Protein 5ELP (pdb70)

Secondary structure (DSSP, 8-state):
--SEEEEEEEEEBTTBSSHHHHHHHHHTT----EE-SS--BTB--------EEB--S-TTEE-TTTTT--HHHHHHS-HHHHHHHHHHHHHHHHHT--GGG--SEEEEEEE----GGGGSS-------HHHHHTTSTTHHHHHHHHHHT--S-EEE---TTTHHHHHHHHHHHHHHHTS-SEEEEEEEE--------SSB-SSS---TTBTT---B-BB-EEEEEEEEEHHHHHHTT---SEEEEEEEEEE--TTSSSTT---HHHHHHHHHHHHHHH---GGGEEEEE------TTHHHHHHHHHHHHHHHHS-----EEEE-THHHH-B-GGGHHHHHHHHHHHHHHTTEE----S-SSB-GGG-TTTSSEEE--S-EEPPSS-S--EEEEEEE-SSSEEEEEEEE------EEEEEEESSHHHHHHHHHHHHHHHHH--S--HHHHHHHHHSSS---SEEEEEEESSHHHHHHHHHHHHSS----SSEEEE----SS--SGGGTTT---TTS----PPPPP----------EE----/--TTTT-EEEEEEEEEBTTBSSHHHHHHHHHTT---EEE-S------SS------EEE--TTSSEE-GGGGT--HHHHHHS-HHHHHHHHHHHHHHHHTT--GGG---EEEEEEE----GGGGS----------TTHHHHHHHHHHT--S-EEE--BTBTHHHHHHHHHHHHHHTTS-SEEEEEEEE--------S-B-SSS---TT-TT---B-B--EEEEEEEEEHHHHHHHT---SEEEEEEEEEE--S-SSSSS---HHHHHHHHHHHHHHH---GGGEEEEE------TTHHHHHHHHHHHHHHTSS--S--EEEE-THHHH-B-TTTHHHHHHHHHHHHHHHT------S-SS--GGG-TTTSSEEEP-S-------EEEEEEE-SSSEEEEEEEEE---------SSS---EEEEESSHHHHHHHHHHHHHHHHHSSS--HHHHHHHHHSSS---SEEEEE--SSHHHHHHHHHHHHT-S---SSEE-S------TT-----SS--HHHHHTS--------PPP-----PPPP-EE----/----SEEEEEEEEEBTTBSSHHHHHHHHHHT--------TT----TT-------TTSSEE-GGGGT--HHHHHTS-HHHHHHHHHHHHHHHHHT--GGG---EEEEEEE----GGGGS----SS------TTHHHHHHHHHHT--S-EEE---SS-HHHHHHHHHHHHHHTTS-SEEEEEEEE--SS------SSSS-SSS----SBTT-----EE-EEEEEEEEESHHHHTTT---SEEEEEEEEEE--S-SSSSSS--HHHHHHHHHHHHHHHT--STTEEEEE------TTHHHHHHHHHHHHHHTSS--S--EEEE-THHHH-EETTTHHHHHHHHHHHHHHHT------S--SB-GGG-TTTSSEEE--S--------EEEEEEE-SSSEEEEEEEEE------EEEEEEESSHHHHHHHHHHHHHHHHT-SS--HHHHHHHHHSSS---SEEEEEEESSHHHHHHHHHHHHH-----SSEEEEES--TTTHHHH--SS---SHHHHIIIII--HHHHHHHHHS--------PPPP----------EE----/--SGGG-EEEEEEEEEBTTBSSHHHHHHHHHHT---EEE------B-EEE--TTSSB--GGGGT--HHHHHHS-HHHHHHHHHHHHHHHHTT--TTT---EEEEEEE----GGGTS-----SSS------TTHHHHHHHHHHT--S-EEE---TTSHHHHHHHHHHHHHHTTS-SEEEEEEEE-----B-SSSSB-SSS---TTSSS---B-B--EEEEEEEEEHHHHHHTT---SEEEEEEEEEE-TT-SSSTT---HHHHHHHHHHHHHHH---GGGEEEEE------TTTHHHHHHHHHHHHTTT---SS-EEEE-THHHH-B-TTTHHHHHHHHHHHHHHTTEEPPP-S-SS--TTS-TTTSSEEE-SS-EE------EEEEEEE-SSSEEEEEEEE-------EEEEEEESSHHHHHHHHHHHTTTTTS-S---HHHHHHHHHSSS---SEEEEEEES-TTTTTHHHHHHHH---------SS--GGGGGS----------------PPPP--B----

CATH classification: 3.40.47.10

Nearest PDB structures (foldseek):
  5elp-assembly2_C-2  TM=1.002E+00  e=0.000E+00  Bacillus amyloliquefaciens
  6mhl-assembly1_B  TM=9.080E-01  e=1.055E-85  Bacillus amyloliquefaciens
  4wky-assembly1_A  TM=8.985E-01  e=9.009E-59  Streptomyces albus
  8cjh-assembly2_D  TM=8.415E-01  e=1.076E-51  Escherichia coli
  7vee-assembly1_A  TM=9.002E-01  e=3.674E-49  Streptomyces graminofaciens

Organism: Bacillus amyloliquefaciens (NCBI:txid1390)

Solvent-accessible surface area: 97430 Å² total; per-residue (Å²): 216,101,32,86,4,0,0,5,1,0,2,8,2,37,2,1,45,3,116,60,10,80,36,1,13,63,15,0,44,121,22,111,53,12,16,35,106,103,82,150,122,83,214,196,81,45,103,57,22,5,51,8,65,8,142,28,34,50,44,1,10,5,58,14,14,71,26,52,84,118,54,0,59,58,16,18,0,0,6,2,7,0,1,19,2,0,18,36,0,3,8,7,2,0,16,40,8,144,120,10,43,97,0,0,0,1,0,0,4,14,121,17,83,12,131,86,68,24,113,140,105,94,192,104,60,214,38,107,54,109,45,34,45,8,0,66,42,0,10,129,60,1,34,12,176,10,53,28,101,47,16,84,18,68,15,0,0,1,0,27,1,2,52,17,0,16,94,2,2,78,85,50,90,6,86,3,0,0,0,1,0,0,0,0,59,23,140,100,87,61,28,92,50,32,166,64,98,0,59,62,0,44,2,13,0,1,9,4,32,1,50,0,50,9,44,2,16,0,0,0,0,2,0,4,0,53,0,29,53,0,55,171,55,9,14,29,9,1,0,6,1,25,0,2,3,39,27,80,32,50,94,80,198,62,64,102,163,57,32,24,49,150,3,1,14,95,0,2,53,93,0,9,100,96,15,63,5,63,0,94,28,2,23,1,1,4,4,14,0,28,0,16,63,118,8,3,28,32,9,3,52,0,3,59,47,5,3,50,194,61,76,12,173,113,93,49,0,0,0,0,0,5,13,1,0,3,2,10,2,57,4,0,10,2,0,3,3,3,0,0,0,1,0,0,2,76,62,73,42,7,2,10,2,24,52,34,151,66,72,11,84,98,11,120,20,123,115,2,0,0,55,13,3,98,104,145,98,133,40,159,234,24,33,13,0,0,2,7,4,11,8,77,27,6,29,2,0,1,0,1,4,17,15,79,70,186,127,41,104,24,30,0,9,1,13,0,62,130,130,66,27,5,63,60,9,0,99,81,1,5,20,52,17,28,76,141,133,115,64,67,11,23,24,0,3,2,0,4,19,4,3,19,48,44,6,58,29,16,0,1,2,42,8,83,16,68,50,68,1,54,144,37,0,21,54,11,29,91,45,184,25,102,96,108,7,22,52,103,13,68,118,134,46,70,167,38,28,71,179,114,27,64,108,150,96,40,53,133,112,39,80,82,54,50,77,136,52,75,12,60,137,12,2,102,61,17,8,43,4,65,21,115,18,114,104,100,244,89,27,108,20,50,12,6,23,24,4,12,22,17,146,68,84,40,82,13,246,115,116,1,0,0,1,0,0,2,8,1,30,0,2,49,2,140,60,9,58,73,1,8,74,36,1,37,122,25,139,54,23,18,56,97,40,90,172,132,49,142,136,213,60,73,132,94,120,111,46,40,9,63,4,49,7,151,17,43,50,51,0,3,5,52,13,16,68,29,50,83,126,48,0,49,54,2,18,2,1,0,2,7,0,0,16,3,0,15,35,0,1,7,5,1,0,19,21,8,131,98,11,36,91,0,0,0,4,1,1,3,17,128,15,74,10,68,81,60,12,112,113,81,81,125,126,116,16,157,68,4,119,54,18,49,75,50,35,20,9,0,60,32,0,11,134,53,3,32,12,170,11,56,32,104,46,18,78,24,53,14,0,0,2,0,25,1,3,46,18,0,15,100,4,3,65,75,59,104,6,110,16,0,0,1,1,0,0,0,1,63,31,96,74,167,98,62,169,59,129,6,58,50,1,41,2,44,0,0,10,45,81,1,31,0,54,23,43,5,11,0,0,0,0,2,0,0,4,67,0,38,54,0,55,170,67,28,13,32,9,2,0,8,0,52,0,3,0,30,36,91,16,46,114,120,37,138,46,112,160,21,68,12,47,145,8,5,20,92,0,1,34,83,0,6,88,95,25,65,4,65,2,78,39,1,19,1,0,3,3,19,0,19,0,8,129,122,10,2,31,44,9,2,47,0,1,36,69,8,1,25,34,17,29,37,83,97,84,69,0,0,0,0,0,3,12,1,2,4,2,12,1,45,0,0,7,1,2,2,2,1,1,0,0,1,0,1,2,77,62,72,38,13,2,10,2,23,48,30,186,83,64,11,108,93,6,125,21,145,57,0,8,0,68,6,2,106,130,96,145,144,33,84,152,155,104,178,44,23,43,0,0,3,4,2,16,12,82,26,1,19,1,0,0,0,0,0,27,12,74,106,125,38,86,22,16,2,7,4,6,0,65,91,102,65,33,11,62,70,4,0,109,67,0,21,43,10,1,86,158,88,35,118,17,77,17,26,5,1,2,3,0,4,16,4,2,14,28,52,7,88,26,30,0,0,0,44,4,74,21,15,76,43,1,60,125,5,1,43,60,10,42,117,83,169,51,85,106,37,24,32,38,100,25,112,231,58,187,73,77,157,76,3,118,146,16,5,142,35,114,35,109,22,97,148,99,45,211,123,184,92,28,119,22,37,8,6,19,31,2,9,13,8,142,51,85,36,66,15,236,146,111,81,19,122,96,1,0,0,1,0,0,2,8,3,45,1,2,45,6,157,52,9,47,62,2,7,78,36,2,42,81,26,126,60,23,19,40,110,107,93,191,196,140,89,110,119,96,88,51,66,36,57,37,38,2,54,3,57,12,148,28,32,47,66,1,9,4,45,27,15,67,29,58,84,134,57,0,54,97,19,20,0,0,2,1,7,0,0,17,4,0,21,45,0,2,9,5,0,0,23,28,6,140,129,9,48,84,0,0,0,2,0,2,5,24,131,18,74,10,116,80,68,25,92,169,120,206,45,195,66,122,44,114,55,29,30,9,0,64,38,0,11,137,54,0,32,14,163,8,51,31,104,52,20,78,20,46,6,0,0,0,0,28,1,1,56,16,0,2,86,2,5,79,88,62,89,6,109,21,0,0,1,1,0,0,0,0,73,19,130,109,104,57,73,132,74,85,0,57,63,0,44,2,25,0,0,5,31,72,3,49,0,33,7,47,4,7,0,0,0,0,0,0,1,3,64,0,29,34,0,51,177,76,22,14,25,15,1,0,0,0,21,0,4,3,42,32,82,16,59,102,110,90,127,49,118,158,21,57,8,54,141,6,4,19,97,0,1,34,107,0,1,95,94,22,52,5,62,0,76,45,2,20,2,0,4,3,18,1,18,0,16,133,140,15,3,24,29,5,2,53,0,0,52,58,4,0,27,187,77,83,18,165,111,78,47,0,0,0,0,0,4,13,1,2,5,4,24,2,48,0,0,13,2,0,5,2,0,0,0,0,0,0,1,2,74,70,70,47,8,1,12,4,24,42,49,145,62,69,12,102,80,8,121,23,146,96,0,0,0,57,13,0,119,115,102,53,137,32,165,69,44,36,0,0,3,4,2,14,13,88,26,6,23,3,0,0,0,0,1,2,9,69,76,108,80,97,159,79,97,72,105,37,47,75,63,36,2,17,2,6,0,86,118,102,108,34,5,58,48,6,0,107,91,2,34,47,6,8,114,162,81,114,141,28,66,22,27,21,0,1,15,0,2,28,25,2,22,41,50,6,67,14,37,0,1,2,47,13,75,28,57,62,100,1,50,179,34,1,45,28,34,36,98,74,174,46,104,101,28,40,30,42,163,3,95,190,197,143,118,115,152,210,88,98,96,55,140,81,82,122,52,2,122,110,32,12,160,27,119,28,149,44,177,82,113,151,29,124,28,55,7,11,25,34,2,15,20,20,127,60,79,37,83,11,246,155,131,75,28,110,88,0,0,0,3,0,0,2,6,4,14,3,2,51,7,97,76,14,82,70,4,21,64,30,2,67,116,23,128,56,19,18,56,86,90,112,234,168,59,106,10,48,1,81,3,50,3,153,19,42,60,48,1,11,7,50,18,16,72,25,52,76,121,55,0,67,44,16,23,1,0,2,2,6,0,0,15,0,0,24,29,0,1,6,6,2,0,18,24,9,165,91,11,52,108,0,0,0,3,0,1,5,25,133,18,75,9,109,95,62,23,78,178,56,105,156,85,162,131,26,234,30,111,49,100,54,33,39,6,0,69,46,0,11,133,55,5,32,11,170,10,49,30,106,48,20,81,22,56,6,0,0,0,0,27,0,2,60,17,0,20,105,0,2,61,80,58,94,9,74,14,0,0,0,0,0,0,1,0,65,22,192,97,37,100,58,54,138,60,82,0,48,73,0,48,1,17,2,1,2,27,84,10,54,1,40,7,48,3,7,0,0,0,0,1,0,0,1,48,0,30,38,0,54,176,78,33,12,26,8,2,0,0,0,21,0,6,1,37,29,87,20,51,98,132,43,155,30,112,170,24,63,13,46,154,6,4,12,114,0,0,49,92,0,9,105,96,17,66,7,80,1,101,40,2,22,0,0,3,3,13,0,14,0,16,122,131,5,0,27,40,4,4,50,0,2,59,51,7,0,49,172,68,10,117,68,121,88,46,0,0,4,0,0,5,12,0,3,5,3,13,2,54,1,0,10,2,0,2,3,1,0,0,0,1,0,0,6,78,63,42,48,6,1,8,3,27,42,39,167,124,52,20,92,88,9,121,32,141,108,0,2,2,54,12,2,113,139,87,102,140,55,60,48,95,66,38,32,3,0,2,5,2,14,13,93,24,2,26,2,0,0,0,0,0,0,5,57,52,127,133,43,101,38,53,5,8,2,6,0,55,116,143,113,34,16,69,60,5,10,127,59,17,6,36,118,46,144,101,95,109,72,39,82,17,37,17,11,2,16,0,5,50,12,0,17,63,44,5,124,47,26,7,8,17,26,29,76,14,28,78,71,10,92,169,59,14,48,80,68,66,118,100,124,202,37,153,148,64,141,50,114,133,103,31,79,99,14,30,160,37,119,51,118,48,139,123,244,189,61,129,27,41,2,14,48,32,1,14,7,12,84,61,94,25,71,27,229

Sequence (2167 aa):
YYEDSLAVIGISCEFPGAKDHYEFWNNIKEGKESITFFSKEELHPGFVPAKSVLEGKEMFDPGFFGFSPKDAEYMDPQLRMLLLHSWKAIEDAGYISKEIPETSVYMSASTNSYRSLLPEDGYVSWVLAQSGTIPTMISHKLGLKGPSYFVHANCSSSLIGLHSAFQSLQSGEAKYALVGGATLHTESSVHQPGLNFSSDGHIKAFDADADGMIGGEGAGAVLLKKASDAVKDGDHIYALLRGIGVNNDGADKVGFYAPSVKGQAEVIQKVIDQTGIHPETIAYVEAHGTGTKLGDPIELSALQSVYGRYTDKKQYCGIGSVKTNLGHLDTAAGMAGCIKVVMSLYHQEIAPSINYKEPNPNLHLEDSPFFVAEEKKELTRAHRMALSSFGLGGTNTHAIFEQYPDAGPFIIPLSARKKDRLKEYAKQLLAFLERKTDTDLADLAYTFQVGREAMEERAAFITSGTAELKRQLADFINDKPAVTGCFRGEKQQAKDIAWLSDDDDSAELIEKWLAKGKGPKLCEMWSKGVAINWHKKHPKRISLPVYPFAKEPYWPKEDSLAVIGISCEFPGAKDHYEFWNNIKEGKESITFFSKEELRRSGISEFVPAKSVLEGKEMFDPGFFGFSPKDAEYMDPQLRMLLLHSWKAIEDAGYISKEIPETSVYMSASTNSYRSLLPEETTADGYVSWVLAQSGTIPTMISHKLGLKGPSYFVHANCSSSLIGLHSAFQSLQSGEAKYALVGGATLHTESSPGLNFSSDGHIKAFDADADGMIGGEGAGAVLLKKASDAVKDGDHIYALLRGIGVNNDGADKVGFYAPSVKGQAEVIQKVIDQTGIHPETIAYVEAHGTGTKLGDPIELSALQSVYGRYTDKKQYCGIGSVKTNLGHLDTAAGMAGCIKVVMSLYHQEIAPSINYKEPNPNLHLEDSPFFVAEEKKELTRENRAHRMALSSFGLGGTNTHAIFEQYPAGPFIIPLSARKKDRLKEYAKQLLAFLERKTDTDLADLAYTFQVGREAMEERAAFITSGTAELKRQLADFINDKPAVTGCFRGEKGKGPKLCEMWSKGVAINWHKLKDKHPKRISLPVYPFAKEPYWPKPDYYEDSLAVIGISCEFPGAKDHYEFWNNIKEGKESITFFSKESGISEELAPGFPAKSVLEGKEMFDPGFFGFSPKDAEYMDPQLRMLLLHSWKAIEDAGYISKEIPETSVYMSASTNSYRSLLPEEVSWVLAQSGTIPTMISHKLGLKGPSYFVHANCSSSLIGLHSAFQSLQSGEAKYALVGGATLHTESSPGLNFSSDGHIKAFDADADGMIGGEGAGAVLLKKASDAVKDGDHIYALLRGIGVNNDGADKVGFYAPSVKGQAEVIQKVIDQTGIHPETIAYVEAHGTGTKLGDPIELSALQSVYGRYTDKKQYCGIGSVKTNLGHLDTAAGMAGCIKVVMSLYHQEIAPSINYKEPNPNLHLEDSPFFVAEEKKELTAHRMALSSFGLGGTNTHAIFEQYPDASEAADAAGPFIIPLSARKKDRLKEYAKQLLAFLERKTDTDLADLAYTFQVGREAMEERAAFITSGTAELKRQLADFINDKPAVTGCFRGEKELIEKWLAKGKGPKLCEMWSKGVAINWHKHPKRISLPVYPFAKEPYWPKPDYYEDSLAVIGISCEFPGAKDHYEFWNNIKEGKESITFFSKPGFVPAKSVLEGKEMFDPGFFGFSPKDAEYMDPQLRMLLLHSWKAIEDAGYISKEIPETSVYMSASTNSYRSLLPEEPDGYVSWVLAQSGTIPTMISHKLGLKGPSYFVHANCSSSLIGLHSAFQSLQSGEAKYALVGGATLHTEVHQPGLNFSSDGHIKAFDADADGMIGGEGAGAVLLKKASDAVKDGDHIYALLRGIGVNNDGADKVGFYAPSVKGQAEVIQKVIDQTGIHPETIAYVEAHGTGTKLGDPIELSALQSVYGRYTDKKQYCGIGSVKTNLGHLDTAAGMAGCIKVVMSLYHQEIAPSINYKEPNPNLHLEDSPFFVAEEKKELTREAHRMALSSFGLGGTNTHAIFEQYPDAGPFIIPLSARKKDRLKEYAKQLLAFLERKTDTDLADLAYTFQVGREAMEERAAFITSGTAELKRQLADFINDFRGAKGKGPKLCEMWSKGVAINWHKHPKRISLPVYPFAKEPYWPK

Structure (mmCIF, N/CA/C/O backbone):
data_5ELP
#
_entry.id   5ELP
#
_cell.length_a   61.620
_cell.length_b   99.950
_cell.length_c   100.840
_cell.angle_alpha   91.93
_cell.angle_beta   88.18
_cell.angle_gamma   96.04
#
_symmetry.space_group_name_H-M   'P 1'
#
loop_
_atom_site.group_PDB
_atom_site.id
_atom_site.type_symbol
_atom_site.label_atom_id
_atom_site.label_alt_id
_atom_site.label_comp_id
_atom_site.label_asym_id
_atom_site.label_entity_id
_atom_site.label_seq_id
_atom_site.pdbx_PDB_ins_code
_atom_site.Cartn_x
_atom_site.Cartn_y
_atom_site.Cartn_z
_atom_site.occupancy
_atom_site.B_iso_or_equiv
_atom_site.auth_seq_id
_atom_site.auth_comp_id
_atom_site.auth_asym_id
_atom_site.auth_atom_id
_atom_site.pdbx_PDB_model_num
ATOM 1 N N . TYR A 1 24 ? 22.447 11.067 -46.178 1.00 71.27 7 TYR C N 1
ATOM 2 C CA . TYR A 1 24 ? 22.274 10.421 -47.459 1.00 71.56 7 TYR C CA 1
ATOM 3 C C . TYR A 1 24 ? 21.269 11.260 -48.133 1.00 67.89 7 TYR C C 1
ATOM 4 O O . TYR A 1 24 ? 21.257 12.452 -47.997 1.00 68.17 7 TYR C O 1
ATOM 13 N N . TYR A 1 25 ? 20.386 10.627 -48.858 1.00 68.99 8 TYR C N 1
ATOM 14 C CA . TYR A 1 25 ? 19.350 11.419 -49.523 1.00 65.91 8 TYR C CA 1
ATOM 15 C C . TYR A 1 25 ? 18.422 11.313 -48.317 1.00 64.46 8 TYR C C 1
ATOM 16 O O . TYR A 1 25 ? 17.391 10.642 -48.376 1.00 76.39 8 TYR C O 1
ATOM 25 N N . GLU A 1 26 ? 18.419 12.177 -47.426 1.00 58.51 9 GLU C N 1
ATOM 26 C CA . GLU A 1 26 ? 17.445 12.124 -46.389 1.00 59.90 9 GLU C CA 1
ATOM 27 C C . GLU A 1 26 ? 17.203 13.587 -46.611 1.00 67.50 9 GLU C C 1
ATOM 28 O O . GLU A 1 26 ? 17.586 14.415 -45.820 1.00 62.04 9 GLU C O 1
ATOM 34 N N . ASP A 1 27 ? 16.530 13.889 -47.716 1.00 79.49 10 ASP C N 1
ATOM 35 C CA . ASP A 1 27 ? 16.190 15.259 -48.075 1.00 75.72 10 ASP C CA 1
ATOM 36 C C . ASP A 1 27 ? 14.671 15.368 -48.157 1.00 75.93 10 ASP C C 1
ATOM 37 O O . ASP A 1 27 ? 14.108 16.457 -48.055 1.00 79.55 10 ASP C O 1
ATOM 42 N N . SER A 1 28 ? 14.016 14.225 -48.347 1.00 62.81 11 SER C N 1
ATOM 43 C CA . SER A 1 28 ? 12.561 14.173 -48.449 1.00 57.06 11 SER C CA 1
ATOM 44 C C . SER A 1 28 ? 11.909 14.018 -47.078 1.00 49.54 11 SER C C 1
ATOM 45 O O . SER A 1 28 ? 12.495 14.386 -46.059 1.00 48.11 11 SER C O 1
ATOM 48 N N . LEU A 1 29 ? 10.693 13.881 -46.921 1.00 45.55 12 LEU C N 1
ATOM 49 C CA . LEU A 1 29 ? 10.059 13.736 -45.618 1.00 44.10 12 LEU C CA 1
ATOM 50 C C . LEU A 1 29 ? 9.738 12.427 -44.927 1.00 43.05 12 LEU C C 1
ATOM 51 O O . LEU A 1 29 ? 9.730 11.358 -45.545 1.00 47.35 12 LEU C O 1
ATOM 56 N N . ALA A 1 30 ? 9.526 12.484 -43.642 1.00 39.14 13 ALA C N 1
ATOM 57 C CA . ALA A 1 30 ? 9.072 11.330 -42.903 1.00 35.28 13 ALA C CA 1
ATOM 58 C C . ALA A 1 30 ? 7.636 11.512 -42.522 1.00 35.45 13 ALA C C 1
ATOM 59 O O . ALA A 1 30 ? 7.211 12.604 -42.162 1.00 39.05 13 ALA C O 1
ATOM 61 N N . VAL A 1 31 ? 6.873 10.444 -42.608 1.00 31.65 14 VAL C N 1
ATOM 62 C CA . VAL A 1 31 ? 5.516 10.501 -42.149 1.00 32.96 14 VAL C CA 1
ATOM 63 C C . VAL A 1 31 ? 5.543 9.936 -40.735 1.00 33.26 14 VAL C C 1
ATOM 64 O O . VAL A 1 31 ? 5.897 8.789 -40.491 1.00 32.39 14 VAL C O 1
ATOM 68 N N . ILE A 1 32 ? 5.215 10.782 -39.790 1.00 34.52 15 ILE C N 1
ATOM 69 C CA . ILE A 1 32 ? 5.388 10.436 -38.404 1.00 40.63 15 ILE C CA 1
ATOM 70 C C . ILE A 1 32 ? 4.067 10.381 -37.656 1.00 45.33 15 ILE C C 1
ATOM 71 O O . ILE A 1 32 ? 4.031 10.033 -36.474 1.00 49.04 15 ILE C O 1
ATOM 76 N N . GLY A 1 33 ? 2.983 10.722 -38.341 1.00 44.22 16 GLY C N 1
ATOM 77 C CA . GLY A 1 33 ? 1.667 10.567 -37.761 1.00 43.10 16 GLY C CA 1
ATOM 78 C C . GLY A 1 33 ? 0.626 10.280 -38.818 1.00 46.63 16 GLY C C 1
ATOM 79 O O . GLY A 1 33 ? 0.685 10.837 -39.911 1.00 47.53 16 GLY C O 1
ATOM 80 N N . ILE A 1 34 ? -0.327 9.413 -38.480 1.00 48.91 17 ILE C N 1
ATOM 81 C CA . ILE A 1 34 ? -1.472 9.123 -39.340 1.00 44.85 17 ILE C CA 1
ATOM 82 C C . ILE A 1 34 ? -2.768 9.101 -38.546 1.00 46.65 17 ILE C C 1
ATOM 83 O O . ILE A 1 34 ? -2.809 8.603 -37.419 1.00 52.94 17 ILE C O 1
ATOM 88 N N . SER A 1 35 ? -3.821 9.647 -39.142 1.00 42.81 18 SER C N 1
ATOM 89 C CA . SER A 1 35 ? -5.168 9.447 -38.634 1.00 41.73 18 SER C CA 1
ATOM 90 C C . SER A 1 35 ? -6.144 9.319 -39.796 1.00 44.34 18 SER C C 1
ATOM 91 O O . SER A 1 35 ? -6.128 10.147 -40.710 1.00 43.34 18 SER C O 1
ATOM 94 N N . CYS A 1 36 ? -7.047 8.363 -39.734 1.00 45.09 19 CYS C N 1
ATOM 95 C CA . CYS A 1 36 ? -8.028 8.258 -40.770 1.00 47.73 19 CYS C CA 1
ATOM 96 C C . CYS A 1 36 ? -9.270 7.475 -40.433 1.00 48.91 19 CYS C C 1
ATOM 97 O O . CYS A 1 36 ? -9.271 6.656 -39.564 1.00 48.24 19 CYS C O 1
ATOM 100 N N . GLU A 1 37 ? -10.345 7.771 -41.136 1.00 53.60 20 GLU C N 1
ATOM 101 C CA . GLU A 1 37 ? -11.586 7.008 -41.074 1.00 57.96 20 GLU C CA 1
ATOM 102 C C . GLU A 1 37 ? -12.002 6.728 -42.499 1.00 54.49 20 GLU C C 1
ATOM 103 O O . GLU A 1 37 ? -12.089 7.639 -43.324 1.00 53.83 20 GLU C O 1
ATOM 109 N N . PHE A 1 38 ? -12.235 5.457 -42.787 1.00 50.90 21 PHE C N 1
ATOM 110 C CA . PHE A 1 38 ? -12.564 5.025 -44.133 1.00 48.94 21 PHE C CA 1
ATOM 111 C C . PHE A 1 38 ? -13.657 3.996 -44.016 1.00 44.47 21 PHE C C 1
ATOM 112 O O . PHE A 1 38 ? -13.914 3.501 -42.931 1.00 44.60 21 PHE C O 1
ATOM 120 N N . PRO A 1 39 ? -14.303 3.659 -45.132 1.00 41.64 22 PRO C N 1
ATOM 121 C CA . PRO A 1 39 ? -15.301 2.622 -45.049 1.00 42.40 22 PRO C CA 1
ATOM 122 C C . PRO A 1 39 ? -14.720 1.354 -44.487 1.00 45.50 22 PRO C C 1
ATOM 123 O O . PRO A 1 39 ? -13.723 0.847 -44.986 1.00 47.79 22 PRO C O 1
ATOM 127 N N . GLY A 1 40 ? -15.340 0.866 -43.427 1.00 49.51 23 GLY C N 1
ATOM 128 C CA . GLY A 1 40 ? -14.966 -0.402 -42.836 1.00 46.32 23 GLY C CA 1
ATOM 129 C C . GLY A 1 40 ? -13.808 -0.252 -41.887 1.00 45.52 23 GLY C C 1
ATOM 130 O O . GLY A 1 40 ? -13.433 -1.196 -41.213 1.00 52.13 23 GLY C O 1
ATOM 131 N N . ALA A 1 41 ? -13.249 0.944 -41.823 1.00 47.40 24 ALA C N 1
ATOM 132 C CA . ALA A 1 41 ? -12.098 1.189 -40.984 1.00 51.83 24 ALA C CA 1
ATOM 133 C C . ALA A 1 41 ? -12.315 2.479 -40.247 1.00 50.94 24 ALA C C 1
ATOM 134 O O . ALA A 1 41 ? -12.651 3.499 -40.844 1.00 51.99 24 ALA C O 1
ATOM 136 N N . LYS A 1 42 ? -12.119 2.449 -38.944 1.00 49.53 25 LYS C N 1
ATOM 137 C CA . LYS A 1 42 ? -12.247 3.675 -38.181 1.00 53.09 25 LYS C CA 1
ATOM 138 C C . LYS A 1 42 ? -10.913 4.235 -37.755 1.00 51.69 25 LYS C C 1
ATOM 139 O O . LYS A 1 42 ? -10.834 5.276 -37.113 1.00 56.08 25 LYS C O 1
ATOM 145 N N . ASP A 1 43 ? -9.852 3.558 -38.139 1.00 51.40 26 ASP C N 1
ATOM 146 C CA . ASP A 1 43 ? -8.530 4.118 -37.956 1.00 52.68 26 ASP C CA 1
ATOM 147 C C . ASP A 1 43 ? -7.587 3.451 -38.923 1.00 50.25 26 ASP C C 1
ATOM 148 O O . ASP A 1 43 ? -7.965 2.530 -39.641 1.00 46.37 26 ASP C O 1
ATOM 153 N N . HIS A 1 44 ? -6.359 3.924 -38.951 1.00 51.05 27 HIS C N 1
ATOM 154 C CA . HIS A 1 44 ? -5.418 3.415 -39.929 1.00 51.02 27 HIS C CA 1
ATOM 155 C C . HIS A 1 44 ? -5.006 1.963 -39.683 1.00 47.13 27 HIS C C 1
ATOM 156 O O . HIS A 1 44 ? -4.696 1.243 -40.629 1.00 46.97 27 HIS C O 1
ATOM 163 N N . TYR A 1 45 ? -5.025 1.531 -38.428 1.00 47.09 28 TYR C N 1
ATOM 164 C CA . TYR A 1 45 ? -4.712 0.130 -38.106 1.00 47.34 28 TYR C CA 1
ATOM 165 C C . TYR A 1 45 ? -5.746 -0.885 -38.559 1.00 47.01 28 TYR C C 1
ATOM 166 O O . TYR A 1 45 ? -5.403 -1.933 -39.106 1.00 44.56 28 TYR C O 1
ATOM 175 N N . GLU A 1 46 ? -7.011 -0.577 -38.318 1.00 49.36 29 GLU C N 1
ATOM 176 C CA . GLU A 1 46 ? -8.106 -1.438 -38.772 1.00 54.93 29 GLU C CA 1
ATOM 177 C C . GLU A 1 46 ? -8.126 -1.484 -40.292 1.00 50.24 29 GLU C C 1
ATOM 178 O O . GLU A 1 46 ? -8.435 -2.496 -40.919 1.00 49.83 29 GLU C O 1
ATOM 184 N N . PHE A 1 47 ? -7.777 -0.356 -40.870 1.00 45.97 30 PHE C N 1
ATOM 185 C CA . PHE A 1 47 ? -7.801 -0.191 -42.290 1.00 45.09 30 PHE C CA 1
ATOM 186 C C . PHE A 1 47 ? -6.838 -1.163 -42.933 1.00 48.34 30 PHE C C 1
ATOM 187 O O . PHE A 1 47 ? -7.168 -1.812 -43.929 1.00 51.34 30 PHE C O 1
ATOM 195 N N . TRP A 1 48 ? -5.650 -1.272 -42.357 1.00 49.42 31 TRP C N 1
ATOM 196 C CA . TRP A 1 48 ? -4.633 -2.140 -42.921 1.00 49.40 31 TRP C CA 1
ATOM 197 C C . TRP A 1 48 ? -5.029 -3.610 -42.866 1.00 52.45 31 TRP C C 1
ATOM 198 O O . TRP A 1 48 ? -4.795 -4.355 -43.812 1.00 54.00 31 TRP C O 1
ATOM 209 N N . ASN A 1 49 ? -5.618 -4.024 -41.751 1.00 53.55 32 ASN C N 1
ATOM 210 C CA . ASN A 1 49 ? -6.032 -5.419 -41.587 1.00 49.86 32 ASN C CA 1
ATOM 211 C C . ASN A 1 49 ? -7.124 -5.808 -42.562 1.00 45.51 32 ASN C C 1
ATOM 212 O O . ASN A 1 49 ? -7.192 -6.941 -43.008 1.00 47.18 32 ASN C O 1
ATOM 217 N N . ASN A 1 50 ? -7.966 -4.851 -42.909 1.00 43.96 33 ASN C N 1
ATOM 218 C CA . ASN A 1 50 ? -9.041 -5.100 -43.856 1.00 46.12 33 ASN C CA 1
ATOM 219 C C . ASN A 1 50 ? -8.531 -5.302 -45.268 1.00 45.28 33 ASN C C 1
ATOM 220 O O . ASN A 1 50 ? -8.938 -6.228 -45.957 1.00 45.01 33 ASN C O 1
ATOM 225 N N . ILE A 1 51 ? -7.626 -4.432 -45.687 1.00 49.39 34 ILE C N 1
ATOM 226 C CA . ILE A 1 51 ? -7.049 -4.511 -47.032 1.00 54.38 34 ILE C CA 1
ATOM 227 C C . ILE A 1 51 ? -6.104 -5.705 -47.187 1.00 54.57 34 ILE C C 1
ATOM 228 O O . ILE A 1 51 ? -6.075 -6.367 -48.237 1.00 53.12 34 ILE C O 1
ATOM 233 N N . LYS A 1 52 ? -5.328 -5.968 -46.142 1.00 49.42 35 LYS C N 1
ATOM 234 C CA . LYS A 1 52 ? -4.386 -7.085 -46.154 1.00 51.37 35 LYS C CA 1
ATOM 235 C C . LYS A 1 52 ? -5.122 -8.423 -46.226 1.00 50.56 35 LYS C C 1
ATOM 236 O O . LYS A 1 52 ? -4.649 -9.370 -46.851 1.00 50.11 35 LYS C O 1
ATOM 242 N N . GLU A 1 53 ? -6.291 -8.477 -45.601 1.00 48.27 36 GLU C N 1
ATOM 243 C CA . GLU A 1 53 ? -7.104 -9.686 -45.582 1.00 47.68 36 GLU C CA 1
ATOM 244 C C . GLU A 1 53 ? -8.006 -9.803 -46.810 1.00 48.88 36 GLU C C 1
ATOM 245 O O . GLU A 1 53 ? -8.610 -10.859 -47.064 1.00 59.42 36 GLU C O 1
ATOM 251 N N . GLY A 1 54 ? -8.102 -8.716 -47.561 1.00 44.63 37 GLY C N 1
ATOM 252 C CA . GLY A 1 54 ? -8.888 -8.689 -48.783 1.00 44.05 37 GLY C CA 1
ATOM 253 C C . GLY A 1 54 ? -10.331 -8.318 -48.522 1.00 45.81 37 GLY C C 1
ATOM 254 O O . GLY A 1 54 ? -11.205 -8.612 -49.321 1.00 43.49 37 GLY C O 1
ATOM 255 N N . LYS A 1 55 ? -10.580 -7.677 -47.388 1.00 51.53 38 LYS C N 1
ATOM 256 C CA . LYS A 1 55 ? -11.935 -7.280 -47.002 1.00 52.85 38 LYS C CA 1
ATOM 257 C C . LYS A 1 55 ? -12.435 -6.099 -47.816 1.00 51.52 38 LYS C C 1
ATOM 258 O O . LYS A 1 55 ? -11.703 -5.152 -48.084 1.00 53.00 38 LYS C O 1
ATOM 264 N N . GLU A 1 56 ? -13.679 -6.182 -48.263 1.00 50.68 39 GLU C N 1
ATOM 265 C CA . GLU A 1 56 ? -14.311 -5.186 -49.094 1.00 50.16 39 GLU C CA 1
ATOM 266 C C . GLU A 1 56 ? -15.275 -4.451 -48.242 1.00 54.32 39 GLU C C 1
ATOM 267 O O . GLU A 1 56 ? -15.956 -5.046 -47.438 1.00 58.21 39 GLU C O 1
ATOM 273 N N . SER A 1 57 ? -15.348 -3.146 -48.429 1.00 54.79 40 SER C N 1
ATOM 274 C CA . SER A 1 57 ? -16.107 -2.284 -47.547 1.00 53.98 40 SER C CA 1
ATOM 275 C C . SER A 1 57 ? -17.280 -1.616 -48.216 1.00 53.54 40 SER C C 1
ATOM 276 O O . SER A 1 57 ? -17.912 -0.729 -47.645 1.00 56.99 40 SER C O 1
ATOM 279 N N . ILE A 1 58 ? -17.587 -2.047 -49.420 1.00 52.60 41 ILE C N 1
ATOM 280 C CA . ILE A 1 58 ? -18.814 -1.615 -50.043 1.00 55.76 41 ILE C CA 1
ATOM 281 C C . ILE A 1 58 ? -19.964 -2.301 -49.335 1.00 60.30 41 ILE C C 1
ATOM 282 O O . ILE A 1 58 ? -19.794 -3.360 -48.728 1.00 62.18 41 ILE C O 1
ATOM 287 N N . THR A 1 59 ? -21.135 -1.687 -49.407 1.00 64.51 42 THR C N 1
ATOM 288 C CA . THR A 1 59 ? -22.294 -2.200 -48.712 1.00 61.90 42 THR C CA 1
ATOM 289 C C . THR A 1 59 ? -23.450 -2.387 -49.666 1.00 62.17 42 THR C C 1
ATOM 290 O O . THR A 1 59 ? -23.613 -1.649 -50.636 1.00 53.93 42 THR C O 1
ATOM 294 N N . PHE A 1 60 ? -24.251 -3.397 -49.364 1.00 68.76 43 PHE C N 1
ATOM 295 C CA . PHE A 1 60 ? -25.340 -3.822 -50.231 1.00 71.41 43 PHE C CA 1
ATOM 296 C C . PHE A 1 60 ? -26.624 -3.871 -49.442 1.00 78.84 43 PHE C C 1
ATOM 297 O O . PHE A 1 60 ? -26.612 -4.079 -48.227 1.00 80.44 43 PHE C O 1
ATOM 305 N N . PHE A 1 61 ? -27.727 -3.605 -50.114 1.00 86.34 44 PHE C N 1
ATOM 306 C CA . PHE A 1 61 ? -29.025 -3.608 -49.482 1.00 83.91 44 PHE C CA 1
ATOM 307 C C . PHE A 1 61 ? -29.892 -4.601 -50.208 1.00 82.77 44 PHE C C 1
ATOM 308 O O . PHE A 1 61 ? -29.970 -4.609 -51.422 1.00 71.30 44 PHE C O 1
ATOM 316 N N . SER A 1 62 ? -30.524 -5.460 -49.437 1.00 91.32 45 SER C N 1
ATOM 317 C CA . SER A 1 62 ? -31.354 -6.501 -49.990 1.00 97.92 45 SER C CA 1
ATOM 318 C C . SER A 1 62 ? -32.640 -5.773 -50.257 1.00 99.64 45 SER C C 1
ATOM 319 O O . SER A 1 62 ? -33.034 -4.941 -49.469 1.00 102.78 45 SER C O 1
ATOM 322 N N . LYS A 1 63 ? -33.416 -6.176 -51.202 1.00 30.00 46 LYS C N 1
ATOM 323 C CA . LYS A 1 63 ? -34.659 -5.504 -51.561 1.00 30.00 46 LYS C CA 1
ATOM 324 C C . LYS A 1 63 ? -35.846 -5.569 -50.622 1.00 30.00 46 LYS C C 1
ATOM 325 O O . LYS A 1 63 ? -36.831 -6.233 -50.816 1.00 30.00 46 LYS C O 1
ATOM 331 N N . GLU A 1 64 ? -35.682 -5.056 -49.452 1.00 30.00 47 GLU C N 1
ATOM 332 C CA . GLU A 1 64 ? -36.750 -5.004 -48.460 1.00 30.00 47 GLU C CA 1
ATOM 333 C C . GLU A 1 64 ? -36.775 -3.740 -47.607 1.00 30.00 47 GLU C C 1
ATOM 334 O O . GLU A 1 64 ? -37.425 -3.698 -46.562 1.00 30.00 47 GLU C O 1
ATOM 340 N N . GLU A 1 65 ? -35.934 -2.833 -48.092 1.00 30.00 48 GLU C N 1
ATOM 341 C CA . GLU A 1 65 ? -35.632 -1.552 -47.536 1.00 30.00 48 GLU C CA 1
ATOM 342 C C . GLU A 1 65 ? -36.182 -0.445 -48.401 1.00 30.00 48 GLU C C 1
ATOM 343 O O . GLU A 1 65 ? -36.232 -0.556 -49.612 1.00 30.00 48 GLU C O 1
ATOM 349 N N . LEU A 1 66 ? -36.546 0.643 -47.751 1.00 99.31 49 LEU C N 1
ATOM 350 C CA . LEU A 1 66 ? -37.134 1.788 -48.410 1.00 103.27 49 LEU C CA 1
ATOM 351 C C . LEU A 1 66 ? -36.227 2.998 -48.404 1.00 98.81 49 LEU C C 1
ATOM 352 O O . LEU A 1 66 ? -36.705 4.118 -48.390 1.00 88.33 49 LEU C O 1
ATOM 357 N N . HIS A 1 78 ? -38.411 -0.637 -58.434 1.00 87.15 61 HIS C N 1
ATOM 358 C CA . HIS A 1 78 ? -37.603 0.290 -59.192 1.00 87.03 61 HIS C CA 1
ATOM 359 C C . HIS A 1 78 ? -36.180 -0.218 -59.268 1.00 89.37 61 HIS C C 1
ATOM 360 O O . HIS A 1 78 ? -35.267 0.370 -58.721 1.00 82.29 61 HIS C O 1
ATOM 367 N N . PRO A 1 79 ? -36.021 -1.378 -59.994 1.00 94.28 62 PRO C N 1
ATOM 368 C CA . PRO A 1 79 ? -34.675 -1.914 -60.016 1.00 103.38 62 PRO C CA 1
ATOM 369 C C . PRO A 1 79 ? -34.095 -2.001 -61.412 1.00 111.49 62 PRO C C 1
ATOM 370 O O . PRO A 1 79 ? -33.349 -2.945 -61.679 1.00 113.32 62 PRO C O 1
ATOM 374 N N . GLY A 1 80 ? -34.461 -1.072 -62.280 1.00 106.52 63 GLY C N 1
ATOM 375 C CA . GLY A 1 80 ? -33.955 -1.108 -63.628 1.00 102.11 63 GLY C CA 1
ATOM 376 C C . GLY A 1 80 ? -32.514 -1.531 -63.617 1.00 98.01 63 GLY C C 1
ATOM 377 O O . GLY A 1 80 ? -32.118 -2.488 -64.257 1.00 90.19 63 GLY C O 1
ATOM 378 N N . PHE A 1 81 ? -31.723 -0.798 -62.850 1.00 99.81 64 PHE C N 1
ATOM 379 C CA . PHE A 1 81 ? -30.289 -1.027 -62.730 1.00 92.80 64 PHE C CA 1
ATOM 380 C C . PHE A 1 81 ? -30.070 -0.244 -61.474 1.00 77.76 64 PHE C C 1
ATOM 381 O O . PHE A 1 81 ? -29.885 0.942 -61.506 1.00 80.95 64 PHE C O 1
ATOM 389 N N . VAL A 1 82 ? -29.983 -0.927 -60.380 1.00 65.72 65 VAL C N 1
ATOM 390 C CA . VAL A 1 82 ? -29.841 -0.319 -59.079 1.00 65.18 65 VAL C CA 1
ATOM 391 C C . VAL A 1 82 ? -28.914 -1.154 -58.218 1.00 71.72 65 VAL C C 1
ATOM 392 O O . VAL A 1 82 ? -29.328 -2.120 -57.595 1.00 80.90 65 VAL C O 1
ATOM 396 N N . PRO A 1 83 ? -27.627 -0.660 -58.083 1.00 73.24 66 PRO C N 1
ATOM 397 C CA . PRO A 1 83 ? -26.752 -1.451 -57.206 1.00 74.10 66 PRO C CA 1
ATOM 398 C C . PRO A 1 83 ? -26.716 -0.707 -55.862 1.00 78.45 66 PRO C C 1
ATOM 399 O O . PRO A 1 83 ? -27.643 0.004 -55.560 1.00 74.47 66 PRO C O 1
ATOM 403 N N . ALA A 1 84 ? -25.903 -1.059 -54.934 1.00 74.74 67 ALA C N 1
ATOM 404 C CA . ALA A 1 84 ? -25.793 -0.415 -53.624 1.00 68.95 67 ALA C CA 1
ATOM 405 C C . ALA A 1 84 ? -24.582 0.467 -53.331 1.00 70.89 67 ALA C C 1
ATOM 406 O O . ALA A 1 84 ? -23.766 0.650 -54.197 1.00 71.39 67 ALA C O 1
ATOM 408 N N . LYS A 1 85 ? -24.458 1.027 -52.133 1.00 71.03 68 LYS C N 1
ATOM 409 C CA . LYS A 1 85 ? -23.337 1.932 -51.844 1.00 70.35 68 LYS C CA 1
ATOM 410 C C . LYS A 1 85 ? -22.204 1.643 -50.874 1.00 68.10 68 LYS C C 1
ATOM 411 O O . LYS A 1 85 ? -22.231 0.680 -50.115 1.00 65.29 68 LYS C O 1
ATOM 417 N N . SER A 1 86 ? -21.209 2.517 -50.900 1.00 66.24 69 SER C N 1
ATOM 418 C CA . SER A 1 86 ? -20.070 2.398 -49.974 1.00 66.10 69 SER C CA 1
ATOM 419 C C . SER A 1 86 ? -20.065 3.572 -49.027 1.00 67.64 69 SER C C 1
ATOM 420 O O . SER A 1 86 ? -19.806 4.709 -49.441 1.00 63.89 69 SER C O 1
ATOM 423 N N . VAL A 1 87 ? -20.297 3.308 -47.751 1.00 73.00 70 VAL C N 1
ATOM 424 C CA . VAL A 1 87 ? -20.614 4.399 -46.847 1.00 75.58 70 VAL C CA 1
ATOM 425 C C . VAL A 1 87 ? -19.717 4.494 -45.626 1.00 73.00 70 VAL C C 1
ATOM 426 O O . VAL A 1 87 ? -19.192 3.505 -45.128 1.00 67.78 70 VAL C O 1
ATOM 430 N N . LEU A 1 88 ? -19.571 5.729 -45.178 1.00 73.26 71 LEU C N 1
ATOM 431 C CA . LEU A 1 88 ? -18.766 6.072 -44.035 1.00 71.09 71 LEU C CA 1
ATOM 432 C C . LEU A 1 88 ? -19.654 6.355 -42.852 1.00 74.37 71 LEU C C 1
ATOM 433 O O . LEU A 1 88 ? -20.349 7.366 -42.810 1.00 75.48 71 LEU C O 1
ATOM 438 N N . GLU A 1 89 ? -19.622 5.468 -41.878 1.00 79.00 72 GLU C N 1
ATOM 439 C CA . GLU A 1 89 ? -20.478 5.609 -40.729 1.00 78.39 72 GLU C CA 1
ATOM 440 C C . GLU A 1 89 ? -19.985 6.739 -39.876 1.00 74.81 72 GLU C C 1
ATOM 441 O O . GLU A 1 89 ? -18.784 6.972 -39.776 1.00 73.52 72 GLU C O 1
ATOM 447 N N . GLY A 1 90 ? -20.929 7.412 -39.235 1.00 74.04 73 GLY C N 1
ATOM 448 C CA . GLY A 1 90 ? -20.614 8.508 -38.323 1.00 70.00 73 GLY C CA 1
ATOM 449 C C . GLY A 1 90 ? -20.009 9.730 -38.977 1.00 66.30 73 GLY C C 1
ATOM 450 O O . GLY A 1 90 ? -19.134 10.383 -38.394 1.00 61.70 73 GLY C O 1
ATOM 451 N N . LYS A 1 91 ? -20.472 10.049 -40.181 1.00 59.41 74 LYS C N 1
ATOM 452 C CA . LYS A 1 91 ? -20.067 11.296 -40.819 1.00 53.07 74 LYS C CA 1
ATOM 453 C C . LYS A 1 91 ? -20.663 12.490 -40.084 1.00 53.21 74 LYS C C 1
ATOM 454 O O . LYS A 1 91 ? -20.033 13.535 -39.975 1.00 54.41 74 LYS C O 1
ATOM 460 N N . GLU A 1 92 ? -21.871 12.315 -39.566 1.00 55.80 75 GLU C N 1
ATOM 461 C CA . GLU A 1 92 ? -22.542 13.364 -38.785 1.00 57.40 75 GLU C CA 1
ATOM 462 C C . GLU A 1 92 ? -21.909 13.669 -37.417 1.00 54.97 75 GLU C C 1
ATOM 463 O O . GLU A 1 92 ? -21.989 14.793 -36.924 1.00 54.99 75 GLU C O 1
ATOM 469 N N . MET A 1 93 ? -21.291 12.676 -36.797 1.00 52.06 76 MET C N 1
ATOM 470 C CA . MET A 1 93 ? -20.893 12.816 -35.401 1.00 52.96 76 MET C CA 1
ATOM 471 C C . MET A 1 93 ? -19.747 13.804 -35.212 1.00 54.04 76 MET C C 1
ATOM 472 O O . MET A 1 93 ? -18.890 13.966 -36.085 1.00 53.03 76 MET C O 1
ATOM 477 N N . PHE A 1 94 ? -19.750 14.474 -34.065 1.00 56.47 77 PHE C N 1
ATOM 478 C CA . PHE A 1 94 ? -18.788 15.544 -33.798 1.00 56.99 77 PHE C CA 1
ATOM 479 C C . PHE A 1 94 ? -18.678 15.880 -32.326 1.00 52.02 77 PHE C C 1
ATOM 480 O O . PHE A 1 94 ? -19.551 15.519 -31.544 1.00 52.33 77 PHE C O 1
ATOM 488 N N . ASP A 1 95 ? -17.616 16.596 -31.962 1.00 50.64 78 ASP C N 1
ATOM 489 C CA . ASP A 1 95 ? -17.417 17.010 -30.578 1.00 51.94 78 ASP C CA 1
ATOM 490 C C . ASP A 1 95 ? -17.162 18.502 -30.444 1.00 51.48 78 ASP C C 1
ATOM 491 O O . ASP A 1 95 ? -16.023 18.933 -30.318 1.00 47.17 78 ASP C O 1
ATOM 496 N N . PRO A 1 96 ? -18.234 19.293 -30.437 1.00 55.22 79 PRO C N 1
ATOM 497 C CA . PRO A 1 96 ? -18.130 20.751 -30.413 1.00 53.90 79 PRO C CA 1
ATOM 498 C C . PRO A 1 96 ? -17.515 21.318 -29.135 1.00 51.31 79 PRO C C 1
ATOM 499 O O . PRO A 1 96 ? -16.803 22.321 -29.182 1.00 46.39 79 PRO C O 1
ATOM 503 N N . GLY A 1 97 ? -17.799 20.667 -28.015 1.00 54.34 80 GLY C N 1
ATOM 504 C CA . GLY A 1 97 ? -17.379 21.148 -26.695 1.00 57.20 80 GLY C CA 1
ATOM 505 C C . GLY A 1 97 ? -15.885 21.133 -26.483 1.00 59.96 80 GLY C C 1
ATOM 506 O O . GLY A 1 97 ? -15.347 21.908 -25.694 1.00 61.34 80 GLY C O 1
ATOM 507 N N . PHE A 1 98 ? -15.221 20.247 -27.209 1.00 63.04 81 PHE C N 1
ATOM 508 C CA . PHE A 1 98 ? -13.778 20.106 -27.141 1.00 56.69 81 PHE C CA 1
ATOM 509 C C . PHE A 1 98 ? -13.146 21.406 -27.596 1.00 55.39 81 PHE C C 1
ATOM 510 O O . PHE A 1 98 ? -12.155 21.863 -27.033 1.00 54.92 81 PHE C O 1
ATOM 518 N N . PHE A 1 99 ? -13.760 22.002 -28.610 1.00 60.21 82 PHE C N 1
ATOM 519 C CA . PHE A 1 99 ? -13.194 23.154 -29.299 1.00 61.92 82 PHE C CA 1
ATOM 520 C C . PHE A 1 99 ? -13.864 24.485 -28.974 1.00 65.09 82 PHE C C 1
ATOM 521 O O . PHE A 1 99 ? -13.627 25.475 -29.661 1.00 67.88 82 PHE C O 1
ATOM 529 N N . GLY A 1 100 ? -14.676 24.514 -27.923 1.00 63.11 83 GLY C N 1
ATOM 530 C CA . GLY A 1 100 ? -15.443 25.715 -27.577 1.00 59.15 83 GLY C CA 1
ATOM 531 C C . GLY A 1 100 ? -16.412 26.187 -28.645 1.00 57.57 83 GLY C C 1
ATOM 532 O O . GLY A 1 100 ? -16.495 27.380 -28.946 1.00 58.43 83 GLY C O 1
ATOM 533 N N . PHE A 1 101 ? -17.160 25.243 -29.200 1.00 62.95 84 PHE C N 1
ATOM 534 C CA . PHE A 1 101 ? -18.113 25.526 -30.279 1.00 65.35 84 PHE C CA 1
ATOM 535 C C . PHE A 1 101 ? -19.533 25.426 -29.760 1.00 64.31 84 PHE C C 1
ATOM 536 O O . PHE A 1 101 ? -19.844 24.574 -28.928 1.00 62.85 84 PHE C O 1
ATOM 544 N N . SER A 1 102 ? -20.393 26.292 -30.273 1.00 58.39 85 SER C N 1
ATOM 545 C CA . SER A 1 102 ? -21.809 26.207 -29.973 1.00 59.32 85 SER C CA 1
ATOM 546 C C . SER A 1 102 ? -22.382 25.033 -30.779 1.00 58.57 85 SER C C 1
ATOM 547 O O . SER A 1 102 ? -21.882 24.717 -31.849 1.00 62.59 85 SER C O 1
ATOM 550 N N . PRO A 1 103 ? -23.407 24.357 -30.257 1.00 55.12 86 PRO C N 1
ATOM 551 C CA . PRO A 1 103 ? -24.087 23.315 -31.028 1.00 56.23 86 PRO C CA 1
ATOM 552 C C . PRO A 1 103 ? -24.683 23.790 -32.341 1.00 55.89 86 PRO C C 1
ATOM 553 O O . PRO A 1 103 ? -24.690 23.062 -33.329 1.00 58.79 86 PRO C O 1
ATOM 557 N N . LYS A 1 104 ? -25.201 25.004 -32.341 1.00 56.66 87 LYS C N 1
ATOM 558 C CA . LYS A 1 104 ? -25.736 25.592 -33.554 1.00 57.84 87 LYS C CA 1
ATOM 559 C C . LYS A 1 104 ? -24.612 25.800 -34.552 1.00 57.62 87 LYS C C 1
ATOM 560 O O . LYS A 1 104 ? -24.827 25.771 -35.758 1.00 57.22 87 LYS C O 1
ATOM 566 N N . ASP A 1 105 ? -23.403 25.970 -34.073 1.00 57.79 88 ASP C N 1
ATOM 567 C CA . ASP A 1 105 ? -22.308 26.162 -34.984 1.00 58.32 88 ASP C CA 1
ATOM 568 C C . ASP A 1 105 ? -22.009 24.903 -35.691 1.00 54.91 88 ASP C C 1
ATOM 569 O O . ASP A 1 105 ? -21.813 24.888 -36.854 1.00 50.94 88 ASP C O 1
ATOM 574 N N . ALA A 1 106 ? -21.975 23.818 -34.977 1.00 53.96 89 ALA C N 1
ATOM 575 C CA . ALA A 1 106 ? -21.641 22.560 -35.615 1.00 57.15 89 ALA C CA 1
ATOM 576 C C . ALA A 1 106 ? -22.551 22.306 -36.807 1.00 58.56 89 ALA C C 1
ATOM 577 O O . ALA A 1 106 ? -22.114 21.827 -37.848 1.00 61.08 89 ALA C O 1
ATOM 579 N N . GLU A 1 107 ? -23.824 22.631 -36.632 1.00 57.26 90 GLU C N 1
ATOM 580 C CA . GLU A 1 107 ? -24.835 22.378 -37.651 1.00 58.69 90 GLU C CA 1
ATOM 581 C C . GLU A 1 107 ? -24.562 23.220 -38.889 1.00 55.70 90 GLU C C 1
ATOM 582 O O . GLU A 1 107 ? -24.895 22.840 -40.005 1.00 56.04 90 GLU C O 1
ATOM 588 N N . TYR A 1 108 ? -23.945 24.369 -38.662 1.00 50.98 91 TYR C N 1
ATOM 589 C CA . TYR A 1 108 ? -23.609 25.309 -39.721 1.00 50.47 91 TYR C CA 1
ATOM 590 C C . TYR A 1 108 ? -22.253 25.059 -40.312 1.00 47.85 91 TYR C C 1
ATOM 591 O O . TYR A 1 108 ? -21.689 25.903 -41.012 1.00 42.63 91 TYR C O 1
ATOM 600 N N . MET A 1 109 ? -21.749 23.876 -40.018 1.00 51.14 92 MET C N 1
ATOM 601 C CA . MET A 1 109 ? -20.388 23.530 -40.295 1.00 48.14 92 MET C CA 1
ATOM 602 C C . MET A 1 109 ? -20.489 22.340 -41.180 1.00 48.50 92 MET C C 1
ATOM 603 O O . MET A 1 109 ? -21.244 21.413 -40.932 1.00 48.74 92 MET C O 1
ATOM 608 N N . ASP A 1 110 ? -19.686 22.377 -42.216 1.00 48.90 93 ASP C N 1
ATOM 609 C CA . ASP A 1 110 ? -19.573 21.269 -43.107 1.00 47.73 93 ASP C CA 1
ATOM 610 C C . ASP A 1 110 ? -19.021 20.087 -42.343 1.00 43.16 93 ASP C C 1
ATOM 611 O O . ASP A 1 110 ? -18.078 20.220 -41.583 1.00 43.76 93 ASP C O 1
ATOM 616 N N . PRO A 1 111 ? -19.621 18.921 -42.558 1.00 44.74 94 PRO C N 1
ATOM 617 C CA . PRO A 1 111 ? -19.179 17.694 -41.889 1.00 47.85 94 PRO C CA 1
ATOM 618 C C . PRO A 1 111 ? -17.709 17.423 -42.184 1.00 45.57 94 PRO C C 1
ATOM 619 O O . PRO A 1 111 ? -16.957 17.042 -41.286 1.00 40.64 94 PRO C O 1
ATOM 623 N N . GLN A 1 112 ? -17.310 17.622 -43.436 1.00 30.00 95 GLN C N 1
ATOM 624 C CA . GLN A 1 112 ? -15.928 17.406 -43.840 1.00 30.00 95 GLN C CA 1
ATOM 625 C C . GLN A 1 112 ? -15.007 18.306 -43.027 1.00 30.00 95 GLN C C 1
ATOM 626 O O . GLN A 1 112 ? -13.939 17.883 -42.584 1.00 30.00 95 GLN C O 1
ATOM 632 N N . LEU A 1 113 ? -15.432 19.550 -42.831 1.00 44.09 96 LEU C N 1
ATOM 633 C CA . LEU A 1 113 ? -14.654 20.511 -42.062 1.00 43.22 96 LEU C CA 1
ATOM 634 C C . LEU A 1 113 ? -14.526 20.034 -40.622 1.00 41.79 96 LEU C C 1
ATOM 635 O O . LEU A 1 113 ? -13.480 20.195 -39.993 1.00 44.64 96 LEU C O 1
ATOM 640 N N . ARG A 1 114 ? -15.599 19.442 -40.107 1.00 38.60 97 ARG C N 1
ATOM 641 C CA . ARG A 1 114 ? -15.610 18.930 -38.744 1.00 41.87 97 ARG C CA 1
ATOM 642 C C . ARG A 1 114 ? -14.730 17.719 -38.639 1.00 41.71 97 ARG C C 1
ATOM 643 O O . ARG A 1 114 ? -13.996 17.528 -37.676 1.00 43.30 97 ARG C O 1
ATOM 651 N N . MET A 1 115 ? -14.826 16.877 -39.645 1.00 42.78 98 MET C N 1
ATOM 652 C CA . MET A 1 115 ? -14.038 15.665 -39.665 1.00 42.41 98 MET C CA 1
ATOM 653 C C . MET A 1 115 ? -12.553 15.938 -39.812 1.00 39.46 98 MET C C 1
ATOM 654 O O . MET A 1 115 ? -11.732 15.305 -39.152 1.00 39.16 98 MET C O 1
ATOM 659 N N . LEU A 1 116 ? -12.207 16.879 -40.677 1.00 36.78 99 LEU C N 1
ATOM 660 C CA . LEU A 1 116 ? -10.802 17.230 -40.886 1.00 37.63 99 LEU C CA 1
ATOM 661 C C . LEU A 1 116 ? -10.163 17.861 -39.664 1.00 41.54 99 LEU C C 1
ATOM 662 O O . LEU A 1 116 ? -8.961 17.748 -39.429 1.00 42.67 99 LEU C O 1
ATOM 667 N N . LEU A 1 117 ? -10.988 18.517 -38.876 1.00 45.14 100 LEU C N 1
ATOM 668 C CA . LEU A 1 117 ? -10.559 19.059 -37.599 1.00 45.87 100 LEU C CA 1
ATOM 669 C C . LEU A 1 117 ? -10.157 17.990 -36.606 1.00 42.67 100 LEU C C 1
ATOM 670 O O . LEU A 1 117 ? -9.115 18.077 -35.963 1.00 39.78 100 LEU C O 1
ATOM 675 N N . LEU A 1 118 ? -11.018 16.998 -36.459 1.00 41.21 101 LEU C N 1
ATOM 676 C CA . LEU A 1 118 ? -10.758 15.927 -35.515 1.00 42.89 101 LEU C CA 1
ATOM 677 C C . LEU A 1 118 ? -9.567 15.103 -35.957 1.00 44.75 101 LEU C C 1
ATOM 678 O O . LEU A 1 118 ? -8.755 14.692 -35.136 1.00 47.30 101 LEU C O 1
ATOM 683 N N . HIS A 1 119 ? -9.466 14.859 -37.254 1.00 44.38 102 HIS C N 1
ATOM 684 C CA . HIS A 1 119 ? -8.350 14.065 -37.771 1.00 49.73 102 HIS C CA 1
ATOM 685 C C . HIS A 1 119 ? -7.008 14.740 -37.660 1.00 48.58 102 HIS C C 1
ATOM 686 O O . HIS A 1 119 ? -5.994 14.090 -37.388 1.00 51.68 102 HIS C O 1
ATOM 693 N N . SER A 1 120 ? -7.006 16.043 -37.853 1.00 45.14 103 SER C N 1
ATOM 694 C CA . SER A 1 120 ? -5.778 16.802 -37.727 1.00 45.74 103 SER C CA 1
ATOM 695 C C . SER A 1 120 ? -5.275 16.768 -36.288 1.00 44.88 103 SER C C 1
ATOM 696 O O . SER A 1 120 ? -4.075 16.678 -36.036 1.00 45.46 103 SER C O 1
ATOM 699 N N . TRP A 1 121 ? -6.200 16.827 -35.346 1.00 43.85 104 TRP C N 1
ATOM 700 C CA . TRP A 1 121 ? -5.855 16.721 -33.936 1.00 42.37 104 TRP C CA 1
ATOM 701 C C . TRP A 1 121 ? -5.238 15.373 -33.636 1.00 43.17 104 TRP C C 1
ATOM 702 O O . TRP A 1 121 ? -4.230 15.263 -32.945 1.00 44.40 104 TRP C O 1
ATOM 713 N N . LYS A 1 122 ? -5.876 14.348 -34.164 1.00 46.79 105 LYS C N 1
ATOM 714 C CA . LYS A 1 122 ? -5.476 12.978 -33.901 1.00 48.44 105 LYS C CA 1
ATOM 715 C C . LYS A 1 122 ? -4.097 12.658 -34.449 1.00 46.35 105 LYS C C 1
ATOM 716 O O . LYS A 1 122 ? -3.309 11.962 -33.816 1.00 44.66 105 LYS C O 1
ATOM 722 N N . ALA A 1 123 ? -3.834 13.154 -35.644 1.00 43.18 106 ALA C N 1
ATOM 723 C CA . ALA A 1 123 ? -2.600 12.836 -36.341 1.00 42.50 106 ALA C CA 1
ATOM 724 C C . ALA A 1 123 ? -1.392 13.353 -35.582 1.00 41.35 106 ALA C C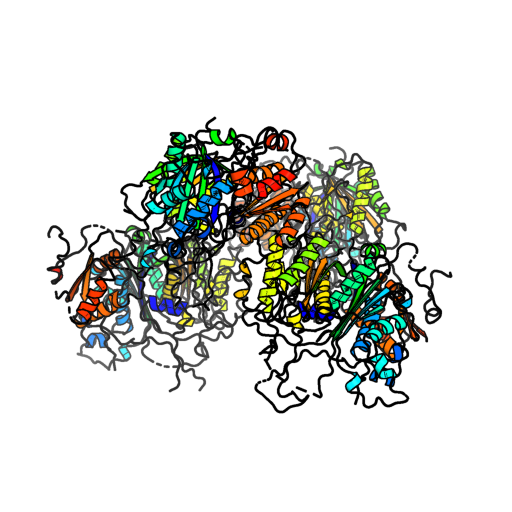 1
ATOM 725 O O . ALA A 1 123 ? -0.349 12.718 -35.564 1.00 41.91 106 ALA C O 1
ATOM 727 N N . ILE A 1 124 ? -1.549 14.511 -34.962 1.00 40.93 107 ILE C N 1
ATOM 728 C CA . ILE A 1 124 ? -0.505 15.095 -34.113 1.00 38.34 107 ILE C CA 1
ATOM 729 C C . ILE A 1 124 ? -0.318 14.372 -32.785 1.00 36.72 107 ILE C C 1
ATOM 730 O O . ILE A 1 124 ? 0.796 14.269 -32.274 1.00 33.98 107 ILE C O 1
ATOM 735 N N . GLU A 1 125 ? -1.414 13.878 -32.233 1.00 39.40 108 GLU C N 1
ATOM 736 C CA . GLU A 1 125 ? -1.347 13.009 -31.053 1.00 41.11 108 GLU C CA 1
ATOM 737 C C . GLU A 1 125 ? -0.732 11.674 -31.415 1.00 41.20 108 GLU C C 1
ATOM 738 O O . GLU A 1 125 ? 0.019 11.095 -30.640 1.00 42.46 108 GLU C O 1
ATOM 744 N N . ASP A 1 126 ? -1.040 11.207 -32.615 1.00 40.38 109 ASP C N 1
ATOM 745 C CA . ASP A 1 126 ? -0.439 9.999 -33.156 1.00 42.69 109 ASP C CA 1
ATOM 746 C C . ASP A 1 126 ? 1.060 10.145 -33.279 1.00 41.64 109 ASP C C 1
ATOM 747 O O . ASP A 1 126 ? 1.811 9.192 -33.093 1.00 45.69 109 ASP C O 1
ATOM 752 N N . ALA A 1 127 ? 1.480 11.351 -33.614 1.00 41.65 110 ALA C N 1
ATOM 753 C CA . ALA A 1 127 ? 2.889 11.691 -33.689 1.00 41.97 110 ALA C CA 1
ATOM 754 C C . ALA A 1 127 ? 3.566 11.688 -32.318 1.00 43.26 110 ALA C C 1
ATOM 755 O O . ALA A 1 127 ? 4.779 11.515 -32.230 1.00 41.83 110 ALA C O 1
ATOM 757 N N . GLY A 1 128 ? 2.788 11.889 -31.261 1.00 41.56 111 GLY C N 1
ATOM 758 C CA . GLY A 1 128 ? 3.348 12.095 -29.923 1.00 42.02 111 GLY C CA 1
ATOM 759 C C . GLY A 1 128 ? 3.764 13.523 -29.608 1.00 42.32 111 GLY C C 1
ATOM 760 O O . GLY A 1 128 ? 4.710 13.750 -28.855 1.00 42.52 111 GLY C O 1
ATOM 761 N N . TYR A 1 129 ? 3.031 14.485 -30.153 1.00 42.38 112 TYR C N 1
ATOM 762 C CA . TYR A 1 129 ? 3.336 15.893 -29.938 1.00 39.42 112 TYR C CA 1
ATOM 763 C C . TYR A 1 129 ? 2.114 16.624 -29.437 1.00 41.42 112 TYR C C 1
ATOM 764 O O . TYR A 1 129 ? 0.980 16.195 -29.667 1.00 41.79 112 TYR C O 1
ATOM 773 N N . ILE A 1 130 ? 2.356 17.747 -28.773 1.00 41.43 113 ILE C N 1
ATOM 774 C CA . ILE A 1 130 ? 1.293 18.684 -28.429 1.00 38.98 113 ILE C CA 1
ATOM 775 C C . ILE A 1 130 ? 1.257 19.786 -29.463 1.00 36.26 113 ILE C C 1
ATOM 776 O O . ILE A 1 130 ? 2.274 20.401 -29.748 1.00 37.89 113 ILE C O 1
ATOM 781 N N . SER A 1 131 ? 0.083 20.050 -30.010 1.00 36.84 114 SER C N 1
ATOM 782 C CA . SER A 1 131 ? -0.037 20.972 -31.137 1.00 38.90 114 SER C CA 1
ATOM 783 C C . SER A 1 131 ? 0.509 22.330 -30.780 1.00 42.23 114 SER C C 1
ATOM 784 O O . SER A 1 131 ? 1.195 22.960 -31.577 1.00 41.92 114 SER C O 1
ATOM 787 N N . LYS A 1 132 ? 0.205 22.772 -29.568 1.00 47.57 115 LYS C N 1
ATOM 788 C CA . LYS A 1 132 ? 0.642 24.085 -29.113 1.00 50.76 115 LYS C CA 1
ATOM 789 C C . LYS A 1 132 ? 2.157 24.185 -29.137 1.00 51.77 115 LYS C C 1
ATOM 790 O O . LYS A 1 132 ? 2.718 25.243 -29.428 1.00 54.82 115 LYS C O 1
ATOM 796 N N . GLU A 1 133 ? 2.813 23.072 -28.841 1.00 51.44 116 GLU C N 1
ATOM 797 C CA . GLU A 1 133 ? 4.267 23.054 -28.738 1.00 52.80 116 GLU C CA 1
ATOM 798 C C . GLU A 1 133 ? 4.981 23.000 -30.078 1.00 47.58 116 GLU C C 1
ATOM 799 O O . GLU A 1 133 ? 6.189 23.190 -30.129 1.00 40.97 116 GLU C O 1
ATOM 805 N N . ILE A 1 134 ? 4.243 22.734 -31.154 1.00 49.68 117 ILE C N 1
ATOM 806 C CA . ILE A 1 134 ? 4.834 22.765 -32.490 1.00 50.71 117 ILE C CA 1
ATOM 807 C C . ILE A 1 134 ? 4.073 23.722 -33.403 1.00 49.50 117 ILE C C 1
ATOM 808 O O . ILE A 1 134 ? 3.325 23.302 -34.286 1.00 50.91 117 ILE C O 1
ATOM 813 N N . PRO A 1 135 ? 4.261 25.021 -33.179 1.00 50.03 118 PRO C N 1
ATOM 814 C CA . PRO A 1 135 ? 3.613 26.054 -33.958 1.00 48.62 118 PRO C CA 1
ATOM 815 C C . PRO A 1 135 ? 4.062 26.124 -35.402 1.00 48.75 118 PRO C C 1
ATOM 816 O O . PRO A 1 135 ? 3.279 26.526 -36.246 1.00 53.28 118 PRO C O 1
ATOM 820 N N . GLU A 1 136 ? 5.301 25.796 -35.682 1.00 48.35 119 GLU C N 1
ATOM 821 C CA . GLU A 1 136 ? 5.839 25.866 -37.028 1.00 53.22 119 GLU C CA 1
ATOM 822 C C . GLU A 1 136 ? 5.379 24.722 -37.919 1.00 50.35 119 GLU C C 1
ATOM 823 O O . GLU A 1 136 ? 6.167 23.973 -38.428 1.00 50.32 119 GLU C O 1
ATOM 829 N N . THR A 1 137 ? 4.081 24.608 -38.110 1.00 44.66 120 THR C N 1
ATOM 830 C CA . THR A 1 137 ? 3.484 23.549 -38.891 1.00 39.82 120 THR C CA 1
ATOM 831 C C . THR A 1 137 ? 2.656 24.182 -40.001 1.00 38.93 120 THR C C 1
ATOM 832 O O . THR A 1 137 ? 1.861 25.079 -39.749 1.00 42.72 120 THR C O 1
ATOM 836 N N . SER A 1 138 ? 2.846 23.728 -41.228 1.00 35.34 121 SER C N 1
ATOM 837 C CA . SER A 1 138 ? 2.013 24.200 -42.322 1.00 36.29 121 SER C CA 1
ATOM 838 C C . SER A 1 138 ? 0.780 23.320 -42.348 1.00 37.55 121 SER C C 1
ATOM 839 O O . SER A 1 138 ? 0.856 22.164 -41.950 1.00 41.60 121 SER C O 1
ATOM 842 N N . VAL A 1 139 ? -0.350 23.849 -42.807 1.00 36.81 122 VAL C N 1
ATOM 843 C CA . VAL A 1 139 ? -1.551 23.027 -42.976 1.00 34.17 122 VAL C CA 1
ATOM 844 C C . VAL A 1 139 ? -2.065 23.070 -44.395 1.00 32.18 122 VAL C C 1
ATOM 845 O O . VAL A 1 139 ? -2.342 24.126 -44.924 1.00 35.07 122 VAL C O 1
ATOM 849 N N . TYR A 1 140 ? -2.207 21.906 -44.995 1.00 29.98 123 TYR C N 1
ATOM 850 C CA . TYR A 1 140 ? -2.839 21.800 -46.295 1.00 30.79 123 TYR C CA 1
ATOM 851 C C . TYR A 1 140 ? -3.983 20.831 -46.217 1.00 28.21 123 TYR C C 1
ATOM 852 O O . TYR A 1 140 ? -3.789 19.676 -45.884 1.00 26.00 123 TYR C O 1
ATOM 861 N N . MET A 1 141 ? -5.164 21.305 -46.551 1.00 28.30 124 MET C N 1
ATOM 862 C CA . MET A 1 141 ? -6.326 20.448 -46.551 1.00 29.33 124 MET C CA 1
ATOM 863 C C . MET A 1 141 ? -7.054 20.566 -47.871 1.00 29.61 124 MET C C 1
ATOM 864 O O . MET A 1 141 ? -6.932 21.559 -48.581 1.00 26.86 124 MET C O 1
ATOM 869 N N . SER A 1 142 ? -7.816 19.541 -48.199 1.00 29.99 125 SER C N 1
ATOM 870 C CA . SER A 1 142 ? -8.637 19.576 -49.392 1.00 32.26 125 SER C CA 1
ATOM 871 C C . SER A 1 142 ? -9.943 18.883 -49.147 1.00 31.42 125 SER C C 1
ATOM 872 O O . SER A 1 142 ? -10.007 17.957 -48.358 1.00 30.57 125 SER C O 1
ATOM 875 N N . ALA A 1 143 ? -10.987 19.340 -49.823 1.00 34.20 126 ALA C N 1
ATOM 876 C CA . ALA A 1 143 ? -12.307 18.781 -49.593 1.00 37.26 126 ALA C CA 1
ATOM 877 C C . ALA A 1 143 ? -13.283 18.924 -50.739 1.00 36.53 126 ALA C C 1
ATOM 878 O O . ALA A 1 143 ? -13.144 19.764 -51.618 1.00 36.34 126 ALA C O 1
ATOM 880 N N . SER A 1 144 ? -14.303 18.073 -50.730 1.00 38.58 127 SER C N 1
ATOM 881 C CA . SER A 1 144 ? -15.316 18.093 -51.779 1.00 42.18 127 SER C CA 1
ATOM 882 C C . SER A 1 144 ? -16.312 19.114 -51.240 1.00 43.85 127 SER C C 1
ATOM 883 O O . SER A 1 144 ? -16.887 18.927 -50.168 1.00 39.66 127 SER C O 1
ATOM 886 N N . THR A 1 145 ? -16.651 20.105 -52.039 1.00 44.63 128 THR C N 1
ATOM 887 C CA . THR A 1 145 ? -17.647 21.096 -51.651 1.00 43.80 128 THR C CA 1
ATOM 888 C C . THR A 1 145 ? -18.964 20.366 -51.875 1.00 40.94 128 THR C C 1
ATOM 889 O O . THR A 1 145 ? -19.398 20.184 -53.012 1.00 32.59 128 THR C O 1
ATOM 893 N N . ASN A 1 146 ? -19.592 19.943 -50.784 1.00 43.66 129 ASN C N 1
ATOM 894 C CA . ASN A 1 146 ? -20.850 19.211 -50.866 1.00 46.90 129 ASN C CA 1
ATOM 895 C C . ASN A 1 146 ? -22.108 20.064 -50.721 1.00 53.03 129 ASN C C 1
ATOM 896 O O . ASN A 1 146 ? -23.121 19.590 -50.207 1.00 61.40 129 ASN C O 1
ATOM 901 N N . SER A 1 147 ? -22.054 21.314 -51.171 1.00 53.21 130 SER C N 1
ATOM 902 C CA . SER A 1 147 ? -23.234 22.176 -51.073 1.00 51.42 130 SER C CA 1
ATOM 903 C C . SER A 1 147 ? -23.975 21.932 -49.772 1.00 45.93 130 SER C C 1
ATOM 904 O O . SER A 1 147 ? -25.200 21.871 -49.737 1.00 42.18 130 SER C O 1
ATOM 907 N N . TYR A 1 148 ? -23.209 21.806 -48.702 1.00 44.38 131 TYR C N 1
ATOM 908 C CA . TYR A 1 148 ? -23.766 21.571 -47.383 1.00 47.33 131 TYR C CA 1
ATOM 909 C C . TYR A 1 148 ? -24.694 22.699 -46.934 1.00 49.87 131 TYR C C 1
ATOM 910 O O . TYR A 1 148 ? -25.718 22.470 -46.288 1.00 48.01 131 TYR C O 1
ATOM 919 N N . ARG A 1 149 ? -24.328 23.918 -47.295 1.00 48.06 132 ARG C N 1
ATOM 920 C CA . ARG A 1 149 ? -25.027 25.092 -46.823 1.00 44.92 132 ARG C CA 1
ATOM 921 C C . ARG A 1 149 ? -26.462 25.113 -47.292 1.00 41.73 132 ARG C C 1
ATOM 922 O O . ARG A 1 149 ? -27.326 25.655 -46.620 1.00 40.19 132 ARG C O 1
ATOM 930 N N . SER A 1 150 ? -26.692 24.516 -48.454 1.00 42.73 133 SER C N 1
ATOM 931 C CA . SER A 1 150 ? -27.999 24.540 -49.112 1.00 43.11 133 SER C CA 1
ATOM 932 C C . SER A 1 150 ? -28.993 23.668 -48.392 1.00 45.63 133 SER C C 1
ATOM 933 O O . SER A 1 150 ? -30.185 23.711 -48.660 1.00 48.45 133 SER C O 1
ATOM 936 N N . LEU A 1 151 ? -28.478 22.862 -47.486 1.00 48.54 134 LEU C N 1
ATOM 937 C CA . LEU A 1 151 ? -29.306 22.114 -46.555 1.00 52.57 134 LEU C CA 1
ATOM 938 C C . LEU A 1 151 ? -30.009 22.992 -45.517 1.00 58.21 134 LEU C C 1
ATOM 939 O O . LEU A 1 151 ? -31.077 22.646 -45.006 1.00 63.01 134 LEU C O 1
ATOM 944 N N . LEU A 1 152 ? -29.407 24.128 -45.211 1.00 59.21 135 LEU C N 1
ATOM 945 C CA . LEU A 1 152 ? -29.967 25.038 -44.225 1.00 59.42 135 LEU C CA 1
ATOM 946 C C . LEU A 1 152 ? -31.070 25.933 -44.803 1.00 59.30 135 LEU C C 1
ATOM 947 O O . LEU A 1 152 ? -31.081 26.244 -45.984 1.00 52.36 135 LEU C O 1
ATOM 952 N N . PRO A 1 153 ? -32.015 26.339 -43.951 1.00 63.66 136 PRO C N 1
ATOM 953 C CA . PRO A 1 153 ? -33.195 27.112 -44.346 1.00 64.38 136 PRO C CA 1
ATOM 954 C C . PRO A 1 153 ? -32.961 28.512 -44.941 1.00 68.41 136 PRO C C 1
ATOM 955 O O . PRO A 1 153 ? -33.583 28.858 -45.939 1.00 66.11 136 PRO C O 1
ATOM 959 N N . GLU A 1 154 ? -32.082 29.303 -44.334 1.00 78.20 137 GLU C N 1
ATOM 960 C CA . GLU A 1 154 ? -31.859 30.694 -44.764 1.00 78.61 137 GLU C CA 1
ATOM 961 C C . GLU A 1 154 ? -30.644 30.814 -45.684 1.00 81.01 137 GLU C C 1
ATOM 962 O O . GLU A 1 154 ? -29.618 31.406 -45.322 1.00 78.74 137 GLU C O 1
ATOM 968 N N . ASP A 1 164 ? -32.040 36.069 -45.522 1.00 30.00 147 ASP C N 1
ATOM 969 C CA . ASP A 1 164 ? -32.232 36.971 -44.397 1.00 30.00 147 ASP C CA 1
ATOM 970 C C . ASP A 1 164 ? -31.086 37.925 -44.387 1.00 30.00 147 ASP C C 1
ATOM 971 O O . ASP A 1 164 ? -30.066 37.698 -43.773 1.00 30.00 147 ASP C O 1
ATOM 976 N N . GLY A 1 165 ? -31.272 39.059 -45.015 1.00 30.00 148 GLY C N 1
ATOM 977 C CA . GLY A 1 165 ? -30.224 40.034 -45.053 1.00 30.00 148 GLY C CA 1
ATOM 978 C C . GLY A 1 165 ? -29.842 40.606 -43.724 1.00 30.00 148 GLY C C 1
ATOM 979 O O . GLY A 1 165 ? -29.069 41.534 -43.668 1.00 30.00 148 GLY C O 1
ATOM 980 N N . TYR A 1 166 ? -30.362 40.050 -42.646 1.00 74.93 149 TYR C N 1
ATOM 981 C CA . TYR A 1 166 ? -30.061 40.607 -41.333 1.00 71.38 149 TYR C CA 1
ATOM 982 C C . TYR A 1 166 ? -29.210 39.907 -40.250 1.00 67.16 149 TYR C C 1
ATOM 983 O O . TYR A 1 166 ? -28.436 40.571 -39.573 1.00 59.30 149 TYR C O 1
ATOM 992 N N . VAL A 1 167 ? -29.301 38.584 -40.082 1.00 65.93 150 VAL C N 1
ATOM 993 C CA . VAL A 1 167 ? -28.479 37.947 -39.029 1.00 63.88 150 VAL C CA 1
ATOM 994 C C . VAL A 1 167 ? -27.208 37.159 -38.848 1.00 71.07 150 VAL C C 1
ATOM 995 O O . VAL A 1 167 ? -26.400 37.452 -37.984 1.00 69.06 150 VAL C O 1
ATOM 999 N N . SER A 1 168 ? -27.042 36.156 -39.687 1.00 72.19 151 SER C N 1
ATOM 1000 C CA . SER A 1 168 ? -25.880 35.304 -39.653 1.00 64.06 151 SER C CA 1
ATOM 1001 C C . SER A 1 168 ? -25.457 34.922 -41.050 1.00 68.11 151 SER C C 1
ATOM 1002 O O . SER A 1 168 ? -26.122 34.215 -41.778 1.00 63.36 151 SER C O 1
ATOM 1005 N N . TRP A 1 169 ? -24.306 35.430 -41.396 1.00 72.89 152 TRP C N 1
ATOM 1006 C CA . TRP A 1 169 ? -23.674 35.219 -42.647 1.00 73.38 152 TRP C CA 1
ATOM 1007 C C . TRP A 1 169 ? -23.647 33.798 -43.070 1.00 69.79 152 TRP C C 1
ATOM 1008 O O . TRP A 1 169 ? -24.180 33.438 -44.100 1.00 70.32 152 TRP C O 1
ATOM 1019 N N . VAL A 1 170 ? -22.982 33.005 -42.241 1.00 71.02 153 VAL C N 1
ATOM 1020 C CA . VAL A 1 170 ? -22.675 31.574 -42.463 1.00 70.24 153 VAL C CA 1
ATOM 1021 C C . VAL A 1 170 ? -22.071 31.297 -43.871 1.00 66.95 153 VAL C C 1
ATOM 1022 O O . VAL A 1 170 ? -22.688 30.750 -44.774 1.00 64.81 153 VAL C O 1
ATOM 1026 N N . LEU A 1 171 ? -20.863 31.826 -44.039 1.00 65.90 154 LEU C N 1
ATOM 1027 C CA . LEU A 1 171 ? -20.157 31.759 -45.319 1.00 56.45 154 LEU C CA 1
ATOM 1028 C C . LEU A 1 171 ? -19.028 30.763 -45.058 1.00 58.14 154 LEU C C 1
ATOM 1029 O O . LEU A 1 171 ? -17.878 31.139 -44.799 1.00 51.40 154 LEU C O 1
ATOM 1034 N N . ALA A 1 172 ? -19.367 29.477 -45.129 1.00 64.71 155 ALA C N 1
ATOM 1035 C CA . ALA A 1 172 ? -18.372 28.405 -44.941 1.00 54.74 155 ALA C CA 1
ATOM 1036 C C . ALA A 1 172 ? -17.650 28.084 -46.239 1.00 46.59 155 ALA C C 1
ATOM 1037 O O . ALA A 1 172 ? -18.169 27.366 -47.094 1.00 39.47 155 ALA C O 1
ATOM 1039 N N . GLN A 1 173 ? -16.437 28.610 -46.365 1.00 46.31 156 GLN C N 1
ATOM 1040 C CA . GLN A 1 173 ? -15.650 28.452 -47.581 1.00 44.27 156 GLN C CA 1
ATOM 1041 C C . GLN A 1 173 ? -14.590 27.398 -47.405 1.00 43.69 156 GLN C C 1
ATOM 1042 O O . GLN A 1 173 ? -14.326 26.915 -46.305 1.00 40.55 156 GLN C O 1
ATOM 1048 N N . SER A 1 174 ? -13.945 27.094 -48.514 1.00 40.79 157 SER C N 1
ATOM 1049 C CA . SER A 1 174 ? -12.867 26.128 -48.535 1.00 38.99 157 SER C CA 1
ATOM 1050 C C . SER A 1 174 ? -11.666 26.580 -47.708 1.00 39.16 157 SER C C 1
ATOM 1051 O O . SER A 1 174 ? -11.047 25.790 -47.004 1.00 43.77 157 SER C O 1
ATOM 1054 N N . GLY A 1 175 ? -11.360 27.863 -47.788 1.00 37.83 158 GLY C N 1
ATOM 1055 C CA . GLY A 1 175 ? -10.226 28.434 -47.054 1.00 38.43 158 GLY C CA 1
ATOM 1056 C C . GLY A 1 175 ? -10.444 28.354 -45.563 1.00 38.23 158 GLY C C 1
ATOM 1057 O O . GLY A 1 175 ? -9.504 28.374 -44.775 1.00 39.94 158 GLY C O 1
ATOM 1058 N N . THR A 1 176 ? -11.701 28.260 -45.178 1.00 37.98 159 THR C N 1
ATOM 1059 C CA . THR A 1 176 ? -12.040 28.231 -43.773 1.00 39.37 159 THR C CA 1
ATOM 1060 C C . THR A 1 176 ? -11.545 26.960 -43.076 1.00 40.72 159 THR C C 1
ATOM 1061 O O . THR A 1 176 ? -11.190 26.983 -41.897 1.00 42.49 159 THR C O 1
ATOM 1065 N N . ILE A 1 177 ? -11.500 25.856 -43.802 1.00 40.36 160 ILE C N 1
ATOM 1066 C CA . ILE A 1 177 ? -11.109 24.564 -43.217 1.00 40.20 160 ILE C CA 1
ATOM 1067 C C . ILE A 1 177 ? -9.684 24.488 -42.672 1.00 37.51 160 ILE C C 1
ATOM 1068 O O . ILE A 1 177 ? -9.485 24.123 -41.521 1.00 37.15 160 ILE C O 1
ATOM 1073 N N . PRO A 1 178 ? -8.688 24.786 -43.504 1.00 37.20 161 PRO C N 1
ATOM 1074 C CA . PRO A 1 178 ? -7.328 24.723 -43.010 1.00 35.99 161 PRO C CA 1
ATOM 1075 C C . PRO A 1 178 ? -7.092 25.744 -41.924 1.00 38.44 161 PRO C C 1
ATOM 1076 O O . PRO A 1 178 ? -6.398 25.474 -40.955 1.00 46.71 161 PRO C O 1
ATOM 1080 N N . THR A 1 179 ? -7.674 26.920 -42.103 1.00 38.44 162 THR C N 1
ATOM 1081 C CA . THR A 1 179 ? -7.518 28.027 -41.147 1.00 38.76 162 THR C CA 1
ATOM 1082 C C . THR A 1 179 ? -8.171 27.830 -39.778 1.00 37.68 162 THR C C 1
ATOM 1083 O O . THR A 1 179 ? -7.673 28.319 -38.770 1.00 34.32 162 THR C O 1
ATOM 1087 N N . MET A 1 180 ? -9.306 27.149 -39.768 1.00 38.19 163 MET C N 1
ATOM 1088 C CA . MET A 1 180 ? -9.976 26.789 -38.531 1.00 39.70 163 MET C CA 1
ATOM 1089 C C . MET A 1 180 ? -9.117 25.801 -37.754 1.00 35.90 163 MET C C 1
ATOM 1090 O O . MET A 1 180 ? -9.028 25.866 -36.547 1.00 32.92 163 MET C O 1
ATOM 1095 N N . ILE A 1 181 ? -8.484 24.889 -38.472 1.00 35.56 164 ILE C N 1
ATOM 1096 C CA . ILE A 1 181 ? -7.612 23.887 -37.860 1.00 36.12 164 ILE C CA 1
ATOM 1097 C C . ILE A 1 181 ? -6.360 24.523 -37.273 1.00 35.48 164 ILE C C 1
ATOM 1098 O O . ILE A 1 181 ? -5.926 24.172 -36.173 1.00 35.05 164 ILE C O 1
ATOM 1103 N N . SER A 1 182 ? -5.775 25.446 -38.026 1.00 33.25 165 SER C N 1
ATOM 1104 C CA . SER A 1 182 ? -4.562 26.132 -37.581 1.00 32.78 165 SER C CA 1
ATOM 1105 C C . SER A 1 182 ? -4.833 26.949 -36.331 1.00 32.65 165 SER C C 1
ATOM 1106 O O . SER A 1 182 ? -4.012 27.007 -35.427 1.00 31.42 165 SER C O 1
ATOM 1109 N N . HIS A 1 183 ? -6.004 27.530 -36.251 1.00 34.14 166 HIS C N 1
ATOM 1110 C CA . HIS A 1 183 ? -6.408 28.326 -35.115 1.00 38.10 166 HIS C CA 1
ATOM 1111 C C . HIS A 1 183 ? -6.704 27.497 -33.895 1.00 36.93 166 HIS C C 1
ATOM 1112 O O . HIS A 1 183 ? -6.309 27.792 -32.804 1.00 37.15 166 HIS C O 1
ATOM 1119 N N . LYS A 1 184 ? -7.417 26.432 -34.088 1.00 35.85 167 LYS C N 1
ATOM 1120 C CA . LYS A 1 184 ? -7.742 25.543 -32.981 1.00 37.90 167 LYS C CA 1
ATOM 1121 C C . LYS A 1 184 ? -6.540 24.804 -32.435 1.00 40.18 167 LYS C C 1
ATOM 1122 O O . LYS A 1 184 ? -6.459 24.525 -31.241 1.00 49.45 167 LYS C O 1
ATOM 1128 N N . LEU A 1 185 ? -5.614 24.460 -33.309 1.00 39.19 168 LEU C N 1
ATOM 1129 C CA . LEU A 1 185 ? -4.384 23.788 -32.873 1.00 41.56 168 LEU C CA 1
ATOM 1130 C C . LEU A 1 185 ? -3.263 24.794 -32.644 1.00 41.39 168 LEU C C 1
ATOM 1131 O O . LEU A 1 185 ? -2.179 24.444 -32.190 1.00 37.12 168 LEU C O 1
ATOM 1136 N N . GLY A 1 186 ? -3.529 26.051 -32.960 1.00 42.30 169 GLY C N 1
ATOM 1137 C CA . GLY A 1 186 ? -2.493 27.079 -32.895 1.00 45.34 169 GLY C CA 1
ATOM 1138 C C . GLY A 1 186 ? -1.252 26.836 -33.746 1.00 44.53 169 GLY C C 1
ATOM 1139 O O . GLY A 1 186 ? -0.140 26.736 -33.218 1.00 49.11 169 GLY C O 1
ATOM 1140 N N . LEU A 1 187 ? -1.418 26.745 -35.054 1.00 37.91 170 LEU C N 1
ATOM 1141 C CA . LEU A 1 187 ? -0.279 26.515 -35.922 1.00 39.18 170 LEU C CA 1
ATOM 1142 C C . LEU A 1 187 ? 0.002 27.723 -36.774 1.00 44.19 170 LEU C C 1
ATOM 1143 O O . LEU A 1 187 ? -0.896 28.310 -37.381 1.00 46.16 170 LEU C O 1
ATOM 1148 N N . LYS A 1 188 ? 1.279 28.061 -36.828 1.00 45.87 171 LYS C N 1
ATOM 1149 C CA . LYS A 1 188 ? 1.719 29.353 -37.322 1.00 45.33 171 LYS C CA 1
ATOM 1150 C C . LYS A 1 188 ? 2.419 29.257 -38.661 1.00 44.60 171 LYS C C 1
ATOM 1151 O O . LYS A 1 188 ? 2.946 30.244 -39.171 1.00 51.58 171 LYS C O 1
ATOM 1157 N N . GLY A 1 189 ? 2.417 28.068 -39.239 1.00 42.10 172 GLY C N 1
ATOM 1158 C CA . GLY A 1 189 ? 2.908 27.881 -40.601 1.00 41.76 172 GLY C CA 1
ATOM 1159 C C . GLY A 1 189 ? 1.846 28.270 -41.607 1.00 40.83 172 GLY C C 1
ATOM 1160 O O . GLY A 1 189 ? 0.674 28.379 -41.255 1.00 43.74 172 GLY C O 1
ATOM 1161 N N . PRO A 1 190 ? 2.238 28.465 -42.873 1.00 39.20 173 PRO C N 1
ATOM 1162 C CA . PRO A 1 190 ? 1.255 28.861 -43.881 1.00 37.46 173 PRO C CA 1
ATOM 1163 C C . PRO A 1 190 ? 0.126 27.862 -43.953 1.00 36.71 173 PRO C C 1
ATOM 1164 O O . PRO A 1 190 ? 0.385 26.667 -44.060 1.00 39.23 173 PRO C O 1
ATOM 1168 N N . SER A 1 191 ? -1.112 28.329 -43.906 1.00 34.00 174 SER C N 1
ATOM 1169 C CA . SER A 1 191 ? -2.237 27.403 -43.892 1.00 32.60 174 SER C CA 1
ATOM 1170 C C . SER A 1 191 ? -3.217 27.728 -45.005 1.00 31.25 174 SER C C 1
ATOM 1171 O O . SER A 1 191 ? -3.832 28.788 -45.004 1.00 32.79 174 SER C O 1
ATOM 1174 N N . TYR A 1 192 ? -3.348 26.819 -45.958 1.00 30.06 175 TYR C N 1
ATOM 1175 C CA . TYR A 1 192 ? -4.261 27.040 -47.072 1.00 32.98 175 TYR C CA 1
ATOM 1176 C C . TYR A 1 192 ? -4.870 25.775 -47.672 1.00 32.36 175 TYR C C 1
ATOM 1177 O O . TYR A 1 192 ? -4.529 24.664 -47.301 1.00 30.02 175 TYR C O 1
ATOM 1186 N N . PHE A 1 193 ? -5.813 25.989 -48.578 1.00 32.88 176 PHE C N 1
ATOM 1187 C CA . PHE A 1 193 ? -6.642 24.941 -49.144 1.00 32.01 176 PHE C CA 1
ATOM 1188 C C . PHE A 1 193 ? -6.140 24.670 -50.546 1.00 34.20 176 PHE C C 1
ATOM 1189 O O . PHE A 1 193 ? -5.874 25.603 -51.292 1.00 35.06 176 PHE C O 1
ATOM 1197 N N . VAL A 1 194 ? -6.004 23.395 -50.885 1.00 35.11 177 VAL C N 1
ATOM 1198 C CA . VAL A 1 194 ? -5.545 22.991 -52.213 1.00 35.07 177 VAL C CA 1
ATOM 1199 C C . VAL A 1 194 ? -6.514 22.009 -52.802 1.00 37.22 177 VAL C C 1
ATOM 1200 O O . VAL A 1 194 ? -6.980 21.103 -52.111 1.00 37.20 177 VAL C O 1
ATOM 1204 N N . HIS A 1 195 ? -6.824 22.190 -54.078 1.00 38.50 178 HIS C N 1
ATOM 1205 C CA . HIS A 1 195 ? -7.714 21.267 -54.734 1.00 37.31 178 HIS C CA 1
ATOM 1206 C C . HIS A 1 195 ? -7.447 21.028 -56.198 1.00 37.97 178 HIS C C 1
ATOM 1207 O O . HIS A 1 195 ? -7.367 21.949 -57.005 1.00 33.25 178 HIS C O 1
ATOM 1214 N N . ALA A 1 196 ? -7.330 19.744 -56.494 1.00 41.53 179 ALA C N 1
ATOM 1215 C CA . ALA A 1 196 ? -7.453 19.188 -57.828 1.00 44.37 179 ALA C CA 1
ATOM 1216 C C . ALA A 1 196 ? -8.416 18.054 -57.526 1.00 45.99 179 ALA C C 1
ATOM 1217 O O . ALA A 1 196 ? -8.575 17.694 -56.366 1.00 51.89 179 ALA C O 1
ATOM 1219 N N . ASN A 1 197 ? -9.032 17.454 -58.525 1.00 44.29 180 ASN C N 1
ATOM 1220 C CA . ASN A 1 197 ? -10.236 16.663 -58.252 1.00 42.96 180 ASN C CA 1
ATOM 1221 C C . ASN A 1 197 ? -10.211 15.258 -57.661 1.00 50.64 180 ASN C C 1
ATOM 1222 O O . ASN A 1 197 ? -11.071 14.908 -56.839 1.00 57.22 180 ASN C O 1
ATOM 1227 N N . CYS A 1 198 ? -9.347 14.430 -58.245 1.00 53.14 181 CYS C N 1
ATOM 1228 C CA . CYS A 1 198 ? -8.969 13.152 -57.651 1.00 46.33 181 CYS C CA 1
ATOM 1229 C C . CYS A 1 198 ? -7.581 13.227 -57.060 1.00 45.79 181 CYS C C 1
ATOM 1230 O O . CYS A 1 198 ? -7.253 12.458 -56.173 1.00 46.35 181 CYS C O 1
ATOM 1233 N N . SER A 1 199 ? -6.775 14.162 -57.546 1.00 47.75 182 SER C N 1
ATOM 1234 C CA . SER A 1 199 ? -5.407 14.328 -57.046 1.00 50.52 182 SER C CA 1
ATOM 1235 C C . SER A 1 199 ? -5.300 15.473 -56.027 1.00 47.85 182 SER C C 1
ATOM 1236 O O . SER A 1 199 ? -4.414 16.305 -56.120 1.00 48.44 182 SER C O 1
ATOM 1239 N N . SER A 1 200 ? -6.206 15.511 -55.059 1.00 47.38 183 SER C N 1
ATOM 1240 C CA . SER A 1 200 ? -6.233 16.585 -54.071 1.00 40.93 183 SER C CA 1
ATOM 1241 C C . SER A 1 200 ? -5.193 16.346 -52.975 1.00 39.88 183 SER C C 1
ATOM 1242 O O . SER A 1 200 ? -4.399 17.224 -52.653 1.00 40.49 183 SER C O 1
ATOM 1245 N N . SER A 1 201 ? -5.205 15.149 -52.406 1.00 38.73 184 SER C N 1
ATOM 1246 C CA . SER A 1 201 ? -4.289 14.801 -51.319 1.00 37.11 184 SER C CA 1
ATOM 1247 C C . SER A 1 201 ? -2.839 14.903 -51.758 1.00 39.54 184 SER C C 1
ATOM 1248 O O . SER A 1 201 ? -1.985 15.412 -51.020 1.00 44.03 184 SER C O 1
ATOM 1251 N N . LEU A 1 202 ? -2.555 14.389 -52.947 1.00 42.77 185 LEU C N 1
ATOM 1252 C CA . LEU A 1 202 ? -1.202 14.457 -53.510 1.00 39.71 185 LEU C CA 1
ATOM 1253 C C . LEU A 1 202 ? -0.710 15.861 -53.769 1.00 35.79 185 LEU C C 1
ATOM 1254 O O . LEU A 1 202 ? 0.492 16.106 -53.704 1.00 35.17 185 LEU C O 1
ATOM 1259 N N . ILE A 1 203 ? -1.622 16.779 -54.069 1.00 32.49 186 ILE C N 1
ATOM 1260 C CA . ILE A 1 203 ? -1.239 18.181 -54.172 1.00 31.81 186 ILE C CA 1
ATOM 1261 C C . ILE A 1 203 ? -0.793 18.683 -52.814 1.00 30.93 186 ILE C C 1
ATOM 1262 O O . ILE A 1 203 ? 0.128 19.490 -52.698 1.00 27.79 186 ILE C O 1
ATOM 1267 N N . GLY A 1 204 ? -1.465 18.210 -51.782 1.00 31.04 187 GLY C N 1
ATOM 1268 C CA . GLY A 1 204 ? -1.085 18.575 -50.428 1.00 32.95 187 GLY C CA 1
ATOM 1269 C C . GLY A 1 204 ? 0.306 18.093 -50.081 1.00 33.35 187 GLY C C 1
ATOM 1270 O O . GLY A 1 204 ? 1.101 18.830 -49.491 1.00 32.79 187 GLY C O 1
ATOM 1271 N N . LEU A 1 205 ? 0.599 16.854 -50.451 1.00 33.25 188 LEU C N 1
ATOM 1272 C CA . LEU A 1 205 ? 1.905 16.300 -50.168 1.00 34.76 188 LEU C CA 1
ATOM 1273 C C . LEU A 1 205 ? 2.956 17.048 -50.929 1.00 32.32 188 LEU C C 1
ATOM 1274 O O . LEU A 1 205 ? 4.055 17.225 -50.443 1.00 32.41 188 LEU C O 1
ATOM 1279 N N . HIS A 1 206 ? 2.609 17.471 -52.134 1.00 32.30 189 HIS C N 1
ATOM 1280 C CA . HIS A 1 206 ? 3.521 18.254 -52.960 1.00 34.73 189 HIS C CA 1
ATOM 1281 C C . HIS A 1 206 ? 3.790 19.605 -52.332 1.00 34.05 189 HIS C C 1
ATOM 1282 O O . HIS A 1 206 ? 4.912 20.090 -52.339 1.00 32.28 189 HIS C O 1
ATOM 1289 N N . SER A 1 207 ? 2.743 20.215 -51.803 1.00 32.33 190 SER C N 1
ATOM 1290 C CA . SER A 1 207 ? 2.887 21.496 -51.127 1.00 33.09 190 SER C CA 1
ATOM 1291 C C . SER A 1 207 ? 3.753 21.345 -49.910 1.00 33.21 190 SER C C 1
ATOM 1292 O O . SER A 1 207 ? 4.646 22.144 -49.656 1.00 35.38 190 SER C O 1
ATOM 1295 N N . ALA A 1 208 ? 3.469 20.304 -49.151 1.00 35.40 191 ALA C N 1
ATOM 1296 C CA . ALA A 1 208 ? 4.217 20.025 -47.934 1.00 35.94 191 ALA C CA 1
ATOM 1297 C C . ALA A 1 208 ? 5.667 19.747 -48.264 1.00 35.00 191 ALA C C 1
ATOM 1298 O O . ALA A 1 208 ? 6.567 20.105 -47.513 1.00 35.45 191 ALA C O 1
ATOM 1300 N N . PHE A 1 209 ? 5.887 19.097 -49.390 1.00 34.50 192 PHE C N 1
ATOM 1301 C CA . PHE A 1 209 ? 7.229 18.768 -49.817 1.00 38.28 192 PHE C CA 1
ATOM 1302 C C . PHE A 1 209 ? 8.066 19.998 -50.097 1.00 40.79 192 PHE C C 1
ATOM 1303 O O . PHE A 1 209 ? 9.206 20.105 -49.642 1.00 42.98 192 PHE C O 1
ATOM 1311 N N . GLN A 1 210 ? 7.507 20.916 -50.867 1.00 42.25 193 GLN C N 1
ATOM 1312 C CA . GLN A 1 210 ? 8.200 22.155 -51.181 1.00 45.44 193 GLN C CA 1
ATOM 1313 C C . GLN A 1 210 ? 8.358 22.996 -49.940 1.00 46.67 193 GLN C C 1
ATOM 1314 O O . GLN A 1 210 ? 9.391 23.625 -49.731 1.00 52.19 193 GLN C O 1
ATOM 1320 N N . SER A 1 211 ? 7.334 23.005 -49.109 1.00 44.45 194 SER C N 1
ATOM 1321 C CA . SER A 1 211 ? 7.365 23.833 -47.922 1.00 44.76 194 SER C CA 1
ATOM 1322 C C . SER A 1 211 ? 8.484 23.418 -46.975 1.00 45.48 194 SER C C 1
ATOM 1323 O O . SER A 1 211 ? 9.262 24.242 -46.513 1.00 46.78 194 SER C O 1
ATOM 1326 N N . LEU A 1 212 ? 8.555 22.135 -46.672 1.00 47.37 195 LEU C N 1
ATOM 1327 C CA . LEU A 1 212 ? 9.566 21.655 -45.716 1.00 48.72 195 LEU C CA 1
ATOM 1328 C C . LEU A 1 212 ? 11.002 21.689 -46.203 1.00 51.28 195 LEU C C 1
ATOM 1329 O O . LEU A 1 212 ? 11.915 21.928 -45.411 1.00 49.66 195 LEU C O 1
ATOM 1334 N N . GLN A 1 213 ? 11.210 21.431 -47.491 1.00 50.08 196 GLN C N 1
ATOM 1335 C CA . GLN A 1 213 ? 12.554 21.446 -48.057 1.00 49.41 196 GLN C CA 1
ATOM 1336 C C . GLN A 1 213 ? 13.023 22.890 -48.088 1.00 50.38 196 GLN C C 1
ATOM 1337 O O . GLN A 1 213 ? 14.198 23.192 -47.881 1.00 49.04 196 GLN C O 1
ATOM 1343 N N . SER A 1 214 ? 12.069 23.776 -48.345 1.00 54.24 197 SER C N 1
ATOM 1344 C CA . SER A 1 214 ? 12.298 25.201 -48.396 1.00 56.52 197 SER C CA 1
ATOM 1345 C C . SER A 1 214 ? 12.611 25.706 -47.003 1.00 55.52 197 SER C C 1
ATOM 1346 O O . SER A 1 214 ? 13.156 26.796 -46.826 1.00 58.38 197 SER C O 1
ATOM 1349 N N . GLY A 1 215 ? 12.260 24.905 -46.010 1.00 55.59 198 GLY C N 1
ATOM 1350 C CA . GLY A 1 215 ? 12.605 25.210 -44.642 1.00 54.66 198 GLY C CA 1
ATOM 1351 C C . GLY A 1 215 ? 11.658 26.224 -44.049 1.00 51.40 198 GLY C C 1
ATOM 1352 O O . GLY A 1 215 ? 11.898 26.730 -42.961 1.00 50.73 198 GLY C O 1
ATOM 1353 N N . GLU A 1 216 ? 10.580 26.521 -44.769 1.00 53.17 199 GLU C N 1
ATOM 1354 C CA . GLU A 1 216 ? 9.626 27.530 -44.322 1.00 54.29 199 GLU C CA 1
ATOM 1355 C C . GLU A 1 216 ? 8.780 27.051 -43.162 1.00 53.13 199 GLU C C 1
ATOM 1356 O O . GLU A 1 216 ? 8.134 27.850 -42.502 1.00 51.57 199 GLU C O 1
ATOM 1362 N N . ALA A 1 217 ? 8.797 25.749 -42.914 1.00 54.28 200 ALA C N 1
ATOM 1363 C CA . ALA A 1 217 ? 8.198 25.195 -41.699 1.00 56.19 200 ALA C CA 1
ATOM 1364 C C . ALA A 1 217 ? 8.936 23.956 -41.214 1.00 53.26 200 ALA C C 1
ATOM 1365 O O . ALA A 1 217 ? 9.560 23.240 -41.996 1.00 52.63 200 ALA C O 1
ATOM 1367 N N . LYS A 1 218 ? 8.856 23.712 -39.913 1.00 49.50 201 LYS C N 1
ATOM 1368 C CA . LYS A 1 218 ? 9.383 22.477 -39.352 1.00 47.88 201 LYS C CA 1
ATOM 1369 C C . LYS A 1 218 ? 8.523 21.239 -39.595 1.00 45.39 201 LYS C C 1
ATOM 1370 O O . LYS A 1 218 ? 9.067 20.155 -39.808 1.00 45.54 201 LYS C O 1
ATOM 1376 N N . TYR A 1 219 ? 7.200 21.381 -39.552 1.00 43.78 202 TYR C N 1
ATOM 1377 C CA . TYR A 1 219 ? 6.298 20.233 -39.747 1.00 37.96 202 TYR C CA 1
ATOM 1378 C C . TYR A 1 219 ? 5.284 20.573 -40.806 1.00 33.71 202 TYR C C 1
ATOM 1379 O O . TYR A 1 219 ? 5.053 21.734 -41.095 1.00 34.72 202 TYR C O 1
ATOM 1388 N N . ALA A 1 220 ? 4.653 19.551 -41.358 1.00 31.17 203 ALA C N 1
ATOM 1389 C CA . ALA A 1 220 ? 3.573 19.764 -42.301 1.00 32.36 203 ALA C CA 1
ATOM 1390 C C . ALA A 1 220 ? 2.450 18.804 -42.019 1.00 33.08 203 ALA C C 1
ATOM 1391 O O . ALA A 1 220 ? 2.666 17.647 -41.684 1.00 36.44 203 ALA C O 1
ATOM 1393 N N . LEU A 1 221 ? 1.241 19.297 -42.187 1.00 33.81 204 LEU C N 1
ATOM 1394 C CA . LEU A 1 221 ? 0.072 18.496 -41.939 1.00 33.87 204 LEU C CA 1
ATOM 1395 C C . LEU A 1 221 ? -0.822 18.595 -43.152 1.00 33.08 204 LEU C C 1
ATOM 1396 O O . LEU A 1 221 ? -1.296 19.665 -43.517 1.00 34.08 204 LEU C O 1
ATOM 1401 N N . VAL A 1 222 ? -1.045 17.451 -43.768 1.00 34.50 205 VAL C N 1
ATOM 1402 C CA . VAL A 1 222 ? -1.786 17.350 -45.017 1.00 32.59 205 VAL C CA 1
ATOM 1403 C C . VAL A 1 222 ? -3.012 16.490 -44.777 1.00 33.67 205 VAL C C 1
ATOM 1404 O O . VAL A 1 222 ? -2.916 15.435 -44.168 1.00 36.99 205 VAL C O 1
ATOM 1408 N N . GLY A 1 223 ? -4.165 16.931 -45.251 1.00 36.00 206 GLY C N 1
ATOM 1409 C CA . GLY A 1 223 ? -5.391 16.128 -45.156 1.00 36.47 206 GLY C CA 1
ATOM 1410 C C . GLY A 1 223 ? -6.275 16.215 -46.385 1.00 34.78 206 GLY C C 1
ATOM 1411 O O . GLY A 1 223 ? -6.176 17.155 -47.158 1.00 32.28 206 GLY C O 1
ATOM 1412 N N . GLY A 1 224 ? -7.150 15.226 -46.548 1.00 35.58 207 GLY C N 1
ATOM 1413 C CA . GLY A 1 224 ? -8.151 15.232 -47.625 1.00 34.72 207 GLY C CA 1
ATOM 1414 C C . GLY A 1 224 ? -9.457 14.624 -47.152 1.00 37.33 207 GLY C C 1
ATOM 1415 O O . GLY A 1 224 ? -9.458 13.729 -46.302 1.00 38.10 207 GLY C O 1
ATOM 1416 N N . ALA A 1 225 ? -10.563 15.093 -47.680 1.00 38.65 208 ALA C N 1
ATOM 1417 C CA . ALA A 1 225 ? -11.830 14.554 -47.276 1.00 38.03 208 ALA C CA 1
ATOM 1418 C C . ALA A 1 225 ? -13.024 14.822 -48.127 1.00 40.35 208 ALA C C 1
ATOM 1419 O O . ALA A 1 225 ? -13.290 15.920 -48.505 1.00 35.99 208 ALA C O 1
ATOM 1421 N N . THR A 1 226 ? -13.749 13.765 -48.411 1.00 42.84 209 THR C N 1
ATOM 1422 C CA . THR A 1 226 ? -14.962 13.849 -49.160 1.00 39.21 209 THR C CA 1
ATOM 1423 C C . THR A 1 226 ? -16.096 13.125 -48.461 1.00 41.18 209 THR C C 1
ATOM 1424 O O . THR A 1 226 ? -16.018 11.968 -48.211 1.00 40.49 209 THR C O 1
ATOM 1428 N N . LEU A 1 227 ? -17.132 13.866 -48.120 1.00 41.49 210 LEU C N 1
ATOM 1429 C CA . LEU A 1 227 ? -18.303 13.363 -47.485 1.00 41.92 210 LEU C CA 1
ATOM 1430 C C . LEU A 1 227 ? -19.327 13.976 -48.359 1.00 46.82 210 LEU C C 1
ATOM 1431 O O . LEU A 1 227 ? -19.109 15.044 -48.821 1.00 47.72 210 LEU C O 1
ATOM 1436 N N . HIS A 1 228 ? -20.435 13.298 -48.604 1.00 52.49 211 HIS C N 1
ATOM 1437 C CA . HIS A 1 228 ? -21.476 13.786 -49.483 1.00 51.15 211 HIS C CA 1
ATOM 1438 C C . HIS A 1 228 ? -22.712 14.072 -48.727 1.00 50.35 211 HIS C C 1
ATOM 1439 O O . HIS A 1 228 ? -22.915 13.547 -47.663 1.00 49.64 211 HIS C O 1
ATOM 1446 N N . THR A 1 229 ? -23.552 14.909 -49.296 1.00 53.36 212 THR C N 1
ATOM 1447 C CA . THR A 1 229 ? -24.790 15.284 -48.626 1.00 59.43 212 THR C CA 1
ATOM 1448 C C . THR A 1 229 ? -26.026 14.917 -49.451 1.00 65.04 212 THR C C 1
ATOM 1449 O O . THR A 1 229 ? -27.046 15.597 -49.371 1.00 71.37 212 THR C O 1
ATOM 1453 N N . GLU A 1 230 ? -25.961 13.844 -50.231 1.00 65.17 213 GLU C N 1
ATOM 1454 C CA . GLU A 1 230 ? -27.123 13.487 -51.040 1.00 67.36 213 GLU C CA 1
ATOM 1455 C C . GLU A 1 230 ? -27.916 12.287 -50.531 1.00 72.77 213 GLU C C 1
ATOM 1456 O O . GLU A 1 230 ? -29.027 12.043 -50.993 1.00 85.08 213 GLU C O 1
ATOM 1462 N N . SER A 1 231 ? -27.359 11.546 -49.580 1.00 77.19 214 SER C N 1
ATOM 1463 C CA . SER A 1 231 ? -28.062 10.395 -48.930 1.00 77.60 214 SER C CA 1
ATOM 1464 C C . SER A 1 231 ? -28.731 9.282 -49.749 1.00 76.48 214 SER C C 1
ATOM 1465 O O . SER A 1 231 ? -29.959 9.158 -49.730 1.00 89.92 214 SER C O 1
ATOM 1468 N N . SER A 1 232 ? -27.925 8.428 -50.359 1.00 74.78 215 SER C N 1
ATOM 1469 C CA . SER A 1 232 ? -28.414 7.389 -51.325 1.00 74.34 215 SER C CA 1
ATOM 1470 C C . SER A 1 232 ? -28.886 8.086 -52.627 1.00 80.00 215 SER C C 1
ATOM 1471 O O . SER A 1 232 ? -28.298 9.101 -53.046 1.00 85.76 215 SER C O 1
ATOM 1474 N N . VAL A 1 236 ? -26.290 2.510 -55.731 1.00 67.68 219 VAL C N 1
ATOM 1475 C CA . VAL A 1 236 ? -27.324 3.462 -56.097 1.00 61.65 219 VAL C CA 1
ATOM 1476 C C . VAL A 1 236 ? -26.813 4.265 -57.273 1.00 64.19 219 VAL C C 1
ATOM 1477 O O . VAL A 1 236 ? -26.419 5.423 -57.139 1.00 68.35 219 VAL C O 1
ATOM 1481 N N . HIS A 1 237 ? -26.789 3.626 -58.425 1.00 66.06 220 HIS C N 1
ATOM 1482 C CA . HIS A 1 237 ? -26.277 4.267 -59.612 1.00 72.43 220 HIS C CA 1
ATOM 1483 C C . HIS A 1 237 ? -26.703 3.440 -60.809 1.00 82.53 220 HIS C C 1
ATOM 1484 O O . HIS A 1 237 ? -27.454 2.470 -60.651 1.00 87.27 220 HIS C O 1
ATOM 1491 N N . GLN A 1 238 ? -26.250 3.816 -61.998 1.00 86.01 221 GLN C N 1
ATOM 1492 C CA . GLN A 1 238 ? -26.611 3.087 -63.207 1.00 88.29 221 GLN C CA 1
ATOM 1493 C C . GLN A 1 238 ? -25.463 3.128 -64.200 1.00 81.95 221 GLN C C 1
ATOM 1494 O O . GLN A 1 238 ? -24.794 4.152 -64.341 1.00 78.94 221 GLN C O 1
ATOM 1500 N N . PRO A 1 239 ? -25.168 2.034 -64.879 1.00 80.66 222 PRO C N 1
ATOM 1501 C CA . PRO A 1 239 ? -24.054 2.098 -65.804 1.00 79.08 222 PRO C CA 1
ATOM 1502 C C . PRO A 1 239 ? -24.443 3.005 -66.941 1.00 85.11 222 PRO C C 1
ATOM 1503 O O . PRO A 1 239 ? -25.543 3.524 -66.952 1.00 84.73 222 PRO C O 1
ATOM 1507 N N . GLY A 1 240 ? -23.529 3.165 -67.889 1.00 30.00 223 GLY C N 1
ATOM 1508 C CA . GLY A 1 240 ? -23.714 3.989 -69.069 1.00 30.00 223 GLY C CA 1
ATOM 1509 C C . GLY A 1 240 ? -22.882 5.226 -68.930 1.00 30.00 223 GLY C C 1
ATOM 1510 O O . GLY A 1 240 ? -23.271 6.143 -68.260 1.00 30.00 223 GLY C O 1
ATOM 1511 N N . LEU A 1 241 ? -21.688 5.176 -69.484 1.00 30.00 224 LEU C N 1
ATOM 1512 C CA . LEU A 1 241 ? -20.725 6.248 -69.374 1.00 30.00 224 LEU C CA 1
ATOM 1513 C C . LEU A 1 241 ? -20.079 6.270 -67.980 1.00 30.00 224 LEU C C 1
ATOM 1514 O O . LEU A 1 241 ? -20.038 7.274 -67.278 1.00 30.00 224 LEU C O 1
ATOM 1519 N N . ASN A 1 242 ? -19.566 5.115 -67.602 1.00 92.94 225 ASN C N 1
ATOM 1520 C CA . ASN A 1 242 ? -18.902 4.934 -66.337 1.00 85.18 225 ASN C CA 1
ATOM 1521 C C . ASN A 1 242 ? -19.884 4.756 -65.229 1.00 83.53 225 ASN C C 1
ATOM 1522 O O . ASN A 1 242 ? -20.927 5.372 -65.242 1.00 87.48 225 ASN C O 1
ATOM 1527 N N . PHE A 1 243 ? -19.518 3.884 -64.300 1.00 75.04 226 PHE C N 1
ATOM 1528 C CA . PHE A 1 243 ? -20.265 3.468 -63.130 1.00 69.77 226 PHE C CA 1
ATOM 1529 C C . PHE A 1 243 ? -20.305 1.974 -63.274 1.00 66.14 226 PHE C C 1
ATOM 1530 O O . PHE A 1 243 ? -20.667 1.446 -64.295 1.00 67.02 226 PHE C O 1
ATOM 1538 N N . SER A 1 244 ? -19.905 1.294 -62.232 1.00 65.18 227 SER C N 1
ATOM 1539 C CA . SER A 1 244 ? -19.858 -0.125 -62.255 1.00 66.34 227 SER C CA 1
ATOM 1540 C C . SER A 1 244 ? -21.205 -0.681 -62.477 1.00 69.28 227 SER C C 1
ATOM 1541 O O . SER A 1 244 ? -22.146 -0.261 -61.852 1.00 74.71 227 SER C O 1
ATOM 1544 N N . SER A 1 245 ? -21.291 -1.640 -63.376 1.00 70.01 228 SER C N 1
ATOM 1545 C CA . SER A 1 245 ? -22.520 -2.376 -63.616 1.00 64.51 228 SER C CA 1
ATOM 1546 C C . SER A 1 245 ? -22.962 -3.059 -62.346 1.00 61.77 228 SER C C 1
ATOM 1547 O O . SER A 1 245 ? -24.141 -3.052 -62.003 1.00 59.51 228 SER C O 1
ATOM 1550 N N . ASP A 1 246 ? -22.004 -3.667 -61.662 1.00 63.53 229 ASP C N 1
ATOM 1551 C CA . ASP A 1 246 ? -22.306 -4.526 -60.525 1.00 65.09 229 ASP C CA 1
ATOM 1552 C C . ASP A 1 246 ? -22.032 -3.886 -59.177 1.00 59.94 229 ASP C C 1
ATOM 1553 O O . ASP A 1 246 ? -22.270 -4.501 -58.140 1.00 58.28 229 ASP C O 1
ATOM 1558 N N . GLY A 1 247 ? -21.531 -2.661 -59.191 1.00 55.89 230 GLY C N 1
ATOM 1559 C CA . GLY A 1 247 ? -21.192 -1.976 -57.948 1.00 58.06 230 GLY C CA 1
ATOM 1560 C C . GLY A 1 247 ? -19.856 -2.389 -57.363 1.00 59.19 230 GLY C C 1
ATOM 1561 O O . GLY A 1 247 ? -19.596 -2.162 -56.177 1.00 55.56 230 GLY C O 1
ATOM 1562 N N . HIS A 1 248 ? -19.010 -2.994 -58.189 1.00 62.04 231 HIS C N 1
ATOM 1563 C CA . HIS A 1 248 ? -17.657 -3.338 -57.777 1.00 62.70 231 HIS C CA 1
ATOM 1564 C C . HIS A 1 248 ? -16.668 -2.602 -58.644 1.00 62.56 231 HIS C C 1
ATOM 1565 O O . HIS A 1 248 ? -16.950 -2.298 -59.803 1.00 62.95 231 HIS C O 1
ATOM 1572 N N . ILE A 1 249 ? -15.500 -2.345 -58.072 1.00 65.10 232 ILE C N 1
ATOM 1573 C CA . ILE A 1 249 ? -14.408 -1.723 -58.806 1.00 63.12 232 ILE C CA 1
ATOM 1574 C C . ILE A 1 249 ? -13.412 -2.766 -59.311 1.00 70.36 232 ILE C C 1
ATOM 1575 O O . ILE A 1 249 ? -12.525 -3.223 -58.563 1.00 69.04 232 ILE C O 1
ATOM 1580 N N . LYS A 1 250 ? -13.578 -3.149 -60.577 1.00 73.70 233 LYS C N 1
ATOM 1581 C CA . LYS A 1 250 ? -12.639 -4.070 -61.254 1.00 71.82 233 LYS C CA 1
ATOM 1582 C C . LYS A 1 250 ? -11.318 -3.387 -61.542 1.00 74.24 233 LYS C C 1
ATOM 1583 O O . LYS A 1 250 ? -11.268 -2.456 -62.340 1.00 79.72 233 LYS C O 1
ATOM 1589 N N . ALA A 1 251 ? -10.261 -3.849 -60.881 1.00 68.50 234 ALA C N 1
ATOM 1590 C CA . ALA A 1 251 ? -8.932 -3.277 -61.041 1.00 65.83 234 ALA C CA 1
ATOM 1591 C C . ALA A 1 251 ? -8.053 -4.148 -61.938 1.00 66.98 234 ALA C C 1
ATOM 1592 O O . ALA A 1 251 ? -7.570 -5.208 -61.532 1.00 66.53 234 ALA C O 1
ATOM 1594 N N . PHE A 1 252 ? -7.858 -3.690 -63.172 1.00 68.14 235 PHE C N 1
ATOM 1595 C CA . PHE A 1 252 ? -6.979 -4.366 -64.140 1.00 67.15 235 PHE C CA 1
ATOM 1596 C C . PHE A 1 252 ? -7.509 -5.730 -64.490 1.00 65.71 235 PHE C C 1
ATOM 1597 O O . PHE A 1 252 ? -6.754 -6.616 -64.856 1.00 68.18 235 PHE C O 1
ATOM 1605 N N . ASP A 1 253 ? -8.817 -5.890 -64.389 1.00 70.27 236 ASP C N 1
ATOM 1606 C CA . ASP A 1 253 ? -9.412 -7.165 -64.654 1.00 69.40 236 ASP C CA 1
ATOM 1607 C C . ASP A 1 253 ? -10.175 -6.987 -65.919 1.00 73.72 236 ASP C C 1
ATOM 1608 O O . ASP A 1 253 ? -10.509 -5.872 -66.325 1.00 64.70 236 ASP C O 1
ATOM 1613 N N . ALA A 1 254 ? -10.428 -8.110 -66.556 1.00 85.32 237 ALA C N 1
ATOM 1614 C CA . ALA A 1 254 ? -11.055 -8.102 -67.856 1.00 88.76 237 ALA C CA 1
ATOM 1615 C C . ALA A 1 254 ? -12.461 -7.492 -67.712 1.00 87.18 237 ALA C C 1
ATOM 1616 O O . ALA A 1 254 ? -12.934 -6.769 -68.604 1.00 89.43 237 ALA C O 1
ATOM 1618 N N . ASP A 1 255 ? -13.107 -7.796 -66.579 1.00 80.23 238 ASP C N 1
ATOM 1619 C CA . ASP A 1 255 ? -14.526 -7.508 -66.427 1.00 80.67 238 ASP C CA 1
ATOM 1620 C C . ASP A 1 255 ? -14.759 -6.099 -65.945 1.00 76.81 238 ASP C C 1
ATOM 1621 O O . ASP A 1 255 ? -15.846 -5.768 -65.519 1.00 82.75 238 ASP C O 1
ATOM 1626 N N . ALA A 1 256 ? -13.738 -5.265 -66.011 1.00 71.37 239 ALA C N 1
ATOM 1627 C CA . ALA A 1 256 ? -13.864 -3.917 -65.498 1.00 65.72 239 ALA C CA 1
ATOM 1628 C C . ALA A 1 256 ? -14.853 -3.127 -66.334 1.00 65.72 239 ALA C C 1
ATOM 1629 O O . ALA A 1 256 ? -14.702 -3.029 -67.541 1.00 60.22 239 ALA C O 1
ATOM 1631 N N . ASP A 1 257 ? -15.862 -2.577 -65.675 1.00 72.52 240 ASP C N 1
ATOM 1632 C CA . ASP A 1 257 ? -16.898 -1.784 -66.357 1.00 72.57 240 ASP C CA 1
ATOM 1633 C C . ASP A 1 257 ? -17.024 -0.345 -65.857 1.00 67.75 240 ASP C C 1
ATOM 1634 O O . ASP A 1 257 ? -17.617 0.510 -66.531 1.00 59.55 240 ASP C O 1
ATOM 1639 N N . GLY A 1 258 ? -16.487 -0.076 -64.675 1.00 69.99 241 GLY C N 1
ATOM 1640 C CA . GLY A 1 258 ? -16.515 1.276 -64.132 1.00 68.77 241 GLY C CA 1
ATOM 1641 C C . GLY A 1 258 ? -16.265 1.310 -62.643 1.00 66.64 241 GLY C C 1
ATOM 1642 O O . GLY A 1 258 ? -15.817 0.320 -62.055 1.00 60.85 241 GLY C O 1
ATOM 1643 N N . MET A 1 259 ? -16.505 2.458 -62.023 1.00 67.94 242 MET C N 1
ATOM 1644 C CA . MET A 1 259 ? -16.242 2.582 -60.598 1.00 71.47 242 MET C CA 1
ATOM 1645 C C . MET A 1 259 ? -17.421 3.068 -59.772 1.00 64.19 242 MET C C 1
ATOM 1646 O O . MET A 1 259 ? -18.444 3.504 -60.300 1.00 62.18 242 MET C O 1
ATOM 1651 N N . ILE A 1 260 ? -17.247 2.981 -58.460 1.00 57.58 243 ILE C N 1
ATOM 1652 C CA . ILE A 1 260 ? -18.243 3.397 -57.507 1.00 55.69 243 ILE C CA 1
ATOM 1653 C C . ILE A 1 260 ? -17.621 4.422 -56.568 1.00 58.06 243 ILE C C 1
ATOM 1654 O O . ILE A 1 260 ? -16.451 4.308 -56.172 1.00 63.15 243 ILE C O 1
ATOM 1659 N N . GLY A 1 261 ? -18.419 5.421 -56.214 1.00 53.60 244 GLY C N 1
ATOM 1660 C CA . GLY A 1 261 ? -17.978 6.510 -55.347 1.00 48.89 244 GLY C CA 1
ATOM 1661 C C . GLY A 1 261 ? -17.868 6.139 -53.879 1.00 49.34 244 GLY C C 1
ATOM 1662 O O . GLY A 1 261 ? -18.539 5.227 -53.392 1.00 51.17 244 GLY C O 1
ATOM 1663 N N . GLY A 1 262 ? -17.028 6.871 -53.162 1.00 48.16 245 GLY C N 1
ATOM 1664 C CA . GLY A 1 262 ? -16.746 6.549 -51.764 1.00 47.23 245 GLY C CA 1
ATOM 1665 C C . GLY A 1 262 ? -16.593 7.759 -50.881 1.00 43.08 245 GLY C C 1
ATOM 1666 O O . GLY A 1 262 ? -16.456 8.870 -51.366 1.00 37.75 245 GLY C O 1
ATOM 1667 N N . GLU A 1 263 ? -16.631 7.527 -49.576 1.00 44.12 246 GLU C N 1
ATOM 1668 C CA . GLU A 1 263 ? -16.496 8.604 -48.607 1.00 48.48 246 GLU C CA 1
ATOM 1669 C C . GLU A 1 263 ? -15.426 8.337 -47.567 1.00 46.06 246 GLU C C 1
ATOM 1670 O O . GLU A 1 263 ? -15.394 7.272 -46.958 1.00 40.79 246 GLU C O 1
ATOM 1676 N N . GLY A 1 264 ? -14.560 9.322 -47.357 1.00 47.25 247 GLY C N 1
ATOM 1677 C CA . GLY A 1 264 ? -13.549 9.218 -46.317 1.00 47.23 247 GLY C CA 1
ATOM 1678 C C . GLY A 1 264 ? -12.847 10.515 -45.980 1.00 45.40 247 GLY C C 1
ATOM 1679 O O . GLY A 1 264 ? -12.964 11.515 -46.684 1.00 42.13 247 GLY C O 1
ATOM 1680 N N . ALA A 1 265 ? -12.112 10.486 -44.884 1.00 43.66 248 ALA C N 1
ATOM 1681 C CA . ALA A 1 265 ? -11.234 11.584 -44.542 1.00 46.20 248 ALA C CA 1
ATOM 1682 C C . ALA A 1 265 ? -10.032 11.044 -43.785 1.00 47.80 248 ALA C C 1
ATOM 1683 O O . ALA A 1 265 ? -10.136 10.083 -43.017 1.00 45.62 248 ALA C O 1
ATOM 1685 N N . GLY A 1 266 ? -8.885 11.669 -44.011 1.00 46.83 249 GLY C N 1
ATOM 1686 C CA . GLY A 1 266 ? -7.678 11.321 -43.275 1.00 40.68 249 GLY C CA 1
ATOM 1687 C C . GLY A 1 266 ? -6.685 12.466 -43.297 1.00 37.87 249 GLY C C 1
ATOM 1688 O O . GLY A 1 266 ? -6.780 13.378 -44.121 1.00 32.61 249 GLY C O 1
ATOM 1689 N N . ALA A 1 267 ? -5.728 12.417 -42.384 1.00 35.95 250 ALA C N 1
ATOM 1690 C CA . ALA A 1 267 ? -4.674 13.418 -42.355 1.00 37.54 250 ALA C CA 1
ATOM 1691 C C . ALA A 1 267 ? -3.375 12.808 -41.884 1.00 36.80 250 ALA C C 1
ATOM 1692 O O . ALA A 1 267 ? -3.368 11.868 -41.090 1.00 32.28 250 ALA C O 1
ATOM 1694 N N . VAL A 1 268 ? -2.272 13.360 -42.368 1.00 39.50 251 VAL C N 1
ATOM 1695 C CA . VAL A 1 268 ? -0.949 12.908 -41.957 1.00 39.65 251 VAL C CA 1
ATOM 1696 C C . VAL A 1 268 ? -0.071 14.037 -41.460 1.00 39.17 251 VAL C C 1
ATOM 1697 O O . VAL A 1 268 ? -0.235 15.180 -41.850 1.00 39.82 251 VAL C O 1
ATOM 1701 N N . LEU A 1 269 ? 0.876 13.689 -40.606 1.00 39.31 252 LEU C N 1
ATOM 1702 C CA . LEU A 1 269 ? 1.854 14.650 -40.142 1.00 39.20 252 LEU C CA 1
ATOM 1703 C C . LEU A 1 269 ? 3.228 14.273 -40.663 1.00 40.05 252 LEU C C 1
ATOM 1704 O O . LEU A 1 269 ? 3.655 13.126 -40.573 1.00 38.17 252 LEU C O 1
ATOM 1709 N N . LEU A 1 270 ? 3.915 15.261 -41.203 1.00 39.06 253 LEU C N 1
ATOM 1710 C CA . LEU A 1 270 ? 5.166 15.033 -41.888 1.00 36.63 253 LEU C CA 1
ATOM 1711 C C . LEU A 1 270 ? 6.253 15.884 -41.304 1.00 38.26 253 LEU C C 1
ATOM 1712 O O . LEU A 1 270 ? 6.018 16.941 -40.723 1.00 39.95 253 LEU C O 1
ATOM 1717 N N . LYS A 1 271 ? 7.464 15.419 -41.506 1.00 41.18 254 LYS C N 1
ATOM 1718 C CA . LYS A 1 271 ? 8.624 16.141 -41.071 1.00 42.68 254 LYS C CA 1
ATOM 1719 C C . LYS A 1 271 ? 9.702 15.844 -42.070 1.00 42.34 254 LYS C C 1
ATOM 1720 O O . LYS A 1 271 ? 9.611 14.880 -42.825 1.00 42.82 254 LYS C O 1
ATOM 1726 N N . LYS A 1 272 ? 10.732 16.663 -42.070 1.00 41.66 255 LYS C N 1
ATOM 1727 C CA . LYS A 1 272 ? 11.885 16.351 -42.878 1.00 45.08 255 LYS C CA 1
ATOM 1728 C C . LYS A 1 272 ? 12.543 15.086 -42.315 1.00 41.57 255 LYS C C 1
ATOM 1729 O O . LYS A 1 272 ? 12.673 14.946 -41.112 1.00 38.92 255 LYS C O 1
ATOM 1735 N N . ALA A 1 273 ? 12.940 14.171 -43.190 1.00 44.54 256 ALA C N 1
ATOM 1736 C CA . ALA A 1 273 ? 13.544 12.884 -42.782 1.00 45.63 256 ALA C CA 1
ATOM 1737 C C . ALA A 1 273 ? 14.643 12.991 -41.730 1.00 49.70 256 ALA C C 1
ATOM 1738 O O . ALA A 1 273 ? 14.665 12.236 -40.759 1.00 47.99 256 ALA C O 1
ATOM 1740 N N . SER A 1 274 ? 15.599 13.875 -41.967 1.00 56.00 257 SER C N 1
ATOM 1741 C CA . SER A 1 274 ? 16.697 14.066 -41.030 1.00 60.42 257 SER C CA 1
ATOM 1742 C C . SER A 1 274 ? 16.131 14.622 -39.737 1.00 63.32 257 SER C C 1
ATOM 1743 O O . SER A 1 274 ? 16.538 14.222 -38.652 1.00 67.11 257 SER C O 1
ATOM 1746 N N . ASP A 1 275 ? 15.178 15.541 -39.877 1.00 63.49 258 ASP C N 1
ATOM 1747 C CA . ASP A 1 275 ? 14.545 16.199 -38.735 1.00 59.13 258 ASP C CA 1
ATOM 1748 C C . ASP A 1 275 ? 13.700 15.225 -37.923 1.00 57.29 258 ASP C C 1
ATOM 1749 O O . ASP A 1 275 ? 13.109 15.608 -36.903 1.00 63.70 258 ASP C O 1
ATOM 1754 N N . ALA A 1 276 ? 13.673 13.964 -38.355 1.00 47.85 259 ALA C N 1
ATOM 1755 C CA . ALA A 1 276 ? 12.850 12.942 -37.731 1.00 44.14 259 ALA C CA 1
ATOM 1756 C C . ALA A 1 276 ? 13.681 11.912 -37.003 1.00 42.17 259 ALA C C 1
ATOM 1757 O O . ALA A 1 276 ? 13.348 11.495 -35.896 1.00 36.73 259 ALA C O 1
ATOM 1759 N N . VAL A 1 277 ? 14.722 11.459 -37.682 1.00 43.63 260 VAL C N 1
ATOM 1760 C CA . VAL A 1 277 ? 15.676 10.510 -37.132 1.00 42.71 260 VAL C CA 1
ATOM 1761 C C . VAL A 1 277 ? 16.489 11.097 -35.993 1.00 43.88 260 VAL C C 1
ATOM 1762 O O . VAL A 1 277 ? 16.721 10.442 -34.975 1.00 38.35 260 VAL C O 1
ATOM 1766 N N . LYS A 1 278 ? 16.925 12.332 -36.191 1.00 46.04 261 LYS C N 1
ATOM 1767 C CA . LYS A 1 278 ? 17.699 13.061 -35.193 1.00 50.02 261 LYS C CA 1
ATOM 1768 C C . LYS A 1 278 ? 16.856 13.425 -33.994 1.00 50.20 261 LYS C C 1
ATOM 1769 O O . LYS A 1 278 ? 17.328 13.410 -32.866 1.00 53.21 261 LYS C O 1
ATOM 1775 N N . ASP A 1 279 ? 15.605 13.764 -34.239 1.00 52.34 262 ASP C N 1
ATOM 1776 C CA . ASP A 1 279 ? 14.705 14.112 -33.149 1.00 57.88 262 ASP C CA 1
ATOM 1777 C C . ASP A 1 279 ? 14.247 12.880 -32.357 1.00 58.59 262 ASP C C 1
ATOM 1778 O O . ASP A 1 279 ? 13.739 13.007 -31.236 1.00 62.16 262 ASP C O 1
ATOM 1783 N N . GLY A 1 280 ? 14.418 11.697 -32.938 1.00 55.65 263 GLY C N 1
ATOM 1784 C CA . GLY A 1 280 ? 13.947 10.450 -32.317 1.00 54.64 263 GLY C CA 1
ATOM 1785 C C . GLY A 1 280 ? 12.462 10.186 -32.462 1.00 51.09 263 GLY C C 1
ATOM 1786 O O . GLY A 1 280 ? 11.840 9.511 -31.631 1.00 49.93 263 GLY C O 1
ATOM 1787 N N . ASP A 1 281 ? 11.881 10.712 -33.529 1.00 48.21 264 ASP C N 1
ATOM 1788 C CA . ASP A 1 281 ? 10.472 10.524 -33.762 1.00 49.03 264 ASP C CA 1
ATOM 1789 C C . ASP A 1 281 ? 10.203 9.128 -34.238 1.00 46.41 264 ASP C C 1
ATOM 1790 O O . ASP A 1 281 ? 11.099 8.404 -34.662 1.00 49.33 264 ASP C O 1
ATOM 1795 N N . HIS A 1 282 ? 8.931 8.789 -34.229 1.00 46.36 265 HIS C N 1
ATOM 1796 C CA . HIS A 1 282 ? 8.483 7.488 -34.636 1.00 46.44 265 HIS C CA 1
ATOM 1797 C C . HIS A 1 282 ? 8.033 7.539 -36.094 1.00 46.49 265 HIS C C 1
ATOM 1798 O O . HIS A 1 282 ? 7.094 8.265 -36.437 1.00 44.02 265 HIS C O 1
ATOM 1805 N N . ILE A 1 283 ? 8.699 6.771 -36.950 1.00 42.48 266 ILE C N 1
ATOM 1806 C CA . ILE A 1 283 ? 8.489 6.894 -38.386 1.00 40.77 266 ILE C CA 1
ATOM 1807 C C . ILE A 1 283 ? 7.884 5.661 -39.010 1.00 40.78 266 ILE C C 1
ATOM 1808 O O . ILE A 1 283 ? 8.464 4.589 -38.975 1.00 44.37 266 ILE C O 1
ATOM 1813 N N . TYR A 1 284 ? 6.723 5.825 -39.622 1.00 41.80 267 TYR C N 1
ATOM 1814 C CA . TYR A 1 284 ? 6.163 4.755 -40.440 1.00 41.36 267 TYR C CA 1
ATOM 1815 C C . TYR A 1 284 ? 6.909 4.550 -41.748 1.00 39.78 267 TYR C C 1
ATOM 1816 O O . TYR A 1 284 ? 7.182 3.422 -42.132 1.00 41.16 267 TYR C O 1
ATOM 1825 N N . ALA A 1 285 ? 7.206 5.632 -42.457 1.00 38.52 268 ALA C N 1
ATOM 1826 C CA . ALA A 1 285 ? 7.825 5.511 -43.778 1.00 36.72 268 ALA C CA 1
ATOM 1827 C C . ALA A 1 285 ? 8.413 6.822 -44.257 1.00 36.26 268 ALA C C 1
ATOM 1828 O O . ALA A 1 285 ? 8.241 7.852 -43.622 1.00 38.43 268 ALA C O 1
ATOM 1830 N N . LEU A 1 286 ? 9.100 6.767 -45.389 1.00 40.01 269 LEU C N 1
ATOM 1831 C CA . LEU A 1 286 ? 9.757 7.936 -45.992 1.00 37.92 269 LEU C CA 1
ATOM 1832 C C . LEU A 1 286 ? 9.182 8.286 -47.345 1.00 37.67 269 LEU C C 1
ATOM 1833 O O . LEU A 1 286 ? 8.917 7.417 -48.172 1.00 35.75 269 LEU C O 1
ATOM 1838 N N . LEU A 1 287 ? 9.024 9.576 -47.581 1.00 39.51 270 LEU C N 1
ATOM 1839 C CA . LEU A 1 287 ? 8.522 10.051 -48.860 1.0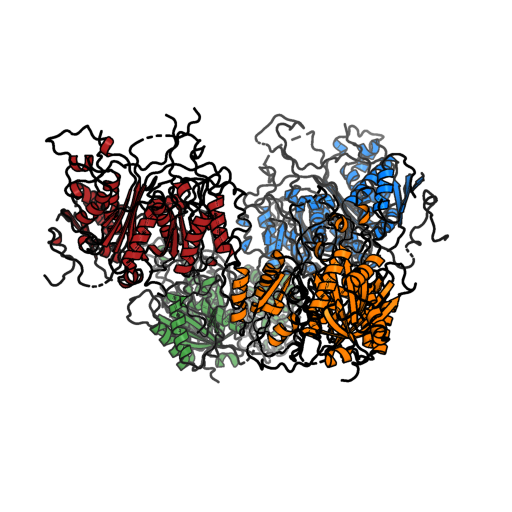0 42.18 270 LEU C CA 1
ATOM 1840 C C . LEU A 1 287 ? 9.646 10.676 -49.656 1.00 43.64 270 LEU C C 1
ATOM 1841 O O . LEU A 1 287 ? 10.097 11.776 -49.343 1.00 45.06 270 LEU C O 1
ATOM 1846 N N . ARG A 1 288 ? 10.100 9.966 -50.678 1.00 42.65 271 ARG C N 1
ATOM 1847 C CA . ARG A 1 288 ? 11.249 10.420 -51.453 1.00 44.87 271 ARG C CA 1
ATOM 1848 C C . ARG A 1 288 ? 10.981 11.550 -52.418 1.00 39.80 271 ARG C C 1
ATOM 1849 O O . ARG A 1 288 ? 11.820 12.423 -52.580 1.00 44.94 271 ARG C O 1
ATOM 1857 N N . GLY A 1 289 ? 9.841 11.520 -53.083 1.00 38.81 272 GLY C N 1
ATOM 1858 C CA . GLY A 1 289 ? 9.504 12.570 -54.036 1.00 39.06 272 GLY C CA 1
ATOM 1859 C C . GLY A 1 289 ? 8.063 12.517 -54.475 1.00 39.96 272 GLY C C 1
ATOM 1860 O O . GLY A 1 289 ? 7.421 11.480 -54.358 1.00 47.97 272 GLY C O 1
ATOM 1861 N N . ILE A 1 290 ? 7.564 13.645 -54.967 1.00 36.23 273 ILE C N 1
ATOM 1862 C CA . ILE A 1 290 ? 6.196 13.747 -55.449 1.00 37.22 273 ILE C CA 1
ATOM 1863 C C . ILE A 1 290 ? 6.146 14.827 -56.520 1.00 40.06 273 ILE C C 1
ATOM 1864 O O . ILE A 1 290 ? 6.535 15.968 -56.273 1.00 45.37 273 ILE C O 1
ATOM 1869 N N . GLY A 1 291 ? 5.651 14.467 -57.704 1.00 36.53 274 GLY C N 1
ATOM 1870 C CA . GLY A 1 291 ? 5.583 15.405 -58.822 1.00 36.44 274 GLY C CA 1
ATOM 1871 C C . GLY A 1 291 ? 4.172 15.685 -59.308 1.00 35.65 274 GLY C C 1
ATOM 1872 O O . GLY A 1 291 ? 3.278 14.866 -59.133 1.00 35.99 274 GLY C O 1
ATOM 1873 N N . VAL A 1 292 ? 3.986 16.845 -59.928 1.00 35.60 275 VAL C N 1
ATOM 1874 C CA . VAL A 1 292 ? 2.680 17.248 -60.453 1.00 35.41 275 VAL C CA 1
ATOM 1875 C C . VAL A 1 292 ? 2.783 17.873 -61.842 1.00 34.76 275 VAL C C 1
ATOM 1876 O O . VAL A 1 292 ? 3.741 18.565 -62.167 1.00 32.11 275 VAL C O 1
ATOM 1880 N N . ASN A 1 293 ? 1.776 17.621 -62.659 1.00 38.09 276 ASN C N 1
ATOM 1881 C CA . ASN A 1 293 ? 1.695 18.246 -63.972 1.00 42.55 276 ASN C CA 1
ATOM 1882 C C . ASN A 1 293 ? 0.303 18.084 -64.567 1.00 43.38 276 ASN C C 1
ATOM 1883 O O . ASN A 1 293 ? -0.559 17.475 -63.933 1.00 41.67 276 ASN C O 1
ATOM 1888 N N . ASN A 1 294 ? 0.058 18.659 -65.726 1.00 43.12 277 ASN C N 1
ATOM 1889 C CA . ASN A 1 294 ? -1.254 18.553 -66.340 1.00 46.05 277 ASN C CA 1
ATOM 1890 C C . ASN A 1 294 ? -1.175 18.020 -67.728 1.00 46.49 277 ASN C C 1
ATOM 1891 O O . ASN A 1 294 ? -0.174 18.108 -68.353 1.00 45.85 277 ASN C O 1
ATOM 1896 N N . ASP A 1 295 ? -2.269 17.459 -68.186 1.00 47.60 278 ASP C N 1
ATOM 1897 C CA . ASP A 1 295 ? -2.378 16.839 -69.489 1.00 50.87 278 ASP C CA 1
ATOM 1898 C C . ASP A 1 295 ? -2.319 17.750 -70.701 1.00 49.86 278 ASP C C 1
ATOM 1899 O O . ASP A 1 295 ? -1.782 17.381 -71.717 1.00 51.18 278 ASP C O 1
ATOM 1904 N N . GLY A 1 296 ? -2.890 18.928 -70.613 1.00 50.93 279 GLY C N 1
ATOM 1905 C CA . GLY A 1 296 ? -2.860 19.819 -71.737 1.00 53.43 279 GLY C CA 1
ATOM 1906 C C . GLY A 1 296 ? -4.074 19.551 -72.542 1.00 56.98 279 GLY C C 1
ATOM 1907 O O . GLY A 1 296 ? -5.005 18.958 -72.053 1.00 55.64 279 GLY C O 1
ATOM 1908 N N . ALA A 1 297 ? -4.068 19.984 -73.779 1.00 30.00 280 ALA C N 1
ATOM 1909 C CA . ALA A 1 297 ? -5.190 19.736 -74.624 1.00 30.00 280 ALA C CA 1
ATOM 1910 C C . ALA A 1 297 ? -4.835 18.445 -75.285 1.00 30.00 280 ALA C C 1
ATOM 1911 O O . ALA A 1 297 ? -3.688 18.165 -75.513 1.00 30.00 280 ALA C O 1
ATOM 1913 N N . ASP A 1 298 ? -5.832 17.643 -75.570 1.00 30.00 281 ASP C N 1
ATOM 1914 C CA . ASP A 1 298 ? -5.635 16.382 -76.228 1.00 30.00 281 ASP C CA 1
ATOM 1915 C C . ASP A 1 298 ? -7.028 15.995 -76.492 1.00 30.00 281 ASP C C 1
ATOM 1916 O O . ASP A 1 298 ? -7.918 16.601 -75.959 1.00 30.00 281 ASP C O 1
ATOM 1921 N N . LYS A 1 299 ? -7.228 15.071 -77.409 1.00 30.00 282 LYS C N 1
ATOM 1922 C CA . LYS A 1 299 ? -8.569 14.714 -77.721 1.00 30.00 282 LYS C CA 1
ATOM 1923 C C . LYS A 1 299 ? -8.934 14.395 -76.338 1.00 30.00 282 LYS C C 1
ATOM 1924 O O . LYS A 1 299 ? -8.071 14.464 -75.481 1.00 30.00 282 LYS C O 1
ATOM 1930 N N . VAL A 1 300 ? -10.200 14.202 -76.063 1.00 30.00 283 VAL C N 1
ATOM 1931 C CA . VAL A 1 300 ? -10.672 13.884 -74.730 1.00 30.00 283 VAL C CA 1
ATOM 1932 C C . VAL A 1 300 ? -10.337 15.147 -74.005 1.00 30.00 283 VAL C C 1
ATOM 1933 O O . VAL A 1 300 ? -9.577 15.168 -73.067 1.00 30.00 283 VAL C O 1
ATOM 1935 N N . GLY A 1 301 ? -10.956 16.209 -74.449 1.00 78.37 284 GLY C N 1
ATOM 1936 C CA . GLY A 1 301 ? -10.729 17.517 -73.884 1.00 73.84 284 GLY C CA 1
ATOM 1937 C C . GLY A 1 301 ? -10.580 17.359 -72.395 1.00 73.92 284 GLY C C 1
ATOM 1938 O O . GLY A 1 301 ? -9.679 18.015 -71.830 1.00 80.47 284 GLY C O 1
ATOM 1939 N N . PHE A 1 302 ? -11.541 16.748 -71.723 1.00 69.27 285 PHE C N 1
ATOM 1940 C CA . PHE A 1 302 ? -11.496 16.600 -70.272 1.00 65.07 285 PHE C CA 1
ATOM 1941 C C . PHE A 1 302 ? -11.733 15.326 -69.407 1.00 65.49 285 PHE C C 1
ATOM 1942 O O . PHE A 1 302 ? -11.216 15.270 -68.300 1.00 68.50 285 PHE C O 1
ATOM 1950 N N . TYR A 1 303 ? -12.490 14.362 -69.922 1.00 63.01 286 TYR C N 1
ATOM 1951 C CA . TYR A 1 303 ? -12.769 13.133 -69.189 1.00 63.93 286 TYR C CA 1
ATOM 1952 C C . TYR A 1 303 ? -12.097 11.934 -69.849 1.00 63.07 286 TYR C C 1
ATOM 1953 O O . TYR A 1 303 ? -12.663 11.308 -70.746 1.00 62.93 286 TYR C O 1
ATOM 1962 N N . ALA A 1 304 ? -10.887 11.618 -69.399 1.00 61.18 287 ALA C N 1
ATOM 1963 C CA . ALA A 1 304 ? -10.136 10.493 -69.944 1.00 64.64 287 ALA C CA 1
ATOM 1964 C C . ALA A 1 304 ? -8.819 10.344 -69.190 1.00 65.92 287 ALA C C 1
ATOM 1965 O O . ALA A 1 304 ? -8.555 11.084 -68.238 1.00 65.01 287 ALA C O 1
ATOM 1967 N N . PRO A 1 305 ? -7.971 9.344 -69.648 1.00 69.38 288 PRO C N 1
ATOM 1968 C CA . PRO A 1 305 ? -6.714 9.228 -68.901 1.00 65.55 288 PRO C CA 1
ATOM 1969 C C . PRO A 1 305 ? -5.666 9.329 -70.004 1.00 60.40 288 PRO C C 1
ATOM 1970 O O . PRO A 1 305 ? -5.463 8.372 -70.752 1.00 59.66 288 PRO C O 1
ATOM 1974 N N . SER A 1 306 ? -5.010 10.481 -70.099 1.00 59.40 289 SER C N 1
ATOM 1975 C CA . SER A 1 306 ? -3.989 10.697 -71.109 1.00 56.71 289 SER C CA 1
ATOM 1976 C C . SER A 1 306 ? -2.737 9.919 -70.781 1.00 56.18 289 SER C C 1
ATOM 1977 O O . SER A 1 306 ? -2.149 10.131 -69.726 1.00 58.43 289 SER C O 1
ATOM 1980 N N . VAL A 1 307 ? -2.316 9.056 -71.699 1.00 53.79 290 VAL C N 1
ATOM 1981 C CA . VAL A 1 307 ? -1.115 8.242 -71.496 1.00 54.51 290 VAL C CA 1
ATOM 1982 C C . VAL A 1 307 ? 0.149 9.064 -71.410 1.00 51.19 290 VAL C C 1
ATOM 1983 O O . VAL A 1 307 ? 1.013 8.800 -70.568 1.00 46.32 290 VAL C O 1
ATOM 1987 N N . LYS A 1 308 ? 0.266 10.036 -72.303 1.00 48.22 291 LYS C N 1
ATOM 1988 C CA . LYS A 1 308 ? 1.483 10.822 -72.377 1.00 50.97 291 LYS C CA 1
ATOM 1989 C C . LYS A 1 308 ? 1.687 11.656 -71.129 1.00 52.83 291 LYS C C 1
ATOM 1990 O O . LYS A 1 308 ? 2.801 11.805 -70.650 1.00 57.65 291 LYS C O 1
ATOM 1996 N N . GLY A 1 309 ? 0.606 12.208 -70.605 1.00 54.17 292 GLY C N 1
ATOM 1997 C CA . GLY A 1 309 ? 0.690 13.024 -69.395 1.00 56.10 292 GLY C CA 1
ATOM 1998 C C . GLY A 1 309 ? 1.079 12.262 -68.142 1.00 58.05 292 GLY C C 1
ATOM 1999 O O . GLY A 1 309 ? 1.941 12.713 -67.385 1.00 56.60 292 GLY C O 1
ATOM 2000 N N . GLN A 1 310 ? 0.434 11.121 -67.912 1.00 55.24 293 GLN C N 1
ATOM 2001 C CA . GLN A 1 310 ? 0.764 10.289 -66.760 1.00 54.78 293 GLN C CA 1
ATOM 2002 C C . GLN A 1 310 ? 2.200 9.838 -66.895 1.00 54.58 293 GLN C C 1
ATOM 2003 O O . GLN A 1 310 ? 2.916 9.682 -65.920 1.00 53.11 293 GLN C O 1
ATOM 2009 N N . ALA A 1 311 ? 2.601 9.619 -68.137 1.00 56.43 294 ALA C N 1
ATOM 2010 C CA . ALA A 1 311 ? 3.948 9.178 -68.450 1.00 53.59 294 ALA C CA 1
ATOM 2011 C C . ALA A 1 311 ? 4.960 10.217 -68.014 1.00 55.65 294 ALA C C 1
ATOM 2012 O O . ALA A 1 311 ? 5.994 9.890 -67.423 1.00 52.31 294 ALA C O 1
ATOM 2014 N N . GLU A 1 312 ? 4.641 11.470 -68.315 1.00 59.67 295 GLU C N 1
ATOM 2015 C CA . GLU A 1 312 ? 5.546 12.596 -68.104 1.00 62.90 295 GLU C CA 1
ATOM 2016 C C . GLU A 1 312 ? 5.888 12.772 -66.634 1.00 59.54 295 GLU C C 1
ATOM 2017 O O . GLU A 1 312 ? 7.040 13.028 -66.282 1.00 57.91 295 GLU C O 1
ATOM 2023 N N . VAL A 1 313 ? 4.886 12.647 -65.774 1.00 58.88 296 VAL C N 1
ATOM 2024 C CA . VAL A 1 313 ? 5.111 12.795 -64.329 1.00 59.05 296 VAL C CA 1
ATOM 2025 C C . VAL A 1 313 ? 5.901 11.661 -63.714 1.00 56.43 296 VAL C C 1
ATOM 2026 O O . VAL A 1 313 ? 6.744 11.891 -62.849 1.00 56.24 296 VAL C O 1
ATOM 2030 N N . ILE A 1 314 ? 5.621 10.439 -64.133 1.00 57.00 297 ILE C N 1
ATOM 2031 C CA . ILE A 1 314 ? 6.307 9.302 -63.542 1.00 53.93 297 ILE C CA 1
ATOM 2032 C C . ILE A 1 314 ? 7.775 9.444 -63.868 1.00 57.47 297 ILE C C 1
ATOM 2033 O O . ILE A 1 314 ? 8.636 9.242 -63.015 1.00 59.78 297 ILE C O 1
ATOM 2038 N N . GLN A 1 315 ? 8.049 9.835 -65.102 1.00 56.94 298 GLN C N 1
ATOM 2039 C CA . GLN A 1 315 ? 9.421 10.067 -65.517 1.00 60.69 298 GLN C CA 1
ATOM 2040 C C . GLN A 1 315 ? 10.028 11.172 -64.676 1.00 61.19 298 GLN C C 1
ATOM 2041 O O . GLN A 1 315 ? 11.158 11.075 -64.210 1.00 62.13 298 GLN C O 1
ATOM 2047 N N . LYS A 1 316 ? 9.252 12.228 -64.482 1.00 59.70 299 LYS C N 1
ATOM 2048 C CA . LYS A 1 316 ? 9.725 13.422 -63.802 1.00 60.15 299 LYS C CA 1
ATOM 2049 C C . LYS A 1 316 ? 10.155 13.125 -62.366 1.00 59.17 299 LYS C C 1
ATOM 2050 O O . LYS A 1 316 ? 11.189 13.601 -61.892 1.00 69.04 299 LYS C O 1
ATOM 2056 N N . VAL A 1 317 ? 9.346 12.345 -61.675 1.00 52.56 300 VAL C N 1
ATOM 2057 C CA . VAL A 1 317 ? 9.633 12.009 -60.296 1.00 48.63 300 VAL C CA 1
ATOM 2058 C C . VAL A 1 317 ? 10.892 11.187 -60.218 1.00 51.32 300 VAL C C 1
ATOM 2059 O O . VAL A 1 317 ? 11.706 11.360 -59.325 1.00 51.44 300 VAL C O 1
ATOM 2063 N N . ILE A 1 318 ? 11.035 10.277 -61.164 1.00 56.29 301 ILE C N 1
ATOM 2064 C CA . ILE A 1 318 ? 12.186 9.385 -61.208 1.00 58.67 301 ILE C CA 1
ATOM 2065 C C . ILE A 1 318 ? 13.459 10.174 -61.429 1.00 58.31 301 ILE C C 1
ATOM 2066 O O . ILE A 1 318 ? 14.464 9.926 -60.778 1.00 52.82 301 ILE C O 1
ATOM 2071 N N . ASP A 1 319 ? 13.411 11.124 -62.352 1.00 62.26 302 ASP C N 1
ATOM 2072 C CA . ASP A 1 319 ? 14.571 11.968 -62.620 1.00 67.57 302 ASP C CA 1
ATOM 2073 C C . ASP A 1 319 ? 14.912 12.728 -61.354 1.00 67.21 302 ASP C C 1
ATOM 2074 O O . ASP A 1 319 ? 16.075 12.887 -60.998 1.00 78.05 302 ASP C O 1
ATOM 2079 N N . GLN A 1 320 ? 13.872 13.192 -60.676 1.00 62.47 303 GLN C N 1
ATOM 2080 C CA . GLN A 1 320 ? 14.032 13.941 -59.444 1.00 59.63 303 GLN C CA 1
ATOM 2081 C C . GLN A 1 320 ? 14.612 13.065 -58.339 1.00 61.28 303 GLN C C 1
ATOM 2082 O O . GLN A 1 320 ? 15.587 13.439 -57.692 1.00 69.60 303 GLN C O 1
ATOM 2088 N N . THR A 1 321 ? 14.006 11.901 -58.136 1.00 62.86 304 THR C N 1
ATOM 2089 C CA . THR A 1 321 ? 14.445 10.969 -57.091 1.00 60.18 304 THR C CA 1
ATOM 2090 C C . THR A 1 321 ? 15.607 10.097 -57.590 1.00 67.15 304 THR C C 1
ATOM 2091 O O . THR A 1 321 ? 16.296 9.433 -56.798 1.00 62.48 304 THR C O 1
ATOM 2095 N N . GLY A 1 322 ? 15.835 10.119 -58.903 1.00 69.87 305 GLY C N 1
ATOM 2096 C CA . GLY A 1 322 ? 16.867 9.280 -59.531 1.00 67.78 305 GLY C CA 1
ATOM 2097 C C . GLY A 1 322 ? 16.944 7.942 -58.805 1.00 75.50 305 GLY C C 1
ATOM 2098 O O . GLY A 1 322 ? 18.033 7.448 -58.490 1.00 85.31 305 GLY C O 1
ATOM 2099 N N . ILE A 1 323 ? 15.779 7.357 -58.538 1.00 65.61 306 ILE C N 1
ATOM 2100 C CA . ILE A 1 323 ? 15.683 6.086 -57.825 1.00 65.81 306 ILE C CA 1
ATOM 2101 C C . ILE A 1 323 ? 15.417 5.150 -58.997 1.00 62.16 306 ILE C C 1
ATOM 2102 O O . ILE A 1 323 ? 14.531 5.387 -59.818 1.00 56.92 306 ILE C O 1
ATOM 2107 N N . HIS A 1 324 ? 16.151 4.048 -59.022 1.00 61.76 307 HIS C N 1
ATOM 2108 C CA . HIS A 1 324 ? 15.943 3.057 -60.063 1.00 67.57 307 HIS C CA 1
ATOM 2109 C C . HIS A 1 324 ? 14.512 2.569 -59.896 1.00 64.74 307 HIS C C 1
ATOM 2110 O O . HIS A 1 324 ? 13.853 2.839 -58.900 1.00 68.01 307 HIS C O 1
ATOM 2117 N N . PRO A 1 325 ? 14.045 1.801 -60.878 1.00 58.58 308 PRO C N 1
ATOM 2118 C CA . PRO A 1 325 ? 12.688 1.330 -60.966 1.00 56.83 308 PRO C CA 1
ATOM 2119 C C . PRO A 1 325 ? 12.752 -0.084 -60.433 1.00 58.32 308 PRO C C 1
ATOM 2120 O O . PRO A 1 325 ? 11.783 -0.553 -59.846 1.00 61.58 308 PRO C O 1
ATOM 2124 N N . GLU A 1 326 ? 13.866 -0.774 -60.637 1.00 62.65 309 GLU C N 1
ATOM 2125 C CA . GLU A 1 326 ? 13.942 -2.176 -60.220 1.00 64.95 309 GLU C CA 1
ATOM 2126 C C . GLU A 1 326 ? 13.868 -2.226 -58.698 1.00 66.43 309 GLU C C 1
ATOM 2127 O O . GLU A 1 326 ? 13.600 -3.253 -58.084 1.00 74.29 309 GLU C O 1
ATOM 2133 N N . THR A 1 327 ? 14.077 -1.067 -58.083 1.00 63.04 310 THR C N 1
ATOM 2134 C CA . THR A 1 327 ? 14.025 -0.952 -56.630 1.00 61.70 310 THR C CA 1
ATOM 2135 C C . THR A 1 327 ? 12.596 -0.790 -56.105 1.00 54.23 310 THR C C 1
ATOM 2136 O O . THR A 1 327 ? 12.391 -0.605 -54.905 1.00 50.80 310 THR C O 1
ATOM 2140 N N . ILE A 1 328 ? 11.611 -0.859 -56.998 1.00 50.29 311 ILE C N 1
ATOM 2141 C CA . ILE A 1 328 ? 10.220 -0.718 -56.598 1.00 45.18 311 ILE C CA 1
ATOM 2142 C C . ILE A 1 328 ? 9.535 -2.074 -56.594 1.00 41.41 311 ILE C C 1
ATOM 2143 O O . ILE A 1 328 ? 9.371 -2.705 -57.639 1.00 42.14 311 ILE C O 1
ATOM 2148 N N . ALA A 1 329 ? 9.152 -2.517 -55.405 1.00 37.51 312 ALA C N 1
ATOM 2149 C CA . ALA A 1 329 ? 8.417 -3.766 -55.229 1.00 38.12 312 ALA C CA 1
ATOM 2150 C C . ALA A 1 329 ? 6.969 -3.652 -55.667 1.00 40.88 312 ALA C C 1
ATOM 2151 O O . ALA A 1 329 ? 6.422 -4.554 -56.292 1.00 39.80 312 ALA C O 1
ATOM 2153 N N . TYR A 1 330 ? 6.347 -2.544 -55.291 1.00 46.48 313 TYR C N 1
ATOM 2154 C CA . TYR A 1 330 ? 4.912 -2.361 -55.454 1.00 47.92 313 TYR C CA 1
ATOM 2155 C C . TYR A 1 330 ? 4.590 -0.981 -55.994 1.00 45.17 313 TYR C C 1
ATOM 2156 O O . TYR A 1 330 ? 5.249 -0.011 -55.654 1.00 47.89 313 TYR C O 1
ATOM 2165 N N . VAL A 1 331 ? 3.559 -0.891 -56.822 1.00 42.76 314 VAL C N 1
ATOM 2166 C CA . VAL A 1 331 ? 3.032 0.403 -57.255 1.00 41.59 314 VAL C CA 1
ATOM 2167 C C . VAL A 1 331 ? 1.568 0.447 -56.927 1.00 41.67 314 VAL C C 1
ATOM 2168 O O . VAL A 1 331 ? 0.823 -0.455 -57.281 1.00 45.67 314 VAL C O 1
ATOM 2172 N N . GLU A 1 332 ? 1.149 1.508 -56.262 1.00 45.44 315 GLU C N 1
ATOM 2173 C CA . GLU A 1 332 ? -0.252 1.688 -55.955 1.00 48.46 315 GLU C CA 1
ATOM 2174 C C . GLU A 1 332 ? -0.875 2.585 -57.007 1.00 47.95 315 GLU C C 1
ATOM 2175 O O . GLU A 1 332 ? -0.726 3.795 -56.986 1.00 46.16 315 GLU C O 1
ATOM 2181 N N . ALA A 1 333 ? -1.568 1.969 -57.942 1.00 49.27 316 ALA C N 1
ATOM 2182 C CA . ALA A 1 333 ? -1.963 2.638 -59.165 1.00 51.04 316 ALA C CA 1
ATOM 2183 C C . ALA A 1 333 ? -3.206 3.471 -58.957 1.00 53.03 316 ALA C C 1
ATOM 2184 O O . ALA A 1 333 ? -3.809 3.446 -57.886 1.00 56.89 316 ALA C O 1
ATOM 2186 N N . HIS A 1 334 ? -3.582 4.223 -59.985 1.00 53.59 317 HIS C N 1
ATOM 2187 C CA . HIS A 1 334 ? -4.839 4.958 -59.950 1.00 56.12 317 HIS C CA 1
ATOM 2188 C C . HIS A 1 334 ? -6.041 4.026 -59.803 1.00 57.05 317 HIS C C 1
ATOM 2189 O O . HIS A 1 334 ? -6.985 4.340 -59.092 1.00 60.62 317 HIS C O 1
ATOM 2196 N N . GLY A 1 335 ? -5.994 2.879 -60.471 1.00 55.84 318 GLY C N 1
ATOM 2197 C CA . GLY A 1 335 ? -6.964 1.800 -60.231 1.00 55.56 318 GLY C CA 1
ATOM 2198 C C . GLY A 1 335 ? -8.421 2.170 -60.421 1.00 55.88 318 GLY C C 1
ATOM 2199 O O . GLY A 1 335 ? -9.276 1.795 -59.622 1.00 51.55 318 GLY C O 1
ATOM 2200 N N . THR A 1 336 ? -8.691 2.886 -61.504 1.00 57.34 319 THR C N 1
ATOM 2201 C CA . THR A 1 336 ? -10.025 3.399 -61.810 1.00 59.70 319 THR C CA 1
ATOM 2202 C C . THR A 1 336 ? -11.037 2.291 -62.010 1.00 60.37 319 THR C C 1
ATOM 2203 O O . THR A 1 336 ? -12.192 2.412 -61.606 1.00 59.25 319 THR C O 1
ATOM 2207 N N . GLY A 1 337 ? -10.602 1.212 -62.644 1.00 59.67 320 GLY C N 1
ATOM 2208 C CA . GLY A 1 337 ? -11.498 0.102 -62.915 1.00 56.65 320 GLY C CA 1
ATOM 2209 C C . GLY A 1 337 ? -12.327 0.271 -64.165 1.00 56.89 320 GLY C C 1
ATOM 2210 O O . GLY A 1 337 ? -13.454 -0.233 -64.242 1.00 55.62 320 GLY C O 1
ATOM 2211 N N . THR A 1 338 ? -11.783 0.983 -65.140 1.00 60.71 321 THR C N 1
ATOM 2212 C CA . THR A 1 338 ? -12.448 1.115 -66.426 1.00 68.89 321 THR C CA 1
ATOM 2213 C C . THR A 1 338 ? -11.620 0.497 -67.520 1.00 71.36 321 THR C C 1
ATOM 2214 O O . THR A 1 338 ? -10.400 0.485 -67.458 1.00 71.71 321 THR C O 1
ATOM 2218 N N . LYS A 1 339 ? -12.297 -0.028 -68.525 1.00 74.78 322 LYS C N 1
ATOM 2219 C CA . LYS A 1 339 ? -11.612 -0.775 -69.561 1.00 78.28 322 LYS C CA 1
ATOM 2220 C C . LYS A 1 339 ? -10.602 0.103 -70.260 1.00 79.70 322 LYS C C 1
ATOM 2221 O O . LYS A 1 339 ? -9.510 -0.331 -70.582 1.00 80.37 322 LYS C O 1
ATOM 2227 N N . LEU A 1 340 ? -10.998 1.337 -70.520 1.00 77.05 323 LEU C N 1
ATOM 2228 C CA . LEU A 1 340 ? -10.133 2.271 -71.241 1.00 77.63 323 LEU C CA 1
ATOM 2229 C C . LEU A 1 340 ? -8.957 2.791 -70.415 1.00 76.66 323 LEU C C 1
ATOM 2230 O O . LEU A 1 340 ? -7.845 2.898 -70.915 1.00 74.32 323 LEU C O 1
ATOM 2235 N N . GLY A 1 341 ? -9.198 3.123 -69.155 1.00 75.54 324 GLY C N 1
ATOM 2236 C CA . GLY A 1 341 ? -8.152 3.724 -68.316 1.00 70.62 324 GLY C CA 1
ATOM 2237 C C . GLY A 1 341 ? -6.991 2.836 -67.899 1.00 69.31 324 GLY C C 1
ATOM 2238 O O . GLY A 1 341 ? -5.829 3.235 -67.991 1.00 62.66 324 GLY C O 1
ATOM 2239 N N . ASP A 1 342 ? -7.300 1.645 -67.406 1.00 70.97 325 ASP C N 1
ATOM 2240 C CA . ASP A 1 342 ? -6.286 0.776 -66.784 1.00 69.09 325 ASP C CA 1
ATOM 2241 C C . ASP A 1 342 ? -5.163 0.406 -67.744 1.00 64.56 325 ASP C C 1
ATOM 2242 O O . ASP A 1 342 ? -3.997 0.392 -67.385 1.00 56.47 325 ASP C O 1
ATOM 2247 N N . PRO A 1 343 ? -5.524 0.096 -68.984 1.00 62.61 326 PRO C N 1
ATOM 2248 C CA . PRO A 1 343 ? -4.565 0.019 -70.049 1.00 59.65 326 PRO C CA 1
ATOM 2249 C C . PRO A 1 343 ? -3.710 1.259 -70.208 1.00 56.30 326 PRO C C 1
ATOM 2250 O O . PRO A 1 343 ? -2.521 1.134 -70.469 1.00 55.86 326 PRO C O 1
ATOM 2254 N N . ILE A 1 344 ? -4.300 2.436 -70.063 1.00 54.81 327 ILE C N 1
ATOM 2255 C CA . ILE A 1 344 ? -3.526 3.669 -70.199 1.00 51.87 327 ILE C CA 1
ATOM 2256 C C . ILE A 1 344 ? -2.465 3.779 -69.119 1.00 50.01 327 ILE C C 1
ATOM 2257 O O . ILE A 1 344 ? -1.329 4.136 -69.390 1.00 47.83 327 ILE C O 1
ATOM 2262 N N . GLU A 1 345 ? -2.833 3.447 -67.898 1.00 51.83 328 GLU C N 1
ATOM 2263 C CA . GLU A 1 345 ? -1.918 3.610 -66.787 1.00 52.47 328 GLU C CA 1
ATOM 2264 C C . GLU A 1 345 ? -0.680 2.772 -67.000 1.00 50.12 328 GLU C C 1
ATOM 2265 O O . GLU A 1 345 ? 0.441 3.242 -66.850 1.00 52.31 328 GLU C O 1
ATOM 2271 N N . LEU A 1 346 ? -0.915 1.515 -67.341 1.00 51.13 329 LEU C N 1
ATOM 2272 C CA . LEU A 1 346 ? 0.146 0.518 -67.478 1.00 50.70 329 LEU C CA 1
ATOM 2273 C C . LEU A 1 346 ? 1.011 0.795 -68.654 1.00 48.21 329 LEU C C 1
ATOM 2274 O O . LEU A 1 346 ? 2.210 0.559 -68.618 1.00 44.24 329 LEU C O 1
ATOM 2279 N N . SER A 1 347 ? 0.387 1.295 -69.703 1.00 46.34 330 SER C N 1
ATOM 2280 C CA . SER A 1 347 ? 1.112 1.624 -70.897 1.00 44.26 330 SER C CA 1
ATOM 2281 C C . SER A 1 347 ? 2.130 2.680 -70.547 1.00 47.20 330 SER C C 1
ATOM 2282 O O . SER A 1 347 ? 3.303 2.572 -70.895 1.00 51.22 330 SER C O 1
ATOM 2285 N N . ALA A 1 348 ? 1.668 3.707 -69.847 1.00 47.44 331 ALA C N 1
ATOM 2286 C CA . ALA A 1 348 ? 2.531 4.820 -69.460 1.00 48.62 331 ALA C CA 1
ATOM 2287 C C . ALA A 1 348 ? 3.549 4.421 -68.407 1.00 49.48 331 ALA C C 1
ATOM 2288 O O . ALA A 1 348 ? 4.716 4.816 -68.457 1.00 47.82 331 ALA C O 1
ATOM 2290 N N . LEU A 1 349 ? 3.094 3.653 -67.433 1.00 52.47 332 LEU C N 1
ATOM 2291 C CA . LEU A 1 349 ? 3.960 3.216 -66.358 1.00 54.52 332 LEU C CA 1
ATOM 2292 C C . LEU A 1 349 ? 5.061 2.351 -66.913 1.00 54.43 332 LEU C C 1
ATOM 2293 O O . LEU A 1 349 ? 6.227 2.503 -66.573 1.00 54.12 332 LEU C O 1
ATOM 2298 N N . GLN A 1 350 ? 4.676 1.425 -67.772 1.00 58.13 333 GLN C N 1
ATOM 2299 C CA . GLN A 1 350 ? 5.623 0.506 -68.364 1.00 63.40 333 GLN C CA 1
ATOM 2300 C C . GLN A 1 350 ? 6.631 1.256 -69.204 1.00 58.79 333 GLN C C 1
ATOM 2301 O O . GLN A 1 350 ? 7.808 0.932 -69.212 1.00 59.83 333 GLN C O 1
ATOM 2307 N N . SER A 1 351 ? 6.144 2.245 -69.934 1.00 56.29 334 SER C N 1
ATOM 2308 C CA . SER A 1 351 ? 6.975 2.977 -70.868 1.00 56.57 334 SER C CA 1
ATOM 2309 C C . SER A 1 351 ? 8.143 3.597 -70.148 1.00 60.72 334 SER C C 1
ATOM 2310 O O . SER A 1 351 ? 9.253 3.617 -70.659 1.00 70.54 334 SER C O 1
ATOM 2313 N N . VAL A 1 352 ? 7.885 4.106 -68.947 1.00 59.44 335 VAL C N 1
ATOM 2314 C CA . VAL A 1 352 ? 8.925 4.724 -68.138 1.00 60.92 335 VAL C CA 1
ATOM 2315 C C . VAL A 1 352 ? 9.894 3.648 -67.667 1.00 59.95 335 VAL C C 1
ATOM 2316 O O . VAL A 1 352 ? 11.109 3.843 -67.672 1.00 61.23 335 VAL C O 1
ATOM 2320 N N . TYR A 1 353 ? 9.342 2.507 -67.265 1.00 59.91 336 TYR C N 1
ATOM 2321 C CA . TYR A 1 353 ? 10.151 1.388 -66.803 1.00 61.42 336 TYR C CA 1
ATOM 2322 C C . TYR A 1 353 ? 10.906 0.796 -67.984 1.00 67.40 336 TYR C C 1
ATOM 2323 O O . TYR A 1 353 ? 12.044 0.348 -67.848 1.00 71.73 336 TYR C O 1
ATOM 2332 N N . GLY A 1 354 ? 10.264 0.797 -69.148 1.00 73.76 337 GLY C N 1
ATOM 2333 C CA . GLY A 1 354 ? 10.870 0.262 -70.353 1.00 75.98 337 GLY C CA 1
ATOM 2334 C C . GLY A 1 354 ? 12.152 0.980 -70.723 1.00 78.28 337 GLY C C 1
ATOM 2335 O O . GLY A 1 354 ? 12.986 0.443 -71.453 1.00 81.78 337 GLY C O 1
ATOM 2336 N N . ARG A 1 355 ? 12.202 2.235 -70.362 1.00 80.90 338 ARG C N 1
ATOM 2337 C CA . ARG A 1 355 ? 13.350 2.969 -70.724 1.00 78.49 338 ARG C CA 1
ATOM 2338 C C . ARG A 1 355 ? 14.399 2.733 -69.672 1.00 77.28 338 ARG C C 1
ATOM 2339 O O . ARG A 1 355 ? 15.342 3.477 -69.585 1.00 83.23 338 ARG C O 1
ATOM 2347 N N . TYR A 1 356 ? 14.221 1.684 -68.876 1.00 30.00 339 TYR C N 1
ATOM 2348 C CA . TYR A 1 356 ? 15.170 1.354 -67.820 1.00 30.00 339 TYR C CA 1
ATOM 2349 C C . TYR A 1 356 ? 15.473 -0.141 -67.799 1.00 30.00 339 TYR C C 1
ATOM 2350 O O . TYR A 1 356 ? 14.690 -0.950 -68.297 1.00 30.00 339 TYR C O 1
ATOM 2359 N N . THR A 1 357 ? 16.609 -0.509 -67.216 1.00 30.00 340 THR C N 1
ATOM 2360 C CA . THR A 1 357 ? 16.993 -1.914 -67.137 1.00 30.00 340 THR C CA 1
ATOM 2361 C C . THR A 1 357 ? 15.677 -2.239 -66.436 1.00 30.00 340 THR C C 1
ATOM 2362 O O . THR A 1 357 ? 15.305 -1.589 -65.460 1.00 30.00 340 THR C O 1
ATOM 2366 N N . ASP A 1 358 ? 14.980 -3.251 -66.942 1.00 30.00 341 ASP C N 1
ATOM 2367 C CA . ASP A 1 358 ? 13.707 -3.678 -66.368 1.00 30.00 341 ASP C CA 1
ATOM 2368 C C . ASP A 1 358 ? 13.958 -5.053 -66.994 1.00 30.00 341 ASP C C 1
ATOM 2369 O O . ASP A 1 358 ? 15.028 -5.635 -66.817 1.00 30.00 341 ASP C O 1
ATOM 2374 N N . LYS A 1 359 ? 12.964 -5.564 -67.718 1.00 91.43 342 LYS C N 1
ATOM 2375 C CA . LYS A 1 359 ? 13.057 -6.865 -68.375 1.00 87.89 342 LYS C CA 1
ATOM 2376 C C . LYS A 1 359 ? 12.780 -8.013 -67.408 1.00 88.57 342 LYS C C 1
ATOM 2377 O O . LYS A 1 359 ? 13.606 -8.911 -67.243 1.00 99.37 342 LYS C O 1
ATOM 2383 N N . LYS A 1 360 ? 11.611 -7.976 -66.773 1.00 76.25 343 LYS C N 1
ATOM 2384 C CA . LYS A 1 360 ? 11.212 -9.008 -65.822 1.00 72.15 343 LYS C CA 1
ATOM 2385 C C . LYS A 1 360 ? 9.996 -8.568 -65.014 1.00 67.34 343 LYS C C 1
ATOM 2386 O O . LYS A 1 360 ? 9.949 -7.445 -64.511 1.00 69.48 343 LYS C O 1
ATOM 2392 N N . GLN A 1 361 ? 9.013 -9.455 -64.892 1.00 65.66 344 GLN C N 1
ATOM 2393 C CA . GLN A 1 361 ? 7.792 -9.145 -64.135 1.00 64.82 344 GLN C CA 1
ATOM 2394 C C . GLN A 1 361 ? 8.037 -9.335 -62.635 1.00 63.01 344 GLN C C 1
ATOM 2395 O O . GLN A 1 361 ? 7.915 -10.431 -62.087 1.00 55.32 344 GLN C O 1
ATOM 2401 N N . TYR A 1 362 ? 8.388 -8.237 -61.990 1.00 59.33 345 TYR C N 1
ATOM 2402 C CA . TYR A 1 362 ? 8.967 -8.258 -60.649 1.00 52.54 345 TYR C CA 1
ATOM 2403 C C . TYR A 1 362 ? 8.177 -7.304 -59.763 1.00 54.12 345 TYR C C 1
ATOM 2404 O O . TYR A 1 362 ? 8.380 -7.274 -58.547 1.00 50.58 345 TYR C O 1
ATOM 2413 N N . CYS A 1 363 ? 7.288 -6.520 -60.361 1.00 53.22 346 CYS C N 1
ATOM 2414 C CA . CYS A 1 363 ? 6.650 -5.433 -59.636 1.00 54.54 346 CYS C CA 1
ATOM 2415 C C . CYS A 1 363 ? 5.147 -5.597 -59.471 1.00 61.39 346 CYS C C 1
ATOM 2416 O O . CYS A 1 363 ? 4.409 -5.719 -60.436 1.00 59.15 346 CYS C O 1
ATOM 2419 N N . GLY A 1 364 ? 4.705 -5.561 -58.220 1.00 64.59 347 GLY C N 1
ATOM 2420 C CA . GLY A 1 364 ? 3.281 -5.647 -57.897 1.00 62.69 347 GLY C CA 1
ATOM 2421 C C . GLY A 1 364 ? 2.533 -4.369 -58.188 1.00 62.70 347 GLY C C 1
ATOM 2422 O O . GLY A 1 364 ? 3.033 -3.271 -57.942 1.00 58.22 347 GLY C O 1
ATOM 2423 N N . ILE A 1 365 ? 1.323 -4.527 -58.707 1.00 62.08 348 ILE C N 1
ATOM 2424 C CA . ILE A 1 365 ? 0.477 -3.396 -59.040 1.00 57.32 348 ILE C CA 1
ATOM 2425 C C . ILE A 1 365 ? -0.938 -3.603 -58.490 1.00 58.02 348 ILE C C 1
ATOM 2426 O O . ILE A 1 365 ? -1.492 -4.699 -58.570 1.00 56.41 348 ILE C O 1
ATOM 2431 N N . GLY A 1 366 ? -1.507 -2.548 -57.918 1.00 58.54 349 GLY C N 1
ATOM 2432 C CA . GLY A 1 366 ? -2.784 -2.652 -57.206 1.00 57.32 349 GLY C CA 1
ATOM 2433 C C . GLY A 1 366 ? -3.572 -1.367 -57.054 1.00 56.27 349 GLY C C 1
ATOM 2434 O O . GLY A 1 366 ? -3.102 -0.285 -57.374 1.00 58.10 349 GLY C O 1
ATOM 2435 N N . SER A 1 367 ? -4.788 -1.512 -56.551 1.00 55.20 350 SER C N 1
ATOM 2436 C CA . SER A 1 367 ? -5.640 -0.386 -56.227 1.00 50.91 350 SER C CA 1
ATOM 2437 C C . SER A 1 367 ? -6.341 -0.698 -54.934 1.00 50.43 350 SER C C 1
ATOM 2438 O O . SER A 1 367 ? -6.893 -1.774 -54.762 1.00 55.30 350 SER C O 1
ATOM 2441 N N . VAL A 1 368 ? -6.315 0.246 -54.014 1.00 53.42 351 VAL C N 1
ATOM 2442 C CA . VAL A 1 368 ? -7.126 0.143 -52.806 1.00 45.95 351 VAL C CA 1
ATOM 2443 C C . VAL A 1 368 ? -8.532 0.641 -53.073 1.00 44.50 351 VAL C C 1
ATOM 2444 O O . VAL A 1 368 ? -9.428 0.481 -52.254 1.00 47.07 351 VAL C O 1
ATOM 2448 N N . LYS A 1 369 ? -8.709 1.238 -54.238 1.00 42.65 352 LYS C N 1
ATOM 2449 C CA . LYS A 1 369 ? -10.008 1.659 -54.680 1.00 46.70 352 LYS C CA 1
ATOM 2450 C C . LYS A 1 369 ? -10.920 0.457 -54.798 1.00 54.23 352 LYS C C 1
ATOM 2451 O O . LYS A 1 369 ? -12.137 0.579 -54.739 1.00 58.94 352 LYS C O 1
ATOM 2457 N N . THR A 1 370 ? -10.323 -0.710 -54.971 1.00 60.01 353 THR C N 1
ATOM 2458 C CA . THR A 1 370 ? -11.075 -1.966 -55.018 1.00 56.97 353 THR C CA 1
ATOM 2459 C C . THR A 1 370 ? -11.754 -2.282 -53.693 1.00 54.23 353 THR C C 1
ATOM 2460 O O . THR A 1 370 ? -12.903 -2.739 -53.649 1.00 55.16 353 THR C O 1
ATOM 2464 N N . ASN A 1 371 ? -11.002 -2.076 -52.621 1.00 48.75 354 ASN C N 1
ATOM 2465 C CA . ASN A 1 371 ? -11.514 -2.244 -51.263 1.00 49.09 354 ASN C CA 1
ATOM 2466 C C . ASN A 1 371 ? -12.519 -1.182 -50.856 1.00 49.76 354 ASN C C 1
ATOM 2467 O O . ASN A 1 371 ? -13.486 -1.472 -50.161 1.00 47.64 354 ASN C O 1
ATOM 2472 N N . LEU A 1 372 ? -12.262 0.057 -51.252 1.00 51.14 355 LEU C N 1
ATOM 2473 C CA . LEU A 1 372 ? -12.933 1.201 -50.637 1.00 47.16 355 LEU C CA 1
ATOM 2474 C C . LEU A 1 372 ? -13.805 2.013 -51.556 1.00 43.59 355 LEU C C 1
ATOM 2475 O O . LEU A 1 372 ? -14.688 2.743 -51.099 1.00 47.49 355 LEU C O 1
ATOM 2480 N N . GLY A 1 373 ? -13.570 1.887 -52.846 1.00 42.70 356 GLY C N 1
ATOM 2481 C CA . GLY A 1 373 ? -14.218 2.747 -53.804 1.00 43.63 356 GLY C CA 1
ATOM 2482 C C . GLY A 1 373 ? -13.346 3.924 -54.120 1.00 45.19 356 GLY C C 1
ATOM 2483 O O . GLY A 1 373 ? -12.230 4.056 -53.614 1.00 48.17 356 GLY C O 1
ATOM 2484 N N . HIS A 1 374 ? -13.855 4.805 -54.975 1.00 47.56 357 HIS C N 1
ATOM 2485 C CA . HIS A 1 374 ? -13.119 5.999 -55.374 1.00 52.50 357 HIS C CA 1
ATOM 2486 C C . HIS A 1 374 ? -13.394 7.160 -54.425 1.00 53.27 357 HIS C C 1
ATOM 2487 O O . HIS A 1 374 ? -14.544 7.546 -54.217 1.00 55.50 357 HIS C O 1
ATOM 2494 N N . LEU A 1 375 ? -12.330 7.714 -53.851 1.00 49.32 358 LEU C N 1
ATOM 2495 C CA . LEU A 1 375 ? -12.455 8.832 -52.924 1.00 49.83 358 LEU C CA 1
ATOM 2496 C C . LEU A 1 375 ? -12.457 10.165 -53.664 1.00 58.49 358 LEU C C 1
ATOM 2497 O O . LEU A 1 375 ? -11.459 10.548 -54.276 1.00 68.85 358 LEU C O 1
ATOM 2502 N N . ASP A 1 376 ? -13.583 10.868 -53.605 1.00 58.29 359 ASP C N 1
ATOM 2503 C CA . ASP A 1 376 ? -13.717 12.159 -54.269 1.00 58.52 359 ASP C CA 1
ATOM 2504 C C . ASP A 1 376 ? -12.496 13.038 -54.019 1.00 51.79 359 ASP C C 1
ATOM 2505 O O . ASP A 1 376 ? -11.892 13.559 -54.957 1.00 56.54 359 ASP C O 1
ATOM 2510 N N . THR A 1 377 ? -12.139 13.199 -52.749 1.00 47.12 360 THR C N 1
ATOM 2511 C CA . THR A 1 377 ? -10.990 14.015 -52.374 1.00 45.11 360 THR C CA 1
ATOM 2512 C C . THR A 1 377 ? -10.228 13.394 -51.209 1.00 43.93 360 THR C C 1
ATOM 2513 O O . THR A 1 377 ? -9.756 14.099 -50.317 1.00 42.54 360 THR C O 1
ATOM 2517 N N . ALA A 1 378 ? -10.112 12.070 -51.222 1.00 43.16 361 ALA C N 1
ATOM 2518 C CA . ALA A 1 378 ? -9.416 11.361 -50.180 1.00 41.87 361 ALA C CA 1
ATOM 2519 C C . ALA A 1 378 ? -8.820 10.133 -50.803 1.00 42.90 361 ALA C C 1
ATOM 2520 O O . ALA A 1 378 ? -8.131 9.370 -50.200 1.00 42.39 361 ALA C O 1
ATOM 2522 N N . ALA A 1 379 ? -9.035 10.038 -52.087 1.00 43.71 362 ALA C N 1
ATOM 2523 C CA . ALA A 1 379 ? -8.455 9.028 -52.965 1.00 44.58 362 ALA C CA 1
ATOM 2524 C C . ALA A 1 379 ? -6.947 8.971 -52.743 1.00 46.14 362 ALA C C 1
ATOM 2525 O O . ALA A 1 379 ? -6.393 7.912 -52.446 1.00 47.47 362 ALA C O 1
ATOM 2527 N N . GLY A 1 380 ? -6.291 10.116 -52.888 1.00 47.92 363 GLY C N 1
ATOM 2528 C CA . GLY A 1 380 ? -4.859 10.198 -52.705 1.00 49.02 363 GLY C CA 1
ATOM 2529 C C . GLY A 1 380 ? -4.457 9.793 -51.306 1.00 49.57 363 GLY C C 1
ATOM 2530 O O . GLY A 1 380 ? -3.464 9.093 -51.126 1.00 52.99 363 GLY C O 1
ATOM 2531 N N . MET A 1 381 ? -5.230 10.232 -50.323 1.00 49.13 364 MET C N 1
ATOM 2532 C CA . MET A 1 381 ? -4.936 9.963 -48.918 1.00 48.84 364 MET C CA 1
ATOM 2533 C C . MET A 1 381 ? -4.995 8.485 -48.612 1.00 44.77 364 MET C C 1
ATOM 2534 O O . MET A 1 381 ? -4.152 7.951 -47.903 1.00 39.92 364 MET C O 1
ATOM 2539 N N . ALA A 1 382 ? -6.016 7.839 -49.156 1.00 43.94 365 ALA C N 1
ATOM 2540 C CA . ALA A 1 382 ? -6.222 6.406 -48.952 1.00 44.27 365 ALA C CA 1
ATOM 2541 C C . ALA A 1 382 ? -5.099 5.597 -49.565 1.00 40.97 365 ALA C C 1
ATOM 2542 O O . ALA A 1 382 ? -4.555 4.684 -48.955 1.00 41.05 365 ALA C O 1
ATOM 2544 N N . GLY A 1 383 ? -4.765 5.941 -50.793 1.00 41.62 366 GLY C N 1
ATOM 2545 C CA . GLY A 1 383 ? -3.690 5.275 -51.496 1.00 39.51 366 GLY C CA 1
ATOM 2546 C C . GLY A 1 383 ? -2.405 5.507 -50.744 1.00 40.48 366 GLY C C 1
ATOM 2547 O O . GLY A 1 383 ? -1.584 4.608 -50.597 1.00 45.61 366 GLY C O 1
ATOM 2548 N N . CYS A 1 384 ? -2.251 6.718 -50.241 1.00 39.46 367 CYS C N 1
ATOM 2549 C CA . CYS A 1 384 ? -1.071 7.115 -49.498 1.00 41.48 367 CYS C CA 1
ATOM 2550 C C . CYS A 1 384 ? -0.884 6.268 -48.233 1.00 40.34 367 CYS C C 1
ATOM 2551 O O . CYS A 1 384 ? 0.216 5.774 -47.953 1.00 33.90 367 CYS C O 1
ATOM 2554 N N . ILE A 1 385 ? -1.948 6.101 -47.476 1.00 41.02 368 ILE C N 1
ATOM 2555 C CA . ILE A 1 385 ? -1.863 5.375 -46.216 1.00 42.12 368 ILE C CA 1
ATOM 2556 C C . ILE A 1 385 ? -1.566 3.895 -46.424 1.00 40.48 368 ILE C C 1
ATOM 2557 O O . ILE A 1 385 ? -0.823 3.286 -45.650 1.00 42.80 368 ILE C O 1
ATOM 2562 N N . LYS A 1 386 ? -2.142 3.325 -47.470 1.00 37.65 369 LYS C N 1
ATOM 2563 C CA . LYS A 1 386 ? -1.941 1.912 -47.767 1.00 38.60 369 LYS C CA 1
ATOM 2564 C C . LYS A 1 386 ? -0.479 1.615 -48.038 1.00 38.10 369 LYS C C 1
ATOM 2565 O O . LYS A 1 386 ? 0.055 0.605 -47.598 1.00 38.08 369 LYS C O 1
ATOM 2571 N N . VAL A 1 387 ? 0.131 2.505 -48.799 1.00 36.51 370 VAL C N 1
ATOM 2572 C CA . VAL A 1 387 ? 1.532 2.396 -49.154 1.00 35.28 370 VAL C CA 1
ATOM 2573 C C . VAL A 1 387 ? 2.476 2.634 -47.986 1.00 38.26 370 VAL C C 1
ATOM 2574 O O . VAL A 1 387 ? 3.486 1.946 -47.851 1.00 43.15 370 VAL C O 1
ATOM 2578 N N . VAL A 1 388 ? 2.161 3.604 -47.145 1.00 37.70 371 VAL C N 1
ATOM 2579 C CA . VAL A 1 388 ? 2.953 3.811 -45.945 1.00 37.39 371 VAL C CA 1
ATOM 2580 C C . VAL A 1 388 ? 2.804 2.624 -45.026 1.00 40.79 371 VAL C C 1
ATOM 2581 O O . VAL A 1 388 ? 3.756 2.190 -44.383 1.00 40.42 371 VAL C O 1
ATOM 2585 N N . MET A 1 389 ? 1.583 2.125 -44.943 1.00 47.30 372 MET C N 1
ATOM 2586 C CA . MET A 1 389 ? 1.301 0.965 -44.105 1.00 51.33 372 MET C CA 1
ATOM 2587 C C . MET A 1 389 ? 1.943 -0.321 -44.645 1.00 51.17 372 MET C C 1
ATOM 2588 O O . MET A 1 389 ? 2.441 -1.142 -43.864 1.00 47.36 372 MET C O 1
ATOM 2593 N N . SER A 1 390 ? 1.958 -0.478 -45.959 1.00 49.34 373 SER C N 1
ATOM 2594 C CA . SER A 1 390 ? 2.600 -1.640 -46.590 1.00 47.50 373 SER C CA 1
ATOM 2595 C C . SER A 1 390 ? 4.104 -1.657 -46.342 1.00 49.08 373 SER C C 1
ATOM 2596 O O . SER A 1 390 ? 4.694 -2.704 -46.107 1.00 48.22 373 SER C O 1
ATOM 2599 N N . LEU A 1 391 ? 4.717 -0.488 -46.407 1.00 49.48 374 LEU C N 1
ATOM 2600 C CA . LEU A 1 391 ? 6.134 -0.345 -46.081 1.00 45.76 374 LEU C CA 1
ATOM 2601 C C . LEU A 1 391 ? 6.422 -0.535 -44.599 1.00 43.05 374 LEU C C 1
ATOM 2602 O O . LEU A 1 391 ? 7.454 -1.080 -44.227 1.00 45.11 374 LEU C O 1
ATOM 2607 N N . TYR A 1 392 ? 5.516 -0.079 -43.751 1.00 42.83 375 TYR C N 1
ATOM 2608 C CA . TYR A 1 392 ? 5.732 -0.153 -42.303 1.00 44.08 375 TYR C CA 1
ATOM 2609 C C . TYR A 1 392 ? 5.793 -1.590 -41.828 1.00 47.33 375 TYR C C 1
ATOM 2610 O O . TYR A 1 392 ? 6.644 -1.956 -41.012 1.00 43.86 375 TYR C O 1
ATOM 2619 N N . HIS A 1 393 ? 4.875 -2.395 -42.346 1.00 50.83 376 HIS C N 1
ATOM 2620 C CA . HIS A 1 393 ? 4.757 -3.793 -41.935 1.00 51.37 376 HIS C CA 1
ATOM 2621 C C . HIS A 1 393 ? 5.446 -4.731 -42.890 1.00 50.02 376 HIS C C 1
ATOM 2622 O O . HIS A 1 393 ? 5.507 -5.930 -42.658 1.00 46.00 376 HIS C O 1
ATOM 2629 N N . GLN A 1 394 ? 5.957 -4.178 -43.977 1.00 54.38 377 GLN C N 1
ATOM 2630 C CA . GLN A 1 394 ? 6.746 -4.949 -44.907 1.00 55.45 377 GLN C CA 1
ATOM 2631 C C . GLN A 1 394 ? 5.960 -6.024 -45.618 1.00 50.11 377 GLN C C 1
ATOM 2632 O O . GLN A 1 394 ? 6.485 -7.090 -45.907 1.00 49.54 377 GLN C O 1
ATOM 2638 N N . GLU A 1 395 ? 4.711 -5.738 -45.913 1.00 50.50 378 GLU C N 1
ATOM 2639 C CA . GLU A 1 395 ? 3.888 -6.679 -46.640 1.00 53.89 378 GLU C CA 1
ATOM 2640 C C . GLU A 1 395 ? 3.246 -5.971 -47.813 1.00 51.87 378 GLU C C 1
ATOM 2641 O O . GLU A 1 395 ? 3.103 -4.755 -47.821 1.00 52.13 378 GLU C O 1
ATOM 2647 N N . ILE A 1 396 ? 2.862 -6.745 -48.809 1.00 50.24 379 ILE C N 1
ATOM 2648 C CA . ILE A 1 396 ? 2.106 -6.211 -49.923 1.00 47.54 379 ILE C CA 1
ATOM 2649 C C . ILE A 1 396 ? 0.705 -6.697 -49.721 1.00 49.85 379 ILE C C 1
ATOM 2650 O O . ILE A 1 396 ? 0.490 -7.803 -49.239 1.00 54.80 379 ILE C O 1
ATOM 2655 N N . ALA A 1 397 ? -0.245 -5.852 -50.088 1.00 54.77 380 ALA C N 1
ATOM 2656 C CA . ALA A 1 397 ? -1.648 -6.113 -49.841 1.00 52.09 380 ALA C CA 1
ATOM 2657 C C . ALA A 1 397 ? -2.341 -6.513 -51.120 1.00 48.88 380 ALA C C 1
ATOM 2658 O O . ALA A 1 397 ? -2.122 -5.913 -52.173 1.00 46.50 380 ALA C O 1
ATOM 2660 N N . PRO A 1 398 ? -3.177 -7.546 -51.037 1.00 49.30 381 PRO C N 1
ATOM 2661 C CA . PRO A 1 398 ? -3.871 -8.032 -52.207 1.00 51.72 381 PRO C CA 1
ATOM 2662 C C . PRO A 1 398 ? -4.773 -6.984 -52.790 1.00 52.93 381 PRO C C 1
ATOM 2663 O O . PRO A 1 398 ? -5.311 -6.144 -52.069 1.00 59.23 381 PRO C O 1
ATOM 2667 N N . SER A 1 399 ? -4.931 -7.043 -54.097 1.00 54.10 382 SER C N 1
ATOM 2668 C CA . SER A 1 399 ? -5.902 -6.215 -54.764 1.00 52.63 382 SER C CA 1
ATOM 2669 C C . SER A 1 399 ? -7.019 -7.166 -55.116 1.00 51.17 382 SER C C 1
ATOM 2670 O O . SER A 1 399 ? -6.812 -8.137 -55.829 1.00 52.94 382 SER C O 1
ATOM 2673 N N . ILE A 1 400 ? -8.194 -6.895 -54.572 1.00 50.04 383 ILE C N 1
ATOM 2674 C CA . ILE A 1 400 ? -9.302 -7.843 -54.614 1.00 49.97 383 ILE C CA 1
ATOM 2675 C C . ILE A 1 400 ? -10.220 -7.624 -55.814 1.00 52.94 383 ILE C C 1
ATOM 2676 O O . IL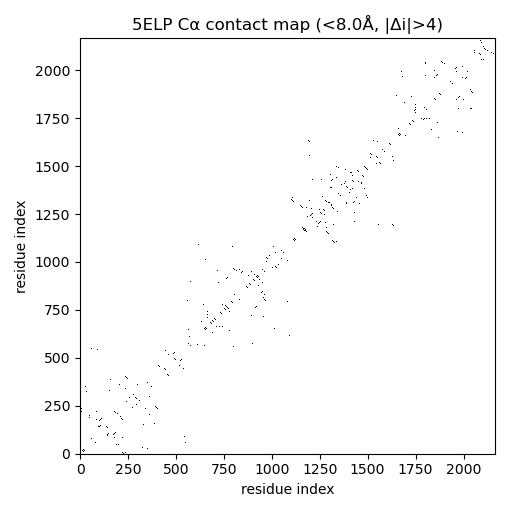E A 1 400 ? -10.014 -6.708 -56.619 1.00 49.66 383 ILE C O 1
ATOM 2681 N N . ASN A 1 401 ? -11.219 -8.494 -55.933 1.00 52.96 384 ASN C N 1
ATOM 2682 C CA . ASN A 1 401 ? -12.140 -8.469 -57.063 1.00 54.14 384 ASN C CA 1
ATOM 2683 C C . ASN A 1 401 ? -11.420 -8.642 -58.393 1.00 55.46 384 ASN C C 1
ATOM 2684 O O . ASN A 1 401 ? -11.769 -8.016 -59.392 1.00 50.98 384 ASN C O 1
ATOM 2689 N N . TYR A 1 402 ? -10.413 -9.503 -58.395 1.00 60.15 385 TYR C N 1
ATOM 2690 C CA . TYR A 1 402 ? -9.641 -9.779 -59.600 1.00 61.38 385 TYR C CA 1
ATOM 2691 C C . TYR A 1 402 ? -9.706 -11.265 -59.924 1.00 67.54 385 TYR C C 1
ATOM 2692 O O . TYR A 1 402 ? -9.484 -12.096 -59.039 1.00 68.58 385 TYR C O 1
ATOM 2701 N N . LYS A 1 403 ? -10.019 -11.607 -61.172 1.00 74.55 386 LYS C N 1
ATOM 2702 C CA . LYS A 1 403 ? -9.910 -13.009 -61.602 1.00 83.55 386 LYS C CA 1
ATOM 2703 C C . LYS A 1 403 ? -8.977 -13.237 -62.784 1.00 84.85 386 LYS C C 1
ATOM 2704 O O . LYS A 1 403 ? -8.012 -14.002 -62.670 1.00 92.06 386 LYS C O 1
ATOM 2710 N N . GLU A 1 404 ? -9.256 -12.607 -63.915 1.00 84.25 387 GLU C N 1
ATOM 2711 C CA . GLU A 1 404 ? -8.406 -12.825 -65.078 1.00 89.86 387 GLU C CA 1
ATOM 2712 C C . GLU A 1 404 ? -7.870 -11.557 -65.716 1.00 86.86 387 GLU C C 1
ATOM 2713 O O . GLU A 1 404 ? -8.540 -10.520 -65.759 1.00 79.52 387 GLU C O 1
ATOM 2719 N N . PRO A 1 405 ? -6.622 -11.644 -66.181 1.00 87.96 388 PRO C N 1
ATOM 2720 C CA . PRO A 1 405 ? -5.878 -10.527 -66.726 1.00 85.43 388 PRO C CA 1
ATOM 2721 C C . PRO A 1 405 ? -6.608 -9.904 -67.878 1.00 81.97 388 PRO C C 1
ATOM 2722 O O . PRO A 1 405 ? -7.100 -10.621 -68.739 1.00 79.79 388 PRO C O 1
ATOM 2726 N N . ASN A 1 406 ? -6.690 -8.583 -67.895 1.00 81.49 389 ASN C N 1
ATOM 2727 C CA . ASN A 1 406 ? -7.265 -7.928 -69.042 1.00 84.47 389 ASN C CA 1
ATOM 2728 C C . ASN A 1 406 ? -6.377 -8.204 -70.234 1.00 89.03 389 ASN C C 1
ATOM 2729 O O . ASN A 1 406 ? -5.164 -8.013 -70.183 1.00 90.25 389 ASN C O 1
ATOM 2734 N N . PRO A 1 407 ? -6.985 -8.682 -71.317 1.00 91.46 390 PRO C N 1
ATOM 2735 C CA . PRO A 1 407 ? -6.270 -8.923 -72.549 1.00 92.09 390 PRO C CA 1
ATOM 2736 C C . PRO A 1 407 ? -5.464 -7.720 -73.025 1.00 87.02 390 PRO C C 1
ATOM 2737 O O . PRO A 1 407 ? -4.386 -7.876 -73.595 1.00 85.88 390 PRO C O 1
ATOM 2741 N N . ASN A 1 408 ? -5.992 -6.532 -72.772 1.00 85.70 391 ASN C N 1
ATOM 2742 C CA . ASN A 1 408 ? -5.381 -5.283 -73.234 1.00 87.04 391 ASN C CA 1
ATOM 2743 C C . ASN A 1 408 ? -4.120 -4.861 -72.507 1.00 83.22 391 ASN C C 1
ATOM 2744 O O . ASN A 1 408 ? -3.294 -4.140 -73.059 1.00 79.35 391 ASN C O 1
ATOM 2749 N N . LEU A 1 409 ? -3.966 -5.302 -71.272 1.00 83.24 392 LEU C N 1
ATOM 2750 C CA . LEU A 1 409 ? -2.833 -4.863 -70.482 1.00 80.69 392 LEU C CA 1
ATOM 2751 C C . LEU A 1 409 ? -1.535 -5.268 -71.135 1.00 81.58 392 LEU C C 1
ATOM 2752 O O . LEU A 1 409 ? -0.551 -4.537 -71.060 1.00 88.79 392 LEU C O 1
ATOM 2757 N N . HIS A 1 410 ? -1.533 -6.417 -71.798 1.00 82.98 393 HIS C N 1
ATOM 2758 C CA . HIS A 1 410 ? -0.300 -6.920 -72.379 1.00 80.91 393 HIS C CA 1
ATOM 2759 C C . HIS A 1 410 ? 0.700 -7.051 -71.233 1.00 75.16 393 HIS C C 1
ATOM 2760 O O . HIS A 1 410 ? 1.851 -6.636 -71.300 1.00 72.10 393 HIS C O 1
ATOM 2767 N N . LEU A 1 411 ? 0.198 -7.657 -70.173 1.00 70.74 394 LEU C N 1
ATOM 2768 C CA . LEU A 1 411 ? 0.844 -7.707 -68.868 1.00 70.92 394 LEU C CA 1
ATOM 2769 C C . LEU A 1 411 ? 2.068 -8.575 -68.650 1.00 67.36 394 LEU C C 1
ATOM 2770 O O . LEU A 1 411 ? 2.715 -8.503 -67.603 1.00 69.72 394 LEU C O 1
ATOM 2775 N N . GLU A 1 412 ? 2.345 -9.438 -69.613 1.00 72.56 395 GLU C N 1
ATOM 2776 C CA . GLU A 1 412 ? 3.394 -10.453 -69.478 1.00 72.79 395 GLU C CA 1
ATOM 2777 C C . GLU A 1 412 ? 4.758 -9.884 -69.899 1.00 73.40 395 GLU C C 1
ATOM 2778 O O . GLU A 1 412 ? 5.792 -10.259 -69.334 1.00 70.94 395 GLU C O 1
ATOM 2784 N N . ASP A 1 413 ? 4.762 -8.989 -70.882 1.00 75.70 396 ASP C N 1
ATOM 2785 C CA . ASP A 1 413 ? 5.990 -8.275 -71.265 1.00 82.48 396 ASP C CA 1
ATOM 2786 C C . ASP A 1 413 ? 6.337 -7.228 -70.220 1.00 78.34 396 ASP C C 1
ATOM 2787 O O . ASP A 1 413 ? 7.475 -6.765 -70.116 1.00 76.60 396 ASP C O 1
ATOM 2792 N N . SER A 1 414 ? 5.317 -6.871 -69.458 1.00 71.78 397 SER C N 1
ATOM 2793 C CA . SER A 1 414 ? 5.382 -5.789 -68.500 1.00 70.68 397 SER C CA 1
ATOM 2794 C C . SER A 1 414 ? 6.203 -6.151 -67.286 1.00 61.67 397 SER C C 1
ATOM 2795 O O . SER A 1 414 ? 6.427 -7.324 -67.012 1.00 54.65 397 SER C O 1
ATOM 2798 N N . PRO A 1 415 ? 6.617 -5.123 -66.533 1.00 58.40 398 PRO C N 1
ATOM 2799 C CA . PRO A 1 415 ? 7.330 -5.259 -65.273 1.00 56.31 398 PRO C CA 1
ATOM 2800 C C . PRO A 1 415 ? 6.432 -5.563 -64.094 1.00 58.86 398 PRO C C 1
ATOM 2801 O O . PRO A 1 415 ? 6.929 -5.730 -62.983 1.00 61.18 398 PRO C O 1
ATOM 2805 N N . PHE A 1 416 ? 5.126 -5.647 -64.338 1.00 57.39 399 PHE C N 1
ATOM 2806 C CA . PHE A 1 416 ? 4.160 -5.771 -63.265 1.00 55.65 399 PHE C CA 1
ATOM 2807 C C . PHE A 1 416 ? 3.424 -7.085 -63.269 1.00 56.13 399 PHE C C 1
ATOM 2808 O O . PHE A 1 416 ? 3.133 -7.643 -64.323 1.00 58.25 399 PHE C O 1
ATOM 2816 N N . PHE A 1 417 ? 3.104 -7.549 -62.069 1.00 54.75 400 PHE C N 1
ATOM 2817 C CA . PHE A 1 417 ? 2.137 -8.610 -61.888 1.00 51.55 400 PHE C CA 1
ATOM 2818 C C . PHE A 1 417 ? 1.072 -8.115 -60.926 1.00 53.86 400 PHE C C 1
ATOM 2819 O O . PHE A 1 417 ? 1.387 -7.486 -59.917 1.00 55.35 400 PHE C O 1
ATOM 2827 N N . VAL A 1 418 ? -0.188 -8.377 -61.256 1.00 51.54 401 VAL C N 1
ATOM 2828 C CA . VAL A 1 418 ? -1.300 -8.010 -60.384 1.00 46.75 401 VAL C CA 1
ATOM 2829 C C . VAL A 1 418 ? -1.247 -8.892 -59.168 1.00 49.24 401 VAL C C 1
ATOM 2830 O O . VAL A 1 418 ? -0.940 -10.074 -59.270 1.00 60.14 401 VAL C O 1
ATOM 2834 N N . ALA A 1 419 ? -1.535 -8.318 -58.015 1.00 51.25 402 ALA C N 1
ATOM 2835 C CA . ALA A 1 419 ? -1.415 -9.059 -56.779 1.00 56.21 402 ALA C CA 1
ATOM 2836 C C . ALA A 1 419 ? -2.762 -9.601 -56.350 1.00 61.39 402 ALA C C 1
ATOM 2837 O O . ALA A 1 419 ? -3.644 -8.847 -55.950 1.00 69.54 402 ALA C O 1
ATOM 2839 N N . GLU A 1 420 ? -2.912 -10.914 -56.426 1.00 62.05 403 GLU C N 1
ATOM 2840 C CA . GLU A 1 420 ? -4.105 -11.580 -55.946 1.00 63.46 403 GLU C CA 1
ATOM 2841 C C . GLU A 1 420 ? -3.900 -12.078 -54.527 1.00 63.19 403 GLU C C 1
ATOM 2842 O O . GLU A 1 420 ? -4.797 -12.686 -53.985 1.00 71.22 403 GLU C O 1
ATOM 2848 N N . GLU A 1 421 ? -2.742 -11.835 -53.930 1.00 67.06 404 GLU C N 1
ATOM 2849 C CA . GLU A 1 421 ? -2.549 -12.367 -52.588 1.00 72.67 404 GLU C CA 1
ATOM 2850 C C . GLU A 1 421 ? -1.762 -11.706 -51.466 1.00 70.04 404 GLU C C 1
ATOM 2851 O O . GLU A 1 421 ? -1.004 -10.788 -51.629 1.00 63.86 404 GLU C O 1
ATOM 2857 N N . LYS A 1 422 ? -1.917 -12.226 -50.262 1.00 73.29 405 LYS C N 1
ATOM 2858 C CA . LYS A 1 422 ? -1.212 -11.667 -49.110 1.00 75.81 405 LYS C CA 1
ATOM 2859 C C . LYS A 1 422 ? 0.248 -12.124 -48.964 1.00 79.18 405 LYS C C 1
ATOM 2860 O O . LYS A 1 422 ? 0.586 -12.938 -48.135 1.00 81.95 405 LYS C O 1
ATOM 2866 N N . LYS A 1 423 ? 1.131 -11.595 -49.794 1.00 30.00 406 LYS C N 1
ATOM 2867 C CA . LYS A 1 423 ? 2.532 -11.993 -49.748 1.00 30.00 406 LYS C CA 1
ATOM 2868 C C . LYS A 1 423 ? 3.178 -11.345 -48.545 1.00 30.00 406 LYS C C 1
ATOM 2869 O O . LYS A 1 423 ? 2.511 -10.716 -47.737 1.00 30.00 406 LYS C O 1
ATOM 2875 N N . GLU A 1 424 ? 4.483 -11.520 -48.430 1.00 30.00 407 GLU C N 1
ATOM 2876 C CA . GLU A 1 424 ? 5.273 -10.944 -47.379 1.00 30.00 407 GLU C CA 1
ATOM 2877 C C . GLU A 1 424 ? 6.458 -10.441 -48.098 1.00 30.00 407 GLU C C 1
ATOM 2878 O O . GLU A 1 424 ? 6.533 -10.584 -49.278 1.00 30.00 407 GLU C O 1
ATOM 2884 N N . LEU A 1 425 ? 7.384 -9.838 -47.396 1.00 61.82 408 LEU C N 1
ATOM 2885 C CA . LEU A 1 425 ? 8.554 -9.295 -48.013 1.00 59.71 408 LEU C CA 1
ATOM 2886 C C . LEU A 1 425 ? 9.707 -9.476 -47.083 1.00 66.59 408 LEU C C 1
ATOM 2887 O O . LEU A 1 425 ? 9.532 -9.725 -45.901 1.00 65.83 408 LEU C O 1
ATOM 2892 N N . THR A 1 426 ? 10.899 -9.331 -47.633 1.00 72.55 409 THR C N 1
ATOM 2893 C CA . THR A 1 426 ? 12.143 -9.427 -46.888 1.00 74.50 409 THR C CA 1
ATOM 2894 C C . THR A 1 426 ? 13.280 -9.659 -47.835 1.00 66.19 409 THR C C 1
ATOM 2895 O O . THR A 1 426 ? 13.092 -9.557 -49.025 1.00 68.36 409 THR C O 1
ATOM 2899 N N . ARG A 1 430 ? 18.755 -4.208 -48.228 1.00 95.65 413 ARG C N 1
ATOM 2900 C CA . ARG A 1 430 ? 18.212 -2.972 -48.802 1.00 93.94 413 ARG C CA 1
ATOM 2901 C C . ARG A 1 430 ? 16.744 -2.747 -48.479 1.00 87.18 413 ARG C C 1
ATOM 2902 O O . ARG A 1 430 ? 15.966 -3.684 -48.423 1.00 86.89 413 ARG C O 1
ATOM 2910 N N . ALA A 1 431 ? 16.387 -1.485 -48.276 1.00 76.62 414 ALA C N 1
ATOM 2911 C CA . ALA A 1 431 ? 15.037 -1.077 -47.940 1.00 68.47 414 ALA C CA 1
ATOM 2912 C C . ALA A 1 431 ? 14.126 -1.068 -49.117 1.00 57.37 414 ALA C C 1
ATOM 2913 O O . ALA A 1 431 ? 14.537 -0.868 -50.220 1.00 50.01 414 ALA C O 1
ATOM 2915 N N . HIS A 1 432 ? 12.860 -1.285 -48.869 1.00 58.45 415 HIS C N 1
ATOM 2916 C CA . HIS A 1 432 ? 11.931 -1.374 -49.991 1.00 64.40 415 HIS C CA 1
ATOM 2917 C C . HIS A 1 432 ? 11.351 -0.022 -50.409 1.00 64.96 415 HIS C C 1
ATOM 2918 O O . HIS A 1 432 ? 11.348 0.952 -49.649 1.00 63.30 415 HIS C O 1
ATOM 2925 N N . ARG A 1 433 ? 10.852 0.015 -51.638 1.00 59.18 416 ARG C N 1
ATOM 2926 C CA . ARG A 1 433 ? 10.279 1.224 -52.186 1.00 53.72 416 ARG C CA 1
ATOM 2927 C C . ARG A 1 433 ? 8.967 0.904 -52.851 1.00 49.11 416 ARG C C 1
ATOM 2928 O O . ARG A 1 433 ? 8.778 -0.195 -53.356 1.00 48.89 416 ARG C O 1
ATOM 2936 N N . MET A 1 434 ? 8.067 1.875 -52.838 1.00 47.59 417 MET C N 1
ATOM 2937 C CA . MET A 1 434 ? 6.752 1.739 -53.458 1.00 45.54 417 MET C CA 1
ATOM 2938 C C . MET A 1 434 ? 6.361 3.045 -54.093 1.00 39.20 417 MET C C 1
ATOM 2939 O O . MET A 1 434 ? 6.722 4.107 -53.613 1.00 39.95 417 MET C O 1
ATOM 2944 N N . ALA A 1 435 ? 5.612 2.960 -55.175 1.00 38.04 418 ALA C N 1
ATOM 2945 C CA . ALA A 1 435 ? 5.203 4.150 -55.897 1.00 38.37 418 ALA C CA 1
ATOM 2946 C C . ALA A 1 435 ? 3.708 4.326 -55.794 1.00 39.57 418 ALA C C 1
ATOM 2947 O O . ALA A 1 435 ? 2.981 3.373 -55.534 1.00 38.04 418 ALA C O 1
ATOM 2949 N N . LEU A 1 436 ? 3.262 5.556 -55.991 1.00 40.23 419 LEU C N 1
ATOM 2950 C CA . LEU A 1 436 ? 1.854 5.868 -55.896 1.00 38.52 419 LEU C CA 1
ATOM 2951 C C . LEU A 1 436 ? 1.435 6.800 -57.018 1.00 40.11 419 LEU C C 1
ATOM 2952 O O . LEU A 1 436 ? 2.159 7.719 -57.364 1.00 35.79 419 LEU C O 1
ATOM 2957 N N . SER A 1 437 ? 0.254 6.553 -57.569 1.00 44.58 420 SER C N 1
ATOM 2958 C CA . SER A 1 437 ? -0.292 7.391 -58.628 1.00 47.48 420 SER C CA 1
ATOM 2959 C C . SER A 1 437 ? -1.680 7.884 -58.256 1.00 52.89 420 SER C C 1
ATOM 2960 O O . SER A 1 437 ? -2.426 7.220 -57.533 1.00 54.80 420 SER C O 1
ATOM 2963 N N . SER A 1 438 ? -2.005 9.069 -58.747 1.00 54.02 421 SER C N 1
ATOM 2964 C CA . SER A 1 438 ? -3.365 9.577 -58.712 1.00 53.24 421 SER C CA 1
ATOM 2965 C C . SER A 1 438 ? -3.558 10.453 -59.915 1.00 55.08 421 SER C C 1
ATOM 2966 O O . SER A 1 438 ? -2.757 11.353 -60.155 1.00 54.34 421 SER C O 1
ATOM 2969 N N . PHE A 1 439 ? -4.619 10.210 -60.667 1.00 58.29 422 PHE C N 1
ATOM 2970 C CA . PHE A 1 439 ? -4.882 11.029 -61.834 1.00 57.92 422 PHE C CA 1
ATOM 2971 C C . PHE A 1 439 ? -6.232 11.675 -61.777 1.00 59.29 422 PHE C C 1
ATOM 2972 O O . PHE A 1 439 ? -7.258 11.021 -61.633 1.00 57.39 422 PHE C O 1
ATOM 2980 N N . GLY A 1 440 ? -6.194 12.989 -61.919 1.00 63.71 423 GLY C N 1
ATOM 2981 C CA . GLY A 1 440 ? -7.344 13.825 -61.698 1.00 63.29 423 GLY C CA 1
ATOM 2982 C C . GLY A 1 440 ? -8.344 13.763 -62.813 1.00 62.08 423 GLY C C 1
ATOM 2983 O O . GLY A 1 440 ? -8.027 13.383 -63.945 1.00 67.52 423 GLY C O 1
ATOM 2984 N N . LEU A 1 441 ? -9.558 14.162 -62.476 1.00 55.54 424 LEU C N 1
ATOM 2985 C CA . LEU A 1 441 ? -10.548 14.385 -63.490 1.00 58.31 424 LEU C CA 1
ATOM 2986 C C . LEU A 1 441 ? -10.116 15.533 -64.380 1.00 58.16 424 LEU C C 1
ATOM 2987 O O . LEU A 1 441 ? -10.340 15.526 -65.590 1.00 61.99 424 LEU C O 1
ATOM 2992 N N . GLY A 1 442 ? -9.473 16.509 -63.766 1.00 54.40 425 GLY C N 1
ATOM 2993 C CA . GLY A 1 442 ? -8.999 17.664 -64.504 1.00 57.40 425 GLY C CA 1
ATOM 2994 C C . GLY A 1 442 ? -7.968 17.302 -65.556 1.00 54.23 425 GLY C C 1
ATOM 2995 O O . GLY A 1 442 ? -7.934 17.892 -66.631 1.00 54.93 425 GLY C O 1
ATOM 2996 N N . GLY A 1 443 ? -7.130 16.324 -65.251 1.00 50.65 426 GLY C N 1
ATOM 2997 C CA . GLY A 1 443 ? -5.921 16.125 -66.025 1.00 49.05 426 GLY C CA 1
ATOM 2998 C C . GLY A 1 443 ? -4.698 16.601 -65.284 1.00 46.01 426 GLY C C 1
ATOM 2999 O O . GLY A 1 443 ? -3.642 16.780 -65.876 1.00 43.18 426 GLY C O 1
ATOM 3000 N N . THR A 1 444 ? -4.838 16.789 -63.983 1.00 43.40 427 THR C N 1
ATOM 3001 C CA . THR A 1 444 ? -3.688 17.055 -63.162 1.00 41.15 427 THR C CA 1
ATOM 3002 C C . THR A 1 444 ? -3.301 15.722 -62.565 1.00 38.53 427 THR C C 1
ATOM 3003 O O . THR A 1 444 ? -4.082 15.090 -61.863 1.00 35.08 427 THR C O 1
ATOM 3007 N N . ASN A 1 445 ? -2.099 15.274 -62.893 1.00 40.84 428 ASN C N 1
ATOM 3008 C CA . ASN A 1 445 ? -1.629 13.956 -62.459 1.00 45.72 428 ASN C CA 1
ATOM 3009 C C . ASN A 1 445 ? -0.560 14.099 -61.418 1.00 46.35 428 ASN C C 1
ATOM 3010 O O . ASN A 1 445 ? 0.212 15.059 -61.429 1.00 43.22 428 ASN C O 1
ATOM 3015 N N . THR A 1 446 ? -0.484 13.107 -60.551 1.00 44.59 429 THR C N 1
ATOM 3016 C CA . THR A 1 446 ? 0.556 13.092 -59.556 1.00 45.13 429 THR C CA 1
ATOM 3017 C C . THR A 1 446 ? 1.131 11.700 -59.390 1.00 45.79 429 THR C C 1
ATOM 3018 O O . THR A 1 446 ? 0.421 10.706 -59.522 1.00 52.59 429 THR C O 1
ATOM 3022 N N . HIS A 1 447 ? 2.424 11.643 -59.118 1.00 42.75 430 HIS C N 1
ATOM 3023 C CA . HIS A 1 447 ? 3.087 10.380 -58.848 1.00 38.05 430 HIS C CA 1
ATOM 3024 C C . HIS A 1 447 ? 4.022 10.601 -57.685 1.00 35.13 430 HIS C C 1
ATOM 3025 O O . HIS A 1 447 ? 4.580 11.687 -57.530 1.00 31.03 430 HIS C O 1
ATOM 3032 N N . ALA A 1 448 ? 4.175 9.580 -56.860 1.00 35.65 431 ALA C N 1
ATOM 3033 C CA . ALA A 1 448 ? 5.071 9.662 -55.717 1.00 35.18 431 ALA C CA 1
ATOM 3034 C C . ALA A 1 448 ? 5.760 8.351 -55.444 1.00 36.91 431 ALA C C 1
ATOM 3035 O O . ALA A 1 448 ? 5.268 7.296 -55.809 1.00 42.38 431 ALA C O 1
ATOM 3037 N N . ILE A 1 449 ? 6.893 8.425 -54.772 1.00 36.33 432 ILE C N 1
ATOM 3038 C CA . ILE A 1 449 ? 7.618 7.233 -54.392 1.00 37.40 432 ILE C CA 1
ATOM 3039 C C . ILE A 1 449 ? 7.881 7.309 -52.916 1.00 36.85 432 ILE C C 1
ATOM 3040 O O . ILE A 1 449 ? 8.103 8.380 -52.368 1.00 39.61 432 ILE C O 1
ATOM 3045 N N . PHE A 1 450 ? 7.869 6.161 -52.274 1.00 40.01 433 PHE C N 1
ATOM 3046 C CA . PHE A 1 450 ? 8.088 6.106 -50.841 1.00 43.63 433 PHE C CA 1
ATOM 3047 C C . PHE A 1 450 ? 9.187 5.109 -50.578 1.00 43.86 433 PHE C C 1
ATOM 3048 O O . PHE A 1 450 ? 9.412 4.209 -51.381 1.00 42.95 433 PHE C O 1
ATOM 3056 N N . GLU A 1 451 ? 9.863 5.261 -49.450 1.00 43.86 434 GLU C N 1
ATOM 3057 C CA . GLU A 1 451 ? 10.899 4.317 -49.080 1.00 45.06 434 GLU C CA 1
ATOM 3058 C C . GLU A 1 451 ? 10.685 3.867 -47.660 1.00 41.91 434 GLU C C 1
ATOM 3059 O O . GLU A 1 451 ? 10.076 4.554 -46.850 1.00 37.52 434 GLU C O 1
ATOM 3065 N N . GLN A 1 452 ? 11.188 2.688 -47.370 1.00 42.82 435 GLN C N 1
ATOM 3066 C CA . GLN A 1 452 ? 11.043 2.120 -46.058 1.00 45.19 435 GLN C CA 1
ATOM 3067 C C . GLN A 1 452 ? 11.954 2.795 -45.057 1.00 40.76 435 GLN C C 1
ATOM 3068 O O . GLN A 1 452 ? 13.072 3.174 -45.387 1.00 40.91 435 GLN C O 1
ATOM 3074 N N . TYR A 1 453 ? 11.466 2.945 -43.832 1.00 38.69 436 TYR C N 1
ATOM 3075 C CA . TYR A 1 453 ? 12.332 3.318 -42.730 1.00 42.52 436 TYR C CA 1
ATOM 3076 C C . TYR A 1 453 ? 12.453 2.171 -41.749 1.00 47.39 436 TYR C C 1
ATOM 3077 O O . TYR A 1 453 ? 11.529 1.871 -40.996 1.00 48.62 436 TYR C O 1
ATOM 3086 N N . PRO A 1 454 ? 13.610 1.519 -41.758 1.00 51.64 437 PRO C N 1
ATOM 3087 C CA . PRO A 1 454 ? 13.842 0.337 -40.998 1.00 56.46 437 PRO C CA 1
ATOM 3088 C C . PRO A 1 454 ? 14.574 0.724 -39.750 1.00 64.96 437 PRO C C 1
ATOM 3089 O O . PRO A 1 454 ? 15.214 1.777 -39.719 1.00 74.93 437 PRO C O 1
ATOM 3093 N N . ASP A 1 455 ? 14.506 -0.121 -38.734 1.00 68.39 438 ASP C N 1
ATOM 3094 C CA . ASP A 1 455 ? 15.245 0.145 -37.505 1.00 74.28 438 ASP C CA 1
ATOM 3095 C C . ASP A 1 455 ? 16.641 0.695 -37.816 1.00 78.40 438 ASP C C 1
ATOM 3096 O O . ASP A 1 455 ? 17.653 0.033 -37.582 1.00 82.88 438 ASP C O 1
ATOM 3101 N N . ALA A 1 463 ? 12.754 -0.669 -17.523 1.00 73.03 446 ALA C N 1
ATOM 3102 C CA . ALA A 1 463 ? 13.105 0.241 -16.442 1.00 71.39 446 ALA C CA 1
ATOM 3103 C C . ALA A 1 463 ? 12.292 -0.118 -15.211 1.00 73.17 446 ALA C C 1
ATOM 3104 O O . ALA A 1 463 ? 11.733 -1.207 -15.129 1.00 71.60 446 ALA C O 1
ATOM 3106 N N . GLY A 1 464 ? 12.203 0.806 -14.268 1.00 75.99 447 GLY C N 1
ATOM 3107 C CA . GLY A 1 464 ? 11.533 0.524 -13.013 1.00 75.15 447 GLY C CA 1
ATOM 3108 C C . GLY A 1 464 ? 10.101 0.991 -13.018 1.00 74.02 447 GLY C C 1
ATOM 3109 O O . GLY A 1 464 ? 9.276 0.437 -13.738 1.00 80.16 447 GLY C O 1
ATOM 3110 N N . PRO A 1 465 ? 9.790 2.002 -12.198 1.00 74.70 448 PRO C N 1
ATOM 3111 C CA . PRO A 1 465 ? 8.426 2.498 -12.077 1.00 76.36 448 PRO C CA 1
ATOM 3112 C C . PRO A 1 465 ? 8.027 3.402 -13.227 1.00 73.41 448 PRO C C 1
ATOM 3113 O O . PRO A 1 465 ? 8.879 4.073 -13.804 1.00 70.08 448 PRO C O 1
ATOM 3117 N N . PHE A 1 466 ? 6.729 3.442 -13.506 1.00 66.54 449 PHE C N 1
ATOM 3118 C CA . PHE A 1 466 ? 6.190 4.187 -14.635 1.00 63.28 449 PHE C CA 1
ATOM 3119 C C . PHE A 1 466 ? 5.043 5.072 -14.208 1.00 61.95 449 PHE C C 1
ATOM 3120 O O . PHE A 1 466 ? 4.254 4.684 -13.365 1.00 58.93 449 PHE C O 1
ATOM 3128 N N . ILE A 1 467 ? 4.926 6.229 -14.847 1.00 61.92 450 ILE C N 1
ATOM 3129 C CA . ILE A 1 467 ? 3.844 7.171 -14.570 1.00 58.15 450 ILE C CA 1
ATOM 3130 C C . ILE A 1 467 ? 3.022 7.464 -15.805 1.00 57.24 450 ILE C C 1
ATOM 3131 O O . ILE A 1 467 ? 3.560 7.901 -16.817 1.00 57.90 450 ILE C O 1
ATOM 3136 N N . ILE A 1 468 ? 1.717 7.231 -15.724 1.00 57.20 451 ILE C N 1
ATOM 3137 C CA . ILE A 1 468 ? 0.820 7.551 -16.839 1.00 53.59 451 ILE C CA 1
ATOM 3138 C C . ILE A 1 468 ? -0.188 8.595 -16.448 1.00 51.68 451 ILE C C 1
ATOM 3139 O O . ILE A 1 468 ? -1.043 8.359 -15.594 1.00 51.54 451 ILE C O 1
ATOM 3144 N N . PRO A 1 469 ? -0.095 9.767 -17.063 1.00 52.08 452 PRO C N 1
ATOM 3145 C CA . PRO A 1 469 ? -1.092 10.801 -16.858 1.00 50.31 452 PRO C CA 1
ATOM 3146 C C . PRO A 1 469 ? -2.182 10.736 -17.884 1.00 48.80 452 PRO C C 1
ATOM 3147 O O . PRO A 1 469 ? -1.921 10.889 -19.070 1.00 52.10 452 PRO C O 1
ATOM 3151 N N . LEU A 1 470 ? -3.401 10.525 -17.422 1.00 51.24 453 LEU C N 1
ATOM 3152 C CA . LEU A 1 470 ? -4.548 10.417 -18.304 1.00 52.25 453 LEU C CA 1
ATOM 3153 C C . LEU A 1 470 ? -5.451 11.620 -18.132 1.00 49.26 453 LEU C C 1
ATOM 3154 O O . LEU A 1 470 ? -5.756 12.009 -17.023 1.00 47.78 453 LEU C O 1
ATOM 3159 N N . SER A 1 471 ? -5.878 12.198 -19.242 1.00 50.12 454 SER C N 1
ATOM 3160 C CA . SER A 1 471 ? -6.647 13.421 -19.197 1.00 53.86 454 SER C CA 1
ATOM 3161 C C . SER A 1 471 ? -7.758 13.495 -20.232 1.00 52.29 454 SER C C 1
ATOM 3162 O O . SER A 1 471 ? -7.704 12.854 -21.280 1.00 52.99 454 SER C O 1
ATOM 3165 N N . ALA A 1 472 ? -8.760 14.299 -19.928 1.00 53.81 455 ALA C N 1
ATOM 3166 C CA . ALA A 1 472 ? -9.832 14.541 -20.868 1.00 51.58 455 ALA C CA 1
ATOM 3167 C C . ALA A 1 472 ? -10.613 15.773 -20.475 1.00 50.25 455 ALA C C 1
ATOM 3168 O O . ALA A 1 472 ? -10.407 16.328 -19.416 1.00 46.54 455 ALA C O 1
ATOM 3170 N N . ARG A 1 473 ? -11.509 16.200 -21.350 1.00 55.49 456 ARG C N 1
ATOM 3171 C CA . ARG A 1 473 ? -12.382 17.334 -21.050 1.00 59.01 456 ARG C CA 1
ATOM 3172 C C . ARG A 1 473 ? -13.388 16.994 -19.956 1.00 60.90 456 ARG C C 1
ATOM 3173 O O . ARG A 1 473 ? -13.740 17.835 -19.131 1.00 63.11 456 ARG C O 1
ATOM 3181 N N . LYS A 1 474 ? -13.834 15.747 -19.955 1.00 60.30 457 LYS C N 1
ATOM 3182 C CA . LYS A 1 474 ? -14.873 15.292 -19.039 1.00 59.30 457 LYS C CA 1
ATOM 3183 C C . LYS A 1 474 ? -14.498 13.949 -18.441 1.00 58.33 457 LYS C C 1
ATOM 3184 O O . LYS A 1 474 ? -13.614 13.258 -18.935 1.00 58.16 457 LYS C O 1
ATOM 3190 N N . LYS A 1 475 ? -15.204 13.576 -17.386 1.00 64.99 458 LYS C N 1
ATOM 3191 C CA . LYS A 1 475 ? -14.986 12.292 -16.709 1.00 67.38 458 LYS C CA 1
ATOM 3192 C C . LYS A 1 475 ? -15.385 11.097 -17.556 1.00 66.80 458 LYS C C 1
ATOM 3193 O O . LYS A 1 475 ? -14.738 10.053 -17.506 1.00 64.99 458 LYS C O 1
ATOM 3199 N N . ASP A 1 476 ? -16.468 11.238 -18.308 1.00 65.32 459 ASP C N 1
ATOM 3200 C CA . ASP A 1 476 ? -16.939 10.145 -19.154 1.00 64.61 459 ASP C CA 1
ATOM 3201 C C . ASP A 1 476 ? -15.952 9.897 -20.273 1.00 60.99 459 ASP C C 1
ATOM 3202 O O . ASP A 1 476 ? -15.731 8.758 -20.676 1.00 61.24 459 ASP C O 1
ATOM 3207 N N . ARG A 1 477 ? -15.372 10.977 -20.775 1.00 57.08 460 ARG C N 1
ATOM 3208 C CA . ARG A 1 477 ? -14.398 10.886 -21.847 1.00 54.53 460 ARG C CA 1
ATOM 3209 C C . ARG A 1 477 ? -13.195 10.148 -21.335 1.00 61.25 460 ARG C C 1
ATOM 3210 O O . ARG A 1 477 ? -12.626 9.307 -22.020 1.00 63.92 460 ARG C O 1
ATOM 3218 N N . LEU A 1 478 ? -12.825 10.489 -20.109 1.00 63.71 461 LEU C N 1
ATOM 3219 C CA . LEU A 1 478 ? -11.701 9.885 -19.421 1.00 59.01 461 LEU C CA 1
ATOM 3220 C C . LEU A 1 478 ? -11.886 8.400 -19.138 1.00 59.09 461 LEU C C 1
ATOM 3221 O O . LEU A 1 478 ? -10.934 7.636 -19.244 1.00 57.98 461 LEU C O 1
ATOM 3226 N N . LYS A 1 479 ? -13.096 7.994 -18.768 1.00 59.10 462 LYS C N 1
ATOM 3227 C CA . LYS A 1 479 ? -13.353 6.571 -18.547 1.00 61.53 462 LYS C CA 1
ATOM 3228 C C . LYS A 1 479 ? -13.215 5.874 -19.879 1.00 58.91 462 LYS C C 1
ATOM 3229 O O . LYS A 1 479 ? -12.569 4.838 -19.972 1.00 61.42 462 LYS C O 1
ATOM 3235 N N . GLU A 1 480 ? -13.817 6.452 -20.915 1.00 59.59 463 GLU C N 1
ATOM 3236 C CA . GLU A 1 480 ? -13.748 5.843 -22.243 1.00 64.59 463 GLU C CA 1
ATOM 3237 C C . GLU A 1 480 ? -12.328 5.867 -22.763 1.00 59.55 463 GLU C C 1
ATOM 3238 O O . GLU A 1 480 ? -11.916 5.000 -23.535 1.00 59.45 463 GLU C O 1
ATOM 3244 N N . TYR A 1 481 ? -11.568 6.849 -22.310 1.00 57.76 464 TYR C N 1
ATOM 3245 C CA . TYR A 1 481 ? -10.172 6.933 -22.674 1.00 53.35 464 TYR C CA 1
ATOM 3246 C C . TYR A 1 481 ? -9.435 5.730 -22.148 1.00 49.16 464 TYR C C 1
ATOM 3247 O O . TYR A 1 481 ? -8.534 5.198 -22.788 1.00 49.94 464 TYR C O 1
ATOM 3256 N N . ALA A 1 482 ? -9.815 5.328 -20.949 1.00 48.77 465 ALA C N 1
ATOM 3257 C CA . ALA A 1 482 ? -9.215 4.173 -20.300 1.00 49.07 465 ALA C CA 1
ATOM 3258 C C . ALA A 1 482 ? -9.546 2.891 -21.030 1.00 46.30 465 ALA C C 1
ATOM 3259 O O . ALA A 1 482 ? -8.696 2.032 -21.210 1.00 43.05 465 ALA C O 1
ATOM 3261 N N . LYS A 1 483 ? -10.789 2.766 -21.455 1.00 47.58 466 LYS C N 1
ATOM 3262 C CA . LYS A 1 483 ? -11.199 1.561 -22.141 1.00 50.38 466 LYS C CA 1
ATOM 3263 C C . LYS A 1 483 ? -10.333 1.372 -23.362 1.00 52.26 466 LYS C C 1
ATOM 3264 O O . LYS A 1 483 ? -9.876 0.275 -23.630 1.00 53.13 466 LYS C O 1
ATOM 3270 N N . GLN A 1 484 ? -10.135 2.453 -24.110 1.00 51.70 467 GLN C N 1
ATOM 3271 C CA . GLN A 1 484 ? -9.357 2.385 -25.334 1.00 51.06 467 GLN C CA 1
ATOM 3272 C C . GLN A 1 484 ? -7.892 2.091 -25.062 1.00 51.92 467 GLN C C 1
ATOM 3273 O O . GLN A 1 484 ? -7.255 1.347 -25.806 1.00 54.23 467 GLN C O 1
ATOM 3279 N N . LEU A 1 485 ? -7.364 2.694 -24.007 1.00 46.83 468 LEU C N 1
ATOM 3280 C CA . LEU A 1 485 ? -5.991 2.442 -23.586 1.00 44.71 468 LEU C CA 1
ATOM 3281 C C . LEU A 1 485 ? -5.844 0.988 -23.145 1.00 45.21 468 LEU C C 1
ATOM 3282 O O . LEU A 1 485 ? -4.880 0.311 -23.474 1.00 44.93 468 LEU C O 1
ATOM 3287 N N . LEU A 1 486 ? -6.817 0.536 -22.386 1.00 45.53 469 LEU C N 1
ATOM 3288 C CA . LEU A 1 486 ? -6.888 -0.846 -21.924 1.00 46.97 469 LEU C CA 1
ATOM 3289 C C . LEU A 1 486 ? -7.082 -1.850 -23.048 1.00 42.61 469 LEU C C 1
ATOM 3290 O O . LEU A 1 486 ? -6.497 -2.930 -23.039 1.00 42.51 469 LEU C O 1
ATOM 3295 N N . ALA A 1 487 ? -7.928 -1.491 -23.997 1.00 41.11 470 ALA C N 1
ATOM 3296 C CA . ALA A 1 487 ? -8.232 -2.354 -25.126 1.00 41.92 470 ALA C CA 1
ATOM 3297 C C . ALA A 1 487 ? -6.994 -2.539 -25.954 1.00 43.66 470 ALA C C 1
ATOM 3298 O O . ALA A 1 487 ? -6.730 -3.607 -26.480 1.00 43.48 470 ALA C O 1
ATOM 3300 N N . PHE A 1 488 ? -6.238 -1.458 -26.061 1.00 49.43 471 PHE C N 1
ATOM 3301 C CA . PHE A 1 488 ? -4.976 -1.443 -26.790 1.00 49.59 471 PHE C CA 1
ATOM 3302 C C . PHE A 1 488 ? -3.929 -2.349 -26.152 1.00 48.62 471 PHE C C 1
ATOM 3303 O O . PHE A 1 488 ? -3.195 -3.051 -26.835 1.00 46.64 471 PHE C O 1
ATOM 3311 N N . LEU A 1 489 ? -3.866 -2.307 -24.831 1.00 49.89 472 LEU C N 1
ATOM 3312 C CA . LEU A 1 489 ? -2.845 -3.024 -24.072 1.00 48.05 472 LEU C CA 1
ATOM 3313 C C . LEU A 1 489 ? -2.986 -4.521 -24.182 1.00 47.74 472 LEU C C 1
ATOM 3314 O O . LEU A 1 489 ? -2.005 -5.249 -24.123 1.00 45.87 472 LEU C O 1
ATOM 3319 N N . GLU A 1 490 ? -4.231 -4.958 -24.291 1.00 51.70 473 GLU C N 1
ATOM 3320 C CA . GLU A 1 490 ? -4.571 -6.357 -24.581 1.00 56.94 473 GLU C CA 1
ATOM 3321 C C . GLU A 1 490 ? -4.029 -6.737 -25.945 1.00 59.86 473 GLU C C 1
ATOM 3322 O O . GLU A 1 490 ? -3.549 -7.859 -26.167 1.00 59.43 473 GLU C O 1
ATOM 3328 N N . ARG A 1 491 ? -4.162 -5.845 -26.895 1.00 62.87 474 ARG C N 1
ATOM 3329 C CA . ARG A 1 491 ? -3.784 -6.141 -28.254 1.00 63.41 474 ARG C CA 1
ATOM 3330 C C . ARG A 1 491 ? -2.390 -6.582 -28.577 1.00 66.31 474 ARG C C 1
ATOM 3331 O O . ARG A 1 491 ? -2.164 -7.155 -29.628 1.00 71.77 474 ARG C O 1
ATOM 3339 N N . LYS A 1 492 ? -1.453 -6.316 -27.673 1.00 71.84 475 LYS C N 1
ATOM 3340 C CA . LYS A 1 492 ? -0.061 -6.697 -27.877 1.00 80.34 475 LYS C CA 1
ATOM 3341 C C . LYS A 1 492 ? 0.526 -7.331 -26.621 1.00 80.15 475 LYS C C 1
ATOM 3342 O O . LYS A 1 492 ? 0.325 -6.836 -25.512 1.00 75.56 475 LYS C O 1
ATOM 3348 N N . THR A 1 493 ? 1.253 -8.429 -26.802 1.00 30.00 476 THR C N 1
ATOM 3349 C CA . THR A 1 493 ? 1.870 -9.133 -25.684 1.00 30.00 476 THR C CA 1
ATOM 3350 C C . THR A 1 493 ? 3.105 -8.596 -24.969 1.00 30.00 476 THR C C 1
ATOM 3351 O O . THR A 1 493 ? 3.454 -9.057 -23.881 1.00 30.00 476 THR C O 1
ATOM 3355 N N . ASP A 1 494 ? 3.764 -7.621 -25.586 1.00 30.00 477 ASP C N 1
ATOM 3356 C CA . ASP A 1 494 ? 4.960 -7.020 -25.009 1.00 30.00 477 ASP C CA 1
ATOM 3357 C C . ASP A 1 494 ? 4.932 -5.756 -25.864 1.00 30.00 477 ASP C C 1
ATOM 3358 O O . ASP A 1 494 ? 4.621 -5.808 -27.054 1.00 30.00 477 ASP C O 1
ATOM 3363 N N . THR A 1 495 ? 5.256 -4.623 -25.249 1.00 89.72 478 THR C N 1
ATOM 3364 C CA . THR A 1 495 ? 5.268 -3.346 -25.952 1.00 91.55 478 THR C CA 1
ATOM 3365 C C . THR A 1 495 ? 6.238 -2.837 -24.891 1.00 86.70 478 THR C C 1
ATOM 3366 O O . THR A 1 495 ? 6.924 -3.622 -24.235 1.00 80.18 478 THR C O 1
ATOM 3370 N N . ASP A 1 496 ? 6.291 -1.520 -24.728 1.00 84.71 479 ASP C N 1
ATOM 3371 C CA . ASP A 1 496 ? 7.176 -0.903 -23.747 1.00 83.16 479 ASP C CA 1
ATOM 3372 C C . ASP A 1 496 ? 6.480 0.242 -23.020 1.00 76.90 479 ASP C C 1
ATOM 3373 O O . ASP A 1 496 ? 5.990 1.181 -23.646 1.00 78.39 479 ASP C O 1
ATOM 3378 N N . LEU A 1 497 ? 6.439 0.157 -21.694 1.00 70.60 480 LEU C N 1
ATOM 3379 C CA . LEU A 1 497 ? 5.803 1.184 -20.881 1.00 68.33 480 LEU C CA 1
ATOM 3380 C C . LEU A 1 497 ? 6.718 2.356 -20.615 1.00 69.50 480 LEU C C 1
ATOM 3381 O O . LEU A 1 497 ? 6.252 3.423 -20.228 1.00 68.02 480 LEU C O 1
ATOM 3386 N N . ALA A 1 498 ? 8.014 2.158 -20.805 1.00 67.68 481 ALA C N 1
ATOM 3387 C CA . ALA A 1 498 ? 8.941 3.276 -20.746 1.00 61.88 481 ALA C CA 1
ATOM 3388 C C . ALA A 1 498 ? 8.491 4.269 -21.794 1.00 55.08 481 ALA C C 1
ATOM 3389 O O . ALA A 1 498 ? 8.347 5.451 -21.538 1.00 50.20 481 ALA C O 1
ATOM 3391 N N . ASP A 1 499 ? 8.265 3.727 -22.979 1.00 55.02 482 ASP C N 1
ATOM 3392 C CA . ASP A 1 499 ? 7.822 4.487 -24.130 1.00 56.90 482 ASP C CA 1
ATOM 3393 C C . ASP A 1 499 ? 6.380 4.948 -24.026 1.00 55.70 482 ASP C C 1
ATOM 3394 O O . ASP A 1 499 ? 6.069 6.079 -24.388 1.00 62.77 482 ASP C O 1
ATOM 3399 N N . LEU A 1 500 ? 5.495 4.091 -23.540 1.00 53.77 483 LEU C N 1
ATOM 3400 C CA . LEU A 1 500 ? 4.078 4.456 -23.437 1.00 51.34 483 LEU C CA 1
ATOM 3401 C C . LEU A 1 500 ? 3.875 5.589 -22.441 1.00 50.21 483 LEU C C 1
ATOM 3402 O O . LEU A 1 500 ? 3.092 6.508 -22.660 1.00 46.28 483 LEU C O 1
ATOM 3407 N N . ALA A 1 501 ? 4.594 5.509 -21.340 1.00 51.60 484 ALA C N 1
ATOM 3408 C CA . ALA A 1 501 ? 4.532 6.541 -20.314 1.00 53.53 484 ALA C CA 1
ATOM 3409 C C . ALA A 1 501 ? 5.076 7.854 -20.823 1.00 51.45 484 ALA C C 1
ATOM 3410 O O . ALA A 1 501 ? 4.530 8.914 -20.546 1.00 55.11 484 ALA C O 1
ATOM 3412 N N . TYR A 1 502 ? 6.177 7.774 -21.546 1.00 47.91 485 TYR C N 1
ATOM 3413 C CA . TYR A 1 502 ? 6.854 8.966 -22.008 1.00 50.85 485 TYR C CA 1
ATOM 3414 C C . TYR A 1 502 ? 5.916 9.748 -22.905 1.00 46.77 485 TYR C C 1
ATOM 3415 O O . TYR A 1 502 ? 5.755 10.954 -22.772 1.00 44.34 485 TYR C O 1
ATOM 3424 N N . THR A 1 503 ? 5.300 9.024 -23.820 1.00 45.01 486 THR C N 1
ATOM 3425 C CA . THR A 1 503 ? 4.465 9.618 -24.834 1.00 44.17 486 THR C CA 1
ATOM 3426 C C . THR A 1 503 ? 3.240 10.283 -24.241 1.00 44.10 486 THR C C 1
ATOM 3427 O O . THR A 1 503 ? 2.769 11.293 -24.753 1.00 45.70 486 THR C O 1
ATOM 3431 N N . PHE A 1 504 ? 2.707 9.699 -23.181 1.00 45.42 487 PHE C N 1
ATOM 3432 C CA . PHE A 1 504 ? 1.608 10.324 -22.435 1.00 48.45 487 PHE C CA 1
ATOM 3433 C C . PHE A 1 504 ? 2.001 11.521 -21.579 1.00 49.39 487 PHE C C 1
ATOM 3434 O O . PHE A 1 504 ? 1.234 12.467 -21.424 1.00 47.32 487 PHE C O 1
ATOM 3442 N N . GLN A 1 505 ? 3.207 11.471 -21.021 1.00 52.60 488 GLN C N 1
ATOM 3443 C CA . GLN A 1 505 ? 3.707 12.564 -20.198 1.00 54.45 488 GLN C CA 1
ATOM 3444 C C . GLN A 1 505 ? 3.885 13.765 -21.112 1.00 54.99 488 GLN C C 1
ATOM 3445 O O . GLN A 1 505 ? 3.435 14.870 -20.810 1.00 54.66 488 GLN C O 1
ATOM 3451 N N . VAL A 1 506 ? 4.545 13.527 -22.240 1.00 51.02 489 VAL C N 1
ATOM 3452 C CA . VAL A 1 506 ? 4.774 14.548 -23.233 1.00 48.02 489 VAL C CA 1
ATOM 3453 C C . VAL A 1 506 ? 4.003 14.114 -24.451 1.00 52.02 489 VAL C C 1
ATOM 3454 O O . VAL A 1 506 ? 3.809 12.927 -24.684 1.00 63.15 489 VAL C O 1
ATOM 3458 N N . GLY A 1 507 ? 3.529 15.059 -25.235 1.00 54.34 490 GLY C N 1
ATOM 3459 C CA . GLY A 1 507 ? 2.785 14.681 -26.432 1.00 52.46 490 GLY C CA 1
ATOM 3460 C C . GLY A 1 507 ? 1.337 14.328 -26.172 1.00 46.74 490 GLY C C 1
ATOM 3461 O O . GLY A 1 507 ? 0.654 13.857 -27.076 1.00 46.00 490 GLY C O 1
ATOM 3462 N N . ARG A 1 508 ? 0.877 14.548 -24.947 1.00 41.87 491 ARG C N 1
ATOM 3463 C CA . ARG A 1 508 ? -0.548 14.639 -24.684 1.00 39.90 491 ARG C CA 1
ATOM 3464 C C . ARG A 1 508 ? -0.805 15.847 -23.820 1.00 39.34 491 ARG C C 1
ATOM 3465 O O . ARG A 1 508 ? -0.141 16.062 -22.812 1.00 35.43 491 ARG C O 1
ATOM 3473 N N . GLU A 1 509 ? -1.767 16.648 -24.251 1.00 43.55 492 GLU C N 1
ATOM 3474 C CA . GLU A 1 509 ? -2.140 17.827 -23.516 1.00 45.00 492 GLU C CA 1
ATOM 3475 C C . GLU A 1 509 ? -2.759 17.397 -22.207 1.00 46.07 492 GLU C C 1
ATOM 3476 O O . GLU A 1 509 ? -3.386 16.343 -22.122 1.00 42.56 492 GLU C O 1
ATOM 3482 N N . ALA A 1 510 ? -2.539 18.193 -21.189 1.00 44.81 493 ALA C N 1
ATOM 3483 C CA . ALA A 1 510 ? -3.040 17.885 -19.902 1.00 48.45 493 ALA C CA 1
ATOM 3484 C C . ALA A 1 510 ? -4.291 18.647 -19.773 1.00 53.81 493 ALA C C 1
ATOM 3485 O O . ALA A 1 510 ? -4.279 19.829 -19.531 1.00 58.64 493 ALA C O 1
ATOM 3487 N N . MET A 1 511 ? -5.393 17.963 -19.943 1.00 54.83 494 MET C N 1
ATOM 3488 C CA . MET A 1 511 ? -6.657 18.612 -19.868 1.00 61.28 494 MET C CA 1
ATOM 3489 C C . MET A 1 511 ? -7.239 18.679 -18.483 1.00 64.40 494 MET C C 1
ATOM 3490 O O . MET A 1 511 ? -6.649 18.261 -17.517 1.00 60.55 494 MET C O 1
ATOM 3495 N N . GLU A 1 512 ? -8.427 19.233 -18.422 1.00 67.96 495 GLU C N 1
ATOM 3496 C CA . GLU A 1 512 ? -9.130 19.459 -17.197 1.00 74.21 495 GLU C CA 1
ATOM 3497 C C . GLU A 1 512 ? -9.318 18.321 -16.248 1.00 71.58 495 GLU C C 1
ATOM 3498 O O . GLU A 1 512 ? -9.084 18.448 -15.066 1.00 77.14 495 GLU C O 1
ATOM 3504 N N . GLU A 1 513 ? -9.785 17.217 -16.773 1.00 66.57 496 GLU C N 1
ATOM 3505 C CA . GLU A 1 513 ? -10.109 16.043 -15.988 1.00 64.71 496 GLU C CA 1
ATOM 3506 C C . GLU A 1 513 ? -8.991 15.050 -16.090 1.00 61.69 496 GLU C C 1
ATOM 3507 O O . GLU A 1 513 ? -8.603 14.672 -17.179 1.00 60.77 496 GLU C O 1
ATOM 3513 N N . ARG A 1 514 ? -8.492 14.609 -14.955 1.00 59.28 497 ARG C N 1
ATOM 3514 C CA . ARG A 1 514 ? -7.226 13.912 -14.917 1.00 60.52 497 ARG C CA 1
ATOM 3515 C C . ARG A 1 514 ? -7.291 12.623 -14.126 1.00 62.46 497 ARG C C 1
ATOM 3516 O O . ARG A 1 514 ? -7.941 12.553 -13.091 1.00 67.78 497 ARG C O 1
ATOM 3524 N N . ALA A 1 515 ? -6.590 11.616 -14.626 1.00 60.31 498 ALA C N 1
ATOM 3525 C CA . ALA A 1 515 ? -6.252 10.431 -13.852 1.00 56.72 498 ALA C CA 1
ATOM 3526 C C . ALA A 1 515 ? -4.801 10.070 -14.092 1.00 57.88 498 ALA C C 1
ATOM 3527 O O . ALA A 1 515 ? -4.368 9.918 -15.220 1.00 57.22 498 ALA C O 1
ATOM 3529 N N . ALA A 1 516 ? -4.052 9.914 -13.015 1.00 60.38 499 ALA C N 1
ATOM 3530 C CA . ALA A 1 516 ? -2.639 9.587 -13.115 1.00 59.93 499 ALA C CA 1
ATOM 3531 C C . ALA A 1 516 ? -2.389 8.267 -12.436 1.00 60.31 499 ALA C C 1
ATOM 3532 O O . ALA A 1 516 ? -2.842 8.040 -11.314 1.00 61.37 499 ALA C O 1
ATOM 3534 N N . PHE A 1 517 ? -1.638 7.407 -13.107 1.00 60.53 500 PHE C N 1
ATOM 3535 C CA . PHE A 1 517 ? -1.393 6.072 -12.597 1.00 58.15 500 PHE C CA 1
ATOM 3536 C C . PHE A 1 517 ? 0.077 5.829 -12.382 1.00 58.45 500 PHE C C 1
ATOM 3537 O O . PHE A 1 517 ? 0.908 6.195 -13.207 1.00 55.53 500 PHE C O 1
ATOM 3545 N N . ILE A 1 518 ? 0.401 5.173 -11.288 1.00 62.07 501 ILE C N 1
ATOM 3546 C CA . ILE A 1 518 ? 1.766 4.828 -10.950 1.00 69.02 501 ILE C CA 1
ATOM 3547 C C . ILE A 1 518 ? 1.774 3.302 -10.908 1.00 72.03 501 ILE C C 1
ATOM 3548 O O . ILE A 1 518 ? 1.103 2.720 -10.097 1.00 79.73 501 ILE C O 1
ATOM 3553 N N . THR A 1 519 ? 2.515 2.652 -11.798 1.00 68.67 502 THR C N 1
ATOM 3554 C CA . THR A 1 519 ? 2.466 1.212 -11.923 1.00 68.28 502 THR C CA 1
ATOM 3555 C C . THR A 1 519 ? 3.857 0.628 -12.045 1.00 72.86 502 THR C C 1
ATOM 3556 O O . THR A 1 519 ? 4.823 1.315 -12.378 1.00 71.88 502 THR C O 1
ATOM 3560 N N . SER A 1 520 ? 3.927 -0.655 -11.742 1.00 77.64 503 SER C N 1
ATOM 3561 C CA . SER A 1 520 ? 5.163 -1.401 -11.749 1.00 73.85 503 SER C CA 1
ATOM 3562 C C . SER A 1 520 ? 5.379 -2.179 -13.040 1.00 68.81 503 SER C C 1
ATOM 3563 O O . SER A 1 520 ? 6.504 -2.501 -13.381 1.00 65.37 503 SER C O 1
ATOM 3566 N N . GLY A 1 521 ? 4.293 -2.514 -13.729 1.00 69.89 504 GLY C N 1
ATOM 3567 C CA . GLY A 1 521 ? 4.354 -3.483 -14.820 1.00 71.06 504 GLY C CA 1
ATOM 3568 C C . GLY A 1 521 ? 3.125 -3.425 -15.693 1.00 69.80 504 GLY C C 1
ATOM 3569 O O . GLY A 1 521 ? 2.180 -2.701 -15.407 1.00 63.98 504 GLY C O 1
ATOM 3570 N N . THR A 1 522 ? 3.146 -4.199 -16.769 1.00 70.94 505 THR C N 1
ATOM 3571 C CA . THR A 1 522 ? 2.095 -4.138 -17.800 1.00 68.16 505 THR C CA 1
ATOM 3572 C C . THR A 1 522 ? 0.731 -4.671 -17.368 1.00 60.50 505 THR C C 1
ATOM 3573 O O . THR A 1 522 ? -0.285 -4.007 -17.520 1.00 52.05 505 THR C O 1
ATOM 3577 N N . ALA A 1 523 ? 0.713 -5.891 -16.862 1.00 62.92 506 ALA C N 1
ATOM 3578 C CA . ALA A 1 523 ? -0.529 -6.443 -16.336 1.00 65.32 506 ALA C CA 1
ATOM 3579 C C . ALA A 1 523 ? -0.854 -5.767 -15.012 1.00 67.63 506 ALA C C 1
ATOM 3580 O O . ALA A 1 523 ? -1.996 -5.782 -14.552 1.00 67.01 506 ALA C O 1
ATOM 3582 N N . GLU A 1 524 ? 0.141 -5.117 -14.419 1.00 71.86 507 GLU C N 1
ATOM 3583 C CA . GLU A 1 524 ? -0.077 -4.390 -13.174 1.00 68.94 507 GLU C CA 1
ATOM 3584 C C . GLU A 1 524 ? -0.959 -3.177 -13.483 1.00 62.92 507 GLU C C 1
ATOM 3585 O O . GLU A 1 524 ? -1.719 -2.708 -12.636 1.00 57.24 507 GLU C O 1
ATOM 3591 N N . LEU A 1 525 ? -0.842 -2.685 -14.714 1.00 63.96 508 LEU C N 1
ATOM 3592 C CA . LEU A 1 525 ? -1.604 -1.547 -15.205 1.00 63.41 508 LEU C CA 1
ATOM 3593 C C . LEU A 1 525 ? -3.002 -1.894 -15.646 1.00 63.68 508 LEU C C 1
ATOM 3594 O O . LEU A 1 525 ? -3.937 -1.110 -15.475 1.00 61.34 508 LEU C O 1
ATOM 3599 N N . LYS A 1 526 ? -3.118 -3.048 -16.277 1.00 63.28 509 LYS C N 1
ATOM 3600 C CA . LYS A 1 526 ? -4.376 -3.464 -16.862 1.00 60.73 509 LYS C CA 1
ATOM 3601 C C . LYS A 1 526 ? -5.392 -3.583 -15.767 1.00 60.76 509 LYS C C 1
ATOM 3602 O O . LYS A 1 526 ? -6.551 -3.227 -15.937 1.00 60.63 509 LYS C O 1
ATOM 3608 N N . ARG A 1 527 ? -4.931 -4.110 -14.647 1.00 61.38 510 ARG C N 1
ATOM 3609 C CA . ARG A 1 527 ? -5.766 -4.293 -13.475 1.00 63.44 510 ARG C CA 1
ATOM 3610 C C . ARG A 1 527 ? -6.224 -2.997 -12.833 1.00 59.73 510 ARG C C 1
ATOM 3611 O O . ARG A 1 527 ? -7.375 -2.887 -12.430 1.00 61.95 510 ARG C O 1
ATOM 3619 N N . GLN A 1 528 ? -5.325 -2.033 -12.702 1.00 57.80 511 GLN C N 1
ATOM 3620 C CA . GLN A 1 528 ? -5.711 -0.726 -12.162 1.00 57.35 511 GLN C CA 1
ATOM 3621 C C . GLN A 1 528 ? -6.673 -0.014 -13.090 1.00 55.61 511 GLN C C 1
ATOM 3622 O O . GLN A 1 528 ? -7.620 0.635 -12.650 1.00 51.94 511 GLN C O 1
ATOM 3628 N N . LEU A 1 529 ? -6.406 -0.125 -14.381 1.00 55.04 512 LEU C N 1
ATOM 3629 C CA . LEU A 1 529 ? -7.248 0.513 -15.365 1.00 55.73 512 LEU C CA 1
ATOM 3630 C C . LEU A 1 529 ? -8.657 -0.032 -15.269 1.00 57.13 512 LEU C C 1
ATOM 3631 O O . LEU A 1 529 ? -9.621 0.714 -15.345 1.00 62.38 512 LEU C O 1
ATOM 3636 N N . ALA A 1 530 ? -8.768 -1.340 -15.097 1.00 60.27 513 ALA C N 1
ATOM 3637 C CA . ALA A 1 530 ? -10.074 -1.990 -15.066 1.00 59.87 513 ALA C CA 1
ATOM 3638 C C . ALA A 1 530 ? -10.920 -1.452 -13.925 1.00 61.37 513 ALA C C 1
ATOM 3639 O O . ALA A 1 530 ? -12.138 -1.347 -14.044 1.00 64.92 513 ALA C O 1
ATOM 3641 N N . ASP A 1 531 ? -10.274 -1.137 -12.808 1.00 60.55 514 ASP C N 1
ATOM 3642 C CA . ASP A 1 531 ? -10.985 -0.581 -11.659 1.00 63.43 514 ASP C CA 1
ATOM 3643 C C . ASP A 1 531 ? -11.492 0.829 -11.862 1.00 66.13 514 ASP C C 1
ATOM 3644 O O . ASP A 1 531 ? -12.598 1.163 -11.454 1.00 66.45 514 ASP C O 1
ATOM 3649 N N . PHE A 1 532 ? -10.664 1.651 -12.483 1.00 68.61 515 PHE C N 1
ATOM 3650 C CA . PHE A 1 532 ? -10.977 3.051 -12.689 1.00 64.95 515 PHE C CA 1
ATOM 3651 C C . PHE A 1 532 ? -12.212 3.138 -13.566 1.00 67.01 515 PHE C C 1
ATOM 3652 O O . PHE A 1 532 ? -13.065 4.004 -13.386 1.00 68.07 515 PHE C O 1
ATOM 3660 N N . ILE A 1 533 ? -12.300 2.223 -14.517 1.00 68.47 516 ILE C N 1
ATOM 3661 C CA . ILE A 1 533 ? -13.433 2.187 -15.421 1.00 68.07 516 ILE C CA 1
ATOM 3662 C C . ILE A 1 533 ? -14.734 1.842 -14.719 1.00 66.44 516 ILE C C 1
ATOM 3663 O O . ILE A 1 533 ? -15.776 2.443 -14.990 1.00 60.68 516 ILE C O 1
ATOM 3668 N N . ASN A 1 534 ? -14.655 0.865 -13.823 1.00 69.63 517 ASN C N 1
ATOM 3669 C CA . ASN A 1 534 ? -15.772 0.520 -12.938 1.00 76.58 517 ASN C CA 1
ATOM 3670 C C . ASN A 1 534 ? -16.069 1.618 -11.902 1.00 79.38 517 ASN C C 1
ATOM 3671 O O . ASN A 1 534 ? -17.209 1.804 -11.500 1.00 82.04 517 ASN C O 1
ATOM 3676 N N . ASP A 1 535 ? -15.041 2.353 -11.497 1.00 85.59 518 ASP C N 1
ATOM 3677 C CA . ASP A 1 535 ? -15.194 3.716 -10.948 1.00 90.30 518 ASP C CA 1
ATOM 3678 C C . ASP A 1 535 ? -15.471 3.889 -9.456 1.00 91.87 518 ASP C C 1
ATOM 3679 O O . ASP A 1 535 ? -15.677 5.025 -8.996 1.00 94.75 518 ASP C O 1
ATOM 3684 N N . LYS A 1 536 ? -15.552 2.837 -8.680 1.00 95.38 519 LYS C N 1
ATOM 3685 C CA . LYS A 1 536 ? -15.814 3.079 -7.276 1.00 96.35 519 LYS C CA 1
ATOM 3686 C C . LYS A 1 536 ? -14.686 2.487 -6.479 1.00 96.74 519 LYS C C 1
ATOM 3687 O O . LYS A 1 536 ? -14.847 2.114 -5.314 1.00 89.51 519 LYS C O 1
ATOM 3693 N N . PRO A 1 537 ? -13.486 2.432 -7.164 1.00 99.90 520 PRO C N 1
ATOM 3694 C CA . PRO A 1 537 ? -12.413 1.813 -6.414 1.00 100.47 520 PRO C CA 1
ATOM 3695 C C . PRO A 1 537 ? -11.736 2.752 -5.490 1.00 101.52 520 PRO C C 1
ATOM 3696 O O . PRO A 1 537 ? -11.441 3.889 -5.815 1.00 102.19 520 PRO C O 1
ATOM 3700 N N . ALA A 1 538 ? -11.497 2.219 -4.312 1.00 96.30 521 ALA C N 1
ATOM 3701 C CA . ALA A 1 538 ? -10.747 2.880 -3.299 1.00 93.15 521 ALA C CA 1
ATOM 3702 C C . ALA A 1 538 ? -9.310 2.603 -3.699 1.00 89.09 521 ALA C C 1
ATOM 3703 O O . ALA A 1 538 ? -8.455 3.442 -3.578 1.00 92.18 521 ALA C O 1
ATOM 3705 N N . VAL A 1 539 ? -9.066 1.390 -4.183 1.00 30.00 522 VAL C N 1
ATOM 3706 C CA . VAL A 1 539 ? -7.764 0.914 -4.596 1.00 30.00 522 VAL C CA 1
ATOM 3707 C C . VAL A 1 539 ? -6.925 1.894 -5.365 1.00 30.00 522 VAL C C 1
ATOM 3708 O O . VAL A 1 539 ? -7.288 2.419 -6.404 1.00 30.00 522 VAL C O 1
ATOM 3712 N N . THR A 1 540 ? -5.764 2.077 -4.772 1.00 30.00 523 THR C N 1
ATOM 3713 C CA . THR A 1 540 ? -4.721 2.977 -5.178 1.00 30.00 523 THR C CA 1
ATOM 3714 C C . THR A 1 540 ? -4.092 2.523 -6.464 1.00 30.00 523 THR C C 1
ATOM 3715 O O . THR A 1 540 ? -4.487 1.546 -7.042 1.00 30.00 523 THR C O 1
ATOM 3719 N N . GLY A 1 541 ? -3.093 3.273 -6.884 1.00 88.28 524 GLY C N 1
ATOM 3720 C CA . GLY A 1 541 ? -2.374 3.037 -8.090 1.00 93.52 524 GLY C CA 1
ATOM 3721 C C . GLY A 1 541 ? -2.651 4.366 -8.701 1.00 90.05 524 GLY C C 1
ATOM 3722 O O . GLY A 1 541 ? -1.821 4.926 -9.382 1.00 74.78 524 GLY C O 1
ATOM 3723 N N . CYS A 1 542 ? -3.836 4.884 -8.433 1.00 90.92 525 CYS C N 1
ATOM 3724 C CA . CYS A 1 542 ? -4.210 6.130 -9.052 1.00 85.76 525 CYS C CA 1
ATOM 3725 C C . CYS A 1 542 ? -4.786 7.238 -8.209 1.00 80.38 525 CYS C C 1
ATOM 3726 O O . CYS A 1 542 ? -5.468 7.017 -7.238 1.00 87.01 525 CYS C O 1
ATOM 3729 N N . PHE A 1 543 ? -4.479 8.443 -8.652 1.00 77.23 526 PHE C N 1
ATOM 3730 C CA . PHE A 1 543 ? -4.894 9.714 -8.085 1.00 81.19 526 PHE C CA 1
ATOM 3731 C C . PHE A 1 543 ? -5.826 10.408 -9.040 1.00 84.98 526 PHE C C 1
ATOM 3732 O O . PHE A 1 543 ? -5.494 10.610 -10.203 1.00 88.51 526 PHE C O 1
ATOM 3740 N N . ARG A 1 544 ? -7.014 10.756 -8.568 1.00 86.16 527 ARG C N 1
ATOM 3741 C CA . ARG A 1 544 ? -7.993 11.417 -9.409 1.00 84.89 527 ARG C CA 1
ATOM 3742 C C . ARG A 1 544 ? -7.859 12.895 -9.192 1.00 76.11 527 ARG C C 1
ATOM 3743 O O . ARG A 1 544 ? -7.261 13.294 -8.222 1.00 78.51 527 ARG C O 1
ATOM 3751 N N . GLY A 1 545 ? -8.406 13.716 -10.078 1.00 69.20 528 GLY C N 1
ATOM 3752 C CA . GLY A 1 545 ? -8.275 15.147 -9.889 1.00 71.21 528 GLY C CA 1
ATOM 3753 C C . GLY A 1 545 ? -8.872 15.940 -11.014 1.00 70.04 528 GLY C C 1
ATOM 3754 O O . GLY A 1 545 ? -9.308 15.405 -12.027 1.00 65.44 528 GLY C O 1
ATOM 3755 N N . GLU A 1 546 ? -8.901 17.232 -10.834 1.00 81.72 529 GLU C N 1
ATOM 3756 C CA . GLU A 1 546 ? -9.592 18.041 -11.775 1.00 93.55 529 GLU C CA 1
ATOM 3757 C C . GLU A 1 546 ? -8.805 19.372 -11.708 1.00 102.49 529 GLU C C 1
ATOM 3758 O O . GLU A 1 546 ? -8.280 19.739 -10.643 1.00 118.40 529 GLU C O 1
ATOM 3764 N N . LYS A 1 547 ? -8.626 20.002 -12.868 1.00 101.23 530 LYS C N 1
ATOM 3765 C CA . LYS A 1 547 ? -7.911 21.268 -12.970 1.00 105.65 530 LYS C CA 1
ATOM 3766 C C . LYS A 1 547 ? -9.077 21.991 -12.349 1.00 112.69 530 LYS C C 1
ATOM 3767 O O . LYS A 1 547 ? -10.145 22.191 -13.007 1.00 128.85 530 LYS C O 1
ATOM 3773 N N . GLN A 1 548 ? -8.887 22.309 -11.050 1.00 112.03 531 GLN C N 1
ATOM 3774 C CA . GLN A 1 548 ? -9.523 23.470 -10.357 1.00 119.54 531 GLN C CA 1
ATOM 3775 C C . GLN A 1 548 ? -8.849 24.228 -9.133 1.00 125.51 531 GLN C C 1
ATOM 3776 O O . GLN A 1 548 ? -9.494 25.139 -8.593 1.00 130.86 531 GLN C O 1
ATOM 3782 N N . GLN A 1 549 ? -7.600 23.929 -8.797 1.00 131.91 532 GLN C N 1
ATOM 3783 C CA . GLN A 1 549 ? -6.939 24.615 -7.683 1.00 143.94 532 GLN C CA 1
ATOM 3784 C C . GLN A 1 549 ? -6.222 25.963 -7.956 1.00 147.60 532 GLN C C 1
ATOM 3785 O O . GLN A 1 549 ? -5.033 26.090 -7.663 1.00 150.49 532 GLN C O 1
ATOM 3791 N N . ALA A 1 550 ? -6.927 26.965 -8.488 1.00 145.67 533 ALA C N 1
ATOM 3792 C CA . ALA A 1 550 ? -6.308 28.283 -8.709 1.00 141.36 533 ALA C CA 1
ATOM 3793 C C . ALA A 1 550 ? -5.783 28.864 -7.394 1.00 135.62 533 ALA C C 1
ATOM 3794 O O . ALA A 1 550 ? -4.779 29.576 -7.372 1.00 127.61 533 ALA C O 1
ATOM 3796 N N . LYS A 1 551 ? -6.489 28.546 -6.309 1.00 134.92 534 LYS C N 1
ATOM 3797 C CA . LYS A 1 551 ? -6.072 28.874 -4.941 1.00 132.16 534 LYS C CA 1
ATOM 3798 C C . LYS A 1 551 ? -4.900 28.037 -4.419 1.00 132.58 534 LYS C C 1
ATOM 3799 O O . LYS A 1 551 ? -4.281 28.411 -3.431 1.00 133.69 534 LYS C O 1
ATOM 3805 N N . ASP A 1 552 ? -4.621 26.895 -5.042 1.00 137.34 535 ASP C N 1
ATOM 3806 C CA . ASP A 1 552 ? -3.378 26.156 -4.771 1.00 136.71 535 ASP C CA 1
ATOM 3807 C C . ASP A 1 552 ? -2.367 26.268 -5.921 1.00 131.71 535 ASP C C 1
ATOM 3808 O O . ASP A 1 552 ? -1.174 26.402 -5.682 1.00 123.39 535 ASP C O 1
ATOM 3813 N N . ILE A 1 553 ? -2.855 26.222 -7.161 1.00 133.51 536 ILE C N 1
ATOM 3814 C CA . ILE A 1 553 ? -1.998 26.217 -8.367 1.00 149.40 536 ILE C CA 1
ATOM 3815 C C . ILE A 1 553 ? -1.428 27.553 -8.811 1.00 152.58 536 ILE C C 1
ATOM 3816 O O . ILE A 1 553 ? -0.208 27.684 -8.947 1.00 165.25 536 ILE C O 1
ATOM 3821 N N . ALA A 1 554 ? -2.309 28.512 -9.112 1.00 149.23 537 ALA C N 1
ATOM 3822 C CA . ALA A 1 554 ? -1.875 29.757 -9.752 1.00 151.34 537 ALA C CA 1
ATOM 3823 C C . ALA A 1 554 ? -1.181 30.495 -8.618 1.00 149.05 537 ALA C C 1
ATOM 3824 O O . ALA A 1 554 ? -0.087 31.049 -8.746 1.00 149.64 537 ALA C O 1
ATOM 3826 N N . TRP A 1 555 ? -1.885 30.473 -7.502 1.00 146.35 538 TRP C N 1
ATOM 3827 C CA . TRP A 1 555 ? -1.371 30.581 -6.141 1.00 144.55 538 TRP C CA 1
ATOM 3828 C C . TRP A 1 555 ? -0.006 29.999 -5.657 1.00 132.44 538 TRP C C 1
ATOM 3829 O O . TRP A 1 555 ? 0.739 30.683 -4.943 1.00 112.81 538 TRP C O 1
ATOM 3840 N N . LEU A 1 556 ? 0.325 28.752 -6.030 1.00 125.68 539 LEU C N 1
ATOM 3841 C CA . LEU A 1 556 ? 1.572 28.103 -5.562 1.00 119.53 539 LEU C CA 1
ATOM 3842 C C . LEU A 1 556 ? 2.326 27.801 -6.828 1.00 115.33 539 LEU C C 1
ATOM 3843 O O . LEU A 1 556 ? 3.356 27.125 -6.800 1.00 115.13 539 LEU C O 1
ATOM 3848 N N . SER A 1 557 ? 1.788 28.259 -7.948 1.00 114.21 540 SER C N 1
ATOM 3849 C CA . SER A 1 557 ? 2.385 27.986 -9.239 1.00 114.96 540 SER C CA 1
ATOM 3850 C C . SER A 1 557 ? 3.881 28.035 -9.081 1.00 120.30 540 SER C C 1
ATOM 3851 O O . SER A 1 557 ? 4.408 28.937 -8.426 1.00 118.48 540 SER C O 1
ATOM 3854 N N . ASP A 1 558 ? 4.563 27.066 -9.680 1.00 126.30 541 ASP C N 1
ATOM 3855 C CA . ASP A 1 558 ? 6.007 27.093 -9.689 1.00 126.45 541 ASP C CA 1
ATOM 3856 C C . ASP A 1 558 ? 6.106 28.571 -10.065 1.00 133.93 541 ASP C C 1
ATOM 3857 O O . ASP A 1 558 ? 5.629 29.008 -11.137 1.00 129.89 541 ASP C O 1
ATOM 3862 N N . ASP A 1 559 ? 6.663 29.422 -9.224 1.00 135.66 542 ASP C N 1
ATOM 3863 C CA . ASP A 1 559 ? 6.745 30.813 -9.654 1.00 132.80 542 ASP C CA 1
ATOM 3864 C C . ASP A 1 559 ? 8.211 30.968 -9.808 1.00 125.56 542 ASP C C 1
ATOM 3865 O O . ASP A 1 559 ? 8.832 31.833 -9.236 1.00 119.94 542 ASP C O 1
ATOM 3870 N N . ASP A 1 560 ? 8.776 30.079 -10.592 1.00 124.37 543 ASP C N 1
ATOM 3871 C CA . ASP A 1 560 ? 10.200 30.072 -10.760 1.00 128.47 543 ASP C CA 1
ATOM 3872 C C . ASP A 1 560 ? 10.772 29.804 -9.356 1.00 127.06 543 ASP C C 1
ATOM 3873 O O . ASP A 1 560 ? 11.780 30.356 -8.927 1.00 121.79 543 ASP C O 1
ATOM 3878 N N . ASP A 1 561 ? 10.066 28.921 -8.664 1.00 123.04 544 ASP C N 1
ATOM 3879 C CA . ASP A 1 561 ? 10.393 28.461 -7.332 1.00 121.18 544 ASP C CA 1
ATOM 3880 C C . ASP A 1 561 ? 10.216 26.973 -7.323 1.00 111.92 544 ASP C C 1
ATOM 3881 O O . ASP A 1 561 ? 10.844 26.273 -6.545 1.00 109.55 544 ASP C O 1
ATOM 3886 N N . SER A 1 562 ? 9.367 26.509 -8.246 1.00 103.23 545 SER C N 1
ATOM 3887 C CA . SER A 1 562 ? 9.191 25.094 -8.463 1.00 106.04 545 SER C CA 1
ATOM 3888 C C . SER A 1 562 ? 10.638 24.868 -8.778 1.00 107.46 545 SER C C 1
ATOM 3889 O O . SER A 1 562 ? 11.134 25.364 -9.790 1.00 117.94 545 SER C O 1
ATOM 3892 N N . ALA A 1 563 ? 11.380 24.329 -7.819 1.00 104.18 546 ALA C N 1
ATOM 3893 C CA . ALA A 1 563 ? 12.805 24.241 -8.011 1.00 104.17 546 ALA C CA 1
ATOM 3894 C C . ALA A 1 563 ? 13.691 23.054 -7.764 1.00 111.84 546 ALA C C 1
ATOM 3895 O O . ALA A 1 563 ? 14.246 22.477 -8.689 1.00 116.81 546 ALA C O 1
ATOM 3897 N N . GLU A 1 564 ? 13.875 22.678 -6.544 1.00 121.35 547 GLU C N 1
ATOM 3898 C CA . GLU A 1 564 ? 15.059 22.035 -5.963 1.00 131.61 547 GLU C CA 1
ATOM 3899 C C . GLU A 1 564 ? 14.078 21.049 -5.346 1.00 149.76 547 GLU C C 1
ATOM 3900 O O . GLU A 1 564 ? 14.426 19.889 -5.141 1.00 158.46 547 GLU C O 1
ATOM 3906 N N . LEU A 1 565 ? 12.846 21.499 -5.083 1.00 162.04 548 LEU C N 1
ATOM 3907 C CA . LEU A 1 565 ? 11.806 20.627 -4.518 1.00 157.57 548 LEU C CA 1
ATOM 3908 C C . LEU A 1 565 ? 11.014 19.878 -5.615 1.00 147.93 548 LEU C C 1
ATOM 3909 O O . LEU A 1 565 ? 10.875 18.658 -5.508 1.00 151.52 548 LEU C O 1
ATOM 3914 N N . ILE A 1 566 ? 10.540 20.612 -6.615 1.00 128.18 549 ILE C N 1
ATOM 3915 C CA . ILE A 1 566 ? 9.867 19.995 -7.741 1.00 105.69 549 ILE C CA 1
ATOM 3916 C C . ILE A 1 566 ? 10.977 19.159 -8.378 1.00 108.44 549 ILE C C 1
ATOM 3917 O O . ILE A 1 566 ? 10.749 18.035 -8.823 1.00 119.71 549 ILE C O 1
ATOM 3922 N N . GLU A 1 567 ? 12.186 19.724 -8.400 1.00 104.82 550 GLU C N 1
ATOM 3923 C CA . GLU A 1 567 ? 13.358 19.048 -8.919 1.00 109.63 550 GLU C CA 1
ATOM 3924 C C . GLU A 1 567 ? 13.517 17.793 -8.079 1.00 113.15 550 GLU C C 1
ATOM 3925 O O . GLU A 1 567 ? 13.577 16.689 -8.621 1.00 120.84 550 GLU C O 1
ATOM 3931 N N . LYS A 1 568 ? 13.575 17.945 -6.755 1.00 114.56 551 LYS C N 1
ATOM 3932 C CA . LYS A 1 568 ? 13.693 16.733 -5.915 1.00 119.07 551 LYS C CA 1
ATOM 3933 C C . LYS A 1 568 ? 12.878 15.631 -6.578 1.00 115.48 551 LYS C C 1
ATOM 3934 O O . LYS A 1 568 ? 13.352 14.511 -6.747 1.00 111.51 551 LYS C O 1
ATOM 3940 N N . TRP A 1 569 ? 11.681 16.024 -6.986 1.00 111.64 552 TRP C N 1
ATOM 3941 C CA . TRP A 1 569 ? 10.731 15.141 -7.622 1.00 106.67 552 TRP C CA 1
ATOM 3942 C C . TRP A 1 569 ? 11.325 14.359 -8.798 1.00 97.03 552 TRP C C 1
ATOM 3943 O O . TRP A 1 569 ? 11.037 13.199 -8.974 1.00 90.84 552 TRP C O 1
ATOM 3954 N N . LEU A 1 570 ? 12.215 15.020 -9.536 1.00 89.51 553 LEU C N 1
ATOM 3955 C CA . LEU A 1 570 ? 12.916 14.414 -10.662 1.00 97.46 553 LEU C CA 1
ATOM 3956 C C . LEU A 1 570 ? 14.324 13.970 -10.240 1.00 100.19 553 LEU C C 1
ATOM 3957 O O . LEU A 1 570 ? 14.657 12.787 -10.320 1.00 100.52 553 LEU C O 1
ATOM 3962 N N . ALA A 1 571 ? 15.142 14.921 -9.790 1.00 103.68 554 ALA C N 1
ATOM 3963 C CA . ALA A 1 571 ? 16.502 14.636 -9.349 1.00 105.46 554 ALA C CA 1
ATOM 3964 C C . ALA A 1 571 ? 16.525 13.507 -8.324 1.00 108.51 554 ALA C C 1
ATOM 3965 O O . ALA A 1 571 ? 17.556 13.236 -7.707 1.00 110.66 554 ALA C O 1
ATOM 3967 N N . LYS A 1 572 ? 15.383 12.850 -8.148 1.00 114.94 555 LYS C N 1
ATOM 3968 C CA . LYS A 1 572 ? 15.273 11.765 -7.212 1.00 123.03 555 LYS C CA 1
ATOM 3969 C C . LYS A 1 572 ? 14.513 10.609 -7.874 1.00 125.79 555 LYS C C 1
ATOM 3970 O O . LYS A 1 572 ? 14.831 9.420 -7.737 1.00 125.99 555 LYS C O 1
ATOM 3976 N N . GLY A 1 573 ? 13.491 11.019 -8.620 1.00 118.98 556 GLY C N 1
ATOM 3977 C CA . GLY A 1 573 ? 12.495 10.104 -9.180 1.00 108.27 556 GLY C CA 1
ATOM 3978 C C . GLY A 1 573 ? 11.507 9.504 -8.187 1.00 98.59 556 GLY C C 1
ATOM 3979 O O . GLY A 1 573 ? 11.226 8.296 -8.206 1.00 98.25 556 GLY C O 1
ATOM 3980 N N . LYS A 1 574 ? 10.995 10.355 -7.306 1.00 91.79 557 LYS C N 1
ATOM 3981 C CA . LYS A 1 574 ? 9.832 10.016 -6.493 1.00 88.18 557 LYS C CA 1
ATOM 3982 C C . LYS A 1 574 ? 8.574 10.347 -7.270 1.00 85.71 557 LYS C C 1
ATOM 3983 O O . LYS A 1 574 ? 8.282 11.506 -7.548 1.00 74.70 557 LYS C O 1
ATOM 3989 N N . GLY A 1 575 ? 7.849 9.297 -7.635 1.00 90.77 558 GLY C N 1
ATOM 3990 C CA . GLY A 1 575 ? 6.656 9.434 -8.479 1.00 89.72 558 GLY C CA 1
ATOM 3991 C C . GLY A 1 575 ? 5.422 9.956 -7.798 1.00 85.54 558 GLY C C 1
ATOM 3992 O O . GLY A 1 575 ? 4.977 11.034 -8.135 1.00 79.49 558 GLY C O 1
ATOM 3993 N N . PRO A 1 576 ? 4.863 9.198 -6.843 1.00 84.99 559 PRO C N 1
ATOM 3994 C CA . PRO A 1 576 ? 3.436 9.430 -6.618 1.00 88.44 559 PRO C CA 1
ATOM 3995 C C . PRO A 1 576 ? 3.128 10.885 -6.309 1.00 91.39 559 PRO C C 1
ATOM 3996 O O . PRO A 1 576 ? 2.451 11.557 -7.084 1.00 93.92 559 PRO C O 1
ATOM 4000 N N . LYS A 1 577 ? 3.632 11.369 -5.178 1.00 94.50 560 LYS C N 1
ATOM 4001 C CA . LYS A 1 577 ? 3.410 12.753 -4.781 1.00 94.70 560 LYS C CA 1
ATOM 4002 C C . LYS A 1 577 ? 3.311 13.634 -6.019 1.00 85.07 560 LYS C C 1
ATOM 4003 O O . LYS A 1 577 ? 2.524 14.581 -6.060 1.00 82.69 560 LYS C O 1
ATOM 4009 N N . LEU A 1 578 ? 4.114 13.314 -7.029 1.00 76.41 561 LEU C N 1
ATOM 4010 C CA . LEU A 1 578 ? 4.113 14.068 -8.275 1.00 67.05 561 LEU C CA 1
ATOM 4011 C C . LEU A 1 578 ? 2.757 13.942 -8.958 1.00 63.16 561 LEU C C 1
ATOM 4012 O O . LEU A 1 578 ? 2.204 14.925 -9.451 1.00 61.71 561 LEU C O 1
ATOM 4017 N N . CYS A 1 579 ? 2.228 12.723 -8.980 1.00 60.49 562 CYS C N 1
ATOM 4018 C CA . CYS A 1 579 ? 0.933 12.467 -9.594 1.00 61.48 562 CYS C CA 1
ATOM 4019 C C . CYS A 1 579 ? -0.139 13.300 -8.904 1.00 62.56 562 CYS C C 1
ATOM 4020 O O . CYS A 1 579 ? -1.043 13.829 -9.550 1.00 56.90 562 CYS C O 1
ATOM 4023 N N . GLU A 1 580 ? -0.027 13.415 -7.584 1.00 66.74 563 GLU C N 1
ATOM 4024 C CA . GLU A 1 580 ? -0.974 14.188 -6.803 1.00 72.23 563 GLU C CA 1
ATOM 4025 C C . GLU A 1 580 ? -0.986 15.612 -7.334 1.00 70.86 563 GLU C C 1
ATOM 4026 O O . GLU A 1 580 ? -2.027 16.145 -7.717 1.00 68.42 563 GLU C O 1
ATOM 4032 N N . MET A 1 581 ? 0.195 16.216 -7.351 1.00 72.51 564 MET C N 1
ATOM 4033 C CA . MET A 1 581 ? 0.346 17.613 -7.755 1.00 72.05 564 MET C CA 1
ATOM 4034 C C . MET A 1 581 ? -0.116 17.853 -9.182 1.00 65.01 564 MET C C 1
ATOM 4035 O O . MET A 1 581 ? -0.713 18.887 -9.484 1.00 60.11 564 MET C O 1
ATOM 4040 N N . TRP A 1 582 ? 0.183 16.904 -10.060 1.00 63.45 565 TRP C N 1
ATOM 4041 C CA . TRP A 1 582 ? -0.273 16.998 -11.453 1.00 63.06 565 TRP C CA 1
ATOM 4042 C C . TRP A 1 582 ? -1.786 16.835 -11.551 1.00 62.66 565 TRP C C 1
ATOM 4043 O O . TRP A 1 582 ? -2.428 17.468 -12.389 1.00 61.18 565 TRP C O 1
ATOM 4054 N N . SER A 1 583 ? -2.351 16.008 -10.678 1.00 64.19 566 SER C N 1
ATOM 4055 C CA . SER A 1 583 ? -3.819 15.830 -10.637 1.00 66.09 566 SER C CA 1
ATOM 4056 C C . SER A 1 583 ? -4.647 17.141 -10.561 1.00 70.87 566 SER C C 1
ATOM 4057 O O . SER A 1 583 ? -5.803 17.164 -10.975 1.00 73.28 566 SER C O 1
ATOM 4060 N N . LYS A 1 584 ? -4.053 18.223 -10.064 1.00 77.74 567 LYS C N 1
ATOM 4061 C CA . LYS A 1 584 ? -4.620 19.580 -10.248 1.00 83.55 567 LYS C CA 1
ATOM 4062 C C . LYS A 1 584 ? -3.914 20.547 -11.221 1.00 89.55 567 LYS C C 1
ATOM 4063 O O . LYS A 1 584 ? -4.573 21.125 -12.079 1.00 96.96 567 LYS C O 1
ATOM 4069 N N . GLY A 1 585 ? -2.603 20.737 -11.090 1.00 87.75 568 GLY C N 1
ATOM 4070 C CA . GLY A 1 585 ? -1.860 21.632 -11.980 1.00 84.90 568 GLY C CA 1
ATOM 4071 C C . GLY A 1 585 ? -0.446 21.135 -12.298 1.00 90.51 568 GLY C C 1
ATOM 4072 O O . GLY A 1 585 ? 0.076 20.229 -11.630 1.00 90.60 568 GLY C O 1
ATOM 4073 N N . VAL A 1 586 ? 0.129 21.719 -13.362 1.00 93.49 569 VAL C N 1
ATOM 4074 C CA . VAL A 1 586 ? 1.628 22.043 -13.596 1.00 97.25 569 VAL C CA 1
ATOM 4075 C C . VAL A 1 586 ? 3.121 21.525 -13.604 1.00 94.76 569 VAL C C 1
ATOM 4076 O O . VAL A 1 586 ? 4.006 22.312 -13.194 1.00 110.58 569 VAL C O 1
ATOM 4080 N N . ALA A 1 587 ? 3.374 20.374 -14.237 1.00 83.27 570 ALA C N 1
ATOM 4081 C CA . ALA A 1 587 ? 4.601 19.569 -14.065 1.00 78.11 570 ALA C CA 1
ATOM 4082 C C . ALA A 1 587 ? 5.199 19.263 -15.436 1.00 75.96 570 ALA C C 1
ATOM 4083 O O . ALA A 1 587 ? 4.606 18.522 -16.213 1.00 81.88 570 ALA C O 1
ATOM 4085 N N . ILE A 1 588 ? 6.369 19.830 -15.738 1.00 75.90 571 ILE C N 1
ATOM 4086 C CA . ILE A 1 588 ? 7.053 19.544 -17.001 1.00 71.08 571 ILE C CA 1
ATOM 4087 C C . ILE A 1 588 ? 7.547 18.119 -16.701 1.00 64.10 571 ILE C C 1
ATOM 4088 O O . ILE A 1 588 ? 8.401 17.925 -15.848 1.00 60.75 571 ILE C O 1
ATOM 4093 N N . ASN A 1 589 ? 6.949 17.133 -17.372 1.00 58.79 572 ASN C N 1
ATOM 4094 C CA . ASN A 1 589 ? 7.212 15.727 -17.071 1.00 51.15 572 ASN C CA 1
ATOM 4095 C C . ASN A 1 589 ? 8.442 15.302 -17.832 1.00 52.75 572 ASN C C 1
ATOM 4096 O O . ASN A 1 589 ? 8.588 14.140 -18.202 1.00 51.62 572 ASN C O 1
ATOM 4101 N N . TRP A 1 590 ? 9.328 16.251 -18.078 1.00 56.78 573 TRP C N 1
ATOM 4102 C CA . TRP A 1 590 ? 10.345 16.047 -19.086 1.00 62.58 573 TRP C CA 1
ATOM 4103 C C . TRP A 1 590 ? 11.705 15.640 -18.576 1.00 64.09 573 TRP C C 1
ATOM 4104 O O . TRP A 1 590 ? 12.692 15.794 -19.288 1.00 59.19 573 TRP C O 1
ATOM 4115 N N . HIS A 1 591 ? 11.775 15.105 -17.366 1.00 71.65 574 HIS C N 1
ATOM 4116 C CA . HIS A 1 591 ? 13.074 14.818 -16.777 1.00 72.59 574 HIS C CA 1
ATOM 4117 C C . HIS A 1 591 ? 13.822 13.489 -16.696 1.00 71.82 574 HIS C C 1
ATOM 4118 O O . HIS A 1 591 ? 14.582 13.191 -15.768 1.00 68.47 574 HIS C O 1
ATOM 4125 N N . LYS A 1 592 ? 13.594 12.663 -17.711 1.00 76.04 575 LYS C N 1
ATOM 4126 C CA . LYS A 1 592 ? 14.227 11.353 -17.791 1.00 77.55 575 LYS C CA 1
ATOM 4127 C C . LYS A 1 592 ? 15.684 11.181 -18.208 1.00 84.70 575 LYS C C 1
ATOM 4128 O O . LYS A 1 592 ? 16.245 12.029 -18.902 1.00 85.47 575 LYS C O 1
ATOM 4134 N N . LYS A 1 597 ? 19.109 10.194 -21.644 1.00 80.13 580 LYS C N 1
ATOM 4135 C CA . LYS A 1 597 ? 18.583 9.073 -22.400 1.00 79.82 580 LYS C CA 1
ATOM 4136 C C . LYS A 1 597 ? 17.112 8.855 -22.090 1.00 78.52 580 LYS C C 1
ATOM 4137 O O . LYS A 1 597 ? 16.751 8.062 -21.222 1.00 79.71 580 LYS C O 1
ATOM 4143 N N . HIS A 1 598 ? 16.273 9.564 -22.826 1.00 77.09 581 HIS C N 1
ATOM 4144 C CA . HIS A 1 598 ? 14.829 9.470 -22.659 1.00 75.00 581 HIS C CA 1
ATOM 4145 C C . HIS A 1 598 ? 14.229 8.506 -23.673 1.00 70.10 581 HIS C C 1
ATOM 4146 O O . HIS A 1 598 ? 14.798 8.284 -24.746 1.00 73.39 581 HIS C O 1
ATOM 4153 N N . PRO A 1 599 ? 13.065 7.933 -23.338 1.00 63.63 582 PRO C N 1
ATOM 4154 C CA . PRO A 1 599 ? 12.397 7.002 -24.227 1.00 57.89 582 PRO C CA 1
ATOM 4155 C C . PRO A 1 599 ? 11.910 7.681 -25.487 1.00 56.74 582 PRO C C 1
ATOM 4156 O O . PRO A 1 599 ? 11.925 8.906 -25.597 1.00 58.30 582 PRO C O 1
ATOM 4160 N N . LYS A 1 600 ? 11.462 6.867 -26.423 1.00 59.19 583 LYS C N 1
ATOM 4161 C CA . LYS A 1 600 ? 11.034 7.338 -27.716 1.00 59.26 583 LYS C CA 1
ATOM 4162 C C . LYS A 1 600 ? 9.529 7.432 -27.729 1.00 59.25 583 LYS C C 1
ATOM 4163 O O . LYS A 1 600 ? 8.841 6.771 -26.944 1.00 61.52 583 LYS C O 1
ATOM 4169 N N . ARG A 1 601 ? 9.033 8.294 -28.601 1.00 55.72 584 ARG C N 1
ATOM 4170 C CA . ARG A 1 601 ? 7.604 8.462 -28.768 1.00 51.30 584 ARG C CA 1
ATOM 4171 C C . ARG A 1 601 ? 7.026 7.257 -29.478 1.00 53.05 584 ARG C C 1
ATOM 4172 O O . ARG A 1 601 ? 7.667 6.666 -30.344 1.00 54.30 584 ARG C O 1
ATOM 4180 N N . ILE A 1 602 ? 5.796 6.919 -29.118 1.00 53.77 585 ILE C N 1
ATOM 4181 C CA . ILE A 1 602 ? 5.166 5.701 -29.590 1.00 50.11 585 ILE C CA 1
ATOM 4182 C C . ILE A 1 602 ? 3.732 5.981 -29.964 1.00 49.11 585 ILE C C 1
ATOM 4183 O O . ILE A 1 602 ? 3.090 6.863 -29.405 1.00 48.53 585 ILE C O 1
ATOM 4188 N N . SER A 1 603 ? 3.235 5.225 -30.926 1.00 50.33 586 SER C N 1
ATOM 4189 C CA . SER A 1 603 ? 1.894 5.437 -31.410 1.00 52.54 586 SER C CA 1
ATOM 4190 C C . SER A 1 603 ? 0.947 4.732 -30.477 1.00 50.32 586 SER C C 1
ATOM 4191 O O . SER A 1 603 ? 0.901 3.506 -30.436 1.00 52.52 586 SER C O 1
ATOM 4194 N N . LEU A 1 604 ? 0.178 5.520 -29.746 1.00 49.01 587 LEU C N 1
ATOM 4195 C CA . LEU A 1 604 ? -0.754 4.988 -28.779 1.00 44.89 587 LEU C CA 1
ATOM 4196 C C . LEU A 1 604 ? -2.094 5.593 -29.088 1.00 45.86 587 LEU C C 1
ATOM 4197 O O . LEU A 1 604 ? -2.189 6.495 -29.911 1.00 48.58 587 LEU C O 1
ATOM 4202 N N . PRO A 1 605 ? -3.141 5.104 -28.427 1.00 47.41 588 PRO C N 1
ATOM 4203 C CA . PRO A 1 605 ? -4.485 5.588 -28.699 1.00 46.54 588 PRO C CA 1
ATOM 4204 C C . PRO A 1 605 ? -4.630 7.065 -28.420 1.00 47.23 588 PRO C C 1
ATOM 4205 O O . PRO A 1 605 ? -3.869 7.620 -27.638 1.00 48.81 588 PRO C O 1
ATOM 4209 N N . VAL A 1 606 ? -5.616 7.688 -29.049 1.00 46.21 589 VAL C N 1
ATOM 4210 C CA . VAL A 1 606 ? -5.737 9.136 -28.996 1.00 48.12 589 VAL C CA 1
ATOM 4211 C C . VAL A 1 606 ? -7.102 9.533 -28.495 1.00 48.98 589 VAL C C 1
ATOM 4212 O O . VAL A 1 606 ? -7.953 8.685 -28.241 1.00 45.89 589 VAL C O 1
ATOM 4216 N N . TYR A 1 607 ? -7.310 10.834 -28.360 1.00 51.89 590 TYR C N 1
ATOM 4217 C CA . TYR A 1 607 ? -8.489 11.328 -27.673 1.00 53.38 590 TYR C CA 1
ATOM 4218 C C . TYR A 1 607 ? -9.730 10.749 -28.323 1.00 53.06 590 TYR C C 1
ATOM 4219 O O . TYR A 1 607 ? -9.873 10.791 -29.540 1.00 47.24 590 TYR C O 1
ATOM 4228 N N . PRO A 1 608 ? -10.613 10.168 -27.504 1.00 53.45 591 PRO C N 1
ATOM 4229 C CA . PRO A 1 608 ? -11.854 9.638 -27.988 1.00 51.27 591 PRO C CA 1
ATOM 4230 C C . PRO A 1 608 ? -12.889 10.715 -27.872 1.00 48.17 591 PRO C C 1
ATOM 4231 O O . PRO A 1 608 ? -13.354 11.033 -26.780 1.00 42.95 591 PRO C O 1
ATOM 4235 N N . PHE A 1 609 ? -13.221 11.299 -28.999 1.00 47.87 592 PHE C N 1
ATOM 4236 C CA . PHE A 1 609 ? -14.190 12.364 -29.006 1.00 49.00 592 PHE C CA 1
ATOM 4237 C C . PHE A 1 609 ? -15.548 11.802 -28.698 1.00 51.44 592 PHE C C 1
ATOM 4238 O O . PHE A 1 609 ? -15.841 10.655 -29.031 1.00 52.03 592 PHE C O 1
ATOM 4246 N N . ALA A 1 610 ? -16.373 12.608 -28.052 1.00 52.96 593 ALA C N 1
ATOM 4247 C CA . ALA A 1 610 ? -17.753 12.217 -27.874 1.00 55.39 593 ALA C CA 1
ATOM 4248 C C . ALA A 1 610 ? -18.290 12.153 -29.289 1.00 57.92 593 ALA C C 1
ATOM 4249 O O . ALA A 1 610 ? -17.865 12.929 -30.143 1.00 58.59 593 ALA C O 1
ATOM 4251 N N . LYS A 1 611 ? -19.197 11.230 -29.568 1.00 57.04 594 LYS C N 1
ATOM 4252 C CA . LYS A 1 611 ? -19.779 11.208 -30.903 1.00 56.57 594 LYS C CA 1
ATOM 4253 C C . LYS A 1 611 ? -21.235 11.639 -30.848 1.00 56.02 594 LYS C C 1
ATOM 4254 O O . LYS A 1 611 ? -22.132 10.835 -30.639 1.00 61.12 594 LYS C O 1
ATOM 4260 N N . GLU A 1 612 ? -21.437 12.941 -31.002 1.00 57.38 595 GLU C N 1
ATOM 4261 C CA . GLU A 1 612 ? -22.755 13.549 -30.922 1.00 57.04 595 GLU C CA 1
ATOM 4262 C C . GLU A 1 612 ? -23.081 14.050 -32.311 1.00 54.05 595 GLU C C 1
ATOM 4263 O O . GLU A 1 612 ? -22.236 14.664 -32.954 1.00 54.63 595 GLU C O 1
ATOM 4269 N N . PRO A 1 613 ? -24.298 13.773 -32.793 1.00 46.25 596 PRO C N 1
ATOM 4270 C CA . PRO A 1 613 ? -24.639 14.039 -34.176 1.00 44.93 596 PRO C CA 1
ATOM 4271 C C . PRO A 1 613 ? -25.365 15.333 -34.433 1.00 49.50 596 PRO C C 1
ATOM 4272 O O . PRO A 1 613 ? -26.346 15.643 -33.757 1.00 54.32 596 PRO C O 1
ATOM 4276 N N . TYR A 1 614 ? -24.891 16.060 -35.436 1.00 51.13 597 TYR C N 1
ATOM 4277 C CA . TYR A 1 614 ? -25.531 17.304 -35.855 1.00 51.08 597 TYR C CA 1
ATOM 4278 C C . TYR A 1 614 ? -25.787 17.261 -37.335 1.00 53.45 597 TYR C C 1
ATOM 4279 O O . TYR A 1 614 ? -24.895 16.908 -38.102 1.00 54.78 597 TYR C O 1
ATOM 4288 N N . TRP A 1 615 ? -26.996 17.620 -37.739 1.00 58.27 598 TRP C N 1
ATOM 4289 C CA . TRP A 1 615 ? -27.309 17.689 -39.157 1.00 57.20 598 TRP C CA 1
ATOM 4290 C C . TRP A 1 615 ? -28.562 18.534 -39.407 1.00 57.40 598 TRP C C 1
ATOM 4291 O O . TRP A 1 615 ? -29.483 18.551 -38.594 1.00 53.54 598 TRP C O 1
ATOM 4302 N N . PRO A 1 616 ? -28.566 19.286 -40.512 1.00 60.98 599 PRO C N 1
ATOM 4303 C CA . PRO A 1 616 ? -29.685 20.148 -40.863 1.00 67.51 599 PRO C CA 1
ATOM 4304 C C . PRO A 1 616 ? -30.986 19.369 -41.093 1.00 76.42 599 PRO C C 1
ATOM 4305 O O . PRO A 1 616 ? -30.947 18.186 -41.459 1.00 76.60 599 PRO C O 1
ATOM 4309 N N . LYS A 1 617 ? -32.122 20.017 -40.865 1.00 76.93 600 LYS C N 1
ATOM 4310 C CA . LYS A 1 617 ? -33.408 19.369 -41.100 1.00 75.31 600 LYS C CA 1
ATOM 4311 C C . LYS A 1 617 ? -34.453 20.340 -41.623 1.00 75.69 600 LYS C C 1
ATOM 4312 O O . LYS A 1 617 ? -35.227 19.994 -42.517 1.00 85.37 600 LYS C O 1
ATOM 4318 N N . GLU B 1 26 ? -4.768 -27.526 -15.886 1.00 66.40 9 GLU A N 1
ATOM 4319 C CA . GLU B 1 26 ? -5.930 -28.218 -15.415 1.00 67.62 9 GLU A CA 1
ATOM 4320 C C . GLU B 1 26 ? -6.254 -28.008 -13.964 1.00 73.57 9 GLU A C 1
ATOM 4321 O O . GLU B 1 26 ? -5.959 -28.837 -13.098 1.00 68.43 9 GLU A O 1
ATOM 4327 N N . ASP B 1 27 ? -6.874 -26.844 -13.752 1.00 73.51 10 ASP A N 1
ATOM 4328 C CA . ASP B 1 27 ? -7.374 -26.365 -12.493 1.00 58.80 10 ASP A CA 1
ATOM 4329 C C . ASP B 1 27 ? -8.862 -26.310 -12.709 1.00 52.37 10 ASP A C 1
ATOM 4330 O O . ASP B 1 27 ? -9.525 -25.624 -12.002 1.00 53.66 10 ASP A O 1
ATOM 4335 N N . SER B 1 28 ? -9.401 -26.996 -13.704 1.00 47.88 11 SER A N 1
ATOM 4336 C CA . SER B 1 28 ? -10.839 -27.002 -13.860 1.00 47.32 11 SER A CA 1
ATOM 4337 C C . SER B 1 28 ? -11.332 -28.430 -13.789 1.00 42.38 11 SER A C 1
ATOM 4338 O O . SER B 1 28 ? -10.559 -29.361 -13.591 1.00 40.52 11 SER A O 1
ATOM 4341 N N . LEU B 1 29 ? -12.630 -28.577 -14.041 1.00 39.14 12 LEU A N 1
ATOM 4342 C CA . LEU B 1 29 ? -13.328 -29.838 -13.856 1.00 35.93 12 LEU A CA 1
ATOM 4343 C C . LEU B 1 29 ? -13.527 -30.570 -15.177 1.00 34.88 12 LEU A C 1
ATOM 4344 O O . LEU B 1 29 ? -13.278 -30.034 -16.261 1.00 33.34 12 LEU A O 1
ATOM 4349 N N . ALA B 1 30 ? -13.971 -31.814 -15.072 1.00 34.28 13 ALA A N 1
ATOM 4350 C CA . ALA B 1 30 ? -14.257 -32.623 -16.238 1.00 33.03 13 ALA A CA 1
ATOM 4351 C C . ALA B 1 30 ? -15.636 -33.215 -16.092 1.00 31.56 13 ALA A C 1
ATOM 4352 O O . ALA B 1 30 ? -16.037 -33.598 -15.008 1.00 32.28 13 ALA A O 1
ATOM 4354 N N . VAL B 1 31 ? -16.354 -33.282 -17.198 1.00 30.04 14 VAL A N 1
ATOM 4355 C CA . VAL B 1 31 ? -17.676 -33.855 -17.207 1.00 27.07 14 VAL A CA 1
ATOM 4356 C C . VAL B 1 31 ? -17.462 -35.279 -17.625 1.00 28.16 14 VAL A C 1
ATOM 4357 O O . VAL B 1 31 ? -17.016 -35.536 -18.727 1.00 26.89 14 VAL A O 1
ATOM 4361 N N . ILE B 1 32 ? -17.725 -36.206 -16.727 1.00 29.91 15 ILE A N 1
ATOM 4362 C CA . ILE B 1 32 ? -17.399 -37.597 -16.998 1.00 30.86 15 ILE A CA 1
ATOM 4363 C C . ILE B 1 32 ? -18.629 -38.477 -17.078 1.00 30.82 15 ILE A C 1
ATOM 4364 O O . ILE B 1 32 ? -18.536 -39.653 -17.428 1.00 32.29 15 ILE A O 1
ATOM 4369 N N . GLY B 1 33 ? -19.780 -37.910 -16.768 1.00 27.86 16 GLY A N 1
ATOM 4370 C CA . GLY B 1 33 ? -21.008 -38.650 -16.929 1.00 27.37 16 GLY A CA 1
ATOM 4371 C C . GLY B 1 33 ? -22.178 -37.741 -17.179 1.00 27.55 16 GLY A C 1
ATOM 4372 O O . GLY B 1 33 ? -22.207 -36.617 -16.684 1.00 24.23 16 GLY A O 1
ATOM 4373 N N . ILE B 1 34 ? -23.129 -38.222 -17.971 1.00 29.22 17 ILE A N 1
ATOM 4374 C CA . ILE B 1 34 ? -24.299 -37.437 -18.322 1.00 27.74 17 ILE A CA 1
ATOM 4375 C C . ILE B 1 34 ? -25.553 -38.272 -18.345 1.00 31.24 17 ILE A C 1
ATOM 4376 O O . ILE B 1 34 ? -25.542 -39.405 -18.807 1.00 35.87 17 ILE A O 1
ATOM 4381 N N . SER B 1 35 ? -26.641 -37.695 -17.867 1.00 32.75 18 SER A N 1
ATOM 4382 C CA . SER B 1 35 ? -27.952 -38.278 -18.084 1.00 35.45 18 SER A CA 1
ATOM 4383 C C . SER B 1 35 ? -28.963 -37.175 -18.282 1.00 39.02 18 SER A C 1
ATOM 4384 O O . SER B 1 35 ? -28.973 -36.204 -17.533 1.00 40.18 18 SER A O 1
ATOM 4387 N N . CYS B 1 36 ? -29.823 -37.307 -19.281 1.00 41.17 19 CYS A N 1
ATOM 4388 C CA . CYS B 1 36 ? -30.854 -36.300 -19.451 1.00 40.97 19 CYS A CA 1
ATOM 4389 C C . CYS B 1 36 ? -32.103 -36.764 -20.179 1.00 42.79 19 CYS A C 1
ATOM 4390 O O . CYS B 1 36 ? -32.109 -37.756 -20.900 1.00 43.94 19 CYS A O 1
ATOM 4393 N N . GLU B 1 37 ? -33.176 -36.034 -19.929 1.00 42.63 20 GLU A N 1
ATOM 4394 C CA . GLU B 1 37 ? -34.420 -36.188 -20.643 1.00 40.98 20 GLU A CA 1
ATOM 4395 C C . GLU B 1 37 ? -34.866 -34.798 -21.007 1.00 41.26 20 GLU A C 1
ATOM 4396 O O . GLU B 1 37 ? -34.979 -33.936 -20.148 1.00 42.36 20 GLU A O 1
ATOM 4402 N N . PHE B 1 38 ? -35.119 -34.581 -22.280 1.00 40.48 21 PHE A N 1
ATOM 4403 C CA . PHE B 1 38 ? -35.546 -33.275 -22.752 1.00 38.62 21 PHE A CA 1
ATOM 4404 C C . PHE B 1 38 ? -36.635 -33.526 -23.741 1.00 38.12 21 PHE A C 1
ATOM 4405 O O . PHE B 1 38 ? -36.807 -34.654 -24.185 1.00 37.35 21 PHE A O 1
ATOM 4413 N N . PRO B 1 39 ? -37.387 -32.487 -24.089 1.00 38.29 22 PRO A N 1
ATOM 4414 C CA . PRO B 1 39 ? -38.483 -32.742 -24.993 1.00 38.21 22 PRO A CA 1
ATOM 4415 C C . PRO B 1 39 ? -37.984 -33.408 -26.256 1.00 38.13 22 PRO A C 1
ATOM 4416 O O . PRO B 1 39 ? -37.104 -32.879 -26.926 1.00 41.06 22 PRO A O 1
ATOM 4420 N N . GLY B 1 40 ? -38.530 -34.573 -26.568 1.00 39.88 23 GLY A N 1
ATOM 4421 C CA . GLY B 1 40 ? -38.178 -35.269 -27.799 1.00 38.50 23 GLY A CA 1
ATOM 4422 C C . GLY B 1 40 ? -36.863 -36.028 -27.744 1.00 40.66 23 GLY A C 1
ATOM 4423 O O . GLY B 1 40 ? -36.419 -36.569 -28.752 1.00 39.57 23 GLY A O 1
ATOM 4424 N N . ALA B 1 41 ? -36.234 -36.071 -26.574 1.00 44.52 24 ALA A N 1
ATOM 4425 C CA . ALA B 1 41 ? -34.980 -36.810 -26.402 1.00 46.18 24 ALA A CA 1
ATOM 4426 C C . ALA B 1 41 ? -35.023 -37.622 -25.133 1.00 49.72 24 ALA A C 1
ATOM 4427 O O . ALA B 1 41 ? -35.392 -37.105 -24.096 1.00 54.25 24 ALA A O 1
ATOM 4429 N N . LYS B 1 42 ? -34.648 -38.891 -25.207 1.00 53.23 25 LYS A N 1
ATOM 4430 C CA . LYS B 1 42 ? -34.628 -39.730 -24.015 1.00 54.40 25 LYS A CA 1
ATOM 4431 C C . LYS B 1 42 ? -33.256 -39.910 -23.411 1.00 51.51 25 LYS A C 1
ATOM 4432 O O . LYS B 1 42 ? -33.115 -40.476 -22.335 1.00 51.21 25 LYS A O 1
ATOM 4438 N N . ASP B 1 43 ? -32.246 -39.427 -24.108 1.00 50.38 26 ASP A N 1
ATOM 4439 C CA . ASP B 1 43 ? -30.909 -39.401 -23.550 1.00 46.95 26 ASP A CA 1
ATOM 4440 C C . ASP B 1 43 ? -30.092 -38.396 -24.323 1.00 43.03 26 ASP A C 1
ATOM 4441 O O . ASP B 1 43 ? -30.560 -37.824 -25.300 1.00 36.78 26 ASP A O 1
ATOM 4446 N N . HIS B 1 44 ? -28.880 -38.165 -23.856 1.00 41.89 27 HIS A N 1
ATOM 4447 C CA . HIS B 1 44 ? -28.064 -37.107 -24.416 1.00 40.04 27 HIS A CA 1
ATOM 4448 C C . HIS B 1 44 ? -27.607 -37.398 -25.829 1.00 38.80 27 HIS A C 1
ATOM 4449 O O . HIS B 1 44 ? -27.344 -36.477 -26.592 1.00 39.05 27 HIS A O 1
ATOM 4456 N N . TYR B 1 45 ? -27.513 -38.676 -26.167 1.00 39.45 28 TYR A N 1
ATOM 4457 C CA . TYR B 1 45 ? -27.187 -39.085 -27.540 1.00 39.84 28 TYR A CA 1
ATOM 4458 C C . TYR B 1 45 ? -28.280 -38.807 -28.548 1.00 36.09 28 TYR A C 1
ATOM 4459 O O . TYR B 1 45 ? -28.012 -38.360 -29.654 1.00 36.28 28 TYR A O 1
ATOM 4468 N N . GLU B 1 46 ? -29.508 -39.087 -28.168 1.00 34.35 29 GLU A N 1
ATOM 4469 C CA . GLU B 1 46 ? -30.635 -38.716 -28.989 1.00 37.74 29 GLU A CA 1
ATOM 4470 C C . GLU B 1 46 ? -30.814 -37.212 -29.039 1.00 40.17 29 GLU A C 1
ATOM 4471 O O . GLU B 1 46 ? -31.217 -36.655 -30.050 1.00 38.70 29 GLU A O 1
ATOM 4477 N N . PHE B 1 47 ? -30.523 -36.572 -27.923 1.00 42.64 30 PHE A N 1
ATOM 4478 C CA . PHE B 1 47 ? -30.650 -35.142 -27.808 1.00 40.36 30 PHE A CA 1
ATOM 4479 C C . PHE B 1 47 ? -29.685 -34.478 -28.783 1.00 43.01 30 PHE A C 1
ATOM 4480 O O . PHE B 1 47 ? -30.065 -33.552 -29.503 1.00 42.43 30 PHE A O 1
ATOM 4488 N N . TRP B 1 48 ? -28.450 -34.966 -28.820 1.00 42.77 31 TRP A N 1
ATOM 4489 C CA . TRP B 1 48 ? -27.451 -34.367 -29.689 1.00 46.32 31 TRP A CA 1
ATOM 4490 C C . TRP B 1 48 ? -27.739 -34.533 -31.165 1.00 49.03 31 TRP A C 1
ATOM 4491 O O . TRP B 1 48 ? -27.484 -33.619 -31.958 1.00 49.85 31 TRP A O 1
ATOM 4502 N N . ASN B 1 49 ? -28.256 -35.693 -31.544 1.00 51.68 32 ASN A N 1
ATOM 4503 C CA . ASN B 1 49 ? -28.633 -35.907 -32.940 1.00 53.00 32 ASN A CA 1
ATOM 4504 C C . ASN B 1 49 ? -29.792 -35.028 -33.367 1.00 52.37 32 ASN A C 1
ATOM 4505 O O . ASN B 1 49 ? -29.876 -34.611 -34.515 1.00 54.45 32 ASN A O 1
ATOM 4510 N N . ASN B 1 50 ? -30.686 -34.748 -32.433 1.00 51.05 33 ASN A N 1
ATOM 4511 C CA . ASN B 1 50 ? -31.825 -33.889 -32.712 1.00 47.22 33 ASN A CA 1
ATOM 4512 C C . ASN B 1 50 ? -31.453 -32.452 -33.023 1.00 48.71 33 ASN A C 1
ATOM 4513 O O . ASN B 1 50 ? -31.954 -31.870 -33.992 1.00 51.44 33 ASN A O 1
ATOM 4518 N N . ILE B 1 51 ? -30.608 -31.869 -32.180 1.00 48.10 34 ILE A N 1
ATOM 4519 C CA . ILE B 1 51 ? -30.174 -30.476 -32.383 1.00 49.10 34 ILE A CA 1
ATOM 4520 C C . ILE B 1 51 ? -29.224 -30.339 -33.575 1.00 50.31 34 ILE A C 1
ATOM 4521 O O . ILE B 1 51 ? -29.206 -29.313 -34.254 1.00 48.71 34 ILE A O 1
ATOM 4526 N N . LYS B 1 52 ? -28.446 -31.384 -33.818 1.00 53.83 35 LYS A N 1
ATOM 4527 C CA . LYS B 1 52 ? -27.507 -31.431 -34.936 1.00 56.62 35 LYS A CA 1
ATOM 4528 C C . LYS B 1 52 ? -28.190 -31.324 -36.292 1.00 62.11 35 LYS A C 1
ATOM 4529 O O . LYS B 1 52 ? -27.693 -30.652 -37.200 1.00 62.95 35 LYS A O 1
ATOM 4535 N N . GLU B 1 53 ? -29.328 -31.989 -36.433 1.00 66.37 36 GLU A N 1
ATOM 4536 C CA . GLU B 1 53 ? -30.019 -32.003 -37.724 1.00 65.02 36 GLU A CA 1
ATOM 4537 C C . GLU B 1 53 ? -31.192 -31.034 -37.745 1.00 56.98 36 GLU A C 1
ATOM 4538 O O . GLU B 1 53 ? -32.011 -31.048 -38.660 1.00 60.59 36 GLU A O 1
ATOM 4544 N N . GLY B 1 54 ? -31.242 -30.167 -36.744 1.00 48.73 37 GLY A N 1
ATOM 4545 C CA . GLY B 1 54 ? -32.147 -29.020 -36.770 1.00 46.00 37 GLY A CA 1
ATOM 4546 C C . GLY B 1 54 ? -33.590 -29.248 -36.387 1.00 46.67 37 GLY A C 1
ATOM 4547 O O . GLY B 1 54 ? -34.445 -28.411 -36.677 1.00 48.87 37 GLY A O 1
ATOM 4548 N N . LYS B 1 55 ? -33.872 -30.357 -35.723 1.00 49.03 38 LYS A N 1
ATOM 4549 C CA . LYS B 1 55 ? -35.258 -30.667 -35.369 1.00 55.01 38 LYS A CA 1
ATOM 4550 C C . LYS B 1 55 ? -35.750 -29.877 -34.169 1.00 53.02 38 LYS A C 1
ATOM 4551 O O . LYS B 1 55 ? -35.024 -29.657 -33.213 1.00 51.53 38 LYS A O 1
ATOM 4557 N N . GLU B 1 56 ? -37.005 -29.464 -34.241 1.00 52.70 39 GLU A N 1
ATOM 4558 C CA . GLU B 1 56 ? -37.623 -28.667 -33.200 1.00 49.72 39 GLU A CA 1
ATOM 4559 C C . GLU B 1 56 ? -38.607 -29.527 -32.454 1.00 48.66 39 GLU A C 1
ATOM 4560 O O . GLU B 1 56 ? -39.354 -30.281 -33.059 1.00 54.03 39 GLU A O 1
ATOM 4566 N N . SER B 1 57 ? -38.609 -29.392 -31.139 1.00 45.66 40 SER A N 1
ATOM 4567 C CA . SER B 1 57 ? -39.369 -30.295 -30.285 1.00 41.87 40 SER A CA 1
ATOM 4568 C C . SER B 1 57 ? -40.608 -29.681 -29.672 1.00 42.45 40 SER A C 1
ATOM 4569 O O . SER B 1 57 ? -41.182 -30.244 -28.746 1.00 45.98 40 SER A O 1
ATOM 4572 N N . ILE B 1 58 ? -41.033 -28.546 -30.202 1.00 43.57 41 ILE A N 1
ATOM 4573 C CA . ILE B 1 58 ? -42.318 -27.992 -29.833 1.00 46.97 41 ILE A CA 1
ATOM 4574 C C . ILE B 1 58 ? -43.402 -28.799 -30.506 1.00 51.52 41 ILE A C 1
ATOM 4575 O O . ILE B 1 58 ? -43.177 -29.433 -31.535 1.00 62.36 41 ILE A O 1
ATOM 4580 N N . THR B 1 59 ? -44.583 -28.770 -29.921 1.00 54.70 42 THR A N 1
ATOM 4581 C CA . THR B 1 59 ? -45.689 -29.537 -30.445 1.00 57.03 42 THR A CA 1
ATOM 4582 C C . THR B 1 59 ? -46.821 -28.613 -30.800 1.00 55.24 42 THR A C 1
ATOM 4583 O O . THR B 1 59 ? -46.995 -27.575 -30.179 1.00 56.06 42 THR A O 1
ATOM 4587 N N . PHE B 1 60 ? -47.590 -29.006 -31.801 1.00 52.25 43 PHE A N 1
ATOM 4588 C CA . PHE B 1 60 ? -48.761 -28.254 -32.187 1.00 54.13 43 PHE A CA 1
ATOM 4589 C C . PHE B 1 60 ? -49.941 -29.176 -32.262 1.00 60.09 43 PHE A C 1
ATOM 4590 O O . PHE B 1 60 ? -49.789 -30.370 -32.507 1.00 69.26 43 PHE A O 1
ATOM 4598 N N . PHE B 1 61 ? -51.119 -28.615 -32.037 1.00 61.30 44 PHE A N 1
ATOM 4599 C CA . PHE B 1 61 ? -52.319 -29.401 -31.983 1.00 60.73 44 PHE A CA 1
ATOM 4600 C C . PHE B 1 61 ? -53.329 -28.799 -32.922 1.00 63.01 44 PHE A C 1
ATOM 4601 O O . PHE B 1 61 ? -53.434 -27.581 -33.045 1.00 62.09 44 PHE A O 1
ATOM 4609 N N . SER B 1 62 ? -54.057 -29.674 -33.573 1.00 69.08 45 SER A N 1
ATOM 4610 C CA . SER B 1 62 ? -55.076 -29.275 -34.473 1.00 78.68 45 SER A CA 1
ATOM 4611 C C . SER B 1 62 ? -56.377 -28.560 -34.691 1.00 84.76 45 SER A C 1
ATOM 4612 O O . SER B 1 62 ? -56.414 -27.607 -35.443 1.00 93.51 45 SER A O 1
ATOM 4615 N N . LYS B 1 63 ? -57.451 -28.958 -34.036 1.00 30.00 46 LYS A N 1
ATOM 4616 C CA . LYS B 1 63 ? -58.549 -29.008 -33.099 1.00 30.00 46 LYS A CA 1
ATOM 4617 C C . LYS B 1 63 ? -58.475 -30.351 -32.389 1.00 30.00 46 LYS A C 1
ATOM 4618 O O . LYS B 1 63 ? -59.448 -30.826 -31.847 1.00 30.00 46 LYS A O 1
ATOM 4624 N N . GLU B 1 64 ? -57.289 -30.951 -32.396 1.00 30.00 47 GLU A N 1
ATOM 4625 C CA . GLU B 1 64 ? -57.029 -32.196 -31.677 1.00 30.00 47 GLU A CA 1
ATOM 4626 C C . GLU B 1 64 ? -56.525 -31.761 -30.339 1.00 30.00 47 GLU A C 1
ATOM 4627 O O . GLU B 1 64 ? -55.688 -32.389 -29.736 1.00 30.00 47 GLU A O 1
ATOM 4633 N N . GLU B 1 65 ? -57.057 -30.649 -29.890 1.00 72.58 48 GLU A N 1
ATOM 4634 C CA . GLU B 1 65 ? -56.650 -30.094 -28.676 1.00 67.55 48 GLU A CA 1
ATOM 4635 C C . GLU B 1 65 ? -57.632 -30.415 -27.623 1.00 68.09 48 GLU A C 1
ATOM 4636 O O . GLU B 1 65 ? -58.257 -29.548 -27.051 1.00 61.74 48 GLU A O 1
ATOM 4642 N N . LEU B 1 66 ? -57.785 -31.686 -27.341 1.00 70.27 49 LEU A N 1
ATOM 4643 C CA . LEU B 1 66 ? -58.665 -31.956 -26.224 1.00 70.96 49 LEU A CA 1
ATOM 4644 C C . LEU B 1 66 ? -58.090 -32.326 -24.876 1.00 72.13 49 LEU A C 1
ATOM 4645 O O . LEU B 1 66 ? -58.375 -33.364 -24.317 1.00 59.22 49 LEU A O 1
ATOM 4650 N N . ARG B 1 67 ? -57.289 -31.403 -24.377 1.00 77.62 50 ARG A N 1
ATOM 4651 C CA . ARG B 1 67 ? -56.722 -31.464 -23.073 1.00 82.95 50 ARG A CA 1
ATOM 4652 C C . ARG B 1 67 ? -57.818 -30.752 -22.350 1.00 81.75 50 ARG A C 1
ATOM 4653 O O . ARG B 1 67 ? -58.230 -31.145 -21.293 1.00 87.03 50 ARG A O 1
ATOM 4661 N N . ARG B 1 68 ? -58.334 -29.710 -22.973 1.00 84.23 51 ARG A N 1
ATOM 4662 C CA . ARG B 1 68 ? -59.538 -28.980 -22.622 1.00 78.99 51 ARG A CA 1
ATOM 4663 C C . ARG B 1 68 ? -59.629 -27.753 -23.525 1.00 74.62 51 ARG A C 1
ATOM 4664 O O . ARG B 1 68 ? -58.706 -27.528 -24.320 1.00 71.54 51 ARG A O 1
ATOM 4672 N N . SER B 1 69 ? -60.738 -27.017 -23.477 1.00 67.80 52 SER A N 1
ATOM 4673 C CA . SER B 1 69 ? -61.324 -26.506 -24.708 1.00 69.02 52 SER A CA 1
ATOM 4674 C C . SER B 1 69 ? -62.154 -25.206 -24.702 1.00 66.21 52 SER A C 1
ATOM 4675 O O . SER B 1 69 ? -62.402 -24.570 -23.668 1.00 62.47 52 SER A O 1
ATOM 4678 N N . GLY B 1 70 ? -62.532 -24.812 -25.915 1.00 66.24 53 GLY A N 1
ATOM 4679 C CA . GLY B 1 70 ? -63.611 -23.848 -26.154 1.00 68.34 53 GLY A CA 1
ATOM 4680 C C . GLY B 1 70 ? -63.235 -22.432 -26.545 1.00 67.86 53 GLY A C 1
ATOM 4681 O O . GLY B 1 70 ? -64.042 -21.522 -26.370 1.00 69.18 53 GLY A O 1
ATOM 4682 N N . ILE B 1 71 ? -62.028 -22.207 -27.067 1.00 72.83 54 ILE A N 1
ATOM 4683 C CA . ILE B 1 71 ? -61.574 -20.836 -27.368 1.00 73.22 54 ILE A CA 1
ATOM 4684 C C . ILE B 1 71 ? -60.650 -20.435 -28.557 1.00 77.22 54 ILE A C 1
ATOM 4685 O O . ILE B 1 71 ? -60.199 -21.271 -29.327 1.00 66.93 54 ILE A O 1
ATOM 4690 N N . SER B 1 72 ? -60.386 -19.124 -28.666 1.00 80.28 55 SER A N 1
ATOM 4691 C CA . SER B 1 72 ? -59.571 -18.527 -29.736 1.00 82.27 55 SER A CA 1
ATOM 4692 C C . SER B 1 72 ? -58.959 -17.133 -29.479 1.00 86.04 55 SER A C 1
ATOM 4693 O O . SER B 1 72 ? -59.271 -16.484 -28.502 1.00 86.65 55 SER A O 1
ATOM 4696 N N . GLU B 1 73 ? -58.090 -16.687 -30.386 1.00 30.00 56 GLU A N 1
ATOM 4697 C CA . GLU B 1 73 ? -57.419 -15.370 -30.329 1.00 30.00 56 GLU A CA 1
ATOM 4698 C C . GLU B 1 73 ? -56.058 -15.339 -29.634 1.00 30.00 56 GLU A C 1
ATOM 4699 O O . GLU B 1 73 ? -55.064 -14.946 -30.224 1.00 30.00 56 GLU A O 1
ATOM 4701 N N . PHE B 1 81 ? -54.433 -17.245 -28.586 1.00 57.51 63 PHE A N 1
ATOM 4702 C CA . PHE B 1 81 ? -54.166 -18.647 -28.376 1.00 51.11 63 PHE A CA 1
ATOM 4703 C C . PHE B 1 81 ? -53.251 -19.259 -29.417 1.00 51.94 63 PHE A C 1
ATOM 4704 O O . PHE B 1 81 ? -53.403 -19.023 -30.612 1.00 48.50 63 PHE A O 1
ATOM 4712 N N . VAL B 1 82 ? -52.296 -20.044 -28.937 1.00 56.56 64 VAL A N 1
ATOM 4713 C CA . VAL B 1 82 ? -51.369 -20.764 -29.800 1.00 55.74 64 VAL A CA 1
ATOM 4714 C C . VAL B 1 82 ? -51.334 -22.172 -29.259 1.00 54.02 64 VAL A C 1
ATOM 4715 O O . VAL B 1 82 ? -50.836 -22.396 -28.164 1.00 58.90 64 VAL A O 1
ATOM 4719 N N . PRO B 1 83 ? -51.896 -23.128 -30.001 1.00 52.04 65 PRO A N 1
ATOM 4720 C CA . PRO B 1 83 ? -51.902 -24.468 -29.469 1.00 53.92 65 PRO A CA 1
ATOM 4721 C C . PRO B 1 83 ? -50.535 -25.084 -29.665 1.00 54.91 65 PRO A C 1
ATOM 4722 O O . PRO B 1 83 ? -50.367 -25.983 -30.482 1.00 57.42 65 PRO A O 1
ATOM 4726 N N . ALA B 1 84 ? -49.559 -24.575 -28.931 1.00 53.58 66 ALA A N 1
ATOM 4727 C CA . ALA B 1 84 ? -48.209 -25.070 -29.042 1.00 51.42 66 ALA A CA 1
ATOM 4728 C C . ALA B 1 84 ? -47.662 -25.337 -27.665 1.00 48.09 66 ALA A C 1
ATOM 4729 O O . ALA B 1 84 ? -47.738 -24.486 -26.785 1.00 49.76 66 ALA A O 1
ATOM 4731 N N . LYS B 1 85 ? -47.107 -26.523 -27.476 1.00 47.80 67 LYS A N 1
ATOM 4732 C CA . LYS B 1 85 ? -46.471 -26.860 -26.203 1.00 48.14 67 LYS A CA 1
ATOM 4733 C C . LYS B 1 85 ? -45.168 -27.598 -26.417 1.00 43.77 67 LYS A C 1
ATOM 4734 O O . LYS B 1 85 ? -45.004 -28.298 -27.401 1.00 36.28 67 LYS A O 1
ATOM 4740 N N . SER B 1 86 ? -44.244 -27.418 -25.481 1.00 45.84 68 SER A N 1
ATOM 4741 C CA . SER B 1 86 ? -42.955 -28.100 -25.523 1.00 46.12 68 SER A CA 1
ATOM 4742 C C . SER B 1 86 ? -42.891 -29.220 -24.487 1.00 48.88 68 SER A C 1
ATOM 4743 O O . SER B 1 86 ? -41.855 -29.458 -23.877 1.00 53.20 68 SER A O 1
ATOM 4746 N N . VAL B 1 87 ? -43.968 -29.936 -24.321 1.00 52.72 69 VAL A N 1
ATOM 4747 C CA . VAL B 1 87 ? -44.018 -31.031 -23.394 1.00 56.16 69 VAL A CA 1
ATOM 4748 C C . VAL B 1 87 ? -42.967 -32.076 -23.631 1.00 54.66 69 VAL A C 1
ATOM 4749 O O . VAL B 1 87 ? -42.507 -32.255 -24.730 1.00 55.36 69 VAL A O 1
ATOM 4753 N N . LEU B 1 88 ? -42.621 -32.803 -22.574 1.00 51.72 70 LEU A N 1
ATOM 4754 C CA . LEU B 1 88 ? -41.663 -33.899 -22.648 1.00 52.50 70 LEU A CA 1
ATOM 4755 C C . LEU B 1 88 ? -42.456 -35.115 -22.189 1.00 50.45 70 LEU A C 1
ATOM 4756 O O . LEU B 1 88 ? -43.032 -35.091 -21.101 1.00 51.34 70 LEU A O 1
ATOM 4761 N N . GLU B 1 89 ? -42.517 -36.172 -22.996 1.00 50.68 71 GLU A N 1
ATOM 4762 C CA . GLU B 1 89 ? -43.318 -37.320 -22.580 1.00 54.48 71 GLU A CA 1
ATOM 4763 C C . GLU B 1 89 ? -42.774 -38.166 -21.428 1.00 50.00 71 GLU A C 1
ATOM 4764 O O . GLU B 1 89 ? -41.571 -38.383 -21.297 1.00 43.35 71 GLU A O 1
ATOM 4770 N N . GLY B 1 90 ? -43.706 -38.664 -20.618 1.00 48.46 72 GLY A N 1
ATOM 4771 C CA . GLY B 1 90 ? -43.418 -39.661 -19.594 1.00 48.48 72 GLY A CA 1
ATOM 4772 C C . GLY B 1 90 ? -42.907 -39.033 -18.323 1.00 50.19 72 GLY A C 1
ATOM 4773 O O . GLY B 1 90 ? -42.037 -39.589 -17.655 1.00 46.81 72 GLY A O 1
ATOM 4774 N N . LYS B 1 91 ? -43.452 -37.869 -17.989 1.00 50.13 73 LYS A N 1
ATOM 4775 C CA . LYS B 1 91 ? -43.001 -37.142 -16.811 1.00 45.61 73 LYS A CA 1
ATOM 4776 C C . LYS B 1 91 ? -43.480 -37.816 -15.539 1.00 46.18 73 LYS A C 1
ATOM 4777 O O . LYS B 1 91 ? -42.980 -37.540 -14.464 1.00 51.76 73 LYS A O 1
ATOM 4783 N N . GLU B 1 92 ? -44.438 -38.718 -15.670 1.00 42.90 74 GLU A N 1
ATOM 4784 C CA . GLU B 1 92 ? -45.017 -39.351 -14.517 1.00 42.99 74 GLU A CA 1
ATOM 4785 C C . GLU B 1 92 ? -44.379 -40.717 -14.241 1.00 43.46 74 GLU A C 1
ATOM 4786 O O . GLU B 1 92 ? -44.684 -41.363 -13.241 1.00 40.83 74 GLU A O 1
ATOM 4792 N N . MET B 1 93 ? -43.459 -41.120 -15.105 1.00 43.16 75 MET A N 1
ATOM 4793 C CA . MET B 1 93 ? -42.876 -42.451 -15.027 1.00 44.35 75 MET A CA 1
ATOM 4794 C C . MET B 1 93 ? -41.887 -42.564 -13.885 1.00 41.65 75 MET A C 1
ATOM 4795 O O . MET B 1 93 ? -41.146 -41.625 -13.603 1.00 50.79 75 MET A O 1
ATOM 4800 N N . PHE B 1 94 ? -41.867 -43.726 -13.248 1.00 37.80 76 PHE A N 1
ATOM 4801 C CA . PHE B 1 94 ? -40.963 -43.976 -12.125 1.00 40.49 76 PHE A CA 1
ATOM 4802 C C . PHE B 1 94 ? -40.812 -45.471 -11.843 1.00 44.99 76 PHE A C 1
ATOM 4803 O O . PHE B 1 94 ? -41.667 -46.272 -12.224 1.00 48.74 76 PHE A O 1
ATOM 4811 N N . ASP B 1 95 ? -39.709 -45.837 -11.192 1.00 44.90 77 ASP A N 1
ATOM 4812 C CA . ASP B 1 95 ? -39.435 -47.237 -10.838 1.00 46.46 77 ASP A CA 1
ATOM 4813 C C . ASP B 1 95 ? -39.234 -47.334 -9.331 1.00 45.02 77 ASP A C 1
ATOM 4814 O O . ASP B 1 95 ? -38.106 -47.399 -8.847 1.00 46.00 77 ASP A O 1
ATOM 4819 N N . PRO B 1 96 ? -40.340 -47.367 -8.581 1.00 43.61 78 PRO A N 1
ATOM 4820 C CA . PRO B 1 96 ? -40.313 -47.207 -7.137 1.00 46.23 78 PRO A CA 1
ATOM 4821 C C . PRO B 1 96 ? -39.690 -48.397 -6.410 1.00 48.35 78 PRO A C 1
ATOM 4822 O O . PRO B 1 96 ? -39.063 -48.233 -5.364 1.00 43.18 78 PRO A O 1
ATOM 4826 N N . GLY B 1 97 ? -39.856 -49.579 -6.985 1.00 54.15 79 GLY A N 1
ATOM 4827 C CA . GLY B 1 97 ? -39.365 -50.814 -6.384 1.00 53.37 79 GLY A CA 1
ATOM 4828 C C . GLY B 1 97 ? -37.861 -50.860 -6.283 1.00 49.74 79 GLY A C 1
ATOM 4829 O O . GLY B 1 97 ? -37.300 -51.536 -5.419 1.00 53.26 79 GLY A O 1
ATOM 4830 N N . PHE B 1 98 ? -37.203 -50.146 -7.185 1.00 48.81 80 PHE A N 1
ATOM 4831 C CA . PHE B 1 98 ? -35.732 -50.087 -7.200 1.00 49.11 80 PHE A CA 1
ATOM 4832 C C . PHE B 1 98 ? -35.156 -49.566 -5.874 1.00 48.89 80 PHE A C 1
ATOM 4833 O O . PHE B 1 98 ? -34.327 -50.213 -5.230 1.00 47.24 80 PHE A O 1
ATOM 4841 N N . PHE B 1 99 ? -35.609 -48.384 -5.475 1.00 46.72 81 PHE A N 1
ATOM 4842 C CA . PHE B 1 99 ? -35.129 -47.762 -4.239 1.00 46.84 81 PHE A CA 1
ATOM 4843 C C . PHE B 1 99 ? -35.988 -48.160 -3.042 1.00 48.17 81 PHE A C 1
ATOM 4844 O O . PHE B 1 99 ? -36.141 -47.391 -2.087 1.00 47.39 81 PHE A O 1
ATOM 4852 N N . GLY B 1 100 ? -36.553 -49.363 -3.104 1.00 51.71 82 GLY A N 1
ATOM 4853 C CA . GLY B 1 100 ? -37.407 -49.874 -2.033 1.00 52.34 82 GLY A CA 1
ATOM 4854 C C . GLY B 1 100 ? -38.446 -48.847 -1.620 1.00 54.28 82 GLY A C 1
ATOM 4855 O O . GLY B 1 100 ? -38.538 -48.487 -0.446 1.00 49.61 82 GLY A O 1
ATOM 4856 N N . PHE B 1 101 ? -39.209 -48.360 -2.596 1.00 55.98 83 PHE A N 1
ATOM 4857 C CA . PHE B 1 101 ? -40.256 -47.373 -2.338 1.00 54.13 83 PHE A CA 1
ATOM 4858 C C . PHE B 1 101 ? -41.635 -47.955 -2.569 1.00 54.48 83 PHE A C 1
ATOM 4859 O O . PHE B 1 101 ? -41.809 -48.833 -3.407 1.00 58.65 83 PHE A O 1
ATOM 4867 N N . SER B 1 102 ? -42.604 -47.455 -1.807 1.00 56.12 84 SER A N 1
ATOM 4868 C CA . SER B 1 102 ? -43.999 -47.864 -1.951 1.00 58.55 84 SER A CA 1
ATOM 4869 C C . SER B 1 102 ? -44.746 -46.962 -2.923 1.00 57.44 84 SER A C 1
ATOM 4870 O O . SER B 1 102 ? -44.499 -45.758 -2.995 1.00 56.54 84 SER A O 1
ATOM 4873 N N . PRO B 1 103 ? -45.633 -47.557 -3.718 1.00 56.09 85 PRO A N 1
ATOM 4874 C CA . PRO B 1 103 ? -46.469 -46.816 -4.624 1.00 55.34 85 PRO A CA 1
ATOM 4875 C C . PRO B 1 103 ? -47.163 -45.620 -4.011 1.00 56.04 85 PRO A C 1
ATOM 4876 O O . PRO B 1 103 ? -47.367 -44.638 -4.713 1.00 63.10 85 PRO A O 1
ATOM 4880 N N . LYS B 1 104 ? -47.534 -45.689 -2.736 1.00 55.73 86 LYS A N 1
ATOM 4881 C CA . LYS B 1 104 ? -48.089 -44.510 -2.072 1.00 55.48 86 LYS A CA 1
ATOM 4882 C C . LYS B 1 104 ? -47.022 -43.449 -1.966 1.00 52.98 86 LYS A C 1
ATOM 4883 O O . LYS B 1 104 ? -47.299 -42.254 -2.058 1.00 54.70 86 LYS A O 1
ATOM 4889 N N . ASP B 1 105 ? -45.800 -43.903 -1.762 1.00 49.89 87 ASP A N 1
ATOM 4890 C CA . ASP B 1 105 ? -44.686 -42.997 -1.589 1.00 50.98 87 ASP A CA 1
ATOM 4891 C C . ASP B 1 105 ? -44.415 -42.210 -2.847 1.00 47.88 87 ASP A C 1
ATOM 4892 O O . ASP B 1 105 ? -44.150 -41.018 -2.804 1.00 49.39 87 ASP A O 1
ATOM 4897 N N . ALA B 1 106 ? -44.472 -42.892 -3.975 1.00 47.11 88 ALA A N 1
ATOM 4898 C CA . ALA B 1 106 ? -44.219 -42.254 -5.258 1.00 45.25 88 ALA A CA 1
ATOM 4899 C C . ALA B 1 106 ? -45.252 -41.185 -5.578 1.00 43.95 88 ALA A C 1
ATOM 4900 O O . ALA B 1 106 ? -44.901 -40.118 -6.068 1.00 41.18 88 ALA A O 1
ATOM 4902 N N . GLU B 1 107 ? -46.515 -41.472 -5.289 1.00 43.23 89 GLU A N 1
ATOM 4903 C CA . GLU B 1 107 ? -47.595 -40.530 -5.565 1.00 46.13 89 GLU A CA 1
ATOM 4904 C C . GLU B 1 107 ? -47.388 -39.257 -4.756 1.00 44.24 89 GLU A C 1
ATOM 4905 O O . GLU B 1 107 ? -47.735 -38.155 -5.178 1.00 42.90 89 GLU A O 1
ATOM 4911 N N . TYR B 1 108 ? -46.834 -39.446 -3.566 1.00 48.05 90 TYR A N 1
ATOM 4912 C CA . TYR B 1 108 ? -46.509 -38.358 -2.648 1.00 48.76 90 TYR A CA 1
ATOM 4913 C C . TYR B 1 108 ? -45.293 -37.575 -3.062 1.00 44.92 90 TYR A C 1
ATOM 4914 O O . TYR B 1 108 ? -45.088 -36.458 -2.599 1.00 40.63 90 TYR A O 1
ATOM 4923 N N . MET B 1 109 ? -44.477 -38.180 -3.909 1.00 43.47 91 MET A N 1
ATOM 4924 C CA . MET B 1 109 ? -43.253 -37.554 -4.349 1.00 41.19 91 MET A CA 1
ATOM 4925 C C . MET B 1 109 ? -43.444 -36.672 -5.565 1.00 40.19 91 MET A C 1
ATOM 4926 O O . MET B 1 109 ? -44.220 -36.962 -6.467 1.00 42.69 91 MET A O 1
ATOM 4931 N N . ASP B 1 110 ? -42.709 -35.582 -5.562 1.00 39.97 92 ASP A N 1
ATOM 4932 C CA . ASP B 1 110 ? -42.707 -34.656 -6.663 1.00 40.98 92 ASP A CA 1
ATOM 4933 C C . ASP B 1 110 ? -42.056 -35.341 -7.838 1.00 42.12 92 ASP A C 1
ATOM 4934 O O . ASP B 1 110 ? -41.058 -36.047 -7.683 1.00 42.46 92 ASP A O 1
ATOM 4939 N N . PRO B 1 111 ? -42.629 -35.162 -9.026 1.00 42.41 93 PRO A N 1
ATOM 4940 C CA . PRO B 1 111 ? -42.086 -35.798 -10.208 1.00 41.50 93 PRO A CA 1
ATOM 4941 C C . PRO B 1 111 ? -40.651 -35.390 -10.383 1.00 36.92 93 PRO A C 1
ATOM 4942 O O . PRO B 1 111 ? -39.828 -36.162 -10.847 1.00 33.32 93 PRO A O 1
ATOM 4946 N N . GLN B 1 112 ? -40.368 -34.165 -9.981 1.00 36.05 94 GLN A N 1
ATOM 4947 C CA . GLN B 1 112 ? -39.036 -33.601 -10.126 1.00 36.31 94 GLN A CA 1
ATOM 4948 C C . GLN B 1 112 ? -38.004 -34.358 -9.310 1.00 36.07 94 GLN A C 1
ATOM 4949 O O . GLN B 1 112 ? -36.891 -34.604 -9.771 1.00 35.51 94 GLN A O 1
ATOM 4955 N N . LEU B 1 113 ? -38.392 -3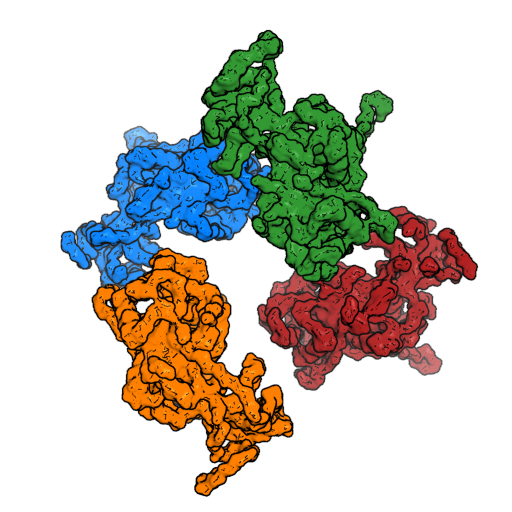4.703 -8.093 1.00 35.73 95 LEU A N 1
ATOM 4956 C CA . LEU B 1 113 ? -37.556 -35.493 -7.203 1.00 32.29 95 LEU A CA 1
ATOM 4957 C C . LEU B 1 113 ? -37.330 -36.848 -7.810 1.00 32.51 95 LEU A C 1
ATOM 4958 O O . LEU B 1 113 ? -36.226 -37.376 -7.826 1.00 31.86 95 LEU A O 1
ATOM 4963 N N . ARG B 1 114 ? -38.402 -37.408 -8.320 1.00 33.74 96 ARG A N 1
ATOM 4964 C CA . ARG B 1 114 ? -38.338 -38.742 -8.857 1.00 36.38 96 ARG A CA 1
ATOM 4965 C C . ARG B 1 114 ? -37.442 -38.766 -10.061 1.00 38.13 96 ARG A C 1
ATOM 4966 O O . ARG B 1 114 ? -36.676 -39.699 -10.271 1.00 45.01 96 ARG A O 1
ATOM 4974 N N . MET B 1 115 ? -37.580 -37.747 -10.881 1.00 37.65 97 MET A N 1
ATOM 4975 C CA . MET B 1 115 ? -36.823 -37.659 -12.100 1.00 36.19 97 MET A CA 1
ATOM 4976 C C . MET B 1 115 ? -35.346 -37.511 -11.828 1.00 32.37 97 MET A C 1
ATOM 4977 O O . MET B 1 115 ? -34.508 -38.187 -12.431 1.00 32.98 97 MET A O 1
ATOM 4982 N N . LEU B 1 116 ? -35.029 -36.600 -10.932 1.00 28.94 98 LEU A N 1
ATOM 4983 C CA . LEU B 1 116 ? -33.637 -36.312 -10.632 1.00 28.26 98 LEU A CA 1
ATOM 4984 C C . LEU B 1 116 ? -32.965 -37.488 -9.955 1.00 30.15 98 LEU A C 1
ATOM 4985 O O . LEU B 1 116 ? -31.750 -37.660 -10.042 1.00 30.35 98 LEU A O 1
ATOM 4990 N N . LEU B 1 117 ? -33.761 -38.283 -9.258 1.00 29.23 99 LEU A N 1
ATOM 4991 C CA . LEU B 1 117 ? -33.263 -39.504 -8.671 1.00 29.70 99 LEU A CA 1
ATOM 4992 C C . LEU B 1 117 ? -32.866 -40.505 -9.744 1.00 30.02 99 LEU A C 1
ATOM 4993 O O . LEU B 1 117 ? -31.799 -41.123 -9.679 1.00 27.81 99 LEU A O 1
ATOM 4998 N N . LEU B 1 118 ? -33.737 -40.681 -10.723 1.00 32.50 100 LEU A N 1
ATOM 4999 C CA . LEU B 1 118 ? -33.446 -41.612 -11.791 1.00 35.06 100 LEU A CA 1
ATOM 5000 C C . LEU B 1 118 ? -32.234 -41.160 -12.544 1.00 32.80 100 LEU A C 1
ATOM 5001 O O . LEU B 1 118 ? -31.372 -41.968 -12.878 1.00 34.26 100 LEU A O 1
ATOM 5006 N N . HIS B 1 119 ? -32.168 -39.867 -12.819 1.00 30.79 101 HIS A N 1
ATOM 5007 C CA . HIS B 1 119 ? -31.060 -39.328 -13.605 1.00 32.41 101 HIS A CA 1
ATOM 5008 C C . HIS B 1 119 ? -29.711 -39.361 -12.934 1.00 32.17 101 HIS A C 1
ATOM 5009 O O . HIS B 1 119 ? -28.686 -39.572 -13.571 1.00 32.66 101 HIS A O 1
ATOM 5016 N N . SER B 1 120 ? -29.679 -39.200 -11.648 1.00 29.40 102 SER A N 1
ATOM 5017 C CA . SER B 1 120 ? -28.430 -39.240 -10.973 1.00 29.03 102 SER A CA 1
ATOM 5018 C C . SER B 1 120 ? -27.870 -40.625 -10.977 1.00 29.63 102 SER A C 1
ATOM 5019 O O . SER B 1 120 ? -26.731 -40.831 -11.215 1.00 32.56 102 SER A O 1
ATOM 5022 N N . TRP B 1 121 ? -28.684 -41.606 -10.722 1.00 31.54 103 TRP A N 1
ATOM 5023 C CA . TRP B 1 121 ? -28.178 -42.963 -10.715 1.00 35.48 103 TRP A CA 1
ATOM 5024 C C . TRP B 1 121 ? -27.492 -43.190 -12.046 1.00 37.62 103 TRP A C 1
ATOM 5025 O O . TRP B 1 121 ? -26.400 -43.738 -12.138 1.00 37.22 103 TRP A O 1
ATOM 5036 N N . LYS B 1 122 ? -28.190 -42.754 -13.080 1.00 36.81 104 LYS A N 1
ATOM 5037 C CA . LYS B 1 122 ? -27.806 -42.991 -14.468 1.00 33.21 104 LYS A CA 1
ATOM 5038 C C . LYS B 1 122 ? -26.542 -42.283 -14.902 1.00 31.24 104 LYS A C 1
ATOM 5039 O O . LYS B 1 122 ? -25.749 -42.815 -15.674 1.00 28.17 104 LYS A O 1
ATOM 5045 N N . ALA B 1 123 ? -26.384 -41.062 -14.423 1.00 29.69 105 ALA A N 1
ATOM 5046 C CA . ALA B 1 123 ? -25.227 -40.266 -14.771 1.00 26.26 105 ALA A CA 1
ATOM 5047 C C . ALA B 1 123 ? -23.962 -40.896 -14.224 1.00 27.11 105 ALA A C 1
ATOM 5048 O O . ALA B 1 123 ? -22.933 -40.912 -14.876 1.00 29.17 105 ALA A O 1
ATOM 5050 N N . ILE B 1 124 ? -24.053 -41.420 -13.013 1.00 27.24 106 ILE A N 1
ATOM 5051 C CA . ILE B 1 124 ? -22.935 -42.142 -12.393 1.00 29.25 106 ILE A CA 1
ATOM 5052 C C . ILE B 1 124 ? -22.639 -43.475 -13.079 1.00 30.36 106 ILE A C 1
ATOM 5053 O O . ILE B 1 124 ? -21.493 -43.918 -13.158 1.00 28.90 106 ILE A O 1
ATOM 5058 N N . GLU B 1 125 ? -23.679 -44.113 -13.577 1.00 29.94 107 GLU A N 1
ATOM 5059 C CA . GLU B 1 125 ? -23.496 -45.285 -14.392 1.00 31.79 107 GLU A CA 1
ATOM 5060 C C . GLU B 1 125 ? -22.823 -44.911 -15.675 1.00 33.48 107 GLU A C 1
ATOM 5061 O O . GLU B 1 125 ? -21.953 -45.629 -16.164 1.00 35.47 107 GLU A O 1
ATOM 5067 N N . ASP B 1 126 ? -23.231 -43.783 -16.233 1.00 31.95 108 ASP A N 1
ATOM 5068 C CA . ASP B 1 126 ? -22.643 -43.329 -17.472 1.00 32.50 108 ASP A CA 1
ATOM 5069 C C . ASP B 1 126 ? -21.160 -43.119 -17.288 1.00 32.72 108 ASP A C 1
ATOM 5070 O O . ASP B 1 126 ? -20.372 -43.323 -18.213 1.00 33.01 108 ASP A O 1
ATOM 5075 N N . ALA B 1 127 ? -20.804 -42.677 -16.090 1.00 31.52 109 ALA A N 1
ATOM 5076 C CA . ALA B 1 127 ? -19.411 -42.438 -15.722 1.00 34.57 109 ALA A CA 1
ATOM 5077 C C . ALA B 1 127 ? -18.600 -43.725 -15.647 1.00 37.30 109 ALA A C 1
ATOM 5078 O O . ALA B 1 127 ? -17.384 -43.696 -15.783 1.00 39.43 109 ALA A O 1
ATOM 5080 N N . GLY B 1 128 ? -19.288 -44.843 -15.439 1.00 37.84 110 GLY A N 1
ATOM 5081 C CA . GLY B 1 128 ? -18.628 -46.128 -15.218 1.00 39.38 110 GLY A CA 1
ATOM 5082 C C . GLY B 1 128 ? -18.345 -46.436 -13.769 1.00 40.34 110 GLY A C 1
ATOM 5083 O O . GLY B 1 128 ? -17.413 -47.171 -13.461 1.00 41.23 110 GLY A O 1
ATOM 5084 N N . TYR B 1 129 ? -19.156 -45.889 -12.876 1.00 42.61 111 TYR A N 1
ATOM 5085 C CA . TYR B 1 129 ? -18.940 -46.064 -11.452 1.00 41.41 111 TYR A CA 1
ATOM 5086 C C . TYR B 1 129 ? -20.159 -46.631 -10.754 1.00 44.81 111 TYR A C 1
ATOM 5087 O O . TYR B 1 129 ? -21.284 -46.510 -11.233 1.00 42.25 111 TYR A O 1
ATOM 5096 N N . ILE B 1 130 ? -19.908 -47.240 -9.605 1.00 48.45 112 ILE A N 1
ATOM 5097 C CA . ILE B 1 130 ? -20.961 -47.696 -8.717 1.00 46.87 112 ILE A CA 1
ATOM 5098 C C . ILE B 1 130 ? -21.150 -46.628 -7.674 1.00 45.33 112 ILE A C 1
ATOM 5099 O O . ILE B 1 130 ? -20.195 -46.134 -7.081 1.00 49.11 112 ILE A O 1
ATOM 5104 N N . SER B 1 131 ? -22.392 -46.280 -7.445 1.00 41.54 113 SER A N 1
ATOM 5105 C CA . SER B 1 131 ? -22.707 -45.203 -6.558 1.00 39.40 113 SER A CA 1
ATOM 5106 C C . SER B 1 131 ? -21.970 -45.315 -5.255 1.00 40.21 113 SER A C 1
ATOM 5107 O O . SER B 1 131 ? -21.265 -44.403 -4.840 1.00 35.89 113 SER A O 1
ATOM 5110 N N . LYS B 1 132 ? -22.160 -46.455 -4.614 1.00 45.25 114 LYS A N 1
ATOM 5111 C CA . LYS B 1 132 ? -21.674 -46.690 -3.257 1.00 46.83 114 LYS A CA 1
ATOM 5112 C C . LYS B 1 132 ? -20.163 -46.804 -3.103 1.00 43.60 114 LYS A C 1
ATOM 5113 O O . LYS B 1 132 ? -19.677 -46.741 -1.987 1.00 39.40 114 LYS A O 1
ATOM 5119 N N . GLU B 1 133 ? -19.436 -46.976 -4.204 1.00 43.70 115 GLU A N 1
ATOM 5120 C CA . GLU B 1 133 ? -17.972 -47.097 -4.161 1.00 45.76 115 GLU A CA 1
ATOM 5121 C C . GLU B 1 133 ? -17.296 -45.751 -4.238 1.00 45.28 115 GLU A C 1
ATOM 5122 O O . GLU B 1 133 ? -16.179 -45.564 -3.758 1.00 43.49 115 GLU A O 1
ATOM 5128 N N . ILE B 1 134 ? -17.963 -44.824 -4.900 1.00 46.32 116 ILE A N 1
ATOM 5129 C CA . ILE B 1 134 ? -17.547 -43.433 -4.858 1.00 47.02 116 ILE A CA 1
ATOM 5130 C C . ILE B 1 134 ? -18.459 -42.657 -3.897 1.00 47.49 116 ILE A C 1
ATOM 5131 O O . ILE B 1 134 ? -19.467 -42.091 -4.297 1.00 51.74 116 ILE A O 1
ATOM 5136 N N . PRO B 1 135 ? -18.122 -42.656 -2.610 1.00 49.23 117 PRO A N 1
ATOM 5137 C CA . PRO B 1 135 ? -18.968 -42.012 -1.611 1.00 50.59 117 PRO A CA 1
ATOM 5138 C C . PRO B 1 135 ? -18.628 -40.557 -1.382 1.00 48.46 117 PRO A C 1
ATOM 5139 O O . PRO B 1 135 ? -19.455 -39.794 -0.884 1.00 47.17 117 PRO A O 1
ATOM 5143 N N . GLU B 1 136 ? -17.410 -40.177 -1.726 1.00 46.06 118 GLU A N 1
ATOM 5144 C CA . GLU B 1 136 ? -16.929 -38.832 -1.421 1.00 50.05 118 GLU A CA 1
ATOM 5145 C C . GLU B 1 136 ? -17.395 -37.854 -2.508 1.00 47.01 118 GLU A C 1
ATOM 5146 O O . GLU B 1 136 ? -16.611 -37.207 -3.193 1.00 40.26 118 GLU A O 1
ATOM 5152 N N . THR B 1 137 ? -18.706 -37.768 -2.642 1.00 43.93 119 THR A N 1
ATOM 5153 C CA . THR B 1 137 ? -19.346 -37.112 -3.765 1.00 37.51 119 THR A CA 1
ATOM 5154 C C . THR B 1 137 ? -20.351 -36.097 -3.265 1.00 34.79 119 THR A C 1
ATOM 5155 O O . THR B 1 137 ? -21.119 -36.375 -2.351 1.00 34.93 119 THR A O 1
ATOM 5159 N N . SER B 1 138 ? -20.380 -34.932 -3.888 1.00 29.31 120 SER A N 1
ATOM 5160 C CA . SER B 1 138 ? -21.323 -33.914 -3.476 1.00 28.65 120 SER A CA 1
ATOM 5161 C C . SER B 1 138 ? -22.514 -33.887 -4.394 1.00 27.57 120 SER A C 1
ATOM 5162 O O . SER B 1 138 ? -22.421 -34.281 -5.548 1.00 29.24 120 SER A O 1
ATOM 5165 N N . VAL B 1 139 ? -23.636 -33.418 -3.871 1.00 27.64 121 VAL A N 1
ATOM 5166 C CA . VAL B 1 139 ? -24.856 -33.346 -4.646 1.00 26.97 121 VAL A CA 1
ATOM 5167 C C . VAL B 1 139 ? -25.455 -31.957 -4.617 1.00 28.44 121 VAL A C 1
ATOM 5168 O O . VAL B 1 139 ? -25.714 -31.396 -3.566 1.00 33.64 121 VAL A O 1
ATOM 5172 N N . TYR B 1 140 ? -25.661 -31.408 -5.806 1.00 30.06 122 TYR A N 1
ATOM 5173 C CA . TYR B 1 140 ? -26.274 -30.100 -5.944 1.00 27.33 122 TYR A CA 1
ATOM 5174 C C . TYR B 1 140 ? -27.425 -30.188 -6.914 1.00 28.79 122 TYR A C 1
ATOM 5175 O O . TYR B 1 140 ? -27.234 -30.499 -8.083 1.00 32.53 122 TYR A O 1
ATOM 5184 N N . MET B 1 141 ? -28.630 -29.927 -6.432 1.00 29.27 123 MET A N 1
ATOM 5185 C CA . MET B 1 141 ? -29.815 -29.985 -7.297 1.00 33.21 123 MET A CA 1
ATOM 5186 C C . MET B 1 141 ? -30.657 -28.722 -7.285 1.00 32.01 123 MET A C 1
ATOM 5187 O O . MET B 1 141 ? -30.620 -27.949 -6.341 1.00 30.72 123 MET A O 1
ATOM 5192 N N . SER B 1 142 ? -31.437 -28.542 -8.341 1.00 30.74 124 SER A N 1
ATOM 5193 C CA . SER B 1 142 ? -32.419 -27.481 -8.377 1.00 29.69 124 SER A CA 1
ATOM 5194 C C . SER B 1 142 ? -33.659 -27.912 -9.120 1.00 27.98 124 SER A C 1
ATOM 5195 O O . SER B 1 142 ? -33.589 -28.668 -10.071 1.00 26.65 124 SER A O 1
ATOM 5198 N N . ALA B 1 143 ? -34.796 -27.398 -8.679 1.00 27.82 125 ALA A N 1
ATOM 5199 C CA . ALA B 1 143 ? -36.058 -27.708 -9.313 1.00 27.56 125 ALA A CA 1
ATOM 5200 C C . ALA B 1 143 ? -37.045 -26.596 -9.083 1.00 27.57 125 ALA A C 1
ATOM 5201 O O . ALA B 1 143 ? -36.915 -25.816 -8.149 1.00 27.54 125 ALA A O 1
ATOM 5203 N N . SER B 1 144 ? -38.040 -26.534 -9.953 1.00 28.75 126 SER A N 1
ATOM 5204 C CA . SER B 1 144 ? -39.093 -25.546 -9.815 1.00 30.09 126 SER A CA 1
ATOM 5205 C C . SER B 1 144 ? -40.056 -25.916 -8.703 1.00 32.14 126 SER A C 1
ATOM 5206 O O . SER B 1 144 ? -40.164 -27.070 -8.294 1.00 31.18 126 SER A O 1
ATOM 5209 N N . THR B 1 145 ? -40.753 -24.905 -8.224 1.00 33.87 127 THR A N 1
ATOM 5210 C CA . THR B 1 145 ? -41.782 -25.086 -7.227 1.00 35.99 127 THR A CA 1
ATOM 5211 C C . THR B 1 145 ? -43.117 -25.196 -7.945 1.00 33.06 127 THR A C 1
ATOM 5212 O O . THR B 1 145 ? -43.740 -24.201 -8.294 1.00 30.28 127 THR A O 1
ATOM 5216 N N . ASN B 1 146 ? -43.545 -26.427 -8.153 1.00 34.32 128 ASN A N 1
ATOM 5217 C CA . ASN B 1 146 ? -44.715 -26.718 -8.965 1.00 34.54 128 ASN A CA 1
ATOM 5218 C C . ASN B 1 146 ? -45.997 -26.908 -8.174 1.00 36.79 128 ASN A C 1
ATOM 5219 O O . ASN B 1 146 ? -47.053 -27.136 -8.756 1.00 43.22 128 ASN A O 1
ATOM 5224 N N . SER B 1 147 ? -45.909 -26.818 -6.856 1.00 39.32 129 SER A N 1
ATOM 5225 C CA . SER B 1 147 ? -47.071 -27.006 -5.986 1.00 41.13 129 SER A CA 1
ATOM 5226 C C . SER B 1 147 ? -47.684 -28.375 -6.187 1.00 40.04 129 SER A C 1
ATOM 5227 O O . SER B 1 147 ? -48.895 -28.518 -6.273 1.00 39.60 129 SER A O 1
ATOM 5230 N N . TYR B 1 148 ? -46.826 -29.376 -6.268 1.00 41.16 130 TYR A N 1
ATOM 5231 C CA . TYR B 1 148 ? -47.262 -30.740 -6.493 1.00 44.67 130 TYR A CA 1
ATOM 5232 C C . TYR B 1 148 ? -48.141 -31.223 -5.342 1.00 49.73 130 TYR A C 1
ATOM 5233 O O . TYR B 1 148 ? -49.125 -31.943 -5.556 1.00 53.03 130 TYR A O 1
ATOM 5242 N N . ARG B 1 149 ? -47.808 -30.800 -4.128 1.00 50.28 131 ARG A N 1
ATOM 5243 C CA . ARG B 1 149 ? -48.546 -31.251 -2.949 1.00 47.28 131 ARG A CA 1
ATOM 5244 C C . ARG B 1 149 ? -49.999 -30.820 -3.015 1.00 44.02 131 ARG A C 1
ATOM 5245 O O . ARG B 1 149 ? -50.879 -31.447 -2.450 1.00 43.99 131 ARG A O 1
ATOM 5253 N N . SER B 1 150 ? -50.222 -29.732 -3.725 1.00 42.46 132 SER A N 1
ATOM 5254 C CA . SER B 1 150 ? -51.519 -29.108 -3.820 1.00 44.89 132 SER A CA 1
ATOM 5255 C C . SER B 1 150 ? -52.564 -29.990 -4.481 1.00 48.74 132 SER A C 1
ATOM 5256 O O . SER B 1 150 ? -53.760 -29.780 -4.304 1.00 57.62 132 SER A O 1
ATOM 5259 N N . LEU B 1 151 ? -52.120 -30.970 -5.256 1.00 49.36 133 LEU A N 1
ATOM 5260 C CA . LEU B 1 151 ? -53.057 -31.824 -5.971 1.00 48.47 133 LEU A CA 1
ATOM 5261 C C . LEU B 1 151 ? -53.419 -33.040 -5.149 1.00 47.80 133 LEU A C 1
ATOM 5262 O O . LEU B 1 151 ? -54.202 -33.875 -5.591 1.00 54.32 133 LEU A O 1
ATOM 5267 N N . LEU B 1 152 ? -52.837 -33.160 -3.968 1.00 46.90 134 LEU A N 1
ATOM 5268 C CA . LEU B 1 152 ? -53.139 -34.295 -3.119 1.00 46.25 134 LEU A CA 1
ATOM 5269 C C . LEU B 1 152 ? -54.361 -33.947 -2.299 1.00 49.26 134 LEU A C 1
ATOM 5270 O O . LEU B 1 152 ? -54.609 -32.766 -2.053 1.00 49.45 134 LEU A O 1
ATOM 5275 N N . PRO B 1 153 ? -55.142 -34.972 -1.892 1.00 52.87 135 PRO A N 1
ATOM 5276 C CA . PRO B 1 153 ? -56.386 -34.703 -1.168 1.00 54.64 135 PRO A CA 1
ATOM 5277 C C . PRO B 1 153 ? -56.193 -34.202 0.255 1.00 56.61 135 PRO A C 1
ATOM 5278 O O . PRO B 1 153 ? -56.757 -33.161 0.618 1.00 56.38 135 PRO A O 1
ATOM 5282 N N . GLU B 1 154 ? -55.555 -35.022 1.077 1.00 59.24 136 GLU A N 1
ATOM 5283 C CA . GLU B 1 154 ? -55.459 -34.732 2.491 1.00 59.08 136 GLU A CA 1
ATOM 5284 C C . GLU B 1 154 ? -54.160 -34.462 3.150 1.00 60.60 136 GLU A C 1
ATOM 5285 O O . GLU B 1 154 ? -53.110 -34.939 2.791 1.00 55.84 136 GLU A O 1
ATOM 5291 N N . GLU B 1 155 ? -54.312 -33.665 4.176 1.00 67.58 137 GLU A N 1
ATOM 5292 C CA . GLU B 1 155 ? -53.246 -33.208 4.991 1.00 71.11 137 GLU A CA 1
ATOM 5293 C C . GLU B 1 155 ? -53.915 -32.916 6.325 1.00 73.41 137 GLU A C 1
ATOM 5294 O O . GLU B 1 155 ? -54.016 -31.779 6.729 1.00 77.82 137 GLU A O 1
ATOM 5300 N N . THR B 1 156 ? -54.447 -33.958 6.951 1.00 30.00 138 THR A N 1
ATOM 5301 C CA . THR B 1 156 ? -55.130 -33.800 8.203 1.00 30.00 138 THR A CA 1
ATOM 5302 C C . THR B 1 156 ? -54.241 -34.330 9.262 1.00 30.00 138 THR A C 1
ATOM 5303 O O . THR B 1 156 ? -53.397 -35.163 9.023 1.00 30.00 138 THR A O 1
ATOM 5307 N N . THR B 1 157 ? -54.482 -33.814 10.447 1.00 30.00 139 THR A N 1
ATOM 5308 C CA . THR B 1 157 ? -53.766 -34.096 11.650 1.00 30.00 139 THR A CA 1
ATOM 5309 C C . THR B 1 157 ? -53.566 -35.564 11.740 1.00 30.00 139 THR A C 1
ATOM 5310 O O . THR B 1 157 ? -54.295 -36.309 11.104 1.00 30.00 139 THR A O 1
ATOM 5314 N N . ALA B 1 158 ? -52.568 -35.979 12.505 1.00 30.00 140 ALA A N 1
ATOM 5315 C CA . ALA B 1 158 ? -52.255 -37.377 12.615 1.00 30.00 140 ALA A CA 1
ATOM 5316 C C . ALA B 1 158 ? -53.433 -38.181 13.118 1.00 30.00 140 ALA A C 1
ATOM 5317 O O . ALA B 1 158 ? -54.563 -37.855 12.829 1.00 30.00 140 ALA A O 1
ATOM 5319 N N . ASP B 1 164 ? -51.498 -39.265 9.961 1.00 73.85 146 ASP A N 1
ATOM 5320 C CA . ASP B 1 164 ? -50.313 -38.966 9.166 1.00 78.17 146 ASP A CA 1
ATOM 5321 C C . ASP B 1 164 ? -50.521 -37.718 8.315 1.00 80.41 146 ASP A C 1
ATOM 5322 O O . ASP B 1 164 ? -51.296 -36.832 8.675 1.00 84.65 146 ASP A O 1
ATOM 5327 N N . GLY B 1 165 ? -49.823 -37.654 7.186 1.00 72.11 147 GLY A N 1
ATOM 5328 C CA . GLY B 1 165 ? -49.929 -36.520 6.287 1.00 68.03 147 GLY A CA 1
ATOM 5329 C C . GLY B 1 165 ? -48.703 -35.630 6.329 1.00 68.91 147 GLY A C 1
ATOM 5330 O O . GLY B 1 165 ? -48.378 -34.957 5.351 1.00 63.77 147 GLY A O 1
ATOM 5331 N N . TYR B 1 166 ? -48.019 -35.627 7.469 1.00 68.50 148 TYR A N 1
ATOM 5332 C CA . TYR B 1 166 ? -46.812 -34.809 7.643 1.00 55.95 148 TYR A CA 1
ATOM 5333 C C . TYR B 1 166 ? -45.666 -35.279 6.748 1.00 51.71 148 TYR A C 1
ATOM 5334 O O . TYR B 1 166 ? -44.698 -34.554 6.519 1.00 46.01 148 TYR A O 1
ATOM 5343 N N . VAL B 1 167 ? -45.794 -36.498 6.243 1.00 52.72 149 VAL A N 1
ATOM 5344 C CA . VAL B 1 167 ? -44.784 -37.082 5.368 1.00 51.59 149 VAL A CA 1
ATOM 5345 C C . VAL B 1 167 ? -44.763 -36.375 4.016 1.00 50.09 149 VAL A C 1
ATOM 5346 O O . VAL B 1 167 ? -43.696 -36.192 3.430 1.00 50.19 149 VAL A O 1
ATOM 5350 N N . SER B 1 168 ? -45.942 -35.982 3.535 1.00 46.47 150 SER A N 1
ATOM 5351 C CA . SER B 1 168 ? -46.075 -35.292 2.249 1.00 44.40 150 SER A CA 1
ATOM 5352 C C . SER B 1 168 ? -45.321 -33.974 2.252 1.00 44.68 150 SER A C 1
ATOM 5353 O O . SER B 1 168 ? -44.695 -33.613 1.263 1.00 47.06 150 SER A O 1
ATOM 5356 N N . TRP B 1 169 ? -45.392 -33.258 3.369 1.00 46.25 151 TRP A N 1
ATOM 5357 C CA . TRP B 1 169 ? -44.702 -31.974 3.511 1.00 42.36 151 TRP A CA 1
ATOM 5358 C C . TRP B 1 169 ? -43.190 -32.117 3.498 1.00 45.22 151 TRP A C 1
ATOM 5359 O O . TRP B 1 169 ? -42.496 -31.311 2.881 1.00 48.45 151 TRP A O 1
ATOM 5370 N N . VAL B 1 170 ? -42.669 -33.124 4.183 1.00 42.28 152 VAL A N 1
ATOM 5371 C CA . VAL B 1 170 ? -41.226 -33.328 4.181 1.00 41.26 152 VAL A CA 1
ATOM 5372 C C . VAL B 1 170 ? -40.773 -33.648 2.755 1.00 41.34 152 VAL A C 1
ATOM 5373 O O . VAL B 1 170 ? -39.779 -33.115 2.248 1.00 41.97 152 VAL A O 1
ATOM 5377 N N . LEU B 1 171 ? -41.555 -34.483 2.094 1.00 42.09 153 LEU A N 1
ATOM 5378 C CA . LEU B 1 171 ? -41.225 -34.911 0.744 1.00 42.62 153 LEU A CA 1
ATOM 5379 C C . LEU B 1 171 ? -41.400 -33.796 -0.256 1.00 41.42 153 LEU A C 1
ATOM 5380 O O . LEU B 1 171 ? -41.090 -33.960 -1.434 1.00 42.52 153 LEU A O 1
ATOM 5385 N N . ALA B 1 172 ? -41.919 -32.670 0.203 1.00 37.67 154 ALA A N 1
ATOM 5386 C CA . ALA B 1 172 ? -42.245 -31.582 -0.689 1.00 35.55 154 ALA A CA 1
ATOM 5387 C C . ALA B 1 172 ? -41.266 -30.440 -0.547 1.00 37.11 154 ALA A C 1
ATOM 5388 O O . ALA B 1 172 ? -41.486 -29.363 -1.095 1.00 41.08 154 ALA A O 1
ATOM 5390 N N . GLN B 1 173 ? -40.187 -30.664 0.186 1.00 37.20 155 GLN A N 1
ATOM 5391 C CA . GLN B 1 173 ? -39.252 -29.599 0.425 1.00 36.56 155 GLN A CA 1
ATOM 5392 C C . GLN B 1 173 ? -38.097 -29.761 -0.522 1.00 35.94 155 GLN A C 1
ATOM 5393 O O . GLN B 1 173 ? -37.808 -30.850 -1.023 1.00 42.35 155 GLN A O 1
ATOM 5399 N N . SER B 1 174 ? -37.433 -28.662 -0.782 1.00 35.19 156 SER A N 1
ATOM 5400 C CA . SER B 1 174 ? -36.366 -28.664 -1.732 1.00 35.47 156 SER A CA 1
ATOM 5401 C C . SER B 1 174 ? -35.237 -29.544 -1.257 1.00 36.79 156 SER A C 1
ATOM 5402 O O . SER B 1 174 ? -34.647 -30.265 -2.051 1.00 42.85 156 SER A O 1
ATOM 5405 N N . GLY B 1 175 ? -34.946 -29.490 0.036 1.00 33.74 157 GLY A N 1
ATOM 5406 C CA . GLY B 1 175 ? -33.787 -30.192 0.580 1.00 32.56 157 GLY A CA 1
ATOM 5407 C C . GLY B 1 175 ? -33.910 -31.699 0.453 1.00 30.03 157 GLY A C 1
ATOM 5408 O O . GLY B 1 175 ? -32.925 -32.420 0.508 1.00 28.27 157 GLY A O 1
ATOM 5409 N N . THR B 1 176 ? -35.138 -32.164 0.311 1.00 28.31 158 THR A N 1
ATOM 5410 C CA . THR B 1 176 ? -35.391 -33.580 0.273 1.00 27.07 158 THR A CA 1
ATOM 5411 C C . THR B 1 176 ? -34.820 -34.229 -0.994 1.00 28.47 158 THR A C 1
ATOM 5412 O O . THR B 1 176 ? -34.355 -35.353 -0.967 1.00 29.35 158 THR A O 1
ATOM 5416 N N . ILE B 1 177 ? -34.821 -33.496 -2.096 1.00 29.94 159 ILE A N 1
ATOM 5417 C CA . ILE B 1 177 ? -34.351 -34.034 -3.374 1.00 27.02 159 ILE A CA 1
ATOM 5418 C C . ILE B 1 177 ? -32.874 -34.435 -3.428 1.00 28.82 159 ILE A C 1
ATOM 5419 O O . ILE B 1 177 ? -32.567 -35.571 -3.763 1.00 26.69 159 ILE A O 1
ATOM 5424 N N . PRO B 1 178 ? -31.954 -33.505 -3.141 1.00 27.97 160 PRO A N 1
ATOM 5425 C CA . PRO B 1 178 ? -30.553 -33.866 -3.161 1.00 28.55 160 PRO A CA 1
ATOM 5426 C C . PRO B 1 178 ? -30.249 -34.889 -2.083 1.00 32.00 160 PRO A C 1
ATOM 5427 O O . PRO B 1 178 ? -29.469 -35.809 -2.284 1.00 34.87 160 PRO A O 1
ATOM 5431 N N . THR B 1 179 ? -30.878 -34.699 -0.937 1.00 32.22 161 THR A N 1
ATOM 5432 C CA . THR B 1 179 ? -30.666 -35.538 0.244 1.00 31.37 161 THR A CA 1
ATOM 5433 C C . THR B 1 179 ? -31.175 -36.960 0.101 1.00 31.71 161 THR A C 1
ATOM 5434 O O . THR B 1 179 ? -30.583 -37.895 0.644 1.00 27.75 161 THR A O 1
ATOM 5438 N N . MET B 1 180 ? -32.283 -37.113 -0.619 1.00 32.18 162 MET A N 1
ATOM 5439 C CA . MET B 1 180 ? -32.819 -38.433 -0.927 1.00 32.28 162 MET A CA 1
ATOM 5440 C C . MET B 1 180 ? -31.882 -39.183 -1.856 1.00 32.21 162 MET A C 1
ATOM 5441 O O . MET B 1 180 ? -31.688 -40.385 -1.711 1.00 31.72 162 MET A O 1
ATOM 5446 N N . ILE B 1 181 ? -31.309 -38.457 -2.809 1.00 31.73 163 ILE A N 1
ATOM 5447 C CA . ILE B 1 181 ? -30.378 -39.039 -3.767 1.00 31.17 163 ILE A CA 1
ATOM 5448 C C . ILE B 1 181 ? -29.086 -39.472 -3.069 1.00 31.08 163 ILE A C 1
ATOM 5449 O O . ILE B 1 181 ? -28.510 -40.503 -3.392 1.00 27.73 163 ILE A O 1
ATOM 5454 N N . SER B 1 182 ? -28.636 -38.664 -2.117 1.00 32.06 164 SER A N 1
ATOM 5455 C CA . SER B 1 182 ? -27.418 -38.963 -1.371 1.00 32.43 164 SER A CA 1
ATOM 5456 C C . SER B 1 182 ? -27.589 -40.237 -0.554 1.00 35.89 164 SER A C 1
ATOM 5457 O O . SER B 1 182 ? -26.698 -41.079 -0.524 1.00 35.14 164 SER A O 1
ATOM 5460 N N . HIS B 1 183 ? -28.733 -40.362 0.112 1.00 39.20 165 HIS A N 1
ATOM 5461 C CA . HIS B 1 183 ? -29.023 -41.551 0.922 1.00 43.71 165 HIS A CA 1
ATOM 5462 C C . HIS B 1 183 ? -29.147 -42.800 0.059 1.00 43.73 165 HIS A C 1
ATOM 5463 O O . HIS B 1 183 ? -28.604 -43.853 0.377 1.00 50.55 165 HIS A O 1
ATOM 5470 N N . LYS B 1 184 ? -29.881 -42.673 -1.033 1.00 41.61 166 LYS A N 1
ATOM 5471 C CA . LYS B 1 184 ? -30.097 -43.792 -1.949 1.00 38.67 166 LYS A CA 1
ATOM 5472 C C . LYS B 1 184 ? -28.874 -44.231 -2.704 1.00 34.94 166 LYS A C 1
ATOM 5473 O O . LYS B 1 184 ? -28.762 -45.388 -3.048 1.00 31.44 166 LYS A O 1
ATOM 5479 N N . LEU B 1 185 ? -27.978 -43.301 -2.994 1.00 38.35 167 LEU A N 1
ATOM 5480 C CA . LEU B 1 185 ? -26.734 -43.641 -3.678 1.00 36.30 167 LEU A CA 1
ATOM 5481 C C . LEU B 1 185 ? -25.562 -43.774 -2.709 1.00 35.37 167 LEU A C 1
ATOM 5482 O O . LEU B 1 185 ? -24.476 -44.194 -3.082 1.00 34.29 167 LEU A O 1
ATOM 5487 N N . GLY B 1 186 ? -25.801 -43.444 -1.453 1.00 33.19 168 GLY A N 1
ATOM 5488 C CA . GLY B 1 186 ? -24.742 -43.468 -0.450 1.00 37.29 168 GLY A CA 1
ATOM 5489 C C . GLY B 1 186 ? -23.593 -42.504 -0.675 1.00 39.78 168 GLY A C 1
ATOM 5490 O O . GLY B 1 186 ? -22.433 -42.910 -0.698 1.00 45.15 168 GLY A O 1
ATOM 5491 N N . LEU B 1 187 ? -23.916 -41.229 -0.816 1.00 40.16 169 LEU A N 1
ATOM 5492 C CA . LEU B 1 187 ? -22.899 -40.213 -1.019 1.00 37.33 169 LEU A CA 1
ATOM 5493 C C . LEU B 1 187 ? -22.730 -39.348 0.219 1.00 36.68 169 LEU A C 1
ATOM 5494 O O . LEU B 1 187 ? -23.703 -38.855 0.776 1.00 35.75 169 LEU A O 1
ATOM 5499 N N . LYS B 1 188 ? -21.487 -39.165 0.640 1.00 39.10 170 LYS A N 1
ATOM 5500 C CA . LYS B 1 188 ? -21.205 -38.550 1.940 1.00 39.52 170 LYS A CA 1
ATOM 5501 C C . LYS B 1 188 ? -20.625 -37.162 1.822 1.00 35.98 170 LYS A C 1
ATOM 5502 O O . LYS B 1 188 ? -20.244 -36.541 2.808 1.00 31.56 170 LYS A O 1
ATOM 5508 N N . GLY B 1 189 ? -20.554 -36.676 0.600 1.00 38.69 171 GLY A N 1
ATOM 5509 C CA . GLY B 1 189 ? -20.145 -35.305 0.368 1.00 37.52 171 GLY A CA 1
ATOM 5510 C C . GLY B 1 189 ? -21.319 -34.398 0.650 1.00 33.36 171 GLY A C 1
ATOM 5511 O O . GLY B 1 189 ? -22.453 -34.863 0.811 1.00 35.04 171 GLY A O 1
ATOM 5512 N N . PRO B 1 190 ? -21.063 -33.098 0.715 1.00 29.56 172 PRO A N 1
ATOM 5513 C CA . PRO B 1 190 ? -22.122 -32.171 1.062 1.00 30.80 172 PRO A CA 1
ATOM 5514 C C . PRO B 1 190 ? -23.261 -32.181 0.066 1.00 31.32 172 PRO A C 1
ATOM 5515 O O . PRO B 1 190 ? -23.038 -32.097 -1.132 1.00 36.33 172 PRO A O 1
ATOM 5519 N N . SER B 1 191 ? -24.476 -32.264 0.565 1.00 30.49 173 SER A N 1
ATOM 5520 C CA . SER B 1 191 ? -25.628 -32.377 -0.301 1.00 31.50 173 SER A CA 1
ATOM 5521 C C . SER B 1 191 ? -26.629 -31.286 -0.019 1.00 31.91 173 SER A C 1
ATOM 5522 O O . SER B 1 191 ? -27.170 -31.241 1.074 1.00 33.57 173 SER A O 1
ATOM 5525 N N . TYR B 1 192 ? -26.904 -30.436 -1.000 1.00 32.90 174 TYR A N 1
ATOM 5526 C CA . TYR B 1 192 ? -27.954 -29.433 -0.822 1.00 35.24 174 TYR A CA 1
ATOM 5527 C C . TYR B 1 192 ? -28.619 -28.949 -2.107 1.00 33.19 174 TYR A C 1
ATOM 5528 O O . TYR B 1 192 ? -28.215 -29.301 -3.198 1.00 34.97 174 TYR A O 1
ATOM 5537 N N . PHE B 1 193 ? -29.648 -28.133 -1.935 1.00 30.35 175 PHE A N 1
ATOM 5538 C CA . PHE B 1 193 ? -30.477 -27.637 -3.023 1.00 30.39 175 PHE A CA 1
ATOM 5539 C C . PHE B 1 193 ? -30.128 -26.196 -3.307 1.00 29.64 175 PHE A C 1
ATOM 5540 O O . PHE B 1 193 ? -30.002 -25.412 -2.379 1.00 31.21 175 PHE A O 1
ATOM 5548 N N . VAL B 1 194 ? -29.979 -25.853 -4.580 1.00 29.96 176 VAL A N 1
ATOM 5549 C CA . VAL B 1 194 ? -29.656 -24.464 -4.985 1.00 29.98 176 VAL A CA 1
ATOM 5550 C C . VAL B 1 194 ? -30.618 -23.934 -6.032 1.00 29.60 176 VAL A C 1
ATOM 5551 O O . VAL B 1 194 ? -30.980 -24.653 -6.947 1.00 36.26 176 VAL A O 1
ATOM 5555 N N . HIS B 1 195 ? -31.047 -22.688 -5.894 1.00 26.62 177 HIS A N 1
ATOM 5556 C CA . HIS B 1 195 ? -31.965 -22.109 -6.876 1.00 29.73 177 HIS A CA 1
ATOM 5557 C C . HIS B 1 195 ? -31.707 -20.647 -7.103 1.00 31.43 177 HIS A C 1
ATOM 5558 O O . HIS B 1 195 ? -31.587 -19.856 -6.177 1.00 32.26 177 HIS A O 1
ATOM 5565 N N . ALA B 1 196 ? -31.613 -20.290 -8.360 1.00 35.32 178 ALA A N 1
ATOM 5566 C CA . ALA B 1 196 ? -31.794 -18.926 -8.765 1.00 35.06 178 ALA A CA 1
ATOM 5567 C C . ALA B 1 196 ? -32.498 -19.190 -10.083 1.00 43.68 178 ALA A C 1
ATOM 5568 O O . ALA B 1 196 ? -32.044 -20.020 -10.874 1.00 53.92 178 ALA A O 1
ATOM 5570 N N . ASN B 1 197 ? -33.640 -18.559 -10.294 1.00 44.41 179 ASN A N 1
ATOM 5571 C CA . ASN B 1 197 ? -34.511 -18.942 -11.393 1.00 45.95 179 ASN A CA 1
ATOM 5572 C C . ASN B 1 197 ? -33.740 -18.852 -12.680 1.00 52.45 179 ASN A C 1
ATOM 5573 O O . ASN B 1 197 ? -32.942 -17.925 -12.846 1.00 62.92 179 ASN A O 1
ATOM 5578 N N . CYS B 1 198 ? -34.096 -19.688 -13.650 1.00 48.10 180 CYS A N 1
ATOM 5579 C CA . CYS B 1 198 ? -33.366 -19.754 -14.929 1.00 44.27 180 CYS A CA 1
ATOM 5580 C C . CYS B 1 198 ? -31.959 -20.238 -14.746 1.00 39.80 180 CYS A C 1
ATOM 5581 O O . CYS B 1 198 ? -31.597 -21.259 -15.290 1.00 40.59 180 CYS A O 1
ATOM 5584 N N . SER B 1 199 ? -31.159 -19.567 -13.958 1.00 37.72 181 SER A N 1
ATOM 5585 C CA . SER B 1 199 ? -29.708 -19.707 -14.029 1.00 38.16 181 SER A CA 1
ATOM 5586 C C . SER B 1 199 ? -29.251 -20.732 -13.006 1.00 34.04 181 SER A C 1
ATOM 5587 O O . SER B 1 199 ? -28.077 -20.845 -12.707 1.00 31.99 181 SER A O 1
ATOM 5590 N N . SER B 1 200 ? -30.201 -21.505 -12.503 1.00 36.20 182 SER A N 1
ATOM 5591 C CA . SER B 1 200 ? -29.967 -22.363 -11.344 1.00 35.01 182 SER A CA 1
ATOM 5592 C C . SER B 1 200 ? -29.029 -23.542 -11.587 1.00 36.89 182 SER A C 1
ATOM 5593 O O . SER B 1 200 ? -28.285 -23.918 -10.683 1.00 42.14 182 SER A O 1
ATOM 5596 N N . SER B 1 201 ? -29.059 -24.138 -12.775 1.00 35.12 183 SER A N 1
ATOM 5597 C CA . SER B 1 201 ? -28.178 -25.285 -13.064 1.00 36.41 183 SER A CA 1
ATOM 5598 C C . SER B 1 201 ? -26.700 -24.904 -13.003 1.00 33.87 183 SER A C 1
ATOM 5599 O O . SER B 1 201 ? -25.869 -25.666 -12.524 1.00 30.74 183 SER A O 1
ATOM 5602 N N . LEU B 1 202 ? -26.389 -23.714 -13.494 1.00 34.53 184 LEU A N 1
ATOM 5603 C CA . LEU B 1 202 ? -25.028 -23.164 -13.409 1.00 32.66 184 LEU A CA 1
ATOM 5604 C C . LEU B 1 202 ? -24.601 -22.814 -12.004 1.00 30.74 184 LEU A C 1
ATOM 5605 O O . LEU B 1 202 ? -23.423 -22.803 -11.680 1.00 28.47 184 LEU A O 1
ATOM 5610 N N . ILE B 1 203 ? -25.577 -22.490 -11.183 1.00 30.65 185 ILE A N 1
ATOM 5611 C CA . ILE B 1 203 ? -25.337 -22.333 -9.774 1.00 32.41 185 ILE A CA 1
ATOM 5612 C C . ILE B 1 203 ? -24.879 -23.652 -9.182 1.00 32.25 185 ILE A C 1
ATOM 5613 O O . ILE B 1 203 ? -24.053 -23.682 -8.282 1.00 34.22 185 ILE A O 1
ATOM 5618 N N . GLY B 1 204 ? -25.411 -24.745 -9.691 1.00 30.54 186 GLY A N 1
ATOM 5619 C CA . GLY B 1 204 ? -24.942 -26.056 -9.281 1.00 31.20 186 GLY A CA 1
ATOM 5620 C C . GLY B 1 204 ? -23.510 -26.324 -9.695 1.00 31.95 186 GLY A C 1
ATOM 5621 O O . GLY B 1 204 ? -22.717 -26.819 -8.907 1.00 38.10 186 GLY A O 1
ATOM 5622 N N . LEU B 1 205 ? -23.172 -25.990 -10.932 1.00 30.79 187 LEU A N 1
ATOM 5623 C CA . LEU B 1 205 ? -21.816 -26.226 -11.454 1.00 29.71 187 LEU A CA 1
ATOM 5624 C C . LEU B 1 205 ? -20.796 -25.409 -10.692 1.00 31.09 187 LEU A C 1
ATOM 5625 O O . LEU B 1 205 ? -19.677 -25.833 -10.458 1.00 30.52 187 LEU A O 1
ATOM 5630 N N . HIS B 1 206 ? -21.204 -24.200 -10.351 1.00 33.56 188 HIS A N 1
ATOM 5631 C CA . HIS B 1 206 ? -20.373 -23.262 -9.619 1.00 31.32 188 HIS A CA 1
ATOM 5632 C C . HIS B 1 206 ? -20.118 -23.738 -8.210 1.00 32.67 188 HIS A C 1
ATOM 5633 O O . HIS B 1 206 ? -19.024 -23.618 -7.700 1.00 34.25 188 HIS A O 1
ATOM 5640 N N . SER B 1 207 ? -21.148 -24.289 -7.591 1.00 31.76 189 SER A N 1
ATOM 5641 C CA . SER B 1 207 ? -21.030 -24.891 -6.278 1.00 31.66 189 SER A CA 1
ATOM 5642 C C . SER B 1 207 ? -20.097 -26.083 -6.330 1.00 33.20 189 SER A C 1
ATOM 5643 O O . SER B 1 207 ? -19.219 -26.255 -5.483 1.00 32.85 189 SER A O 1
ATOM 5646 N N . ALA B 1 208 ? -20.319 -26.916 -7.334 1.00 32.75 190 ALA A N 1
ATOM 5647 C CA . ALA B 1 208 ? -19.552 -28.141 -7.509 1.00 33.78 190 ALA A CA 1
ATOM 5648 C C . ALA B 1 208 ? -18.097 -27.815 -7.733 1.00 38.72 190 ALA A C 1
ATOM 5649 O O . ALA B 1 208 ? -17.211 -28.526 -7.275 1.00 39.92 190 ALA A O 1
ATOM 5651 N N . PHE B 1 209 ? -17.870 -26.726 -8.453 1.00 41.43 191 PHE A N 1
ATOM 5652 C CA . PHE B 1 209 ? -16.530 -26.271 -8.812 1.00 39.19 191 PHE A CA 1
ATOM 5653 C C . PHE B 1 209 ? -15.706 -25.881 -7.602 1.00 38.63 191 PHE A C 1
ATOM 5654 O O . PHE B 1 209 ? -14.556 -26.258 -7.486 1.00 35.59 191 PHE A O 1
ATOM 5662 N N . GLN B 1 210 ? -16.296 -25.086 -6.727 1.00 41.82 192 GLN A N 1
ATOM 5663 C CA . GLN B 1 210 ? -15.594 -24.636 -5.532 1.00 42.69 192 GLN A CA 1
ATOM 5664 C C . GLN B 1 210 ? -15.322 -25.825 -4.658 1.00 42.81 192 GLN A C 1
ATOM 5665 O O . GLN B 1 210 ? -14.259 -25.955 -4.064 1.00 43.82 192 GLN A O 1
ATOM 5671 N N . SER B 1 211 ? -16.314 -26.691 -4.576 1.00 45.50 193 SER A N 1
ATOM 5672 C CA . SER B 1 211 ? -16.213 -27.850 -3.716 1.00 48.14 193 SER A CA 1
ATOM 5673 C C . SER B 1 211 ? -15.108 -28.760 -4.190 1.00 46.08 193 SER A C 1
ATOM 5674 O O . SER B 1 211 ? -14.300 -29.223 -3.397 1.00 48.21 193 SER A O 1
ATOM 5677 N N . LEU B 1 212 ? -15.089 -29.021 -5.485 1.00 45.30 194 LEU A N 1
ATOM 5678 C CA . LEU B 1 212 ? -14.077 -29.894 -6.056 1.00 46.90 194 LEU A CA 1
ATOM 5679 C C . LEU B 1 212 ? -12.691 -29.272 -5.974 1.00 47.05 194 LEU A C 1
ATOM 5680 O O . LEU B 1 212 ? -11.701 -29.967 -5.777 1.00 46.43 194 LEU A O 1
ATOM 5685 N N . GLN B 1 213 ? -12.635 -27.961 -6.130 1.00 44.81 195 GLN A N 1
ATOM 5686 C CA . GLN B 1 213 ? -11.364 -27.266 -6.019 1.00 47.15 195 GLN A CA 1
ATOM 5687 C C . GLN B 1 213 ? -10.867 -27.251 -4.592 1.00 45.56 195 GLN A C 1
ATOM 5688 O O . GLN B 1 213 ? -9.677 -27.396 -4.338 1.00 42.28 195 GLN A O 1
ATOM 5694 N N . SER B 1 214 ? -11.801 -27.099 -3.672 1.00 48.11 196 SER A N 1
ATOM 5695 C CA . SER B 1 214 ? -11.509 -27.039 -2.241 1.00 49.99 196 SER A CA 1
ATOM 5696 C C . SER B 1 214 ? -10.982 -28.362 -1.693 1.00 47.34 196 SER A C 1
ATOM 5697 O O . SER B 1 214 ? -10.468 -28.425 -0.581 1.00 44.74 196 SER A O 1
ATOM 5700 N N . GLY B 1 215 ? -11.133 -29.426 -2.464 1.00 46.45 197 GLY A N 1
ATOM 5701 C CA . GLY B 1 215 ? -10.612 -30.719 -2.056 1.00 47.38 197 GLY A CA 1
ATOM 5702 C C . GLY B 1 215 ? -11.499 -31.397 -1.034 1.00 48.61 197 GLY A C 1
ATOM 5703 O O . GLY B 1 215 ? -11.170 -32.464 -0.532 1.00 52.04 197 GLY A O 1
ATOM 5704 N N . GLU B 1 216 ? -12.631 -30.775 -0.730 1.00 51.46 198 GLU A N 1
ATOM 5705 C CA . GLU B 1 216 ? -13.593 -31.348 0.218 1.00 50.04 198 GLU A CA 1
ATOM 5706 C C . GLU B 1 216 ? -14.385 -32.504 -0.374 1.00 50.59 198 GLU A C 1
ATOM 5707 O O . GLU B 1 216 ? -14.905 -33.358 0.350 1.00 54.67 198 GLU A O 1
ATOM 5713 N N . ALA B 1 217 ? -14.475 -32.549 -1.691 1.00 45.85 199 ALA A N 1
ATOM 5714 C CA . ALA B 1 217 ? -15.058 -33.708 -2.330 1.00 45.16 199 ALA A CA 1
ATOM 5715 C C . ALA B 1 217 ? -14.277 -34.114 -3.561 1.00 41.91 199 ALA A C 1
ATOM 5716 O O . ALA B 1 217 ? -13.699 -33.292 -4.259 1.00 42.55 199 ALA A O 1
ATOM 5718 N N . LYS B 1 218 ? -14.241 -35.414 -3.789 1.00 42.94 200 LYS A N 1
ATOM 5719 C CA . LYS B 1 218 ? -13.669 -35.971 -5.014 1.00 43.10 200 LYS A CA 1
ATOM 5720 C C . LYS B 1 218 ? -14.532 -35.877 -6.264 1.00 40.65 200 LYS A C 1
ATOM 5721 O O . LYS B 1 218 ? -14.000 -35.678 -7.349 1.00 45.26 200 LYS A O 1
ATOM 5727 N N . TYR B 1 219 ? -15.842 -36.032 -6.124 1.00 37.41 201 TYR A N 1
ATOM 5728 C CA . TYR B 1 219 ? -16.736 -36.009 -7.281 1.00 35.84 201 TYR A CA 1
ATOM 5729 C C . TYR B 1 219 ? -17.843 -35.055 -6.960 1.00 35.44 201 TYR A C 1
ATOM 5730 O O . TYR B 1 219 ? -18.063 -34.734 -5.784 1.00 35.61 201 TYR A O 1
ATOM 5739 N N . ALA B 1 220 ? -18.533 -34.600 -7.998 1.00 31.37 202 ALA A N 1
ATOM 5740 C CA . ALA B 1 220 ? -19.669 -33.732 -7.805 1.00 27.89 202 ALA A CA 1
ATOM 5741 C C . ALA B 1 220 ? -20.758 -34.063 -8.760 1.00 27.08 202 ALA A C 1
ATOM 5742 O O . ALA B 1 220 ? -20.522 -34.442 -9.893 1.00 29.04 202 ALA A O 1
ATOM 5744 N N . LEU B 1 221 ? -21.973 -33.901 -8.281 1.00 28.97 203 LEU A N 1
ATOM 5745 C CA . LEU B 1 221 ? -23.134 -34.254 -9.044 1.00 30.11 203 LEU A CA 1
ATOM 5746 C C . LEU B 1 221 ? -24.069 -33.078 -9.087 1.00 28.70 203 LEU A C 1
ATOM 5747 O O . LEU B 1 221 ? -24.551 -32.625 -8.053 1.00 26.53 203 LEU A O 1
ATOM 5752 N N . VAL B 1 222 ? -24.334 -32.599 -10.289 1.00 27.49 204 VAL A N 1
ATOM 5753 C CA . VAL B 1 222 ? -25.212 -31.457 -10.468 1.00 27.78 204 VAL A CA 1
ATOM 5754 C C . VAL B 1 222 ? -26.367 -31.837 -11.368 1.00 27.82 204 VAL A C 1
ATOM 5755 O O . VAL B 1 222 ? -26.166 -32.414 -12.432 1.00 27.04 204 VAL A O 1
ATOM 5759 N N . GLY B 1 223 ? -27.574 -31.523 -10.925 1.00 27.35 205 GLY A N 1
ATOM 5760 C CA . GLY B 1 223 ? -28.753 -31.813 -11.725 1.00 30.29 205 GLY A CA 1
ATOM 5761 C C . GLY B 1 223 ? -29.752 -30.686 -11.677 1.00 30.27 205 GLY A C 1
ATOM 5762 O O . GLY B 1 223 ? -29.752 -29.899 -10.740 1.00 30.36 205 GLY A O 1
ATOM 5763 N N . GLY B 1 224 ? -30.592 -30.605 -12.700 1.00 29.09 206 GLY A N 1
ATOM 5764 C CA . GLY B 1 224 ? -31.656 -29.617 -12.724 1.00 28.22 206 GLY A CA 1
ATOM 5765 C C . GLY B 1 224 ? -32.915 -30.162 -13.347 1.00 26.20 206 GLY A C 1
ATOM 5766 O O . GLY B 1 224 ? -32.857 -30.956 -14.270 1.00 25.42 206 GLY A O 1
ATOM 5767 N N . ALA B 1 225 ? -34.062 -29.732 -12.835 1.00 29.37 207 ALA A N 1
ATOM 5768 C CA . ALA B 1 225 ? -35.353 -30.190 -13.365 1.00 30.40 207 ALA A CA 1
ATOM 5769 C C . ALA B 1 225 ? -36.425 -29.115 -13.395 1.00 30.35 207 ALA A C 1
ATOM 5770 O O . ALA B 1 225 ? -36.475 -28.253 -12.527 1.00 29.81 207 ALA A O 1
ATOM 5772 N N . THR B 1 226 ? -37.278 -29.167 -14.409 1.00 30.57 208 THR A N 1
ATOM 5773 C CA . THR B 1 226 ? -38.567 -28.470 -14.356 1.00 33.40 208 THR A CA 1
ATOM 5774 C C . THR B 1 226 ? -39.679 -29.296 -14.936 1.00 37.20 208 THR A C 1
ATOM 5775 O O . THR B 1 226 ? -39.777 -29.446 -16.144 1.00 43.54 208 THR A O 1
ATOM 5779 N N . LEU B 1 227 ? -40.530 -29.825 -14.072 1.00 38.35 209 LEU A N 1
ATOM 5780 C CA . LEU B 1 227 ? -41.737 -30.463 -14.543 1.00 37.61 209 LEU A CA 1
ATOM 5781 C C . LEU B 1 227 ? -42.921 -29.798 -13.879 1.00 37.82 209 LEU A C 1
ATOM 5782 O O . LEU B 1 227 ? -42.945 -29.586 -12.680 1.00 32.33 209 LEU A O 1
ATOM 5787 N N . HIS B 1 228 ? -43.901 -29.463 -14.695 1.00 42.73 210 HIS A N 1
ATOM 5788 C CA . HIS B 1 228 ? -45.043 -28.691 -14.256 1.00 44.40 210 HIS A CA 1
ATOM 5789 C C . HIS B 1 228 ? -46.260 -29.529 -14.016 1.00 49.51 210 HIS A C 1
ATOM 5790 O O . HIS B 1 228 ? -46.320 -30.695 -14.387 1.00 53.61 210 HIS A O 1
ATOM 5797 N N . THR B 1 229 ? -47.241 -28.888 -13.402 1.00 51.91 211 THR A N 1
ATOM 5798 C CA . THR B 1 229 ? -48.453 -29.552 -12.981 1.00 53.88 211 THR A CA 1
ATOM 5799 C C . THR B 1 229 ? -49.673 -29.023 -13.740 1.00 62.04 211 THR A C 1
ATOM 5800 O O . THR B 1 229 ? -50.769 -28.948 -13.188 1.00 60.50 211 THR A O 1
ATOM 5804 N N . GLU B 1 230 ? -49.464 -28.700 -15.017 1.00 75.12 212 GLU A N 1
ATOM 5805 C CA . GLU B 1 230 ? -50.402 -27.912 -15.823 1.00 84.10 212 GLU A CA 1
ATOM 5806 C C . GLU B 1 230 ? -51.422 -28.713 -16.633 1.00 87.49 212 GLU A C 1
ATOM 5807 O O . GLU B 1 230 ? -51.234 -29.049 -17.804 1.00 84.53 212 GLU A O 1
ATOM 5813 N N . SER B 1 231 ? -52.522 -28.993 -15.975 1.00 95.33 213 SER A N 1
ATOM 5814 C CA . SER B 1 231 ? -53.782 -29.148 -16.616 1.00 95.70 213 SER A CA 1
ATOM 5815 C C . SER B 1 231 ? -54.511 -28.936 -15.242 1.00 99.02 213 SER A C 1
ATOM 5816 O O . SER B 1 231 ? -53.997 -29.296 -14.166 1.00 102.13 213 SER A O 1
ATOM 5819 N N . SER B 1 232 ? -55.585 -28.163 -15.324 1.00 100.21 214 SER A N 1
ATOM 5820 C CA . SER B 1 232 ? -56.576 -27.942 -14.264 1.00 102.25 214 SER A CA 1
ATOM 5821 C C . SER B 1 232 ? -56.554 -26.460 -13.875 1.00 97.46 214 SER A C 1
ATOM 5822 O O . SER B 1 232 ? -55.698 -25.716 -14.353 1.00 90.68 214 SER A O 1
ATOM 5825 N N . PRO B 1 239 ? -50.151 -14.743 -26.871 1.00 30.00 221 PRO A N 1
ATOM 5826 C CA . PRO B 1 239 ? -49.127 -13.731 -26.592 1.00 30.00 221 PRO A CA 1
ATOM 5827 C C . PRO B 1 239 ? -49.490 -12.876 -25.382 1.00 30.00 221 PRO A C 1
ATOM 5828 O O . PRO B 1 239 ? -50.672 -12.701 -25.085 1.00 30.00 221 PRO A O 1
ATOM 5832 N N . GLY B 1 240 ? -48.480 -12.353 -24.696 1.00 30.00 222 GLY A N 1
ATOM 5833 C CA . GLY B 1 240 ? -48.701 -11.523 -23.527 1.00 30.00 222 GLY A CA 1
ATOM 5834 C C . GLY B 1 240 ? -47.475 -10.716 -23.148 1.00 30.00 222 GLY A C 1
ATOM 5835 O O . GLY B 1 240 ? -47.252 -9.624 -23.672 1.00 30.00 222 GLY A O 1
ATOM 5836 N N . LEU B 1 241 ? -46.677 -11.255 -22.232 1.00 30.00 223 LEU A N 1
ATOM 5837 C CA . LEU B 1 241 ? -45.465 -10.582 -21.779 1.00 30.00 223 LEU A CA 1
ATOM 5838 C C . LEU B 1 241 ? -44.216 -11.319 -22.250 1.00 30.00 223 LEU A C 1
ATOM 5839 O O . LEU B 1 241 ? -43.573 -12.027 -21.476 1.00 30.00 223 LEU A O 1
ATOM 5844 N N . ASN B 1 242 ? -43.878 -11.146 -23.524 1.00 62.64 224 ASN A N 1
ATOM 5845 C CA . ASN B 1 242 ? -42.730 -11.780 -24.088 1.00 59.68 224 ASN A CA 1
ATOM 5846 C C . ASN B 1 242 ? -42.984 -13.255 -24.087 1.00 52.25 224 ASN A C 1
ATOM 5847 O O . ASN B 1 242 ? -42.192 -14.020 -23.630 1.00 48.90 224 ASN A O 1
ATOM 5852 N N . PHE B 1 243 ? -44.132 -13.628 -24.614 1.00 52.21 225 PHE A N 1
ATOM 5853 C CA . PHE B 1 243 ? -44.539 -14.990 -24.751 1.00 50.31 225 PHE A CA 1
ATOM 5854 C C . PHE B 1 243 ? -44.548 -14.863 -26.200 1.00 51.20 225 PHE A C 1
ATOM 5855 O O . PHE B 1 243 ? -44.728 -13.780 -26.659 1.00 62.53 225 PHE A O 1
ATOM 5863 N N . SER B 1 244 ? -44.340 -15.929 -26.935 1.00 51.76 226 SER A N 1
ATOM 5864 C CA . SER B 1 244 ? -44.297 -15.822 -28.368 1.00 50.65 226 SER A CA 1
ATOM 5865 C C . SER B 1 244 ? -45.659 -15.818 -28.961 1.00 51.21 226 SER A C 1
ATOM 5866 O O . SER B 1 244 ? -46.587 -16.352 -28.390 1.00 50.36 226 SER A O 1
ATOM 5869 N N . SER B 1 245 ? -45.718 -15.207 -30.123 1.00 52.45 227 SER A N 1
ATOM 5870 C CA . SER B 1 245 ? -46.918 -15.023 -30.869 1.00 53.13 227 SER A CA 1
ATOM 5871 C C . SER B 1 245 ? -47.267 -16.219 -31.666 1.00 51.37 227 SER A C 1
ATOM 5872 O O . SER B 1 245 ? -48.402 -16.610 -31.763 1.00 51.49 227 SER A O 1
ATOM 5875 N N . ASP B 1 246 ? -46.248 -16.779 -32.259 1.00 53.86 228 ASP A N 1
ATOM 5876 C CA . ASP B 1 246 ? -46.388 -17.934 -33.132 1.00 55.90 228 ASP A CA 1
ATOM 5877 C C . ASP B 1 246 ? -45.971 -19.259 -32.505 1.00 52.92 228 ASP A C 1
ATOM 5878 O O . ASP B 1 246 ? -46.081 -20.312 -33.138 1.00 47.81 228 ASP A O 1
ATOM 5883 N N . GLY B 1 247 ? -45.498 -19.217 -31.269 1.00 54.65 229 GLY A N 1
ATOM 5884 C CA . GLY B 1 247 ? -45.098 -20.449 -30.582 1.00 56.19 229 GLY A CA 1
ATOM 5885 C C . GLY B 1 247 ? -43.688 -20.907 -30.912 1.00 55.22 229 GLY A C 1
ATOM 5886 O O . GLY B 1 247 ? -43.317 -22.042 -30.634 1.00 48.93 229 GLY A O 1
ATOM 5887 N N . HIS B 1 248 ? -42.898 -20.015 -31.497 1.00 54.17 230 HIS A N 1
ATOM 5888 C CA . HIS B 1 248 ? -41.512 -20.314 -31.844 1.00 48.84 230 HIS A CA 1
ATOM 5889 C C . HIS B 1 248 ? -40.583 -19.342 -31.193 1.00 45.21 230 HIS A C 1
ATOM 5890 O O . HIS B 1 248 ? -40.865 -18.147 -31.159 1.00 46.66 230 HIS A O 1
ATOM 5897 N N . ILE B 1 249 ? -39.455 -19.839 -30.704 1.00 44.57 231 ILE A N 1
ATOM 5898 C CA . ILE B 1 249 ? -38.418 -18.950 -30.220 1.00 43.33 231 ILE A CA 1
ATOM 5899 C C . ILE B 1 249 ? -37.535 -18.588 -31.386 1.00 45.44 231 ILE A C 1
ATOM 5900 O O . ILE B 1 249 ? -36.693 -19.384 -31.804 1.00 45.85 231 ILE A O 1
ATOM 5905 N N . LYS B 1 250 ? -37.742 -17.388 -31.908 1.00 49.47 232 LYS A N 1
ATOM 5906 C CA . LYS B 1 250 ? -36.988 -16.917 -33.049 1.00 50.47 232 LYS A CA 1
ATOM 5907 C C . LYS B 1 250 ? -35.817 -16.131 -32.505 1.00 46.33 232 LYS A C 1
ATOM 5908 O O . LYS B 1 250 ? -35.929 -14.957 -32.176 1.00 43.21 232 LYS A O 1
ATOM 5914 N N . ALA B 1 251 ? -34.687 -16.806 -32.398 1.00 45.78 233 ALA A N 1
ATOM 5915 C CA . ALA B 1 251 ? -33.574 -16.278 -31.651 1.00 43.79 233 ALA A CA 1
ATOM 5916 C C . ALA B 1 251 ? -32.652 -15.577 -32.601 1.00 43.74 233 ALA A C 1
ATOM 5917 O O . ALA B 1 251 ? -32.170 -16.170 -33.565 1.00 42.06 233 ALA A O 1
ATOM 5919 N N . PHE B 1 252 ? -32.409 -14.308 -32.313 1.00 45.37 234 PHE A N 1
ATOM 5920 C CA . PHE B 1 252 ? -31.474 -13.518 -33.096 1.00 49.24 234 PHE A CA 1
ATOM 5921 C C . PHE B 1 252 ? -32.052 -13.025 -34.419 1.00 50.90 234 PHE A C 1
ATOM 5922 O O . PHE B 1 252 ? -31.338 -12.539 -35.296 1.00 49.56 234 PHE A O 1
ATOM 5930 N N . ASP B 1 253 ? -33.369 -13.109 -34.519 1.00 53.56 235 ASP A N 1
ATOM 5931 C CA . ASP B 1 253 ? -34.065 -12.772 -35.740 1.00 57.62 235 ASP A CA 1
ATOM 5932 C C . ASP B 1 253 ? -34.760 -11.456 -35.559 1.00 60.06 235 ASP A C 1
ATOM 5933 O O . ASP B 1 253 ? -35.022 -11.030 -34.436 1.00 60.52 235 ASP A O 1
ATOM 5938 N N . ALA B 1 254 ? -35.062 -10.824 -36.683 1.00 60.57 236 ALA A N 1
ATOM 5939 C CA . ALA B 1 254 ? -35.745 -9.549 -36.674 1.00 62.53 236 ALA A CA 1
ATOM 5940 C C . ALA B 1 254 ? -37.119 -9.778 -36.088 1.00 61.87 236 ALA A C 1
ATOM 5941 O O . ALA B 1 254 ? -37.635 -8.965 -35.315 1.00 60.39 236 ALA A O 1
ATOM 5943 N N . ASP B 1 255 ? -37.688 -10.924 -36.433 1.00 60.82 237 ASP A N 1
ATOM 5944 C CA . ASP B 1 255 ? -39.068 -11.207 -36.117 1.00 68.29 237 ASP A CA 1
ATOM 5945 C C . ASP B 1 255 ? -39.208 -11.856 -34.745 1.00 60.93 237 ASP A C 1
ATOM 5946 O O . ASP B 1 255 ? -40.224 -12.465 -34.435 1.00 55.81 237 ASP A O 1
ATOM 5951 N N . ALA B 1 256 ? -38.191 -11.713 -33.915 1.00 57.52 238 ALA A N 1
ATOM 5952 C CA . ALA B 1 256 ? -38.220 -12.316 -32.590 1.00 57.14 238 ALA A CA 1
ATOM 5953 C C . ALA B 1 256 ? -39.252 -11.653 -31.718 1.00 60.50 238 ALA A C 1
ATOM 5954 O O . ALA B 1 256 ? -39.259 -10.438 -31.576 1.00 64.45 238 ALA A O 1
ATOM 5956 N N . ASP B 1 257 ? -40.088 -12.419 -31.036 1.00 64.32 239 ASP A N 1
ATOM 5957 C CA . ASP B 1 257 ? -41.072 -11.813 -30.160 1.00 59.72 239 ASP A CA 1
ATOM 5958 C C . ASP B 1 257 ? -41.094 -12.224 -28.687 1.00 62.41 239 ASP A C 1
ATOM 5959 O O . ASP B 1 257 ? -41.104 -11.369 -27.832 1.00 77.85 239 ASP A O 1
ATOM 5964 N N . GLY B 1 258 ? -41.114 -13.501 -28.367 1.00 55.84 240 GLY A N 1
ATOM 5965 C CA . GLY B 1 258 ? -41.167 -13.903 -26.977 1.00 56.55 240 GLY A CA 1
ATOM 5966 C C . GLY B 1 258 ? -40.607 -15.305 -26.938 1.00 54.86 240 GLY A C 1
ATOM 5967 O O . GLY B 1 258 ? -39.916 -15.734 -27.862 1.00 56.99 240 GLY A O 1
ATOM 5968 N N . MET B 1 259 ? -40.935 -16.011 -25.873 1.00 53.71 241 MET A N 1
ATOM 5969 C CA . MET B 1 259 ? -40.366 -17.313 -25.584 1.00 51.32 241 MET A CA 1
ATOM 5970 C C . MET B 1 259 ? -41.512 -18.259 -25.333 1.00 48.94 241 MET A C 1
ATOM 5971 O O . MET B 1 259 ? -42.640 -17.832 -25.135 1.00 54.80 241 MET A O 1
ATOM 5976 N N . ILE B 1 260 ? -41.211 -19.542 -25.314 1.00 43.26 242 ILE A N 1
ATOM 5977 C CA . ILE B 1 260 ? -42.192 -20.530 -24.917 1.00 39.29 242 ILE A CA 1
ATOM 5978 C C . ILE B 1 260 ? -41.506 -21.477 -23.955 1.00 43.15 242 ILE A C 1
ATOM 5979 O O . ILE B 1 260 ? -40.318 -21.744 -24.077 1.00 44.66 242 ILE A O 1
ATOM 5984 N N . GLY B 1 261 ? -42.271 -21.948 -22.983 1.00 43.94 243 GLY A N 1
ATOM 5985 C CA . GLY B 1 261 ? -41.783 -22.837 -21.935 1.00 45.47 243 GLY A CA 1
ATOM 5986 C C . GLY B 1 261 ? -41.632 -24.300 -22.298 1.00 45.07 243 GLY A C 1
ATOM 5987 O O . GLY B 1 261 ? -42.251 -24.799 -23.235 1.00 48.28 243 GLY A O 1
ATOM 5988 N N . GLY B 1 262 ? -40.810 -24.987 -21.518 1.00 42.32 244 GLY A N 1
ATOM 5989 C CA . GLY B 1 262 ? -40.553 -26.398 -21.732 1.00 43.24 244 GLY A CA 1
ATOM 5990 C C . GLY B 1 262 ? -40.300 -27.129 -20.437 1.00 42.12 244 GLY A C 1
ATOM 5991 O O . GLY B 1 262 ? -40.149 -26.512 -19.379 1.00 40.70 244 GLY A O 1
ATOM 5992 N N . GLU B 1 263 ? -40.231 -28.449 -20.519 1.00 40.52 245 GLU A N 1
ATOM 5993 C CA . GLU B 1 263 ? -39.920 -29.242 -19.342 1.00 39.72 245 GLU A CA 1
ATOM 5994 C C . GLU B 1 263 ? -38.705 -30.104 -19.594 1.00 37.20 245 GLU A C 1
ATOM 5995 O O . GLU B 1 263 ? -38.465 -30.520 -20.718 1.00 41.15 245 GLU A O 1
ATOM 6001 N N . GLY B 1 264 ? -37.943 -30.374 -18.544 1.00 33.07 246 GLY A N 1
ATOM 6002 C CA . GLY B 1 264 ? -36.826 -31.310 -18.637 1.00 35.00 246 GLY A CA 1
ATOM 6003 C C . GLY B 1 264 ? -36.170 -31.626 -17.313 1.00 35.89 246 GLY A C 1
ATOM 6004 O O . GLY B 1 264 ? -36.419 -30.970 -16.310 1.00 38.37 246 GLY A O 1
ATOM 6005 N N . ALA B 1 265 ? -35.308 -32.628 -17.326 1.00 34.20 247 ALA A N 1
ATOM 6006 C CA . ALA B 1 265 ? -34.393 -32.855 -16.216 1.00 33.21 247 ALA A CA 1
ATOM 6007 C C . ALA B 1 265 ? -33.089 -33.433 -16.733 1.00 30.85 247 ALA A C 1
ATOM 6008 O O . ALA B 1 265 ? -33.075 -34.151 -17.712 1.00 32.61 247 ALA A O 1
ATOM 6010 N N . GLY B 1 266 ? -31.992 -33.101 -16.079 1.00 28.76 248 GLY A N 1
ATOM 6011 C CA . GLY B 1 266 ? -30.704 -33.685 -16.423 1.00 28.72 248 GLY A CA 1
ATOM 6012 C C . GLY B 1 266 ? -29.734 -33.618 -15.264 1.00 29.89 248 GLY A C 1
ATOM 6013 O O . GLY B 1 266 ? -29.883 -32.815 -14.354 1.00 28.60 248 GLY A O 1
ATOM 6014 N N . ALA B 1 267 ? -28.733 -34.478 -15.307 1.00 30.86 249 ALA A N 1
ATOM 6015 C CA . ALA B 1 267 ? -27.694 -34.470 -14.302 1.00 30.73 249 ALA A CA 1
ATOM 6016 C C . ALA B 1 267 ? -26.367 -34.851 -14.922 1.00 26.16 249 ALA A C 1
ATOM 6017 O O . ALA B 1 267 ? -26.309 -35.639 -15.848 1.00 42.15 249 ALA A O 1
ATOM 6019 N N . VAL B 1 268 ? -25.300 -34.284 -14.387 1.00 25.68 250 VAL A N 1
ATOM 6020 C CA . VAL B 1 268 ? -23.963 -34.614 -14.850 1.00 23.36 250 VAL A CA 1
ATOM 6021 C C . VAL B 1 268 ? -23.045 -34.899 -13.703 1.00 22.55 250 VAL A C 1
ATOM 6022 O O . VAL B 1 268 ? -23.248 -34.431 -12.591 1.00 23.30 250 VAL A O 1
ATOM 6026 N N . LEU B 1 269 ? -22.034 -35.693 -13.982 1.00 23.12 251 LEU A N 1
ATOM 6027 C CA . LEU B 1 269 ? -21.080 -36.040 -12.963 1.00 23.78 251 LEU A CA 1
ATOM 6028 C C . LEU B 1 269 ? -19.759 -35.434 -13.298 1.00 25.79 251 LEU A C 1
ATOM 6029 O O . LEU B 1 269 ? -19.278 -35.525 -14.430 1.00 31.61 251 LEU A O 1
ATOM 6034 N N . LEU B 1 270 ? -19.177 -34.810 -12.292 1.00 27.58 252 LEU A N 1
ATOM 6035 C CA . LEU B 1 270 ? -18.001 -34.004 -12.479 1.00 28.19 252 LEU A CA 1
ATOM 6036 C C . LEU B 1 270 ? -16.886 -34.533 -11.624 1.00 32.47 252 LEU A C 1
ATOM 6037 O O . LEU B 1 270 ? -17.090 -35.046 -10.520 1.00 32.82 252 LEU A O 1
ATOM 6042 N N . LYS B 1 271 ? -15.693 -34.391 -12.149 1.00 36.84 253 LYS A N 1
ATOM 6043 C CA . LYS B 1 271 ? -14.511 -34.742 -11.411 1.00 39.82 253 LYS A CA 1
ATOM 6044 C C . LYS B 1 271 ? -13.456 -33.734 -11.757 1.00 40.18 253 LYS A C 1
ATOM 6045 O O . LYS B 1 271 ? -13.533 -33.069 -12.783 1.00 37.94 253 LYS A O 1
ATOM 6051 N N . LYS B 1 272 ? -12.460 -33.626 -10.899 1.00 41.64 254 LYS A N 1
ATOM 6052 C CA . LYS B 1 272 ? -11.323 -32.775 -11.182 1.00 43.53 254 LYS A CA 1
ATOM 6053 C C . LYS B 1 272 ? -10.620 -33.284 -12.436 1.00 46.06 254 LYS A C 1
ATOM 6054 O O . LYS B 1 272 ? -10.443 -34.488 -12.600 1.00 48.99 254 LYS A O 1
ATOM 6060 N N . ALA B 1 273 ? -10.218 -32.382 -13.318 1.00 43.92 255 ALA A N 1
ATOM 6061 C CA . ALA B 1 273 ? -9.686 -32.803 -14.613 1.00 42.06 255 ALA A CA 1
ATOM 6062 C C . ALA B 1 273 ? -8.385 -33.576 -14.496 1.00 44.12 255 ALA A C 1
ATOM 6063 O O . ALA B 1 273 ? -8.177 -34.581 -15.181 1.00 42.86 255 ALA A O 1
ATOM 6065 N N . SER B 1 274 ? -7.513 -33.117 -13.613 1.00 45.26 256 SER A N 1
ATOM 6066 C CA . SER B 1 274 ? -6.214 -33.754 -13.440 1.00 44.73 256 SER A CA 1
ATOM 6067 C C . SER B 1 274 ? -6.407 -35.197 -12.992 1.00 45.05 256 SER A C 1
ATOM 6068 O O . SER B 1 274 ? -5.795 -36.127 -13.509 1.00 44.93 256 SER A O 1
ATOM 6071 N N . ASP B 1 275 ? -7.297 -35.377 -12.035 1.00 45.82 257 ASP A N 1
ATOM 6072 C CA . ASP B 1 275 ? -7.637 -36.717 -11.570 1.00 48.46 257 ASP A CA 1
ATOM 6073 C C . ASP B 1 275 ? -8.346 -37.587 -12.607 1.00 47.43 257 ASP A C 1
ATOM 6074 O O . ASP B 1 275 ? -8.173 -38.799 -12.623 1.00 47.79 257 ASP A O 1
ATOM 6079 N N . ALA B 1 276 ? -9.131 -36.974 -13.478 1.00 46.04 258 ALA A N 1
ATOM 6080 C CA . ALA B 1 276 ? -9.846 -37.730 -14.507 1.00 44.60 258 ALA A CA 1
ATOM 6081 C C . ALA B 1 276 ? -8.919 -38.411 -15.523 1.00 46.72 258 ALA A C 1
ATOM 6082 O O . ALA B 1 276 ? -9.160 -39.548 -15.919 1.00 44.15 258 ALA A O 1
ATOM 6084 N N . VAL B 1 277 ? -7.886 -37.703 -15.961 1.00 47.72 259 VAL A N 1
ATOM 6085 C CA . VAL B 1 277 ? -6.851 -38.277 -16.856 1.00 47.72 259 VAL A CA 1
ATOM 6086 C C . VAL B 1 277 ? -6.051 -39.376 -16.188 1.00 48.63 259 VAL A C 1
ATOM 6087 O O . VAL B 1 277 ? -5.750 -40.409 -16.783 1.00 43.82 259 VAL A O 1
ATOM 6091 N N . LYS B 1 278 ? -5.686 -39.103 -14.950 1.00 51.96 260 LYS A N 1
ATOM 6092 C CA . LYS B 1 278 ? -4.861 -39.993 -14.154 1.00 51.14 260 LYS A CA 1
ATOM 6093 C C . LYS B 1 278 ? -5.583 -41.282 -13.875 1.00 49.29 260 LYS A C 1
ATOM 6094 O O . LYS B 1 278 ? -4.980 -42.349 -13.861 1.00 52.77 260 LYS A O 1
ATOM 6100 N N . ASP B 1 279 ? -6.882 -41.168 -13.655 1.00 47.36 261 ASP A N 1
ATOM 6101 C CA . ASP B 1 279 ? -7.706 -42.323 -13.348 1.00 51.69 261 ASP A CA 1
ATOM 6102 C C . ASP B 1 279 ? -8.226 -43.013 -14.594 1.00 54.98 261 ASP A C 1
ATOM 6103 O O . ASP B 1 279 ? -8.892 -44.042 -14.500 1.00 62.11 261 ASP A O 1
ATOM 6108 N N . GLY B 1 280 ? -7.907 -42.461 -15.755 1.00 53.33 262 GLY A N 1
ATOM 6109 C CA . GLY B 1 280 ? -8.379 -43.025 -17.013 1.00 45.97 262 GLY A CA 1
ATOM 6110 C C . GLY B 1 280 ? -9.891 -42.997 -17.111 1.00 43.12 262 GLY A C 1
ATOM 6111 O O . GLY B 1 280 ? -10.507 -43.937 -17.593 1.00 40.56 262 GLY A O 1
ATOM 6112 N N . ASP B 1 281 ? -10.486 -41.908 -16.648 1.00 41.45 263 ASP A N 1
ATOM 6113 C CA . ASP B 1 281 ? -11.928 -41.711 -16.773 1.00 43.00 263 ASP A CA 1
ATOM 6114 C C . ASP B 1 281 ? -12.290 -41.230 -18.164 1.00 40.11 263 ASP A C 1
ATOM 6115 O O . ASP B 1 281 ? -11.444 -40.775 -18.915 1.00 42.90 263 ASP A O 1
ATOM 6120 N N . HIS B 1 282 ? -13.557 -41.339 -18.506 1.00 39.39 264 HIS A N 1
ATOM 6121 C CA . HIS B 1 282 ? -14.000 -40.996 -19.847 1.00 45.45 264 HIS A CA 1
ATOM 6122 C C . HIS B 1 282 ? -14.555 -39.581 -19.882 1.00 45.59 264 HIS A C 1
ATOM 6123 O O . HIS B 1 282 ? -15.592 -39.306 -19.282 1.00 49.99 264 HIS A O 1
ATOM 6130 N N . ILE B 1 283 ? -13.870 -38.689 -20.585 1.00 42.41 265 ILE A N 1
ATOM 6131 C CA . ILE B 1 283 ? -14.170 -37.274 -20.471 1.00 40.46 265 ILE A CA 1
ATOM 6132 C C . ILE B 1 283 ? -14.793 -36.723 -21.733 1.00 40.39 265 ILE A C 1
ATOM 6133 O O . ILE B 1 283 ? -14.173 -36.712 -22.788 1.00 42.93 265 ILE A O 1
ATOM 6138 N N . TYR B 1 284 ? -16.027 -36.255 -21.616 1.00 39.96 266 TYR A N 1
ATOM 6139 C CA . TYR B 1 284 ? -16.663 -35.541 -22.712 1.00 37.19 266 TYR A CA 1
ATOM 6140 C C . TYR B 1 284 ? -16.069 -34.167 -22.914 1.00 37.26 266 TYR A C 1
ATOM 6141 O O . TYR B 1 284 ? -15.856 -33.740 -24.051 1.00 41.88 266 TYR A O 1
ATOM 6150 N N . ALA B 1 285 ? -15.830 -33.456 -21.826 1.00 36.32 267 ALA A N 1
ATOM 6151 C CA . ALA B 1 285 ? -15.399 -32.079 -21.950 1.00 35.52 267 ALA A CA 1
ATOM 6152 C C . ALA B 1 285 ? -14.798 -31.581 -20.671 1.00 33.92 267 ALA A C 1
ATOM 6153 O O . ALA B 1 285 ? -14.813 -32.269 -19.656 1.00 36.13 267 ALA A O 1
ATOM 6155 N N . LEU B 1 286 ? -14.278 -30.369 -20.734 1.00 33.41 268 LEU A N 1
ATOM 6156 C CA . LEU B 1 286 ? -13.606 -29.758 -19.595 1.00 33.80 268 LEU A CA 1
ATOM 6157 C C . LEU B 1 286 ? -14.284 -28.455 -19.248 1.00 33.98 268 LEU A C 1
ATOM 6158 O O . LEU B 1 286 ? -14.588 -27.674 -20.130 1.00 38.13 268 LEU A O 1
ATOM 6163 N N . LEU B 1 287 ? -14.511 -28.215 -17.969 1.00 34.84 269 LEU A N 1
ATOM 6164 C CA . LEU B 1 287 ? -15.117 -26.969 -17.542 1.00 33.02 269 LEU A CA 1
ATOM 6165 C C . LEU B 1 287 ? -14.042 -26.104 -16.961 1.00 33.58 269 LEU A C 1
ATOM 6166 O O . LEU B 1 287 ? -13.554 -26.383 -15.884 1.00 35.38 269 LEU A O 1
ATOM 6171 N N . ARG B 1 288 ? -13.662 -25.063 -17.684 1.00 36.35 270 ARG A N 1
ATOM 6172 C CA . ARG B 1 288 ? -12.557 -24.213 -17.253 1.00 36.99 270 ARG A CA 1
ATOM 6173 C C . ARG B 1 288 ? -12.891 -23.255 -16.125 1.00 37.07 270 ARG A C 1
ATOM 6174 O O . ARG B 1 288 ? -12.103 -23.074 -15.204 1.00 35.90 270 ARG A O 1
ATOM 6182 N N . GLY B 1 289 ? -14.046 -22.618 -16.221 1.00 36.80 271 GLY A N 1
ATOM 6183 C CA . GLY B 1 289 ? -14.460 -21.652 -15.214 1.00 33.19 271 GLY A CA 1
ATOM 6184 C C . GLY B 1 289 ? -15.933 -21.339 -15.293 1.00 33.34 271 GLY A C 1
ATOM 6185 O O . GLY B 1 289 ? -16.607 -21.697 -16.263 1.00 37.20 271 GLY A O 1
ATOM 6186 N N . ILE B 1 290 ? -16.438 -20.687 -14.259 1.00 31.83 272 ILE A N 1
ATOM 6187 C CA . ILE B 1 290 ? -17.841 -20.328 -14.210 1.00 33.57 272 ILE A CA 1
ATOM 6188 C C . ILE B 1 290 ? -18.064 -19.166 -13.248 1.00 34.07 272 ILE A C 1
ATOM 6189 O O . ILE B 1 290 ? -17.852 -19.295 -12.045 1.00 34.97 272 ILE A O 1
ATOM 6194 N N . GLY B 1 291 ? -18.495 -18.031 -13.791 1.00 36.01 273 GLY A N 1
ATOM 6195 C CA . GLY B 1 291 ? -18.728 -16.848 -12.977 1.00 36.47 273 GLY A CA 1
ATOM 6196 C C . GLY B 1 291 ? -20.177 -16.745 -12.537 1.00 35.50 273 GLY A C 1
ATOM 6197 O O . GLY B 1 291 ? -21.094 -17.173 -13.233 1.00 33.57 273 GLY A O 1
ATOM 6198 N N . VAL B 1 292 ? -20.379 -16.153 -11.373 1.00 34.50 274 VAL A N 1
ATOM 6199 C CA . VAL B 1 292 ? -21.716 -15.986 -10.821 1.00 34.23 274 VAL A CA 1
ATOM 6200 C C . VAL B 1 292 ? -21.866 -14.589 -10.216 1.00 36.20 274 VAL A C 1
ATOM 6201 O O . VAL B 1 292 ? -21.059 -14.157 -9.395 1.00 38.38 274 VAL A O 1
ATOM 6205 N N . ASN B 1 293 ? -22.910 -13.878 -10.596 1.00 36.78 275 ASN A N 1
ATOM 6206 C CA . ASN B 1 293 ? -23.151 -12.538 -10.100 1.00 38.38 275 ASN A CA 1
ATOM 6207 C C . ASN B 1 293 ? -24.581 -12.108 -10.330 1.00 38.50 275 ASN A C 1
ATOM 6208 O O . ASN B 1 293 ? -25.211 -12.605 -11.200 1.00 40.65 275 ASN A O 1
ATOM 6213 N N . ASN B 1 294 ? -25.069 -11.172 -9.556 1.00 38.97 276 ASN A N 1
ATOM 6214 C CA . ASN B 1 294 ? -26.451 -10.730 -9.613 1.00 42.70 276 ASN A CA 1
ATOM 6215 C C . ASN B 1 294 ? -26.527 -9.274 -10.055 1.00 42.46 276 ASN A C 1
ATOM 6216 O O . ASN B 1 294 ? -25.753 -8.435 -9.616 1.00 38.54 276 ASN A O 1
ATOM 6221 N N . ASP B 1 295 ? -27.459 -8.991 -10.956 1.00 49.31 277 ASP A N 1
ATOM 6222 C CA . ASP B 1 295 ? -27.694 -7.636 -11.447 1.00 53.64 277 ASP A CA 1
ATOM 6223 C C . ASP B 1 295 ? -27.971 -6.792 -10.214 1.00 62.28 277 ASP A C 1
ATOM 6224 O O . ASP B 1 295 ? -28.595 -7.251 -9.248 1.00 71.23 277 ASP A O 1
ATOM 6229 N N . GLY B 1 296 ? -27.518 -5.550 -10.261 1.00 61.30 278 GLY A N 1
ATOM 6230 C CA . GLY B 1 296 ? -27.697 -4.641 -9.139 1.00 68.07 278 GLY A CA 1
ATOM 6231 C C . GLY B 1 296 ? -28.953 -3.834 -9.378 1.00 70.41 278 GLY A C 1
ATOM 6232 O O . GLY B 1 296 ? -29.634 -3.992 -10.394 1.00 87.83 278 GLY A O 1
ATOM 6233 N N . ALA B 1 297 ? -29.288 -2.989 -8.422 1.00 63.74 279 ALA A N 1
ATOM 6234 C CA . ALA B 1 297 ? -30.559 -2.271 -8.461 1.00 65.04 279 ALA A CA 1
ATOM 6235 C C . ALA B 1 297 ? -30.585 -1.327 -9.653 1.00 69.76 279 ALA A C 1
ATOM 6236 O O . ALA B 1 297 ? -31.408 -0.424 -9.718 1.00 72.85 279 ALA A O 1
ATOM 6238 N N . ASP B 1 298 ? -29.653 -1.531 -10.578 1.00 76.45 280 ASP A N 1
ATOM 6239 C CA . ASP B 1 298 ? -29.465 -0.627 -11.722 1.00 80.64 280 ASP A CA 1
ATOM 6240 C C . ASP B 1 298 ? -30.650 -0.662 -12.655 1.00 83.27 280 ASP A C 1
ATOM 6241 O O . ASP B 1 298 ? -31.086 0.361 -13.178 1.00 86.77 280 ASP A O 1
ATOM 6246 N N . LYS B 1 299 ? -31.132 -1.872 -12.886 1.00 78.95 281 LYS A N 1
ATOM 6247 C CA . LYS B 1 299 ? -32.084 -2.123 -13.943 1.00 75.13 281 LYS A CA 1
ATOM 6248 C C . LYS B 1 299 ? -33.403 -1.491 -13.604 1.00 73.40 281 LYS A C 1
ATOM 6249 O O . LYS B 1 299 ? -33.703 -1.278 -12.439 1.00 70.86 281 LYS A O 1
ATOM 6255 N N . VAL B 1 300 ? -34.195 -1.206 -14.626 1.00 69.07 282 VAL A N 1
ATOM 6256 C CA . VAL B 1 300 ? -35.533 -0.696 -14.406 1.00 68.85 282 VAL A CA 1
ATOM 6257 C C . VAL B 1 300 ? -36.499 -1.851 -14.243 1.00 66.49 282 VAL A C 1
ATOM 6258 O O . VAL B 1 300 ? -36.983 -2.419 -15.213 1.00 65.86 282 VAL A O 1
ATOM 6262 N N . GLY B 1 301 ? -36.769 -2.203 -12.998 1.00 64.20 283 GLY A N 1
ATOM 6263 C CA . GLY B 1 301 ? -37.701 -3.271 -12.723 1.00 64.35 283 GLY A CA 1
ATOM 6264 C C . GLY B 1 301 ? -37.000 -4.574 -12.449 1.00 56.44 283 GLY A C 1
ATOM 6265 O O . GLY B 1 301 ? -35.847 -4.773 -12.803 1.00 53.84 283 GLY A O 1
ATOM 6266 N N . PHE B 1 302 ? -37.740 -5.450 -11.798 1.00 53.62 284 PHE A N 1
ATOM 6267 C CA . PHE B 1 302 ? -37.280 -6.776 -11.424 1.00 51.66 284 PHE A CA 1
ATOM 6268 C C . PHE B 1 302 ? -37.072 -7.732 -12.608 1.00 49.32 284 PHE A C 1
ATOM 6269 O O . PHE B 1 302 ? -36.177 -8.573 -12.581 1.00 48.47 284 PHE A O 1
ATOM 6277 N N . TYR B 1 303 ? -37.895 -7.609 -13.636 1.00 48.37 285 TYR A N 1
ATOM 6278 C CA . TYR B 1 303 ? -37.807 -8.517 -14.783 1.00 49.30 285 TYR A CA 1
ATOM 6279 C C . TYR B 1 303 ? -37.009 -7.899 -15.895 1.00 49.87 285 TYR A C 1
ATOM 6280 O O . TYR B 1 303 ? -36.984 -8.413 -17.004 1.00 50.72 285 TYR A O 1
ATOM 6289 N N . ALA B 1 304 ? -36.355 -6.792 -15.601 1.00 49.33 286 ALA A N 1
ATOM 6290 C CA . ALA B 1 304 ? -35.507 -6.159 -16.577 1.00 48.70 286 ALA A CA 1
ATOM 6291 C C . ALA B 1 304 ? -34.140 -6.830 -16.594 1.00 50.26 286 ALA A C 1
ATOM 6292 O O . ALA B 1 304 ? -33.541 -7.063 -15.554 1.00 49.66 286 ALA A O 1
ATOM 6294 N N . PRO B 1 305 ? -33.650 -7.170 -17.786 1.00 51.81 287 PRO A N 1
ATOM 6295 C CA . PRO B 1 305 ? -32.267 -7.595 -17.968 1.00 50.82 287 PRO A CA 1
ATOM 6296 C C . PRO B 1 305 ? -31.324 -6.420 -17.990 1.00 48.18 287 PRO A C 1
ATOM 6297 O O . PRO B 1 305 ? -31.691 -5.351 -18.454 1.00 49.14 287 PRO A O 1
ATOM 6301 N N . SER B 1 306 ? -30.108 -6.620 -17.516 1.00 49.67 288 SER A N 1
ATOM 6302 C CA . SER B 1 306 ? -29.144 -5.529 -17.459 1.00 49.59 288 SER A CA 1
ATOM 6303 C C . SER B 1 306 ? -27.873 -5.844 -18.227 1.00 52.81 288 SER A C 1
ATOM 6304 O O . SER B 1 306 ? -27.247 -6.862 -17.979 1.00 52.97 288 SER A O 1
ATOM 6307 N N . VAL B 1 307 ? -27.486 -4.955 -19.139 1.00 52.94 289 VAL A N 1
ATOM 6308 C CA . VAL B 1 307 ? -26.273 -5.146 -19.935 1.00 48.88 289 VAL A CA 1
ATOM 6309 C C . VAL B 1 307 ? -25.049 -5.172 -19.059 1.00 46.93 289 VAL A C 1
ATOM 6310 O O . VAL B 1 307 ? -24.194 -6.040 -19.204 1.00 46.53 289 VAL A O 1
ATOM 6314 N N . LYS B 1 308 ? -24.946 -4.196 -18.170 1.00 48.88 290 LYS A N 1
ATOM 6315 C CA . LYS B 1 308 ? -23.717 -4.041 -17.401 1.00 51.49 290 LYS A CA 1
ATOM 6316 C C . LYS B 1 308 ? -23.472 -5.222 -16.462 1.00 47.37 290 LYS A C 1
ATOM 6317 O O . LYS B 1 308 ? -22.337 -5.645 -16.275 1.00 45.38 290 LYS A O 1
ATOM 6323 N N . GLY B 1 309 ? -24.544 -5.765 -15.902 1.00 45.27 291 GLY A N 1
ATOM 6324 C CA . GLY B 1 309 ? -24.439 -6.936 -15.041 1.00 44.01 291 GLY A CA 1
ATOM 6325 C C . GLY B 1 309 ? -23.952 -8.173 -15.768 1.00 43.76 291 GLY A C 1
ATOM 6326 O O . GLY B 1 309 ? -23.074 -8.887 -15.299 1.00 40.85 291 GLY A O 1
ATOM 6327 N N . GLN B 1 310 ? -24.522 -8.429 -16.932 1.00 44.29 292 GLN A N 1
ATOM 6328 C CA . GLN B 1 310 ? -24.083 -9.560 -17.755 1.00 45.06 292 GLN A CA 1
ATOM 6329 C C . GLN B 1 310 ? -22.639 -9.412 -18.181 1.00 42.45 292 GLN A C 1
ATOM 6330 O O . GLN B 1 310 ? -21.893 -10.381 -18.292 1.00 41.94 292 GLN A O 1
ATOM 6336 N N . ALA B 1 311 ? -22.275 -8.180 -18.467 1.00 41.41 293 ALA A N 1
ATOM 6337 C CA . ALA B 1 311 ? -20.947 -7.878 -18.956 1.00 40.78 293 ALA A CA 1
ATOM 6338 C C . ALA B 1 311 ? -19.922 -8.262 -17.907 1.00 37.41 293 ALA A C 1
ATOM 6339 O O . ALA B 1 311 ? -18.849 -8.769 -18.225 1.00 34.22 293 ALA A O 1
ATOM 6341 N N . GLU B 1 312 ? -20.276 -8.033 -16.654 1.00 36.79 294 GLU A N 1
ATOM 6342 C CA . GLU B 1 312 ? -19.369 -8.303 -15.531 1.00 38.43 294 GLU A CA 1
ATOM 6343 C C . GLU B 1 312 ? -19.035 -9.772 -15.314 1.00 33.97 294 GLU A C 1
ATOM 6344 O O . GLU B 1 312 ? -17.902 -10.097 -14.983 1.00 29.52 294 GLU A O 1
ATOM 6350 N N . VAL B 1 313 ? -20.015 -10.654 -15.486 1.00 33.56 295 VAL A N 1
ATOM 6351 C CA . VAL B 1 313 ? -19.754 -12.098 -15.372 1.00 31.73 295 VAL A CA 1
ATOM 6352 C C . VAL B 1 313 ? -18.877 -12.627 -16.475 1.00 30.96 295 VAL A C 1
ATOM 6353 O O . VAL B 1 313 ? -17.997 -13.452 -16.242 1.00 30.47 295 VAL A O 1
ATOM 6357 N N . ILE B 1 314 ? -19.140 -12.165 -17.684 1.00 30.55 296 ILE A N 1
ATOM 6358 C CA . ILE B 1 314 ? -18.374 -12.633 -18.809 1.00 31.71 296 ILE A CA 1
ATOM 6359 C C . ILE B 1 314 ? -16.928 -12.217 -18.588 1.00 34.79 296 ILE A C 1
ATOM 6360 O O . ILE B 1 314 ? -16.002 -12.988 -18.819 1.00 31.80 296 ILE A O 1
ATOM 6365 N N . GLN B 1 315 ? -16.770 -10.989 -18.115 1.00 32.91 297 GLN A N 1
ATOM 6366 C CA . GLN B 1 315 ? -15.477 -10.446 -17.745 1.00 33.09 297 GLN A CA 1
ATOM 6367 C C . GLN B 1 315 ? -14.832 -11.240 -16.620 1.00 36.38 297 GLN A C 1
ATOM 6368 O O . GLN B 1 315 ? -13.630 -11.491 -16.632 1.00 39.80 297 GLN A O 1
ATOM 6374 N N . LYS B 1 316 ? -15.646 -11.615 -15.646 1.00 37.84 298 LYS A N 1
ATOM 6375 C CA . LYS B 1 316 ? -15.168 -12.300 -14.459 1.00 39.63 298 LYS A CA 1
ATOM 6376 C C . LYS B 1 316 ? -14.549 -13.632 -14.827 1.00 35.65 298 LYS A C 1
ATOM 6377 O O . LYS B 1 316 ? -13.504 -13.994 -14.321 1.00 30.58 298 LYS A O 1
ATOM 6383 N N . VAL B 1 317 ? -15.219 -14.352 -15.706 1.00 35.40 299 VAL A N 1
ATOM 6384 C CA . VAL B 1 317 ? -14.740 -15.661 -16.113 1.00 36.06 299 VAL A CA 1
ATOM 6385 C C . VAL B 1 317 ? -13.452 -15.552 -16.909 1.00 39.35 299 VAL A C 1
ATOM 6386 O O . VAL B 1 317 ? -12.536 -16.349 -16.721 1.00 40.99 299 VAL A O 1
ATOM 6390 N N . ILE B 1 318 ? -13.368 -14.549 -17.769 1.00 41.34 300 ILE A N 1
ATOM 6391 C CA . ILE B 1 318 ? -12.167 -14.372 -18.576 1.00 39.22 300 ILE A CA 1
ATOM 6392 C C . ILE B 1 318 ? -10.987 -14.075 -17.679 1.00 40.75 300 ILE A C 1
ATOM 6393 O O . ILE B 1 318 ? -9.895 -14.624 -17.857 1.00 36.64 300 ILE A O 1
ATOM 6398 N N . ASP B 1 319 ? -11.217 -13.191 -16.720 1.00 41.85 301 ASP A N 1
ATOM 6399 C CA . ASP B 1 319 ? -10.184 -12.843 -15.769 1.00 45.85 301 ASP A CA 1
ATOM 6400 C C . ASP B 1 319 ? -9.781 -14.068 -14.986 1.00 44.92 301 ASP A C 1
ATOM 6401 O O . ASP B 1 319 ? -8.603 -14.317 -14.755 1.00 50.52 301 ASP A O 1
ATOM 6406 N N . GLN B 1 320 ? -10.775 -14.814 -14.545 1.00 40.83 302 GLN A N 1
ATOM 6407 C CA . GLN B 1 320 ? -10.548 -15.958 -13.693 1.00 43.10 302 GLN A CA 1
ATOM 6408 C C . GLN B 1 320 ? -9.802 -17.056 -14.431 1.00 44.80 302 GLN A C 1
ATOM 6409 O O . GLN B 1 320 ? -8.817 -17.593 -13.941 1.00 46.85 302 GLN A O 1
ATOM 6415 N N . THR B 1 321 ? -10.286 -17.389 -15.610 1.00 46.26 303 THR A N 1
ATOM 6416 C CA . THR B 1 321 ? -9.667 -18.452 -16.427 1.00 46.43 303 THR A CA 1
ATOM 6417 C C . THR B 1 321 ? -8.322 -18.081 -17.065 1.00 45.76 303 THR A C 1
ATOM 6418 O O . THR B 1 321 ? -7.412 -18.904 -17.140 1.00 46.88 303 THR A O 1
ATOM 6422 N N . GLY B 1 322 ? -8.215 -16.855 -17.555 1.00 45.74 304 GLY A N 1
ATOM 6423 C CA . GLY B 1 322 ? -7.064 -16.463 -18.364 1.00 44.74 304 GLY A CA 1
ATOM 6424 C C . GLY B 1 322 ? -7.222 -16.839 -19.823 1.00 43.68 304 GLY A C 1
ATOM 6425 O O . GLY B 1 322 ? -6.289 -16.713 -20.621 1.00 41.90 304 GLY A O 1
ATOM 6426 N N . ILE B 1 323 ? -8.420 -17.301 -20.157 1.00 42.17 305 ILE A N 1
ATOM 6427 C CA . ILE B 1 323 ? -8.784 -17.626 -21.521 1.00 41.38 305 ILE A CA 1
ATOM 6428 C C . ILE B 1 323 ? -8.919 -16.375 -22.354 1.00 41.59 305 ILE A C 1
ATOM 6429 O O . ILE B 1 323 ? -9.382 -15.341 -21.878 1.00 44.61 305 ILE A O 1
ATOM 6434 N N . HIS B 1 324 ? -8.485 -16.485 -23.600 1.00 40.83 306 HIS A N 1
ATOM 6435 C CA . HIS B 1 324 ? -8.547 -15.383 -24.530 1.00 36.80 306 HIS A CA 1
ATOM 6436 C C . HIS B 1 324 ? -9.635 -15.495 -25.569 1.00 35.39 306 HIS A C 1
ATOM 6437 O O . HIS B 1 324 ? -9.731 -16.477 -26.276 1.00 31.86 306 HIS A O 1
ATOM 6444 N N . PRO B 1 325 ? -10.469 -14.472 -25.660 1.00 37.43 307 PRO A N 1
ATOM 6445 C CA . PRO B 1 325 ? -11.677 -14.480 -26.478 1.00 38.98 307 PRO A CA 1
ATOM 6446 C C . PRO B 1 325 ? -11.573 -14.929 -27.933 1.00 38.14 307 PRO A C 1
ATOM 6447 O O . PRO B 1 325 ? -12.565 -15.372 -28.510 1.00 36.23 307 PRO A O 1
ATOM 6451 N N . GLU B 1 326 ? -10.382 -14.832 -28.505 1.00 39.76 308 GLU A N 1
ATOM 6452 C CA . GLU B 1 326 ? -10.122 -15.376 -29.847 1.00 42.68 308 GLU A CA 1
ATOM 6453 C C . GLU B 1 326 ? -10.173 -16.890 -29.826 1.00 41.42 308 GLU A C 1
ATOM 6454 O O . GLU B 1 326 ? -10.294 -17.565 -30.847 1.00 42.70 308 GLU A O 1
ATOM 6460 N N . THR B 1 327 ? -10.061 -17.402 -28.624 1.00 40.24 309 THR A N 1
ATOM 6461 C CA . THR B 1 327 ? -9.947 -18.816 -28.388 1.00 39.48 309 THR A CA 1
ATOM 6462 C C . THR B 1 327 ? -11.290 -19.493 -28.508 1.00 35.85 309 THR A C 1
ATOM 6463 O O . THR B 1 327 ? -11.371 -20.714 -28.505 1.00 32.93 309 THR A O 1
ATOM 6467 N N . ILE B 1 328 ? -12.343 -18.694 -28.604 1.00 34.91 310 ILE A N 1
ATOM 6468 C CA . ILE B 1 328 ? -13.694 -19.209 -28.493 1.00 36.93 310 ILE A CA 1
ATOM 6469 C C . ILE B 1 328 ? -14.366 -19.343 -29.848 1.00 39.84 310 ILE A C 1
ATOM 6470 O O . ILE B 1 328 ? -14.622 -18.363 -30.538 1.00 44.75 310 ILE A O 1
ATOM 6475 N N . ALA B 1 329 ? -14.625 -20.591 -30.206 1.00 40.40 311 ALA A N 1
ATOM 6476 C CA . ALA B 1 329 ? -15.352 -20.952 -31.412 1.00 41.73 311 ALA A CA 1
ATOM 6477 C C . ALA B 1 329 ? -16.838 -20.664 -31.326 1.00 41.05 311 ALA A C 1
ATOM 6478 O O . ALA B 1 329 ? -17.424 -20.137 -32.265 1.00 43.13 311 ALA A O 1
ATOM 6480 N N . TYR B 1 330 ? -17.455 -21.045 -30.217 1.00 40.00 312 TYR A N 1
ATOM 6481 C CA . TYR B 1 330 ? -18.906 -20.968 -30.100 1.00 39.13 312 TYR A CA 1
ATOM 6482 C C . TYR B 1 330 ? -19.344 -20.440 -28.751 1.00 37.75 312 TYR A C 1
ATOM 6483 O O . TYR B 1 330 ? -18.689 -20.675 -27.747 1.00 34.94 312 TYR A O 1
ATOM 6492 N N . VAL B 1 331 ? -20.451 -19.706 -28.742 1.00 38.45 313 VAL A N 1
ATOM 6493 C CA . VAL B 1 331 ? -21.101 -19.321 -27.488 1.00 38.04 313 VAL A CA 1
ATOM 6494 C C . VAL B 1 331 ? -22.572 -19.676 -27.499 1.00 40.90 313 VAL A C 1
ATOM 6495 O O . VAL B 1 331 ? -23.300 -19.307 -28.409 1.00 39.13 313 VAL A O 1
ATOM 6499 N N . GLU B 1 332 ? -23.004 -20.393 -26.473 1.00 44.07 314 GLU A N 1
ATOM 6500 C CA . GLU B 1 332 ? -24.417 -20.693 -26.319 1.00 42.82 314 GLU A CA 1
ATOM 6501 C C . GLU B 1 332 ? -25.050 -19.610 -25.483 1.00 36.75 314 GLU A C 1
ATOM 6502 O O . GLU B 1 332 ? -24.879 -19.566 -24.276 1.00 31.46 314 GLU A O 1
ATOM 6508 N N . ALA B 1 333 ? -25.793 -18.744 -26.146 1.00 36.94 315 ALA A N 1
ATOM 6509 C CA . ALA B 1 333 ? -26.344 -17.564 -25.501 1.00 42.08 315 ALA A CA 1
ATOM 6510 C C . ALA B 1 333 ? -27.523 -17.956 -24.638 1.00 43.26 315 ALA A C 1
ATOM 6511 O O . ALA B 1 333 ? -27.988 -19.091 -24.692 1.00 41.92 315 ALA A O 1
ATOM 6513 N N . HIS B 1 334 ? -27.994 -17.013 -23.834 1.00 44.33 316 HIS A N 1
ATOM 6514 C CA . HIS B 1 334 ? -29.236 -17.207 -23.114 1.00 46.38 316 HIS A CA 1
ATOM 6515 C C . HIS B 1 334 ? -30.390 -17.367 -24.095 1.00 45.84 316 HIS A C 1
ATOM 6516 O O . HIS B 1 334 ? -31.238 -18.219 -23.921 1.00 37.00 316 HIS A O 1
ATOM 6523 N N . GLY B 1 335 ? -30.402 -16.537 -25.132 1.00 48.54 317 GLY A N 1
ATOM 6524 C CA . GLY B 1 335 ? -31.275 -16.732 -26.302 1.00 46.32 317 GLY A CA 1
ATOM 6525 C C . GLY B 1 335 ? -32.766 -16.790 -26.043 1.00 43.91 317 GLY A C 1
ATOM 6526 O O . GLY B 1 335 ? -33.459 -17.689 -26.522 1.00 37.34 317 GLY A O 1
ATOM 6527 N N . THR B 1 336 ? -33.261 -15.811 -25.304 1.00 47.64 318 THR A N 1
ATOM 6528 C CA . THR B 1 336 ? -34.670 -15.770 -24.937 1.00 48.68 318 THR A CA 1
ATOM 6529 C C . THR B 1 336 ? -35.594 -15.596 -26.137 1.00 49.32 318 THR A C 1
ATOM 6530 O O . THR B 1 336 ? -36.703 -16.111 -26.132 1.00 48.17 318 THR A O 1
ATOM 6534 N N . GLY B 1 337 ? -35.128 -14.911 -27.176 1.00 53.64 319 GLY A N 1
ATOM 6535 C CA . GLY B 1 337 ? -35.974 -14.645 -28.344 1.00 53.11 319 GLY A CA 1
ATOM 6536 C C . GLY B 1 337 ? -36.876 -13.448 -28.134 1.00 55.17 319 GLY A C 1
ATOM 6537 O O . GLY B 1 337 ? -37.957 -13.352 -28.715 1.00 52.02 319 GLY A O 1
ATOM 6538 N N . THR B 1 338 ? -36.420 -12.529 -27.298 1.00 54.09 320 THR A N 1
ATOM 6539 C CA . THR B 1 338 ? -37.197 -11.355 -26.958 1.00 54.39 320 THR A CA 1
ATOM 6540 C C . THR B 1 338 ? -36.565 -10.172 -27.667 1.00 53.73 320 THR A C 1
ATOM 6541 O O . THR B 1 338 ? -35.361 -10.149 -27.915 1.00 51.94 320 THR A O 1
ATOM 6545 N N . LYS B 1 339 ? -37.388 -9.206 -28.033 1.00 59.47 321 LYS A N 1
ATOM 6546 C CA . LYS B 1 339 ? -36.893 -8.056 -28.772 1.00 66.43 321 LYS A CA 1
ATOM 6547 C C . LYS B 1 339 ? -35.890 -7.269 -27.945 1.00 67.06 321 LYS A C 1
ATOM 6548 O O . LYS B 1 339 ? -34.844 -6.876 -28.444 1.00 64.46 321 LYS A O 1
ATOM 6554 N N . LEU B 1 340 ? -36.223 -7.033 -26.682 1.00 68.55 322 LEU A N 1
ATOM 6555 C CA . LEU B 1 340 ? -35.331 -6.285 -25.781 1.00 61.11 322 LEU A CA 1
ATOM 6556 C C . LEU B 1 340 ? -34.067 -7.034 -25.399 1.00 57.80 322 LEU A C 1
ATOM 6557 O O . LEU B 1 340 ? -32.997 -6.451 -25.324 1.00 60.65 322 LEU A O 1
ATOM 6562 N N . GLY B 1 341 ? -34.208 -8.315 -25.102 1.00 54.01 323 GLY A N 1
ATOM 6563 C CA . GLY B 1 341 ? -33.101 -9.091 -24.540 1.00 54.34 323 GLY A CA 1
ATOM 6564 C C . GLY B 1 341 ? -31.921 -9.386 -25.445 1.00 53.64 323 GLY A C 1
ATOM 6565 O O . GLY B 1 341 ? -30.766 -9.223 -25.038 1.00 49.55 323 GLY A O 1
ATOM 6566 N N . ASP B 1 342 ? -32.201 -9.849 -26.655 1.00 52.99 324 ASP A N 1
ATOM 6567 C CA . ASP B 1 342 ? -31.145 -10.341 -27.537 1.00 53.29 324 ASP A CA 1
ATOM 6568 C C . ASP B 1 342 ? -30.126 -9.250 -27.831 1.00 50.75 324 ASP A C 1
ATOM 6569 O O . ASP B 1 342 ? -28.931 -9.493 -27.813 1.00 47.94 324 ASP A O 1
ATOM 6574 N N . PRO B 1 343 ? -30.607 -8.041 -28.124 1.00 49.51 325 PRO A N 1
ATOM 6575 C CA . PRO B 1 343 ? -29.737 -6.900 -28.276 1.00 47.76 325 PRO A CA 1
ATOM 6576 C C . PRO B 1 343 ? -28.853 -6.662 -27.069 1.00 45.13 325 PRO A C 1
ATOM 6577 O O . PRO B 1 343 ? -27.676 -6.369 -27.213 1.00 41.34 325 PRO A O 1
ATOM 6581 N N . ILE B 1 344 ? -29.431 -6.795 -25.888 1.00 46.48 326 ILE A N 1
ATOM 6582 C CA . ILE B 1 344 ? -28.698 -6.626 -24.644 1.00 44.21 326 ILE A CA 1
ATOM 6583 C C . ILE B 1 344 ? -27.635 -7.688 -24.511 1.00 40.40 326 ILE A C 1
ATOM 6584 O O . ILE B 1 344 ? -26.508 -7.408 -24.131 1.00 40.37 326 ILE A O 1
ATOM 6589 N N . GLU B 1 345 ? -28.008 -8.919 -24.806 1.00 40.98 327 GLU A N 1
ATOM 6590 C CA . GLU B 1 345 ? -27.117 -10.031 -24.562 1.00 43.41 327 GLU A CA 1
ATOM 6591 C C . GLU B 1 345 ? -25.860 -9.845 -25.387 1.00 41.19 327 GLU A C 1
ATOM 6592 O O . GLU B 1 345 ? -24.743 -9.983 -24.893 1.00 42.13 327 GLU A O 1
ATOM 6598 N N . LEU B 1 346 ? -26.060 -9.526 -26.656 1.00 40.06 328 LEU A N 1
ATOM 6599 C CA . LEU B 1 346 ? -24.955 -9.393 -27.600 1.00 36.29 328 LEU A CA 1
ATOM 6600 C C . LEU B 1 346 ? -24.118 -8.190 -27.323 1.00 33.87 328 LEU A C 1
ATOM 6601 O O . LEU B 1 346 ? -22.904 -8.200 -27.502 1.00 39.78 328 LEU A O 1
ATOM 6606 N N . SER B 1 347 ? -24.778 -7.135 -26.902 1.00 32.92 329 SER A N 1
ATOM 6607 C CA . SER B 1 347 ? -24.089 -5.896 -26.670 1.00 34.68 329 SER A CA 1
ATOM 6608 C C . SER B 1 347 ? -23.033 -6.167 -25.631 1.00 38.18 329 SER A C 1
ATOM 6609 O O . SER B 1 347 ? -21.907 -5.693 -25.719 1.00 40.25 329 SER A O 1
ATOM 6612 N N . ALA B 1 348 ? -23.445 -6.932 -24.630 1.00 40.98 330 ALA A N 1
ATOM 6613 C CA . ALA B 1 348 ? -22.606 -7.249 -23.487 1.00 40.93 330 ALA A CA 1
ATOM 6614 C C . ALA B 1 348 ? -21.425 -8.117 -23.881 1.00 41.06 330 ALA A C 1
ATOM 6615 O O . ALA B 1 348 ? -20.308 -7.891 -23.438 1.00 45.25 330 ALA A O 1
ATOM 6617 N N . LEU B 1 349 ? -21.677 -9.118 -24.705 1.00 36.88 331 LEU A N 1
ATOM 6618 C CA . LEU B 1 349 ? -20.603 -9.987 -25.159 1.00 37.59 331 LEU A CA 1
ATOM 6619 C C . LEU B 1 349 ? -19.590 -9.216 -26.001 1.00 41.01 331 LEU A C 1
ATOM 6620 O O . LEU B 1 349 ? -18.383 -9.320 -25.806 1.00 41.33 331 LEU A O 1
ATOM 6625 N N . GLN B 1 350 ? -20.116 -8.468 -26.956 1.00 42.14 332 GLN A N 1
ATOM 6626 C CA . GLN B 1 350 ? -19.308 -7.757 -27.924 1.00 45.17 332 GLN A CA 1
ATOM 6627 C C . GLN B 1 350 ? -18.443 -6.773 -27.179 1.00 46.40 332 GLN A C 1
ATOM 6628 O O . GLN B 1 350 ? -17.276 -6.541 -27.503 1.00 48.19 332 GLN A O 1
ATOM 6634 N N . SER B 1 351 ? -19.037 -6.207 -26.150 1.00 42.52 333 SER A N 1
ATOM 6635 C CA . SER B 1 351 ? -18.389 -5.202 -25.357 1.00 45.24 333 SER A CA 1
ATOM 6636 C C . SER B 1 351 ? -17.192 -5.736 -24.583 1.00 44.34 333 SER A C 1
ATOM 6637 O O . SER B 1 351 ? -16.142 -5.098 -24.529 1.00 49.67 333 SER A O 1
ATOM 6640 N N . VAL B 1 352 ? -17.332 -6.909 -23.991 1.00 42.87 334 VAL A N 1
ATOM 6641 C CA . VAL B 1 352 ? -16.203 -7.536 -23.299 1.00 40.99 334 VAL A CA 1
ATOM 6642 C C . VAL B 1 352 ? -15.147 -7.997 -24.288 1.00 41.21 334 VAL A C 1
ATOM 6643 O O . VAL B 1 352 ? -13.969 -7.704 -24.136 1.00 42.36 334 VAL A O 1
ATOM 6647 N N . TYR B 1 353 ? -15.574 -8.720 -25.309 1.00 42.66 335 TYR A N 1
ATOM 6648 C CA . TYR B 1 353 ? -14.639 -9.246 -26.302 1.00 48.40 335 TYR A CA 1
ATOM 6649 C C . TYR B 1 353 ? -13.905 -8.113 -26.986 1.00 51.55 335 TYR A C 1
ATOM 6650 O O . TYR B 1 353 ? -12.740 -8.241 -27.367 1.00 49.07 335 TYR A O 1
ATOM 6659 N N . GLY B 1 354 ? -14.607 -6.998 -27.139 1.00 50.47 336 GLY A N 1
ATOM 6660 C CA . GLY B 1 354 ? -14.021 -5.824 -27.743 1.00 52.48 336 GLY A CA 1
ATOM 6661 C C . GLY B 1 354 ? -12.781 -5.444 -26.955 1.00 54.64 336 GLY A C 1
ATOM 6662 O O . GLY B 1 354 ? -11.816 -4.910 -27.486 1.00 57.33 336 GLY A O 1
ATOM 6663 N N . ARG B 1 355 ? -12.807 -5.749 -25.671 1.00 55.80 337 ARG A N 1
ATOM 6664 C CA . ARG B 1 355 ? -11.701 -5.413 -24.805 1.00 54.85 337 ARG A CA 1
ATOM 6665 C C . ARG B 1 355 ? -10.404 -6.112 -25.173 1.00 52.12 337 ARG A C 1
ATOM 6666 O O . ARG B 1 355 ? -9.345 -5.495 -25.139 1.00 47.53 337 ARG A O 1
ATOM 6674 N N . TYR B 1 356 ? -10.467 -7.395 -25.504 1.00 56.29 338 TYR A N 1
ATOM 6675 C CA . TYR B 1 356 ? -9.228 -8.165 -25.665 1.00 56.04 338 TYR A CA 1
ATOM 6676 C C . TYR B 1 356 ? -8.717 -8.258 -27.053 1.00 55.85 338 TYR A C 1
ATOM 6677 O O . TYR B 1 356 ? -7.518 -8.340 -27.236 1.00 64.84 338 TYR A O 1
ATOM 6686 N N . THR B 1 357 ? -9.597 -8.261 -28.042 1.00 55.85 339 THR A N 1
ATOM 6687 C CA . THR B 1 357 ? -9.090 -8.286 -29.391 1.00 65.47 339 THR A CA 1
ATOM 6688 C C . THR B 1 357 ? -10.061 -7.981 -30.527 1.00 67.48 339 THR A C 1
ATOM 6689 O O . THR B 1 357 ? -11.276 -8.201 -30.465 1.00 52.23 339 THR A O 1
ATOM 6693 N N . ASP B 1 358 ? -9.433 -7.472 -31.578 1.00 83.41 340 ASP A N 1
ATOM 6694 C CA . ASP B 1 358 ? -10.039 -6.598 -32.544 1.00 84.96 340 ASP A CA 1
ATOM 6695 C C . ASP B 1 358 ? -11.032 -7.281 -33.435 1.00 79.19 340 ASP A C 1
ATOM 6696 O O . ASP B 1 358 ? -10.992 -8.484 -33.663 1.00 77.13 340 ASP A O 1
ATOM 6701 N N . LYS B 1 359 ? -11.923 -6.459 -33.950 1.00 75.94 341 LYS A N 1
ATOM 6702 C CA . LYS B 1 359 ? -13.210 -6.932 -34.380 1.00 81.82 341 LYS A CA 1
ATOM 6703 C C . LYS B 1 359 ? -12.960 -7.892 -35.523 1.00 72.93 341 LYS A C 1
ATOM 6704 O O . LYS B 1 359 ? -11.954 -7.808 -36.213 1.00 75.09 341 LYS A O 1
ATOM 6710 N N . LYS B 1 360 ? -13.872 -8.829 -35.701 1.00 68.43 342 LYS A N 1
ATOM 6711 C CA . LYS B 1 360 ? -13.695 -9.879 -36.692 1.00 64.53 342 LYS A CA 1
ATOM 6712 C C . LYS B 1 360 ? -15.085 -10.494 -36.909 1.00 63.31 342 LYS A C 1
ATOM 6713 O O . LYS B 1 360 ? -16.079 -9.837 -36.605 1.00 67.24 342 LYS A O 1
ATOM 6719 N N . GLN B 1 361 ? -15.192 -11.716 -37.422 1.00 56.91 343 GLN A N 1
ATOM 6720 C CA . GLN B 1 361 ? -16.448 -12.464 -37.216 1.00 55.35 343 GLN A CA 1
ATOM 6721 C C . GLN B 1 361 ? -16.273 -13.970 -37.121 1.00 51.29 343 GLN A C 1
ATOM 6722 O O . GLN B 1 361 ? -16.746 -14.726 -37.963 1.00 55.33 343 GLN A O 1
ATOM 6728 N N . TYR B 1 362 ? -15.620 -14.394 -36.058 1.00 48.36 344 TYR A N 1
ATOM 6729 C CA . TYR B 1 362 ? -15.086 -15.747 -35.975 1.00 43.77 344 TYR A CA 1
ATOM 6730 C C . TYR B 1 362 ? -15.886 -16.661 -35.062 1.00 45.79 344 TYR A C 1
ATOM 6731 O O . TYR B 1 362 ? -15.648 -17.859 -35.043 1.00 47.01 344 TYR A O 1
ATOM 6740 N N . CYS B 1 363 ? -16.831 -16.106 -34.312 1.00 47.30 345 CYS A N 1
ATOM 6741 C CA . CYS B 1 363 ? -17.462 -16.855 -33.230 1.00 45.99 345 CYS A CA 1
ATOM 6742 C C . CYS B 1 363 ? -18.926 -17.166 -33.489 1.00 43.93 345 CYS A C 1
ATOM 6743 O O . CYS B 1 363 ? -19.738 -16.267 -33.720 1.00 43.50 345 CYS A O 1
ATOM 6746 N N . GLY B 1 364 ? -19.267 -18.443 -33.423 1.00 40.87 346 GLY A N 1
ATOM 6747 C CA . GLY B 1 364 ? -20.658 -18.847 -33.562 1.00 40.52 346 GLY A CA 1
ATOM 6748 C C . GLY B 1 364 ? -21.452 -18.534 -32.317 1.00 40.94 346 GLY A C 1
ATOM 6749 O O . GLY B 1 364 ? -20.959 -18.651 -31.195 1.00 41.96 346 GLY A O 1
ATOM 6750 N N . ILE B 1 365 ? -22.694 -18.131 -32.516 1.00 39.45 347 ILE A N 1
ATOM 6751 C CA . ILE B 1 365 ? -23.566 -17.844 -31.397 1.00 39.23 347 ILE A CA 1
ATOM 6752 C C . ILE B 1 365 ? -24.913 -18.474 -31.677 1.00 39.70 347 ILE A C 1
ATOM 6753 O O . ILE B 1 365 ? -25.411 -18.412 -32.790 1.00 41.46 347 ILE A O 1
ATOM 6758 N N . GLY B 1 366 ? -25.490 -19.113 -30.678 1.00 40.54 348 GLY A N 1
ATOM 6759 C CA . GLY B 1 366 ? -26.728 -19.840 -30.902 1.00 42.77 348 GLY A CA 1
ATOM 6760 C C . GLY B 1 366 ? -27.461 -20.114 -29.617 1.00 45.49 348 GLY A C 1
ATOM 6761 O O . GLY B 1 366 ? -26.942 -19.862 -28.526 1.00 51.83 348 GLY A O 1
ATOM 6762 N N . SER B 1 367 ? -28.672 -20.639 -29.732 1.00 43.40 349 SER A N 1
ATOM 6763 C CA . SER B 1 367 ? -29.379 -21.084 -28.539 1.00 40.25 349 SER A CA 1
ATOM 6764 C C . SER B 1 367 ? -30.203 -22.335 -28.765 1.00 37.41 349 SER A C 1
ATOM 6765 O O . SER B 1 367 ? -30.954 -22.457 -29.733 1.00 33.26 349 SER A O 1
ATOM 6768 N N . VAL B 1 368 ? -30.046 -23.257 -27.827 1.00 36.48 350 VAL A N 1
ATOM 6769 C CA . VAL B 1 368 ? -30.752 -24.533 -27.839 1.00 33.29 350 VAL A CA 1
ATOM 6770 C C . VAL B 1 368 ? -32.224 -24.364 -27.533 1.00 32.34 350 VAL A C 1
ATOM 6771 O O . VAL B 1 368 ? -33.038 -25.246 -27.806 1.00 34.87 350 VAL A O 1
ATOM 6775 N N . LYS B 1 369 ? -32.571 -23.221 -26.975 1.00 31.41 351 LYS A N 1
ATOM 6776 C CA . LYS B 1 369 ? -33.953 -22.952 -26.642 1.00 32.75 351 LYS A CA 1
ATOM 6777 C C . LYS B 1 369 ? -34.818 -22.966 -27.862 1.00 32.63 351 LYS A C 1
ATOM 6778 O O . LYS B 1 369 ? -36.022 -23.125 -27.773 1.00 32.05 351 LYS A O 1
ATOM 6784 N N . THR B 1 370 ? -34.189 -22.738 -28.995 1.00 34.66 352 THR A N 1
ATOM 6785 C CA . THR B 1 370 ? -34.897 -22.702 -30.247 1.00 35.60 352 THR A CA 1
ATOM 6786 C C . THR B 1 370 ? -35.493 -24.071 -30.493 1.00 36.91 352 THR A C 1
ATOM 6787 O O . THR B 1 370 ? -36.637 -24.196 -30.904 1.00 37.42 352 THR A O 1
ATOM 6791 N N . ASN B 1 371 ? -34.695 -25.096 -30.229 1.00 37.89 353 ASN A N 1
ATOM 6792 C CA . ASN B 1 371 ? -35.155 -26.470 -30.360 1.00 38.46 353 ASN A CA 1
ATOM 6793 C C . ASN B 1 371 ? -36.138 -26.898 -29.292 1.00 39.99 353 ASN A C 1
ATOM 6794 O O . ASN B 1 371 ? -37.072 -27.631 -29.560 1.00 40.52 353 ASN A O 1
ATOM 6799 N N . LEU B 1 372 ? -35.870 -26.470 -28.067 1.00 41.15 354 LEU A N 1
ATOM 6800 C CA . LEU B 1 372 ? -36.485 -27.066 -26.877 1.00 38.68 354 LEU A CA 1
ATOM 6801 C C . LEU B 1 372 ? -37.496 -26.172 -26.192 1.00 40.21 354 LEU A C 1
ATOM 6802 O O . LEU B 1 372 ? -38.373 -26.652 -25.487 1.00 40.81 354 LEU A O 1
ATOM 6807 N N . GLY B 1 373 ? -37.330 -24.870 -26.354 1.00 40.25 355 GLY A N 1
ATOM 6808 C CA . GLY B 1 373 ? -38.078 -23.904 -25.573 1.00 40.10 355 GLY A CA 1
ATOM 6809 C C . GLY B 1 373 ? -37.290 -23.518 -24.346 1.00 39.04 355 GLY A C 1
ATOM 6810 O O . GLY B 1 373 ? -36.153 -23.962 -24.162 1.00 36.84 355 GLY A O 1
ATOM 6811 N N . HIS B 1 374 ? -37.902 -22.692 -23.508 1.00 38.48 356 HIS A N 1
ATOM 6812 C CA . HIS B 1 374 ? -37.264 -22.233 -22.293 1.00 39.17 356 HIS A CA 1
ATOM 6813 C C . HIS B 1 374 ? -37.550 -23.182 -21.144 1.00 38.32 356 HIS A C 1
ATOM 6814 O O . HIS B 1 374 ? -38.678 -23.323 -20.689 1.00 40.20 356 HIS A O 1
ATOM 6821 N N . LEU B 1 375 ? -36.502 -23.822 -20.670 1.00 33.64 357 LEU A N 1
ATOM 6822 C CA . LEU B 1 375 ? -36.650 -24.902 -19.727 1.00 38.10 357 LEU A CA 1
ATOM 6823 C C . LEU B 1 375 ? -36.586 -24.426 -18.320 1.00 42.70 357 LEU A C 1
ATOM 6824 O O . LEU B 1 375 ? -36.451 -25.211 -17.393 1.00 45.57 357 LEU A O 1
ATOM 6829 N N . ASP B 1 376 ? -36.683 -23.125 -18.152 1.00 46.33 358 ASP A N 1
ATOM 6830 C CA . ASP B 1 376 ? -36.723 -22.583 -16.832 1.00 46.57 358 ASP A CA 1
ATOM 6831 C C . ASP B 1 376 ? -35.474 -23.070 -16.110 1.00 45.82 358 ASP A C 1
ATOM 6832 O O . ASP B 1 376 ? -34.373 -22.706 -16.497 1.00 52.78 358 ASP A O 1
ATOM 6837 N N . THR B 1 377 ? -35.650 -23.914 -15.096 1.00 43.30 359 THR A N 1
ATOM 6838 C CA . THR B 1 377 ? -34.587 -24.268 -14.148 1.00 41.66 359 THR A CA 1
ATOM 6839 C C . THR B 1 377 ? -33.464 -25.059 -14.797 1.00 42.83 359 THR A C 1
ATOM 6840 O O . THR B 1 377 ? -32.277 -24.895 -14.477 1.00 42.09 359 THR A O 1
ATOM 6844 N N . ALA B 1 378 ? -33.865 -25.928 -15.712 1.00 41.27 360 ALA A N 1
ATOM 6845 C CA . ALA B 1 378 ? -32.962 -26.887 -16.337 1.00 38.11 360 ALA A CA 1
ATOM 6846 C C . ALA B 1 378 ? -32.435 -26.340 -17.655 1.00 37.25 360 ALA A C 1
ATOM 6847 O O . ALA B 1 378 ? -31.884 -27.061 -18.476 1.00 36.52 360 ALA A O 1
ATOM 6849 N N . ALA B 1 379 ? -32.644 -25.051 -17.848 1.00 36.99 361 ALA A N 1
ATOM 6850 C CA . ALA B 1 379 ? -32.191 -24.337 -19.029 1.00 35.54 361 ALA A CA 1
ATOM 6851 C C . ALA B 1 379 ? -30.682 -24.380 -19.129 1.00 37.52 361 ALA A C 1
ATOM 6852 O O . ALA B 1 379 ? -30.113 -24.608 -20.204 1.00 32.42 361 ALA A O 1
ATOM 6854 N N . GLY B 1 380 ? -30.043 -24.134 -17.992 1.00 38.93 362 GLY A N 1
ATOM 6855 C CA . GLY B 1 380 ? -28.587 -24.124 -17.913 1.00 38.72 362 GLY A CA 1
ATOM 6856 C C . GLY B 1 380 ? -28.069 -25.492 -18.275 1.00 36.23 362 GLY A C 1
ATOM 6857 O O . GLY B 1 380 ? -27.062 -25.654 -18.949 1.00 36.10 362 GLY A O 1
ATOM 6858 N N . MET B 1 381 ? -28.811 -26.477 -17.811 1.00 37.14 363 MET A N 1
ATOM 6859 C CA . MET B 1 381 ? -28.479 -27.877 -17.982 1.00 36.76 363 MET A CA 1
ATOM 6860 C C . MET B 1 381 ? -28.479 -28.296 -19.444 1.00 31.40 363 MET A C 1
ATOM 6861 O O . MET B 1 381 ? -27.569 -28.974 -19.904 1.00 26.49 363 MET A O 1
ATOM 6866 N N . ALA B 1 382 ? -29.516 -27.885 -20.154 1.00 31.29 364 ALA A N 1
ATOM 6867 C CA . ALA B 1 382 ? -29.657 -28.188 -21.581 1.00 31.32 364 ALA A CA 1
ATOM 6868 C C . ALA B 1 382 ? -28.581 -27.522 -22.407 1.00 30.36 364 ALA A C 1
ATOM 6869 O O . ALA B 1 382 ? -28.021 -28.102 -23.327 1.00 27.33 364 ALA A O 1
ATOM 6871 N N . GLY B 1 383 ? -28.313 -26.276 -22.073 1.00 31.51 365 GLY A N 1
ATOM 6872 C CA . GLY B 1 383 ? -27.260 -25.533 -22.736 1.00 31.81 365 GLY A CA 1
ATOM 6873 C C . GLY B 1 383 ? -25.948 -26.226 -22.478 1.00 31.26 365 GLY A C 1
ATOM 6874 O O . GLY B 1 383 ? -25.130 -26.380 -23.370 1.00 31.62 365 GLY A O 1
ATOM 6875 N N . CYS B 1 384 ? -25.765 -26.644 -21.236 1.00 32.16 366 CYS A N 1
ATOM 6876 C CA . CYS B 1 384 ? -24.513 -27.247 -20.788 1.00 35.53 366 CYS A CA 1
ATOM 6877 C C . CYS B 1 384 ? -24.220 -28.515 -21.574 1.00 32.94 366 CYS A C 1
ATOM 6878 O O . CYS B 1 384 ? -23.114 -28.725 -22.054 1.00 28.86 366 CYS A O 1
ATOM 6881 N N . ILE B 1 385 ? -25.235 -29.346 -21.721 1.00 32.28 367 ILE A N 1
ATOM 6882 C CA . ILE B 1 385 ? -25.100 -30.588 -22.478 1.00 32.44 367 ILE A CA 1
ATOM 6883 C C . ILE B 1 385 ? -24.894 -30.367 -23.963 1.00 32.01 367 ILE A C 1
ATOM 6884 O O . ILE B 1 385 ? -24.024 -30.975 -24.573 1.00 28.64 367 ILE A O 1
ATOM 6889 N N . LYS B 1 386 ? -25.722 -29.505 -24.532 1.00 32.34 368 LYS A N 1
ATOM 6890 C CA . LYS B 1 386 ? -25.658 -29.218 -25.951 1.00 31.79 368 LYS A CA 1
ATOM 6891 C C . LYS B 1 386 ? -24.248 -28.874 -26.340 1.00 32.91 368 LYS A C 1
ATOM 6892 O O . LYS B 1 386 ? -23.805 -29.138 -27.468 1.00 32.36 368 LYS A O 1
ATOM 6898 N N . VAL B 1 387 ? -23.543 -28.286 -25.380 1.00 33.38 369 VAL A N 1
ATOM 6899 C CA . VAL B 1 387 ? -22.237 -27.713 -25.621 1.00 33.68 369 VAL A CA 1
ATOM 6900 C C . VAL B 1 387 ? -21.153 -28.693 -25.260 1.00 34.45 369 VAL A C 1
ATOM 6901 O O . VAL B 1 387 ? -20.118 -28.728 -25.902 1.00 37.33 369 VAL A O 1
ATOM 6905 N N . VAL B 1 388 ? -21.386 -29.481 -24.226 1.00 33.67 370 VAL A N 1
ATOM 6906 C CA . VAL B 1 388 ? -20.455 -30.532 -23.894 1.00 34.72 370 VAL A CA 1
ATOM 6907 C C . VAL B 1 388 ? -20.468 -31.518 -25.044 1.00 36.69 370 VAL A C 1
ATOM 6908 O O . VAL B 1 388 ? -19.438 -32.066 -25.398 1.00 33.01 370 VAL A O 1
ATOM 6912 N N . MET B 1 389 ? -21.642 -31.703 -25.639 1.00 40.84 371 MET A N 1
ATOM 6913 C CA . MET B 1 389 ? -21.799 -32.597 -26.795 1.00 42.01 371 MET A CA 1
ATOM 6914 C C . MET B 1 389 ? -21.149 -32.082 -28.085 1.00 40.80 371 MET A C 1
ATOM 6915 O O . MET B 1 389 ? -20.548 -32.849 -28.830 1.00 37.68 371 MET A O 1
ATOM 6920 N N . SER B 1 390 ? -21.282 -30.785 -28.334 1.00 40.93 372 SER A N 1
ATOM 6921 C CA . SER B 1 390 ? -20.691 -30.146 -29.510 1.00 39.86 372 SER A CA 1
ATOM 6922 C C . SER B 1 390 ? -19.184 -30.201 -29.489 1.00 36.66 372 SER A C 1
ATOM 6923 O O . SER B 1 390 ? -18.540 -30.400 -30.505 1.00 35.17 372 SER A O 1
ATOM 6926 N N . LEU B 1 391 ? -18.625 -30.009 -28.310 1.00 37.09 373 LEU A N 1
ATOM 6927 C CA . LEU B 1 391 ? -17.192 -30.182 -28.112 1.00 35.34 373 LEU A CA 1
ATOM 6928 C C . LEU B 1 391 ? -16.786 -31.632 -28.230 1.00 34.95 373 LEU A C 1
ATOM 6929 O O . LEU B 1 391 ? -15.715 -31.948 -28.731 1.00 35.18 373 LEU A O 1
ATOM 6934 N N . TYR B 1 392 ? -17.633 -32.518 -27.747 1.00 37.08 374 TYR A N 1
ATOM 6935 C CA . TYR B 1 392 ? -17.307 -33.931 -27.762 1.00 41.50 374 TYR A CA 1
ATOM 6936 C C . TYR B 1 392 ? -17.192 -34.448 -29.194 1.00 42.97 374 TYR A C 1
ATOM 6937 O O . TYR B 1 392 ? -16.272 -35.192 -29.521 1.00 46.84 374 TYR A O 1
ATOM 6946 N N . HIS B 1 393 ? -18.129 -34.046 -30.033 1.00 45.64 375 HIS A N 1
ATOM 6947 C CA . HIS B 1 393 ? -18.148 -34.489 -31.422 1.00 51.07 375 HIS A CA 1
ATOM 6948 C C . HIS B 1 393 ? -17.464 -33.486 -32.332 1.00 52.69 375 HIS A C 1
ATOM 6949 O O . HIS B 1 393 ? -17.377 -33.686 -33.536 1.00 57.79 375 HIS A O 1
ATOM 6956 N N . GLN B 1 394 ? -16.987 -32.400 -31.748 1.00 52.42 376 GLN A N 1
ATOM 6957 C CA . GLN B 1 394 ? -16.239 -31.400 -32.486 1.00 51.15 376 GLN A CA 1
ATOM 6958 C C . GLN B 1 394 ? -17.077 -30.722 -33.552 1.00 48.50 376 GLN A C 1
ATOM 6959 O O . GLN B 1 394 ? -16.572 -30.365 -34.612 1.00 46.73 376 GLN A O 1
ATOM 6965 N N . GLU B 1 395 ? -18.353 -30.530 -33.269 1.00 45.87 377 GLU A N 1
ATOM 6966 C CA . GLU B 1 395 ? -19.227 -29.884 -34.219 1.00 45.87 377 GLU A CA 1
ATOM 6967 C C . GLU B 1 395 ? -19.962 -28.742 -33.577 1.00 43.41 377 GLU A C 1
ATOM 6968 O O . GLU B 1 395 ? -20.183 -28.726 -32.384 1.00 37.68 377 GLU A O 1
ATOM 6974 N N . ILE B 1 396 ? -20.343 -27.791 -34.409 1.00 44.67 378 ILE A N 1
ATOM 6975 C CA . ILE B 1 396 ? -21.216 -26.725 -34.006 1.00 42.27 378 ILE A CA 1
ATOM 6976 C C . ILE B 1 396 ? -22.583 -27.053 -34.546 1.00 45.47 378 ILE A C 1
ATOM 6977 O O . ILE B 1 396 ? -22.726 -27.494 -35.682 1.00 45.01 378 ILE A O 1
ATOM 6982 N N . ALA B 1 397 ? -23.586 -26.810 -33.716 1.00 50.00 379 ALA A N 1
ATOM 6983 C CA . ALA B 1 397 ? -24.949 -27.181 -34.014 1.00 46.71 379 ALA A CA 1
ATOM 6984 C C . ALA B 1 397 ? -25.756 -25.943 -34.356 1.00 46.64 379 ALA A C 1
ATOM 6985 O O . ALA B 1 397 ? -25.619 -24.906 -33.711 1.00 47.92 379 ALA A O 1
ATOM 6987 N N . PRO B 1 398 ? -26.621 -26.056 -35.360 1.00 44.69 380 PRO A N 1
ATOM 6988 C CA . PRO B 1 398 ? -27.336 -24.906 -35.868 1.00 46.83 380 PRO A CA 1
ATOM 6989 C C . PRO B 1 398 ? -28.369 -24.345 -34.911 1.00 49.62 380 PRO A C 1
ATOM 6990 O O . PRO B 1 398 ? -28.910 -25.050 -34.058 1.00 48.14 380 PRO A O 1
ATOM 6994 N N . SER B 1 399 ? -28.642 -23.066 -35.091 1.00 49.24 381 SER A N 1
ATOM 6995 C CA . SER B 1 399 ? -29.676 -22.386 -34.345 1.00 45.47 381 SER A CA 1
ATOM 6996 C C . SER B 1 399 ? -30.806 -22.213 -35.325 1.00 41.07 381 SER A C 1
ATOM 6997 O O . SER B 1 399 ? -30.610 -21.671 -36.408 1.00 43.86 381 SER A O 1
ATOM 7000 N N . ILE B 1 400 ? -31.977 -22.712 -34.971 1.00 37.01 382 ILE A N 1
ATOM 7001 C CA . ILE B 1 400 ? -33.071 -22.785 -35.930 1.00 39.09 382 ILE A CA 1
ATOM 7002 C C . ILE B 1 400 ? -34.036 -21.620 -35.832 1.00 40.67 382 ILE A C 1
ATOM 7003 O O . ILE B 1 400 ? -33.877 -20.737 -34.999 1.00 37.63 382 ILE A O 1
ATOM 7008 N N . ASN B 1 401 ? -35.027 -21.633 -36.717 1.00 44.96 383 ASN A N 1
ATOM 7009 C CA . ASN B 1 401 ? -36.040 -20.580 -36.788 1.00 45.88 383 ASN A CA 1
ATOM 7010 C C . ASN B 1 401 ? -35.446 -19.230 -37.100 1.00 46.31 383 ASN A C 1
ATOM 7011 O O . ASN B 1 401 ? -35.928 -18.198 -36.643 1.00 46.14 383 ASN A O 1
ATOM 7016 N N . TYR B 1 402 ? -34.398 -19.253 -37.905 1.00 49.31 384 TYR A N 1
ATOM 7017 C CA . TYR B 1 402 ? -33.678 -18.054 -38.257 1.00 52.85 384 TYR A CA 1
ATOM 7018 C C . TYR B 1 402 ? -33.576 -17.921 -39.761 1.00 60.42 384 TYR A C 1
ATOM 7019 O O . TYR B 1 402 ? -33.222 -18.877 -40.454 1.00 61.12 384 TYR A O 1
ATOM 7028 N N . LYS B 1 403 ? -33.877 -16.726 -40.257 1.00 70.05 385 LYS A N 1
ATOM 7029 C CA . LYS B 1 403 ? -33.683 -16.428 -41.675 1.00 74.48 385 LYS A CA 1
ATOM 7030 C C . LYS B 1 403 ? -32.870 -15.165 -41.907 1.00 72.08 385 LYS A C 1
ATOM 7031 O O . LYS B 1 403 ? -31.806 -15.212 -42.522 1.00 80.07 385 LYS A O 1
ATOM 7037 N N . GLU B 1 404 ? -33.370 -14.039 -41.417 1.00 70.94 386 GLU A N 1
ATOM 7038 C CA . GLU B 1 404 ? -32.645 -12.776 -41.515 1.00 72.03 386 GLU A CA 1
ATOM 7039 C C . GLU B 1 404 ? -32.374 -12.201 -40.137 1.00 67.88 386 GLU A C 1
ATOM 7040 O O . GLU B 1 404 ? -33.213 -12.280 -39.251 1.00 68.01 386 GLU A O 1
ATOM 7046 N N . PRO B 1 405 ? -31.181 -11.637 -39.954 1.00 64.41 387 PRO A N 1
ATOM 7047 C CA . PRO B 1 405 ? -30.734 -11.129 -38.663 1.00 65.91 387 PRO A CA 1
ATOM 7048 C C . PRO B 1 405 ? -31.454 -9.888 -38.192 1.00 63.97 387 PRO A C 1
ATOM 7049 O O . PRO B 1 405 ? -32.116 -9.205 -38.972 1.00 66.75 387 PRO A O 1
ATOM 7053 N N . ASN B 1 406 ? -31.274 -9.599 -36.913 1.00 60.82 388 ASN A N 1
ATOM 7054 C CA . ASN B 1 406 ? -31.871 -8.447 -36.294 1.00 58.51 388 ASN A CA 1
ATOM 7055 C C . ASN B 1 406 ? -31.010 -7.217 -36.505 1.00 57.51 388 ASN A C 1
ATOM 7056 O O . ASN B 1 406 ? -29.874 -7.161 -36.062 1.00 56.06 388 ASN A O 1
ATOM 7061 N N . PRO B 1 407 ? -31.559 -6.210 -37.179 1.00 59.08 389 PRO A N 1
ATOM 7062 C CA . PRO B 1 407 ? -30.829 -4.986 -37.456 1.00 59.54 389 PRO A CA 1
ATOM 7063 C C . PRO B 1 407 ? -30.352 -4.285 -36.201 1.00 57.09 389 PRO A C 1
ATOM 7064 O O . PRO B 1 407 ? -29.381 -3.529 -36.236 1.00 54.78 389 PRO A O 1
ATOM 7068 N N . ASN B 1 408 ? -31.047 -4.541 -35.105 1.00 58.76 390 ASN A N 1
ATOM 7069 C CA . ASN B 1 408 ? -30.668 -3.986 -33.813 1.00 60.78 390 ASN A CA 1
ATOM 7070 C C . ASN B 1 408 ? -29.360 -4.569 -33.349 1.00 56.99 390 ASN A C 1
ATOM 7071 O O . ASN B 1 408 ? -28.624 -3.948 -32.605 1.00 58.18 390 ASN A O 1
ATOM 7076 N N . LEU B 1 409 ? -29.081 -5.774 -33.819 1.00 56.07 391 LEU A N 1
ATOM 7077 C CA . LEU B 1 409 ? -27.920 -6.535 -33.381 1.00 58.24 391 LEU A CA 1
ATOM 7078 C C . LEU B 1 409 ? -26.547 -5.980 -33.756 1.00 60.68 391 LEU A C 1
ATOM 7079 O O . LEU B 1 409 ? -25.588 -6.156 -33.002 1.00 64.27 391 LEU A O 1
ATOM 7084 N N . HIS B 1 410 ? -26.440 -5.290 -34.885 1.00 63.60 392 HIS A N 1
ATOM 7085 C CA . HIS B 1 410 ? -25.133 -4.827 -35.343 1.00 64.63 392 HIS A CA 1
ATOM 7086 C C . HIS B 1 410 ? -24.236 -6.033 -35.407 1.00 61.26 392 HIS A C 1
ATOM 7087 O O . HIS B 1 410 ? -23.095 -6.003 -34.947 1.00 62.52 392 HIS A O 1
ATOM 7094 N N . LEU B 1 411 ? -24.768 -7.107 -35.967 1.00 59.36 393 LEU A N 1
ATOM 7095 C CA . LEU B 1 411 ? -24.043 -8.358 -35.988 1.00 59.15 393 LEU A CA 1
ATOM 7096 C C . LEU B 1 411 ? -22.774 -8.199 -36.802 1.00 65.21 393 LEU A C 1
ATOM 7097 O O . LEU B 1 411 ? -21.772 -8.852 -36.558 1.00 71.44 393 LEU A O 1
ATOM 7102 N N . GLU B 1 412 ? -22.819 -7.300 -37.767 1.00 69.51 394 GLU A N 1
ATOM 7103 C CA . GLU B 1 412 ? -21.764 -7.194 -38.749 1.00 71.05 394 GLU A CA 1
ATOM 7104 C C . GLU B 1 412 ? -20.419 -6.827 -38.149 1.00 67.10 394 GLU A C 1
ATOM 7105 O O . GLU B 1 412 ? -19.395 -7.341 -38.585 1.00 61.43 394 GLU A O 1
ATOM 7111 N N . ASP B 1 413 ? -20.435 -5.917 -37.180 1.00 70.68 395 ASP A N 1
ATOM 7112 C CA . ASP B 1 413 ? -19.217 -5.457 -36.506 1.00 77.34 395 ASP A CA 1
ATOM 7113 C C . ASP B 1 413 ? -18.889 -6.311 -35.290 1.00 73.73 395 ASP A C 1
ATOM 7114 O O . ASP B 1 413 ? -17.756 -6.312 -34.796 1.00 78.92 395 ASP A O 1
ATOM 7119 N N . SER B 1 414 ? -19.890 -7.039 -34.823 1.00 65.51 396 SER A N 1
ATOM 7120 C CA . SER B 1 414 ? -19.705 -7.960 -33.730 1.00 61.08 396 SER A CA 1
ATOM 7121 C C . SER B 1 414 ? -18.833 -9.074 -34.241 1.00 56.41 396 SER A C 1
ATOM 7122 O O . SER B 1 414 ? -18.746 -9.302 -35.446 1.00 60.12 396 SER A O 1
ATOM 7125 N N . PRO B 1 415 ? -18.212 -9.806 -33.318 1.00 49.41 397 PRO A N 1
ATOM 7126 C CA . PRO B 1 415 ? -17.363 -10.948 -33.595 1.00 47.32 397 PRO A CA 1
ATOM 7127 C C . PRO B 1 415 ? -18.135 -12.208 -33.928 1.00 45.71 397 PRO A C 1
ATOM 7128 O O . PRO B 1 415 ? -17.541 -13.251 -34.188 1.00 48.11 397 PRO A O 1
ATOM 7132 N N . PHE B 1 416 ? -19.450 -12.104 -33.900 1.00 42.47 398 PHE A N 1
ATOM 7133 C CA . PHE B 1 416 ? -20.289 -13.270 -33.915 1.00 39.46 398 PHE A CA 1
ATOM 7134 C C . PHE B 1 416 ? -21.015 -13.377 -35.214 1.00 41.40 398 PHE A C 1
ATOM 7135 O O . PHE B 1 416 ? -21.342 -12.373 -35.832 1.00 45.01 398 PHE A O 1
ATOM 7143 N N . PHE B 1 417 ? -21.303 -14.614 -35.599 1.00 42.29 399 PHE A N 1
ATOM 7144 C CA . PHE B 1 417 ? -22.285 -14.871 -36.643 1.00 42.31 399 PHE A CA 1
ATOM 7145 C C . PHE B 1 417 ? -23.265 -15.891 -36.093 1.00 44.07 399 PHE A C 1
ATOM 7146 O O . PHE B 1 417 ? -22.866 -16.856 -35.434 1.00 45.85 399 PHE A O 1
ATOM 7154 N N . VAL B 1 418 ? -24.543 -15.658 -36.351 1.00 44.62 400 VAL A N 1
ATOM 7155 C CA . VAL B 1 418 ? -25.594 -16.555 -35.896 1.00 44.58 400 VAL A CA 1
ATOM 7156 C C . VAL B 1 418 ? -25.482 -17.890 -36.622 1.00 48.66 400 VAL A C 1
ATOM 7157 O O . VAL B 1 418 ? -25.478 -17.942 -37.858 1.00 56.49 400 VAL A O 1
ATOM 7161 N N . ALA B 1 419 ? -25.369 -18.965 -35.845 1.00 49.67 401 ALA A N 1
ATOM 7162 C CA . ALA B 1 419 ? -25.250 -20.314 -36.412 1.00 48.49 401 ALA A CA 1
ATOM 7163 C C . ALA B 1 419 ? -26.544 -20.745 -37.069 1.00 52.86 401 ALA A C 1
ATOM 7164 O O . ALA B 1 419 ? -27.583 -20.854 -36.428 1.00 55.31 401 ALA A O 1
ATOM 7166 N N . GLU B 1 420 ? -26.422 -21.032 -38.354 1.00 55.37 402 GLU A N 1
ATOM 7167 C CA . GLU B 1 420 ? -27.526 -21.178 -39.294 1.00 58.22 402 GLU A CA 1
ATOM 7168 C C . GLU B 1 420 ? -27.649 -22.628 -39.726 1.00 56.73 402 GLU A C 1
ATOM 7169 O O . GLU B 1 420 ? -28.739 -23.136 -39.977 1.00 60.02 402 GLU A O 1
ATOM 7175 N N . GLU B 1 421 ? -26.486 -23.254 -39.854 1.00 54.77 403 GLU A N 1
ATOM 7176 C CA . GLU B 1 421 ? -26.341 -24.648 -40.266 1.00 57.65 403 GLU A CA 1
ATOM 7177 C C . GLU B 1 421 ? -25.131 -25.260 -39.572 1.00 54.44 403 GLU A C 1
ATOM 7178 O O . GLU B 1 421 ? -24.195 -24.557 -39.204 1.00 53.65 403 GLU A O 1
ATOM 7184 N N . LYS B 1 422 ? -25.160 -26.575 -39.400 1.00 53.73 404 LYS A N 1
ATOM 7185 C CA . LYS B 1 422 ? -24.081 -27.274 -38.715 1.00 54.83 404 LYS A CA 1
ATOM 7186 C C . LYS B 1 422 ? -22.805 -27.184 -39.532 1.00 58.43 404 LYS A C 1
ATOM 7187 O O . LYS B 1 422 ? -22.790 -27.465 -40.720 1.00 62.24 404 LYS A O 1
ATOM 7193 N N . LYS B 1 423 ? -21.737 -26.771 -38.880 1.00 61.46 405 LYS A N 1
ATOM 7194 C CA . LYS B 1 423 ? -20.450 -26.668 -39.527 1.00 64.30 405 LYS A CA 1
ATOM 7195 C C . LYS B 1 423 ? -19.535 -27.396 -38.604 1.00 61.65 405 LYS A C 1
ATOM 7196 O O . LYS B 1 423 ? -19.628 -27.225 -37.398 1.00 55.75 405 LYS A O 1
ATOM 7202 N N . GLU B 1 424 ? -18.666 -28.229 -39.145 1.00 66.76 406 GLU A N 1
ATOM 7203 C CA . GLU B 1 424 ? -17.734 -28.952 -38.283 1.00 65.69 406 GLU A CA 1
ATOM 7204 C C . GLU B 1 424 ? -16.474 -28.153 -38.037 1.00 62.72 406 GLU A C 1
ATOM 7205 O O . GLU B 1 424 ? -15.935 -27.511 -38.939 1.00 74.46 406 GLU A O 1
ATOM 7211 N N . LEU B 1 425 ? -16.046 -28.173 -36.786 1.00 58.13 407 LEU A N 1
ATOM 7212 C CA . LEU B 1 425 ? -14.836 -27.480 -36.376 1.00 57.13 407 LEU A CA 1
ATOM 7213 C C . LEU B 1 425 ? -13.591 -28.135 -36.928 1.00 61.40 407 LEU A C 1
ATOM 7214 O O . LEU B 1 425 ? -13.595 -29.309 -37.297 1.00 61.33 407 LEU A O 1
ATOM 7219 N N . THR B 1 426 ? -12.517 -27.355 -36.941 1.00 68.64 408 THR A N 1
ATOM 7220 C CA . THR B 1 426 ? -11.286 -27.722 -37.645 1.00 75.09 408 THR A CA 1
ATOM 7221 C C . THR B 1 426 ? -10.535 -28.809 -36.897 1.00 76.03 408 THR A C 1
ATOM 7222 O O . THR B 1 426 ? -10.897 -29.181 -35.775 1.00 77.69 408 THR A O 1
ATOM 7226 N N . ARG B 1 427 ? -9.496 -29.335 -37.531 1.00 76.30 409 ARG A N 1
ATOM 7227 C CA . ARG B 1 427 ? -8.671 -30.352 -36.895 1.00 79.15 409 ARG A CA 1
ATOM 7228 C C . ARG B 1 427 ? -7.325 -29.786 -36.477 1.00 75.52 409 ARG A C 1
ATOM 7229 O O . ARG B 1 427 ? -6.515 -30.481 -35.860 1.00 76.86 409 ARG A O 1
ATOM 7237 N N . GLU B 1 428 ? -7.087 -28.523 -36.804 1.00 76.74 410 GLU A N 1
ATOM 7238 C CA . GLU B 1 428 ? -5.783 -27.923 -36.547 1.00 81.40 410 GLU A CA 1
ATOM 7239 C C . GLU B 1 428 ? -5.523 -27.819 -35.069 1.00 73.55 410 GLU A C 1
ATOM 7240 O O . GLU B 1 428 ? -4.505 -28.309 -34.583 1.00 72.12 410 GLU A O 1
ATOM 7246 N N . ASN B 1 429 ? -6.432 -27.166 -34.357 1.00 73.65 411 ASN A N 1
ATOM 7247 C CA . ASN B 1 429 ? -6.236 -26.941 -32.938 1.00 76.75 411 ASN A CA 1
ATOM 7248 C C . ASN B 1 429 ? -7.062 -27.904 -32.120 1.00 75.43 411 ASN A C 1
ATOM 7249 O O . ASN B 1 429 ? -8.281 -27.972 -32.257 1.00 73.37 411 ASN A O 1
ATOM 7254 N N . ARG B 1 430 ? -6.368 -28.672 -31.288 1.00 77.83 412 ARG A N 1
ATOM 7255 C CA . ARG B 1 430 ? -6.973 -29.756 -30.524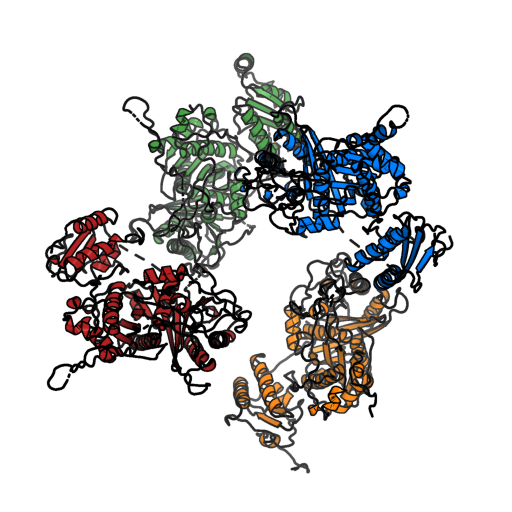 1.00 78.82 412 ARG A CA 1
ATOM 7256 C C . ARG B 1 430 ? -7.705 -29.370 -29.233 1.00 74.55 412 ARG A C 1
ATOM 7257 O O . ARG B 1 430 ? -8.176 -30.233 -28.500 1.00 79.37 412 ARG A O 1
ATOM 7265 N N . ALA B 1 431 ? -7.780 -28.070 -28.967 1.00 63.74 413 ALA A N 1
ATOM 7266 C CA . ALA B 1 431 ? -8.338 -27.535 -27.725 1.00 55.68 413 ALA A CA 1
ATOM 7267 C C . ALA B 1 431 ? -9.294 -26.393 -28.082 1.00 51.02 413 ALA A C 1
ATOM 7268 O O . ALA B 1 431 ? -9.052 -25.242 -27.726 1.00 50.27 413 ALA A O 1
ATOM 7270 N N . HIS B 1 432 ? -10.392 -26.702 -28.761 1.00 51.42 414 HIS A N 1
ATOM 7271 C CA . HIS B 1 432 ? -11.432 -25.696 -28.975 1.00 48.74 414 HIS A CA 1
ATOM 7272 C C . HIS B 1 432 ? -12.122 -25.339 -27.661 1.00 47.41 414 HIS A C 1
ATOM 7273 O O . HIS B 1 432 ? -12.138 -26.128 -26.715 1.00 48.65 414 HIS A O 1
ATOM 7280 N N . ARG B 1 433 ? -12.715 -24.156 -27.615 1.00 42.69 415 ARG A N 1
ATOM 7281 C CA . ARG B 1 433 ? -13.405 -23.694 -26.420 1.00 37.69 415 ARG A CA 1
ATOM 7282 C C . ARG B 1 433 ? -14.761 -23.190 -26.801 1.00 34.41 415 ARG A C 1
ATOM 7283 O O . ARG B 1 433 ? -14.976 -22.767 -27.928 1.00 34.79 415 ARG A O 1
ATOM 7291 N N . MET B 1 434 ? -15.676 -23.236 -25.851 1.00 34.33 416 MET A N 1
ATOM 7292 C CA . MET B 1 434 ? -17.030 -22.745 -26.061 1.00 34.48 416 MET A CA 1
ATOM 7293 C C . MET B 1 434 ? -17.514 -22.126 -24.783 1.00 32.92 416 MET A C 1
ATOM 7294 O O . MET B 1 434 ? -17.087 -22.523 -23.704 1.00 34.34 416 MET A O 1
ATOM 7299 N N . ALA B 1 435 ? -18.426 -21.175 -24.900 1.00 30.17 417 ALA A N 1
ATOM 7300 C CA . ALA B 1 435 ? -18.938 -20.500 -23.728 1.00 31.66 417 ALA A CA 1
ATOM 7301 C C . ALA B 1 435 ? -20.434 -20.652 -23.604 1.00 30.22 417 ALA A C 1
ATOM 7302 O O . ALA B 1 435 ? -21.117 -20.881 -24.584 1.00 32.93 417 ALA A O 1
ATOM 7304 N N . LEU B 1 436 ? -20.929 -20.539 -22.378 1.00 30.27 418 LEU A N 1
ATOM 7305 C CA . LEU B 1 436 ? -22.352 -20.713 -22.110 1.00 28.86 418 LEU A CA 1
ATOM 7306 C C . LEU B 1 436 ? -22.838 -19.631 -21.174 1.00 29.50 418 LEU A C 1
ATOM 7307 O O . LEU B 1 436 ? -22.193 -19.320 -20.184 1.00 30.22 418 LEU A O 1
ATOM 7312 N N . SER B 1 437 ? -23.987 -19.057 -21.492 1.00 31.80 419 SER A N 1
ATOM 7313 C CA . SER B 1 437 ? -24.542 -17.967 -20.698 1.00 33.71 419 SER A CA 1
ATOM 7314 C C . SER B 1 437 ? -25.904 -18.357 -20.169 1.00 34.47 419 SER A C 1
ATOM 7315 O O . SER B 1 437 ? -26.678 -19.019 -20.857 1.00 35.76 419 SER A O 1
ATOM 7318 N N . SER B 1 438 ? -26.174 -17.961 -18.930 1.00 36.45 420 SER A N 1
ATOM 7319 C CA . SER B 1 438 ? -27.509 -18.083 -18.363 1.00 36.40 420 SER A CA 1
ATOM 7320 C C . SER B 1 438 ? -27.758 -16.927 -17.429 1.00 37.20 420 SER A C 1
ATOM 7321 O O . SER B 1 438 ? -26.976 -16.675 -16.528 1.00 36.52 420 SER A O 1
ATOM 7324 N N . PHE B 1 439 ? -28.849 -16.226 -17.660 1.00 38.76 421 PHE A N 1
ATOM 7325 C CA . PHE B 1 439 ? -29.193 -15.056 -16.876 1.00 36.06 421 PHE A CA 1
ATOM 7326 C C . PHE B 1 439 ? -30.579 -15.192 -16.306 1.00 36.21 421 PHE A C 1
ATOM 7327 O O . PHE B 1 439 ? -31.570 -15.286 -17.027 1.00 38.32 421 PHE A O 1
ATOM 7335 N N . GLY B 1 440 ? -30.638 -15.171 -15.000 1.00 39.33 422 GLY A N 1
ATOM 7336 C CA . GLY B 1 440 ? -31.881 -15.367 -14.285 1.00 41.00 422 GLY A CA 1
ATOM 7337 C C . GLY B 1 440 ? -32.854 -14.217 -14.346 1.00 39.55 422 GLY A C 1
ATOM 7338 O O . GLY B 1 440 ? -32.509 -13.081 -14.662 1.00 40.07 422 GLY A O 1
ATOM 7339 N N . LEU B 1 441 ? -34.091 -14.551 -14.033 1.00 42.16 423 LEU A N 1
ATOM 7340 C CA . LEU B 1 441 ? -35.138 -13.572 -13.855 1.00 47.07 423 LEU A CA 1
ATOM 7341 C C . LEU B 1 441 ? -34.796 -12.701 -12.687 1.00 49.30 423 LEU A C 1
ATOM 7342 O O . LEU B 1 441 ? -35.088 -11.502 -12.657 1.00 53.15 423 LEU A O 1
ATOM 7347 N N . GLY B 1 442 ? -34.158 -13.327 -11.717 1.00 48.60 424 GLY A N 1
ATOM 7348 C CA . GLY B 1 442 ? -33.802 -12.632 -10.504 1.00 51.62 424 GLY A CA 1
ATOM 7349 C C . GLY B 1 442 ? -32.868 -11.471 -10.764 1.00 47.95 424 GLY A C 1
ATOM 7350 O O . GLY B 1 442 ? -32.911 -10.460 -10.071 1.00 49.48 424 GLY A O 1
ATOM 7351 N N . GLY B 1 443 ? -32.045 -11.608 -11.790 1.00 46.56 425 GLY A N 1
ATOM 7352 C CA . GLY B 1 443 ? -30.935 -10.698 -11.978 1.00 42.46 425 GLY A CA 1
ATOM 7353 C C . GLY B 1 443 ? -29.635 -11.391 -11.656 1.00 38.49 425 GLY A C 1
ATOM 7354 O O . GLY B 1 443 ? -28.606 -10.765 -11.511 1.00 38.32 425 GLY A O 1
ATOM 7355 N N . THR B 1 444 ? -29.681 -12.705 -11.558 1.00 38.05 426 THR A N 1
ATOM 7356 C CA . THR B 1 444 ? -28.493 -13.475 -11.288 1.00 34.55 426 THR A CA 1
ATOM 7357 C C . THR B 1 444 ? -28.005 -14.032 -12.599 1.00 32.90 426 THR A C 1
ATOM 7358 O O . THR B 1 444 ? -28.715 -14.762 -13.275 1.00 34.64 426 THR A O 1
ATOM 7362 N N . ASN B 1 445 ? -26.777 -13.686 -12.941 1.00 33.18 427 ASN A N 1
ATOM 7363 C CA . ASN B 1 445 ? -26.214 -14.024 -14.221 1.00 30.76 427 ASN A CA 1
ATOM 7364 C C . ASN B 1 445 ? -25.122 -15.018 -14.019 1.00 29.65 427 ASN A C 1
ATOM 7365 O O . ASN B 1 445 ? -24.384 -14.944 -13.054 1.00 29.10 427 ASN A O 1
ATOM 7370 N N . THR B 1 446 ? -25.022 -15.970 -14.932 1.00 33.07 428 THR A N 1
ATOM 7371 C CA . THR B 1 446 ? -23.961 -16.966 -14.889 1.00 33.20 428 THR A CA 1
ATOM 7372 C C . THR B 1 446 ? -23.333 -17.078 -16.250 1.00 32.39 428 THR A C 1
ATOM 7373 O O . THR B 1 446 ? -24.026 -17.031 -17.258 1.00 34.61 428 THR A O 1
ATOM 7377 N N . HIS B 1 447 ? -22.026 -17.253 -16.290 1.00 30.31 429 HIS A N 1
ATOM 7378 C CA . HIS B 1 447 ? -21.344 -17.484 -17.557 1.00 28.85 429 HIS A CA 1
ATOM 7379 C C . HIS B 1 447 ? -20.317 -18.574 -17.351 1.00 28.03 429 HIS A C 1
ATOM 7380 O O . HIS B 1 447 ? -19.710 -18.649 -16.300 1.00 29.24 429 HIS A O 1
ATOM 7387 N N . ALA B 1 448 ? -20.145 -19.443 -18.334 1.00 25.98 430 ALA A N 1
ATOM 7388 C CA . ALA B 1 448 ? -19.162 -20.520 -18.211 1.00 29.71 430 ALA A CA 1
ATOM 7389 C C . ALA B 1 448 ? -18.430 -20.799 -19.496 1.00 30.32 430 ALA A C 1
ATOM 7390 O O . ALA B 1 448 ? -18.946 -20.574 -20.578 1.00 28.64 430 ALA A O 1
ATOM 7392 N N . ILE B 1 449 ? -17.221 -21.316 -19.361 1.00 34.65 431 ILE A N 1
ATOM 7393 C CA . ILE B 1 449 ? -16.429 -21.688 -20.519 1.00 37.24 431 ILE A CA 1
ATOM 7394 C C . ILE B 1 449 ? -16.012 -23.137 -20.406 1.00 38.67 431 ILE A C 1
ATOM 7395 O O . ILE B 1 449 ? -15.699 -23.625 -19.326 1.00 35.92 431 ILE A O 1
ATOM 7400 N N . PHE B 1 450 ? -16.015 -23.807 -21.546 1.00 36.16 432 PHE A N 1
ATOM 7401 C CA . PHE B 1 450 ? -15.681 -25.210 -21.619 1.00 35.05 432 PHE A CA 1
ATOM 7402 C C . PHE B 1 450 ? -14.550 -25.389 -22.599 1.00 33.98 432 PHE A C 1
ATOM 7403 O O . PHE B 1 450 ? -14.358 -24.562 -23.476 1.00 33.39 432 PHE A O 1
ATOM 7411 N N . GLU B 1 451 ? -13.811 -26.477 -22.461 1.00 33.62 433 GLU A N 1
ATOM 7412 C CA . GLU B 1 451 ? -12.729 -26.760 -23.388 1.00 40.91 433 GLU A CA 1
ATOM 7413 C C . GLU B 1 451 ? -12.819 -28.162 -23.932 1.00 42.10 433 GLU A C 1
ATOM 7414 O O . GLU B 1 451 ? -13.280 -29.061 -23.236 1.00 41.48 433 GLU A O 1
ATOM 7420 N N . GLN B 1 452 ? -12.358 -28.335 -25.167 1.00 44.61 434 GLN A N 1
ATOM 7421 C CA . GLN B 1 452 ? -12.354 -29.632 -25.823 1.00 48.42 434 GLN A CA 1
ATOM 7422 C C . GLN B 1 452 ? -11.186 -30.458 -25.300 1.00 49.87 434 GLN A C 1
ATOM 7423 O O . GLN B 1 452 ? -10.076 -29.954 -25.131 1.00 53.13 434 GLN A O 1
ATOM 7429 N N . TYR B 1 453 ? -11.452 -31.732 -25.044 1.00 52.48 435 TYR A N 1
ATOM 7430 C CA . TYR B 1 453 ? -10.465 -32.647 -24.533 1.00 55.39 435 TYR A CA 1
ATOM 7431 C C . TYR B 1 453 ? -10.140 -33.728 -25.524 1.00 56.84 435 TYR A C 1
ATOM 7432 O O . TYR B 1 453 ? -11.009 -34.443 -25.968 1.00 55.29 435 TYR A O 1
ATOM 7441 N N . PRO B 1 454 ? -8.805 -33.828 -25.857 1.00 58.64 436 PRO A N 1
ATOM 7442 C CA . PRO B 1 454 ? -8.483 -34.898 -26.778 1.00 62.53 436 PRO A CA 1
ATOM 7443 C C . PRO B 1 454 ? -7.749 -36.026 -26.070 1.00 74.80 436 PRO A C 1
ATOM 7444 O O . PRO B 1 454 ? -6.678 -35.832 -25.497 1.00 69.93 436 PRO A O 1
ATOM 7448 N N . ALA B 1 463 ? -7.490 -58.703 -26.377 1.00 76.62 445 ALA A N 1
ATOM 7449 C CA . ALA B 1 463 ? -7.761 -60.023 -25.822 1.00 80.09 445 ALA A CA 1
ATOM 7450 C C . ALA B 1 463 ? -8.737 -60.792 -26.705 1.00 87.09 445 ALA A C 1
ATOM 7451 O O . ALA B 1 463 ? -9.264 -60.262 -27.693 1.00 90.06 445 ALA A O 1
ATOM 7453 N N . GLY B 1 464 ? -8.951 -62.050 -26.337 1.00 93.23 446 GLY A N 1
ATOM 7454 C CA . GLY B 1 464 ? -9.826 -62.959 -27.069 1.00 94.12 446 GLY A CA 1
ATOM 7455 C C . GLY B 1 464 ? -11.087 -63.441 -26.355 1.00 96.91 446 GLY A C 1
ATOM 7456 O O . GLY B 1 464 ? -12.067 -63.782 -27.012 1.00 105.41 446 GLY A O 1
ATOM 7457 N N . PRO B 1 465 ? -11.059 -63.538 -25.012 1.00 91.32 447 PRO A N 1
ATOM 7458 C CA . PRO B 1 465 ? -12.260 -63.892 -24.232 1.00 82.58 447 PRO A CA 1
ATOM 7459 C C . PRO B 1 465 ? -12.743 -62.910 -23.167 1.00 77.15 447 PRO A C 1
ATOM 7460 O O . PRO B 1 465 ? -12.092 -62.743 -22.133 1.00 78.45 447 PRO A O 1
ATOM 7464 N N . PHE B 1 466 ? -13.915 -62.329 -23.384 1.00 74.08 448 PHE A N 1
ATOM 7465 C CA . PHE B 1 466 ? -14.479 -61.382 -22.428 1.00 70.44 448 PHE A CA 1
ATOM 7466 C C . PHE B 1 466 ? -15.608 -61.926 -21.595 1.00 69.97 448 PHE A C 1
ATOM 7467 O O . PHE B 1 466 ? -16.332 -62.809 -22.023 1.00 74.26 448 PHE A O 1
ATOM 7475 N N . ILE B 1 467 ? -15.784 -61.328 -20.427 1.00 65.39 449 ILE A N 1
ATOM 7476 C CA . ILE B 1 467 ? -16.926 -61.628 -19.588 1.00 63.58 449 ILE A CA 1
ATOM 7477 C C . ILE B 1 467 ? -17.777 -60.403 -19.376 1.00 57.19 449 ILE A C 1
ATOM 7478 O O . ILE B 1 467 ? -17.275 -59.359 -18.967 1.00 54.71 449 ILE A O 1
ATOM 7483 N N . ILE B 1 468 ? -19.067 -60.545 -19.637 1.00 54.34 450 ILE A N 1
ATOM 7484 C CA . ILE B 1 468 ? -20.016 -59.470 -19.395 1.00 52.25 450 ILE A CA 1
ATOM 7485 C C . ILE B 1 468 ? -21.021 -59.863 -18.327 1.00 51.39 450 ILE A C 1
ATOM 7486 O O . ILE B 1 468 ? -21.850 -60.737 -18.547 1.00 54.27 450 ILE A O 1
ATOM 7491 N N . PRO B 1 469 ? -20.955 -59.234 -17.156 1.00 49.05 451 PRO A N 1
ATOM 7492 C CA . PRO B 1 469 ? -21.949 -59.501 -16.124 1.00 48.53 451 PRO A CA 1
ATOM 7493 C C . PRO B 1 469 ? -23.116 -58.546 -16.174 1.00 46.63 451 PRO A C 1
ATOM 7494 O O . PRO B 1 469 ? -22.924 -57.350 -16.045 1.00 53.08 451 PRO A O 1
ATOM 7498 N N . LEU B 1 470 ? -24.319 -59.076 -16.324 1.00 45.13 452 LEU A N 1
ATOM 7499 C CA . LEU B 1 470 ? -25.509 -58.237 -16.371 1.00 48.57 452 LEU A CA 1
ATOM 7500 C C . LEU B 1 470 ? -26.479 -58.568 -15.263 1.00 47.28 452 LEU A C 1
ATOM 7501 O O . LEU B 1 470 ? -26.753 -59.726 -15.005 1.00 52.07 452 LEU A O 1
ATOM 7506 N N . SER B 1 471 ? -26.999 -57.547 -14.614 1.00 48.82 453 SER A N 1
ATOM 7507 C CA . SER B 1 471 ? -27.862 -57.764 -13.477 1.00 47.18 453 SER A CA 1
ATOM 7508 C C . SER B 1 471 ? -28.978 -56.758 -13.447 1.00 50.21 453 SER A C 1
ATOM 7509 O O . SER B 1 471 ? -28.902 -55.688 -14.040 1.00 52.26 453 SER A O 1
ATOM 7512 N N . ALA B 1 472 ? -30.023 -57.121 -12.735 1.00 51.90 454 ALA A N 1
ATOM 7513 C CA . ALA B 1 472 ? -31.168 -56.263 -12.623 1.00 50.98 454 ALA A CA 1
ATOM 7514 C C . ALA B 1 472 ? -31.946 -56.652 -11.399 1.00 54.58 454 ALA A C 1
ATOM 7515 O O . ALA B 1 472 ? -31.715 -57.708 -10.806 1.00 53.76 454 ALA A O 1
ATOM 7517 N N . ARG B 1 473 ? -32.856 -55.772 -11.012 1.00 57.41 455 ARG A N 1
ATOM 7518 C CA . ARG B 1 473 ? -33.751 -56.056 -9.904 1.00 58.05 455 ARG A CA 1
ATOM 7519 C C . ARG B 1 473 ? -34.782 -57.112 -10.278 1.00 59.54 455 ARG A C 1
ATOM 7520 O O . ARG B 1 473 ? -35.140 -57.952 -9.459 1.00 63.51 455 ARG A O 1
ATOM 7528 N N . LYS B 1 474 ? -35.260 -57.080 -11.513 1.00 60.91 456 LYS A N 1
ATOM 7529 C CA . LYS B 1 474 ? -36.262 -58.048 -11.933 1.00 59.35 456 LYS A CA 1
ATOM 7530 C C . LYS B 1 474 ? -35.906 -58.619 -13.281 1.00 61.33 456 LYS A C 1
ATOM 7531 O O . LYS B 1 474 ? -35.087 -58.074 -14.018 1.00 59.37 456 LYS A O 1
ATOM 7537 N N . LYS B 1 475 ? -36.539 -59.735 -13.594 1.00 65.83 457 LYS A N 1
ATOM 7538 C CA . LYS B 1 475 ? -36.206 -60.498 -14.799 1.00 69.96 457 LYS A CA 1
ATOM 7539 C C . LYS B 1 475 ? -36.582 -59.845 -16.126 1.00 66.89 457 LYS A C 1
ATOM 7540 O O . LYS B 1 475 ? -35.859 -60.017 -17.103 1.00 61.28 457 LYS A O 1
ATOM 7546 N N . ASP B 1 476 ? -37.683 -59.099 -16.183 1.00 65.70 458 ASP A N 1
ATOM 7547 C CA . ASP B 1 476 ? -37.983 -58.327 -17.400 1.00 67.02 458 ASP A CA 1
ATOM 7548 C C . ASP B 1 476 ? -36.965 -57.219 -17.544 1.00 68.13 458 ASP A C 1
ATOM 7549 O O . ASP B 1 476 ? -36.525 -56.903 -18.648 1.00 71.04 458 ASP A O 1
ATOM 7554 N N . ARG B 1 477 ? -36.602 -56.639 -16.408 1.00 57.84 459 ARG A N 1
ATOM 7555 C CA . ARG B 1 477 ? -35.640 -55.582 -16.385 1.00 53.69 459 ARG A CA 1
ATOM 7556 C C . ARG B 1 477 ? -34.387 -56.139 -16.978 1.00 52.90 459 ARG A C 1
ATOM 7557 O O . ARG B 1 477 ? -33.851 -55.612 -17.940 1.00 56.83 459 ARG A O 1
ATOM 7565 N N . LEU B 1 478 ? -33.940 -57.236 -16.401 1.00 53.30 460 LEU A N 1
ATOM 7566 C CA . LEU B 1 478 ? -32.731 -57.872 -16.865 1.00 54.57 460 LEU A CA 1
ATOM 7567 C C . LEU B 1 478 ? -32.911 -58.234 -18.332 1.00 57.30 460 LEU A C 1
ATOM 7568 O O . LEU B 1 478 ? -31.945 -58.274 -19.092 1.00 55.45 460 LEU A O 1
ATOM 7573 N N . LYS B 1 479 ? -34.155 -58.471 -18.736 1.00 62.10 461 LYS A N 1
ATOM 7574 C CA . LYS B 1 479 ? -34.435 -58.774 -20.133 1.00 62.92 461 LYS A CA 1
ATOM 7575 C C . LYS B 1 479 ? -34.460 -57.529 -21.005 1.00 61.17 461 LYS A C 1
ATOM 7576 O O . LYS B 1 479 ? -33.921 -57.530 -22.107 1.00 58.10 461 LYS A O 1
ATOM 7582 N N . GLU B 1 480 ? -35.096 -56.475 -20.514 1.00 62.65 462 GLU A N 1
ATOM 7583 C CA . GLU B 1 480 ? -35.062 -55.194 -21.203 1.00 64.75 462 GLU A CA 1
ATOM 7584 C C . GLU B 1 480 ? -33.632 -54.704 -21.310 1.00 61.39 462 GLU A C 1
ATOM 7585 O O . GLU B 1 480 ? -33.249 -54.049 -22.285 1.00 58.95 462 GLU A O 1
ATOM 7591 N N . TYR B 1 481 ? -32.838 -55.050 -20.309 1.00 57.89 463 TYR A N 1
ATOM 7592 C CA . TYR B 1 481 ? -31.445 -54.668 -20.293 1.00 56.39 463 TYR A CA 1
ATOM 7593 C C . TYR B 1 481 ? -30.775 -55.218 -21.545 1.00 57.14 463 TYR A C 1
ATOM 7594 O O . TYR B 1 481 ? -29.948 -54.565 -22.180 1.00 52.13 463 TYR A O 1
ATOM 7603 N N . ALA B 1 482 ? -31.166 -56.437 -21.879 1.00 58.11 464 ALA A N 1
ATOM 7604 C CA . ALA B 1 482 ? -30.577 -57.188 -22.974 1.00 53.51 464 ALA A CA 1
ATOM 7605 C C . ALA B 1 482 ? -30.902 -56.649 -24.358 1.00 52.58 464 ALA A C 1
ATOM 7606 O O . ALA B 1 482 ? -30.065 -56.702 -25.273 1.00 54.33 464 ALA A O 1
ATOM 7608 N N . LYS B 1 483 ? -32.110 -56.123 -24.514 1.00 54.09 465 LYS A N 1
ATOM 7609 C CA . LYS B 1 483 ? -32.506 -55.564 -25.808 1.00 55.47 465 LYS A CA 1
ATOM 7610 C C . LYS B 1 483 ? -31.674 -54.345 -26.105 1.00 54.70 465 LYS A C 1
ATOM 7611 O O . LYS B 1 483 ? -31.268 -54.111 -27.235 1.00 54.27 465 LYS A O 1
ATOM 7617 N N . GLN B 1 484 ? -31.431 -53.571 -25.058 1.00 53.12 466 GLN A N 1
ATOM 7618 C CA . GLN B 1 484 ? -30.774 -52.280 -25.178 1.00 52.20 466 GLN A CA 1
ATOM 7619 C C . GLN B 1 484 ? -29.292 -52.376 -25.442 1.00 53.57 466 GLN A C 1
ATOM 7620 O O . GLN B 1 484 ? -28.727 -51.545 -26.148 1.00 54.59 466 GLN A O 1
ATOM 7626 N N . LEU B 1 485 ? -28.657 -53.381 -24.865 1.00 53.94 467 LEU A N 1
ATOM 7627 C CA . LEU B 1 485 ? -27.253 -53.587 -25.106 1.00 51.92 467 LEU A CA 1
ATOM 7628 C C . LEU B 1 485 ? -27.133 -54.145 -26.479 1.00 51.44 467 LEU A C 1
ATOM 7629 O O . LEU B 1 485 ? -26.215 -53.827 -27.223 1.00 49.90 467 LEU A O 1
ATOM 7634 N N . LEU B 1 486 ? -28.083 -55.001 -26.805 1.00 55.86 468 LEU A N 1
ATOM 7635 C CA . LEU B 1 486 ? -28.087 -55.596 -28.099 1.00 57.18 468 LEU A CA 1
ATOM 7636 C C . LEU B 1 486 ? -28.252 -54.502 -29.119 1.00 54.31 468 LEU A C 1
ATOM 7637 O O . LEU B 1 486 ? -27.538 -54.441 -30.108 1.00 50.97 468 LEU A O 1
ATOM 7642 N N . ALA B 1 487 ? -29.207 -53.625 -28.851 1.00 55.21 469 ALA A N 1
ATOM 7643 C CA . ALA B 1 487 ? -29.539 -52.548 -29.775 1.00 55.28 469 ALA A CA 1
ATOM 7644 C C . ALA B 1 487 ? -28.374 -51.590 -29.933 1.00 58.78 469 ALA A C 1
ATOM 7645 O O . ALA B 1 487 ? -28.117 -51.071 -31.017 1.00 56.56 469 ALA A O 1
ATOM 7647 N N . PHE B 1 488 ? -27.681 -51.359 -28.827 1.00 61.76 470 PHE A N 1
ATOM 7648 C CA . PHE B 1 488 ? -26.509 -50.497 -28.797 1.00 59.27 470 PHE A CA 1
ATOM 7649 C C . PHE B 1 488 ? -25.407 -51.075 -29.644 1.00 62.11 470 PHE A C 1
ATOM 7650 O O . PHE B 1 488 ? -24.702 -50.369 -30.360 1.00 65.24 470 PHE A O 1
ATOM 7658 N N . LEU B 1 489 ? -25.188 -52.357 -29.506 1.00 64.41 471 LEU A N 1
ATOM 7659 C CA . LEU B 1 489 ? -24.111 -52.979 -30.221 1.00 66.64 471 LEU A CA 1
ATOM 7660 C C . LEU B 1 489 ? -24.331 -52.907 -31.696 1.00 69.62 471 LEU A C 1
ATOM 7661 O O . LEU B 1 489 ? -23.420 -52.695 -32.458 1.00 73.45 471 LEU A O 1
ATOM 7666 N N . GLU B 1 490 ? -25.559 -53.087 -32.112 1.00 69.69 472 GLU A N 1
ATOM 7667 C CA . GLU B 1 490 ? -25.851 -53.023 -33.548 1.00 68.90 472 GLU A CA 1
ATOM 7668 C C . GLU B 1 490 ? -25.311 -51.722 -34.173 1.00 74.44 472 GLU A C 1
ATOM 7669 O O . GLU B 1 490 ? -24.477 -51.754 -35.081 1.00 85.14 472 GLU A O 1
ATOM 7675 N N . ARG B 1 491 ? -25.825 -50.595 -33.677 1.00 74.74 473 ARG A N 1
ATOM 7676 C CA . ARG B 1 491 ? -25.529 -49.231 -34.141 1.00 73.52 473 ARG A CA 1
ATOM 7677 C C . ARG B 1 491 ? -24.083 -48.760 -34.184 1.00 74.07 473 ARG A C 1
ATOM 7678 O O . ARG B 1 491 ? -23.592 -48.446 -35.241 1.00 71.41 473 ARG A O 1
ATOM 7686 N N . LYS B 1 492 ? -23.462 -48.790 -33.009 1.00 77.48 474 LYS A N 1
ATOM 7687 C CA . LYS B 1 492 ? -22.069 -48.454 -32.790 1.00 80.17 474 LYS A CA 1
ATOM 7688 C C . LYS B 1 492 ? -21.351 -49.761 -33.006 1.00 79.87 474 LYS A C 1
ATOM 7689 O O . LYS B 1 492 ? -21.559 -50.696 -32.272 1.00 83.06 474 LYS A O 1
ATOM 7695 N N . THR B 1 493 ? -20.512 -49.851 -34.022 1.00 80.82 475 THR A N 1
ATOM 7696 C CA . THR B 1 493 ? -19.824 -51.106 -34.285 1.00 82.79 475 THR A CA 1
ATOM 7697 C C . THR B 1 493 ? -18.393 -51.126 -33.821 1.00 85.62 475 THR A C 1
ATOM 7698 O O . THR B 1 493 ? -17.996 -52.047 -33.114 1.00 93.67 475 THR A O 1
ATOM 7702 N N . ASP B 1 494 ? -17.599 -50.142 -34.225 1.00 81.47 476 ASP A N 1
ATOM 7703 C CA . ASP B 1 494 ? -16.190 -50.198 -33.884 1.00 81.29 476 ASP A CA 1
ATOM 7704 C C . ASP B 1 494 ? -16.105 -49.876 -32.402 1.00 75.27 476 ASP A C 1
ATOM 7705 O O . ASP B 1 494 ? -15.483 -48.905 -31.973 1.00 71.73 476 ASP A O 1
ATOM 7710 N N . THR B 1 495 ? -16.772 -50.716 -31.630 1.00 74.66 477 THR A N 1
ATOM 7711 C CA . THR B 1 495 ? -16.901 -50.517 -30.209 1.00 77.06 477 THR A CA 1
ATOM 7712 C C . THR B 1 495 ? -16.206 -51.684 -29.526 1.00 74.73 477 THR A C 1
ATOM 7713 O O . THR B 1 495 ? -16.492 -52.847 -29.810 1.00 72.18 477 THR A O 1
ATOM 7717 N N . ASP B 1 496 ? -15.265 -51.353 -28.651 1.00 70.94 478 ASP A N 1
ATOM 7718 C CA . ASP B 1 496 ? -14.328 -52.313 -28.115 1.00 68.69 478 ASP A CA 1
ATOM 7719 C C . ASP B 1 496 ? -14.905 -53.063 -26.930 1.00 62.57 478 ASP A C 1
ATOM 7720 O O . ASP B 1 496 ? -15.331 -52.480 -25.936 1.00 57.73 478 ASP A O 1
ATOM 7725 N N . LEU B 1 497 ? -14.889 -54.379 -27.050 1.00 61.51 479 LEU A N 1
ATOM 7726 C CA . LEU B 1 497 ? -15.486 -55.238 -26.039 1.00 61.73 479 LEU A CA 1
ATOM 7727 C C . LEU B 1 497 ? -14.674 -55.248 -24.782 1.00 61.65 479 LEU A C 1
ATOM 7728 O O . LEU B 1 497 ? -15.177 -55.558 -23.707 1.00 65.21 479 LEU A O 1
ATOM 7733 N N . ALA B 1 498 ? -13.399 -54.946 -24.924 1.00 60.12 480 ALA A N 1
ATOM 7734 C CA . ALA B 1 498 ? -12.480 -55.023 -23.797 1.00 60.28 480 ALA A CA 1
ATOM 7735 C C . ALA B 1 498 ? -12.874 -54.045 -22.703 1.00 60.54 480 ALA A C 1
ATOM 7736 O O . ALA B 1 498 ? -12.833 -54.353 -21.502 1.00 59.32 480 ALA A O 1
ATOM 7738 N N . ASP B 1 499 ? -13.206 -52.842 -23.144 1.00 60.25 481 ASP A N 1
ATOM 7739 C CA . ASP B 1 499 ? -13.710 -51.796 -22.268 1.00 57.99 481 ASP A CA 1
ATOM 7740 C C . ASP B 1 499 ? -15.126 -52.057 -21.776 1.00 58.02 481 ASP A C 1
ATOM 7741 O O . ASP B 1 499 ? -15.455 -51.774 -20.629 1.00 61.04 481 ASP A O 1
ATOM 7746 N N . LEU B 1 500 ? -15.965 -52.585 -22.652 1.00 52.36 482 LEU A N 1
ATOM 7747 C CA . LEU B 1 500 ? -17.352 -52.837 -22.314 1.00 47.07 482 LEU A CA 1
ATOM 7748 C C . LEU B 1 500 ? -17.429 -53.839 -21.182 1.00 48.75 482 LEU A C 1
ATOM 7749 O O . LEU B 1 500 ? -18.221 -53.700 -20.261 1.00 47.89 482 LEU A O 1
ATOM 7754 N N . ALA B 1 501 ? -16.605 -54.866 -21.286 1.00 50.29 483 ALA A N 1
ATOM 7755 C CA . ALA B 1 501 ? -16.523 -55.891 -20.265 1.00 52.05 483 ALA A CA 1
ATOM 7756 C C . ALA B 1 501 ? -16.011 -55.296 -18.980 1.00 51.58 483 ALA A C 1
ATOM 7757 O O . ALA B 1 501 ? -16.530 -55.589 -17.914 1.00 53.51 483 ALA A O 1
ATOM 7759 N N . TYR B 1 502 ? -14.985 -54.467 -19.091 1.00 49.89 484 TYR A N 1
ATOM 7760 C CA . TYR B 1 502 ? -14.389 -53.868 -17.919 1.00 49.24 484 TYR A CA 1
ATOM 7761 C C . TYR B 1 502 ? -15.417 -53.008 -17.236 1.00 49.22 484 TYR A C 1
ATOM 7762 O O . TYR B 1 502 ? -15.564 -53.053 -16.020 1.00 57.85 484 TYR A O 1
ATOM 7771 N N . THR B 1 503 ? -16.131 -52.231 -18.029 1.00 48.28 485 THR A N 1
ATOM 7772 C CA . THR B 1 503 ? -17.087 -51.275 -17.501 1.00 47.96 485 THR A CA 1
ATOM 7773 C C . THR B 1 503 ? -18.351 -51.862 -16.899 1.00 48.21 485 THR A C 1
ATOM 7774 O O . THR B 1 503 ? -19.034 -51.205 -16.108 1.00 52.73 485 THR A O 1
ATOM 7778 N N . PHE B 1 504 ? -18.690 -53.077 -17.300 1.00 48.40 486 PHE A N 1
ATOM 7779 C CA . PHE B 1 504 ? -19.820 -53.803 -16.685 1.00 49.25 486 PHE A CA 1
ATOM 7780 C C . PHE B 1 504 ? -19.368 -54.594 -15.466 1.00 46.88 486 PHE A C 1
ATOM 7781 O O . PHE B 1 504 ? -20.126 -54.767 -14.520 1.00 44.00 486 PHE A O 1
ATOM 7789 N N . GLN B 1 505 ? -18.138 -55.074 -15.496 1.00 47.65 487 GLN A N 1
ATOM 7790 C CA . GLN B 1 505 ? -17.593 -55.779 -14.356 1.00 50.50 487 GLN A CA 1
ATOM 7791 C C . GLN B 1 505 ? -17.515 -54.805 -13.200 1.00 51.54 487 GLN A C 1
ATOM 7792 O O . GLN B 1 505 ? -17.813 -55.137 -12.053 1.00 55.70 487 GLN A O 1
ATOM 7798 N N . VAL B 1 506 ? -17.134 -53.583 -13.525 1.00 52.26 488 VAL A N 1
ATOM 7799 C CA . VAL B 1 506 ? -17.067 -52.524 -12.539 1.00 51.52 488 VAL A CA 1
ATOM 7800 C C . VAL B 1 506 ? -18.077 -51.492 -12.977 1.00 45.68 488 VAL A C 1
ATOM 7801 O O . VAL B 1 506 ? -18.603 -51.567 -14.075 1.00 46.11 488 VAL A O 1
ATOM 7805 N N . GLY B 1 507 ? -18.355 -50.528 -12.124 1.00 42.49 489 GLY A N 1
ATOM 7806 C CA . GLY B 1 507 ? -19.307 -49.496 -12.493 1.00 44.82 489 GLY A CA 1
ATOM 7807 C C . GLY B 1 507 ? -20.722 -49.857 -12.863 1.00 42.04 489 GLY A C 1
ATOM 7808 O O . GLY B 1 507 ? -21.477 -49.013 -13.327 1.00 34.72 489 GLY A O 1
ATOM 7809 N N . ARG B 1 508 ? -21.075 -51.118 -12.676 1.00 44.74 490 ARG A N 1
ATOM 7810 C CA . ARG B 1 508 ? -22.483 -51.507 -12.596 1.00 44.86 490 ARG A CA 1
ATOM 7811 C C . ARG B 1 508 ? -22.623 -52.385 -11.388 1.00 45.47 490 ARG A C 1
ATOM 7812 O O . ARG B 1 508 ? -21.830 -53.304 -11.186 1.00 47.00 490 ARG A O 1
ATOM 7820 N N . GLU B 1 509 ? -23.617 -52.094 -10.567 1.00 49.63 491 GLU A N 1
ATOM 7821 C CA . GLU B 1 509 ? -23.792 -52.863 -9.355 1.00 54.01 491 GLU A CA 1
ATOM 7822 C C . GLU B 1 509 ? -24.276 -54.231 -9.742 1.00 55.44 491 GLU A C 1
ATOM 7823 O O . GLU B 1 509 ? -24.938 -54.401 -10.760 1.00 59.46 491 GLU A O 1
ATOM 7829 N N . ALA B 1 510 ? -23.938 -55.210 -8.924 1.00 55.30 492 ALA A N 1
ATOM 7830 C CA . ALA B 1 510 ? -24.378 -56.564 -9.174 1.00 49.90 492 ALA A CA 1
ATOM 7831 C C . ALA B 1 510 ? -25.675 -56.746 -8.441 1.00 50.30 492 ALA A C 1
ATOM 7832 O O . ALA B 1 510 ? -25.706 -56.825 -7.218 1.00 51.53 492 ALA A O 1
ATOM 7834 N N . MET B 1 511 ? -26.750 -56.779 -9.208 1.00 54.66 493 MET A N 1
ATOM 7835 C CA . MET B 1 511 ? -28.100 -56.802 -8.664 1.00 59.71 493 MET A CA 1
ATOM 7836 C C . MET B 1 511 ? -28.649 -58.213 -8.531 1.00 58.82 493 MET A C 1
ATOM 7837 O O . MET B 1 511 ? -27.957 -59.191 -8.811 1.00 58.67 493 MET A O 1
ATOM 7842 N N . GLU B 1 512 ? -29.897 -58.307 -8.094 1.00 58.60 494 GLU A N 1
ATOM 7843 C CA . GLU B 1 512 ? -30.461 -59.577 -7.663 1.00 59.31 494 GLU A CA 1
ATOM 7844 C C . GLU B 1 512 ? -30.461 -60.664 -8.723 1.00 60.21 494 GLU A C 1
ATOM 7845 O O . GLU B 1 512 ? -30.059 -61.793 -8.449 1.00 63.55 494 GLU A O 1
ATOM 7851 N N . GLU B 1 513 ? -30.902 -60.334 -9.928 1.00 59.36 495 GLU A N 1
ATOM 7852 C CA . GLU B 1 513 ? -31.021 -61.342 -10.967 1.00 59.29 495 GLU A CA 1
ATOM 7853 C C . GLU B 1 513 ? -29.971 -61.133 -11.996 1.00 57.03 495 GLU A C 1
ATOM 7854 O O . GLU B 1 513 ? -29.717 -60.010 -12.430 1.00 59.80 495 GLU A O 1
ATOM 7860 N N . ARG B 1 514 ? -29.390 -62.225 -12.469 1.00 54.59 496 ARG A N 1
ATOM 7861 C CA . ARG B 1 514 ? -28.122 -62.071 -13.119 1.00 50.86 496 ARG A CA 1
ATOM 7862 C C . ARG B 1 514 ? -28.043 -62.915 -14.361 1.00 46.20 496 ARG A C 1
ATOM 7863 O O . ARG B 1 514 ? -28.701 -63.939 -14.482 1.00 46.40 496 ARG A O 1
ATOM 7871 N N . ALA B 1 515 ? -27.261 -62.441 -15.311 1.00 45.21 497 ALA A N 1
ATOM 7872 C CA . ALA B 1 515 ? -26.866 -63.239 -16.449 1.00 45.18 497 ALA A CA 1
ATOM 7873 C C . ALA B 1 515 ? -25.420 -62.898 -16.652 1.00 49.02 497 ALA A C 1
ATOM 7874 O O . ALA B 1 515 ? -25.052 -61.741 -16.535 1.00 56.73 497 ALA A O 1
ATOM 7876 N N . ALA B 1 516 ? -24.588 -63.886 -16.926 1.00 53.13 498 ALA A N 1
ATOM 7877 C CA . ALA B 1 516 ? -23.186 -63.613 -17.180 1.00 56.05 498 ALA A CA 1
ATOM 7878 C C . ALA B 1 516 ? -22.788 -64.267 -18.478 1.00 58.58 498 ALA A C 1
ATOM 7879 O O . ALA B 1 516 ? -23.175 -65.386 -18.743 1.00 64.55 498 ALA A O 1
ATOM 7881 N N . PHE B 1 517 ? -22.014 -63.567 -19.288 1.00 58.56 499 PHE A N 1
ATOM 7882 C CA . PHE B 1 517 ? -21.753 -64.038 -20.636 1.00 59.94 499 PHE A CA 1
ATOM 7883 C C . PHE B 1 517 ? -20.298 -64.195 -20.909 1.00 63.69 499 PHE A C 1
ATOM 7884 O O . PHE B 1 517 ? -19.491 -63.354 -20.523 1.00 62.30 499 PHE A O 1
ATOM 7892 N N . ILE B 1 518 ? -19.984 -65.258 -21.627 1.00 63.66 500 ILE A N 1
ATOM 7893 C CA . ILE B 1 518 ? -18.631 -65.500 -22.039 1.00 66.77 500 ILE A CA 1
ATOM 7894 C C . ILE B 1 518 ? -18.603 -65.442 -23.548 1.00 69.44 500 ILE A C 1
ATOM 7895 O O . ILE B 1 518 ? -19.408 -66.085 -24.222 1.00 68.20 500 ILE A O 1
ATOM 7900 N N . THR B 1 519 ? -17.685 -64.645 -24.062 1.00 73.49 501 THR A N 1
ATOM 7901 C CA . THR B 1 519 ? -17.641 -64.359 -25.477 1.00 77.74 501 THR A CA 1
ATOM 7902 C C . THR B 1 519 ? -16.233 -64.131 -25.985 1.00 79.20 501 THR A C 1
ATOM 7903 O O . THR B 1 519 ? -15.332 -63.771 -25.231 1.00 78.28 501 THR A O 1
ATOM 7907 N N . SER B 1 520 ? -16.072 -64.333 -27.284 1.00 81.28 502 SER A N 1
ATOM 7908 C CA . SER B 1 520 ? -14.841 -64.020 -27.988 1.00 80.01 502 SER A CA 1
ATOM 7909 C C . SER B 1 520 ? -14.979 -62.853 -28.955 1.00 80.87 502 SER A C 1
ATOM 7910 O O . SER B 1 520 ? -13.983 -62.386 -29.519 1.00 87.35 502 SER A O 1
ATOM 7913 N N . GLY B 1 521 ? -16.199 -62.379 -29.153 1.00 78.18 503 GLY A N 1
ATOM 7914 C CA . GLY B 1 521 ? -16.468 -61.347 -30.141 1.00 75.70 503 GLY A CA 1
ATOM 7915 C C . GLY B 1 521 ? -17.796 -60.694 -29.840 1.00 71.50 503 GLY A C 1
ATOM 7916 O O . GLY B 1 521 ? -18.564 -61.192 -29.027 1.00 72.57 503 GLY A O 1
ATOM 7917 N N . THR B 1 522 ? -18.064 -59.568 -30.484 1.00 71.54 504 THR A N 1
ATOM 7918 C CA . THR B 1 522 ? -19.401 -58.968 -30.458 1.00 69.23 504 THR A CA 1
ATOM 7919 C C . THR B 1 522 ? -20.406 -59.863 -31.151 1.00 67.16 504 THR A C 1
ATOM 7920 O O . THR B 1 522 ? -21.478 -60.147 -30.629 1.00 68.34 504 THR A O 1
ATOM 7924 N N . ALA B 1 523 ? -20.034 -60.315 -32.337 1.00 66.99 505 ALA A N 1
ATOM 7925 C CA . ALA B 1 523 ? -20.962 -61.027 -33.213 1.00 63.21 505 ALA A CA 1
ATOM 7926 C C . ALA B 1 523 ? -21.476 -62.270 -32.532 1.00 61.78 505 ALA A C 1
ATOM 7927 O O . ALA B 1 523 ? -22.638 -62.654 -32.681 1.00 60.42 505 ALA A O 1
ATOM 7929 N N . GLU B 1 524 ? -20.586 -62.904 -31.788 1.00 64.87 506 GLU A N 1
ATOM 7930 C CA . GLU B 1 524 ? -20.978 -63.988 -30.918 1.00 68.73 506 GLU A CA 1
ATOM 7931 C C . GLU B 1 524 ? -21.926 -63.418 -29.888 1.00 71.63 506 GLU A C 1
ATOM 7932 O O . GLU B 1 524 ? -22.933 -64.031 -29.546 1.00 71.01 506 GLU A O 1
ATOM 7938 N N . LEU B 1 525 ? -21.591 -62.223 -29.423 1.00 70.10 507 LEU A N 1
ATOM 7939 C CA . LEU B 1 525 ? -22.274 -61.610 -28.306 1.00 67.93 507 LEU A CA 1
ATOM 7940 C C . LEU B 1 525 ? -23.713 -61.274 -28.610 1.00 72.43 507 LEU A C 1
ATOM 7941 O O . LEU B 1 525 ? -24.574 -61.460 -27.763 1.00 80.03 507 LEU A O 1
ATOM 7946 N N . LYS B 1 526 ? -23.961 -60.746 -29.799 1.00 67.68 508 LYS A N 1
ATOM 7947 C CA . LYS B 1 526 ? -25.318 -60.386 -30.164 1.00 70.55 508 LYS A CA 1
ATOM 7948 C C . LYS B 1 526 ? -26.133 -61.646 -30.192 1.00 73.89 508 LYS A C 1
ATOM 7949 O O . LYS B 1 526 ? -27.258 -61.694 -29.697 1.00 74.59 508 LYS A O 1
ATOM 7955 N N . ARG B 1 527 ? -25.556 -62.673 -30.790 1.00 76.36 509 ARG A N 1
ATOM 7956 C CA . ARG B 1 527 ? -26.277 -63.900 -30.998 1.00 78.75 509 ARG A CA 1
ATOM 7957 C C . ARG B 1 527 ? -26.598 -64.550 -29.671 1.00 72.52 509 ARG A C 1
ATOM 7958 O O . ARG B 1 527 ? -27.708 -65.030 -29.474 1.00 77.54 509 ARG A O 1
ATOM 7966 N N . GLN B 1 528 ? -25.640 -64.556 -28.757 1.00 70.78 510 GLN A N 1
ATOM 7967 C CA . GLN B 1 528 ? -25.919 -65.092 -27.434 1.00 72.85 510 GLN A CA 1
ATOM 7968 C C . GLN B 1 528 ? -26.997 -64.219 -26.828 1.00 73.91 510 GLN A C 1
ATOM 7969 O O . GLN B 1 528 ? -27.921 -64.696 -26.185 1.00 69.21 510 GLN A O 1
ATOM 7975 N N . LEU B 1 529 ? -26.869 -62.914 -27.042 1.00 77.82 511 LEU A N 1
ATOM 7976 C CA . LEU B 1 529 ? -27.834 -61.953 -26.521 1.00 74.96 511 LEU A CA 1
ATOM 7977 C C . LEU B 1 529 ? -29.144 -62.020 -27.297 1.00 77.70 511 LEU A C 1
ATOM 7978 O O . LEU B 1 529 ? -30.222 -62.097 -26.709 1.00 75.73 511 LEU A O 1
ATOM 7983 N N . ALA B 1 530 ? -29.042 -61.991 -28.622 1.00 83.06 512 ALA A N 1
ATOM 7984 C CA . ALA B 1 530 ? -30.219 -62.051 -29.481 1.00 85.91 512 ALA A CA 1
ATOM 7985 C C . ALA B 1 530 ? -31.093 -63.247 -29.122 1.00 84.66 512 ALA A C 1
ATOM 7986 O O . ALA B 1 530 ? -32.313 -63.127 -29.014 1.00 88.63 512 ALA A O 1
ATOM 7988 N N . ASP B 1 531 ? -30.460 -64.401 -28.939 1.00 87.60 513 ASP A N 1
ATOM 7989 C CA . ASP B 1 531 ? -31.177 -65.621 -28.589 1.00 94.32 513 ASP A CA 1
ATOM 7990 C C . ASP B 1 531 ? -31.649 -65.577 -27.140 1.00 90.07 513 ASP A C 1
ATOM 7991 O O . ASP B 1 531 ? -32.675 -66.162 -26.793 1.00 85.94 513 ASP A O 1
ATOM 7996 N N . PHE B 1 532 ? -30.894 -64.879 -26.299 1.00 92.05 514 PHE A N 1
ATOM 7997 C CA . PHE B 1 532 ? -31.233 -64.757 -24.887 1.00 88.31 514 PHE A CA 1
ATOM 7998 C C . PHE B 1 532 ? -32.556 -64.020 -24.707 1.00 88.71 514 PHE A C 1
ATOM 7999 O O . PHE B 1 532 ? -33.403 -64.430 -23.914 1.00 91.70 514 PHE A O 1
ATOM 8007 N N . ILE B 1 533 ? -32.726 -62.929 -25.449 1.00 84.72 515 ILE A N 1
ATOM 8008 C CA . ILE B 1 533 ? -33.946 -62.134 -25.374 1.00 86.43 515 ILE A CA 1
ATOM 8009 C C . ILE B 1 533 ? -35.181 -63.019 -25.507 1.00 90.26 515 ILE A C 1
ATOM 8010 O O . ILE B 1 533 ? -36.188 -62.802 -24.834 1.00 84.38 515 ILE A O 1
ATOM 8015 N N . ASN B 1 534 ? -35.094 -64.018 -26.380 1.00 94.85 516 ASN A N 1
ATOM 8016 C CA . ASN B 1 534 ? -36.199 -64.937 -26.602 1.00 93.74 516 ASN A CA 1
ATOM 8017 C C . ASN B 1 534 ? -36.036 -66.104 -25.658 1.00 90.51 516 ASN A C 1
ATOM 8018 O O . ASN B 1 534 ? -34.951 -66.634 -25.484 1.00 90.12 516 ASN A O 1
ATOM 8023 N N . ASP B 1 535 ? -37.137 -66.486 -25.042 1.00 90.93 517 ASP A N 1
ATOM 8024 C CA . ASP B 1 535 ? -37.135 -66.755 -23.618 1.00 94.93 517 ASP A CA 1
ATOM 8025 C C . ASP B 1 535 ? -36.094 -67.765 -23.146 1.00 101.26 517 ASP A C 1
ATOM 8026 O O . ASP B 1 535 ? -35.289 -67.442 -22.264 1.00 113.88 517 ASP A O 1
ATOM 8031 N N . LYS B 1 536 ? -36.073 -68.971 -23.698 1.00 101.82 518 LYS A N 1
ATOM 8032 C CA . LYS B 1 536 ? -35.136 -69.967 -23.183 1.00 100.25 518 LYS A CA 1
ATOM 8033 C C . LYS B 1 536 ? -34.501 -70.873 -24.221 1.00 101.32 518 LYS A C 1
ATOM 8034 O O . LYS B 1 536 ? -34.846 -72.053 -24.313 1.00 106.32 518 LYS A O 1
ATOM 8040 N N . PRO B 1 537 ? -33.563 -70.331 -25.005 1.00 101.55 519 PRO A N 1
ATOM 8041 C CA . PRO B 1 537 ? -32.672 -71.177 -25.793 1.00 106.26 519 PRO A CA 1
ATOM 8042 C C . PRO B 1 537 ? -31.708 -72.067 -24.989 1.00 112.72 519 PRO A C 1
ATOM 8043 O O . PRO B 1 537 ? -31.628 -73.264 -25.263 1.00 119.88 519 PRO A O 1
ATOM 8047 N N . ALA B 1 538 ? -30.969 -71.488 -24.039 1.00 110.30 520 ALA A N 1
ATOM 8048 C CA . ALA B 1 538 ? -29.988 -72.238 -23.211 1.00 108.05 520 ALA A CA 1
ATOM 8049 C C . ALA B 1 538 ? -28.662 -72.572 -23.928 1.00 108.50 520 ALA A C 1
ATOM 8050 O O . ALA B 1 538 ? -27.811 -73.279 -23.381 1.00 98.40 520 ALA A O 1
ATOM 8052 N N . VAL B 1 539 ? -28.495 -72.016 -25.125 1.00 109.19 521 VAL A N 1
ATOM 8053 C CA . VAL B 1 539 ? -27.507 -72.471 -26.128 1.00 102.23 521 VAL A CA 1
ATOM 8054 C C . VAL B 1 539 ? -26.021 -72.298 -25.792 1.00 110.90 521 VAL A C 1
ATOM 8055 O O . VAL B 1 539 ? -25.205 -73.169 -26.122 1.00 115.23 521 VAL A O 1
ATOM 8059 N N . THR B 1 540 ? -25.656 -71.186 -25.169 1.00 108.70 522 THR A N 1
ATOM 8060 C CA . THR B 1 540 ? -24.263 -70.760 -25.226 1.00 104.54 522 THR A CA 1
ATOM 8061 C C . THR B 1 540 ? -23.571 -70.727 -23.864 1.00 100.09 522 THR A C 1
ATOM 8062 O O . THR B 1 540 ? -24.023 -71.360 -22.901 1.00 105.57 522 THR A O 1
ATOM 8066 N N . GLY B 1 541 ? -22.443 -70.032 -23.814 1.00 92.77 523 GLY A N 1
ATOM 8067 C CA . GLY B 1 541 ? -21.749 -69.785 -22.567 1.00 89.55 523 GLY A CA 1
ATOM 8068 C C . GLY B 1 541 ? -22.494 -68.704 -21.813 1.00 94.09 523 GLY A C 1
ATOM 8069 O O . GLY B 1 541 ? -21.987 -67.602 -21.646 1.00 103.62 523 GLY A O 1
ATOM 8070 N N . CYS B 1 542 ? -23.707 -69.012 -21.366 1.00 89.10 524 CYS A N 1
ATOM 8071 C CA . CYS B 1 542 ? -24.514 -68.038 -20.645 1.00 81.14 524 CYS A CA 1
ATOM 8072 C C . CYS B 1 542 ? -25.089 -68.628 -19.352 1.00 81.68 524 CYS A C 1
ATOM 8073 O O . CYS B 1 542 ? -25.786 -69.637 -19.365 1.00 84.88 524 CYS A O 1
ATOM 8076 N N . PHE B 1 543 ? -24.790 -67.972 -18.238 1.00 78.91 525 PHE A N 1
ATOM 8077 C CA . PHE B 1 543 ? -25.124 -68.475 -16.904 1.00 76.97 525 PHE A CA 1
ATOM 8078 C C . PHE B 1 543 ? -26.107 -67.552 -16.221 1.00 75.71 525 PHE A C 1
ATOM 8079 O O . PHE B 1 543 ? -25.880 -66.354 -16.157 1.00 74.04 525 PHE A O 1
ATOM 8087 N N . ARG B 1 544 ? -27.189 -68.109 -15.700 1.00 75.24 526 ARG A N 1
ATOM 8088 C CA . ARG B 1 544 ? -28.208 -67.302 -15.059 1.00 72.11 526 ARG A CA 1
ATOM 8089 C C . ARG B 1 544 ? -28.446 -67.739 -13.637 1.00 69.75 526 ARG A C 1
ATOM 8090 O O . ARG B 1 544 ? -28.336 -68.917 -13.301 1.00 70.74 526 ARG A O 1
ATOM 8098 N N . GLY B 1 545 ? -28.798 -66.779 -12.802 1.00 64.91 527 GLY A N 1
ATOM 8099 C CA . GLY B 1 545 ? -29.112 -67.081 -11.429 1.00 65.46 527 GLY A CA 1
ATOM 8100 C C . GLY B 1 545 ? -29.761 -65.894 -10.757 1.00 69.77 527 GLY A C 1
ATOM 8101 O O . GLY B 1 545 ? -29.776 -64.794 -11.289 1.00 69.94 527 GLY A O 1
ATOM 8102 N N . GLU B 1 546 ? -30.329 -66.134 -9.578 1.00 79.77 528 GLU A N 1
ATOM 8103 C CA . GLU B 1 546 ? -30.864 -65.048 -8.711 1.00 77.72 528 GLU A CA 1
ATOM 8104 C C . GLU B 1 546 ? -30.026 -64.882 -7.418 1.00 72.59 528 GLU A C 1
ATOM 8105 O O . GLU B 1 546 ? -30.081 -63.847 -6.755 1.00 64.93 528 GLU A O 1
ATOM 8111 N N . LYS B 1 572 ? -7.362 -64.518 -6.114 1.00 71.35 554 LYS A N 1
ATOM 8112 C CA . LYS B 1 572 ? -7.509 -65.780 -5.375 1.00 74.38 554 LYS A CA 1
ATOM 8113 C C . LYS B 1 572 ? -8.212 -66.559 -6.447 1.00 75.26 554 LYS A C 1
ATOM 8114 O O . LYS B 1 572 ? -9.173 -66.091 -7.025 1.00 80.36 554 LYS A O 1
ATOM 8120 N N . GLY B 1 573 ? -7.708 -67.750 -6.743 1.00 69.95 555 GLY A N 1
ATOM 8121 C CA . GLY B 1 573 ? -8.297 -68.574 -7.783 1.00 67.25 555 GLY A CA 1
ATOM 8122 C C . GLY B 1 573 ? -8.450 -67.810 -9.058 1.00 67.92 555 GLY A C 1
ATOM 8123 O O . GLY B 1 573 ? -9.510 -67.679 -9.598 1.00 65.63 555 GLY A O 1
ATOM 8124 N N . LYS B 1 574 ? -7.341 -67.259 -9.492 1.00 30.00 556 LYS A N 1
ATOM 8125 C CA . LYS B 1 574 ? -7.322 -66.511 -10.726 1.00 30.00 556 LYS A CA 1
ATOM 8126 C C . LYS B 1 574 ? -7.124 -67.102 -12.070 1.00 30.00 556 LYS A C 1
ATOM 8127 O O . LYS B 1 574 ? -6.242 -67.921 -12.271 1.00 30.00 556 LYS A O 1
ATOM 8133 N N . GLY B 1 575 ? -7.979 -66.689 -12.985 1.00 30.00 557 GLY A N 1
ATOM 8134 C CA . GLY B 1 575 ? -7.938 -67.168 -14.334 1.00 30.00 557 GLY A CA 1
ATOM 8135 C C . GLY B 1 575 ? -9.076 -67.870 -14.996 1.00 30.00 557 GLY A C 1
ATOM 8136 O O . GLY B 1 575 ? -9.058 -67.984 -16.203 1.00 30.00 557 GLY A O 1
ATOM 8137 N N . PRO B 1 576 ? -10.088 -68.374 -14.187 1.00 103.81 558 PRO A N 1
ATOM 8138 C CA . PRO B 1 576 ? -11.132 -69.119 -14.911 1.00 111.14 558 PRO A CA 1
ATOM 8139 C C . PRO B 1 576 ? -12.608 -68.660 -14.966 1.00 112.54 558 PRO A C 1
ATOM 8140 O O . PRO B 1 576 ? -12.970 -67.574 -14.549 1.00 118.91 558 PRO A O 1
ATOM 8144 N N . LYS B 1 577 ? -13.444 -69.557 -15.494 1.00 104.97 559 LYS A N 1
ATOM 8145 C CA . LYS B 1 577 ? -14.880 -69.365 -15.644 1.00 95.23 559 LYS A CA 1
ATOM 8146 C C . LYS B 1 577 ? -15.546 -69.284 -14.314 1.00 92.34 559 LYS A C 1
ATOM 8147 O O . LYS B 1 577 ? -16.034 -70.265 -13.771 1.00 83.39 559 LYS A O 1
ATOM 8153 N N . LEU B 1 578 ? -15.550 -68.064 -13.816 1.00 96.14 560 LEU A N 1
ATOM 8154 C CA . LEU B 1 578 ? -16.110 -67.675 -12.524 1.00 98.80 560 LEU A CA 1
ATOM 8155 C C . LEU B 1 578 ? -17.563 -67.259 -12.621 1.00 98.34 560 LEU A C 1
ATOM 8156 O O . LEU B 1 578 ? -18.196 -66.945 -11.612 1.00 96.84 560 LEU A O 1
ATOM 8161 N N . CYS B 1 579 ? -18.095 -67.248 -13.832 1.00 94.32 561 CYS A N 1
ATOM 8162 C CA . CYS B 1 579 ? -19.408 -66.669 -14.065 1.00 91.44 561 CYS A CA 1
ATOM 8163 C C . CYS B 1 579 ? -20.506 -67.404 -13.327 1.00 90.29 561 CYS A C 1
ATOM 8164 O O . CYS B 1 579 ? -21.361 -66.786 -12.697 1.00 85.76 561 CYS A O 1
ATOM 8167 N N . GLU B 1 580 ? -20.498 -68.724 -13.412 1.00 88.07 562 GLU A N 1
ATOM 8168 C CA . GLU B 1 580 ? -21.592 -69.464 -12.834 1.00 83.67 562 GLU A CA 1
ATOM 8169 C C . GLU B 1 580 ? -21.618 -69.127 -11.366 1.00 80.84 562 GLU A C 1
ATOM 8170 O O . GLU B 1 580 ? -22.657 -68.797 -10.807 1.00 84.75 562 GLU A O 1
ATOM 8176 N N . MET B 1 581 ? -20.460 -69.120 -10.766 1.00 79.01 563 MET A N 1
ATOM 8177 C CA . MET B 1 581 ? -20.415 -68.778 -9.384 1.00 78.81 563 MET A CA 1
ATOM 8178 C C . MET B 1 581 ? -20.115 -67.328 -9.065 1.00 75.39 563 MET A C 1
ATOM 8179 O O . MET B 1 581 ? -19.694 -66.985 -7.968 1.00 71.76 563 MET A O 1
ATOM 8184 N N . TRP B 1 582 ? -20.241 -66.475 -10.056 1.00 71.53 564 TRP A N 1
ATOM 8185 C CA . TRP B 1 582 ? -20.611 -65.049 -10.001 1.00 70.49 564 TRP A CA 1
ATOM 8186 C C . TRP B 1 582 ? -22.040 -64.866 -10.407 1.00 69.01 564 TRP A C 1
ATOM 8187 O O . TRP B 1 582 ? -22.579 -63.762 -10.374 1.00 68.32 564 TRP A O 1
ATOM 8198 N N . SER B 1 583 ? -22.583 -65.967 -10.883 1.00 72.07 565 SER A N 1
ATOM 8199 C CA . SER B 1 583 ? -23.953 -65.972 -11.293 1.00 73.89 565 SER A CA 1
ATOM 8200 C C . SER B 1 583 ? -24.531 -65.272 -10.085 1.00 79.75 565 SER A C 1
ATOM 8201 O O . SER B 1 583 ? -25.405 -64.439 -10.209 1.00 79.81 565 SER A O 1
ATOM 8204 N N . LYS B 1 584 ? -23.940 -65.683 -8.948 1.00 81.19 566 LYS A N 1
ATOM 8205 C CA . LYS B 1 584 ? -24.287 -65.223 -7.614 1.00 81.56 566 LYS A CA 1
ATOM 8206 C C . LYS B 1 584 ? -23.219 -65.159 -6.525 1.00 82.48 566 LYS A C 1
ATOM 8207 O O . LYS B 1 584 ? -23.523 -64.677 -5.453 1.00 82.94 566 LYS A O 1
ATOM 8213 N N . GLY B 1 585 ? -22.005 -65.646 -6.749 1.00 30.00 567 GLY A N 1
ATOM 8214 C CA . GLY B 1 585 ? -20.982 -65.566 -5.708 1.00 30.00 567 GLY A CA 1
ATOM 8215 C C . GLY B 1 585 ? -20.594 -64.113 -5.632 1.00 30.00 567 GLY A C 1
ATOM 8216 O O . GLY B 1 585 ? -21.407 -63.293 -5.284 1.00 30.00 567 GLY A O 1
ATOM 8217 N N . VAL B 1 586 ? -19.364 -63.769 -5.980 1.00 30.00 568 VAL A N 1
ATOM 8218 C CA . VAL B 1 586 ? -18.977 -62.357 -6.011 1.00 30.00 568 VAL A CA 1
ATOM 8219 C C . VAL B 1 586 ? -17.959 -61.968 -7.050 1.00 30.00 568 VAL A C 1
ATOM 8220 O O . VAL B 1 586 ? -18.320 -61.397 -8.048 1.00 30.00 568 VAL A O 1
ATOM 8224 N N . ALA B 1 587 ? -16.695 -62.252 -6.822 1.00 75.08 569 ALA A N 1
ATOM 8225 C CA . ALA B 1 587 ? -15.681 -61.880 -7.791 1.00 72.25 569 ALA A CA 1
ATOM 8226 C C . ALA B 1 587 ? -15.519 -60.388 -7.764 1.00 74.31 569 ALA A C 1
ATOM 8227 O O . ALA B 1 587 ? -16.481 -59.658 -7.762 1.00 79.74 569 ALA A O 1
ATOM 8229 N N . ILE B 1 588 ? -14.278 -59.945 -7.728 1.00 76.27 570 ILE A N 1
ATOM 8230 C CA . ILE B 1 588 ? -13.952 -58.550 -7.715 1.00 77.48 570 ILE A CA 1
ATOM 8231 C C . ILE B 1 588 ? -13.194 -58.409 -8.992 1.00 77.63 570 ILE A C 1
ATOM 8232 O O . ILE B 1 588 ? -12.016 -58.119 -8.986 1.00 73.27 570 ILE A O 1
ATOM 8237 N N . ASN B 1 589 ? -13.895 -58.634 -10.109 1.00 79.31 571 ASN A N 1
ATOM 8238 C CA . ASN B 1 589 ? -13.330 -58.567 -11.462 1.00 77.02 571 ASN A CA 1
ATOM 8239 C C . ASN B 1 589 ? -12.454 -57.361 -11.513 1.00 74.43 571 ASN A C 1
ATOM 8240 O O . ASN B 1 589 ? -12.616 -56.496 -12.315 1.00 76.92 571 ASN A O 1
ATOM 8245 N N . TRP B 1 590 ? -11.528 -57.332 -10.569 1.00 72.54 572 TRP A N 1
ATOM 8246 C CA . TRP B 1 590 ? -10.656 -56.175 -10.423 1.00 79.11 572 TRP A CA 1
ATOM 8247 C C . TRP B 1 590 ? -9.242 -56.697 -10.565 1.00 82.40 572 TRP A C 1
ATOM 8248 O O . TRP B 1 590 ? -8.387 -56.072 -11.189 1.00 85.51 572 TRP A O 1
ATOM 8259 N N . HIS B 1 591 ? -9.019 -57.866 -9.978 1.00 84.44 573 HIS A N 1
ATOM 8260 C CA . HIS B 1 591 ? -7.725 -58.537 -10.041 1.00 87.95 573 HIS A CA 1
ATOM 8261 C C . HIS B 1 591 ? -7.548 -59.212 -11.362 1.00 81.96 573 HIS A C 1
ATOM 8262 O O . HIS B 1 591 ? -6.424 -59.508 -11.768 1.00 78.86 573 HIS A O 1
ATOM 8269 N N . LYS B 1 592 ? -8.658 -59.480 -12.029 1.00 78.23 574 LYS A N 1
ATOM 8270 C CA . LYS B 1 592 ? -8.592 -60.093 -13.349 1.00 82.43 574 LYS A CA 1
ATOM 8271 C C . LYS B 1 592 ? -7.994 -59.206 -14.371 1.00 80.63 574 LYS A C 1
ATOM 8272 O O . LYS B 1 592 ? -6.981 -59.532 -14.991 1.00 81.52 574 LYS A O 1
ATOM 8278 N N . LEU B 1 593 ? -8.625 -58.058 -14.530 1.00 80.13 575 LEU A N 1
ATOM 8279 C CA . LEU B 1 593 ? -8.207 -57.116 -15.525 1.00 74.49 575 LEU A CA 1
ATOM 8280 C C . LEU B 1 593 ? -7.125 -56.295 -14.831 1.00 72.95 575 LEU A C 1
ATOM 8281 O O . LEU B 1 593 ? -6.546 -56.732 -13.827 1.00 70.51 575 LEU A O 1
ATOM 8286 N N . LYS B 1 595 ? -4.100 -57.208 -14.532 1.00 82.67 577 LYS A N 1
ATOM 8287 C CA . LYS B 1 595 ? -2.794 -57.569 -13.992 1.00 87.64 577 LYS A CA 1
ATOM 8288 C C . LYS B 1 595 ? -1.978 -56.336 -13.664 1.00 91.81 577 LYS A C 1
ATOM 8289 O O . LYS B 1 595 ? -1.412 -56.228 -12.577 1.00 98.32 577 LYS A O 1
ATOM 8295 N N . ASP B 1 596 ? -1.904 -55.425 -14.622 1.00 91.17 578 ASP A N 1
ATOM 8296 C CA . ASP B 1 596 ? -1.218 -54.163 -14.417 1.00 98.20 578 ASP A CA 1
ATOM 8297 C C . ASP B 1 596 ? -2.048 -53.101 -15.155 1.00 99.49 578 ASP A C 1
ATOM 8298 O O . ASP B 1 596 ? -2.555 -52.158 -14.547 1.00 100.46 578 ASP A O 1
ATOM 8303 N N . LYS B 1 597 ? -2.252 -53.306 -16.452 1.00 95.33 579 LYS A N 1
ATOM 8304 C CA . LYS B 1 597 ? -3.030 -52.380 -17.270 1.00 96.41 579 LYS A CA 1
ATOM 8305 C C . LYS B 1 597 ? -4.536 -52.651 -17.372 1.00 93.95 579 LYS A C 1
ATOM 8306 O O . LYS B 1 597 ? -4.962 -53.701 -17.843 1.00 97.49 579 LYS A O 1
ATOM 8312 N N . HIS B 1 598 ? -5.329 -51.671 -16.949 1.00 88.22 580 HIS A N 1
ATOM 8313 C CA . HIS B 1 598 ? -6.785 -51.765 -17.035 1.00 84.51 580 HIS A CA 1
ATOM 8314 C C . HIS B 1 598 ? -7.302 -51.051 -18.276 1.00 77.53 580 HIS A C 1
ATOM 8315 O O . HIS B 1 598 ? -6.692 -50.098 -18.748 1.00 80.21 580 HIS A O 1
ATOM 8322 N N . PRO B 1 599 ? -8.419 -51.536 -18.826 1.00 72.70 581 PRO A N 1
ATOM 8323 C CA . PRO B 1 599 ? -9.095 -50.908 -19.958 1.00 68.68 581 PRO A CA 1
ATOM 8324 C C . PRO B 1 599 ? -9.808 -49.629 -19.542 1.00 67.89 581 PRO A C 1
ATOM 8325 O O . PRO B 1 599 ? -9.909 -49.324 -18.358 1.00 68.69 581 PRO A O 1
ATOM 8329 N N . LYS B 1 600 ? -10.308 -48.892 -20.519 1.00 65.68 582 LYS A N 1
ATOM 8330 C CA . LYS B 1 600 ? -11.048 -47.673 -20.243 1.00 61.50 582 LYS A CA 1
ATOM 8331 C C . LYS B 1 600 ? -12.408 -48.023 -19.716 1.00 54.68 582 LYS A C 1
ATOM 8332 O O . LYS B 1 600 ? -12.932 -49.094 -19.970 1.00 57.10 582 LYS A O 1
ATOM 8338 N N . ARG B 1 601 ? -12.991 -47.093 -18.992 1.00 48.85 583 ARG A N 1
ATOM 8339 C CA . ARG B 1 601 ? -14.413 -47.115 -18.798 1.00 45.44 583 ARG A CA 1
ATOM 8340 C C . ARG B 1 601 ? -15.003 -46.499 -20.032 1.00 43.63 583 ARG A C 1
ATOM 8341 O O . ARG B 1 601 ? -14.329 -45.753 -20.739 1.00 41.47 583 ARG A O 1
ATOM 8349 N N . ILE B 1 602 ? -16.263 -46.805 -20.283 1.00 45.01 584 ILE A N 1
ATOM 8350 C CA . ILE B 1 602 ? -16.886 -46.465 -21.548 1.00 47.31 584 ILE A CA 1
ATOM 8351 C C . ILE B 1 602 ? -18.343 -46.098 -21.292 1.00 45.91 584 ILE A C 1
ATOM 8352 O O . ILE B 1 602 ? -18.933 -46.509 -20.289 1.00 48.40 584 ILE A O 1
ATOM 8357 N N . SER B 1 603 ? -18.909 -45.299 -22.184 1.00 45.17 585 SER A N 1
ATOM 8358 C CA . SER B 1 603 ? -20.283 -44.863 -22.027 1.00 43.53 585 SER A CA 1
ATOM 8359 C C . SER B 1 603 ? -21.180 -45.858 -22.706 1.00 36.39 585 SER A C 1
ATOM 8360 O O . SER B 1 603 ? -21.164 -45.987 -23.924 1.00 36.51 585 SER A O 1
ATOM 8363 N N . LEU B 1 604 ? -21.956 -46.566 -21.907 1.00 34.57 586 LEU A N 1
ATOM 8364 C CA . LEU B 1 604 ? -22.791 -47.609 -22.435 1.00 36.40 586 LEU A CA 1
ATOM 8365 C C . LEU B 1 604 ? -24.156 -47.468 -21.854 1.00 34.82 586 LEU A C 1
ATOM 8366 O O . LEU B 1 604 ? -24.367 -46.710 -20.916 1.00 33.82 586 LEU A O 1
ATOM 8371 N N . PRO B 1 605 ? -25.097 -48.219 -22.406 1.00 37.65 587 PRO A N 1
ATOM 8372 C CA . PRO B 1 605 ? -26.460 -48.088 -21.969 1.00 39.35 587 PRO A CA 1
ATOM 8373 C C . PRO B 1 605 ? -26.593 -48.344 -20.499 1.00 38.76 587 PRO A C 1
ATOM 8374 O O . PRO B 1 605 ? -25.920 -49.191 -19.920 1.00 34.59 587 PRO A O 1
ATOM 8378 N N . VAL B 1 606 ? -27.484 -47.585 -19.904 1.00 42.83 588 VAL A N 1
ATOM 8379 C CA . VAL B 1 606 ? -27.618 -47.577 -18.470 1.00 43.01 588 VAL A CA 1
ATOM 8380 C C . VAL B 1 606 ? -28.829 -48.397 -18.075 1.00 43.75 588 VAL A C 1
ATOM 8381 O O . VAL B 1 606 ? -29.601 -48.858 -18.920 1.00 40.30 588 VAL A O 1
ATOM 8385 N N . TYR B 1 607 ? -28.992 -48.570 -16.779 1.00 43.36 589 TYR A N 1
ATOM 8386 C CA . TYR B 1 607 ? -30.003 -49.463 -16.283 1.00 46.04 589 TYR A CA 1
ATOM 8387 C C . TYR B 1 607 ? -31.350 -49.065 -16.846 1.00 44.44 589 TYR A C 1
ATOM 8388 O O . TYR B 1 607 ? -31.668 -47.886 -16.908 1.00 42.50 589 TYR A O 1
ATOM 8397 N N . PRO B 1 608 ? -32.162 -50.049 -17.246 1.00 48.42 590 PRO A N 1
ATOM 8398 C CA . PRO B 1 608 ? -33.472 -49.722 -17.770 1.00 50.34 590 PRO A CA 1
ATOM 8399 C C . PRO B 1 608 ? -34.508 -49.718 -16.670 1.00 49.06 590 PRO A C 1
ATOM 8400 O O . PRO B 1 608 ? -34.909 -50.775 -16.173 1.00 52.45 590 PRO A O 1
ATOM 8404 N N . PHE B 1 609 ? -34.944 -48.534 -16.291 1.00 45.69 591 PHE A N 1
ATOM 8405 C CA . PHE B 1 609 ? -35.935 -48.445 -15.256 1.00 41.16 591 PHE A CA 1
ATOM 8406 C C . PHE B 1 609 ? -37.265 -48.837 -15.835 1.00 39.84 591 PHE A C 1
ATOM 8407 O O . PHE B 1 609 ? -37.493 -48.730 -17.031 1.00 39.55 591 PHE A O 1
ATOM 8415 N N . ALA B 1 610 ? -38.110 -49.347 -14.961 1.00 41.83 592 ALA A N 1
ATOM 8416 C CA . ALA B 1 610 ? -39.482 -49.668 -15.271 1.00 42.70 592 ALA A CA 1
ATOM 8417 C C . ALA B 1 610 ? -40.195 -48.367 -15.489 1.00 47.61 592 ALA A C 1
ATOM 8418 O O . ALA B 1 610 ? -39.819 -47.349 -14.921 1.00 54.54 592 ALA A O 1
ATOM 8420 N N . LYS B 1 611 ? -41.223 -48.381 -16.315 1.00 49.53 593 LYS A N 1
ATOM 8421 C CA . LYS B 1 611 ? -41.924 -47.153 -16.585 1.00 49.46 593 LYS A CA 1
ATOM 8422 C C . LYS B 1 611 ? -43.328 -47.263 -16.077 1.00 49.57 593 LYS A C 1
ATOM 8423 O O . LYS B 1 611 ? -44.220 -47.692 -16.800 1.00 51.10 593 LYS A O 1
ATOM 8429 N N . GLU B 1 612 ? -43.513 -46.868 -14.833 1.00 48.16 594 GLU A N 1
ATOM 8430 C CA . GLU B 1 612 ? -44.802 -46.969 -14.185 1.00 46.33 594 GLU A CA 1
ATOM 8431 C C . GLU B 1 612 ? -45.276 -45.590 -13.855 1.00 42.72 594 GLU A C 1
ATOM 8432 O O . GLU B 1 612 ? -44.514 -44.789 -13.329 1.00 43.50 594 GLU A O 1
ATOM 8438 N N . PRO B 1 613 ? -46.537 -45.300 -14.172 1.00 44.75 595 PRO A N 1
ATOM 8439 C CA . PRO B 1 613 ? -47.088 -43.987 -13.910 1.00 45.93 595 PRO A CA 1
ATOM 8440 C C . PRO B 1 613 ? -47.653 -43.768 -12.521 1.00 46.70 595 PRO A C 1
ATOM 8441 O O . PRO B 1 613 ? -48.417 -44.580 -12.008 1.00 48.28 595 PRO A O 1
ATOM 8445 N N . TYR B 1 614 ? -47.264 -42.649 -11.933 1.00 47.85 596 TYR A N 1
ATOM 8446 C CA . TYR B 1 614 ? -47.801 -42.217 -10.661 1.00 45.25 596 TYR A CA 1
ATOM 8447 C C . TYR B 1 614 ? -48.160 -40.748 -10.719 1.00 43.15 596 TYR A C 1
ATOM 8448 O O . TYR B 1 614 ? -47.348 -39.906 -11.084 1.00 39.66 596 TYR A O 1
ATOM 8457 N N . TRP B 1 615 ? -49.393 -40.443 -10.364 1.00 42.58 597 TRP A N 1
ATOM 8458 C CA . TRP B 1 615 ? -49.834 -39.068 -10.308 1.00 41.01 597 TRP A CA 1
ATOM 8459 C C . TRP B 1 615 ? -51.111 -39.047 -9.505 1.00 42.75 597 TRP A C 1
ATOM 8460 O O . TRP B 1 615 ? -51.858 -40.019 -9.498 1.00 45.16 597 TRP A O 1
ATOM 8471 N N . PRO B 1 616 ? -51.370 -37.946 -8.810 1.00 47.07 598 PRO A N 1
ATOM 8472 C CA . PRO B 1 616 ? -52.591 -37.841 -8.040 1.00 50.90 598 PRO A CA 1
ATOM 8473 C C . PRO B 1 616 ? -53.863 -37.868 -8.882 1.00 58.12 598 PRO A C 1
ATOM 8474 O O . PRO B 1 616 ? -53.860 -37.490 -10.057 1.00 56.51 598 PRO A O 1
ATOM 8478 N N . LYS B 1 617 ? -54.946 -38.306 -8.252 1.00 65.55 599 LYS A N 1
ATOM 8479 C CA . LYS B 1 617 ? -56.253 -38.363 -8.881 1.00 64.99 599 LYS A CA 1
ATOM 8480 C C . LYS B 1 617 ? -57.177 -37.336 -8.244 1.00 64.78 599 LYS A C 1
ATOM 8481 O O . LYS B 1 617 ? -57.484 -36.316 -8.855 1.00 70.08 599 LYS A O 1
ATOM 8487 N N . PRO C 1 22 ? 30.972 -57.137 -64.654 1.00 71.68 5 PRO B N 1
ATOM 8488 C CA . PRO C 1 22 ? 31.566 -56.306 -63.611 1.00 74.11 5 PRO B CA 1
ATOM 8489 C C . PRO C 1 22 ? 31.943 -57.137 -62.370 1.00 78.31 5 PRO B C 1
ATOM 8490 O O . PRO C 1 22 ? 32.724 -58.078 -62.524 1.00 76.16 5 PRO B O 1
ATOM 8494 N N . ASP C 1 23 ? 31.413 -56.835 -61.178 1.00 82.11 6 ASP B N 1
ATOM 8495 C CA . ASP C 1 23 ? 31.911 -57.474 -59.935 1.00 86.71 6 ASP B CA 1
ATOM 8496 C C . ASP C 1 23 ? 31.040 -58.581 -59.324 1.00 82.62 6 ASP B C 1
ATOM 8497 O O . ASP C 1 23 ? 31.335 -59.773 -59.465 1.00 74.62 6 ASP B O 1
ATOM 8502 N N . TYR C 1 24 ? 30.041 -58.161 -58.554 1.00 81.62 7 TYR B N 1
ATOM 8503 C CA . TYR C 1 24 ? 29.164 -59.084 -57.844 1.00 78.49 7 TYR B CA 1
ATOM 8504 C C . TYR C 1 24 ? 27.975 -59.459 -58.694 1.00 84.70 7 TYR B C 1
ATOM 8505 O O . TYR C 1 24 ? 26.874 -59.682 -58.189 1.00 89.37 7 TYR B O 1
ATOM 8514 N N . TYR C 1 25 ? 28.206 -59.527 -59.995 1.00 85.71 8 TYR B N 1
ATOM 8515 C CA . TYR C 1 25 ? 27.133 -59.881 -60.932 1.00 77.70 8 TYR B CA 1
ATOM 8516 C C . TYR C 1 25 ? 26.966 -61.357 -61.227 1.00 83.51 8 TYR B C 1
ATOM 8517 O O . TYR C 1 25 ? 25.976 -61.762 -61.847 1.00 86.37 8 TYR B O 1
ATOM 8526 N N . GLU C 1 26 ? 27.936 -62.165 -60.829 1.00 82.87 9 GLU B N 1
ATOM 8527 C CA . GLU C 1 26 ? 27.835 -63.583 -61.093 1.00 79.96 9 GLU B CA 1
ATOM 8528 C C . GLU C 1 26 ? 26.977 -64.248 -60.032 1.00 73.45 9 GLU B C 1
ATOM 8529 O O . GLU C 1 26 ? 26.679 -65.433 -60.132 1.00 78.31 9 GLU B O 1
ATOM 8535 N N . ASP C 1 27 ? 26.591 -63.484 -59.015 1.00 66.86 10 ASP B N 1
ATOM 8536 C CA . ASP C 1 27 ? 25.793 -64.008 -57.903 1.00 65.44 10 ASP B CA 1
ATOM 8537 C C . ASP C 1 27 ? 24.426 -63.383 -57.830 1.00 61.10 10 ASP B C 1
ATOM 8538 O O . ASP C 1 27 ? 23.782 -63.385 -56.781 1.00 59.03 10 ASP B O 1
ATOM 8543 N N . SER C 1 28 ? 23.987 -62.852 -58.955 1.00 57.34 11 SER B N 1
ATOM 8544 C CA . SER C 1 28 ? 22.810 -62.028 -58.979 1.00 52.76 11 SER B CA 1
ATOM 8545 C C . SER C 1 28 ? 21.878 -62.442 -60.078 1.00 49.88 11 SER B C 1
ATOM 8546 O O . SER C 1 28 ? 22.249 -63.173 -60.991 1.00 53.15 11 SER B O 1
ATOM 8549 N N . LEU C 1 29 ? 20.663 -61.940 -59.980 1.00 45.25 12 LEU B N 1
ATOM 8550 C CA . LEU C 1 29 ? 19.643 -62.210 -60.960 1.00 49.74 12 LEU B CA 1
ATOM 8551 C C . LEU C 1 29 ? 19.328 -60.901 -61.652 1.00 49.25 12 LEU B C 1
ATOM 8552 O O . LEU C 1 29 ? 19.615 -59.826 -61.127 1.00 49.79 12 LEU B O 1
ATOM 8557 N N . ALA C 1 30 ? 18.753 -60.989 -62.839 1.00 46.30 13 ALA B N 1
ATOM 8558 C CA . ALA C 1 30 ? 18.311 -59.800 -63.542 1.00 45.32 13 ALA B CA 1
ATOM 8559 C C . ALA C 1 30 ? 16.873 -59.965 -63.934 1.00 43.71 13 ALA B C 1
ATOM 8560 O O . ALA C 1 30 ? 16.466 -61.037 -64.354 1.00 48.80 13 ALA B O 1
ATOM 8562 N N . VAL C 1 31 ? 16.110 -58.895 -63.814 1.00 38.91 14 VAL B N 1
ATOM 8563 C CA . VAL C 1 31 ? 14.741 -58.918 -64.258 1.00 37.50 14 VAL B CA 1
ATOM 8564 C C . VAL C 1 31 ? 14.774 -58.503 -65.706 1.00 39.27 14 VAL B C 1
ATOM 8565 O O . VAL C 1 31 ? 15.019 -57.353 -66.019 1.00 36.74 14 VAL B O 1
ATOM 8569 N N . ILE C 1 32 ? 14.542 -59.458 -66.589 1.00 46.71 15 ILE B N 1
ATOM 8570 C CA . ILE C 1 32 ? 14.607 -59.185 -68.021 1.00 48.53 15 ILE B CA 1
ATOM 8571 C C . ILE C 1 32 ? 13.245 -59.141 -68.702 1.00 47.56 15 ILE B C 1
ATOM 8572 O O . ILE C 1 32 ? 13.144 -58.768 -69.867 1.00 48.53 15 ILE B O 1
ATOM 8577 N N . GLY C 1 33 ? 12.198 -59.522 -67.984 1.00 43.55 16 GLY B N 1
ATOM 8578 C CA . GLY C 1 33 ? 10.853 -59.390 -68.518 1.00 44.14 16 GLY B CA 1
ATOM 8579 C C . GLY C 1 33 ? 9.827 -59.146 -67.448 1.00 42.28 16 GLY B C 1
ATOM 8580 O O . GLY C 1 33 ? 9.927 -59.674 -66.354 1.00 47.01 16 GLY B O 1
ATOM 8581 N N . ILE C 1 34 ? 8.831 -58.340 -67.775 1.00 41.36 17 ILE B N 1
ATOM 8582 C CA . ILE C 1 34 ? 7.707 -58.107 -66.882 1.00 42.79 17 ILE B CA 1
ATOM 8583 C C . ILE C 1 34 ? 6.393 -58.165 -67.642 1.00 46.31 17 ILE B C 1
ATOM 8584 O O . ILE C 1 34 ? 6.284 -57.697 -68.767 1.00 47.56 17 ILE B O 1
ATOM 8589 N N . SER C 1 35 ? 5.383 -58.715 -66.995 1.00 46.07 18 SER B N 1
ATOM 8590 C CA . SER C 1 35 ? 4.019 -58.520 -67.426 1.00 45.10 18 SER B CA 1
ATOM 8591 C C . SER C 1 35 ? 3.148 -58.481 -66.191 1.00 46.98 18 SER B C 1
ATOM 8592 O O . SER C 1 35 ? 3.286 -59.311 -65.304 1.00 43.46 18 SER B O 1
ATOM 8595 N N . CYS C 1 36 ? 2.241 -57.522 -66.123 1.00 51.05 19 CYS B N 1
ATOM 8596 C CA . CYS C 1 36 ? 1.346 -57.474 -64.983 1.00 52.30 19 CYS B CA 1
ATOM 8597 C C . CYS C 1 36 ? 0.038 -56.751 -65.249 1.00 53.76 19 CYS B C 1
ATOM 8598 O O . CYS C 1 36 ? -0.075 -55.928 -66.160 1.00 51.01 19 CYS B O 1
ATOM 8601 N N . GLU C 1 37 ? -0.959 -57.096 -64.444 1.00 57.04 20 GLU B N 1
ATOM 8602 C CA . GLU C 1 37 ? -2.248 -56.421 -64.454 1.00 58.26 20 GLU B CA 1
ATOM 8603 C C . GLU C 1 37 ? -2.653 -56.134 -63.027 1.00 52.05 20 GLU B C 1
ATOM 8604 O O . GLU C 1 37 ? -2.790 -57.049 -62.225 1.00 48.15 20 GLU B O 1
ATOM 8610 N N . PHE C 1 38 ? -2.872 -54.866 -62.725 1.00 50.78 21 PHE B N 1
ATOM 8611 C CA . PHE C 1 38 ? -3.259 -54.457 -61.383 1.00 52.10 21 PHE B CA 1
ATOM 8612 C C . PHE C 1 38 ? -4.412 -53.493 -61.482 1.00 54.26 21 PHE B C 1
ATOM 8613 O O . PHE C 1 38 ? -4.726 -53.008 -62.565 1.00 59.21 21 PHE B O 1
ATOM 8621 N N . PRO C 1 39 ? -5.060 -53.214 -60.352 1.00 55.98 22 PRO B N 1
ATOM 8622 C CA . PRO C 1 39 ? -6.183 -52.313 -60.413 1.00 57.53 22 PRO B CA 1
ATOM 8623 C C . PRO C 1 39 ? -5.799 -51.005 -61.059 1.00 59.75 22 PRO B C 1
ATOM 8624 O O . PRO C 1 39 ? -4.865 -50.337 -60.615 1.00 65.39 22 PRO B O 1
ATOM 8628 N N . GLY C 1 40 ? -6.507 -50.659 -62.119 1.00 60.03 23 GLY B N 1
ATOM 8629 C CA . GLY C 1 40 ? -6.257 -49.412 -62.817 1.00 58.09 23 GLY B CA 1
ATOM 8630 C C . GLY C 1 40 ? -5.071 -49.533 -63.742 1.00 56.57 23 GLY B C 1
ATOM 8631 O O . GLY C 1 40 ? -4.645 -48.543 -64.325 1.00 58.45 23 GLY B O 1
ATOM 8632 N N . ALA C 1 41 ? -4.518 -50.733 -63.868 1.00 57.37 24 ALA B N 1
ATOM 8633 C CA . ALA C 1 41 ? -3.371 -50.917 -64.748 1.00 63.75 24 ALA B CA 1
ATOM 8634 C C . ALA C 1 41 ? -3.572 -52.028 -65.755 1.00 63.80 24 ALA B C 1
ATOM 8635 O O . ALA C 1 41 ? -3.739 -53.194 -65.401 1.00 63.87 24 ALA B O 1
ATOM 8637 N N . LYS C 1 42 ? -3.559 -51.624 -67.018 1.00 63.40 25 LYS B N 1
ATOM 8638 C CA . LYS C 1 42 ? -3.549 -52.552 -68.146 1.00 65.89 25 LYS B CA 1
ATOM 8639 C C . LYS C 1 42 ? -2.185 -53.247 -68.294 1.00 63.73 25 LYS B C 1
ATOM 8640 O O . LYS C 1 42 ? -2.100 -54.407 -68.690 1.00 64.53 25 LYS B O 1
ATOM 8646 N N . ASP C 1 43 ? -1.126 -52.531 -67.966 1.00 62.30 26 ASP B N 1
ATOM 8647 C CA . ASP C 1 43 ? 0.226 -53.040 -68.164 1.00 61.76 26 ASP B CA 1
ATOM 8648 C C . ASP C 1 43 ? 1.184 -52.408 -67.172 1.00 60.31 26 ASP B C 1
ATOM 8649 O O . ASP C 1 43 ? 0.815 -51.498 -66.432 1.00 56.38 26 ASP B O 1
ATOM 8654 N N . HIS C 1 44 ? 2.411 -52.906 -67.145 1.00 55.52 27 HIS B N 1
ATOM 8655 C CA . HIS C 1 44 ? 3.359 -52.437 -66.154 1.00 53.36 27 HIS B CA 1
ATOM 8656 C C . HIS C 1 44 ? 3.771 -50.998 -66.400 1.00 56.15 27 HIS B C 1
ATOM 8657 O O . HIS C 1 44 ? 4.079 -50.266 -65.464 1.00 59.18 27 HIS B O 1
ATOM 8664 N N . TYR C 1 45 ? 3.763 -50.592 -67.661 1.00 57.38 28 TYR B N 1
ATOM 8665 C CA . TYR C 1 45 ? 4.062 -49.209 -68.006 1.00 55.30 28 TYR B CA 1
ATOM 8666 C C . TYR C 1 45 ? 3.016 -48.232 -67.533 1.00 56.94 28 TYR B C 1
ATOM 8667 O O . TYR C 1 45 ? 3.344 -47.175 -67.008 1.00 57.07 28 TYR B O 1
ATOM 8676 N N . GLU C 1 46 ? 1.755 -48.578 -67.732 1.00 58.55 29 GLU B N 1
ATOM 8677 C CA . GLU C 1 46 ? 0.674 -47.743 -67.241 1.00 61.09 29 GLU B CA 1
ATOM 8678 C C . GLU C 1 46 ? 0.710 -47.699 -65.732 1.00 62.20 29 GLU B C 1
ATOM 8679 O O . GLU C 1 46 ? 0.384 -46.696 -65.105 1.00 67.52 29 GLU B O 1
ATOM 8685 N N . PHE C 1 47 ? 1.081 -48.823 -65.154 1.00 59.44 30 PHE B N 1
ATOM 8686 C CA . PHE C 1 47 ? 1.061 -48.971 -63.727 1.00 57.28 30 PHE B CA 1
ATOM 8687 C C . PHE C 1 47 ? 1.939 -47.904 -63.140 1.00 58.56 30 PHE B C 1
ATOM 8688 O O . PHE C 1 47 ? 1.557 -47.177 -62.237 1.00 53.76 30 PHE B O 1
ATOM 8696 N N . TRP C 1 48 ? 3.144 -47.825 -63.681 1.00 61.59 31 TRP B N 1
ATOM 8697 C CA . TRP C 1 48 ? 4.177 -47.003 -63.104 1.00 61.04 31 TRP B CA 1
ATOM 8698 C C . TRP C 1 48 ? 3.743 -45.570 -63.155 1.00 60.27 31 TRP B C 1
ATOM 8699 O O . TRP C 1 48 ? 3.905 -44.807 -62.206 1.00 69.57 31 TRP B O 1
ATOM 8710 N N . ASN C 1 49 ? 3.214 -45.199 -64.305 1.00 58.00 32 ASN B N 1
ATOM 8711 C CA . ASN C 1 49 ? 2.862 -43.826 -64.530 1.00 61.63 32 ASN B CA 1
ATOM 8712 C C . ASN C 1 49 ? 1.686 -43.453 -63.649 1.00 61.06 32 ASN B C 1
ATOM 8713 O O . ASN C 1 49 ? 1.503 -42.298 -63.292 1.00 61.86 32 ASN B O 1
ATOM 8718 N N . ASN C 1 50 ? 0.914 -44.446 -63.258 1.00 60.10 33 ASN B N 1
ATOM 8719 C CA . ASN C 1 50 ? -0.125 -44.222 -62.286 1.00 63.76 33 ASN B CA 1
ATOM 8720 C C . ASN C 1 50 ? 0.405 -43.892 -60.900 1.00 65.68 33 ASN B C 1
ATOM 8721 O O . ASN C 1 50 ? -0.069 -42.961 -60.255 1.00 67.51 33 ASN B O 1
ATOM 8726 N N . ILE C 1 51 ? 1.363 -44.675 -60.427 1.00 65.67 34 ILE B N 1
ATOM 8727 C CA . ILE C 1 51 ? 1.928 -44.460 -59.084 1.00 68.78 34 ILE B CA 1
ATOM 8728 C C . ILE C 1 51 ? 2.773 -43.197 -59.011 1.00 71.68 34 ILE B C 1
ATOM 8729 O O . ILE C 1 51 ? 2.786 -42.510 -57.990 1.00 71.68 34 ILE B O 1
ATOM 8734 N N . LYS C 1 52 ? 3.495 -42.913 -60.083 1.00 69.61 35 LYS B N 1
ATOM 8735 C CA . LYS C 1 52 ? 4.384 -41.766 -60.086 1.00 69.79 35 LYS B CA 1
ATOM 8736 C C . LYS C 1 52 ? 3.553 -40.510 -59.917 1.00 63.83 35 LYS B C 1
ATOM 8737 O O . LYS C 1 52 ? 3.966 -39.559 -59.273 1.00 62.51 35 LYS B O 1
ATOM 8743 N N . GLU C 1 53 ? 2.359 -40.523 -60.482 1.00 62.02 36 GLU B N 1
ATOM 8744 C CA . GLU C 1 53 ? 1.516 -39.351 -60.425 1.00 65.88 36 GLU B CA 1
ATOM 8745 C C . GLU C 1 53 ? 0.507 -39.380 -59.293 1.00 59.64 36 GLU B C 1
ATOM 8746 O O . GLU C 1 53 ? -0.358 -38.519 -59.219 1.00 56.67 36 GLU B O 1
ATOM 8752 N N . GLY C 1 54 ? 0.623 -40.365 -58.415 1.00 56.17 37 GLY B N 1
ATOM 8753 C CA . GLY C 1 54 ? -0.171 -40.387 -57.184 1.00 54.30 37 GLY B CA 1
ATOM 8754 C C . GLY C 1 54 ? -1.593 -40.877 -57.353 1.00 57.81 37 GLY B C 1
ATOM 8755 O O . GLY C 1 54 ? -2.431 -40.677 -56.471 1.00 52.86 37 GLY B O 1
ATOM 8756 N N . LYS C 1 55 ? -1.854 -41.538 -58.477 1.00 63.74 38 LYS B N 1
ATOM 8757 C CA . LYS C 1 55 ? -3.190 -42.037 -58.794 1.00 63.29 38 LYS B CA 1
ATOM 8758 C C . LYS C 1 55 ? -3.552 -43.215 -57.915 1.00 64.29 38 LYS B C 1
ATOM 8759 O O . LYS C 1 55 ? -2.744 -44.117 -57.680 1.00 66.16 38 LYS B O 1
ATOM 8765 N N . GLU C 1 56 ? -4.787 -43.206 -57.444 1.00 66.73 39 GLU B N 1
ATOM 8766 C CA . GLU C 1 56 ? -5.261 -44.217 -56.521 1.00 68.86 39 GLU B CA 1
ATOM 8767 C C . GLU C 1 56 ? -6.353 -45.000 -57.217 1.00 75.58 39 GLU B C 1
ATOM 8768 O O . GLU C 1 56 ? -7.259 -44.423 -57.821 1.00 93.52 39 GLU B O 1
ATOM 8774 N N . SER C 1 57 ? -6.275 -46.318 -57.129 1.00 68.71 40 SER B N 1
ATOM 8775 C CA . SER C 1 57 ? -7.118 -47.163 -57.973 1.00 64.20 40 SER B CA 1
ATOM 8776 C C . SER C 1 57 ? -8.235 -47.896 -57.238 1.00 60.12 40 SER B C 1
ATOM 8777 O O . SER C 1 57 ? -8.759 -48.886 -57.735 1.00 61.57 40 SER B O 1
ATOM 8780 N N . ILE C 1 58 ? -8.623 -47.405 -56.072 1.00 57.23 41 ILE B N 1
ATOM 8781 C CA . ILE C 1 58 ? -9.808 -47.939 -55.419 1.00 59.99 41 ILE B CA 1
ATOM 8782 C C . ILE C 1 58 ? -10.986 -47.457 -56.234 1.00 62.24 41 ILE B C 1
ATOM 8783 O O . ILE C 1 58 ? -10.845 -46.584 -57.079 1.00 69.57 41 ILE B O 1
ATOM 8788 N N . THR C 1 59 ? -12.159 -47.995 -55.966 1.00 63.76 42 THR B N 1
ATOM 8789 C CA . THR C 1 59 ? -13.355 -47.479 -56.606 1.00 66.74 42 THR B CA 1
ATOM 8790 C C . THR C 1 59 ? -14.527 -47.432 -55.638 1.00 68.31 42 THR B C 1
ATOM 8791 O O . THR C 1 59 ? -14.587 -48.202 -54.676 1.00 63.50 42 THR B O 1
ATOM 8795 N N . PHE C 1 60 ? -15.465 -46.530 -55.916 1.00 71.16 43 PHE B N 1
ATOM 8796 C CA . PHE C 1 60 ? -16.584 -46.263 -55.010 1.00 69.58 43 PHE B CA 1
ATOM 8797 C C . PHE C 1 60 ? -17.930 -46.332 -55.704 1.00 69.29 43 PHE B C 1
ATOM 8798 O O . PHE C 1 60 ? -18.029 -46.141 -56.913 1.00 68.46 43 PHE B O 1
ATOM 8806 N N . PHE C 1 61 ? -18.965 -46.592 -54.916 1.00 69.57 44 PHE B N 1
ATOM 8807 C CA . PHE C 1 61 ? -20.310 -46.736 -55.445 1.00 70.42 44 PHE B CA 1
ATOM 8808 C C . PHE C 1 61 ? -21.273 -45.818 -54.753 1.00 76.10 44 PHE B C 1
ATOM 8809 O O . PHE C 1 61 ? -21.278 -45.720 -53.530 1.00 73.94 44 PHE B O 1
ATOM 8817 N N . SER C 1 62 ? -22.106 -45.170 -55.556 1.00 82.05 45 SER B N 1
ATOM 8818 C CA . SER C 1 62 ? -23.134 -44.280 -55.059 1.00 81.92 45 SER B CA 1
ATOM 8819 C C . SER C 1 62 ? -24.507 -44.938 -55.054 1.00 83.33 45 SER B C 1
ATOM 8820 O O . SER C 1 62 ? -25.174 -44.983 -54.018 1.00 77.68 45 SER B O 1
ATOM 8823 N N . LYS C 1 63 ? -24.937 -45.442 -56.207 1.00 86.12 46 LYS B N 1
ATOM 8824 C CA . LYS C 1 63 ? -26.322 -45.884 -56.365 1.00 82.19 46 LYS B CA 1
ATOM 8825 C C . LYS C 1 63 ? -26.527 -47.398 -56.442 1.00 80.81 46 LYS B C 1
ATOM 8826 O O . LYS C 1 63 ? -27.661 -47.870 -56.488 1.00 73.85 46 LYS B O 1
ATOM 8832 N N . GLU C 1 64 ? -25.438 -48.158 -56.441 1.00 82.13 47 GLU B N 1
ATOM 8833 C CA . GLU C 1 64 ? -25.526 -49.604 -56.219 1.00 81.84 47 GLU B CA 1
ATOM 8834 C C . GLU C 1 64 ? -24.287 -50.148 -55.506 1.00 78.41 47 GLU B C 1
ATOM 8835 O O . GLU C 1 64 ? -24.098 -49.920 -54.304 1.00 69.08 47 GLU B O 1
ATOM 8841 N N . SER C 1 69 ? -27.991 -53.784 -52.146 1.00 65.25 52 SER B N 1
ATOM 8842 C CA . SER C 1 69 ? -28.893 -54.296 -51.109 1.00 71.30 52 SER B CA 1
ATOM 8843 C C . SER C 1 69 ? -29.231 -53.176 -50.133 1.00 74.52 52 SER B C 1
ATOM 8844 O O . SER C 1 69 ? -28.502 -52.189 -50.047 1.00 74.36 52 SER B O 1
ATOM 8847 N N . GLY C 1 70 ? -30.331 -53.320 -49.402 1.00 74.54 53 GLY B N 1
ATOM 8848 C CA . GLY C 1 70 ? -30.735 -52.297 -48.446 1.00 77.62 53 GLY B CA 1
ATOM 8849 C C . GLY C 1 70 ? -30.034 -52.499 -47.120 1.00 84.67 53 GLY B C 1
ATOM 8850 O O . GLY C 1 70 ? -30.676 -52.774 -46.114 1.00 84.90 53 GLY B O 1
ATOM 8851 N N . ILE C 1 71 ? -28.711 -52.367 -47.124 1.00 96.14 54 ILE B N 1
ATOM 8852 C CA . ILE C 1 71 ? -27.910 -52.552 -45.912 1.00 93.91 54 ILE B CA 1
ATOM 8853 C C . ILE C 1 71 ? -27.097 -51.323 -46.305 1.00 91.80 54 ILE B C 1
ATOM 8854 O O . ILE C 1 71 ? -26.161 -51.416 -47.098 1.00 92.99 54 ILE B O 1
ATOM 8859 N N . SER C 1 72 ? -27.447 -50.172 -45.737 1.00 94.37 55 SER B N 1
ATOM 8860 C CA . SER C 1 72 ? -26.579 -48.993 -45.733 1.00 92.32 55 SER B CA 1
ATOM 8861 C C . SER C 1 72 ? -26.178 -48.953 -44.274 1.00 96.88 55 SER B C 1
ATOM 8862 O O . SER C 1 72 ? -26.740 -48.140 -43.523 1.00 98.59 55 SER B O 1
ATOM 8865 N N . GLU C 1 73 ? -25.254 -49.797 -43.813 1.00 95.11 56 GLU B N 1
ATOM 8866 C CA . GLU C 1 73 ? -25.034 -49.757 -42.340 1.00 90.80 56 GLU B CA 1
ATOM 8867 C C . GLU C 1 73 ? -23.797 -49.535 -41.516 1.00 87.51 56 GLU B C 1
ATOM 8868 O O . GLU C 1 73 ? -23.824 -48.722 -40.594 1.00 86.28 56 GLU B O 1
ATOM 8874 N N . GLU C 1 74 ? -22.764 -50.322 -41.748 1.00 83.90 57 GLU B N 1
ATOM 8875 C CA . GLU C 1 74 ? -21.574 -50.248 -40.934 1.00 80.12 57 GLU B CA 1
ATOM 8876 C C . GLU C 1 74 ? -20.996 -49.446 -42.079 1.00 80.30 57 GLU B C 1
ATOM 8877 O O . GLU C 1 74 ? -20.866 -48.222 -42.027 1.00 79.37 57 GLU B O 1
ATOM 8883 N N . LEU C 1 75 ? -20.639 -50.155 -43.144 1.00 81.79 58 LEU B N 1
ATOM 8884 C CA . LEU C 1 75 ? -20.066 -49.525 -44.328 1.00 81.22 58 LEU B CA 1
ATOM 8885 C C . LEU C 1 75 ? -20.776 -49.986 -45.594 1.00 80.88 58 LEU B C 1
ATOM 8886 O O . LEU C 1 75 ? -21.031 -49.191 -46.498 1.00 83.93 58 LEU B O 1
ATOM 8891 N N . ALA C 1 76 ? -21.093 -51.276 -45.654 1.00 77.84 59 ALA B N 1
ATOM 8892 C CA . ALA C 1 76 ? -21.774 -51.845 -46.811 1.00 73.38 59 ALA B CA 1
ATOM 8893 C C . ALA C 1 76 ? -21.143 -51.365 -48.113 1.00 67.62 59 ALA B C 1
ATOM 8894 O O . ALA C 1 76 ? -21.731 -50.565 -48.841 1.00 62.38 59 ALA B O 1
ATOM 8896 N N . PRO C 1 79 ? -15.460 -52.477 -39.722 1.00 83.46 62 PRO B N 1
ATOM 8897 C CA . PRO C 1 79 ? -15.930 -52.182 -41.079 1.00 83.43 62 PRO B CA 1
ATOM 8898 C C . PRO C 1 79 ? -16.280 -53.452 -41.846 1.00 84.64 62 PRO B C 1
ATOM 8899 O O . PRO C 1 79 ? -15.632 -54.483 -41.660 1.00 83.42 62 PRO B O 1
ATOM 8903 N N . GLY C 1 80 ? -17.295 -53.373 -42.700 1.00 81.02 63 GLY B N 1
ATOM 8904 C CA . GLY C 1 80 ? -17.721 -54.516 -43.486 1.00 80.28 63 GLY B CA 1
ATOM 8905 C C . GLY C 1 80 ? -17.295 -54.413 -44.937 1.00 78.75 63 GLY B C 1
ATOM 8906 O O . GLY C 1 80 ? -17.162 -55.423 -45.626 1.00 77.83 63 GLY B O 1
ATOM 8907 N N . PHE C 1 81 ? -17.079 -53.186 -45.398 1.00 30.00 64 PHE B N 1
ATOM 8908 C CA . PHE C 1 81 ? -16.665 -52.948 -46.776 1.00 30.00 64 PHE B CA 1
ATOM 8909 C C . PHE C 1 81 ? -17.673 -53.528 -47.762 1.00 30.00 64 PHE B C 1
ATOM 8910 O O . PHE C 1 81 ? -17.358 -53.742 -48.933 1.00 30.00 64 PHE B O 1
ATOM 8918 N N . PRO C 1 83 ? -17.427 -50.271 -48.171 1.00 75.21 66 PRO B N 1
ATOM 8919 C CA . PRO C 1 83 ? -18.129 -49.226 -48.893 1.00 69.69 66 PRO B CA 1
ATOM 8920 C C . PRO C 1 83 ? -17.510 -48.969 -50.262 1.00 63.51 66 PRO B C 1
ATOM 8921 O O . PRO C 1 83 ? -18.083 -48.255 -51.077 1.00 55.42 66 PRO B O 1
ATOM 8925 N N . ALA C 1 84 ? -16.340 -49.530 -50.499 1.00 61.19 67 ALA B N 1
ATOM 8926 C CA . ALA C 1 84 ? -15.641 -49.328 -51.750 1.00 62.63 67 ALA B CA 1
ATOM 8927 C C . ALA C 1 84 ? -14.748 -50.525 -52.049 1.00 61.57 67 ALA B C 1
ATOM 8928 O O . ALA C 1 84 ? -14.286 -51.197 -51.136 1.00 65.62 67 ALA B O 1
ATOM 8930 N N . LYS C 1 85 ? -14.551 -50.815 -53.328 1.00 59.19 68 LYS B N 1
ATOM 8931 C CA . LYS C 1 85 ? -13.748 -51.966 -53.707 1.00 58.23 68 LYS B CA 1
ATOM 8932 C C . LYS C 1 85 ? -12.605 -51.612 -54.640 1.00 54.32 68 LYS B C 1
ATOM 8933 O O . LYS C 1 85 ? -12.624 -50.583 -55.315 1.00 55.84 68 LYS B O 1
ATOM 8939 N N . SER C 1 86 ? -11.610 -52.487 -54.665 1.00 52.64 69 SER B N 1
ATOM 8940 C CA . SER C 1 86 ? -10.432 -52.303 -55.517 1.00 52.88 69 SER B CA 1
ATOM 8941 C C . SER C 1 86 ? -10.447 -53.390 -56.544 1.00 57.89 69 SER B C 1
ATOM 8942 O O . SER C 1 86 ? -10.267 -54.557 -56.227 1.00 58.37 69 SER B O 1
ATOM 8945 N N . VAL C 1 87 ? -10.636 -53.002 -57.784 1.00 65.84 70 VAL B N 1
ATOM 8946 C CA . VAL C 1 87 ? -11.155 -53.924 -58.760 1.00 73.80 70 VAL B CA 1
ATOM 8947 C C . VAL C 1 87 ? -10.258 -54.088 -59.959 1.00 74.08 70 VAL B C 1
ATOM 8948 O O . VAL C 1 87 ? -9.635 -53.136 -60.427 1.00 78.22 70 VAL B O 1
ATOM 8952 N N . LEU C 1 88 ? -10.216 -55.312 -60.455 1.00 74.36 71 LEU B N 1
ATOM 8953 C CA . LEU C 1 88 ? -9.582 -55.607 -61.720 1.00 73.32 71 LEU B CA 1
ATOM 8954 C C . LEU C 1 88 ? -10.647 -55.868 -62.771 1.00 76.57 71 LEU B C 1
ATOM 8955 O O . LEU C 1 88 ? -11.357 -56.875 -62.706 1.00 73.65 71 LEU B O 1
ATOM 8960 N N . GLU C 1 89 ? -10.769 -54.960 -63.734 1.00 78.38 72 GLU B N 1
ATOM 8961 C CA . GLU C 1 89 ? -11.711 -55.172 -64.822 1.00 75.00 72 GLU B CA 1
ATOM 8962 C C . GLU C 1 89 ? -11.225 -56.342 -65.658 1.00 71.66 72 GLU B C 1
ATOM 8963 O O . GLU C 1 89 ? -10.023 -56.540 -65.842 1.00 67.81 72 GLU B O 1
ATOM 8969 N N . GLY C 1 90 ? -12.174 -57.133 -66.131 1.00 72.04 73 GLY B N 1
ATOM 8970 C CA . GLY C 1 90 ? -11.849 -58.267 -66.986 1.00 69.75 73 GLY B CA 1
ATOM 8971 C C . GLY C 1 90 ? -11.023 -59.366 -66.348 1.00 68.31 73 GLY B C 1
ATOM 8972 O O . GLY C 1 90 ? -10.122 -59.919 -66.984 1.00 67.15 73 GLY B O 1
ATOM 8973 N N . LYS C 1 91 ? -11.337 -59.704 -65.104 1.00 68.23 74 LYS B N 1
ATOM 8974 C CA . LYS C 1 91 ? -10.770 -60.915 -64.499 1.00 70.83 74 LYS B CA 1
ATOM 8975 C C . LYS C 1 91 ? -11.312 -62.198 -65.157 1.00 68.70 74 LYS B C 1
ATOM 8976 O O . LYS C 1 91 ? -10.599 -63.194 -65.282 1.00 64.22 74 LYS B O 1
ATOM 8982 N N . GLU C 1 92 ? -12.566 -62.153 -65.587 1.00 69.32 75 GLU B N 1
ATOM 8983 C CA . GLU C 1 92 ? -13.182 -63.277 -66.305 1.00 70.90 75 GLU B CA 1
ATOM 8984 C C . GLU C 1 92 ? -12.647 -63.481 -67.729 1.00 67.35 75 GLU B C 1
ATOM 8985 O O . GLU C 1 92 ? -12.642 -64.605 -68.239 1.00 67.64 75 GLU B O 1
ATOM 8991 N N . MET C 1 93 ? -12.328 -62.398 -68.410 1.00 65.78 76 MET B N 1
ATOM 8992 C CA . MET C 1 93 ? -11.936 -62.493 -69.800 1.00 68.43 76 MET B CA 1
ATOM 8993 C C . MET C 1 93 ? -10.808 -63.454 -70.070 1.00 69.94 76 MET B C 1
ATOM 8994 O O . MET C 1 93 ? -10.002 -63.711 -69.206 1.00 69.46 76 MET B O 1
ATOM 8999 N N . PHE C 1 94 ? -10.774 -63.991 -71.285 1.00 68.38 77 PHE B N 1
ATOM 9000 C CA . PHE C 1 94 ? -9.761 -64.970 -71.644 1.00 65.95 77 PHE B CA 1
ATOM 9001 C C . PHE C 1 94 ? -9.747 -65.259 -73.141 1.00 65.56 77 PHE B C 1
ATOM 9002 O O . PHE C 1 94 ? -10.697 -64.957 -73.851 1.00 70.25 77 PHE B O 1
ATOM 9010 N N . ASP C 1 95 ? -8.652 -65.852 -73.599 1.00 63.77 78 ASP B N 1
ATOM 9011 C CA . ASP C 1 95 ? -8.495 -66.265 -74.991 1.00 64.34 78 ASP B CA 1
ATOM 9012 C C . ASP C 1 95 ? -8.128 -67.744 -74.991 1.00 63.65 78 ASP B C 1
ATOM 9013 O O . ASP C 1 95 ? -6.960 -68.113 -75.133 1.00 61.37 78 ASP B O 1
ATOM 9018 N N . PRO C 1 96 ? -9.139 -68.607 -74.834 1.00 65.95 79 PRO B N 1
ATOM 9019 C CA . PRO C 1 96 ? -8.915 -70.014 -74.581 1.00 62.03 79 PRO B CA 1
ATOM 9020 C C . PRO C 1 96 ? -8.354 -70.690 -75.805 1.00 62.23 79 PRO B C 1
ATOM 9021 O O . PRO C 1 96 ? -7.518 -71.586 -75.708 1.00 65.45 79 PRO B O 1
ATOM 9025 N N . GLY C 1 97 ? -8.821 -70.249 -76.967 1.00 58.93 80 GLY B N 1
ATOM 9026 C CA . GLY C 1 97 ? -8.513 -70.915 -78.229 1.00 58.39 80 GLY B CA 1
ATOM 9027 C C . GLY C 1 97 ? -7.036 -70.855 -78.556 1.00 57.08 80 GLY B C 1
ATOM 9028 O O . GLY C 1 97 ? -6.515 -71.650 -79.334 1.00 59.57 80 GLY B O 1
ATOM 9029 N N . PHE C 1 98 ? -6.366 -69.895 -77.943 1.00 55.71 81 PHE B N 1
ATOM 9030 C CA . PHE C 1 98 ? -4.960 -69.677 -78.148 1.00 50.87 81 PHE B CA 1
ATOM 9031 C C . PHE C 1 98 ? -4.179 -70.918 -77.729 1.00 49.76 81 PHE B C 1
ATOM 9032 O O . PHE C 1 98 ? -3.195 -71.288 -78.360 1.00 51.52 81 PHE B O 1
ATOM 9040 N N . PHE C 1 99 ? -4.647 -71.567 -76.677 1.00 50.45 82 PHE B N 1
ATOM 9041 C CA . PHE C 1 99 ? -3.924 -72.675 -76.064 1.00 54.54 82 PHE B CA 1
ATOM 9042 C C . PHE C 1 99 ? -4.504 -74.041 -76.359 1.00 60.08 82 PHE B C 1
ATOM 9043 O O . PHE C 1 99 ? -4.163 -75.010 -75.690 1.00 62.60 82 PHE B O 1
ATOM 9051 N N . GLY C 1 100 ? -5.371 -74.126 -77.358 1.00 63.94 83 GLY B N 1
ATOM 9052 C CA . GLY C 1 100 ? -6.123 -75.357 -77.600 1.00 63.26 83 GLY B CA 1
ATOM 9053 C C . GLY C 1 100 ? -6.990 -75.748 -76.417 1.00 60.23 83 GLY B C 1
ATOM 9054 O O . GLY C 1 100 ? -6.841 -76.837 -75.859 1.00 53.28 83 GLY B O 1
ATOM 9055 N N . PHE C 1 101 ? -7.891 -74.846 -76.036 1.00 58.24 84 PHE B N 1
ATOM 9056 C CA . PHE C 1 101 ? -8.834 -75.092 -74.957 1.00 61.17 84 PHE B CA 1
ATOM 9057 C C . PHE C 1 101 ? -10.277 -74.990 -75.397 1.00 61.47 84 PHE B C 1
ATOM 9058 O O . PHE C 1 101 ? -10.673 -74.053 -76.087 1.00 62.16 84 PHE B O 1
ATOM 9066 N N . SER C 1 102 ? -11.067 -75.956 -74.967 1.00 65.79 85 SER B N 1
ATOM 9067 C CA . SER C 1 102 ? -12.480 -75.899 -75.213 1.00 70.07 85 SER B CA 1
ATOM 9068 C C . SER C 1 102 ? -13.010 -74.802 -74.319 1.00 72.42 85 SER B C 1
ATOM 9069 O O . SER C 1 102 ? -12.494 -74.567 -73.227 1.00 74.25 85 SER B O 1
ATOM 9072 N N . PRO C 1 103 ? -14.019 -74.087 -74.802 1.00 74.73 86 PRO B N 1
ATOM 9073 C CA . PRO C 1 103 ? -14.741 -73.112 -74.026 1.00 72.13 86 PRO B CA 1
ATOM 9074 C C . PRO C 1 103 ? -15.317 -73.698 -72.766 1.00 65.12 86 PRO B C 1
ATOM 9075 O O . PRO C 1 103 ? -15.355 -73.040 -71.737 1.00 60.84 86 PRO B O 1
ATOM 9079 N N . LYS C 1 104 ? -15.762 -74.936 -72.856 1.00 66.00 87 LYS B N 1
ATOM 9080 C CA . LYS C 1 104 ? -16.276 -75.616 -71.696 1.00 71.47 87 LYS B CA 1
ATOM 9081 C C . LYS C 1 104 ? -15.150 -75.715 -70.685 1.00 72.95 87 LYS B C 1
ATOM 9082 O O . LYS C 1 104 ? -15.345 -75.569 -69.477 1.00 76.84 87 LYS B O 1
ATOM 9088 N N . ASP C 1 105 ? -13.962 -75.973 -71.199 1.00 71.97 88 ASP B N 1
ATOM 9089 C CA . ASP C 1 105 ? -12.802 -76.200 -70.354 1.00 74.77 88 ASP B CA 1
ATOM 9090 C C . ASP C 1 105 ? -12.347 -74.957 -69.598 1.00 72.52 88 ASP B C 1
ATOM 9091 O O . ASP C 1 105 ? -11.945 -75.044 -68.435 1.00 67.13 88 ASP B O 1
ATOM 9096 N N . ALA C 1 106 ? -12.414 -73.807 -70.255 1.00 68.10 89 ALA B N 1
ATOM 9097 C CA . ALA C 1 106 ? -12.056 -72.550 -69.608 1.00 66.22 89 ALA B CA 1
ATOM 9098 C C . ALA C 1 106 ? -12.948 -72.309 -68.400 1.00 68.30 89 ALA B C 1
ATOM 9099 O O . ALA C 1 106 ? -12.486 -71.860 -67.353 1.00 70.42 89 ALA B O 1
ATOM 9101 N N . GLU C 1 107 ? -14.227 -72.618 -68.556 1.00 65.75 90 GLU B N 1
ATOM 9102 C CA . GLU C 1 107 ? -15.204 -72.370 -67.508 1.00 63.61 90 GLU B CA 1
ATOM 9103 C C . GLU C 1 107 ? -14.904 -73.179 -66.253 1.00 61.63 90 GLU B C 1
ATOM 9104 O O . GLU C 1 107 ? -15.339 -72.820 -65.159 1.00 59.24 90 GLU B O 1
ATOM 9110 N N . TYR C 1 108 ? -14.156 -74.264 -66.428 1.00 59.87 91 TYR B N 1
ATOM 9111 C CA . TYR C 1 108 ? -13.732 -75.116 -65.316 1.00 56.49 91 TYR B CA 1
ATOM 9112 C C . TYR C 1 108 ? -12.426 -74.647 -64.676 1.00 54.58 91 TYR B C 1
ATOM 9113 O O . TYR C 1 108 ? -12.191 -74.861 -63.492 1.00 45.38 91 TYR B O 1
ATOM 9122 N N . MET C 1 109 ? -11.580 -73.999 -65.471 1.00 56.95 92 MET B N 1
ATOM 9123 C CA . MET C 1 109 ? -10.282 -73.535 -64.996 1.00 56.73 92 MET B CA 1
ATOM 9124 C C . MET C 1 109 ? -10.451 -72.278 -64.149 1.00 52.56 92 MET B C 1
ATOM 9125 O O . MET C 1 109 ? -11.328 -71.447 -64.396 1.00 50.33 92 MET B O 1
ATOM 9130 N N . ASP C 1 110 ? -9.596 -72.147 -63.145 1.00 52.18 93 ASP B N 1
ATOM 9131 C CA . ASP C 1 110 ? -9.609 -70.985 -62.265 1.00 49.62 93 ASP B CA 1
ATOM 9132 C C . ASP C 1 110 ? -9.155 -69.743 -63.018 1.00 44.94 93 ASP B C 1
ATOM 9133 O O . ASP C 1 110 ? -8.274 -69.807 -63.876 1.00 46.13 93 ASP B O 1
ATOM 9138 N N . PRO C 1 111 ? -9.764 -68.603 -62.699 1.00 43.69 94 PRO B N 1
ATOM 9139 C CA . PRO C 1 111 ? -9.391 -67.340 -63.286 1.00 43.48 94 PRO B CA 1
ATOM 9140 C C . PRO C 1 111 ? -7.947 -67.004 -63.009 1.00 41.63 94 PRO B C 1
ATOM 9141 O O . PRO C 1 111 ? -7.275 -66.436 -63.859 1.00 43.06 94 PRO B O 1
ATOM 9145 N N . GLN C 1 112 ? -7.481 -67.355 -61.823 1.00 41.09 95 GLN B N 1
ATOM 9146 C CA . GLN C 1 112 ? -6.107 -67.053 -61.434 1.00 42.42 95 GLN B CA 1
ATOM 9147 C C . GLN C 1 112 ? -5.113 -67.775 -62.332 1.00 42.12 95 GLN B C 1
ATOM 9148 O O . GLN C 1 112 ? -4.092 -67.222 -62.741 1.00 38.36 95 GLN B O 1
ATOM 9154 N N . LEU C 1 113 ? -5.433 -69.025 -62.637 1.00 44.92 96 LEU B N 1
ATOM 9155 C CA . LEU C 1 113 ? -4.640 -69.835 -63.564 1.00 44.35 96 LEU B CA 1
ATOM 9156 C C . LEU C 1 113 ? -4.639 -69.246 -64.966 1.00 43.70 96 LEU B C 1
ATOM 9157 O O . LEU C 1 113 ? -3.612 -69.194 -65.631 1.00 43.76 96 LEU B O 1
ATOM 9162 N N . ARG C 1 114 ? -5.799 -68.803 -65.414 1.00 45.30 97 ARG B N 1
ATOM 9163 C CA . ARG C 1 114 ? -5.907 -68.228 -66.748 1.00 45.68 97 ARG B CA 1
ATOM 9164 C C . ARG C 1 114 ? -5.090 -66.975 -66.857 1.00 43.43 97 ARG B C 1
ATOM 9165 O O . ARG C 1 114 ? -4.420 -66.737 -67.845 1.00 43.96 97 ARG B O 1
ATOM 9173 N N . MET C 1 115 ? -5.190 -66.153 -65.836 1.00 46.55 98 MET B N 1
ATOM 9174 C CA . MET C 1 115 ? -4.475 -64.907 -65.818 1.00 50.21 98 MET B CA 1
ATOM 9175 C C . MET C 1 115 ? -2.983 -65.127 -65.781 1.00 46.89 98 MET B C 1
ATOM 9176 O O . MET C 1 115 ? -2.232 -64.455 -66.488 1.00 48.18 98 MET B O 1
ATOM 9181 N N . LEU C 1 116 ? -2.559 -66.070 -64.956 1.00 43.03 99 LEU B N 1
ATOM 9182 C CA . LEU C 1 116 ? -1.144 -66.382 -64.863 1.00 44.37 99 LEU B CA 1
ATOM 9183 C C . LEU C 1 116 ? -0.595 -66.997 -66.138 1.00 47.99 99 LEU B C 1
ATOM 9184 O O . LEU C 1 116 ? 0.573 -66.826 -66.478 1.00 50.48 99 LEU B O 1
ATOM 9189 N N . LEU C 1 117 ? -1.450 -67.710 -66.842 1.00 47.58 100 LEU B N 1
ATOM 9190 C CA . LEU C 1 117 ? -1.093 -68.243 -68.142 1.00 46.89 100 LEU B CA 1
ATOM 9191 C C . LEU C 1 117 ? -0.865 -67.149 -69.179 1.00 45.25 100 LEU B C 1
ATOM 9192 O O . LEU C 1 117 ? 0.111 -67.188 -69.924 1.00 45.22 100 LEU B O 1
ATOM 9197 N N . LEU C 1 118 ? -1.768 -66.186 -69.251 1.00 44.11 101 LEU B N 1
ATOM 9198 C CA . LEU C 1 118 ? -1.620 -65.115 -70.233 1.00 48.72 101 LEU B CA 1
ATOM 9199 C C . LEU C 1 118 ? -0.390 -64.293 -69.926 1.00 49.21 101 LEU B C 1
ATOM 9200 O O . LEU C 1 118 ? 0.356 -63.909 -70.811 1.00 48.52 101 LEU B O 1
ATOM 9205 N N . HIS C 1 119 ? -0.203 -64.021 -68.648 1.00 49.54 102 HIS B N 1
ATOM 9206 C CA . HIS C 1 119 ? 0.914 -63.200 -68.204 1.00 49.65 102 HIS B CA 1
ATOM 9207 C C . HIS C 1 119 ? 2.250 -63.837 -68.384 1.00 46.26 102 HIS B C 1
ATOM 9208 O O . HIS C 1 119 ? 3.217 -63.169 -68.716 1.00 47.11 102 HIS B O 1
ATOM 9215 N N . SER C 1 120 ? 2.316 -65.132 -68.165 1.00 42.68 103 SER B N 1
ATOM 9216 C CA . SER C 1 120 ? 3.551 -65.840 -68.363 1.00 46.23 103 SER B CA 1
ATOM 9217 C C . SER C 1 120 ? 3.950 -65.792 -69.840 1.00 46.89 103 SER B C 1
ATOM 9218 O O . SER C 1 120 ? 5.110 -65.590 -70.160 1.00 47.81 103 SER B O 1
ATOM 9221 N N . TRP C 1 121 ? 2.975 -65.914 -70.729 1.00 46.68 104 TRP B N 1
ATOM 9222 C CA . TRP C 1 121 ? 3.225 -65.734 -72.152 1.00 46.55 104 TRP B CA 1
ATOM 9223 C C . TRP C 1 121 ? 3.746 -64.334 -72.425 1.00 47.07 104 TRP B C 1
ATOM 9224 O O . TRP C 1 121 ? 4.732 -64.137 -73.136 1.00 43.20 104 TRP B O 1
ATOM 9235 N N . LYS C 1 122 ? 3.043 -63.371 -71.850 1.00 50.37 105 LYS B N 1
ATOM 9236 C CA . LYS C 1 122 ? 3.320 -61.957 -72.050 1.00 50.30 105 LYS B CA 1
ATOM 9237 C C . LYS C 1 122 ? 4.684 -61.550 -71.545 1.00 47.43 105 LYS B C 1
ATOM 9238 O O . LYS C 1 122 ? 5.398 -60.776 -72.188 1.00 46.06 105 LYS B O 1
ATOM 9244 N N . ALA C 1 123 ? 5.037 -62.063 -70.380 1.00 47.08 106 ALA B N 1
ATOM 9245 C CA . ALA C 1 123 ? 6.284 -61.680 -69.729 1.00 47.38 106 ALA B CA 1
ATOM 9246 C C . ALA C 1 123 ? 7.501 -62.105 -70.530 1.00 46.39 106 ALA B C 1
ATOM 9247 O O . ALA C 1 123 ? 8.492 -61.376 -70.605 1.00 44.87 106 ALA B O 1
ATOM 9249 N N . ILE C 1 124 ? 7.431 -63.305 -71.092 1.00 45.61 107 ILE B N 1
ATOM 9250 C CA . ILE C 1 124 ? 8.514 -63.839 -71.920 1.00 45.51 107 ILE B CA 1
ATOM 9251 C C . ILE C 1 124 ? 8.647 -63.090 -73.246 1.00 45.90 107 ILE B C 1
ATOM 9252 O O . ILE C 1 124 ? 9.732 -62.937 -73.793 1.00 42.29 107 ILE B O 1
ATOM 9257 N N . GLU C 1 125 ? 7.523 -62.635 -73.762 1.00 46.94 108 GLU B N 1
ATOM 9258 C CA . GLU C 1 125 ? 7.534 -61.810 -74.946 1.00 52.53 108 GLU B CA 1
ATOM 9259 C C . GLU C 1 125 ? 8.171 -60.463 -74.665 1.00 52.44 108 GLU B C 1
ATOM 9260 O O . GLU C 1 125 ? 8.980 -59.966 -75.444 1.00 55.21 108 GLU B O 1
ATOM 9266 N N . ASP C 1 126 ? 7.814 -59.875 -73.537 1.00 50.42 109 ASP B N 1
ATOM 9267 C CA . ASP C 1 126 ? 8.413 -58.610 -73.129 1.00 54.10 109 ASP B CA 1
ATOM 9268 C C . ASP C 1 126 ? 9.917 -58.772 -72.915 1.00 56.81 109 ASP B C 1
ATOM 9269 O O . ASP C 1 126 ? 10.690 -57.841 -73.107 1.00 62.71 109 ASP B O 1
ATOM 9274 N N . ALA C 1 127 ? 10.326 -59.973 -72.536 1.00 55.86 110 ALA B N 1
ATOM 9275 C CA . ALA C 1 127 ? 11.748 -60.308 -72.481 1.00 53.63 110 ALA B CA 1
ATOM 9276 C C . ALA C 1 127 ? 12.365 -60.330 -73.877 1.00 57.46 110 ALA B C 1
ATOM 9277 O O . ALA C 1 127 ? 13.586 -60.196 -74.035 1.00 56.06 110 ALA B O 1
ATOM 9279 N N . GLY C 1 128 ? 11.509 -60.506 -74.880 1.00 58.08 111 GLY B N 1
ATOM 9280 C CA . GLY C 1 128 ? 11.935 -60.709 -76.253 1.00 57.36 111 GLY B CA 1
ATOM 9281 C C . GLY C 1 128 ? 12.172 -62.135 -76.697 1.00 54.55 111 GLY B C 1
ATOM 9282 O O . GLY C 1 128 ? 12.773 -62.359 -77.734 1.00 52.51 111 GLY B O 1
ATOM 9283 N N . TYR C 1 129 ? 11.691 -63.098 -75.928 1.00 53.11 112 TYR B N 1
ATOM 9284 C CA . TYR C 1 129 ? 12.047 -64.496 -76.134 1.00 55.86 112 TYR B CA 1
ATOM 9285 C C . TYR C 1 129 ? 10.831 -65.278 -76.572 1.00 57.26 112 TYR B C 1
ATOM 9286 O O . TYR C 1 129 ? 9.695 -64.891 -76.319 1.00 61.46 112 TYR B O 1
ATOM 9295 N N . ILE C 1 130 ? 11.087 -66.391 -77.232 1.00 56.62 113 ILE B N 1
ATOM 9296 C CA . ILE C 1 130 ? 10.047 -67.352 -77.508 1.00 59.59 113 ILE B CA 1
ATOM 9297 C C . ILE C 1 130 ? 10.195 -68.505 -76.536 1.00 58.13 113 ILE B C 1
ATOM 9298 O O . ILE C 1 130 ? 11.271 -69.085 -76.411 1.00 61.09 113 ILE B O 1
ATOM 9303 N N . SER C 1 131 ? 9.170 -68.791 -75.787 1.00 57.16 114 SER B N 1
ATOM 9304 C CA . SER C 1 131 ? 9.346 -69.802 -74.827 1.00 57.15 114 SER B CA 1
ATOM 9305 C C . SER C 1 131 ? 10.043 -70.950 -75.434 1.00 57.51 114 SER B C 1
ATOM 9306 O O . SER C 1 131 ? 11.107 -71.341 -75.047 1.00 57.19 114 SER B O 1
ATOM 9309 N N . LYS C 1 132 ? 9.416 -71.485 -76.441 1.00 60.00 115 LYS B N 1
ATOM 9310 C CA . LYS C 1 132 ? 9.860 -72.739 -77.021 1.00 61.03 115 LYS B CA 1
ATOM 9311 C C . LYS C 1 132 ? 11.378 -72.781 -77.138 1.00 60.58 115 LYS B C 1
ATOM 9312 O O . LYS C 1 132 ? 11.999 -73.844 -77.058 1.00 56.83 115 LYS B O 1
ATOM 9318 N N . GLU C 1 133 ? 11.956 -71.602 -77.333 1.00 61.50 116 GLU B N 1
ATOM 9319 C CA . GLU C 1 133 ? 13.399 -71.450 -77.518 1.00 62.72 116 GLU B CA 1
ATOM 9320 C C . GLU C 1 133 ? 14.217 -71.419 -76.235 1.00 60.28 116 GLU B C 1
ATOM 9321 O O . GLU C 1 133 ? 15.441 -71.500 -76.282 1.00 57.24 116 GLU B O 1
ATOM 9327 N N . ILE C 1 134 ? 13.550 -71.309 -75.099 1.00 55.72 117 ILE B N 1
ATOM 9328 C CA . ILE C 1 134 ? 14.247 -71.383 -73.827 1.00 53.94 117 ILE B CA 1
ATOM 9329 C C . ILE C 1 134 ? 13.607 -72.453 -72.964 1.00 50.71 117 ILE B C 1
ATOM 9330 O O . ILE C 1 134 ? 12.917 -72.161 -71.983 1.00 51.23 117 ILE B O 1
ATOM 9335 N N . PRO C 1 135 ? 13.831 -73.712 -73.337 1.00 49.00 118 PRO B N 1
ATOM 9336 C CA . PRO C 1 135 ? 13.308 -74.845 -72.604 1.00 48.34 118 PRO B CA 1
ATOM 9337 C C . PRO C 1 135 ? 13.786 -74.867 -71.181 1.00 50.80 118 PRO B C 1
ATOM 9338 O O . PRO C 1 135 ? 13.096 -75.338 -70.303 1.00 56.90 118 PRO B O 1
ATOM 9342 N N . GLU C 1 136 ? 15.019 -74.404 -70.992 1.00 55.74 119 GLU B N 1
ATOM 9343 C CA . GLU C 1 136 ? 15.663 -74.380 -69.686 1.00 56.68 119 GLU B CA 1
ATOM 9344 C C . GLU C 1 136 ? 15.148 -73.215 -68.869 1.00 52.38 119 GLU B C 1
ATOM 9345 O O . GLU C 1 136 ? 15.831 -72.205 -68.697 1.00 53.56 119 GLU B O 1
ATOM 9351 N N . THR C 1 137 ? 13.931 -73.366 -68.367 1.00 45.54 120 THR B N 1
ATOM 9352 C CA . THR C 1 137 ? 13.310 -72.330 -67.573 1.00 42.67 120 THR B CA 1
ATOM 9353 C C . THR C 1 137 ? 12.538 -72.898 -66.410 1.00 41.82 120 THR B C 1
ATOM 9354 O O . THR C 1 137 ? 11.845 -73.895 -66.549 1.00 46.28 120 THR B O 1
ATOM 9358 N N . SER C 1 138 ? 12.616 -72.232 -65.271 1.00 36.49 121 SER B N 1
ATOM 9359 C CA . SER C 1 138 ? 11.883 -72.676 -64.101 1.00 38.87 121 SER B CA 1
ATOM 9360 C C . SER C 1 138 ? 10.658 -71.822 -63.930 1.00 38.33 121 SER B C 1
ATOM 9361 O O . SER C 1 138 ? 10.628 -70.668 -64.337 1.00 39.99 121 SER B O 1
ATOM 9364 N N . VAL C 1 139 ? 9.638 -72.410 -63.337 1.00 37.61 122 VAL B N 1
ATOM 9365 C CA . VAL C 1 139 ? 8.390 -71.709 -63.151 1.00 35.70 122 VAL B CA 1
ATOM 9366 C C . VAL C 1 139 ? 7.940 -71.831 -61.717 1.00 36.09 122 VAL B C 1
ATOM 9367 O O . VAL C 1 139 ? 7.748 -72.933 -61.204 1.00 36.47 122 VAL B O 1
ATOM 9371 N N . TYR C 1 140 ? 7.736 -70.694 -61.080 1.00 34.35 123 TYR B N 1
ATOM 9372 C CA . TYR C 1 140 ? 7.178 -70.679 -59.738 1.00 30.15 123 TYR B CA 1
ATOM 9373 C C . TYR C 1 140 ? 5.963 -69.793 -59.727 1.00 30.54 123 TYR B C 1
ATOM 9374 O O . TYR C 1 140 ? 6.058 -68.616 -60.047 1.00 32.94 123 TYR B O 1
ATOM 9383 N N . MET C 1 141 ? 4.818 -70.347 -59.367 1.00 27.96 124 MET B N 1
ATOM 9384 C CA . MET C 1 141 ? 3.603 -69.550 -59.331 1.00 29.68 124 MET B CA 1
ATOM 9385 C C . MET C 1 141 ? 2.953 -69.688 -57.980 1.00 31.53 124 MET B C 1
ATOM 9386 O O . MET C 1 141 ? 3.182 -70.651 -57.256 1.00 31.56 124 MET B O 1
ATOM 9391 N N . SER C 1 142 ? 2.147 -68.702 -57.632 1.00 33.56 125 SER B N 1
ATOM 9392 C CA . SER C 1 142 ? 1.362 -68.789 -56.421 1.00 34.40 125 SER B CA 1
ATOM 9393 C C . SER C 1 142 ? 0.052 -68.098 -56.621 1.00 31.45 125 SER B C 1
ATOM 9394 O O . SER C 1 142 ? -0.034 -67.119 -57.343 1.00 31.61 125 SER B O 1
ATOM 9397 N N . ALA C 1 143 ? -0.968 -68.599 -55.950 1.00 35.16 126 ALA B N 1
ATOM 9398 C CA . ALA C 1 143 ? -2.306 -68.039 -56.066 1.00 36.74 126 ALA B CA 1
ATOM 9399 C C . ALA C 1 143 ? -3.138 -68.417 -54.862 1.00 34.38 126 ALA B C 1
ATOM 9400 O O . ALA C 1 143 ? -2.807 -69.325 -54.115 1.00 34.13 126 ALA B O 1
ATOM 9402 N N . SER C 1 144 ? -4.243 -67.724 -54.694 1.00 35.36 127 SER B N 1
ATOM 9403 C CA . SER C 1 144 ? -5.133 -68.013 -53.578 1.00 40.17 127 SER B CA 1
ATOM 9404 C C . SER C 1 144 ? -6.090 -69.160 -53.838 1.00 40.69 127 SER B C 1
ATOM 9405 O O . SER C 1 144 ? -6.271 -69.590 -54.974 1.00 40.04 127 SER B O 1
ATOM 9408 N N . THR C 1 145 ? -6.679 -69.643 -52.753 1.00 40.31 128 THR B N 1
ATOM 9409 C CA . THR C 1 145 ? -7.754 -70.615 -52.813 1.00 43.40 128 THR B CA 1
ATOM 9410 C C . THR C 1 145 ? -9.058 -69.865 -52.766 1.00 44.06 128 THR B C 1
ATOM 9411 O O . THR C 1 145 ? -9.537 -69.482 -51.703 1.00 43.11 128 THR B O 1
ATOM 9415 N N . ASN C 1 146 ? -9.636 -69.653 -53.925 1.00 45.38 129 ASN B N 1
ATOM 9416 C CA . ASN C 1 146 ? -10.885 -68.936 -53.997 1.00 47.49 129 ASN B CA 1
ATOM 9417 C C . ASN C 1 146 ? -12.097 -69.857 -54.068 1.00 49.84 129 ASN B C 1
ATOM 9418 O O . ASN C 1 146 ? -13.230 -69.386 -54.132 1.00 51.99 129 ASN B O 1
ATOM 9423 N N . SER C 1 147 ? -11.855 -71.161 -54.030 1.00 53.03 130 SER B N 1
ATOM 9424 C CA . SER C 1 147 ? -12.946 -72.135 -53.991 1.00 54.65 130 SER B CA 1
ATOM 9425 C C . SER C 1 147 ? -13.794 -71.999 -55.244 1.00 51.37 130 SER B C 1
ATOM 9426 O O . SER C 1 147 ? -15.011 -72.065 -55.210 1.00 48.56 130 SER B O 1
ATOM 9429 N N . TYR C 1 148 ? -13.106 -71.811 -56.359 1.00 49.42 131 TYR B N 1
ATOM 9430 C CA . TYR C 1 148 ? -13.736 -71.616 -57.655 1.00 50.34 131 TYR B CA 1
ATOM 9431 C C . TYR C 1 148 ? -14.566 -72.821 -58.107 1.00 52.95 131 TYR B C 1
ATOM 9432 O O . TYR C 1 148 ? -15.614 -72.660 -58.731 1.00 58.15 131 TYR B O 1
ATOM 9441 N N . ARG C 1 149 ? -14.098 -74.018 -57.785 1.00 51.16 132 ARG B N 1
ATOM 9442 C CA . ARG C 1 149 ? -14.793 -75.229 -58.200 1.00 51.44 132 ARG B CA 1
ATOM 9443 C C . ARG C 1 149 ? -16.185 -75.228 -57.633 1.00 47.66 132 ARG B C 1
ATOM 9444 O O . ARG C 1 149 ? -17.106 -75.820 -58.196 1.00 47.41 132 ARG B O 1
ATOM 9452 N N . SER C 1 150 ? -16.320 -74.549 -56.506 1.00 49.36 133 SER B N 1
ATOM 9453 C CA . SER C 1 150 ? -17.555 -74.550 -55.736 1.00 52.51 133 SER B CA 1
ATOM 9454 C C . SER C 1 150 ? -18.716 -73.921 -56.473 1.00 52.99 133 SER B C 1
ATOM 9455 O O . SER C 1 150 ? -19.869 -74.211 -56.176 1.00 57.78 133 SER B O 1
ATOM 9458 N N . LEU C 1 151 ? -18.412 -73.060 -57.433 1.00 55.87 134 LEU B N 1
ATOM 9459 C CA . LEU C 1 151 ? -19.447 -72.338 -58.159 1.00 57.38 134 LEU B CA 1
ATOM 9460 C C . LEU C 1 151 ? -19.900 -73.061 -59.393 1.00 56.32 134 LEU B C 1
ATOM 9461 O O . LEU C 1 151 ? -20.796 -72.596 -60.088 1.00 59.15 134 LEU B O 1
ATOM 9466 N N . LEU C 1 152 ? -19.270 -74.186 -59.680 1.00 54.91 135 LEU B N 1
ATOM 9467 C CA . LEU C 1 152 ? -19.686 -74.972 -60.807 1.00 55.32 135 LEU B CA 1
ATOM 9468 C C . LEU C 1 152 ? -20.895 -75.778 -60.370 1.00 58.70 135 LEU B C 1
ATOM 9469 O O . LEU C 1 152 ? -21.061 -76.062 -59.175 1.00 55.20 135 LEU B O 1
ATOM 9474 N N . PRO C 1 153 ? -21.765 -76.126 -61.331 1.00 59.20 136 PRO B N 1
ATOM 9475 C CA . PRO C 1 153 ? -22.899 -76.972 -61.028 1.00 59.71 136 PRO B CA 1
ATOM 9476 C C . PRO C 1 153 ? -22.406 -78.198 -60.342 1.00 61.30 136 PRO B C 1
ATOM 9477 O O . PRO C 1 153 ? -21.198 -78.422 -60.261 1.00 63.46 136 PRO B O 1
ATOM 9481 N N . GLU C 1 154 ? -23.327 -79.019 -59.886 1.00 64.71 137 GLU B N 1
ATOM 9482 C CA . GLU C 1 154 ? -22.915 -80.230 -59.210 1.00 72.77 137 GLU B CA 1
ATOM 9483 C C . GLU C 1 154 ? -22.454 -81.388 -60.095 1.00 75.48 137 GLU B C 1
ATOM 9484 O O . GLU C 1 154 ? -23.242 -82.101 -60.716 1.00 72.96 137 GLU B O 1
ATOM 9490 N N . GLU C 1 155 ? -21.132 -81.519 -60.125 1.00 76.24 138 GLU B N 1
ATOM 9491 C CA . GLU C 1 155 ? -20.427 -82.661 -60.679 1.00 72.74 138 GLU B CA 1
ATOM 9492 C C . GLU C 1 155 ? -19.484 -83.150 -59.604 1.00 74.40 138 GLU B C 1
ATOM 9493 O O . GLU C 1 155 ? -18.524 -82.448 -59.282 1.00 71.99 138 GLU B O 1
ATOM 9499 N N . VAL C 1 167 ? -17.684 -87.800 -66.546 1.00 38.74 150 VAL B N 1
ATOM 9500 C CA . VAL C 1 167 ? -17.498 -87.477 -65.141 1.00 53.52 150 VAL B CA 1
ATOM 9501 C C . VAL C 1 167 ? -16.350 -86.483 -64.997 1.00 63.12 150 VAL B C 1
ATOM 9502 O O . VAL C 1 167 ? -15.572 -86.268 -65.924 1.00 60.79 150 VAL B O 1
ATOM 9506 N N . SER C 1 168 ? -16.262 -85.878 -63.824 1.00 59.99 151 SER B N 1
ATOM 9507 C CA . SER C 1 168 ? -15.483 -84.678 -63.619 1.00 56.49 151 SER B CA 1
ATOM 9508 C C . SER C 1 168 ? -14.424 -84.836 -62.559 1.00 63.99 151 SER B C 1
ATOM 9509 O O . SER C 1 168 ? -14.687 -85.188 -61.407 1.00 60.44 151 SER B O 1
ATOM 9512 N N . TRP C 1 169 ? -13.184 -84.698 -63.009 1.00 61.08 152 TRP B N 1
ATOM 9513 C CA . TRP C 1 169 ? -11.963 -84.944 -62.283 1.00 54.04 152 TRP B CA 1
ATOM 9514 C C . TRP C 1 169 ? -11.396 -83.620 -61.838 1.00 73.31 152 TRP B C 1
ATOM 9515 O O . TRP C 1 169 ? -11.326 -82.680 -62.635 1.00 73.55 152 TRP B O 1
ATOM 9526 N N . VAL C 1 170 ? -10.997 -83.603 -60.547 1.00 65.53 153 VAL B N 1
ATOM 9527 C CA . VAL C 1 170 ? -10.592 -82.468 -59.681 1.00 46.67 153 VAL B CA 1
ATOM 9528 C C . VAL C 1 170 ? -9.310 -81.776 -60.057 1.00 49.99 153 VAL B C 1
ATOM 9529 O O . VAL C 1 170 ? -8.981 -80.750 -59.496 1.00 52.26 153 VAL B O 1
ATOM 9533 N N . LEU C 1 171 ? -8.549 -82.369 -60.957 1.00 53.60 154 LEU B N 1
ATOM 9534 C CA . LEU C 1 171 ? -7.276 -81.800 -61.341 1.00 49.13 154 LEU B CA 1
ATOM 9535 C C . LEU C 1 171 ? -7.453 -80.505 -62.044 1.00 57.21 154 LEU B C 1
ATOM 9536 O O . LEU C 1 171 ? -7.356 -80.441 -63.280 1.00 80.34 154 LEU B O 1
ATOM 9541 N N . ALA C 1 172 ? -7.811 -79.503 -61.276 1.00 54.23 155 ALA B N 1
ATOM 9542 C CA . ALA C 1 172 ? -7.239 -78.194 -61.323 1.00 55.80 155 ALA B CA 1
ATOM 9543 C C . ALA C 1 172 ? -6.910 -78.283 -59.812 1.00 62.52 155 ALA B C 1
ATOM 9544 O O . ALA C 1 172 ? -7.757 -78.668 -58.963 1.00 68.79 155 ALA B O 1
ATOM 9546 N N . GLN C 1 173 ? -5.630 -78.083 -59.521 1.00 55.03 156 GLN B N 1
ATOM 9547 C CA . GLN C 1 173 ? -5.177 -77.997 -58.161 1.00 45.98 156 GLN B CA 1
ATOM 9548 C C . GLN C 1 173 ? -4.205 -76.884 -58.342 1.00 47.32 156 GLN B C 1
ATOM 9549 O O . GLN C 1 173 ? -3.994 -76.401 -59.452 1.00 43.33 156 GLN B O 1
ATOM 9555 N N . SER C 1 174 ? -3.580 -76.513 -57.250 1.00 49.76 157 SER B N 1
ATOM 9556 C CA . SER C 1 174 ? -2.630 -75.434 -57.244 1.00 46.45 157 SER B CA 1
ATOM 9557 C C . SER C 1 174 ? -1.492 -75.791 -58.172 1.00 44.65 157 SER B C 1
ATOM 9558 O O . SER C 1 174 ? -0.962 -74.948 -58.880 1.00 40.84 157 SER B O 1
ATOM 9561 N N . GLY C 1 175 ? -1.133 -77.068 -58.153 1.00 45.17 158 GLY B N 1
ATOM 9562 C CA . GLY C 1 175 ? -0.024 -77.594 -58.959 1.00 44.68 158 GLY B CA 1
ATOM 9563 C C . GLY C 1 175 ? -0.266 -77.495 -60.453 1.00 40.36 158 GLY B C 1
ATOM 9564 O O . GLY C 1 175 ? 0.667 -77.388 -61.234 1.00 35.03 158 GLY B O 1
ATOM 9565 N N . THR C 1 176 ? -1.529 -77.518 -60.840 1.00 39.91 159 THR B N 1
ATOM 9566 C CA . THR C 1 176 ? -1.875 -77.481 -62.245 1.00 40.50 159 THR B CA 1
ATOM 9567 C C . THR C 1 176 ? -1.427 -76.169 -62.860 1.00 38.98 159 THR B C 1
ATOM 9568 O O . THR C 1 176 ? -1.100 -76.112 -64.027 1.00 37.64 159 THR B O 1
ATOM 9572 N N . ILE C 1 177 ? -1.397 -75.114 -62.064 1.00 42.96 160 ILE B N 1
ATOM 9573 C CA . ILE C 1 177 ? -1.103 -73.775 -62.583 1.00 45.25 160 ILE B CA 1
ATOM 9574 C C . ILE C 1 177 ? 0.299 -73.593 -63.154 1.00 44.08 160 ILE B C 1
ATOM 9575 O O . ILE C 1 177 ? 0.443 -73.217 -64.307 1.00 42.00 160 ILE B O 1
ATOM 9580 N N . PRO C 1 178 ? 1.335 -73.835 -62.351 1.00 44.11 161 PRO B N 1
ATOM 9581 C CA . PRO C 1 178 ? 2.671 -73.737 -62.917 1.00 42.79 161 PRO B CA 1
ATOM 9582 C C . PRO C 1 178 ? 2.881 -74.785 -63.992 1.00 39.80 161 PRO B C 1
ATOM 9583 O O . PRO C 1 178 ? 3.512 -74.527 -65.009 1.00 41.05 161 PRO B O 1
ATOM 9587 N N . THR C 1 179 ? 2.361 -75.973 -63.730 1.00 39.36 162 THR B N 1
ATOM 9588 C CA . THR C 1 179 ? 2.523 -77.121 -64.621 1.00 41.74 162 THR B CA 1
ATOM 9589 C C . THR C 1 179 ? 1.794 -76.997 -65.952 1.00 41.21 162 THR B C 1
ATOM 9590 O O . THR C 1 179 ? 2.263 -77.511 -66.956 1.00 39.75 162 THR B O 1
ATOM 9594 N N . MET C 1 180 ? 0.643 -76.337 -65.951 1.00 41.96 163 MET B N 1
ATOM 9595 C CA . MET C 1 180 ? -0.083 -76.040 -67.183 1.00 40.21 163 MET B CA 1
ATOM 9596 C C . MET C 1 180 ? 0.718 -75.069 -68.031 1.00 38.48 163 MET B C 1
ATOM 9597 O O . MET C 1 180 ? 0.781 -75.168 -69.250 1.00 38.45 163 MET B O 1
ATOM 9602 N N . ILE C 1 181 ? 1.333 -74.118 -67.360 1.00 37.99 164 ILE B N 1
ATOM 9603 C CA . ILE C 1 181 ? 2.162 -73.118 -68.012 1.00 40.74 164 ILE B CA 1
ATOM 9604 C C . ILE C 1 181 ? 3.419 -73.693 -68.651 1.00 41.92 164 ILE B C 1
ATOM 9605 O O . ILE C 1 181 ? 3.793 -73.311 -69.760 1.00 37.99 164 ILE B O 1
ATOM 9610 N N . SER C 1 182 ? 4.078 -74.590 -67.932 1.00 41.15 165 SER B N 1
ATOM 9611 C CA . SER C 1 182 ? 5.285 -75.211 -68.446 1.00 39.96 165 SER B CA 1
ATOM 9612 C C . SER C 1 182 ? 4.933 -76.014 -69.671 1.00 38.66 165 SER B C 1
ATOM 9613 O O . SER C 1 182 ? 5.656 -76.014 -70.660 1.00 37.61 165 SER B O 1
ATOM 9616 N N . HIS C 1 183 ? 3.810 -76.693 -69.597 1.00 40.06 166 HIS B N 1
ATOM 9617 C CA . HIS C 1 183 ? 3.360 -77.514 -70.698 1.00 47.27 166 HIS B CA 1
ATOM 9618 C C . HIS C 1 183 ? 3.025 -76.731 -71.978 1.00 51.06 166 HIS B C 1
ATOM 9619 O O . HIS C 1 183 ? 3.321 -77.197 -73.089 1.00 58.15 166 HIS B O 1
ATOM 9626 N N . LYS C 1 184 ? 2.423 -75.559 -71.830 1.00 49.68 167 LYS B N 1
ATOM 9627 C CA . LYS C 1 184 ? 2.009 -74.758 -72.992 1.00 49.21 167 LYS B CA 1
ATOM 9628 C C . LYS C 1 184 ? 3.092 -73.846 -73.541 1.00 47.88 167 LYS B C 1
ATOM 9629 O O . LYS C 1 184 ? 2.949 -73.274 -74.621 1.00 46.94 167 LYS B O 1
ATOM 9635 N N . LEU C 1 185 ? 4.162 -73.691 -72.785 1.00 47.85 168 LEU B N 1
ATOM 9636 C CA . LEU C 1 185 ? 5.290 -72.907 -73.250 1.00 47.49 168 LEU B CA 1
ATOM 9637 C C . LEU C 1 185 ? 6.495 -73.781 -73.558 1.00 44.19 168 LEU B C 1
ATOM 9638 O O . LEU C 1 185 ? 7.496 -73.306 -74.074 1.00 41.98 168 LEU B O 1
ATOM 9643 N N . GLY C 1 186 ? 6.383 -75.062 -73.243 1.00 46.46 169 GLY B N 1
ATOM 9644 C CA . GLY C 1 186 ? 7.470 -75.999 -73.479 1.00 48.74 169 GLY B CA 1
ATOM 9645 C C . GLY C 1 186 ? 8.660 -75.698 -72.591 1.00 49.29 169 GLY B C 1
ATOM 9646 O O . GLY C 1 186 ? 9.784 -75.542 -73.064 1.00 49.72 169 GLY B O 1
ATOM 9647 N N . LEU C 1 187 ? 8.406 -75.627 -71.288 1.00 47.93 170 LEU B N 1
ATOM 9648 C CA . LEU C 1 187 ? 9.471 -75.398 -70.306 1.00 43.79 170 LEU B CA 1
ATOM 9649 C C . LEU C 1 187 ? 9.882 -76.679 -69.604 1.00 39.47 170 LEU B C 1
ATOM 9650 O O . LEU C 1 187 ? 9.047 -77.501 -69.257 1.00 40.39 170 LEU B O 1
ATOM 9655 N N . LYS C 1 188 ? 11.182 -76.833 -69.405 1.00 40.80 171 LYS B N 1
ATOM 9656 C CA . LYS C 1 188 ? 11.742 -78.032 -68.782 1.00 45.03 171 LYS B CA 1
ATOM 9657 C C . LYS C 1 188 ? 12.134 -77.787 -67.336 1.00 44.89 171 LYS B C 1
ATOM 9658 O O . LYS C 1 188 ? 12.178 -78.710 -66.517 1.00 48.17 171 LYS B O 1
ATOM 9664 N N . GLY C 1 189 ? 12.453 -76.541 -67.027 1.00 41.49 172 GLY B N 1
ATOM 9665 C CA . GLY C 1 189 ? 12.835 -76.201 -65.665 1.00 42.07 172 GLY B CA 1
ATOM 9666 C C . GLY C 1 189 ? 11.855 -76.743 -64.647 1.00 40.83 172 GLY B C 1
ATOM 9667 O O . GLY C 1 189 ? 10.669 -76.936 -64.937 1.00 43.81 172 GLY B O 1
ATOM 9668 N N . PRO C 1 190 ? 12.355 -77.025 -63.443 1.00 37.82 173 PRO B N 1
ATOM 9669 C CA . PRO C 1 190 ? 11.508 -77.459 -62.362 1.00 35.65 173 PRO B CA 1
ATOM 9670 C C . PRO C 1 190 ? 10.315 -76.543 -62.246 1.00 35.18 173 PRO B C 1
ATOM 9671 O O . PRO C 1 190 ? 10.464 -75.322 -62.225 1.00 36.39 173 PRO B O 1
ATOM 9675 N N . SER C 1 191 ? 9.134 -77.130 -62.200 1.00 34.31 174 SER B N 1
ATOM 9676 C CA . SER C 1 191 ? 7.925 -76.346 -62.217 1.00 31.02 174 SER B CA 1
ATOM 9677 C C . SER C 1 191 ? 7.061 -76.715 -61.043 1.00 29.39 174 SER B C 1
ATOM 9678 O O . SER C 1 191 ? 6.572 -77.826 -60.964 1.00 29.82 174 SER B O 1
ATOM 9681 N N . TYR C 1 192 ? 6.873 -75.779 -60.123 1.00 29.53 175 TYR B N 1
ATOM 9682 C CA . TYR C 1 192 ? 5.988 -76.026 -58.995 1.00 30.41 175 TYR B CA 1
ATOM 9683 C C . TYR C 1 192 ? 5.388 -74.777 -58.368 1.00 32.23 175 TYR B C 1
ATOM 9684 O O . TYR C 1 192 ? 5.709 -73.655 -58.721 1.00 30.88 175 TYR B O 1
ATOM 9693 N N . PHE C 1 193 ? 4.479 -75.017 -57.440 1.00 34.27 176 PHE B N 1
ATOM 9694 C CA . PHE C 1 193 ? 3.658 -73.997 -56.837 1.00 35.41 176 PHE B CA 1
ATOM 9695 C C . PHE C 1 193 ? 4.159 -73.741 -55.433 1.00 35.48 176 PHE B C 1
ATOM 9696 O O . PHE C 1 193 ? 4.449 -74.683 -54.706 1.00 34.20 176 PHE B O 1
ATOM 9704 N N . VAL C 1 194 ? 4.255 -72.470 -55.060 1.00 37.07 177 VAL B N 1
ATOM 9705 C CA . VAL C 1 194 ? 4.703 -72.085 -53.709 1.00 35.38 177 VAL B CA 1
ATOM 9706 C C . VAL C 1 194 ? 3.785 -71.051 -53.091 1.00 34.70 177 VAL B C 1
ATOM 9707 O O . VAL C 1 194 ? 3.286 -70.169 -53.783 1.00 36.26 177 VAL B O 1
ATOM 9711 N N . HIS C 1 195 ? 3.563 -71.163 -51.789 1.00 31.33 178 HIS B N 1
ATOM 9712 C CA . HIS C 1 195 ? 2.700 -70.216 -51.108 1.00 30.86 178 HIS B CA 1
ATOM 9713 C C . HIS C 1 195 ? 3.129 -69.962 -49.684 1.00 31.95 178 HIS B C 1
ATOM 9714 O O . HIS C 1 195 ? 3.413 -70.885 -48.939 1.00 28.50 178 HIS B O 1
ATOM 9721 N N . ALA C 1 196 ? 3.186 -68.693 -49.316 1.00 38.58 179 ALA B N 1
ATOM 9722 C CA . ALA C 1 196 ? 3.371 -68.297 -47.909 1.00 40.30 179 ALA B CA 1
ATOM 9723 C C . ALA C 1 196 ? 2.446 -67.158 -47.506 1.00 38.27 179 ALA B C 1
ATOM 9724 O O . ALA C 1 196 ? 2.798 -66.280 -46.719 1.00 35.41 179 ALA B O 1
ATOM 9726 N N . ASN C 1 197 ? 1.253 -67.175 -48.067 1.00 39.31 180 ASN B N 1
ATOM 9727 C CA . ASN C 1 197 ? 0.306 -66.117 -47.841 1.00 38.04 180 ASN B CA 1
ATOM 9728 C C . ASN C 1 197 ? 0.918 -64.830 -48.375 1.00 41.69 180 ASN B C 1
ATOM 9729 O O . ASN C 1 197 ? 1.372 -64.772 -49.515 1.00 40.88 180 ASN B O 1
ATOM 9734 N N . CYS C 1 198 ? 0.984 -63.804 -47.545 1.00 49.93 181 CYS B N 1
ATOM 9735 C CA . CYS C 1 198 ? 1.291 -62.469 -48.025 1.00 50.00 181 CYS B CA 1
ATOM 9736 C C . CYS C 1 198 ? 2.670 -62.485 -48.670 1.00 49.03 181 CYS B C 1
ATOM 9737 O O . CYS C 1 198 ? 2.953 -61.703 -49.573 1.00 52.51 181 CYS B O 1
ATOM 9740 N N . SER C 1 199 ? 3.502 -63.428 -48.247 1.00 48.72 182 SER B N 1
ATOM 9741 C CA . SER C 1 199 ? 4.904 -63.451 -48.636 1.00 47.55 182 SER B CA 1
ATOM 9742 C C . SER C 1 199 ? 5.230 -64.315 -49.834 1.00 47.63 182 SER B C 1
ATOM 9743 O O . SER C 1 199 ? 6.400 -64.561 -50.114 1.00 51.14 182 SER B O 1
ATOM 9746 N N . SER C 1 200 ? 4.209 -64.764 -50.544 1.00 47.81 183 SER B N 1
ATOM 9747 C CA . SER C 1 200 ? 4.376 -65.852 -51.516 1.00 41.41 183 SER B CA 1
ATOM 9748 C C . SER C 1 200 ? 5.231 -65.510 -52.718 1.00 39.22 183 SER B C 1
ATOM 9749 O O . SER C 1 200 ? 5.972 -66.351 -53.196 1.00 36.91 183 SER B O 1
ATOM 9752 N N . SER C 1 201 ? 5.106 -64.294 -53.227 1.00 38.91 184 SER B N 1
ATOM 9753 C CA . SER C 1 201 ? 5.865 -63.911 -54.413 1.00 37.51 184 SER B CA 1
ATOM 9754 C C . SER C 1 201 ? 7.354 -63.890 -54.170 1.00 39.22 184 SER B C 1
ATOM 9755 O O . SER C 1 201 ? 8.120 -64.333 -55.024 1.00 35.97 184 SER B O 1
ATOM 9758 N N . LEU C 1 202 ? 7.748 -63.367 -53.009 1.00 39.95 185 LEU B N 1
ATOM 9759 C CA . LEU C 1 202 ? 9.154 -63.356 -52.598 1.00 36.56 185 LEU B CA 1
ATOM 9760 C C . LEU C 1 202 ? 9.657 -64.759 -52.355 1.00 34.07 185 LEU B C 1
ATOM 9761 O O . LEU C 1 202 ? 10.826 -65.039 -52.542 1.00 31.51 185 LEU B O 1
ATOM 9766 N N . ILE C 1 203 ? 8.747 -65.646 -51.991 1.00 30.75 186 ILE B N 1
ATOM 9767 C CA . ILE C 1 203 ? 9.057 -67.062 -51.976 1.00 32.85 186 ILE B CA 1
ATOM 9768 C C . ILE C 1 203 ? 9.345 -67.614 -53.365 1.00 34.55 186 ILE B C 1
ATOM 9769 O O . ILE C 1 203 ? 10.229 -68.453 -53.532 1.00 38.31 186 ILE B O 1
ATOM 9774 N N . GLY C 1 204 ? 8.609 -67.148 -54.364 1.00 33.25 187 GLY B N 1
ATOM 9775 C CA . GLY C 1 204 ? 8.918 -67.507 -55.743 1.00 31.26 187 GLY B CA 1
ATOM 9776 C C . GLY C 1 204 ? 10.256 -66.925 -56.118 1.00 32.44 187 GLY B C 1
ATOM 9777 O O . GLY C 1 204 ? 11.087 -67.573 -56.759 1.00 30.93 187 GLY B O 1
ATOM 9778 N N . LEU C 1 205 ? 10.460 -65.688 -55.697 1.00 32.04 188 LEU B N 1
ATOM 9779 C CA . LEU C 1 205 ? 11.694 -64.988 -55.977 1.00 35.09 188 LEU B CA 1
ATOM 9780 C C . LEU C 1 205 ? 12.868 -65.675 -55.329 1.00 35.12 188 LEU B C 1
ATOM 9781 O O . LEU C 1 205 ? 13.966 -65.711 -55.891 1.00 36.34 188 LEU B O 1
ATOM 9786 N N . HIS C 1 206 ? 12.637 -66.229 -54.153 1.00 34.46 189 HIS B N 1
ATOM 9787 C CA . HIS C 1 206 ? 13.665 -66.982 -53.465 1.00 33.87 189 HIS B CA 1
ATOM 9788 C C . HIS C 1 206 ? 14.043 -68.250 -54.194 1.00 33.73 189 HIS B C 1
ATOM 9789 O O . HIS C 1 206 ? 15.215 -68.617 -54.242 1.00 30.47 189 HIS B O 1
ATOM 9796 N N . SER C 1 207 ? 13.040 -68.946 -54.710 1.00 34.63 190 SER B N 1
ATOM 9797 C CA . SER C 1 207 ? 13.287 -70.214 -55.382 1.00 35.21 190 SER B CA 1
ATOM 9798 C C . SER C 1 207 ? 14.117 -69.976 -56.620 1.00 39.14 190 SER B C 1
ATOM 9799 O O . SER C 1 207 ? 15.050 -70.714 -56.906 1.00 44.96 190 SER B O 1
ATOM 9802 N N . ALA C 1 208 ? 13.766 -68.925 -57.342 1.00 38.26 191 ALA B N 1
ATOM 9803 C CA . ALA C 1 208 ? 14.460 -68.594 -58.565 1.00 38.79 191 ALA B CA 1
ATOM 9804 C C . ALA C 1 208 ? 15.895 -68.232 -58.276 1.00 42.34 191 ALA B C 1
ATOM 9805 O O . ALA C 1 208 ? 16.784 -68.548 -59.057 1.00 46.45 191 ALA B O 1
ATOM 9807 N N . PHE C 1 209 ? 16.109 -67.560 -57.154 1.00 42.39 192 PHE B N 1
ATOM 9808 C CA . PHE C 1 209 ? 17.451 -67.159 -56.773 1.00 42.98 192 PHE B CA 1
ATOM 9809 C C . PHE C 1 209 ? 18.337 -68.362 -56.493 1.00 45.42 192 PHE B C 1
ATOM 9810 O O . PHE C 1 209 ? 19.467 -68.425 -56.958 1.00 47.62 192 PHE B O 1
ATOM 9818 N N . GLN C 1 210 ? 17.824 -69.318 -55.736 1.00 47.67 193 GLN B N 1
ATOM 9819 C CA . GLN C 1 210 ? 18.569 -70.545 -55.466 1.00 51.30 193 GLN B CA 1
ATOM 9820 C C . GLN C 1 210 ? 18.735 -71.361 -56.724 1.00 50.65 193 GLN B C 1
ATOM 9821 O O . GLN C 1 210 ? 19.798 -71.909 -57.003 1.00 50.23 193 GLN B O 1
ATOM 9827 N N . SER C 1 211 ? 17.654 -71.455 -57.473 1.00 52.14 194 SER B N 1
ATOM 9828 C CA . SER C 1 211 ? 17.615 -72.317 -58.640 1.00 53.33 194 SER B CA 1
ATOM 9829 C C . SER C 1 211 ? 18.595 -71.851 -59.711 1.00 52.52 194 SER B C 1
ATOM 9830 O O . SER C 1 211 ? 19.399 -72.637 -60.218 1.00 50.88 194 SER B O 1
ATOM 9833 N N . LEU C 1 212 ? 18.556 -70.569 -60.035 1.00 51.11 195 LEU B N 1
ATOM 9834 C CA . LEU C 1 212 ? 19.402 -70.055 -61.092 1.00 51.69 195 LEU B CA 1
ATOM 9835 C C . LEU C 1 212 ? 20.853 -70.027 -60.675 1.00 53.64 195 LEU B C 1
ATOM 9836 O O . LEU C 1 212 ? 21.739 -70.109 -61.525 1.00 60.51 195 LEU B O 1
ATOM 9841 N N . GLN C 1 213 ? 21.101 -69.938 -59.373 1.00 52.12 196 GLN B N 1
ATOM 9842 C CA . GLN C 1 213 ? 22.467 -69.989 -58.880 1.00 56.33 196 GLN B CA 1
ATOM 9843 C C . GLN C 1 213 ? 23.013 -71.399 -58.941 1.00 55.73 196 GLN B C 1
ATOM 9844 O O . GLN C 1 213 ? 24.212 -71.609 -59.187 1.00 56.03 196 GLN B O 1
ATOM 9850 N N . SER C 1 214 ? 22.120 -72.361 -58.724 1.00 58.11 197 SER B N 1
ATOM 9851 C CA . SER C 1 214 ? 22.502 -73.767 -58.656 1.00 55.54 197 SER B CA 1
ATOM 9852 C C . SER C 1 214 ? 22.615 -74.389 -60.044 1.00 53.70 197 SER B C 1
ATOM 9853 O O . SER C 1 214 ? 22.959 -75.560 -60.174 1.00 55.38 197 SER B O 1
ATOM 9856 N N . GLY C 1 215 ? 22.344 -73.602 -61.080 1.00 49.90 198 GLY B N 1
ATOM 9857 C CA . GLY C 1 215 ? 22.547 -74.078 -62.441 1.00 51.27 198 GLY B CA 1
ATOM 9858 C C . GLY C 1 215 ? 21.503 -75.067 -62.908 1.00 54.74 198 GLY B C 1
ATOM 9859 O O . GLY C 1 215 ? 21.627 -75.657 -63.986 1.00 55.02 198 GLY B O 1
ATOM 9860 N N . GLU C 1 216 ? 20.463 -75.255 -62.108 1.00 56.38 199 GLU B N 1
ATOM 9861 C CA . GLU C 1 216 ? 19.387 -76.139 -62.527 1.00 56.59 199 GLU B CA 1
ATOM 9862 C C . GLU C 1 216 ? 18.694 -75.555 -63.737 1.00 49.58 199 GLU B C 1
ATOM 9863 O O . GLU C 1 216 ? 18.206 -76.283 -64.588 1.00 53.20 199 GLU B O 1
ATOM 9869 N N . ALA C 1 217 ? 18.642 -74.237 -63.809 1.00 45.92 200 ALA B N 1
ATOM 9870 C CA . ALA C 1 217 ? 17.975 -73.619 -64.931 1.00 47.34 200 ALA B CA 1
ATOM 9871 C C . ALA C 1 217 ? 18.677 -72.368 -65.406 1.00 50.02 200 ALA B C 1
ATOM 9872 O O . ALA C 1 217 ? 19.324 -71.664 -64.638 1.00 55.49 200 ALA B O 1
ATOM 9874 N N . LYS C 1 218 ? 18.559 -72.110 -66.697 1.00 53.06 201 LYS B N 1
ATOM 9875 C CA . LYS C 1 218 ? 19.056 -70.855 -67.261 1.00 55.79 201 LYS B CA 1
ATOM 9876 C C . LYS C 1 218 ? 18.177 -69.610 -67.010 1.00 52.29 201 LYS B C 1
ATOM 9877 O O . LYS C 1 218 ? 18.682 -68.525 -66.822 1.00 54.60 201 LYS B O 1
ATOM 9883 N N . TYR C 1 219 ? 16.852 -69.768 -66.906 1.00 48.63 202 TYR B N 1
ATOM 9884 C CA . TYR C 1 219 ? 15.914 -68.643 -66.803 1.00 48.44 202 TYR B CA 1
ATOM 9885 C C . TYR C 1 219 ? 14.959 -69.057 -65.700 1.00 43.90 202 TYR B C 1
ATOM 9886 O O . TYR C 1 219 ? 14.847 -70.227 -65.380 1.00 47.13 202 TYR B O 1
ATOM 9895 N N . ALA C 1 220 ? 14.224 -68.159 -65.042 1.00 39.37 203 ALA B N 1
ATOM 9896 C CA . ALA C 1 220 ? 13.219 -68.569 -64.077 1.00 36.03 203 ALA B CA 1
ATOM 9897 C C . ALA C 1 220 ? 12.069 -67.639 -64.215 1.00 32.46 203 ALA B C 1
ATOM 9898 O O . ALA C 1 220 ? 12.243 -66.471 -64.540 1.00 34.22 203 ALA B O 1
ATOM 9900 N N . LEU C 1 221 ? 10.886 -68.151 -63.979 1.00 31.96 204 LEU B N 1
ATOM 9901 C CA . LEU C 1 221 ? 9.697 -67.369 -64.206 1.00 33.72 204 LEU B CA 1
ATOM 9902 C C . LEU C 1 221 ? 8.846 -67.392 -62.957 1.00 33.73 204 LEU B C 1
ATOM 9903 O O . LEU C 1 221 ? 8.458 -68.446 -62.485 1.00 31.80 204 LEU B O 1
ATOM 9908 N N . VAL C 1 222 ? 8.595 -66.216 -62.412 1.00 34.82 205 VAL B N 1
ATOM 9909 C CA . VAL C 1 222 ? 7.891 -66.090 -61.144 1.00 34.59 205 VAL B CA 1
ATOM 9910 C C . VAL C 1 222 ? 6.676 -65.200 -61.333 1.00 37.96 205 VAL B C 1
ATOM 9911 O O . VAL C 1 222 ? 6.783 -64.103 -61.857 1.00 41.00 205 VAL B O 1
ATOM 9915 N N . GLY C 1 223 ? 5.523 -65.682 -60.893 1.00 37.97 206 GLY B N 1
ATOM 9916 C CA . GLY C 1 223 ? 4.275 -64.943 -61.037 1.00 34.23 206 GLY B CA 1
ATOM 9917 C C . GLY C 1 223 ? 3.393 -65.113 -59.830 1.00 39.22 206 GLY B C 1
ATOM 9918 O O . GLY C 1 223 ? 3.548 -66.071 -59.066 1.00 42.97 206 GLY B O 1
ATOM 9919 N N . GLY C 1 224 ? 2.470 -64.179 -59.642 1.00 41.82 207 GLY B N 1
ATOM 9920 C CA . GLY C 1 224 ? 1.532 -64.255 -58.520 1.00 40.53 207 GLY B CA 1
ATOM 9921 C C . GLY C 1 224 ? 0.183 -63.670 -58.873 1.00 36.38 207 GLY B C 1
ATOM 9922 O O . GLY C 1 224 ? 0.109 -62.723 -59.641 1.00 32.18 207 GLY B O 1
ATOM 9923 N N . ALA C 1 225 ? -0.870 -64.237 -58.295 1.00 34.39 208 ALA B N 1
ATOM 9924 C CA . ALA C 1 225 ? -2.224 -63.761 -58.559 1.00 34.35 208 ALA B CA 1
ATOM 9925 C C . ALA C 1 225 ? -3.144 -63.885 -57.357 1.00 36.70 208 ALA B C 1
ATOM 9926 O O . ALA C 1 225 ? -3.015 -64.807 -56.559 1.00 36.61 208 ALA B O 1
ATOM 9928 N N . THR C 1 226 ? -4.065 -62.938 -57.232 1.00 40.14 209 THR B N 1
ATOM 9929 C CA . THR C 1 226 ? -5.287 -63.138 -56.441 1.00 39.67 209 THR B CA 1
ATOM 9930 C C . THR C 1 226 ? -6.480 -62.584 -57.194 1.00 40.03 209 THR B C 1
ATOM 9931 O O . THR C 1 226 ? -6.530 -61.402 -57.508 1.00 37.54 209 THR B O 1
ATOM 9935 N N . LEU C 1 227 ? -7.439 -63.446 -57.487 1.00 40.38 210 LEU B N 1
ATOM 9936 C CA . LEU C 1 227 ? -8.742 -62.998 -57.924 1.00 41.18 210 LEU B CA 1
ATOM 9937 C C . LEU C 1 227 ? -9.758 -63.768 -57.125 1.00 41.69 210 LEU B C 1
ATOM 9938 O O . LEU C 1 227 ? -9.725 -64.989 -57.075 1.00 41.81 210 LEU B O 1
ATOM 9943 N N . HIS C 1 228 ? -10.642 -63.050 -56.459 1.00 44.62 211 HIS B N 1
ATOM 9944 C CA . HIS C 1 228 ? -11.648 -63.693 -55.631 1.00 44.45 211 HIS B CA 1
ATOM 9945 C C . HIS C 1 228 ? -12.871 -64.005 -56.443 1.00 47.82 211 HIS B C 1
ATOM 9946 O O . HIS C 1 228 ? -13.013 -63.542 -57.571 1.00 55.29 211 HIS B O 1
ATOM 9953 N N . THR C 1 229 ? -13.754 -64.791 -55.847 1.00 49.91 212 THR B N 1
ATOM 9954 C CA . THR C 1 229 ? -14.916 -65.332 -56.546 1.00 51.39 212 THR B CA 1
ATOM 9955 C C . THR C 1 229 ? -16.233 -64.832 -55.975 1.00 56.11 212 THR B C 1
ATOM 9956 O O . THR C 1 229 ? -17.202 -65.582 -55.847 1.00 54.40 212 THR B O 1
ATOM 9960 N N . GLU C 1 230 ? -16.278 -63.556 -55.634 1.00 66.20 213 GLU B N 1
ATOM 9961 C CA . GLU C 1 230 ? -17.480 -63.003 -55.032 1.00 72.53 213 GLU B CA 1
ATOM 9962 C C . GLU C 1 230 ? -17.933 -61.726 -55.681 1.00 72.91 213 GLU B C 1
ATOM 9963 O O . GLU C 1 230 ? -17.315 -61.228 -56.621 1.00 76.53 213 GLU B O 1
ATOM 9969 N N . SER C 1 231 ? -19.027 -61.211 -55.148 1.00 75.56 214 SER B N 1
ATOM 9970 C CA . SER C 1 231 ? -19.524 -59.892 -55.476 1.00 86.13 214 SER B CA 1
ATOM 9971 C C . SER C 1 231 ? -19.569 -59.052 -54.211 1.00 88.45 214 SER B C 1
ATOM 9972 O O . SER C 1 231 ? -19.759 -59.575 -53.112 1.00 88.01 214 SER B O 1
ATOM 9975 N N . SER C 1 232 ? -19.396 -57.748 -54.356 1.00 85.80 215 SER B N 1
ATOM 9976 C CA . SER C 1 232 ? -19.421 -56.900 -53.188 1.00 85.98 215 SER B CA 1
ATOM 9977 C C . SER C 1 232 ? -19.402 -55.429 -53.590 1.00 89.13 215 SER B C 1
ATOM 9978 O O . SER C 1 232 ? -19.917 -54.562 -52.851 1.00 81.43 215 SER B O 1
ATOM 9981 N N . PRO C 1 239 ? -14.573 -54.005 -36.344 1.00 83.96 222 PRO B N 1
ATOM 9982 C CA . PRO C 1 239 ? -13.666 -54.004 -35.215 1.00 83.69 222 PRO B CA 1
ATOM 9983 C C . PRO C 1 239 ? -13.412 -55.473 -35.465 1.00 90.67 222 PRO B C 1
ATOM 9984 O O . PRO C 1 239 ? -13.800 -55.926 -36.538 1.00 96.92 222 PRO B O 1
ATOM 9988 N N . GLY C 1 240 ? -12.807 -56.180 -34.511 1.00 30.00 223 GLY B N 1
ATOM 9989 C CA . GLY C 1 240 ? -12.515 -57.594 -34.605 1.00 30.00 223 GLY B CA 1
ATOM 9990 C C . GLY C 1 240 ? -11.640 -57.981 -35.778 1.00 30.00 223 GLY B C 1
ATOM 9991 O O . GLY C 1 240 ? -11.376 -59.148 -36.017 1.00 30.00 223 GLY B O 1
ATOM 9992 N N . LEU C 1 241 ? -11.199 -56.970 -36.517 1.00 30.00 224 LEU B N 1
ATOM 9993 C CA . LEU C 1 241 ? -10.349 -57.174 -37.676 1.00 30.00 224 LEU B CA 1
ATOM 9994 C C . LEU C 1 241 ? -9.418 -55.994 -37.931 1.00 30.00 224 LEU B C 1
ATOM 9995 O O . LEU C 1 241 ? -9.338 -55.074 -37.136 1.00 30.00 224 LEU B O 1
ATOM 10000 N N . ASN C 1 242 ? -8.722 -56.033 -39.057 1.00 83.67 225 ASN B N 1
ATOM 10001 C CA . ASN C 1 242 ? -7.790 -55.001 -39.449 1.00 77.72 225 ASN B CA 1
ATOM 10002 C C . ASN C 1 242 ? -8.408 -54.247 -40.613 1.00 68.17 225 ASN B C 1
ATOM 10003 O O . ASN C 1 242 ? -7.706 -53.730 -41.441 1.00 69.68 225 ASN B O 1
ATOM 10008 N N . PHE C 1 243 ? -9.717 -54.168 -40.704 1.00 66.51 226 PHE B N 1
ATOM 10009 C CA . PHE C 1 243 ? -10.281 -53.464 -41.847 1.00 67.74 226 PHE B CA 1
ATOM 10010 C C . PHE C 1 243 ? -10.309 -51.963 -41.687 1.00 65.04 226 PHE B C 1
ATOM 10011 O O . PHE C 1 243 ? -10.729 -51.482 -40.674 1.00 70.07 226 PHE B O 1
ATOM 10019 N N . SER C 1 244 ? -9.873 -51.232 -42.702 1.00 63.13 227 SER B N 1
ATOM 10020 C CA . SER C 1 244 ? -9.796 -49.781 -42.642 1.00 65.19 227 SER B CA 1
ATOM 10021 C C . SER C 1 244 ? -11.173 -49.156 -42.533 1.00 68.51 227 SER B C 1
ATOM 10022 O O . SER C 1 244 ? -12.142 -49.664 -43.088 1.00 65.37 227 SER B O 1
ATOM 10025 N N . SER C 1 245 ? -11.235 -48.050 -41.798 1.00 74.50 228 SER B N 1
ATOM 10026 C CA . SER C 1 245 ? -12.492 -47.362 -41.518 1.00 78.34 228 SER B CA 1
ATOM 10027 C C . SER C 1 245 ? -13.101 -46.744 -42.748 1.00 77.21 228 SER B C 1
ATOM 10028 O O . SER C 1 245 ? -14.321 -46.819 -42.942 1.00 76.17 228 SER B O 1
ATOM 10031 N N . ASP C 1 246 ? -12.265 -46.112 -43.561 1.00 75.89 229 ASP B N 1
ATOM 10032 C CA . ASP C 1 246 ? -12.775 -45.416 -44.741 1.00 79.07 229 ASP B CA 1
ATOM 10033 C C . ASP C 1 246 ? -12.391 -46.022 -46.081 1.00 77.22 229 ASP B C 1
ATOM 10034 O O . ASP C 1 246 ? -12.730 -45.468 -47.124 1.00 74.00 229 ASP B O 1
ATOM 10039 N N . GLY C 1 247 ? -11.690 -47.149 -46.059 1.00 79.64 230 GLY B N 1
ATOM 10040 C CA . GLY C 1 247 ? -11.267 -47.804 -47.298 1.00 77.39 230 GLY B CA 1
ATOM 10041 C C . GLY C 1 247 ? -10.004 -47.198 -47.875 1.00 80.19 230 GLY B C 1
ATOM 10042 O O . GLY C 1 247 ? -9.670 -47.431 -49.034 1.00 73.93 230 GLY B O 1
ATOM 10043 N N . HIS C 1 248 ? -9.313 -46.404 -47.066 1.00 80.31 231 HIS B N 1
ATOM 10044 C CA . HIS C 1 248 ? -8.069 -45.770 -47.494 1.00 78.28 231 HIS B CA 1
ATOM 10045 C C . HIS C 1 248 ? -6.909 -46.344 -46.699 1.00 71.07 231 HIS B C 1
ATOM 10046 O O . HIS C 1 248 ? -6.894 -46.284 -45.473 1.00 72.99 231 HIS B O 1
ATOM 10053 N N . ILE C 1 249 ? -5.951 -46.927 -47.405 1.00 63.85 232 ILE B N 1
ATOM 10054 C CA . ILE C 1 249 ? -4.760 -47.451 -46.767 1.00 65.69 232 ILE B CA 1
ATOM 10055 C C . ILE C 1 249 ? -3.857 -46.235 -46.616 1.00 64.67 232 ILE B C 1
ATOM 10056 O O . ILE C 1 249 ? -3.257 -45.783 -47.591 1.00 61.67 232 ILE B O 1
ATOM 10061 N N . LYS C 1 250 ? -3.809 -45.689 -45.403 1.00 62.17 233 LYS B N 1
ATOM 10062 C CA . LYS C 1 250 ? -3.011 -44.495 -45.132 1.00 62.03 233 LYS B CA 1
ATOM 10063 C C . LYS C 1 250 ? -1.806 -44.995 -44.381 1.00 61.57 233 LYS B C 1
ATOM 10064 O O . LYS C 1 250 ? -1.768 -45.033 -43.155 1.00 61.86 233 LYS B O 1
ATOM 10070 N N . ALA C 1 251 ? -0.819 -45.415 -45.142 1.00 67.37 234 ALA B N 1
ATOM 10071 C CA . ALA C 1 251 ? 0.348 -46.055 -44.572 1.00 71.10 234 ALA B CA 1
ATOM 10072 C C . ALA C 1 251 ? 1.290 -44.989 -44.082 1.00 68.50 234 ALA B C 1
ATOM 10073 O O . ALA C 1 251 ? 1.685 -44.101 -44.841 1.00 58.02 234 ALA B O 1
ATOM 10075 N N . PHE C 1 252 ? 1.631 -45.097 -42.801 1.00 70.56 235 PHE B N 1
ATOM 10076 C CA . PHE C 1 252 ? 2.572 -44.195 -42.135 1.00 74.86 235 PHE B CA 1
ATOM 10077 C C . PHE C 1 252 ? 1.902 -42.916 -41.666 1.00 70.66 235 PHE B C 1
ATOM 10078 O O . PHE C 1 252 ? 2.541 -42.022 -41.103 1.00 64.40 235 PHE B O 1
ATOM 10086 N N . ASP C 1 253 ? 0.598 -42.873 -41.903 1.00 72.53 236 ASP B N 1
ATOM 10087 C CA . ASP C 1 253 ? -0.267 -41.814 -41.421 1.00 74.09 236 ASP B CA 1
ATOM 10088 C C . ASP C 1 253 ? -0.635 -42.057 -39.968 1.00 74.76 236 ASP B C 1
ATOM 10089 O O . ASP C 1 253 ? -0.616 -43.192 -39.484 1.00 75.60 236 ASP B O 1
ATOM 10094 N N . ALA C 1 254 ? -0.951 -40.971 -39.277 1.00 74.98 237 ALA B N 1
ATOM 10095 C CA . ALA C 1 254 ? -1.301 -41.028 -37.866 1.00 77.15 237 ALA B CA 1
ATOM 10096 C C . ALA C 1 254 ? -2.614 -41.781 -37.692 1.00 78.96 237 ALA B C 1
ATOM 10097 O O . ALA C 1 254 ? -2.804 -42.520 -36.718 1.00 76.20 237 ALA B O 1
ATOM 10099 N N . ASP C 1 255 ? -3.495 -41.628 -38.675 1.00 79.59 238 ASP B N 1
ATOM 10100 C CA . ASP C 1 255 ? -4.848 -42.181 -38.579 1.00 82.21 238 ASP B CA 1
ATOM 10101 C C . ASP C 1 255 ? -5.029 -43.504 -39.309 1.00 79.62 238 ASP B C 1
ATOM 10102 O O . ASP C 1 255 ? -6.148 -43.897 -39.634 1.00 75.95 238 ASP B O 1
ATOM 10107 N N . ALA C 1 256 ? -3.929 -44.209 -39.528 1.00 79.52 239 ALA B N 1
ATOM 10108 C CA . ALA C 1 256 ? -4.006 -45.512 -40.165 1.00 76.77 239 ALA B CA 1
ATOM 10109 C C . ALA C 1 256 ? -4.759 -46.454 -39.246 1.00 76.96 239 ALA B C 1
ATOM 10110 O O . ALA C 1 256 ? -4.383 -46.651 -38.101 1.00 78.45 239 ALA B O 1
ATOM 10112 N N . ASP C 1 257 ? -5.846 -47.010 -39.749 1.00 82.31 240 ASP B N 1
ATOM 10113 C CA . ASP C 1 257 ? -6.735 -47.808 -38.919 1.00 81.98 240 ASP B CA 1
ATOM 10114 C C . ASP C 1 257 ? -7.038 -49.154 -39.570 1.00 80.06 240 ASP B C 1
ATOM 10115 O O . ASP C 1 257 ? -7.868 -49.918 -39.069 1.00 78.94 240 ASP B O 1
ATOM 10120 N N . GLY C 1 258 ? -6.388 -49.446 -40.688 1.00 74.66 241 GLY B N 1
ATOM 10121 C CA . GLY C 1 258 ? -6.622 -50.710 -41.356 1.00 68.88 241 GLY B CA 1
ATOM 10122 C C . GLY C 1 258 ? -6.287 -50.679 -42.820 1.00 64.58 241 GLY B C 1
ATOM 10123 O O . GLY C 1 258 ? -5.696 -49.725 -43.331 1.00 61.65 241 GLY B O 1
ATOM 10124 N N . MET C 1 259 ? -6.706 -51.741 -43.490 1.00 64.18 242 MET B N 1
ATOM 10125 C CA . MET C 1 259 ? -6.313 -52.006 -44.859 1.00 62.12 242 MET B CA 1
ATOM 10126 C C . MET C 1 259 ? -7.517 -52.444 -45.662 1.00 58.02 242 MET B C 1
ATOM 10127 O O . MET C 1 259 ? -8.544 -52.838 -45.112 1.00 55.07 242 MET B O 1
ATOM 10132 N N . ILE C 1 260 ? -7.366 -52.393 -46.977 1.00 55.85 243 ILE B N 1
ATOM 10133 C CA . ILE C 1 260 ? -8.421 -52.806 -47.885 1.00 55.46 243 ILE B CA 1
ATOM 10134 C C . ILE C 1 260 ? -7.901 -53.826 -48.898 1.00 53.63 243 ILE B C 1
ATOM 10135 O O . ILE C 1 260 ? -6.757 -53.754 -49.354 1.00 50.76 243 ILE B O 1
ATOM 10140 N N . GLY C 1 261 ? -8.763 -54.776 -49.237 1.00 51.39 244 GLY B N 1
ATOM 10141 C CA . GLY C 1 261 ? -8.412 -55.873 -50.143 1.00 50.18 244 GLY B CA 1
ATOM 10142 C C . GLY C 1 261 ? -8.309 -55.491 -51.610 1.00 51.31 244 GLY B C 1
ATOM 10143 O O . GLY C 1 261 ? -8.879 -54.495 -52.051 1.00 53.23 244 GLY B O 1
ATOM 10144 N N . GLY C 1 262 ? -7.588 -56.309 -52.364 1.00 50.36 245 GLY B N 1
ATOM 10145 C CA . GLY C 1 262 ? -7.356 -56.034 -53.777 1.00 49.33 245 GLY B CA 1
ATOM 10146 C C . GLY C 1 262 ? -7.196 -57.287 -54.613 1.00 47.32 245 GLY B C 1
ATOM 10147 O O . GLY C 1 262 ? -7.039 -58.388 -54.081 1.00 45.68 245 GLY B O 1
ATOM 10148 N N . GLU C 1 263 ? -7.202 -57.105 -55.927 1.00 44.05 246 GLU B N 1
ATOM 10149 C CA . GLU C 1 263 ? -6.990 -58.206 -56.850 1.00 45.54 246 GLU B CA 1
ATOM 10150 C C . GLU C 1 263 ? -5.930 -57.864 -57.882 1.00 43.86 246 GLU B C 1
ATOM 10151 O O . GLU C 1 263 ? -5.887 -56.757 -58.384 1.00 46.85 246 GLU B O 1
ATOM 10157 N N . GLY C 1 264 ? -5.049 -58.804 -58.168 1.00 42.82 247 GLY B N 1
ATOM 10158 C CA . GLY C 1 264 ? -3.994 -58.552 -59.143 1.00 43.59 247 GLY B CA 1
ATOM 10159 C C . GLY C 1 264 ? -3.301 -59.806 -59.606 1.00 41.91 247 GLY B C 1
ATOM 10160 O O . GLY C 1 264 ? -3.449 -60.859 -58.999 1.00 39.47 247 GLY B O 1
ATOM 10161 N N . ALA C 1 265 ? -2.555 -59.682 -60.696 1.00 39.85 248 ALA B N 1
ATOM 10162 C CA . ALA C 1 265 ? -1.699 -60.752 -61.163 1.00 39.11 248 ALA B CA 1
ATOM 10163 C C . ALA C 1 265 ? -0.510 -60.190 -61.930 1.00 40.42 248 ALA B C 1
ATOM 10164 O O . ALA C 1 265 ? -0.635 -59.204 -62.645 1.00 44.54 248 ALA B O 1
ATOM 10166 N N . GLY C 1 266 ? 0.641 -60.824 -61.789 1.00 39.93 249 GLY B N 1
ATOM 10167 C CA . GLY C 1 266 ? 1.808 -60.438 -62.576 1.00 40.82 249 GLY B CA 1
ATOM 10168 C C . GLY C 1 266 ? 2.865 -61.512 -62.637 1.00 40.32 249 GLY B C 1
ATOM 10169 O O . GLY C 1 266 ? 2.878 -62.424 -61.822 1.00 42.94 249 GLY B O 1
ATOM 10170 N N . ALA C 1 267 ? 3.752 -61.407 -63.616 1.00 37.99 250 ALA B N 1
ATOM 10171 C CA . ALA C 1 267 ? 4.877 -62.322 -63.715 1.00 35.39 250 ALA B CA 1
ATOM 10172 C C . ALA C 1 267 ? 6.106 -61.584 -64.172 1.00 38.62 250 ALA B C 1
ATOM 10173 O O . ALA C 1 267 ? 6.015 -60.602 -64.888 1.00 42.22 250 ALA B O 1
ATOM 10175 N N . VAL C 1 268 ? 7.265 -62.074 -63.761 1.00 41.16 251 VAL B N 1
ATOM 10176 C CA . VAL C 1 268 ? 8.524 -61.541 -64.262 1.00 39.15 251 VAL B CA 1
ATOM 10177 C C . VAL C 1 268 ? 9.410 -62.670 -64.744 1.00 37.95 251 VAL B C 1
ATOM 10178 O O . VAL C 1 268 ? 9.266 -63.822 -64.336 1.00 38.73 251 VAL B O 1
ATOM 10182 N N . LEU C 1 269 ? 10.329 -62.337 -65.623 1.00 41.03 252 LEU B N 1
ATOM 10183 C CA . LEU C 1 269 ? 11.298 -63.313 -66.088 1.00 46.04 252 LEU B CA 1
ATOM 10184 C C . LEU C 1 269 ? 12.677 -62.919 -65.621 1.00 44.21 252 LEU B C 1
ATOM 10185 O O . LEU C 1 269 ? 13.079 -61.772 -65.728 1.00 41.10 252 LEU B O 1
ATOM 10190 N N . LEU C 1 270 ? 13.401 -63.896 -65.112 1.00 43.98 253 LEU B N 1
ATOM 10191 C CA . LEU C 1 270 ? 14.645 -63.608 -64.442 1.00 46.74 253 LEU B CA 1
ATOM 10192 C C . LEU C 1 270 ? 15.770 -64.354 -65.104 1.00 47.30 253 LEU B C 1
ATOM 10193 O O . LEU C 1 270 ? 15.576 -65.440 -65.651 1.00 45.23 253 LEU B O 1
ATOM 10198 N N . LYS C 1 271 ? 16.949 -63.766 -65.047 1.00 51.78 254 LYS B N 1
ATOM 10199 C CA . LYS C 1 271 ? 18.108 -64.394 -65.619 1.00 56.07 254 LYS B CA 1
ATOM 10200 C C . LYS C 1 271 ? 19.275 -64.096 -64.729 1.00 57.53 254 LYS B C 1
ATOM 10201 O O . LYS C 1 271 ? 19.246 -63.132 -63.968 1.00 59.18 254 LYS B O 1
ATOM 10207 N N . LYS C 1 272 ? 20.329 -64.891 -64.846 1.00 58.78 255 LYS B N 1
ATOM 10208 C CA . LYS C 1 272 ? 21.537 -64.660 -64.093 1.00 57.14 255 LYS B CA 1
ATOM 10209 C C . LYS C 1 272 ? 22.000 -63.365 -64.680 1.00 55.16 255 LYS B C 1
ATOM 10210 O O . LYS C 1 272 ? 21.831 -63.134 -65.834 1.00 49.97 255 LYS B O 1
ATOM 10216 N N . ALA C 1 273 ? 22.586 -62.515 -63.877 1.00 54.90 256 ALA B N 1
ATOM 10217 C CA . ALA C 1 273 ? 22.932 -61.164 -64.293 1.00 56.69 256 ALA B CA 1
ATOM 10218 C C . ALA C 1 273 ? 24.045 -61.118 -65.323 1.00 59.10 256 ALA B C 1
ATOM 10219 O O . ALA C 1 273 ? 23.973 -60.370 -66.302 1.00 55.34 256 ALA B O 1
ATOM 10221 N N . SER C 1 274 ? 25.083 -61.905 -65.089 1.00 63.50 257 SER B N 1
ATOM 10222 C CA . SER C 1 274 ? 26.218 -61.916 -65.991 1.00 66.09 257 SER B CA 1
ATOM 10223 C C . SER C 1 274 ? 25.724 -62.362 -67.346 1.00 65.56 257 SER B C 1
ATOM 10224 O O . SER C 1 274 ? 26.088 -61.808 -68.378 1.00 63.99 257 SER B O 1
ATOM 10227 N N . ASP C 1 275 ? 24.891 -63.389 -67.335 1.00 66.79 258 ASP B N 1
ATOM 10228 C CA . ASP C 1 275 ? 24.418 -63.953 -68.580 1.00 65.28 258 ASP B CA 1
ATOM 10229 C C . ASP C 1 275 ? 23.650 -62.903 -69.342 1.00 63.29 258 ASP B C 1
ATOM 10230 O O . ASP C 1 275 ? 23.720 -62.841 -70.558 1.00 61.30 258 ASP B O 1
ATOM 10235 N N . ALA C 1 276 ? 22.901 -62.088 -68.614 1.00 64.64 259 ALA B N 1
ATOM 10236 C CA . ALA C 1 276 ? 21.999 -61.127 -69.243 1.00 61.29 259 ALA B CA 1
ATOM 10237 C C . ALA C 1 276 ? 22.746 -60.076 -70.036 1.00 64.79 259 ALA B C 1
ATOM 10238 O O . ALA C 1 276 ? 22.346 -59.711 -71.143 1.00 65.98 259 ALA B O 1
ATOM 10240 N N . VAL C 1 277 ? 23.818 -59.574 -69.445 1.00 68.14 260 VAL B N 1
ATOM 10241 C CA . VAL C 1 277 ? 24.686 -58.610 -70.121 1.00 69.11 260 VAL B CA 1
ATOM 10242 C C . VAL C 1 277 ? 25.415 -59.230 -71.301 1.00 73.43 260 VAL B C 1
ATOM 10243 O O . VAL C 1 277 ? 25.485 -58.630 -72.369 1.00 77.03 260 VAL B O 1
ATOM 10247 N N . LYS C 1 278 ? 25.963 -60.430 -71.098 1.00 73.14 261 LYS B N 1
ATOM 10248 C CA . LYS C 1 278 ? 26.692 -61.102 -72.165 1.00 69.09 261 LYS B CA 1
ATOM 10249 C C . LYS C 1 278 ? 25.738 -61.431 -73.293 1.00 67.73 261 LYS B C 1
ATOM 10250 O O . LYS C 1 278 ? 26.043 -61.236 -74.466 1.00 68.51 261 LYS B O 1
ATOM 10256 N N . ASP C 1 279 ? 24.577 -61.945 -72.913 1.00 71.06 262 ASP B N 1
ATOM 10257 C CA . ASP C 1 279 ? 23.565 -62.376 -73.877 1.00 71.53 262 ASP B CA 1
ATOM 10258 C C . ASP C 1 279 ? 22.833 -61.205 -74.504 1.00 68.08 262 ASP B C 1
ATOM 10259 O O . ASP C 1 279 ? 22.113 -61.377 -75.476 1.00 69.49 262 ASP B O 1
ATOM 10264 N N . GLY C 1 280 ? 23.001 -60.021 -73.927 1.00 65.83 263 GLY B N 1
ATOM 10265 C CA . GLY C 1 280 ? 22.403 -58.798 -74.473 1.00 66.87 263 GLY B CA 1
ATOM 10266 C C . GLY C 1 280 ? 20.924 -58.553 -74.227 1.00 65.40 263 GLY B C 1
ATOM 10267 O O . GLY C 1 280 ? 20.267 -57.841 -74.995 1.00 63.39 263 GLY B O 1
ATOM 10268 N N . ASP C 1 281 ? 20.396 -59.114 -73.151 1.00 65.14 264 ASP B N 1
ATOM 10269 C CA . ASP C 1 281 ? 18.964 -58.986 -72.878 1.00 64.91 264 ASP B CA 1
ATOM 10270 C C . ASP C 1 281 ? 18.661 -57.605 -72.352 1.00 63.46 264 ASP B C 1
ATOM 10271 O O . ASP C 1 281 ? 19.568 -56.876 -71.952 1.00 71.16 264 ASP B O 1
ATOM 10276 N N . HIS C 1 282 ? 17.383 -57.261 -72.335 1.00 58.52 265 HIS B N 1
ATOM 10277 C CA . HIS C 1 282 ? 16.960 -55.957 -71.852 1.00 55.12 265 HIS B CA 1
ATOM 10278 C C . HIS C 1 282 ? 16.759 -56.077 -70.361 1.00 50.02 265 HIS B C 1
ATOM 10279 O O . HIS C 1 282 ? 15.915 -56.835 -69.924 1.00 49.05 265 HIS B O 1
ATOM 10286 N N . ILE C 1 283 ? 17.541 -55.342 -69.581 1.00 49.97 266 ILE B N 1
ATOM 10287 C CA . ILE C 1 283 ? 17.458 -55.435 -68.128 1.00 50.35 266 ILE B CA 1
ATOM 10288 C C . ILE C 1 283 ? 16.844 -54.203 -67.488 1.00 46.94 266 ILE B C 1
ATOM 10289 O O . ILE C 1 283 ? 17.371 -53.106 -67.584 1.00 47.44 266 ILE B O 1
ATOM 10294 N N . TYR C 1 284 ? 15.730 -54.405 -66.812 1.00 47.69 267 TYR B N 1
ATOM 10295 C CA . TYR C 1 284 ? 15.178 -53.371 -65.950 1.00 51.58 267 TYR B CA 1
ATOM 10296 C C . TYR C 1 284 ? 15.971 -53.153 -64.679 1.00 49.93 267 TYR B C 1
ATOM 10297 O O . TYR C 1 284 ? 16.200 -52.022 -64.279 1.00 59.17 267 TYR B O 1
ATOM 10306 N N . ALA C 1 285 ? 16.342 -54.223 -64.006 1.00 46.38 268 ALA B N 1
ATOM 10307 C CA . ALA C 1 285 ? 16.919 -54.069 -62.680 1.00 49.72 268 ALA B CA 1
ATOM 10308 C C . ALA C 1 285 ? 17.635 -55.330 -62.281 1.00 50.18 268 ALA B C 1
ATOM 10309 O O . ALA C 1 285 ? 17.584 -56.327 -62.992 1.00 53.28 268 ALA B O 1
ATOM 10311 N N . LEU C 1 286 ? 18.299 -55.289 -61.137 1.00 46.46 269 LEU B N 1
ATOM 10312 C CA . LEU C 1 286 ? 19.035 -56.452 -60.655 1.00 49.22 269 LEU B CA 1
ATOM 10313 C C . LEU C 1 286 ? 18.512 -56.893 -59.312 1.00 45.86 269 LEU B C 1
ATOM 10314 O O . LEU C 1 286 ? 18.138 -56.067 -58.498 1.00 47.20 269 LEU B O 1
ATOM 10319 N N . LEU C 1 287 ? 18.514 -58.193 -59.074 1.00 46.09 270 LEU B N 1
ATOM 10320 C CA . LEU C 1 287 ? 18.157 -58.706 -57.768 1.00 46.61 270 LEU B CA 1
ATOM 10321 C C . LEU C 1 287 ? 19.403 -59.227 -57.081 1.00 46.38 270 LEU B C 1
ATOM 10322 O O . LEU C 1 287 ? 20.032 -60.173 -57.540 1.00 48.77 270 LEU B O 1
ATOM 10327 N N . ARG C 1 288 ? 19.821 -58.541 -56.025 1.00 45.30 271 ARG B N 1
ATOM 10328 C CA . ARG C 1 288 ? 21.054 -58.898 -55.331 1.00 49.40 271 ARG B CA 1
ATOM 10329 C C . ARG C 1 288 ? 20.911 -60.061 -54.370 1.00 48.72 271 ARG B C 1
ATOM 10330 O O . ARG C 1 288 ? 21.724 -60.985 -54.368 1.00 45.76 271 ARG B O 1
ATOM 10338 N N . GLY C 1 289 ? 19.875 -60.006 -53.547 1.00 48.09 272 GLY B N 1
ATOM 10339 C CA . GLY C 1 289 ? 19.643 -61.052 -52.560 1.00 44.48 272 GLY B CA 1
ATOM 10340 C C . GLY C 1 289 ? 18.220 -61.046 -52.052 1.00 40.91 272 GLY B C 1
ATOM 10341 O O . GLY C 1 289 ? 17.512 -60.049 -52.163 1.00 40.18 272 GLY B O 1
ATOM 10342 N N . ILE C 1 290 ? 17.815 -62.167 -51.482 1.00 38.07 273 ILE B N 1
ATOM 10343 C CA . ILE C 1 290 ? 16.491 -62.276 -50.884 1.00 36.96 273 ILE B CA 1
ATOM 10344 C C . ILE C 1 290 ? 16.556 -63.201 -49.676 1.00 39.39 273 ILE B C 1
ATOM 10345 O O . ILE C 1 290 ? 17.378 -64.125 -49.635 1.00 43.38 273 ILE B O 1
ATOM 10350 N N . GLY C 1 291 ? 15.720 -62.939 -48.680 1.00 37.72 274 GLY B N 1
ATOM 10351 C CA . GLY C 1 291 ? 15.732 -63.765 -47.481 1.00 39.10 274 GLY B CA 1
ATOM 10352 C C . GLY C 1 291 ? 14.387 -64.185 -46.940 1.00 38.16 274 GLY B C 1
ATOM 10353 O O . GLY C 1 291 ? 13.413 -63.442 -46.997 1.00 41.52 274 GLY B O 1
ATOM 10354 N N . VAL C 1 292 ? 14.358 -65.378 -46.373 1.00 35.53 275 VAL B N 1
ATOM 10355 C CA . VAL C 1 292 ? 13.134 -65.910 -45.838 1.00 36.02 275 VAL B CA 1
ATOM 10356 C C . VAL C 1 292 ? 13.330 -66.469 -44.445 1.00 37.86 275 VAL B C 1
ATOM 10357 O O . VAL C 1 292 ? 14.389 -66.989 -44.097 1.00 41.48 275 VAL B O 1
ATOM 10361 N N . ASN C 1 293 ? 12.289 -66.346 -43.644 1.00 36.53 276 ASN B N 1
ATOM 10362 C CA . ASN C 1 293 ? 12.271 -66.961 -42.343 1.00 38.39 276 ASN B CA 1
ATOM 10363 C C . ASN C 1 293 ? 10.885 -66.846 -41.745 1.00 42.79 276 ASN B C 1
ATOM 10364 O O . ASN C 1 293 ? 9.990 -66.292 -42.355 1.00 43.29 276 ASN B O 1
ATOM 10369 N N . ASN C 1 294 ? 10.711 -67.384 -40.552 1.00 46.77 277 ASN B N 1
ATOM 10370 C CA . ASN C 1 294 ? 9.422 -67.352 -39.896 1.00 46.60 277 ASN B CA 1
ATOM 10371 C C . ASN C 1 294 ? 9.613 -66.847 -38.480 1.00 48.92 277 ASN B C 1
ATOM 10372 O O . ASN C 1 294 ? 10.674 -67.012 -37.879 1.00 46.75 277 ASN B O 1
ATOM 10377 N N . ASP C 1 295 ? 8.570 -66.227 -37.957 1.00 50.93 278 ASP B N 1
ATOM 10378 C CA . ASP C 1 295 ? 8.621 -65.615 -36.641 1.00 49.82 278 ASP B CA 1
ATOM 10379 C C . ASP C 1 295 ? 8.916 -66.614 -35.546 1.00 50.76 278 ASP B C 1
ATOM 10380 O O . ASP C 1 295 ? 9.591 -66.291 -34.574 1.00 61.03 278 ASP B O 1
ATOM 10385 N N . GLY C 1 296 ? 8.396 -67.821 -35.682 1.00 47.46 279 GLY B N 1
ATOM 10386 C CA . GLY C 1 296 ? 8.438 -68.756 -34.578 1.00 47.40 279 GLY B CA 1
ATOM 10387 C C . GLY C 1 296 ? 7.240 -68.504 -33.697 1.00 44.99 279 GLY B C 1
ATOM 10388 O O . GLY C 1 296 ? 6.231 -67.985 -34.149 1.00 44.18 279 GLY B O 1
ATOM 10389 N N . ALA C 1 297 ? 7.367 -68.859 -32.429 1.00 48.69 280 ALA B N 1
ATOM 10390 C CA . ALA C 1 297 ? 6.306 -68.653 -31.454 1.00 56.02 280 ALA B CA 1
ATOM 10391 C C . ALA C 1 297 ? 6.656 -67.545 -30.456 1.00 59.37 280 ALA B C 1
ATOM 10392 O O . ALA C 1 297 ? 6.250 -67.580 -29.298 1.00 65.82 280 ALA B O 1
ATOM 10394 N N . ASP C 1 298 ? 7.407 -66.555 -30.914 1.00 63.17 281 ASP B N 1
ATOM 10395 C CA . ASP C 1 298 ? 7.810 -65.447 -30.052 1.00 66.51 281 ASP B CA 1
ATOM 10396 C C . ASP C 1 298 ? 6.622 -64.553 -29.710 1.00 68.47 281 ASP B C 1
ATOM 10397 O O . ASP C 1 298 ? 6.303 -64.343 -28.540 1.00 78.83 281 ASP B O 1
ATOM 10402 N N . LYS C 1 299 ? 5.966 -64.037 -30.739 1.00 62.43 282 LYS B N 1
ATOM 10403 C CA . LYS C 1 299 ? 4.817 -63.157 -30.555 1.00 65.10 282 LYS B CA 1
ATOM 10404 C C . LYS C 1 299 ? 3.623 -63.937 -30.031 1.00 63.01 282 LYS B C 1
ATOM 10405 O O . LYS C 1 299 ? 3.605 -65.165 -30.076 1.00 66.94 282 LYS B O 1
ATOM 10411 N N . VAL C 1 300 ? 2.626 -63.205 -29.546 1.00 64.19 283 VAL B N 1
ATOM 10412 C CA . VAL C 1 300 ? 1.413 -63.802 -28.999 1.00 67.96 283 VAL B CA 1
ATOM 10413 C C . VAL C 1 300 ? 0.292 -63.811 -30.030 1.00 66.92 283 VAL B C 1
ATOM 10414 O O . VAL C 1 300 ? -0.474 -62.852 -30.156 1.00 70.00 283 VAL B O 1
ATOM 10418 N N . GLY C 1 301 ? 0.210 -64.899 -30.775 1.00 62.59 284 GLY B N 1
ATOM 10419 C CA . GLY C 1 301 ? -0.848 -65.069 -31.751 1.00 59.48 284 GLY B CA 1
ATOM 10420 C C . GLY C 1 301 ? -0.305 -65.361 -33.131 1.00 53.60 284 GLY B C 1
ATOM 10421 O O . GLY C 1 301 ? 0.808 -64.972 -33.486 1.00 44.70 284 GLY B O 1
ATOM 10422 N N . PHE C 1 302 ? -1.115 -66.084 -33.887 1.00 51.42 285 PHE B N 1
ATOM 10423 C CA . PHE C 1 302 ? -0.840 -66.427 -35.272 1.00 53.54 285 PHE B CA 1
ATOM 10424 C C . PHE C 1 302 ? -0.842 -65.205 -36.191 1.00 54.35 285 PHE B C 1
ATOM 10425 O O . PHE C 1 302 ? -0.114 -65.157 -37.180 1.00 47.58 285 PHE B O 1
ATOM 10433 N N . TYR C 1 303 ? -1.668 -64.221 -35.856 1.00 55.79 286 TYR B N 1
ATOM 10434 C CA . TYR C 1 303 ? -1.854 -63.048 -36.717 1.00 55.05 286 TYR B CA 1
ATOM 10435 C C . TYR C 1 303 ? -1.002 -61.865 -36.319 1.00 56.44 286 TYR B C 1
ATOM 10436 O O . TYR C 1 303 ? -1.016 -60.826 -36.973 1.00 54.51 286 TYR B O 1
ATOM 10445 N N . ALA C 1 304 ? -0.272 -62.027 -35.228 1.00 57.76 287 ALA B N 1
ATOM 10446 C CA . ALA C 1 304 ? 0.649 -60.999 -34.761 1.00 59.52 287 ALA B CA 1
ATOM 10447 C C . ALA C 1 304 ? 1.938 -60.993 -35.545 1.00 61.93 287 ALA B C 1
ATOM 10448 O O . ALA C 1 304 ? 2.602 -62.034 -35.670 1.00 66.92 287 ALA B O 1
ATOM 10450 N N . PRO C 1 305 ? 2.343 -59.812 -36.021 1.00 64.08 288 PRO B N 1
ATOM 10451 C CA . PRO C 1 305 ? 3.653 -59.655 -36.612 1.00 62.55 288 PRO B CA 1
ATOM 10452 C C . PRO C 1 305 ? 4.651 -59.363 -35.519 1.00 59.54 288 PRO B C 1
ATOM 10453 O O . PRO C 1 305 ? 4.313 -58.689 -34.557 1.00 60.17 288 PRO B O 1
ATOM 10457 N N . SER C 1 306 ? 5.870 -59.861 -35.664 1.00 56.17 289 SER B N 1
ATOM 10458 C CA . SER C 1 306 ? 6.824 -59.783 -34.574 1.00 54.28 289 SER B CA 1
ATOM 10459 C C . SER C 1 306 ? 8.071 -59.033 -35.002 1.00 55.66 289 SER B C 1
ATOM 10460 O O . SER C 1 306 ? 8.580 -59.200 -36.119 1.00 57.47 289 SER B O 1
ATOM 10463 N N . VAL C 1 307 ? 8.529 -58.165 -34.113 1.00 55.61 290 VAL B N 1
ATOM 10464 C CA . VAL C 1 307 ? 9.660 -57.290 -34.401 1.00 56.49 290 VAL B CA 1
ATOM 10465 C C . VAL C 1 307 ? 10.934 -58.071 -34.645 1.00 56.31 290 VAL B C 1
ATOM 10466 O O . VAL C 1 307 ? 11.688 -57.783 -35.576 1.00 57.41 290 VAL B O 1
ATOM 10470 N N . LYS C 1 308 ? 11.184 -59.041 -33.783 1.00 54.64 291 LYS B N 1
ATOM 10471 C CA . LYS C 1 308 ? 12.438 -59.770 -33.823 1.00 54.15 291 LYS B CA 1
ATOM 10472 C C . LYS C 1 308 ? 12.577 -60.564 -35.091 1.00 50.52 291 LYS B C 1
ATOM 10473 O O . LYS C 1 308 ? 13.663 -60.656 -35.651 1.00 52.18 291 LYS B O 1
ATOM 10479 N N . GLY C 1 309 ? 11.479 -61.169 -35.519 1.00 50.88 292 GLY B N 1
ATOM 10480 C CA . GLY C 1 309 ? 11.486 -62.004 -36.714 1.00 49.42 292 GLY B CA 1
ATOM 10481 C C . GLY C 1 309 ? 11.792 -61.231 -37.975 1.00 50.43 292 GLY B C 1
ATOM 10482 O O . GLY C 1 309 ? 12.609 -61.653 -38.790 1.00 50.33 292 GLY B O 1
ATOM 10483 N N . GLN C 1 310 ? 11.153 -60.083 -38.129 1.00 54.57 293 GLN B N 1
ATOM 10484 C CA . GLN C 1 310 ? 11.407 -59.239 -39.293 1.00 55.94 293 GLN B CA 1
ATOM 10485 C C . GLN C 1 310 ? 12.828 -58.760 -39.329 1.00 55.25 293 GLN B C 1
ATOM 10486 O O . GLN C 1 310 ? 13.415 -58.626 -40.387 1.00 63.59 293 GLN B O 1
ATOM 10492 N N . ALA C 1 311 ? 13.361 -58.475 -38.157 1.00 48.98 294 ALA B N 1
ATOM 10493 C CA . ALA C 1 311 ? 14.679 -57.892 -38.056 1.00 48.33 294 ALA B CA 1
ATOM 10494 C C . ALA C 1 311 ? 15.723 -58.821 -38.648 1.00 49.64 294 ALA B C 1
ATOM 10495 O O . ALA C 1 311 ? 16.667 -58.410 -39.319 1.00 47.85 294 ALA B O 1
ATOM 10497 N N . GLU C 1 312 ? 15.540 -60.097 -38.379 1.00 50.12 295 GLU B N 1
ATOM 10498 C CA . GLU C 1 312 ? 16.506 -61.109 -38.785 1.00 51.16 295 GLU B CA 1
ATOM 10499 C C . GLU C 1 312 ? 16.634 -61.368 -40.271 1.00 47.65 295 GLU B C 1
ATOM 10500 O O . GLU C 1 312 ? 17.729 -61.656 -40.748 1.00 40.92 295 GLU B O 1
ATOM 10506 N N . VAL C 1 313 ? 15.512 -61.340 -40.976 1.00 44.71 296 VAL B N 1
ATOM 10507 C CA . VAL C 1 313 ? 15.561 -61.523 -42.408 1.00 44.17 296 VAL B CA 1
ATOM 10508 C C . VAL C 1 313 ? 16.337 -60.354 -42.935 1.00 45.44 296 VAL B C 1
ATOM 10509 O O . VAL C 1 313 ? 17.226 -60.500 -43.753 1.00 46.29 296 VAL B O 1
ATOM 10513 N N . ILE C 1 314 ? 16.022 -59.183 -42.411 1.00 46.23 297 ILE B N 1
ATOM 10514 C CA . ILE C 1 314 ? 16.654 -57.981 -42.901 1.00 45.73 297 ILE B CA 1
ATOM 10515 C C . ILE C 1 314 ? 18.137 -58.028 -42.616 1.00 44.85 297 ILE B C 1
ATOM 10516 O O . ILE C 1 314 ? 18.959 -57.727 -43.483 1.00 43.96 297 ILE B O 1
ATOM 10521 N N . GLN C 1 315 ? 18.474 -58.436 -41.405 1.00 45.46 298 GLN B N 1
ATOM 10522 C CA . GLN C 1 315 ? 19.869 -58.615 -41.056 1.00 47.26 298 GLN B CA 1
ATOM 10523 C C . GLN C 1 315 ? 20.489 -59.691 -41.937 1.00 50.65 298 GLN B C 1
ATOM 10524 O O . GLN C 1 315 ? 21.606 -59.551 -42.433 1.00 51.08 298 GLN B O 1
ATOM 10530 N N . LYS C 1 316 ? 19.743 -60.770 -42.111 1.00 51.74 299 LYS B N 1
ATOM 10531 C CA . LYS C 1 316 ? 20.237 -61.963 -42.771 1.00 49.24 299 LYS B CA 1
ATOM 10532 C C . LYS C 1 316 ? 20.613 -61.666 -44.208 1.00 47.50 299 LYS B C 1
ATOM 10533 O O . LYS C 1 316 ? 21.632 -62.122 -44.714 1.00 45.58 299 LYS B O 1
ATOM 10539 N N . VAL C 1 317 ? 19.762 -60.903 -44.865 1.00 45.09 300 VAL B N 1
ATOM 10540 C CA . VAL C 1 317 ? 19.976 -60.524 -46.244 1.00 47.08 300 VAL B CA 1
ATOM 10541 C C . VAL C 1 317 ? 21.169 -59.616 -46.404 1.00 48.31 300 VAL B C 1
ATOM 10542 O O . VAL C 1 317 ? 21.920 -59.745 -47.356 1.00 51.91 300 VAL B O 1
ATOM 10546 N N . ILE C 1 318 ? 21.337 -58.690 -45.473 1.00 52.44 301 ILE B N 1
ATOM 10547 C CA . ILE C 1 318 ? 22.446 -57.750 -45.545 1.00 52.01 301 ILE B CA 1
ATOM 10548 C C . ILE C 1 318 ? 23.748 -58.518 -45.532 1.00 53.90 301 ILE B C 1
ATOM 10549 O O . ILE C 1 318 ? 24.641 -58.256 -46.331 1.00 57.18 301 ILE B O 1
ATOM 10554 N N . ASP C 1 319 ? 23.848 -59.476 -44.628 1.00 52.00 302 ASP B N 1
ATOM 10555 C CA . ASP C 1 319 ? 25.036 -60.314 -44.517 1.00 54.11 302 ASP B CA 1
ATOM 10556 C C . ASP C 1 319 ? 25.288 -61.093 -45.808 1.00 52.66 302 ASP B C 1
ATOM 10557 O O . ASP C 1 319 ? 26.425 -61.261 -46.229 1.00 47.87 302 ASP B O 1
ATOM 10562 N N . GLN C 1 320 ? 24.211 -61.543 -46.437 1.00 53.42 303 GLN B N 1
ATOM 10563 C CA . GLN C 1 320 ? 24.303 -62.294 -47.681 1.00 54.58 303 GLN B CA 1
ATOM 10564 C C . GLN C 1 320 ? 24.903 -61.444 -48.795 1.00 55.66 303 GLN B C 1
ATOM 10565 O O . GLN C 1 320 ? 25.826 -61.875 -49.486 1.00 59.96 303 GLN B O 1
ATOM 10571 N N . THR C 1 321 ? 24.368 -60.240 -48.959 1.00 53.54 304 THR B N 1
ATOM 10572 C CA . THR C 1 321 ? 24.841 -59.312 -49.991 1.00 54.10 304 THR B CA 1
ATOM 10573 C C . THR C 1 321 ? 25.914 -58.367 -49.451 1.00 56.47 304 THR B C 1
ATOM 10574 O O . THR C 1 321 ? 26.611 -57.692 -50.207 1.00 57.79 304 THR B O 1
ATOM 10578 N N . GLY C 1 322 ? 26.041 -58.326 -48.134 1.00 58.74 305 GLY B N 1
ATOM 10579 C CA . GLY C 1 322 ? 26.973 -57.402 -47.474 1.00 61.38 305 GLY B CA 1
ATOM 10580 C C . GLY C 1 322 ? 26.612 -55.942 -47.701 1.00 61.27 305 GLY B C 1
ATOM 10581 O O . GLY C 1 322 ? 27.177 -55.047 -47.071 1.00 70.58 305 GLY B O 1
ATOM 10582 N N . ILE C 1 323 ? 25.661 -55.708 -48.599 1.00 60.28 306 ILE B N 1
ATOM 10583 C CA . ILE C 1 323 ? 25.224 -54.357 -48.935 1.00 58.03 306 ILE B CA 1
ATOM 10584 C C . ILE C 1 323 ? 25.097 -53.470 -47.723 1.00 59.70 306 ILE B C 1
ATOM 10585 O O . ILE C 1 323 ? 24.434 -53.818 -46.743 1.00 63.40 306 ILE B O 1
ATOM 10590 N N . HIS C 1 324 ? 25.694 -52.288 -47.773 1.00 55.36 307 HIS B N 1
ATOM 10591 C CA . HIS C 1 324 ? 25.639 -51.330 -46.682 1.00 51.62 307 HIS B CA 1
ATOM 10592 C C . HIS C 1 324 ? 24.398 -50.512 -46.731 1.00 45.73 307 HIS B C 1
ATOM 10593 O O . HIS C 1 324 ? 24.102 -49.871 -47.714 1.00 43.68 307 HIS B O 1
ATOM 10600 N N . PRO C 1 325 ? 23.654 -50.556 -45.577 1.00 47.13 308 PRO B N 1
ATOM 10601 C CA . PRO C 1 325 ? 22.432 -49.762 -45.599 1.00 51.45 308 PRO B CA 1
ATOM 10602 C C . PRO C 1 325 ? 22.487 -48.349 -46.169 1.00 56.45 308 PRO B C 1
ATOM 10603 O O . PRO C 1 325 ? 21.568 -47.928 -46.815 1.00 58.48 308 PRO B O 1
ATOM 10607 N N . GLU C 1 326 ? 23.531 -47.606 -45.914 1.00 60.90 309 GLU B N 1
ATOM 10608 C CA . GLU C 1 326 ? 23.618 -46.229 -46.410 1.00 65.15 309 GLU B CA 1
ATOM 10609 C C . GLU C 1 326 ? 23.483 -46.226 -47.921 1.00 64.23 309 GLU B C 1
ATOM 10610 O O . GLU C 1 326 ? 23.202 -45.203 -48.551 1.00 62.05 309 GLU B O 1
ATOM 10616 N N . THR C 1 327 ? 23.681 -47.407 -48.478 1.00 59.98 310 THR B N 1
ATOM 10617 C CA . THR C 1 327 ? 23.678 -47.623 -49.911 1.00 56.55 310 THR B CA 1
ATOM 10618 C C . THR C 1 327 ? 22.270 -47.501 -50.483 1.00 52.73 310 THR B C 1
ATOM 10619 O O . THR C 1 327 ? 22.089 -47.362 -51.692 1.00 54.51 310 THR B O 1
ATOM 10623 N N . ILE C 1 328 ? 21.273 -47.543 -49.610 1.00 47.77 311 ILE B N 1
ATOM 10624 C CA . ILE C 1 328 ? 19.900 -47.761 -50.044 1.00 48.59 311 ILE B CA 1
ATOM 10625 C C . ILE C 1 328 ? 19.055 -46.496 -50.124 1.00 49.59 311 ILE B C 1
ATOM 10626 O O . ILE C 1 328 ? 18.795 -45.854 -49.114 1.00 48.90 311 ILE B O 1
ATOM 10631 N N . ALA C 1 329 ? 18.614 -46.163 -51.337 1.00 49.32 312 ALA B N 1
ATOM 10632 C CA . ALA C 1 329 ? 17.757 -44.984 -51.579 1.00 49.10 312 ALA B CA 1
ATOM 10633 C C . ALA C 1 329 ? 16.309 -45.068 -51.087 1.00 49.78 312 ALA B C 1
ATOM 10634 O O . ALA C 1 329 ? 15.790 -44.125 -50.475 1.00 51.47 312 ALA B O 1
ATOM 10636 N N . TYR C 1 330 ? 15.645 -46.170 -51.386 1.00 49.63 313 TYR B N 1
ATOM 10637 C CA . TYR C 1 330 ? 14.229 -46.298 -51.076 1.00 51.18 313 TYR B CA 1
ATOM 10638 C C . TYR C 1 330 ? 13.970 -47.683 -50.534 1.00 48.67 313 TYR B C 1
ATOM 10639 O O . TYR C 1 330 ? 14.654 -48.628 -50.902 1.00 53.65 313 TYR B O 1
ATOM 10648 N N . VAL C 1 331 ? 12.985 -47.802 -49.659 1.00 44.80 314 VAL B N 1
ATOM 10649 C CA . VAL C 1 331 ? 12.561 -49.098 -49.170 1.00 44.52 314 VAL B CA 1
ATOM 10650 C C . VAL C 1 331 ? 11.064 -49.204 -49.326 1.00 49.80 314 VAL B C 1
ATOM 10651 O O . VAL C 1 331 ? 10.326 -48.377 -48.811 1.00 55.44 314 VAL B O 1
ATOM 10655 N N . GLU C 1 332 ? 10.609 -50.228 -50.031 1.00 54.92 315 GLU B N 1
ATOM 10656 C CA . GLU C 1 332 ? 9.179 -50.467 -50.134 1.00 53.85 315 GLU B CA 1
ATOM 10657 C C . GLU C 1 332 ? 8.778 -51.338 -48.969 1.00 55.55 315 GLU B C 1
ATOM 10658 O O . GLU C 1 332 ? 9.108 -52.520 -48.922 1.00 59.72 315 GLU B O 1
ATOM 10664 N N . ALA C 1 333 ? 8.065 -50.737 -48.032 1.00 56.57 316 ALA B N 1
ATOM 10665 C CA . ALA C 1 333 ? 7.725 -51.393 -46.790 1.00 58.59 316 ALA B CA 1
ATOM 10666 C C . ALA C 1 333 ? 6.559 -52.318 -47.038 1.00 59.88 316 ALA B C 1
ATOM 10667 O O . ALA C 1 333 ? 5.982 -52.309 -48.117 1.00 57.07 316 ALA B O 1
ATOM 10669 N N . HIS C 1 334 ? 6.222 -53.134 -46.051 1.00 66.14 317 HIS B N 1
ATOM 10670 C CA . HIS C 1 334 ? 4.996 -53.918 -46.133 1.00 68.05 317 HIS B CA 1
ATOM 10671 C C . HIS C 1 334 ? 3.770 -53.019 -46.178 1.00 68.28 317 HIS B C 1
ATOM 10672 O O . HIS C 1 334 ? 2.863 -53.242 -46.972 1.00 71.12 317 HIS B O 1
ATOM 10679 N N . GLY C 1 335 ? 3.754 -52.009 -45.318 1.00 67.16 318 GLY B N 1
ATOM 10680 C CA . GLY C 1 335 ? 2.821 -50.890 -45.461 1.00 66.92 318 GLY B CA 1
ATOM 10681 C C . GLY C 1 335 ? 1.350 -51.245 -45.556 1.00 62.67 318 GLY B C 1
ATOM 10682 O O . GLY C 1 335 ? 0.628 -50.720 -46.405 1.00 51.85 318 GLY B O 1
ATOM 10683 N N . THR C 1 336 ? 0.904 -52.123 -44.677 1.00 65.54 319 THR B N 1
ATOM 10684 C CA . THR C 1 336 ? -0.506 -52.506 -44.652 1.00 73.23 319 THR B CA 1
ATOM 10685 C C . THR C 1 336 ? -1.423 -51.346 -44.275 1.00 71.16 319 THR B C 1
ATOM 10686 O O . THR C 1 336 ? -2.513 -51.214 -44.838 1.00 70.82 319 THR B O 1
ATOM 10690 N N . GLY C 1 337 ? -0.975 -50.497 -43.356 1.00 70.38 320 GLY B N 1
ATOM 10691 C CA . GLY C 1 337 ? -1.827 -49.439 -42.816 1.00 70.56 320 GLY B CA 1
ATOM 10692 C C . GLY C 1 337 ? -2.456 -49.730 -41.470 1.00 72.37 320 GLY B C 1
ATOM 10693 O O . GLY C 1 337 ? -3.506 -49.182 -41.133 1.00 71.69 320 GLY B O 1
ATOM 10694 N N . THR C 1 338 ? -1.821 -50.594 -40.693 1.00 76.35 321 THR B N 1
ATOM 10695 C CA . THR C 1 338 ? -2.338 -50.932 -39.371 1.00 78.82 321 THR B CA 1
ATOM 10696 C C . THR C 1 338 ? -1.626 -50.107 -38.321 1.00 76.85 321 THR B C 1
ATOM 10697 O O . THR C 1 338 ? -0.469 -49.749 -38.488 1.00 75.25 321 THR B O 1
ATOM 10701 N N . LYS C 1 339 ? -2.328 -49.801 -37.242 1.00 78.39 322 LYS B N 1
ATOM 10702 C CA . LYS C 1 339 ? -1.787 -48.919 -36.222 1.00 81.50 322 LYS B CA 1
ATOM 10703 C C . LYS C 1 339 ? -0.512 -49.511 -35.658 1.00 86.04 322 LYS B C 1
ATOM 10704 O O . LYS C 1 339 ? 0.475 -48.807 -35.445 1.00 88.73 322 LYS B O 1
ATOM 10710 N N . LEU C 1 340 ? -0.543 -50.815 -35.421 1.00 87.93 323 LEU B N 1
ATOM 10711 C CA . LEU C 1 340 ? 0.544 -51.502 -34.733 1.00 87.97 323 LEU B CA 1
ATOM 10712 C C . LEU C 1 340 ? 1.537 -52.198 -35.642 1.00 82.45 323 LEU B C 1
ATOM 10713 O O . LEU C 1 340 ? 2.678 -52.419 -35.249 1.00 79.02 323 LEU B O 1
ATOM 10718 N N . GLY C 1 341 ? 1.102 -52.560 -36.838 1.00 73.70 324 GLY B N 1
ATOM 10719 C CA . GLY C 1 341 ? 2.001 -53.158 -37.818 1.00 70.66 324 GLY B CA 1
ATOM 10720 C C . GLY C 1 341 ? 3.069 -52.205 -38.319 1.00 72.98 324 GLY B C 1
ATOM 10721 O O . GLY C 1 341 ? 4.245 -52.579 -38.439 1.00 77.78 324 GLY B O 1
ATOM 10722 N N . ASP C 1 342 ? 2.664 -50.974 -38.613 1.00 69.53 325 ASP B N 1
ATOM 10723 C CA . ASP C 1 342 ? 3.563 -49.974 -39.199 1.00 70.75 325 ASP B CA 1
ATOM 10724 C C . ASP C 1 342 ? 4.619 -49.330 -38.310 1.00 69.87 325 ASP B C 1
ATOM 10725 O O . ASP C 1 342 ? 5.471 -48.578 -38.791 1.00 66.89 325 ASP B O 1
ATOM 10730 N N . PRO C 1 343 ? 4.556 -49.602 -37.005 1.00 67.66 326 PRO B N 1
ATOM 10731 C CA . PRO C 1 343 ? 5.512 -49.049 -36.070 1.00 65.96 326 PRO B CA 1
ATOM 10732 C C . PRO C 1 343 ? 6.557 -50.128 -36.008 1.00 66.62 326 PRO B C 1
ATOM 10733 O O . PRO C 1 343 ? 7.752 -49.852 -35.912 1.00 59.98 326 PRO B O 1
ATOM 10737 N N . ILE C 1 344 ? 6.080 -51.360 -36.058 1.00 67.69 327 ILE B N 1
ATOM 10738 C CA . ILE C 1 344 ? 6.949 -52.505 -35.956 1.00 66.46 327 ILE B CA 1
ATOM 10739 C C . ILE C 1 344 ? 7.894 -52.593 -37.126 1.00 64.21 327 ILE B C 1
ATOM 10740 O O . ILE C 1 344 ? 9.062 -52.894 -36.940 1.00 66.97 327 ILE B O 1
ATOM 10745 N N . GLU C 1 345 ? 7.396 -52.333 -38.323 1.00 57.83 328 GLU B N 1
ATOM 10746 C CA . GLU C 1 345 ? 8.221 -52.504 -39.503 1.00 62.95 328 GLU B CA 1
ATOM 10747 C C . GLU C 1 345 ? 9.455 -51.623 -39.409 1.00 59.10 328 GLU B C 1
ATOM 10748 O O . GLU C 1 345 ? 10.584 -52.078 -39.608 1.00 59.31 328 GLU B O 1
ATOM 10754 N N . LEU C 1 346 ? 9.224 -50.361 -39.085 1.00 58.83 329 LEU B N 1
ATOM 10755 C CA . LEU C 1 346 ? 10.314 -49.390 -39.012 1.00 60.64 329 LEU B CA 1
ATOM 10756 C C . LEU C 1 346 ? 11.194 -49.671 -37.832 1.00 56.32 329 LEU B C 1
ATOM 10757 O O . LEU C 1 346 ? 12.401 -49.481 -37.880 1.00 58.40 329 LEU B O 1
ATOM 10762 N N . SER C 1 347 ? 10.567 -50.128 -36.768 1.00 51.23 330 SER B N 1
ATOM 10763 C CA . SER C 1 347 ? 11.287 -50.458 -35.573 1.00 49.11 330 SER B CA 1
ATOM 10764 C C . SER C 1 347 ? 12.317 -51.504 -35.907 1.00 49.08 330 SER B C 1
ATOM 10765 O O . SER C 1 347 ? 13.485 -51.398 -35.521 1.00 45.60 330 SER B O 1
ATOM 10768 N N . ALA C 1 348 ? 11.857 -52.516 -36.631 1.00 52.22 331 ALA B N 1
ATOM 10769 C CA . ALA C 1 348 ? 12.710 -53.603 -37.072 1.00 52.92 331 ALA B CA 1
ATOM 10770 C C . ALA C 1 348 ? 13.738 -53.100 -38.053 1.00 52.13 331 ALA B C 1
ATOM 10771 O O . ALA C 1 348 ? 14.904 -53.469 -37.983 1.00 49.59 331 ALA B O 1
ATOM 10773 N N . LEU C 1 349 ? 13.303 -52.268 -38.984 1.00 52.80 332 LEU B N 1
ATOM 10774 C CA . LEU C 1 349 ? 14.208 -51.784 -40.012 1.00 56.34 332 LEU B CA 1
ATOM 10775 C C . LEU C 1 349 ? 15.322 -50.963 -39.396 1.00 54.88 332 LEU B C 1
ATOM 10776 O O . LEU C 1 349 ? 16.494 -51.122 -39.707 1.00 50.32 332 LEU B O 1
ATOM 10781 N N . GLN C 1 350 ? 14.928 -50.063 -38.519 1.00 60.21 333 GLN B N 1
ATOM 10782 C CA . GLN C 1 350 ? 15.871 -49.162 -37.880 1.00 65.30 333 GLN B CA 1
ATOM 10783 C C . GLN C 1 350 ? 16.879 -49.910 -37.047 1.00 59.05 333 GLN B C 1
ATOM 10784 O O . GLN C 1 350 ? 18.071 -49.601 -37.052 1.00 62.27 333 GLN B O 1
ATOM 10790 N N . SER C 1 351 ? 16.378 -50.871 -36.297 1.00 51.47 334 SER B N 1
ATOM 10791 C CA . SER C 1 351 ? 17.220 -51.570 -35.364 1.00 52.83 334 SER B CA 1
ATOM 10792 C C . SER C 1 351 ? 18.344 -52.241 -36.118 1.00 48.26 334 SER B C 1
ATOM 10793 O O . SER C 1 351 ? 19.466 -52.285 -35.654 1.00 50.53 334 SER B O 1
ATOM 10796 N N . VAL C 1 352 ? 18.033 -52.769 -37.285 1.00 48.29 335 VAL B N 1
ATOM 10797 C CA . VAL C 1 352 ? 19.071 -53.339 -38.124 1.00 48.10 335 VAL B CA 1
ATOM 10798 C C . VAL C 1 352 ? 19.941 -52.254 -38.708 1.00 49.35 335 VAL B C 1
ATOM 10799 O O . VAL C 1 352 ? 21.167 -52.311 -38.621 1.00 48.94 335 VAL B O 1
ATOM 10803 N N . TYR C 1 353 ? 19.296 -51.278 -39.329 1.00 54.32 336 TYR B N 1
ATOM 10804 C CA . TYR C 1 353 ? 20.017 -50.246 -40.058 1.00 60.76 336 TYR B CA 1
ATOM 10805 C C . TYR C 1 353 ? 20.887 -49.452 -39.121 1.00 63.74 336 TYR B C 1
ATOM 10806 O O . TYR C 1 353 ? 21.996 -49.055 -39.472 1.00 64.60 336 TYR B O 1
ATOM 10815 N N . GLY C 1 354 ? 20.376 -49.227 -37.922 1.00 64.61 337 GLY B N 1
ATOM 10816 C CA . GLY C 1 354 ? 21.073 -48.391 -36.967 1.00 69.33 337 GLY B CA 1
ATOM 10817 C C . GLY C 1 354 ? 22.446 -48.919 -36.586 1.00 73.52 337 GLY B C 1
ATOM 10818 O O . GLY C 1 354 ? 23.420 -48.173 -36.604 1.00 81.28 337 GLY B O 1
ATOM 10819 N N . ARG C 1 355 ? 22.562 -50.186 -36.285 1.00 75.72 338 ARG B N 1
ATOM 10820 C CA . ARG C 1 355 ? 23.856 -50.691 -35.924 1.00 81.36 338 ARG B CA 1
ATOM 10821 C C . ARG C 1 355 ? 24.859 -50.485 -37.014 1.00 82.85 338 ARG B C 1
ATOM 10822 O O . ARG C 1 355 ? 26.022 -50.815 -36.859 1.00 78.77 338 ARG B O 1
ATOM 10830 N N . TYR C 1 356 ? 24.411 -49.948 -38.130 1.00 93.22 339 TYR B N 1
ATOM 10831 C CA . TYR C 1 356 ? 25.316 -49.766 -39.239 1.00 92.08 339 TYR B CA 1
ATOM 10832 C C . TYR C 1 356 ? 25.733 -48.367 -39.357 1.00 86.13 339 TYR B C 1
ATOM 10833 O O . TYR C 1 356 ? 25.328 -47.540 -38.580 1.00 82.95 339 TYR B O 1
ATOM 10842 N N . THR C 1 357 ? 26.401 -48.011 -40.427 1.00 30.00 340 THR B N 1
ATOM 10843 C CA . THR C 1 357 ? 26.855 -46.639 -40.616 1.00 30.00 340 THR B CA 1
ATOM 10844 C C . THR C 1 357 ? 25.589 -45.941 -41.098 1.00 30.00 340 THR B C 1
ATOM 10845 O O . THR C 1 357 ? 25.315 -45.897 -42.298 1.00 30.00 340 THR B O 1
ATOM 10849 N N . ASP C 1 358 ? 24.847 -45.634 -40.049 1.00 30.00 341 ASP B N 1
ATOM 10850 C CA . ASP C 1 358 ? 23.578 -45.020 -40.033 1.00 30.00 341 ASP B CA 1
ATOM 10851 C C . ASP C 1 358 ? 23.733 -43.711 -39.298 1.00 30.00 341 ASP B C 1
ATOM 10852 O O . ASP C 1 358 ? 24.834 -43.266 -39.008 1.00 30.00 341 ASP B O 1
ATOM 10857 N N . LYS C 1 359 ? 22.578 -43.131 -39.022 1.00 94.86 342 LYS B N 1
ATOM 10858 C CA . LYS C 1 359 ? 22.353 -41.892 -38.359 1.00 93.02 342 LYS B CA 1
ATOM 10859 C C . LYS C 1 359 ? 22.163 -41.031 -39.543 1.00 90.21 342 LYS B C 1
ATOM 10860 O O . LYS C 1 359 ? 23.029 -40.956 -40.371 1.00 101.67 342 LYS B O 1
ATOM 10866 N N . LYS C 1 360 ? 20.984 -40.435 -39.613 1.00 83.47 343 LYS B N 1
ATOM 10867 C CA . LYS C 1 360 ? 20.547 -39.566 -40.676 1.00 78.24 343 LYS B CA 1
ATOM 10868 C C . LYS C 1 360 ? 19.055 -39.747 -40.766 1.00 78.86 343 LYS B C 1
ATOM 10869 O O . LYS C 1 360 ? 18.398 -40.205 -39.854 1.00 80.53 343 LYS B O 1
ATOM 10875 N N . GLN C 1 361 ? 18.566 -39.356 -41.923 1.00 76.56 344 GLN B N 1
ATOM 10876 C CA . GLN C 1 361 ? 17.227 -39.554 -42.491 1.00 70.45 344 GLN B CA 1
ATOM 10877 C C . GLN C 1 361 ? 17.402 -39.459 -43.981 1.00 68.29 344 GLN B C 1
ATOM 10878 O O . GLN C 1 361 ? 17.020 -38.495 -44.613 1.00 62.66 344 GLN B O 1
ATOM 10884 N N . TYR C 1 362 ? 18.011 -40.499 -44.526 1.00 68.25 345 TYR B N 1
ATOM 10885 C CA . TYR C 1 362 ? 18.410 -40.532 -45.936 1.00 66.47 345 TYR B CA 1
ATOM 10886 C C . TYR C 1 362 ? 17.604 -41.456 -46.853 1.00 65.05 345 TYR B C 1
ATOM 10887 O O . TYR C 1 362 ? 17.757 -41.412 -48.083 1.00 62.88 345 TYR B O 1
ATOM 10896 N N . CYS C 1 363 ? 16.763 -42.292 -46.273 1.00 59.70 346 CYS B N 1
ATOM 10897 C CA . CYS C 1 363 ? 16.110 -43.330 -47.062 1.00 57.80 346 CYS B CA 1
ATOM 10898 C C . CYS C 1 363 ? 14.634 -43.082 -47.177 1.00 54.78 346 CYS B C 1
ATOM 10899 O O . CYS C 1 363 ? 13.991 -42.687 -46.220 1.00 54.66 346 CYS B O 1
ATOM 10902 N N . GLY C 1 364 ? 14.108 -43.334 -48.367 1.00 55.96 347 GLY B N 1
ATOM 10903 C CA . GLY C 1 364 ? 12.696 -43.136 -48.641 1.00 57.14 347 GLY B CA 1
ATOM 10904 C C . GLY C 1 364 ? 11.979 -44.423 -48.326 1.00 56.94 347 GLY B C 1
ATOM 10905 O O . GLY C 1 364 ? 12.473 -45.495 -48.650 1.00 57.37 347 GLY B O 1
ATOM 10906 N N . ILE C 1 365 ? 10.833 -44.306 -47.674 1.00 55.41 348 ILE B N 1
ATOM 10907 C CA . ILE C 1 365 ? 10.045 -45.462 -47.292 1.00 57.98 348 ILE B CA 1
ATOM 10908 C C . ILE C 1 365 ? 8.606 -45.281 -47.759 1.00 57.73 348 ILE B C 1
ATOM 10909 O O . ILE C 1 365 ? 8.001 -44.241 -47.521 1.00 61.10 348 ILE B O 1
ATOM 10914 N N . GLY C 1 366 ? 8.061 -46.281 -48.435 1.00 59.80 349 GLY B N 1
ATOM 10915 C CA . GLY C 1 366 ? 6.717 -46.155 -48.987 1.00 62.22 349 GLY B CA 1
ATOM 10916 C C . GLY C 1 366 ? 6.051 -47.486 -49.235 1.00 62.26 349 GLY B C 1
ATOM 10917 O O . GLY C 1 366 ? 6.704 -48.526 -49.239 1.00 61.88 349 GLY B O 1
ATOM 10918 N N . SER C 1 367 ? 4.741 -47.443 -49.441 1.00 60.26 350 SER B N 1
ATOM 10919 C CA . SER C 1 367 ? 3.991 -48.643 -49.742 1.00 58.82 350 SER B CA 1
ATOM 10920 C C . SER C 1 367 ? 3.040 -48.438 -50.899 1.00 58.11 350 SER B C 1
ATOM 10921 O O . SER C 1 367 ? 2.219 -47.528 -50.895 1.00 58.53 350 SER B O 1
ATOM 10924 N N . VAL C 1 368 ? 3.132 -49.323 -51.878 1.00 58.32 351 VAL B N 1
ATOM 10925 C CA . VAL C 1 368 ? 2.287 -49.236 -53.067 1.00 56.23 351 VAL B CA 1
ATOM 10926 C C . VAL C 1 368 ? 0.900 -49.774 -52.759 1.00 53.20 351 VAL B C 1
ATOM 10927 O O . VAL C 1 368 ? -0.015 -49.671 -53.566 1.00 49.33 351 VAL B O 1
ATOM 10931 N N . LYS C 1 369 ? 0.760 -50.361 -51.580 1.00 55.12 352 LYS B N 1
ATOM 10932 C CA . LYS C 1 369 ? -0.534 -50.837 -51.107 1.00 57.47 352 LYS B CA 1
ATOM 10933 C C . LYS C 1 369 ? -1.506 -49.700 -51.003 1.00 59.54 352 LYS B C 1
ATOM 10934 O O . LYS C 1 369 ? -2.714 -49.881 -51.081 1.00 57.64 352 LYS B O 1
ATOM 10940 N N . THR C 1 370 ? -0.945 -48.520 -50.814 1.00 61.98 353 THR B N 1
ATOM 10941 C CA . THR C 1 370 ? -1.721 -47.308 -50.713 1.00 61.58 353 THR B CA 1
ATOM 10942 C C . THR C 1 370 ? -2.462 -47.062 -52.013 1.00 59.51 353 THR B C 1
ATOM 10943 O O . THR C 1 370 ? -3.632 -46.695 -52.012 1.00 59.72 353 THR B O 1
ATOM 10947 N N . ASN C 1 371 ? -1.769 -47.270 -53.121 1.00 56.86 354 ASN B N 1
ATOM 10948 C CA . ASN C 1 371 ? -2.396 -47.177 -54.439 1.00 61.51 354 ASN B CA 1
ATOM 10949 C C . ASN C 1 371 ? -3.377 -48.296 -54.796 1.00 62.14 354 ASN B C 1
ATOM 10950 O O . ASN C 1 371 ? -4.455 -48.027 -55.338 1.00 63.72 354 ASN B O 1
ATOM 10955 N N . LEU C 1 372 ? -2.992 -49.538 -54.519 1.00 59.68 355 LEU B N 1
ATOM 10956 C CA . LEU C 1 372 ? -3.718 -50.689 -55.047 1.00 56.68 355 LEU B CA 1
ATOM 10957 C C . LEU C 1 372 ? -4.528 -51.444 -54.021 1.00 54.42 355 LEU B C 1
ATOM 10958 O O . LEU C 1 372 ? -5.499 -52.108 -54.370 1.00 61.49 355 LEU B O 1
ATOM 10963 N N . GLY C 1 373 ? -4.116 -51.357 -52.767 1.00 53.73 356 GLY B N 1
ATOM 10964 C CA . GLY C 1 373 ? -4.662 -52.203 -51.709 1.00 53.99 356 GLY B CA 1
ATOM 10965 C C . GLY C 1 373 ? -3.759 -53.376 -51.392 1.00 53.95 356 GLY B C 1
ATOM 10966 O O . GLY C 1 373 ? -2.643 -53.469 -51.901 1.00 55.14 356 GLY B O 1
ATOM 10967 N N . HIS C 1 374 ? -4.251 -54.278 -50.555 1.00 54.91 357 HIS B N 1
ATOM 10968 C CA . HIS C 1 374 ? -3.490 -55.469 -50.189 1.00 55.59 357 HIS B CA 1
ATOM 10969 C C . HIS C 1 374 ? -3.922 -56.636 -51.060 1.00 54.74 357 HIS B C 1
ATOM 10970 O O . HIS C 1 374 ? -5.042 -57.128 -50.928 1.00 47.09 357 HIS B O 1
ATOM 10977 N N . LEU C 1 375 ? -3.033 -57.052 -51.959 1.00 61.20 358 LEU B N 1
ATOM 10978 C CA . LEU C 1 375 ? -3.279 -58.181 -52.862 1.00 58.22 358 LEU B CA 1
ATOM 10979 C C . LEU C 1 375 ? -2.588 -59.402 -52.271 1.00 57.95 358 LEU B C 1
ATOM 10980 O O . LEU C 1 375 ? -1.366 -59.544 -52.366 1.00 64.37 358 LEU B O 1
ATOM 10985 N N . ASP C 1 376 ? -3.362 -60.299 -51.691 1.00 55.96 359 ASP B N 1
ATOM 10986 C CA . ASP C 1 376 ? -2.831 -61.160 -50.657 1.00 56.85 359 ASP B CA 1
ATOM 10987 C C . ASP C 1 376 ? -1.618 -61.886 -51.170 1.00 55.65 359 ASP B C 1
ATOM 10988 O O . ASP C 1 376 ? -0.541 -61.855 -50.573 1.00 61.12 359 ASP B O 1
ATOM 10993 N N . THR C 1 377 ? -1.798 -62.565 -52.281 1.00 52.59 360 THR B N 1
ATOM 10994 C CA . THR C 1 377 ? -0.722 -63.347 -52.828 1.00 49.09 360 THR B CA 1
ATOM 10995 C C . THR C 1 377 ? 0.164 -62.541 -53.782 1.00 55.30 360 THR B C 1
ATOM 10996 O O . THR C 1 377 ? 1.339 -62.871 -53.976 1.00 64.62 360 THR B O 1
ATOM 11000 N N . ALA C 1 378 ? -0.385 -61.478 -54.357 1.00 53.39 361 ALA B N 1
ATOM 11001 C CA . ALA C 1 378 ? 0.339 -60.693 -55.348 1.00 49.54 361 ALA B CA 1
ATOM 11002 C C . ALA C 1 378 ? 0.909 -59.427 -54.741 1.00 51.30 361 ALA B C 1
ATOM 11003 O O . ALA C 1 378 ? 1.366 -58.544 -55.451 1.00 48.47 361 ALA B O 1
ATOM 11005 N N . ALA C 1 379 ? 0.890 -59.353 -53.419 1.00 52.49 362 ALA B N 1
ATOM 11006 C CA . ALA C 1 379 ? 1.430 -58.205 -52.719 1.00 47.86 362 ALA B CA 1
ATOM 11007 C C . ALA C 1 379 ? 2.906 -58.076 -53.022 1.00 48.39 362 ALA B C 1
ATOM 11008 O O . ALA C 1 379 ? 3.394 -56.992 -53.331 1.00 51.98 362 ALA B O 1
ATOM 11010 N N . GLY C 1 380 ? 3.617 -59.192 -52.930 1.00 49.92 363 GLY B N 1
ATOM 11011 C CA . GLY C 1 380 ? 5.061 -59.202 -53.193 1.00 49.70 363 GLY B CA 1
ATOM 11012 C C . GLY C 1 380 ? 5.374 -58.813 -54.623 1.00 48.69 363 GLY B C 1
ATOM 11013 O O . GLY C 1 380 ? 6.314 -58.054 -54.901 1.00 45.38 363 GLY B O 1
ATOM 11014 N N . MET C 1 381 ? 4.557 -59.323 -55.527 1.00 48.18 364 MET B N 1
ATOM 11015 C CA . MET C 1 381 ? 4.743 -59.076 -56.936 1.00 49.66 364 MET B CA 1
ATOM 11016 C C . MET C 1 381 ? 4.625 -57.594 -57.199 1.00 46.13 364 MET B C 1
ATOM 11017 O O . MET C 1 381 ? 5.416 -57.031 -57.944 1.00 47.89 364 MET B O 1
ATOM 11022 N N . ALA C 1 382 ? 3.619 -56.976 -56.593 1.00 44.16 365 ALA B N 1
ATOM 11023 C CA . ALA C 1 382 ? 3.323 -55.558 -56.821 1.00 40.63 365 ALA B CA 1
ATOM 11024 C C . ALA C 1 382 ? 4.428 -54.645 -56.318 1.00 43.39 365 ALA B C 1
ATOM 11025 O O . ALA C 1 382 ? 4.854 -53.719 -57.017 1.00 43.23 365 ALA B O 1
ATOM 11027 N N . GLY C 1 383 ? 4.898 -54.919 -55.113 1.00 46.34 366 GLY B N 1
ATOM 11028 C CA . GLY C 1 383 ? 6.004 -54.161 -54.567 1.00 47.09 366 GLY B CA 1
ATOM 11029 C C . GLY C 1 383 ? 7.220 -54.353 -55.442 1.00 49.86 366 GLY B C 1
ATOM 11030 O O . GLY C 1 383 ? 7.940 -53.412 -55.744 1.00 54.17 366 GLY B O 1
ATOM 11031 N N . CYS C 1 384 ? 7.427 -55.589 -55.867 1.00 50.26 367 CYS B N 1
ATOM 11032 C CA . CYS C 1 384 ? 8.610 -55.946 -56.637 1.00 51.73 367 CYS B CA 1
ATOM 11033 C C . CYS C 1 384 ? 8.691 -55.181 -57.944 1.00 49.68 367 CYS B C 1
ATOM 11034 O O . CYS C 1 384 ? 9.723 -54.628 -58.297 1.00 51.63 367 CYS B O 1
ATOM 11037 N N . ILE C 1 385 ? 7.580 -55.135 -58.657 1.00 49.75 368 ILE B N 1
ATOM 11038 C CA . ILE C 1 385 ? 7.532 -54.452 -59.947 1.00 49.70 368 ILE B CA 1
ATOM 11039 C C . ILE C 1 385 ? 7.750 -52.955 -59.798 1.00 48.35 368 ILE B C 1
ATOM 11040 O O . ILE C 1 385 ? 8.427 -52.311 -60.598 1.00 40.09 368 ILE B O 1
ATOM 11045 N N . LYS C 1 386 ? 7.167 -52.399 -58.759 1.00 53.08 369 LYS B N 1
ATOM 11046 C CA . LYS C 1 386 ? 7.301 -50.977 -58.491 1.00 56.39 369 LYS B CA 1
ATOM 11047 C C . LYS C 1 386 ? 8.741 -50.566 -58.212 1.00 53.81 369 LYS B C 1
ATOM 11048 O O . LYS C 1 386 ? 9.202 -49.513 -58.657 1.00 55.86 369 LYS B O 1
ATOM 11054 N N . VAL C 1 387 ? 9.430 -51.382 -57.437 1.00 49.32 370 VAL B N 1
ATOM 11055 C CA . VAL C 1 387 ? 10.816 -51.112 -57.102 1.00 46.98 370 VAL B CA 1
ATOM 11056 C C . VAL C 1 387 ? 11.691 -51.300 -58.326 1.00 48.49 370 VAL B C 1
ATOM 11057 O O . VAL C 1 387 ? 12.631 -50.545 -58.562 1.00 50.17 370 VAL B O 1
ATOM 11061 N N . VAL C 1 388 ? 11.372 -52.313 -59.110 1.00 50.46 371 VAL B N 1
ATOM 11062 C CA . VAL C 1 388 ? 12.115 -52.575 -60.324 1.00 49.60 371 VAL B CA 1
ATOM 11063 C C . VAL C 1 388 ? 11.946 -51.439 -61.323 1.00 53.66 371 VAL B C 1
ATOM 11064 O O . VAL C 1 388 ? 12.899 -51.053 -62.011 1.00 56.36 371 VAL B O 1
ATOM 11068 N N . MET C 1 389 ? 10.739 -50.897 -61.388 1.00 58.71 372 MET B N 1
ATOM 11069 C CA . MET C 1 389 ? 10.464 -49.761 -62.281 1.00 59.12 372 MET B CA 1
ATOM 11070 C C . MET C 1 389 ? 11.170 -48.469 -61.862 1.00 65.19 372 MET B C 1
ATOM 11071 O O . MET C 1 389 ? 11.685 -47.730 -62.702 1.00 71.21 372 MET B O 1
ATOM 11076 N N . SER C 1 390 ? 11.182 -48.198 -60.559 1.00 67.01 373 SER B N 1
ATOM 11077 C CA . SER C 1 390 ? 11.810 -46.986 -60.013 1.00 61.34 373 SER B CA 1
ATOM 11078 C C . SER C 1 390 ? 13.300 -46.968 -60.278 1.00 62.09 373 SER B C 1
ATOM 11079 O O . SER C 1 390 ? 13.870 -45.920 -60.584 1.00 68.80 373 SER B O 1
ATOM 11082 N N . LEU C 1 391 ? 13.924 -48.126 -60.125 1.00 58.98 374 LEU B N 1
ATOM 11083 C CA . LEU C 1 391 ? 15.327 -48.264 -60.468 1.00 60.07 374 LEU B CA 1
ATOM 11084 C C . LEU C 1 391 ? 15.549 -48.142 -61.961 1.00 58.53 374 LEU B C 1
ATOM 11085 O O . LEU C 1 391 ? 16.544 -47.587 -62.412 1.00 55.62 374 LEU B O 1
ATOM 11090 N N . TYR C 1 392 ? 14.602 -48.655 -62.724 1.00 61.00 375 TYR B N 1
ATOM 11091 C CA . TYR C 1 392 ? 14.687 -48.585 -64.167 1.00 62.62 375 TYR B CA 1
ATOM 11092 C C . TYR C 1 392 ? 14.699 -47.126 -64.579 1.00 62.26 375 TYR B C 1
ATOM 11093 O O . TYR C 1 392 ? 15.498 -46.716 -65.417 1.00 61.25 375 TYR B O 1
ATOM 11102 N N . HIS C 1 393 ? 13.817 -46.346 -63.970 1.00 58.07 376 HIS B N 1
ATOM 11103 C CA . HIS C 1 393 ? 13.677 -44.930 -64.314 1.00 60.90 376 HIS B CA 1
ATOM 11104 C C . HIS C 1 393 ? 14.367 -43.959 -63.386 1.00 56.73 376 HIS B C 1
ATOM 11105 O O . HIS C 1 393 ? 14.352 -42.759 -63.632 1.00 55.83 376 HIS B O 1
ATOM 11112 N N . GLN C 1 394 ? 14.948 -44.458 -62.312 1.00 62.09 377 GLN B N 1
ATOM 11113 C CA . GLN C 1 394 ? 15.680 -43.582 -61.398 1.00 65.87 377 GLN B CA 1
ATOM 11114 C C . GLN C 1 394 ? 14.794 -42.497 -60.779 1.00 66.30 377 GLN B C 1
ATOM 11115 O O . GLN C 1 394 ? 15.237 -41.380 -60.513 1.00 65.58 377 GLN B O 1
ATOM 11121 N N . GLU C 1 395 ? 13.543 -42.850 -60.531 1.00 67.63 378 GLU B N 1
ATOM 11122 C CA . GLU C 1 395 ? 12.611 -41.950 -59.876 1.00 68.55 378 GLU B CA 1
ATOM 11123 C C . GLU C 1 395 ? 12.023 -42.651 -58.682 1.00 68.72 378 GLU B C 1
ATOM 11124 O O . GLU C 1 395 ? 12.007 -43.872 -58.643 1.00 67.53 378 GLU B O 1
ATOM 11130 N N . ILE C 1 396 ? 11.535 -41.885 -57.713 1.00 71.13 379 ILE B N 1
ATOM 11131 C CA . ILE C 1 396 ? 10.842 -42.466 -56.564 1.00 70.18 379 ILE B CA 1
ATOM 11132 C C . ILE C 1 396 ? 9.364 -42.160 -56.668 1.00 70.20 379 ILE B C 1
ATOM 11133 O O . ILE C 1 396 ? 8.966 -41.007 -56.812 1.00 73.89 379 ILE B O 1
ATOM 11138 N N . ALA C 1 397 ? 8.553 -43.202 -56.585 1.00 68.29 380 ALA B N 1
ATOM 11139 C CA . ALA C 1 397 ? 7.119 -43.013 -56.634 1.00 64.07 380 ALA B CA 1
ATOM 11140 C C . ALA C 1 397 ? 6.658 -42.525 -55.283 1.00 59.71 380 ALA B C 1
ATOM 11141 O O . ALA C 1 397 ? 7.102 -43.003 -54.245 1.00 62.31 380 ALA B O 1
ATOM 11143 N N . PRO C 1 398 ? 5.733 -41.576 -55.290 1.00 59.33 381 PRO B N 1
ATOM 11144 C CA . PRO C 1 398 ? 5.120 -41.096 -54.062 1.00 60.14 381 PRO B CA 1
ATOM 11145 C C . PRO C 1 398 ? 4.247 -42.120 -53.367 1.00 60.43 381 PRO B C 1
ATOM 11146 O O . PRO C 1 398 ? 3.773 -43.070 -53.986 1.00 61.06 381 PRO B O 1
ATOM 11150 N N . SER C 1 399 ? 4.036 -41.902 -52.077 1.00 62.77 382 SER B N 1
ATOM 11151 C CA . SER C 1 399 ? 3.098 -42.698 -51.309 1.00 63.65 382 SER B CA 1
ATOM 11152 C C . SER C 1 399 ? 1.946 -41.787 -50.920 1.00 62.25 382 SER B C 1
ATOM 11153 O O . SER C 1 399 ? 2.132 -40.754 -50.276 1.00 65.71 382 SER B O 1
ATOM 11156 N N . ILE C 1 400 ? 0.759 -42.174 -51.349 1.00 60.99 383 ILE B N 1
ATOM 11157 C CA . ILE C 1 400 ? -0.413 -41.318 -51.236 1.00 58.86 383 ILE B CA 1
ATOM 11158 C C . ILE C 1 400 ? -1.110 -41.535 -49.912 1.00 64.73 383 ILE B C 1
ATOM 11159 O O . ILE C 1 400 ? -0.727 -42.417 -49.129 1.00 70.32 383 ILE B O 1
ATOM 11164 N N . ASN C 1 401 ? -2.125 -40.719 -49.661 1.00 66.96 384 ASN B N 1
ATOM 11165 C CA . ASN C 1 401 ? -2.913 -40.839 -48.445 1.00 64.95 384 ASN B CA 1
ATOM 11166 C C . ASN C 1 401 ? -2.109 -40.584 -47.194 1.00 65.01 384 ASN B C 1
ATOM 11167 O O . ASN C 1 401 ? -2.358 -41.189 -46.155 1.00 71.65 384 ASN B O 1
ATOM 11172 N N . TYR C 1 402 ? -1.145 -39.687 -47.292 1.00 62.99 385 TYR B N 1
ATOM 11173 C CA . TYR C 1 402 ? -0.343 -39.339 -46.142 1.00 64.21 385 TYR B CA 1
ATOM 11174 C C . TYR C 1 402 ? -0.419 -37.850 -45.909 1.00 68.10 385 TYR B C 1
ATOM 11175 O O . TYR C 1 402 ? -0.063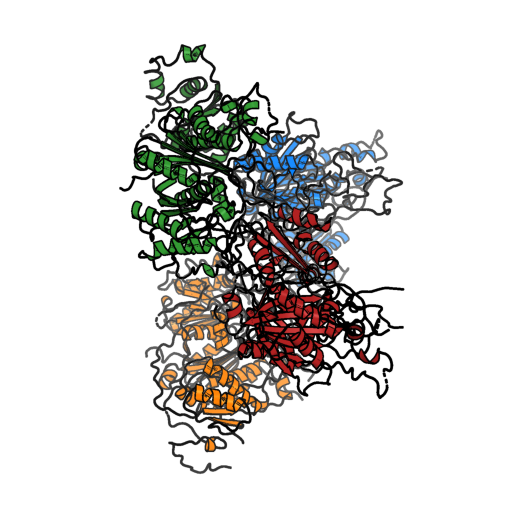 -37.058 -46.781 1.00 64.61 385 TYR B O 1
ATOM 11184 N N . LYS C 1 403 ? -0.888 -37.471 -44.734 1.00 76.27 386 LYS B N 1
ATOM 11185 C CA . LYS C 1 403 ? -0.988 -36.059 -44.370 1.00 82.32 386 LYS B CA 1
ATOM 11186 C C . LYS C 1 403 ? -0.049 -35.712 -43.215 1.00 86.44 386 LYS B C 1
ATOM 11187 O O . LYS C 1 403 ? 0.622 -34.686 -43.257 1.00 91.05 386 LYS B O 1
ATOM 11193 N N . GLU C 1 404 ? 0.003 -36.575 -42.202 1.00 85.44 387 GLU B N 1
ATOM 11194 C CA . GLU C 1 404 ? 0.852 -36.352 -41.019 1.00 83.32 387 GLU B CA 1
ATOM 11195 C C . GLU C 1 404 ? 1.673 -37.603 -40.664 1.00 83.07 387 GLU B C 1
ATOM 11196 O O . GLU C 1 404 ? 1.341 -38.704 -41.117 1.00 82.99 387 GLU B O 1
ATOM 11202 N N . PRO C 1 405 ? 2.739 -37.455 -39.838 1.00 81.86 388 PRO B N 1
ATOM 11203 C CA . PRO C 1 405 ? 3.486 -38.666 -39.594 1.00 79.97 388 PRO B CA 1
ATOM 11204 C C . PRO C 1 405 ? 3.043 -39.306 -38.291 1.00 85.16 388 PRO B C 1
ATOM 11205 O O . PRO C 1 405 ? 2.756 -38.612 -37.312 1.00 90.56 388 PRO B O 1
ATOM 11209 N N . ASN C 1 406 ? 2.962 -40.626 -38.295 1.00 83.80 389 ASN B N 1
ATOM 11210 C CA . ASN C 1 406 ? 2.583 -41.346 -37.098 1.00 83.46 389 ASN B CA 1
ATOM 11211 C C . ASN C 1 406 ? 3.567 -40.993 -35.999 1.00 82.93 389 ASN B C 1
ATOM 11212 O O . ASN C 1 406 ? 4.778 -41.142 -36.168 1.00 77.75 389 ASN B O 1
ATOM 11217 N N . PRO C 1 407 ? 3.052 -40.494 -34.871 1.00 87.82 390 PRO B N 1
ATOM 11218 C CA . PRO C 1 407 ? 3.922 -40.176 -33.763 1.00 89.08 390 PRO B CA 1
ATOM 11219 C C . PRO C 1 407 ? 4.845 -41.325 -33.394 1.00 91.81 390 PRO B C 1
ATOM 11220 O O . PRO C 1 407 ? 6.012 -41.102 -33.039 1.00 96.41 390 PRO B O 1
ATOM 11224 N N . ASN C 1 408 ? 4.335 -42.543 -33.496 1.00 91.62 391 ASN B N 1
ATOM 11225 C CA . ASN C 1 408 ? 5.084 -43.702 -33.032 1.00 92.14 391 ASN B CA 1
ATOM 11226 C C . ASN C 1 408 ? 6.329 -43.994 -33.834 1.00 95.57 391 ASN B C 1
ATOM 11227 O O . ASN C 1 408 ? 7.279 -44.593 -33.324 1.00 99.47 391 ASN B O 1
ATOM 11232 N N . LEU C 1 409 ? 6.331 -43.567 -35.086 1.00 95.37 392 LEU B N 1
ATOM 11233 C CA . LEU C 1 409 ? 7.390 -43.960 -35.986 1.00 96.25 392 LEU B CA 1
ATOM 11234 C C . LEU C 1 409 ? 8.753 -43.484 -35.512 1.00 101.02 392 LEU B C 1
ATOM 11235 O O . LEU C 1 409 ? 9.744 -44.192 -35.670 1.00 110.42 392 LEU B O 1
ATOM 11240 N N . HIS C 1 410 ? 8.806 -42.299 -34.918 1.00 98.20 393 HIS B N 1
ATOM 11241 C CA . HIS C 1 410 ? 10.096 -41.696 -34.570 1.00 98.66 393 HIS B CA 1
ATOM 11242 C C . HIS C 1 410 ? 10.919 -41.411 -35.794 1.00 93.10 393 HIS B C 1
ATOM 11243 O O . HIS C 1 410 ? 12.144 -41.435 -35.767 1.00 91.34 393 HIS B O 1
ATOM 11250 N N . LEU C 1 411 ? 10.212 -41.149 -36.877 1.00 87.90 394 LEU B N 1
ATOM 11251 C CA . LEU C 1 411 ? 10.842 -40.974 -38.151 1.00 87.08 394 LEU B CA 1
ATOM 11252 C C . LEU C 1 411 ? 12.118 -40.150 -38.127 1.00 92.11 394 LEU B C 1
ATOM 11253 O O . LEU C 1 411 ? 12.988 -40.306 -38.972 1.00 94.56 394 LEU B O 1
ATOM 11258 N N . GLU C 1 412 ? 12.214 -39.255 -37.158 1.00 101.06 395 GLU B N 1
ATOM 11259 C CA . GLU C 1 412 ? 13.308 -38.277 -37.128 1.00 103.00 395 GLU B CA 1
ATOM 11260 C C . GLU C 1 412 ? 14.641 -38.953 -36.782 1.00 100.14 395 GLU B C 1
ATOM 11261 O O . GLU C 1 412 ? 15.680 -38.652 -37.382 1.00 97.78 395 GLU B O 1
ATOM 11267 N N . ASP C 1 413 ? 14.602 -39.857 -35.807 1.00 94.32 396 ASP B N 1
ATOM 11268 C CA . ASP C 1 413 ? 15.722 -40.769 -35.551 1.00 91.17 396 ASP B CA 1
ATOM 11269 C C . ASP C 1 413 ? 15.745 -41.810 -36.644 1.00 85.19 396 ASP B C 1
ATOM 11270 O O . ASP C 1 413 ? 16.745 -42.476 -36.892 1.00 84.24 396 ASP B O 1
ATOM 11275 N N . SER C 1 414 ? 14.605 -41.915 -37.321 1.00 85.98 397 SER B N 1
ATOM 11276 C CA . SER C 1 414 ? 14.421 -42.851 -38.420 1.00 85.72 397 SER B CA 1
ATOM 11277 C C . SER C 1 414 ? 15.265 -42.482 -39.636 1.00 83.14 397 SER B C 1
ATOM 11278 O O . SER C 1 414 ? 15.123 -41.406 -40.216 1.00 79.75 397 SER B O 1
ATOM 11281 N N . PRO C 1 415 ? 16.144 -43.404 -40.005 1.00 79.75 398 PRO B N 1
ATOM 11282 C CA . PRO C 1 415 ? 17.036 -43.269 -41.131 1.00 75.05 398 PRO B CA 1
ATOM 11283 C C . PRO C 1 415 ? 16.283 -43.031 -42.421 1.00 74.02 398 PRO B C 1
ATOM 11284 O O . PRO C 1 415 ? 16.895 -42.807 -43.466 1.00 72.86 398 PRO B O 1
ATOM 11288 N N . PHE C 1 416 ? 14.960 -43.065 -42.357 1.00 69.75 399 PHE B N 1
ATOM 11289 C CA . PHE C 1 416 ? 14.185 -42.863 -43.563 1.00 67.81 399 PHE B CA 1
ATOM 11290 C C . PHE C 1 416 ? 12.926 -42.037 -43.517 1.00 64.13 399 PHE B C 1
ATOM 11291 O O . PHE C 1 416 ? 12.064 -42.228 -42.671 1.00 66.46 399 PHE B O 1
ATOM 11299 N N . PHE C 1 417 ? 12.845 -41.115 -44.461 1.00 61.36 400 PHE B N 1
ATOM 11300 C CA . PHE C 1 417 ? 11.685 -40.257 -44.616 1.00 64.26 400 PHE B CA 1
ATOM 11301 C C . PHE C 1 417 ? 10.538 -40.741 -45.488 1.00 67.03 400 PHE B C 1
ATOM 11302 O O . PHE C 1 417 ? 10.763 -41.326 -46.540 1.00 74.69 400 PHE B O 1
ATOM 11310 N N . VAL C 1 418 ? 9.310 -40.487 -45.058 1.00 64.59 401 VAL B N 1
ATOM 11311 C CA . VAL C 1 418 ? 8.134 -40.909 -45.820 1.00 62.27 401 VAL B CA 1
ATOM 11312 C C . VAL C 1 418 ? 8.095 -40.191 -47.160 1.00 68.07 401 VAL B C 1
ATOM 11313 O O . VAL C 1 418 ? 8.438 -39.017 -47.252 1.00 77.24 401 VAL B O 1
ATOM 11317 N N . ALA C 1 419 ? 7.668 -40.907 -48.193 1.00 73.91 402 ALA B N 1
ATOM 11318 C CA . ALA C 1 419 ? 7.581 -40.341 -49.545 1.00 74.20 402 ALA B CA 1
ATOM 11319 C C . ALA C 1 419 ? 6.274 -39.565 -49.748 1.00 70.25 402 ALA B C 1
ATOM 11320 O O . ALA C 1 419 ? 5.210 -40.007 -49.332 1.00 65.45 402 ALA B O 1
ATOM 11322 N N . GLU C 1 420 ? 6.371 -38.412 -50.398 1.00 71.35 403 GLU B N 1
ATOM 11323 C CA . GLU C 1 420 ? 5.202 -37.561 -50.652 1.00 75.86 403 GLU B CA 1
ATOM 11324 C C . GLU C 1 420 ? 5.305 -36.852 -52.009 1.00 74.28 403 GLU B C 1
ATOM 11325 O O . GLU C 1 420 ? 4.303 -36.403 -52.582 1.00 70.00 403 GLU B O 1
ATOM 11331 N N . GLU C 1 421 ? 6.498 -36.861 -52.583 1.00 74.26 404 GLU B N 1
ATOM 11332 C CA . GLU C 1 421 ? 6.712 -36.264 -53.893 1.00 77.08 404 GLU B CA 1
ATOM 11333 C C . GLU C 1 421 ? 7.527 -37.088 -54.851 1.00 71.78 404 GLU B C 1
ATOM 11334 O O . GLU C 1 421 ? 8.041 -38.105 -54.483 1.00 65.18 404 GLU B O 1
ATOM 11340 N N . LYS C 1 422 ? 7.648 -36.624 -56.087 1.00 73.28 405 LYS B N 1
ATOM 11341 C CA . LYS C 1 422 ? 8.438 -37.303 -57.101 1.00 72.64 405 LYS B CA 1
ATOM 11342 C C . LYS C 1 422 ? 9.846 -37.165 -56.705 1.00 69.84 405 LYS B C 1
ATOM 11343 O O . LYS C 1 422 ? 10.141 -36.382 -55.847 1.00 72.35 405 LYS B O 1
ATOM 11349 N N . LYS C 1 423 ? 10.721 -37.913 -57.328 1.00 30.00 406 LYS B N 1
ATOM 11350 C CA . LYS C 1 423 ? 12.087 -37.791 -56.937 1.00 30.00 406 LYS B CA 1
ATOM 11351 C C . LYS C 1 423 ? 13.060 -37.560 -58.037 1.00 30.00 406 LYS B C 1
ATOM 11352 O O . LYS C 1 423 ? 12.805 -37.709 -59.213 1.00 30.00 406 LYS B O 1
ATOM 11358 N N . GLU C 1 424 ? 14.217 -37.161 -57.578 1.00 30.00 407 GLU B N 1
ATOM 11359 C CA . GLU C 1 424 ? 15.313 -36.803 -58.409 1.00 30.00 407 GLU B CA 1
ATOM 11360 C C . GLU C 1 424 ? 16.337 -37.772 -57.931 1.00 30.00 407 GLU B C 1
ATOM 11361 O O . GLU C 1 424 ? 16.525 -37.925 -56.738 1.00 30.00 407 GLU B O 1
ATOM 11367 N N . LEU C 1 425 ? 16.995 -38.435 -58.853 1.00 80.70 408 LEU B N 1
ATOM 11368 C CA . LEU C 1 425 ? 18.014 -39.358 -58.464 1.00 84.53 408 LEU B CA 1
ATOM 11369 C C . LEU C 1 425 ? 19.221 -39.244 -59.343 1.00 87.21 408 LEU B C 1
ATOM 11370 O O . LEU C 1 425 ? 19.179 -39.508 -60.528 1.00 84.07 408 LEU B O 1
ATOM 11375 N N . THR C 1 426 ? 20.316 -38.832 -58.743 1.00 90.93 409 THR B N 1
ATOM 11376 C CA . THR C 1 426 ? 21.568 -38.775 -59.491 1.00 95.58 409 THR B CA 1
ATOM 11377 C C . THR C 1 426 ? 22.762 -39.005 -58.577 1.00 93.53 409 THR B C 1
ATOM 11378 O O . THR C 1 426 ? 23.882 -39.199 -59.040 1.00 93.89 409 THR B O 1
ATOM 11382 N N . ALA C 1 431 ? 25.165 -48.677 -58.785 1.00 55.86 414 ALA B N 1
ATOM 11383 C CA . ALA C 1 431 ? 24.239 -47.551 -58.764 1.00 60.88 414 ALA B CA 1
ATOM 11384 C C . ALA C 1 431 ? 23.410 -47.543 -57.484 1.00 62.23 414 ALA B C 1
ATOM 11385 O O . ALA C 1 431 ? 23.854 -48.026 -56.442 1.00 66.33 414 ALA B O 1
ATOM 11387 N N . HIS C 1 432 ? 22.204 -46.992 -57.570 1.00 57.46 415 HIS B N 1
ATOM 11388 C CA . HIS C 1 432 ? 21.310 -46.920 -56.420 1.00 55.62 415 HIS B CA 1
ATOM 11389 C C . HIS C 1 432 ? 20.702 -48.283 -56.108 1.00 54.24 415 HIS B C 1
ATOM 11390 O O . HIS C 1 432 ? 20.503 -49.105 -57.004 1.00 57.89 415 HIS B O 1
ATOM 11397 N N . ARG C 1 433 ? 20.407 -48.517 -54.834 1.00 53.14 416 ARG B N 1
ATOM 11398 C CA . ARG C 1 433 ? 19.821 -49.780 -54.402 1.00 47.96 416 ARG B CA 1
ATOM 11399 C C . ARG C 1 433 ? 18.525 -49.551 -53.631 1.00 46.03 416 ARG B C 1
ATOM 11400 O O . ARG C 1 433 ? 18.392 -48.570 -52.899 1.00 42.00 416 ARG B O 1
ATOM 11408 N N . MET C 1 434 ? 17.572 -50.461 -53.801 1.00 50.74 417 MET B N 1
ATOM 11409 C CA . MET C 1 434 ? 16.297 -50.360 -53.128 1.00 51.62 417 MET B CA 1
ATOM 11410 C C . MET C 1 434 ? 15.936 -51.679 -52.522 1.00 49.43 417 MET B C 1
ATOM 11411 O O . MET C 1 434 ? 16.325 -52.719 -53.029 1.00 48.52 417 MET B O 1
ATOM 11416 N N . ALA C 1 435 ? 15.175 -51.623 -51.442 1.00 46.31 418 ALA B N 1
ATOM 11417 C CA . ALA C 1 435 ? 14.840 -52.822 -50.719 1.00 48.30 418 ALA B CA 1
ATOM 11418 C C . ALA C 1 435 ? 13.350 -53.018 -50.714 1.00 46.86 418 ALA B C 1
ATOM 11419 O O . ALA C 1 435 ? 12.584 -52.080 -50.912 1.00 48.57 418 ALA B O 1
ATOM 11421 N N . LEU C 1 436 ? 12.947 -54.250 -50.478 1.00 45.92 419 LEU B N 1
ATOM 11422 C CA . LEU C 1 436 ? 11.539 -54.578 -50.469 1.00 43.67 419 LEU B CA 1
ATOM 11423 C C . LEU C 1 436 ? 11.239 -55.567 -49.360 1.00 45.13 419 LEU B C 1
ATOM 11424 O O . LEU C 1 436 ? 12.008 -56.494 -49.126 1.00 45.70 419 LEU B O 1
ATOM 11429 N N . SER C 1 437 ? 10.125 -55.348 -48.676 1.00 43.01 420 SER B N 1
ATOM 11430 C CA . SER C 1 437 ? 9.714 -56.213 -47.586 1.00 45.32 420 SER B CA 1
ATOM 11431 C C . SER C 1 437 ? 8.339 -56.775 -47.873 1.00 49.36 420 SER B C 1
ATOM 11432 O O . SER C 1 437 ? 7.489 -56.105 -48.463 1.00 48.67 420 SER B O 1
ATOM 11435 N N . SER C 1 438 ? 8.138 -58.017 -47.453 1.00 53.92 421 SER B N 1
ATOM 11436 C CA . SER C 1 438 ? 6.804 -58.605 -47.401 1.00 53.39 421 SER B CA 1
ATOM 11437 C C . SER C 1 438 ? 6.698 -59.519 -46.201 1.00 55.06 421 SER B C 1
ATOM 11438 O O . SER C 1 438 ? 7.543 -60.385 -46.007 1.00 57.84 421 SER B O 1
ATOM 11441 N N . PHE C 1 439 ? 5.667 -59.331 -45.392 1.00 54.26 422 PHE B N 1
ATOM 11442 C CA . PHE C 1 439 ? 5.505 -60.152 -44.206 1.00 54.83 422 PHE B CA 1
ATOM 11443 C C . PHE C 1 439 ? 4.184 -60.858 -44.186 1.00 57.53 422 PHE B C 1
ATOM 11444 O O . PHE C 1 439 ? 3.132 -60.237 -44.266 1.00 62.02 422 PHE B O 1
ATOM 11452 N N . GLY C 1 440 ? 4.268 -62.172 -44.069 1.00 57.57 423 GLY B N 1
ATOM 11453 C CA . GLY C 1 440 ? 3.112 -63.031 -44.221 1.00 54.44 423 GLY B CA 1
ATOM 11454 C C . GLY C 1 440 ? 2.196 -62.965 -43.031 1.00 46.29 423 GLY B C 1
ATOM 11455 O O . GLY C 1 440 ? 2.609 -62.613 -41.932 1.00 44.19 423 GLY B O 1
ATOM 11456 N N . LEU C 1 441 ? 0.944 -63.313 -43.264 1.00 45.94 424 LEU B N 1
ATOM 11457 C CA . LEU C 1 441 ? 0.003 -63.516 -42.181 1.00 47.26 424 LEU B CA 1
ATOM 11458 C C . LEU C 1 441 ? 0.482 -64.707 -41.359 1.00 52.55 424 LEU B C 1
ATOM 11459 O O . LEU C 1 441 ? 0.344 -64.749 -40.142 1.00 56.08 424 LEU B O 1
ATOM 11464 N N . GLY C 1 442 ? 1.073 -65.672 -42.042 1.00 54.42 425 GLY B N 1
ATOM 11465 C CA . GLY C 1 442 ? 1.537 -66.889 -41.399 1.00 55.49 425 GLY B CA 1
ATOM 11466 C C . GLY C 1 442 ? 2.602 -66.656 -40.346 1.00 50.68 425 GLY B C 1
ATOM 11467 O O . GLY C 1 442 ? 2.676 -67.371 -39.360 1.00 44.95 425 GLY B O 1
ATOM 11468 N N . GLY C 1 443 ? 3.421 -65.641 -40.551 1.00 50.01 426 GLY B N 1
ATOM 11469 C CA . GLY C 1 443 ? 4.620 -65.479 -39.742 1.00 49.18 426 GLY B CA 1
ATOM 11470 C C . GLY C 1 443 ? 5.878 -65.730 -40.542 1.00 47.94 426 GLY B C 1
ATOM 11471 O O . GLY C 1 443 ? 6.957 -65.892 -39.990 1.00 48.89 426 GLY B O 1
ATOM 11472 N N . THR C 1 444 ? 5.739 -65.771 -41.859 1.00 43.05 427 THR B N 1
ATOM 11473 C CA . THR C 1 444 ? 6.890 -65.940 -42.720 1.00 39.01 427 THR B CA 1
ATOM 11474 C C . THR C 1 444 ? 7.247 -64.606 -43.335 1.00 39.56 427 THR B C 1
ATOM 11475 O O . THR C 1 444 ? 6.405 -63.945 -43.934 1.00 40.11 427 THR B O 1
ATOM 11479 N N . ASN C 1 445 ? 8.509 -64.224 -43.186 1.00 41.92 428 ASN B N 1
ATOM 11480 C CA . ASN C 1 445 ? 8.957 -62.896 -43.573 1.00 43.32 428 ASN B CA 1
ATOM 11481 C C . ASN C 1 445 ? 9.935 -62.913 -44.716 1.00 45.59 428 ASN B C 1
ATOM 11482 O O . ASN C 1 445 ? 10.741 -63.826 -44.824 1.00 49.40 428 ASN B O 1
ATOM 11487 N N . THR C 1 446 ? 9.870 -61.886 -45.547 1.00 45.77 429 THR B N 1
ATOM 11488 C CA . THR C 1 446 ? 10.759 -61.780 -46.690 1.00 43.89 429 THR B CA 1
ATOM 11489 C C . THR C 1 446 ? 11.318 -60.375 -46.809 1.00 43.20 429 THR B C 1
ATOM 11490 O O . THR C 1 446 ? 10.617 -59.396 -46.568 1.00 38.85 429 THR B O 1
ATOM 11494 N N . HIS C 1 447 ? 12.581 -60.287 -47.194 1.00 44.24 430 HIS B N 1
ATOM 11495 C CA . HIS C 1 447 ? 13.190 -59.006 -47.544 1.00 46.89 430 HIS B CA 1
ATOM 11496 C C . HIS C 1 447 ? 14.061 -59.223 -48.768 1.00 45.89 430 HIS B C 1
ATOM 11497 O O . HIS C 1 447 ? 14.651 -60.291 -48.928 1.00 40.48 430 HIS B O 1
ATOM 11504 N N . ALA C 1 448 ? 14.131 -58.215 -49.626 1.00 45.25 431 ALA B N 1
ATOM 11505 C CA . ALA C 1 448 ? 14.961 -58.293 -50.821 1.00 45.17 431 ALA B CA 1
ATOM 11506 C C . ALA C 1 448 ? 15.561 -56.951 -51.184 1.00 47.16 431 ALA B C 1
ATOM 11507 O O . ALA C 1 448 ? 15.011 -55.913 -50.852 1.00 49.78 431 ALA B O 1
ATOM 11509 N N . ILE C 1 449 ? 16.675 -56.989 -51.889 1.00 46.65 432 ILE B N 1
ATOM 11510 C CA . ILE C 1 449 ? 17.347 -55.768 -52.303 1.00 49.68 432 ILE B CA 1
ATOM 11511 C C . ILE C 1 449 ? 17.568 -55.826 -53.793 1.00 52.39 432 ILE B C 1
ATOM 11512 O O . ILE C 1 449 ? 17.796 -56.897 -54.350 1.00 52.76 432 ILE B O 1
ATOM 11517 N N . PHE C 1 450 ? 17.508 -54.664 -54.426 1.00 54.90 433 PHE B N 1
ATOM 11518 C CA . PHE C 1 450 ? 17.698 -54.565 -55.862 1.00 51.46 433 PHE B CA 1
ATOM 11519 C C . PHE C 1 450 ? 18.756 -53.548 -56.158 1.00 50.27 433 PHE B C 1
ATOM 11520 O O . PHE C 1 450 ? 18.998 -52.664 -55.351 1.00 52.15 433 PHE B O 1
ATOM 11528 N N . GLU C 1 451 ? 19.375 -53.674 -57.329 1.00 49.84 434 GLU B N 1
ATOM 11529 C CA . GLU C 1 451 ? 20.417 -52.757 -57.770 1.00 53.82 434 GLU B CA 1
ATOM 11530 C C . GLU C 1 451 ? 20.087 -52.230 -59.165 1.00 53.32 434 GLU B C 1
ATOM 11531 O O . GLU C 1 451 ? 19.644 -52.981 -60.033 1.00 50.10 434 GLU B O 1
ATOM 11537 N N . GLN C 1 452 ? 20.304 -50.935 -59.370 1.00 53.77 435 GLN B N 1
ATOM 11538 C CA . GLN C 1 452 ? 20.028 -50.300 -60.639 1.00 53.98 435 GLN B CA 1
ATOM 11539 C C . GLN C 1 452 ? 20.919 -50.906 -61.693 1.00 55.54 435 GLN B C 1
ATOM 11540 O O . GLN C 1 452 ? 22.041 -51.314 -61.392 1.00 51.27 435 GLN B O 1
ATOM 11546 N N . TYR C 1 453 ? 20.428 -50.962 -62.926 1.00 62.18 436 TYR B N 1
ATOM 11547 C CA . TYR C 1 453 ? 21.284 -51.351 -64.043 1.00 65.36 436 TYR B CA 1
ATOM 11548 C C . TYR C 1 453 ? 21.569 -50.160 -64.943 1.00 65.46 436 TYR B C 1
ATOM 11549 O O . TYR C 1 453 ? 20.661 -49.553 -65.490 1.00 69.62 436 TYR B O 1
ATOM 11558 N N . PRO C 1 454 ? 22.852 -49.852 -65.115 1.00 66.93 437 PRO B N 1
ATOM 11559 C CA . PRO C 1 454 ? 23.278 -48.477 -65.388 1.00 72.76 437 PRO B CA 1
ATOM 11560 C C . PRO C 1 454 ? 23.697 -48.001 -66.780 1.00 78.08 437 PRO B C 1
ATOM 11561 O O . PRO C 1 454 ? 23.678 -46.766 -67.043 1.00 89.87 437 PRO B O 1
ATOM 11565 N N . ASP C 1 455 ? 24.169 -48.909 -67.628 1.00 78.18 438 ASP B N 1
ATOM 11566 C CA . ASP C 1 455 ? 24.935 -48.461 -68.783 1.00 86.19 438 ASP B CA 1
ATOM 11567 C C . ASP C 1 455 ? 24.148 -48.685 -70.052 1.00 90.69 438 ASP B C 1
ATOM 11568 O O . ASP C 1 455 ? 23.752 -49.810 -70.359 1.00 95.10 438 ASP B O 1
ATOM 11573 N N . ALA C 1 456 ? 23.923 -47.610 -70.792 1.00 88.83 439 ALA B N 1
ATOM 11574 C CA . ALA C 1 456 ? 23.517 -47.741 -72.178 1.00 89.04 439 ALA B CA 1
ATOM 11575 C C . ALA C 1 456 ? 24.364 -46.859 -73.073 1.00 89.55 439 ALA B C 1
ATOM 11576 O O . ALA C 1 456 ? 24.508 -45.658 -72.836 1.00 83.34 439 ALA B O 1
ATOM 11578 N N . SER C 1 457 ? 24.927 -47.471 -74.110 1.00 88.82 440 SER B N 1
ATOM 11579 C CA . SER C 1 457 ? 25.645 -46.734 -75.129 1.00 89.34 440 SER B CA 1
ATOM 11580 C C . SER C 1 457 ? 24.913 -46.992 -76.428 1.00 94.68 440 SER B C 1
ATOM 11581 O O . SER C 1 457 ? 25.357 -47.757 -77.282 1.00 95.97 440 SER B O 1
ATOM 11584 N N . GLU C 1 458 ? 23.761 -46.345 -76.540 1.00 100.29 441 GLU B N 1
ATOM 11585 C CA . GLU C 1 458 ? 22.837 -46.542 -77.649 1.00 96.29 441 GLU B CA 1
ATOM 11586 C C . GLU C 1 458 ? 23.486 -46.038 -78.932 1.00 100.21 441 GLU B C 1
ATOM 11587 O O . GLU C 1 458 ? 24.242 -45.065 -78.914 1.00 103.54 441 GLU B O 1
ATOM 11593 N N . ALA C 1 459 ? 23.200 -46.697 -80.047 1.00 98.39 442 ALA B N 1
ATOM 11594 C CA . ALA C 1 459 ? 23.800 -46.299 -81.312 1.00 93.06 442 ALA B CA 1
ATOM 11595 C C . ALA C 1 459 ? 22.754 -46.123 -82.393 1.00 93.17 442 ALA B C 1
ATOM 11596 O O . ALA C 1 459 ? 21.733 -46.817 -82.411 1.00 91.63 442 ALA B O 1
ATOM 11598 N N . ALA C 1 460 ? 23.034 -45.203 -83.310 1.00 92.56 443 ALA B N 1
ATOM 11599 C CA . ALA C 1 460 ? 22.098 -44.883 -84.373 1.00 95.28 443 ALA B CA 1
ATOM 11600 C C . ALA C 1 460 ? 21.953 -46.110 -85.236 1.00 99.27 443 ALA B C 1
ATOM 11601 O O . ALA C 1 460 ? 22.678 -47.089 -85.061 1.00 108.03 443 ALA B O 1
ATOM 11603 N N . ASP C 1 461 ? 21.025 -46.058 -86.180 1.00 101.97 444 ASP B N 1
ATOM 11604 C CA . ASP C 1 461 ? 20.732 -47.220 -86.995 1.00 104.25 444 ASP B CA 1
ATOM 11605 C C . ASP C 1 461 ? 21.666 -47.258 -88.192 1.00 104.16 444 ASP B C 1
ATOM 11606 O O . ASP C 1 461 ? 21.586 -46.403 -89.067 1.00 111.87 444 ASP B O 1
ATOM 11611 N N . ALA C 1 462 ? 22.544 -48.253 -88.234 1.00 102.76 445 ALA B N 1
ATOM 11612 C CA . ALA C 1 462 ? 23.491 -48.392 -89.342 1.00 101.40 445 ALA B CA 1
ATOM 11613 C C . ALA C 1 462 ? 22.804 -48.582 -90.696 1.00 101.95 445 ALA B C 1
ATOM 11614 O O . ALA C 1 462 ? 23.285 -48.090 -91.716 1.00 105.16 445 ALA B O 1
ATOM 11616 N N . ALA C 1 463 ? 21.680 -49.289 -90.699 1.00 103.45 446 ALA B N 1
ATOM 11617 C CA . ALA C 1 463 ? 21.019 -49.663 -91.948 1.00 101.05 446 ALA B CA 1
ATOM 11618 C C . ALA C 1 463 ? 19.631 -49.047 -92.048 1.00 100.17 446 ALA B C 1
ATOM 11619 O O . ALA C 1 463 ? 18.857 -49.067 -91.096 1.00 103.66 446 ALA B O 1
ATOM 11621 N N . GLY C 1 464 ? 19.313 -48.496 -93.208 1.00 96.71 447 GLY B N 1
ATOM 11622 C CA . GLY C 1 464 ? 18.031 -47.785 -93.350 1.00 98.56 447 GLY B CA 1
ATOM 11623 C C . GLY C 1 464 ? 16.692 -48.485 -93.608 1.00 98.07 447 GLY B C 1
ATOM 11624 O O . GLY C 1 464 ? 15.652 -47.823 -93.520 1.00 98.04 447 GLY B O 1
ATOM 11625 N N . PRO C 1 465 ? 16.699 -49.785 -93.985 1.00 94.62 448 PRO B N 1
ATOM 11626 C CA . PRO C 1 465 ? 15.459 -50.569 -94.049 1.00 95.51 448 PRO B CA 1
ATOM 11627 C C . PRO C 1 465 ? 15.507 -51.913 -93.363 1.00 96.39 448 PRO B C 1
ATOM 11628 O O . PRO C 1 465 ? 16.443 -52.674 -93.586 1.00 102.64 448 PRO B O 1
ATOM 11632 N N . PHE C 1 466 ? 14.485 -52.233 -92.581 1.00 91.54 449 PHE B N 1
ATOM 11633 C CA . PHE C 1 466 ? 14.340 -53.601 -92.092 1.00 91.22 449 PHE B CA 1
ATOM 11634 C C . PHE C 1 466 ? 12.891 -54.025 -91.910 1.00 86.75 449 PHE B C 1
ATOM 11635 O O . PHE C 1 466 ? 11.956 -53.230 -92.037 1.00 84.15 449 PHE B O 1
ATOM 11643 N N . ILE C 1 467 ? 12.732 -55.307 -91.627 1.00 80.16 450 ILE B N 1
ATOM 11644 C CA . ILE C 1 467 ? 11.487 -56.005 -91.861 1.00 75.91 450 ILE B CA 1
ATOM 11645 C C . ILE C 1 467 ? 10.816 -56.367 -90.564 1.00 73.39 450 ILE B C 1
ATOM 11646 O O . ILE C 1 467 ? 11.423 -56.975 -89.688 1.00 72.74 450 ILE B O 1
ATOM 11651 N N . ILE C 1 468 ? 9.548 -56.021 -90.458 1.00 68.66 451 ILE B N 1
ATOM 11652 C CA . ILE C 1 468 ? 8.786 -56.371 -89.284 1.00 61.58 451 ILE B CA 1
ATOM 11653 C C . ILE C 1 468 ? 8.030 -57.597 -89.766 1.00 62.67 451 ILE B C 1
ATOM 11654 O O . ILE C 1 468 ? 7.658 -57.670 -90.941 1.00 68.47 451 ILE B O 1
ATOM 11659 N N . PRO C 1 469 ? 7.905 -58.620 -88.875 1.00 61.04 452 PRO B N 1
ATOM 11660 C CA . PRO C 1 469 ? 6.977 -59.699 -89.175 1.00 59.04 452 PRO B CA 1
ATOM 11661 C C . PRO C 1 469 ? 6.001 -59.719 -88.056 1.00 58.44 452 PRO B C 1
ATOM 11662 O O . PRO C 1 469 ? 6.380 -59.979 -86.924 1.00 55.54 452 PRO B O 1
ATOM 11666 N N . LEU C 1 470 ? 4.756 -59.422 -88.378 1.00 61.58 453 LEU B N 1
ATOM 11667 C CA . LEU C 1 470 ? 3.693 -59.358 -87.398 1.00 60.08 453 LEU B CA 1
ATOM 11668 C C . LEU C 1 470 ? 2.775 -60.533 -87.644 1.00 61.53 453 LEU B C 1
ATOM 11669 O O . LEU C 1 470 ? 2.503 -60.888 -88.786 1.00 64.85 453 LEU B O 1
ATOM 11674 N N . SER C 1 471 ? 2.277 -61.138 -86.581 1.00 60.68 454 SER B N 1
ATOM 11675 C CA . SER C 1 471 ? 1.418 -62.289 -86.753 1.00 59.04 454 SER B CA 1
ATOM 11676 C C . SER C 1 471 ? 0.445 -62.478 -85.613 1.00 63.59 454 SER B C 1
ATOM 11677 O O . SER C 1 471 ? 0.650 -61.993 -84.508 1.00 70.23 454 SER B O 1
ATOM 11680 N N . ALA C 1 472 ? -0.622 -63.206 -85.889 1.00 65.56 455 ALA B N 1
ATOM 11681 C CA . ALA C 1 472 ? -1.570 -63.543 -84.852 1.00 61.87 455 ALA B CA 1
ATOM 11682 C C . ALA C 1 472 ? -2.348 -64.774 -85.234 1.00 58.84 455 ALA B C 1
ATOM 11683 O O . ALA C 1 472 ? -2.348 -65.195 -86.388 1.00 52.24 455 ALA B O 1
ATOM 11685 N N . ARG C 1 473 ? -2.996 -65.355 -84.234 1.00 63.54 456 ARG B N 1
ATOM 11686 C CA . ARG C 1 473 ? -3.774 -66.567 -84.428 1.00 69.87 456 ARG B CA 1
ATOM 11687 C C . ARG C 1 473 ? -5.168 -66.323 -84.972 1.00 75.48 456 ARG B C 1
ATOM 11688 O O . ARG C 1 473 ? -5.950 -67.259 -85.170 1.00 82.39 456 ARG B O 1
ATOM 11696 N N . LYS C 1 474 ? -5.473 -65.073 -85.268 1.00 76.22 457 LYS B N 1
ATOM 11697 C CA . LYS C 1 474 ? -6.790 -64.753 -85.810 1.00 80.13 457 LYS B CA 1
ATOM 11698 C C . LYS C 1 474 ? -6.650 -63.385 -86.442 1.00 80.02 457 LYS B C 1
ATOM 11699 O O . LYS C 1 474 ? -5.790 -62.585 -86.048 1.00 78.68 457 LYS B O 1
ATOM 11705 N N . LYS C 1 475 ? -7.394 -63.136 -87.488 1.00 81.38 458 LYS B N 1
ATOM 11706 C CA . LYS C 1 475 ? -7.225 -61.880 -88.172 1.00 81.22 458 LYS B CA 1
ATOM 11707 C C . LYS C 1 475 ? -7.667 -60.716 -87.355 1.00 76.45 458 LYS B C 1
ATOM 11708 O O . LYS C 1 475 ? -7.091 -59.665 -87.411 1.00 73.53 458 LYS B O 1
ATOM 11714 N N . ASP C 1 476 ? -8.708 -60.893 -86.592 1.00 79.10 459 ASP B N 1
ATOM 11715 C CA . ASP C 1 476 ? -9.198 -59.771 -85.804 1.00 83.92 459 ASP B CA 1
ATOM 11716 C C . ASP C 1 476 ? -8.073 -59.312 -84.899 1.00 83.40 459 ASP B C 1
ATOM 11717 O O . ASP C 1 476 ? -7.874 -58.120 -84.658 1.00 87.15 459 ASP B O 1
ATOM 11722 N N . ARG C 1 477 ? -7.354 -60.299 -84.389 1.00 81.01 460 ARG B N 1
ATOM 11723 C CA . ARG C 1 477 ? -6.246 -60.091 -83.476 1.00 73.57 460 ARG B CA 1
ATOM 11724 C C . ARG C 1 477 ? -5.112 -59.347 -84.130 1.00 74.08 460 ARG B C 1
ATOM 11725 O O . ARG C 1 477 ? -4.515 -58.440 -83.542 1.00 77.42 460 ARG B O 1
ATOM 11733 N N . LEU C 1 478 ? -4.816 -59.745 -85.352 1.00 72.53 461 LEU B N 1
ATOM 11734 C CA . LEU C 1 478 ? -3.723 -59.146 -86.068 1.00 74.70 461 LEU B CA 1
ATOM 11735 C C . LEU C 1 478 ? -3.949 -57.659 -86.237 1.00 76.72 461 LEU B C 1
ATOM 11736 O O . LEU C 1 478 ? -3.010 -56.866 -86.171 1.00 84.26 461 LEU B O 1
ATOM 11741 N N . LYS C 1 479 ? -5.199 -57.285 -86.460 1.00 74.86 462 LYS B N 1
ATOM 11742 C CA . LYS C 1 479 ? -5.525 -55.881 -86.682 1.00 74.96 462 LYS B CA 1
ATOM 11743 C C . LYS C 1 479 ? -5.287 -55.045 -85.437 1.00 70.94 462 LYS B C 1
ATOM 11744 O O . LYS C 1 479 ? -4.692 -53.982 -85.500 1.00 72.33 462 LYS B O 1
ATOM 11750 N N . GLU C 1 480 ? -5.748 -55.536 -84.300 1.00 68.23 463 GLU B N 1
ATOM 11751 C CA . GLU C 1 480 ? -5.580 -54.813 -83.041 1.00 70.72 463 GLU B CA 1
ATOM 11752 C C . GLU C 1 480 ? -4.112 -54.650 -82.689 1.00 68.81 463 GLU B C 1
ATOM 11753 O O . GLU C 1 480 ? -3.676 -53.640 -82.135 1.00 62.66 463 GLU B O 1
ATOM 11759 N N . TYR C 1 481 ? -3.371 -55.693 -83.014 1.00 71.24 464 TYR B N 1
ATOM 11760 C CA . TYR C 1 481 ? -1.948 -55.747 -82.787 1.00 69.87 464 TYR B CA 1
ATOM 11761 C C . TYR C 1 481 ? -1.306 -54.620 -83.544 1.00 69.84 464 TYR B C 1
ATOM 11762 O O . TYR C 1 481 ? -0.354 -53.997 -83.079 1.00 74.36 464 TYR B O 1
ATOM 11771 N N . ALA C 1 482 ? -1.839 -54.374 -84.730 1.00 67.87 465 ALA B N 1
ATOM 11772 C CA . ALA C 1 482 ? -1.397 -53.249 -85.505 1.00 69.18 465 ALA B CA 1
ATOM 11773 C C . ALA C 1 482 ? -1.745 -51.999 -84.732 1.00 66.87 465 ALA B C 1
ATOM 11774 O O . ALA C 1 482 ? -0.927 -51.108 -84.583 1.00 68.48 465 ALA B O 1
ATOM 11776 N N . LYS C 1 483 ? -2.966 -51.951 -84.227 1.00 65.90 466 LYS B N 1
ATOM 11777 C CA . LYS C 1 483 ? -3.409 -50.800 -83.461 1.00 70.36 466 LYS B CA 1
ATOM 11778 C C . LYS C 1 483 ? -2.542 -50.626 -82.231 1.00 69.96 466 LYS B C 1
ATOM 11779 O O . LYS C 1 483 ? -2.021 -49.546 -81.981 1.00 71.26 466 LYS B O 1
ATOM 11785 N N . GLN C 1 484 ? -2.371 -51.693 -81.465 1.00 69.28 467 GLN B N 1
ATOM 11786 C CA . GLN C 1 484 ? -1.649 -51.573 -80.210 1.00 67.83 467 GLN B CA 1
ATOM 11787 C C . GLN C 1 484 ? -0.232 -51.133 -80.504 1.00 69.39 467 GLN B C 1
ATOM 11788 O O . GLN C 1 484 ? 0.310 -50.260 -79.818 1.00 73.19 467 GLN B O 1
ATOM 11794 N N . LEU C 1 485 ? 0.365 -51.750 -81.521 1.00 74.61 468 LEU B N 1
ATOM 11795 C CA . LEU C 1 485 ? 1.697 -51.371 -81.975 1.00 74.85 468 LEU B CA 1
ATOM 11796 C C . LEU C 1 485 ? 1.530 -49.932 -82.389 1.00 73.80 468 LEU B C 1
ATOM 11797 O O . LEU C 1 485 ? 2.234 -49.045 -81.922 1.00 72.16 468 LEU B O 1
ATOM 11802 N N . LEU C 1 486 ? 0.582 -49.707 -83.277 1.00 78.16 469 LEU B N 1
ATOM 11803 C CA . LEU C 1 486 ? 0.387 -48.391 -83.833 1.00 83.04 469 LEU B CA 1
ATOM 11804 C C . LEU C 1 486 ? 0.475 -47.288 -82.792 1.00 82.57 469 LEU B C 1
ATOM 11805 O O . LEU C 1 486 ? 1.206 -46.308 -82.951 1.00 83.98 469 LEU B O 1
ATOM 11810 N N . ALA C 1 487 ? -0.271 -47.466 -81.715 1.00 79.43 470 ALA B N 1
ATOM 11811 C CA . ALA C 1 487 ? -0.393 -46.424 -80.705 1.00 77.23 470 ALA B CA 1
ATOM 11812 C C . ALA C 1 487 ? 0.958 -46.131 -80.083 1.00 79.03 470 ALA B C 1
ATOM 11813 O O . ALA C 1 487 ? 1.278 -44.994 -79.728 1.00 78.58 470 ALA B O 1
ATOM 11815 N N . PHE C 1 488 ? 1.695 -47.200 -79.926 1.00 81.88 471 PHE B N 1
ATOM 11816 C CA . PHE C 1 488 ? 2.967 -47.211 -79.269 1.00 82.72 471 PHE B CA 1
ATOM 11817 C C . PHE C 1 488 ? 4.031 -46.365 -79.926 1.00 85.55 471 PHE B C 1
ATOM 11818 O O . PHE C 1 488 ? 4.684 -45.559 -79.295 1.00 86.28 471 PHE B O 1
ATOM 11826 N N . LEU C 1 489 ? 4.215 -46.597 -81.223 1.00 91.31 472 LEU B N 1
ATOM 11827 C CA . LEU C 1 489 ? 5.210 -45.877 -82.004 1.00 97.79 472 LEU B CA 1
ATOM 11828 C C . LEU C 1 489 ? 5.143 -44.404 -81.654 1.00 94.71 472 LEU B C 1
ATOM 11829 O O . LEU C 1 489 ? 6.139 -43.799 -81.258 1.00 94.59 472 LEU B O 1
ATOM 11834 N N . GLU C 1 490 ? 3.954 -43.831 -81.797 1.00 88.84 473 GLU B N 1
ATOM 11835 C CA . GLU C 1 490 ? 3.755 -42.436 -81.479 1.00 92.90 473 GLU B CA 1
ATOM 11836 C C . GLU C 1 490 ? 3.949 -42.127 -80.009 1.00 99.22 473 GLU B C 1
ATOM 11837 O O . GLU C 1 490 ? 4.511 -41.108 -79.643 1.00 104.21 473 GLU B O 1
ATOM 11843 N N . ARG C 1 491 ? 3.474 -43.003 -79.154 1.00 98.80 474 ARG B N 1
ATOM 11844 C CA . ARG C 1 491 ? 3.647 -42.793 -77.720 1.00 96.51 474 ARG B CA 1
ATOM 11845 C C . ARG C 1 491 ? 5.115 -42.758 -77.320 1.00 98.46 474 ARG B C 1
ATOM 11846 O O . ARG C 1 491 ? 5.560 -41.836 -76.622 1.00 102.84 474 ARG B O 1
ATOM 11854 N N . LYS C 1 492 ? 5.875 -43.743 -77.775 1.00 95.38 475 LYS B N 1
ATOM 11855 C CA . LYS C 1 492 ? 7.313 -43.666 -77.626 1.00 94.14 475 LYS B CA 1
ATOM 11856 C C . LYS C 1 492 ? 7.847 -43.058 -78.900 1.00 98.39 475 LYS B C 1
ATOM 11857 O O . LYS C 1 492 ? 7.856 -43.676 -79.965 1.00 100.01 475 LYS B O 1
ATOM 11863 N N . THR C 1 493 ? 8.252 -41.811 -78.780 1.00 100.21 476 THR B N 1
ATOM 11864 C CA . THR C 1 493 ? 8.513 -40.973 -79.934 1.00 106.87 476 THR B CA 1
ATOM 11865 C C . THR C 1 493 ? 9.721 -41.381 -80.772 1.00 111.63 476 THR B C 1
ATOM 11866 O O . THR C 1 493 ? 9.626 -41.395 -82.004 1.00 123.20 476 THR B O 1
ATOM 11870 N N . ASP C 1 494 ? 10.845 -41.709 -80.142 1.00 108.34 477 ASP B N 1
ATOM 11871 C CA . ASP C 1 494 ? 11.933 -42.355 -80.870 1.00 111.26 477 ASP B CA 1
ATOM 11872 C C . ASP C 1 494 ? 12.378 -43.644 -80.213 1.00 104.24 477 ASP B C 1
ATOM 11873 O O . ASP C 1 494 ? 13.026 -43.647 -79.166 1.00 103.87 477 ASP B O 1
ATOM 11878 N N . THR C 1 495 ? 12.007 -44.739 -80.864 1.00 93.27 478 THR B N 1
ATOM 11879 C CA . THR C 1 495 ? 12.500 -46.064 -80.525 1.00 87.19 478 THR B CA 1
ATOM 11880 C C . THR C 1 495 ? 13.162 -46.647 -81.759 1.00 82.35 478 THR B C 1
ATOM 11881 O O . THR C 1 495 ? 12.654 -46.502 -82.869 1.00 84.62 478 THR B O 1
ATOM 11885 N N . ASP C 1 496 ? 14.303 -47.295 -81.581 1.00 80.44 479 ASP B N 1
ATOM 11886 C CA . ASP C 1 496 ? 14.993 -47.871 -82.716 1.00 83.05 479 ASP B CA 1
ATOM 11887 C C . ASP C 1 496 ? 14.168 -49.019 -83.236 1.00 84.21 479 ASP B C 1
ATOM 11888 O O . ASP C 1 496 ? 13.589 -49.765 -82.451 1.00 88.22 479 ASP B O 1
ATOM 11893 N N . LEU C 1 497 ? 14.107 -49.171 -84.553 1.00 82.20 480 LEU B N 1
ATOM 11894 C CA . LEU C 1 497 ? 13.378 -50.281 -85.121 1.00 79.13 480 LEU B CA 1
ATOM 11895 C C . LEU C 1 497 ? 14.287 -51.421 -85.461 1.00 74.89 480 LEU B C 1
ATOM 11896 O O . LEU C 1 497 ? 13.833 -52.526 -85.700 1.00 73.83 480 LEU B O 1
ATOM 11901 N N . ALA C 1 498 ? 15.577 -51.149 -85.496 1.00 75.63 481 ALA B N 1
ATOM 11902 C CA . ALA C 1 498 ? 16.532 -52.186 -85.820 1.00 74.52 481 ALA B CA 1
ATOM 11903 C C . ALA C 1 498 ? 16.386 -53.206 -84.724 1.00 73.33 481 ALA B C 1
ATOM 11904 O O . ALA C 1 498 ? 16.333 -54.405 -84.974 1.00 67.33 481 ALA B O 1
ATOM 11906 N N . ASP C 1 499 ? 16.312 -52.694 -83.501 1.00 79.19 482 ASP B N 1
ATOM 11907 C CA . ASP C 1 499 ? 15.907 -53.491 -82.361 1.00 79.01 482 ASP B CA 1
ATOM 11908 C C . ASP C 1 499 ? 14.414 -53.794 -82.352 1.00 71.04 482 ASP B C 1
ATOM 11909 O O . ASP C 1 499 ? 14.025 -54.908 -82.042 1.00 68.12 482 ASP B O 1
ATOM 11914 N N . LEU C 1 500 ? 13.582 -52.832 -82.724 1.00 67.97 483 LEU B N 1
ATOM 11915 C CA . LEU C 1 500 ? 12.155 -53.111 -82.846 1.00 66.67 483 LEU B CA 1
ATOM 11916 C C . LEU C 1 500 ? 11.952 -54.198 -83.875 1.00 71.18 483 LEU B C 1
ATOM 11917 O O . LEU C 1 500 ? 11.134 -55.112 -83.704 1.00 68.26 483 LEU B O 1
ATOM 11922 N N . ALA C 1 501 ? 12.685 -54.063 -84.967 1.00 78.59 484 ALA B N 1
ATOM 11923 C CA . ALA C 1 501 ? 12.669 -55.057 -86.021 1.00 75.61 484 ALA B CA 1
ATOM 11924 C C . ALA C 1 501 ? 13.207 -56.338 -85.455 1.00 73.72 484 ALA B C 1
ATOM 11925 O O . ALA C 1 501 ? 12.620 -57.391 -85.644 1.00 73.65 484 ALA B O 1
ATOM 11927 N N . TYR C 1 502 ? 14.317 -56.233 -84.737 1.00 75.15 485 TYR B N 1
ATOM 11928 C CA . TYR C 1 502 ? 15.043 -57.409 -84.288 1.00 70.14 485 TYR B CA 1
ATOM 11929 C C . TYR C 1 502 ? 14.157 -58.247 -83.390 1.00 68.01 485 TYR B C 1
ATOM 11930 O O . TYR C 1 502 ? 14.058 -59.461 -83.543 1.00 60.00 485 TYR B O 1
ATOM 11939 N N . THR C 1 503 ? 13.492 -57.569 -82.469 1.00 64.66 486 THR B N 1
ATOM 11940 C CA . THR C 1 503 ? 12.710 -58.234 -81.453 1.00 59.75 486 THR B CA 1
ATOM 11941 C C . THR C 1 503 ? 11.459 -58.911 -81.974 1.00 61.04 486 THR B C 1
ATOM 11942 O O . THR C 1 503 ? 10.982 -59.870 -81.386 1.00 65.49 486 THR B O 1
ATOM 11946 N N . PHE C 1 504 ? 11.022 -58.562 -83.153 1.00 60.64 487 PHE B N 1
ATOM 11947 C CA . PHE C 1 504 ? 9.769 -59.100 -83.682 1.00 60.23 487 PHE B CA 1
ATOM 11948 C C . PHE C 1 504 ? 10.218 -60.253 -84.539 1.00 60.99 487 PHE B C 1
ATOM 11949 O O . PHE C 1 504 ? 9.524 -61.262 -84.640 1.00 60.56 487 PHE B O 1
ATOM 11957 N N . GLN C 1 505 ? 11.391 -60.111 -85.150 1.00 66.30 488 GLN B N 1
ATOM 11958 C CA . GLN C 1 505 ? 11.949 -61.171 -85.975 1.00 72.94 488 GLN B CA 1
ATOM 11959 C C . GLN C 1 505 ? 12.174 -62.344 -85.036 1.00 64.56 488 GLN B C 1
ATOM 11960 O O . GLN C 1 505 ? 11.755 -63.469 -85.309 1.00 63.61 488 GLN B O 1
ATOM 11966 N N . VAL C 1 506 ? 12.834 -62.061 -83.917 1.00 58.85 489 VAL B N 1
ATOM 11967 C CA . VAL C 1 506 ? 13.090 -63.058 -82.904 1.00 59.75 489 VAL B CA 1
ATOM 11968 C C . VAL C 1 506 ? 12.271 -62.638 -81.708 1.00 62.57 489 VAL B C 1
ATOM 11969 O O . VAL C 1 506 ? 12.004 -61.462 -81.531 1.00 75.15 489 VAL B O 1
ATOM 11973 N N . GLY C 1 507 ? 11.846 -63.586 -80.894 1.00 55.41 490 GLY B N 1
ATOM 11974 C CA . GLY C 1 507 ? 11.112 -63.241 -79.687 1.00 56.17 490 GLY B CA 1
ATOM 11975 C C . GLY C 1 507 ? 9.623 -63.076 -79.904 1.00 57.64 490 GLY B C 1
ATOM 11976 O O . GLY C 1 507 ? 8.891 -62.812 -78.949 1.00 58.39 490 GLY B O 1
ATOM 11977 N N . ARG C 1 508 ? 9.182 -63.205 -81.155 1.00 59.59 491 ARG B N 1
ATOM 11978 C CA . ARG C 1 508 ? 7.765 -63.413 -81.470 1.00 59.79 491 ARG B CA 1
ATOM 11979 C C . ARG C 1 508 ? 7.552 -64.569 -82.443 1.00 63.28 491 ARG B C 1
ATOM 11980 O O . ARG C 1 508 ? 8.163 -64.651 -83.506 1.00 59.33 491 ARG B O 1
ATOM 11988 N N . GLU C 1 509 ? 6.653 -65.452 -82.042 1.00 70.64 492 GLU B N 1
ATOM 11989 C CA . GLU C 1 509 ? 6.383 -66.697 -82.736 1.00 72.63 492 GLU B CA 1
ATOM 11990 C C . GLU C 1 509 ? 5.664 -66.464 -84.050 1.00 66.24 492 GLU B C 1
ATOM 11991 O O . GLU C 1 509 ? 5.024 -65.432 -84.251 1.00 60.22 492 GLU B O 1
ATOM 11997 N N . ALA C 1 510 ? 5.758 -67.462 -84.919 1.00 65.03 493 ALA B N 1
ATOM 11998 C CA . ALA C 1 510 ? 5.153 -67.396 -86.234 1.00 65.37 493 ALA B CA 1
ATOM 11999 C C . ALA C 1 510 ? 3.745 -67.929 -86.157 1.00 67.38 493 ALA B C 1
ATOM 12000 O O . ALA C 1 510 ? 3.501 -69.132 -86.145 1.00 63.44 493 ALA B O 1
ATOM 12002 N N . MET C 1 511 ? 2.824 -66.990 -86.087 1.00 68.43 494 MET B N 1
ATOM 12003 C CA . MET C 1 511 ? 1.417 -67.305 -86.057 1.00 68.17 494 MET B CA 1
ATOM 12004 C C . MET C 1 511 ? 0.924 -67.498 -87.481 1.00 67.36 494 MET B C 1
ATOM 12005 O O . MET C 1 511 ? 1.634 -67.202 -88.435 1.00 63.19 494 MET B O 1
ATOM 12010 N N . GLU C 1 512 ? -0.282 -67.993 -87.643 1.00 71.13 495 GLU B N 1
ATOM 12011 C CA . GLU C 1 512 ? -0.791 -68.195 -88.976 1.00 72.01 495 GLU B CA 1
ATOM 12012 C C . GLU C 1 512 ? -1.098 -66.901 -89.675 1.00 70.73 495 GLU B C 1
ATOM 12013 O O . GLU C 1 512 ? -0.613 -66.670 -90.741 1.00 74.94 495 GLU B O 1
ATOM 12019 N N . GLU C 1 513 ? -1.896 -66.035 -89.098 1.00 70.59 496 GLU B N 1
ATOM 12020 C CA . GLU C 1 513 ? -2.184 -64.821 -89.804 1.00 71.15 496 GLU B CA 1
ATOM 12021 C C . GLU C 1 513 ? -0.885 -64.053 -89.770 1.00 70.95 496 GLU B C 1
ATOM 12022 O O . GLU C 1 513 ? -0.354 -63.806 -88.719 1.00 78.31 496 GLU B O 1
ATOM 12028 N N . ARG C 1 514 ? -0.350 -63.684 -90.917 1.00 65.47 497 ARG B N 1
ATOM 12029 C CA . ARG C 1 514 ? 0.954 -63.022 -90.978 1.00 62.66 497 ARG B CA 1
ATOM 12030 C C . ARG C 1 514 ? 0.842 -61.730 -91.757 1.00 63.10 497 ARG B C 1
ATOM 12031 O O . ARG C 1 514 ? 0.225 -61.687 -92.809 1.00 68.59 497 ARG B O 1
ATOM 12039 N N . ALA C 1 515 ? 1.403 -60.662 -91.210 1.00 66.84 498 ALA B N 1
ATOM 12040 C CA . ALA C 1 515 ? 1.585 -59.429 -91.959 1.00 66.60 498 ALA B CA 1
ATOM 12041 C C . ALA C 1 515 ? 3.008 -58.945 -91.783 1.00 70.89 498 ALA B C 1
ATOM 12042 O O . ALA C 1 515 ? 3.468 -58.689 -90.674 1.00 77.15 498 ALA B O 1
ATOM 12044 N N . ALA C 1 516 ? 3.701 -58.822 -92.899 1.00 70.54 499 ALA B N 1
ATOM 12045 C CA . ALA C 1 516 ? 5.118 -58.524 -92.886 1.00 68.84 499 ALA B CA 1
ATOM 12046 C C . ALA C 1 516 ? 5.316 -57.192 -93.550 1.00 75.00 499 ALA B C 1
ATOM 12047 O O . ALA C 1 516 ? 4.769 -56.933 -94.622 1.00 83.77 499 ALA B O 1
ATOM 12049 N N . PHE C 1 517 ? 6.102 -56.347 -92.910 1.00 73.42 500 PHE B N 1
ATOM 12050 C CA . PHE C 1 517 ? 6.283 -55.004 -93.390 1.00 71.30 500 PHE B CA 1
ATOM 12051 C C . PHE C 1 517 ? 7.719 -54.778 -93.668 1.00 77.56 500 PHE B C 1
ATOM 12052 O O . PHE C 1 517 ? 8.587 -55.178 -92.899 1.00 82.10 500 PHE B O 1
ATOM 12060 N N . ILE C 1 518 ? 7.997 -54.122 -94.790 1.00 83.29 501 ILE B N 1
ATOM 12061 C CA . ILE C 1 518 ? 9.369 -53.830 -95.187 1.00 82.08 501 ILE B CA 1
ATOM 12062 C C . ILE C 1 518 ? 9.571 -52.332 -95.404 1.00 83.97 501 ILE B C 1
ATOM 12063 O O . ILE C 1 518 ? 9.892 -51.890 -96.507 1.00 80.50 501 ILE B O 1
ATOM 12068 N N . THR C 1 519 ? 9.379 -51.556 -94.342 1.00 84.91 502 THR B N 1
ATOM 12069 C CA . THR C 1 519 ? 9.538 -50.109 -94.412 1.00 81.72 502 THR B CA 1
ATOM 12070 C C . THR C 1 519 ? 10.970 -49.694 -94.089 1.00 84.19 502 THR B C 1
ATOM 12071 O O . THR C 1 519 ? 11.868 -50.533 -94.021 1.00 79.40 502 THR B O 1
ATOM 12075 N N . SER C 1 520 ? 11.174 -48.396 -93.892 1.00 89.43 503 SER B N 1
ATOM 12076 C CA . SER C 1 520 ? 12.496 -47.868 -93.577 1.00 92.17 503 SER B CA 1
ATOM 12077 C C . SER C 1 520 ? 12.412 -46.749 -92.544 1.00 96.44 503 SER B C 1
ATOM 12078 O O . SER C 1 520 ? 13.366 -46.497 -91.809 1.00 98.38 503 SER B O 1
ATOM 12081 N N . GLY C 1 521 ? 11.264 -46.081 -92.495 1.00 100.55 504 GLY B N 1
ATOM 12082 C CA . GLY C 1 521 ? 11.049 -44.966 -91.534 1.00 101.37 504 GLY B CA 1
ATOM 12083 C C . GLY C 1 521 ? 9.819 -44.983 -90.633 1.00 98.41 504 GLY B C 1
ATOM 12084 O O . GLY C 1 521 ? 8.684 -45.227 -91.068 1.00 109.16 504 GLY B O 1
ATOM 12085 N N . THR C 1 522 ? 10.033 -44.699 -89.365 1.00 89.82 505 THR B N 1
ATOM 12086 C CA . THR C 1 522 ? 8.970 -44.891 -88.389 1.00 88.60 505 THR B CA 1
ATOM 12087 C C . THR C 1 522 ? 7.607 -44.361 -88.794 1.00 94.80 505 THR B C 1
ATOM 12088 O O . THR C 1 522 ? 6.621 -45.092 -88.781 1.00 100.61 505 THR B O 1
ATOM 12092 N N . ALA C 1 523 ? 7.545 -43.086 -89.160 1.00 101.07 506 ALA B N 1
ATOM 12093 C CA . ALA C 1 523 ? 6.295 -42.500 -89.654 1.00 98.06 506 ALA B CA 1
ATOM 12094 C C . ALA C 1 523 ? 5.913 -43.275 -90.895 1.00 98.82 506 ALA B C 1
ATOM 12095 O O . ALA C 1 523 ? 4.747 -43.532 -91.167 1.00 90.15 506 ALA B O 1
ATOM 12097 N N . GLU C 1 524 ? 6.941 -43.652 -91.639 1.00 101.59 507 GLU B N 1
ATOM 12098 C CA . GLU C 1 524 ? 6.756 -44.411 -92.855 1.00 96.53 507 GLU B CA 1
ATOM 12099 C C . GLU C 1 524 ? 6.043 -45.688 -92.491 1.00 92.11 507 GLU B C 1
ATOM 12100 O O . GLU C 1 524 ? 5.015 -46.029 -93.067 1.00 93.46 507 GLU B O 1
ATOM 12106 N N . LEU C 1 525 ? 6.608 -46.377 -91.510 1.00 85.04 508 LEU B N 1
ATOM 12107 C CA . LEU C 1 525 ? 6.093 -47.657 -91.074 1.00 83.97 508 LEU B CA 1
ATOM 12108 C C . LEU C 1 525 ? 4.714 -47.455 -90.497 1.00 82.19 508 LEU B C 1
ATOM 12109 O O . LEU C 1 525 ? 3.775 -48.189 -90.792 1.00 73.98 508 LEU B O 1
ATOM 12114 N N . LYS C 1 526 ? 4.641 -46.499 -89.577 1.00 88.76 509 LYS B N 1
ATOM 12115 C CA . LYS C 1 526 ? 3.430 -46.191 -88.825 1.00 95.26 509 LYS B CA 1
ATOM 12116 C C . LYS C 1 526 ? 2.156 -46.045 -89.638 1.00 97.37 509 LYS B C 1
ATOM 12117 O O . LYS C 1 526 ? 1.167 -46.734 -89.390 1.00 99.63 509 LYS B O 1
ATOM 12123 N N . ARG C 1 527 ? 2.180 -45.136 -90.600 1.00 98.66 510 ARG B N 1
ATOM 12124 C CA . ARG C 1 527 ? 0.993 -44.875 -91.421 1.00 97.64 510 ARG B CA 1
ATOM 12125 C C . ARG C 1 527 ? 0.656 -46.066 -92.290 1.00 92.65 510 ARG B C 1
ATOM 12126 O O . ARG C 1 527 ? -0.515 -46.382 -92.491 1.00 90.05 510 ARG B O 1
ATOM 12134 N N . GLN C 1 528 ? 1.691 -46.716 -92.811 1.00 88.78 511 GLN B N 1
ATOM 12135 C CA . GLN C 1 528 ? 1.491 -47.905 -93.610 1.00 86.81 511 GLN B CA 1
ATOM 12136 C C . GLN C 1 528 ? 0.793 -48.943 -92.714 1.00 89.64 511 GLN B C 1
ATOM 12137 O O . GLN C 1 528 ? -0.091 -49.676 -93.150 1.00 94.79 511 GLN B O 1
ATOM 12143 N N . LEU C 1 529 ? 1.143 -48.961 -91.442 1.00 85.40 512 LEU B N 1
ATOM 12144 C CA . LEU C 1 529 ? 0.371 -49.710 -90.436 1.00 84.74 512 LEU B CA 1
ATOM 12145 C C . LEU C 1 529 ? -1.133 -49.337 -90.419 1.00 90.40 512 LEU B C 1
ATOM 12146 O O . LEU C 1 529 ? -1.997 -50.175 -90.680 1.00 100.07 512 LEU B O 1
ATOM 12151 N N . ALA C 1 530 ? -1.445 -48.081 -90.112 1.00 91.56 513 ALA B N 1
ATOM 12152 C CA . ALA C 1 530 ? -2.802 -47.529 -90.355 1.00 88.37 513 ALA B CA 1
ATOM 12153 C C . ALA C 1 530 ? -3.245 -47.849 -91.775 1.00 90.96 513 ALA B C 1
ATOM 12154 O O . ALA C 1 530 ? -4.429 -47.870 -92.105 1.00 86.62 513 ALA B O 1
ATOM 12156 N N . ASP C 1 531 ? -2.276 -48.204 -92.591 1.00 95.17 514 ASP B N 1
ATOM 12157 C CA . ASP C 1 531 ? -2.638 -48.602 -93.916 1.00 98.21 514 ASP B CA 1
ATOM 12158 C C . ASP C 1 531 ? -3.178 -50.009 -93.772 1.00 92.62 514 ASP B C 1
ATOM 12159 O O . ASP C 1 531 ? -4.255 -50.312 -94.249 1.00 89.57 514 ASP B O 1
ATOM 12164 N N . PHE C 1 532 ? -2.452 -50.869 -93.085 1.00 93.19 515 PHE B N 1
ATOM 12165 C CA . PHE C 1 532 ? -2.947 -52.231 -92.873 1.00 91.68 515 PHE B CA 1
ATOM 12166 C C . PHE C 1 532 ? -4.218 -52.275 -92.046 1.00 90.79 515 PHE B C 1
ATOM 12167 O O . PHE C 1 532 ? -5.093 -53.118 -92.263 1.00 92.69 515 PHE B O 1
ATOM 12175 N N . ILE C 1 533 ? -4.287 -51.406 -91.050 1.00 91.75 516 ILE B N 1
ATOM 12176 C CA . ILE C 1 533 ? -5.426 -51.391 -90.140 1.00 94.50 516 ILE B CA 1
ATOM 12177 C C . ILE C 1 533 ? -6.661 -50.987 -90.932 1.00 96.33 516 ILE B C 1
ATOM 12178 O O . ILE C 1 533 ? -7.764 -51.492 -90.724 1.00 88.09 516 ILE B O 1
ATOM 12183 N N . ASN C 1 534 ? -6.409 -50.085 -91.873 1.00 105.42 517 ASN B N 1
ATOM 12184 C CA . ASN C 1 534 ? -7.409 -49.408 -92.686 1.00 110.52 517 ASN B CA 1
ATOM 12185 C C . ASN C 1 534 ? -7.792 -50.356 -93.797 1.00 110.81 517 ASN B C 1
ATOM 12186 O O . ASN C 1 534 ? -8.233 -49.970 -94.898 1.00 110.69 517 ASN B O 1
ATOM 12191 N N . ASP C 1 535 ? -7.442 -51.597 -93.494 1.00 112.59 518 ASP B N 1
ATOM 12192 C CA . ASP C 1 535 ? -8.123 -52.809 -93.920 1.00 105.83 518 ASP B CA 1
ATOM 12193 C C . ASP C 1 535 ? -8.080 -53.411 -95.319 1.00 107.99 518 ASP B C 1
ATOM 12194 O O . ASP C 1 535 ? -7.675 -54.574 -95.444 1.00 110.15 518 ASP B O 1
ATOM 12199 N N . LYS C 1 536 ? -8.513 -52.711 -96.360 1.00 115.32 519 LYS B N 1
ATOM 12200 C CA . LYS C 1 536 ? -8.373 -53.291 -97.703 1.00 121.51 519 LYS B CA 1
ATOM 12201 C C . LYS C 1 536 ? -7.802 -52.388 -98.795 1.00 124.11 519 LYS B C 1
ATOM 12202 O O . LYS C 1 536 ? -8.006 -52.644 -99.977 1.00 125.93 519 LYS B O 1
ATOM 12208 N N . PRO C 1 537 ? -7.052 -51.347 -98.412 1.00 121.28 520 PRO B N 1
ATOM 12209 C CA . PRO C 1 537 ? -6.329 -50.568 -99.403 1.00 120.91 520 PRO B CA 1
ATOM 12210 C C . PRO C 1 537 ? -4.982 -51.192 -99.703 1.00 118.47 520 PRO B C 1
ATOM 12211 O O . PRO C 1 537 ? -4.115 -51.220 -98.831 1.00 121.71 520 PRO B O 1
ATOM 12215 N N . ALA C 1 538 ? -4.805 -51.694 -100.919 1.00 109.82 521 ALA B N 1
ATOM 12216 C CA . ALA C 1 538 ? -3.568 -52.372 -101.289 1.00 103.75 521 ALA B CA 1
ATOM 12217 C C . ALA C 1 538 ? -2.476 -51.365 -101.618 1.00 101.27 521 ALA B C 1
ATOM 12218 O O . ALA C 1 538 ? -2.058 -51.249 -102.769 1.00 100.13 521 ALA B O 1
ATOM 12220 N N . VAL C 1 539 ? -1.998 -50.642 -100.610 1.00 101.95 522 VAL B N 1
ATOM 12221 C CA . VAL C 1 539 ? -1.130 -49.489 -100.854 1.00 105.50 522 VAL B CA 1
ATOM 12222 C C . VAL C 1 539 ? 0.335 -49.749 -100.494 1.00 105.46 522 VAL B C 1
ATOM 12223 O O . VAL C 1 539 ? 1.255 -49.296 -101.178 1.00 103.92 522 VAL B O 1
ATOM 12227 N N . THR C 1 540 ? 0.533 -50.493 -99.418 1.00 99.36 523 THR B N 1
ATOM 12228 C CA . THR C 1 540 ? 1.789 -50.498 -98.695 1.00 93.19 523 THR B CA 1
ATOM 12229 C C . THR C 1 540 ? 2.791 -51.443 -99.296 1.00 91.53 523 THR B C 1
ATOM 12230 O O . THR C 1 540 ? 2.450 -52.269 -100.140 1.00 95.46 523 THR B O 1
ATOM 12234 N N . GLY C 1 541 ? 3.966 -51.422 -98.692 1.00 85.42 524 GLY B N 1
ATOM 12235 C CA . GLY C 1 541 ? 4.988 -52.380 -98.996 1.00 84.15 524 GLY B CA 1
ATOM 12236 C C . GLY C 1 541 ? 4.576 -53.455 -98.002 1.00 81.24 524 GLY B C 1
ATOM 12237 O O . GLY C 1 541 ? 5.322 -53.832 -97.132 1.00 82.67 524 GLY B O 1
ATOM 12238 N N . CYS C 1 542 ? 3.348 -53.933 -98.123 1.00 79.81 525 CYS B N 1
ATOM 12239 C CA . CYS C 1 542 ? 2.834 -54.929 -97.205 1.00 86.99 525 CYS B CA 1
ATOM 12240 C C . CYS C 1 542 ? 2.666 -56.283 -97.822 1.00 86.11 525 CYS B C 1
ATOM 12241 O O . CYS C 1 542 ? 2.697 -56.413 -99.024 1.00 87.98 525 CYS B O 1
ATOM 12244 N N . PHE C 1 543 ? 2.464 -57.290 -96.982 1.00 81.81 526 PHE B N 1
ATOM 12245 C CA . PHE C 1 543 ? 2.312 -58.656 -97.437 1.00 83.64 526 PHE B CA 1
ATOM 12246 C C . PHE C 1 543 ? 1.296 -59.410 -96.597 1.00 82.90 526 PHE B C 1
ATOM 12247 O O . PHE C 1 543 ? 1.554 -59.702 -95.474 1.00 84.74 526 PHE B O 1
ATOM 12255 N N . ARG C 1 544 ? 0.147 -59.738 -97.152 1.00 82.07 527 ARG B N 1
ATOM 12256 C CA . ARG C 1 544 ? -0.931 -60.399 -96.422 1.00 84.34 527 ARG B CA 1
ATOM 12257 C C . ARG C 1 544 ? -0.347 -61.763 -96.101 1.00 87.85 527 ARG B C 1
ATOM 12258 O O . ARG C 1 544 ? 0.589 -62.198 -96.780 1.00 86.79 527 ARG B O 1
ATOM 12266 N N . GLY C 1 545 ? -0.882 -62.424 -95.079 1.00 92.39 528 GLY B N 1
ATOM 12267 C CA . GLY C 1 545 ? -0.128 -63.444 -94.357 1.00 95.42 528 GLY B CA 1
ATOM 12268 C C . GLY C 1 545 ? -0.393 -64.879 -94.707 1.00 95.04 528 GLY B C 1
ATOM 12269 O O . GLY C 1 545 ? 0.328 -65.456 -95.500 1.00 98.15 528 GLY B O 1
ATOM 12270 N N . GLU C 1 546 ? -1.394 -65.463 -94.059 1.00 97.27 529 GLU B N 1
ATOM 12271 C CA . GLU C 1 546 ? -1.908 -66.760 -94.456 1.00 94.96 529 GLU B CA 1
ATOM 12272 C C . GLU C 1 546 ? -2.210 -66.561 -95.910 1.00 102.27 529 GLU B C 1
ATOM 12273 O O . GLU C 1 546 ? -1.544 -67.119 -96.799 1.00 109.57 529 GLU B O 1
ATOM 12279 N N . LYS C 1 547 ? -3.209 -65.726 -96.141 1.00 106.10 530 LYS B N 1
ATOM 12280 C CA . LYS C 1 547 ? -3.365 -65.059 -97.412 1.00 108.92 530 LYS B CA 1
ATOM 12281 C C . LYS C 1 547 ? -4.504 -64.086 -97.308 1.00 110.71 530 LYS B C 1
ATOM 12282 O O . LYS C 1 547 ? -5.370 -64.225 -96.451 1.00 115.95 530 LYS B O 1
ATOM 12288 N N . GLU C 1 564 ? 2.679 -77.011 -97.776 1.00 30.00 547 GLU B N 1
ATOM 12289 C CA . GLU C 1 564 ? 3.861 -77.067 -98.635 1.00 30.00 547 GLU B CA 1
ATOM 12290 C C . GLU C 1 564 ? 5.128 -76.992 -97.796 1.00 30.00 547 GLU B C 1
ATOM 12291 O O . GLU C 1 564 ? 5.249 -76.137 -96.918 1.00 30.00 547 GLU B O 1
ATOM 12297 N N . LEU C 1 565 ? 6.072 -77.887 -98.065 1.00 103.28 548 LEU B N 1
ATOM 12298 C CA . LEU C 1 565 ? 7.295 -77.903 -97.327 1.00 105.21 548 LEU B CA 1
ATOM 12299 C C . LEU C 1 565 ? 8.512 -78.289 -98.069 1.00 103.50 548 LEU B C 1
ATOM 12300 O O . LEU C 1 565 ? 8.730 -79.418 -98.471 1.00 92.75 548 LEU B O 1
ATOM 12305 N N . ILE C 1 566 ? 9.291 -77.252 -98.225 1.00 111.11 549 ILE B N 1
ATOM 12306 C CA . ILE C 1 566 ? 10.589 -77.283 -98.855 1.00 112.89 549 ILE B CA 1
ATOM 12307 C C . ILE C 1 566 ? 11.605 -77.391 -97.730 1.00 114.33 549 ILE B C 1
ATOM 12308 O O . ILE C 1 566 ? 12.702 -76.817 -97.774 1.00 113.63 549 ILE B O 1
ATOM 12313 N N . GLU C 1 567 ? 11.207 -78.154 -96.720 1.00 112.98 550 GLU B N 1
ATOM 12314 C CA . GLU C 1 567 ? 11.998 -78.316 -95.506 1.00 113.66 550 GLU B CA 1
ATOM 12315 C C . GLU C 1 567 ? 13.361 -78.807 -95.883 1.00 111.66 550 GLU B C 1
ATOM 12316 O O . GLU C 1 567 ? 14.345 -78.512 -95.216 1.00 110.47 550 GLU B O 1
ATOM 12322 N N . LYS C 1 568 ? 13.411 -79.603 -96.941 1.00 110.50 551 LYS B N 1
ATOM 12323 C CA . LYS C 1 568 ? 14.574 -80.414 -97.180 1.00 107.48 551 LYS B CA 1
ATOM 12324 C C . LYS C 1 568 ? 15.753 -79.546 -97.580 1.00 104.57 551 LYS B C 1
ATOM 12325 O O . LYS C 1 568 ? 15.789 -78.964 -98.668 1.00 93.30 551 LYS B O 1
ATOM 12331 N N . TRP C 1 569 ? 16.692 -79.448 -96.646 1.00 102.45 552 TRP B N 1
ATOM 12332 C CA . TRP C 1 569 ? 18.067 -79.098 -96.943 1.00 104.03 552 TRP B CA 1
ATOM 12333 C C . TRP C 1 569 ? 18.164 -77.843 -97.797 1.00 104.35 552 TRP B C 1
ATOM 12334 O O . TRP C 1 569 ? 18.937 -77.792 -98.753 1.00 107.46 552 TRP B O 1
ATOM 12345 N N . LEU C 1 570 ? 17.384 -76.829 -97.443 1.00 104.27 553 LEU B N 1
ATOM 12346 C CA . LEU C 1 570 ? 17.326 -75.600 -98.230 1.00 105.35 553 LEU B CA 1
ATOM 12347 C C . LEU C 1 570 ? 18.212 -74.483 -97.688 1.00 101.98 553 LEU B C 1
ATOM 12348 O O . LEU C 1 570 ? 17.964 -73.952 -96.611 1.00 105.94 553 LEU B O 1
ATOM 12353 N N . ALA C 1 571 ? 19.238 -74.122 -98.455 1.00 96.74 554 ALA B N 1
ATOM 12354 C CA . ALA C 1 571 ? 20.050 -72.952 -98.142 1.00 92.28 554 ALA B CA 1
ATOM 12355 C C . ALA C 1 571 ? 19.216 -71.702 -98.331 1.00 98.92 554 ALA B C 1
ATOM 12356 O O . ALA C 1 571 ? 18.308 -71.673 -99.162 1.00 108.05 554 ALA B O 1
ATOM 12358 N N . LYS C 1 572 ? 19.573 -70.654 -97.600 1.00 101.68 555 LYS B N 1
ATOM 12359 C CA . LYS C 1 572 ? 18.941 -69.361 -97.785 1.00 97.38 555 LYS B CA 1
ATOM 12360 C C . LYS C 1 572 ? 19.947 -68.222 -97.694 1.00 94.03 555 LYS B C 1
ATOM 12361 O O . LYS C 1 572 ? 20.717 -68.121 -96.754 1.00 85.05 555 LYS B O 1
ATOM 12367 N N . GLY C 1 573 ? 19.934 -67.383 -98.717 1.00 93.85 556 GLY B N 1
ATOM 12368 C CA . GLY C 1 573 ? 20.839 -66.267 -98.809 1.00 92.53 556 GLY B CA 1
ATOM 12369 C C . GLY C 1 573 ? 20.170 -64.970 -98.468 1.00 95.04 556 GLY B C 1
ATOM 12370 O O . GLY C 1 573 ? 19.143 -64.626 -99.023 1.00 91.30 556 GLY B O 1
ATOM 12371 N N . LYS C 1 574 ? 20.766 -64.252 -97.531 1.00 30.00 557 LYS B N 1
ATOM 12372 C CA . LYS C 1 574 ? 20.229 -62.987 -97.095 1.00 30.00 557 LYS B CA 1
ATOM 12373 C C . LYS C 1 574 ? 20.704 -61.880 -98.012 1.00 30.00 557 LYS B C 1
ATOM 12374 O O . LYS C 1 574 ? 21.636 -62.042 -98.780 1.00 30.00 557 LYS B O 1
ATOM 12380 N N . GLY C 1 575 ? 20.039 -60.750 -97.912 1.00 30.00 558 GLY B N 1
ATOM 12381 C CA . GLY C 1 575 ? 20.338 -59.606 -98.718 1.00 30.00 558 GLY B CA 1
ATOM 12382 C C . GLY C 1 575 ? 19.010 -59.028 -99.135 1.00 30.00 558 GLY B C 1
ATOM 12383 O O . GLY C 1 575 ? 18.853 -57.817 -99.147 1.00 30.00 558 GLY B O 1
ATOM 12384 N N . PRO C 1 576 ? 18.022 -59.947 -99.493 1.00 110.52 559 PRO B N 1
ATOM 12385 C CA . PRO C 1 576 ? 16.740 -59.369 -99.935 1.00 108.62 559 PRO B CA 1
ATOM 12386 C C . PRO C 1 576 ? 15.387 -59.634 -99.245 1.00 101.64 559 PRO B C 1
ATOM 12387 O O . PRO C 1 576 ? 15.255 -60.420 -98.317 1.00 99.53 559 PRO B O 1
ATOM 12391 N N . LYS C 1 577 ? 14.369 -58.962 -99.778 1.00 97.44 560 LYS B N 1
ATOM 12392 C CA . LYS C 1 577 ? 12.975 -59.037 -99.312 1.00 90.85 560 LYS B CA 1
ATOM 12393 C C . LYS C 1 577 ? 12.573 -60.516 -99.316 1.00 93.87 560 LYS B C 1
ATOM 12394 O O . LYS C 1 577 ? 12.545 -61.195 -100.345 1.00 90.33 560 LYS B O 1
ATOM 12400 N N . LEU C 1 578 ? 12.256 -60.992 -98.125 1.00 93.50 561 LEU B N 1
ATOM 12401 C CA . LEU C 1 578 ? 11.954 -62.395 -97.870 1.00 91.72 561 LEU B CA 1
ATOM 12402 C C . LEU C 1 578 ? 10.521 -62.470 -97.386 1.00 93.69 561 LEU B C 1
ATOM 12403 O O . LEU C 1 578 ? 9.978 -63.554 -97.163 1.00 95.57 561 LEU B O 1
ATOM 12408 N N . CYS C 1 579 ? 9.910 -61.307 -97.224 1.00 92.00 562 CYS B N 1
ATOM 12409 C CA . CYS C 1 579 ? 8.663 -61.210 -96.500 1.00 88.22 562 CYS B CA 1
ATOM 12410 C C . CYS C 1 579 ? 7.650 -62.132 -97.135 1.00 87.33 562 CYS B C 1
ATOM 12411 O O . CYS C 1 579 ? 6.884 -62.806 -96.447 1.00 86.22 562 CYS B O 1
ATOM 12414 N N . GLU C 1 580 ? 7.681 -62.190 -98.456 1.00 88.70 563 GLU B N 1
ATOM 12415 C CA . GLU C 1 580 ? 6.788 -63.069 -99.176 1.00 92.36 563 GLU B CA 1
ATOM 12416 C C . GLU C 1 580 ? 7.023 -64.479 -98.667 1.00 84.84 563 GLU B C 1
ATOM 12417 O O . GLU C 1 580 ? 6.089 -65.201 -98.336 1.00 82.05 563 GLU B O 1
ATOM 12423 N N . MET C 1 581 ? 8.292 -64.847 -98.579 1.00 82.66 564 MET B N 1
ATOM 12424 C CA . MET C 1 581 ? 8.662 -66.192 -98.168 1.00 81.36 564 MET B CA 1
ATOM 12425 C C . MET C 1 581 ? 8.276 -66.451 -96.736 1.00 83.27 564 MET B C 1
ATOM 12426 O O . MET C 1 581 ? 7.913 -67.567 -96.377 1.00 85.25 564 MET B O 1
ATOM 12431 N N . TRP C 1 582 ? 8.360 -65.408 -95.929 1.00 82.07 565 TRP B N 1
ATOM 12432 C CA . TRP C 1 582 ? 7.805 -65.455 -94.592 1.00 78.99 565 TRP B CA 1
ATOM 12433 C C . TRP C 1 582 ? 6.291 -65.394 -94.649 1.00 71.28 565 TRP B C 1
ATOM 12434 O O . TRP C 1 582 ? 5.612 -66.001 -93.835 1.00 65.78 565 TRP B O 1
ATOM 12445 N N . SER C 1 583 ? 5.769 -64.679 -95.633 1.00 74.48 566 SER B N 1
ATOM 12446 C CA . SER C 1 583 ? 4.346 -64.400 -95.693 1.00 80.21 566 SER B CA 1
ATOM 12447 C C . SER C 1 583 ? 3.550 -65.690 -95.737 1.00 82.57 566 SER B C 1
ATOM 12448 O O . SER C 1 583 ? 2.402 -65.728 -95.333 1.00 82.32 566 SER B O 1
ATOM 12451 N N . LYS C 1 584 ? 4.164 -66.750 -96.237 1.00 88.35 567 LYS B N 1
ATOM 12452 C CA . LYS C 1 584 ? 3.598 -68.088 -96.115 1.00 89.96 567 LYS B CA 1
ATOM 12453 C C . LYS C 1 584 ? 4.756 -69.070 -96.160 1.00 91.85 567 LYS B C 1
ATOM 12454 O O . LYS C 1 584 ? 4.948 -69.765 -97.151 1.00 94.41 567 LYS B O 1
ATOM 12460 N N . GLY C 1 585 ? 5.551 -69.102 -95.103 1.00 91.36 568 GLY B N 1
ATOM 12461 C CA . GLY C 1 585 ? 6.850 -69.751 -95.176 1.00 88.67 568 GLY B CA 1
ATOM 12462 C C . GLY C 1 585 ? 7.471 -70.056 -93.833 1.00 91.16 568 GLY B C 1
ATOM 12463 O O . GLY C 1 585 ? 6.839 -69.917 -92.785 1.00 90.60 568 GLY B O 1
ATOM 12464 N N . VAL C 1 586 ? 8.736 -70.450 -93.871 1.00 88.86 569 VAL B N 1
ATOM 12465 C CA . VAL C 1 586 ? 9.429 -70.833 -92.650 1.00 91.46 569 VAL B CA 1
ATOM 12466 C C . VAL C 1 586 ? 10.870 -70.291 -92.639 1.00 90.67 569 VAL B C 1
ATOM 12467 O O . VAL C 1 586 ? 11.856 -71.010 -92.822 1.00 97.15 569 VAL B O 1
ATOM 12471 N N . ALA C 1 587 ? 10.980 -68.989 -92.417 1.00 87.39 570 ALA B N 1
ATOM 12472 C CA . ALA C 1 587 ? 12.258 -68.301 -92.527 1.00 84.89 570 ALA B CA 1
ATOM 12473 C C . ALA C 1 587 ? 12.830 -68.024 -91.146 1.00 86.25 570 ALA B C 1
ATOM 12474 O O . ALA C 1 587 ? 12.079 -67.718 -90.220 1.00 92.93 570 ALA B O 1
ATOM 12476 N N . ILE C 1 588 ? 14.146 -68.131 -91.012 1.00 84.08 571 ILE B N 1
ATOM 12477 C CA . ILE C 1 588 ? 14.808 -67.890 -89.736 1.00 83.57 571 ILE B CA 1
ATOM 12478 C C . ILE C 1 588 ? 15.611 -66.594 -89.767 1.00 80.20 571 ILE B C 1
ATOM 12479 O O . ILE C 1 588 ? 16.793 -66.593 -90.110 1.00 78.48 571 ILE B O 1
ATOM 12484 N N . ASN C 1 589 ? 14.961 -65.492 -89.407 1.00 86.33 572 ASN B N 1
ATOM 12485 C CA . ASN C 1 589 ? 15.612 -64.188 -89.392 1.00 91.79 572 ASN B CA 1
ATOM 12486 C C . ASN C 1 589 ? 16.647 -64.073 -88.278 1.00 90.41 572 ASN B C 1
ATOM 12487 O O . ASN C 1 589 ? 16.351 -63.575 -87.192 1.00 85.77 572 ASN B O 1
ATOM 12492 N N . TRP C 1 590 ? 17.861 -64.538 -88.554 1.00 94.28 573 TRP B N 1
ATOM 12493 C CA . TRP C 1 590 ? 18.941 -64.489 -87.576 1.00 99.35 573 TRP B CA 1
ATOM 12494 C C . TRP C 1 590 ? 20.300 -64.378 -88.260 1.00 98.05 573 TRP B C 1
ATOM 12495 O O . TRP C 1 590 ? 21.047 -65.353 -88.339 1.00 94.61 573 TRP B O 1
ATOM 12506 N N . HIS C 1 591 ? 20.614 -63.184 -88.752 1.00 99.22 574 HIS B N 1
ATOM 12507 C CA . HIS C 1 591 ? 21.881 -62.944 -89.428 1.00 98.73 574 HIS B CA 1
ATOM 12508 C C . HIS C 1 591 ? 22.410 -61.581 -88.962 1.00 97.52 574 HIS B C 1
ATOM 12509 O O . HIS C 1 591 ? 23.623 -61.350 -88.925 1.00 90.55 574 HIS B O 1
ATOM 12516 N N . LYS C 1 592 ? 21.483 -60.688 -88.611 1.00 94.85 575 LYS B N 1
ATOM 12517 C CA . LYS C 1 592 ? 21.816 -59.336 -88.183 1.00 92.45 575 LYS B CA 1
ATOM 12518 C C . LYS C 1 592 ? 20.574 -58.534 -87.756 1.00 86.02 575 LYS B C 1
ATOM 12519 O O . LYS C 1 592 ? 19.569 -59.080 -87.291 1.00 79.45 575 LYS B O 1
ATOM 12525 N N . HIS C 1 598 ? 24.706 -57.728 -84.338 1.00 78.38 581 HIS B N 1
ATOM 12526 C CA . HIS C 1 598 ? 23.252 -57.652 -84.329 1.00 81.41 581 HIS B CA 1
ATOM 12527 C C . HIS C 1 598 ? 22.693 -56.775 -83.211 1.00 81.13 581 HIS B C 1
ATOM 12528 O O . HIS C 1 598 ? 23.356 -56.521 -82.200 1.00 80.78 581 HIS B O 1
ATOM 12535 N N . PRO C 1 599 ? 21.451 -56.325 -83.394 1.00 80.47 582 PRO B N 1
ATOM 12536 C CA . PRO C 1 599 ? 20.746 -55.472 -82.452 1.00 82.45 582 PRO B CA 1
ATOM 12537 C C . PRO C 1 599 ? 20.290 -56.120 -81.160 1.00 84.12 582 PRO B C 1
ATOM 12538 O O . PRO C 1 599 ? 20.256 -57.340 -81.033 1.00 81.35 582 PRO B O 1
ATOM 12542 N N . LYS C 1 600 ? 19.872 -55.263 -80.241 1.00 82.17 583 LYS B N 1
ATOM 12543 C CA . LYS C 1 600 ? 19.467 -55.666 -78.912 1.00 77.08 583 LYS B CA 1
ATOM 12544 C C . LYS C 1 600 ? 17.956 -55.850 -78.815 1.00 73.43 583 LYS B C 1
ATOM 12545 O O . LYS C 1 600 ? 17.179 -55.173 -79.484 1.00 72.26 583 LYS B O 1
ATOM 12551 N N . ARG C 1 601 ? 17.564 -56.791 -77.969 1.00 67.28 584 ARG B N 1
ATOM 12552 C CA . ARG C 1 601 ? 16.154 -57.087 -77.676 1.00 64.44 584 ARG B CA 1
ATOM 12553 C C . ARG C 1 601 ? 15.558 -56.002 -76.802 1.00 62.81 584 ARG B C 1
ATOM 12554 O O . ARG C 1 601 ? 16.248 -55.418 -75.962 1.00 70.14 584 ARG B O 1
ATOM 12562 N N . ILE C 1 602 ? 14.274 -55.739 -76.984 1.00 59.44 585 ILE B N 1
ATOM 12563 C CA . ILE C 1 602 ? 13.685 -54.533 -76.433 1.00 60.12 585 ILE B CA 1
ATOM 12564 C C . ILE C 1 602 ? 12.229 -54.769 -76.151 1.00 61.71 585 ILE B C 1
ATOM 12565 O O . ILE C 1 602 ? 11.597 -55.612 -76.776 1.00 70.84 585 ILE B O 1
ATOM 12570 N N . SER C 1 603 ? 11.693 -54.018 -75.209 1.00 63.45 586 SER B N 1
ATOM 12571 C CA . SER C 1 603 ? 10.359 -54.293 -74.755 1.00 67.14 586 SER B CA 1
ATOM 12572 C C . SER C 1 603 ? 9.363 -53.519 -75.570 1.00 69.54 586 SER B C 1
ATOM 12573 O O . SER C 1 603 ? 9.326 -52.294 -75.545 1.00 67.89 586 SER B O 1
ATOM 12576 N N . LEU C 1 604 ? 8.543 -54.244 -76.313 1.00 68.03 587 LEU B N 1
ATOM 12577 C CA . LEU C 1 604 ? 7.533 -53.620 -77.121 1.00 64.21 587 LEU B CA 1
ATOM 12578 C C . LEU C 1 604 ? 6.249 -54.268 -76.729 1.00 60.31 587 LEU B C 1
ATOM 12579 O O . LEU C 1 604 ? 6.216 -54.973 -75.757 1.00 58.57 587 LEU B O 1
ATOM 12584 N N . PRO C 1 605 ? 5.193 -54.024 -77.479 1.00 57.84 588 PRO B N 1
ATOM 12585 C CA . PRO C 1 605 ? 3.898 -54.580 -77.196 1.00 55.40 588 PRO B CA 1
ATOM 12586 C C . PRO C 1 605 ? 3.820 -56.064 -77.472 1.00 51.09 588 PRO B C 1
ATOM 12587 O O . PRO C 1 605 ? 4.603 -56.611 -78.249 1.00 47.48 588 PRO B O 1
ATOM 12591 N N . VAL C 1 606 ? 2.860 -56.694 -76.823 1.00 51.34 589 VAL B N 1
ATOM 12592 C CA . VAL C 1 606 ? 2.793 -58.138 -76.779 1.00 49.79 589 VAL B CA 1
ATOM 12593 C C . VAL C 1 606 ? 1.466 -58.588 -77.329 1.00 49.61 589 VAL B C 1
ATOM 12594 O O . VAL C 1 606 ? 0.564 -57.782 -77.591 1.00 47.34 589 VAL B O 1
ATOM 12598 N N . TYR C 1 607 ? 1.344 -59.894 -77.482 1.00 48.52 590 TYR B N 1
ATOM 12599 C CA . TYR C 1 607 ? 0.207 -60.439 -78.157 1.00 52.34 590 TYR B CA 1
ATOM 12600 C C . TYR C 1 607 ? -1.057 -59.982 -77.469 1.00 54.40 590 TYR B C 1
ATOM 12601 O O . TYR C 1 607 ? -1.206 -60.110 -76.254 1.00 54.45 590 TYR B O 1
ATOM 12610 N N . PRO C 1 608 ? -1.967 -59.406 -78.251 1.00 57.65 591 PRO B N 1
ATOM 12611 C CA . PRO C 1 608 ? -3.248 -58.982 -77.752 1.00 59.59 591 PRO B CA 1
ATOM 12612 C C . PRO C 1 608 ? -4.137 -60.189 -77.719 1.00 61.95 591 PRO B C 1
ATOM 12613 O O . PRO C 1 608 ? -4.382 -60.806 -78.760 1.00 70.29 591 PRO B O 1
ATOM 12617 N N . PHE C 1 609 ? -4.594 -60.536 -76.525 1.00 60.06 592 PHE B N 1
ATOM 12618 C CA . PHE C 1 609 ? -5.419 -61.706 -76.379 1.00 57.33 592 PHE B CA 1
ATOM 12619 C C . PHE C 1 609 ? -6.832 -61.229 -76.564 1.00 56.11 592 PHE B C 1
ATOM 12620 O O . PHE C 1 609 ? -7.148 -60.072 -76.306 1.00 48.54 592 PHE B O 1
ATOM 12628 N N . ALA C 1 610 ? -7.669 -62.132 -77.033 1.00 63.20 593 ALA B N 1
ATOM 12629 C CA . ALA C 1 610 ? -9.089 -61.843 -77.202 1.00 66.13 593 ALA B CA 1
ATOM 12630 C C . ALA C 1 610 ? -9.746 -61.564 -75.883 1.00 67.70 593 ALA B C 1
ATOM 12631 O O . ALA C 1 610 ? -9.172 -61.855 -74.831 1.00 70.13 593 ALA B O 1
ATOM 12633 N N . LYS C 1 611 ? -10.994 -61.112 -75.973 1.00 68.89 594 LYS B N 1
ATOM 12634 C CA . LYS C 1 611 ? -11.746 -60.617 -74.827 1.00 73.50 594 LYS B CA 1
ATOM 12635 C C . LYS C 1 611 ? -13.003 -61.455 -74.548 1.00 71.04 594 LYS B C 1
ATOM 12636 O O . LYS C 1 611 ? -14.094 -60.922 -74.330 1.00 72.78 594 LYS B O 1
ATOM 12642 N N . GLU C 1 612 ? -12.851 -62.770 -74.567 1.00 67.27 595 GLU B N 1
ATOM 12643 C CA . GLU C 1 612 ? -13.989 -63.668 -74.315 1.00 62.35 595 GLU B CA 1
ATOM 12644 C C . GLU C 1 612 ? -14.177 -63.907 -72.823 1.00 60.82 595 GLU B C 1
ATOM 12645 O O . GLU C 1 612 ? -13.221 -64.338 -72.161 1.00 62.16 595 GLU B O 1
ATOM 12651 N N . PRO C 1 613 ? -15.404 -63.644 -72.275 1.00 60.00 596 PRO B N 1
ATOM 12652 C CA . PRO C 1 613 ? -15.521 -63.882 -70.839 1.00 62.65 596 PRO B CA 1
ATOM 12653 C C . PRO C 1 613 ? -16.148 -65.217 -70.553 1.00 56.74 596 PRO B C 1
ATOM 12654 O O . PRO C 1 613 ? -17.125 -65.581 -71.194 1.00 54.10 596 PRO B O 1
ATOM 12658 N N . TYR C 1 614 ? -15.591 -65.927 -69.586 1.00 56.00 597 TYR B N 1
ATOM 12659 C CA . TYR C 1 614 ? -16.132 -67.213 -69.178 1.00 60.45 597 TYR B CA 1
ATOM 12660 C C . TYR C 1 614 ? -16.269 -67.269 -67.666 1.00 60.34 597 TYR B C 1
ATOM 12661 O O . TYR C 1 614 ? -15.314 -66.989 -66.943 1.00 62.86 597 TYR B O 1
ATOM 12670 N N . TRP C 1 615 ? -17.467 -67.615 -67.203 1.00 63.55 598 TRP B N 1
ATOM 12671 C CA . TRP C 1 615 ? -17.754 -67.730 -65.774 1.00 63.62 598 TRP B CA 1
ATOM 12672 C C . TRP C 1 615 ? -18.951 -68.659 -65.535 1.00 64.19 598 TRP B C 1
ATOM 12673 O O . TRP C 1 615 ? -19.840 -68.750 -66.367 1.00 67.62 598 TRP B O 1
ATOM 12684 N N . PRO C 1 616 ? -18.985 -69.344 -64.388 1.00 66.53 599 PRO B N 1
ATOM 12685 C CA . PRO C 1 616 ? -20.072 -70.294 -64.057 1.00 70.56 599 PRO B CA 1
ATOM 12686 C C . PRO C 1 616 ? -21.430 -69.874 -63.365 1.00 77.13 599 PRO B C 1
ATOM 12687 O O . PRO C 1 616 ? -21.516 -70.011 -62.070 1.00 84.76 599 PRO B O 1
ATOM 12691 N N . LYS C 1 617 ? -22.481 -69.969 -64.215 1.00 84.07 600 LYS B N 1
ATOM 12692 C CA . LYS C 1 617 ? -23.801 -69.397 -63.930 1.00 83.64 600 LYS B CA 1
ATOM 12693 C C . LYS C 1 617 ? -24.456 -69.958 -62.671 1.00 79.58 600 LYS B C 1
ATOM 12694 O O . LYS C 1 617 ? -25.311 -69.295 -62.066 1.00 76.37 600 LYS B O 1
ATOM 12700 N N . PRO D 1 22 ? -7.924 -7.982 -84.094 1.00 62.81 5 PRO D N 1
ATOM 12701 C CA . PRO D 1 22 ? -8.231 -8.049 -85.508 1.00 63.26 5 PRO D CA 1
ATOM 12702 C C . PRO D 1 22 ? -7.608 -9.242 -86.191 1.00 62.34 5 PRO D C 1
ATOM 12703 O O . PRO D 1 22 ? -7.201 -9.150 -87.345 1.00 65.61 5 PRO D O 1
ATOM 12707 N N . ASP D 1 23 ? -7.531 -10.357 -85.488 1.00 65.02 6 ASP D N 1
ATOM 12708 C CA . ASP D 1 23 ? -6.776 -11.499 -85.995 1.00 73.46 6 ASP D CA 1
ATOM 12709 C C . ASP D 1 23 ? -7.394 -12.124 -87.250 1.00 71.88 6 ASP D C 1
ATOM 12710 O O . ASP D 1 23 ? -6.807 -12.102 -88.342 1.00 64.15 6 ASP D O 1
ATOM 12715 N N . TYR D 1 24 ? -8.582 -12.686 -87.062 1.00 75.36 7 TYR D N 1
ATOM 12716 C CA . TYR D 1 24 ? -9.252 -13.540 -88.051 1.00 68.10 7 TYR D CA 1
ATOM 12717 C C . TYR D 1 24 ? -10.376 -12.785 -88.757 1.00 68.03 7 TYR D C 1
ATOM 12718 O O . TYR D 1 24 ? -11.199 -13.366 -89.459 1.00 70.57 7 TYR D O 1
ATOM 12727 N N . TYR D 1 25 ? -10.413 -11.480 -88.554 1.00 66.82 8 TYR D N 1
ATOM 12728 C CA . TYR D 1 25 ? -11.592 -10.700 -88.889 1.00 65.64 8 TYR D CA 1
ATOM 12729 C C . TYR D 1 25 ? -11.832 -10.448 -90.363 1.00 73.37 8 TYR D C 1
ATOM 12730 O O . TYR D 1 25 ? -12.890 -9.940 -90.724 1.00 77.27 8 TYR D O 1
ATOM 12739 N N . GLU D 1 26 ? -10.859 -10.741 -91.217 1.00 76.36 9 GLU D N 1
ATOM 12740 C CA . GLU D 1 26 ? -11.040 -10.464 -92.631 1.00 74.87 9 GLU D CA 1
ATOM 12741 C C . GLU D 1 26 ? -11.776 -11.584 -93.330 1.00 70.65 9 GLU D C 1
ATOM 12742 O O . GLU D 1 26 ? -12.113 -11.477 -94.505 1.00 68.49 9 GLU D O 1
ATOM 12748 N N . ASP D 1 27 ? -12.053 -12.650 -92.594 1.00 69.16 10 ASP D N 1
ATOM 12749 C CA . ASP D 1 27 ? -12.835 -13.747 -93.132 1.00 66.20 10 ASP D CA 1
ATOM 12750 C C . ASP D 1 27 ? -14.005 -14.024 -92.240 1.00 58.68 10 ASP D C 1
ATOM 12751 O O . ASP D 1 27 ? -14.408 -15.161 -92.065 1.00 59.22 10 ASP D O 1
ATOM 12756 N N . SER D 1 28 ? -14.556 -12.954 -91.699 1.00 56.56 11 SER D N 1
ATOM 12757 C CA . SER D 1 28 ? -15.704 -13.036 -90.840 1.00 56.58 11 SER D CA 1
ATOM 12758 C C . SER D 1 28 ? -16.683 -11.958 -91.207 1.00 54.78 11 SER D C 1
ATOM 12759 O O . SER D 1 28 ? -16.342 -10.969 -91.855 1.00 52.90 11 SER D O 1
ATOM 12762 N N . LEU D 1 29 ? -17.913 -12.161 -90.782 1.00 50.87 12 LEU D N 1
ATOM 12763 C CA . LEU D 1 29 ? -18.984 -11.250 -91.105 1.00 53.19 12 LEU D CA 1
ATOM 12764 C C . LEU D 1 29 ? -19.408 -10.607 -89.814 1.00 54.88 12 LEU D C 1
ATOM 12765 O O . LEU D 1 29 ? -19.079 -11.089 -88.728 1.00 57.76 12 LEU D O 1
ATOM 12770 N N . ALA D 1 30 ? -20.139 -9.517 -89.946 1.00 50.89 13 ALA D N 1
ATOM 12771 C CA . ALA D 1 30 ? -20.656 -8.823 -88.805 1.00 48.60 13 ALA D CA 1
ATOM 12772 C C . ALA D 1 30 ? -22.101 -8.525 -89.076 1.00 48.33 13 ALA D C 1
ATOM 12773 O O . ALA D 1 30 ? -22.479 -8.162 -90.186 1.00 54.63 13 ALA D O 1
ATOM 12775 N N . VAL D 1 31 ? -22.911 -8.667 -88.052 1.00 45.28 14 VAL D N 1
ATOM 12776 C CA . VAL D 1 31 ? -24.297 -8.330 -88.173 1.00 39.86 14 VAL D CA 1
ATOM 12777 C C . VAL D 1 31 ? -24.354 -6.887 -87.794 1.00 38.03 14 VAL D C 1
ATOM 12778 O O . VAL D 1 31 ? -24.126 -6.540 -86.650 1.00 41.42 14 VAL D O 1
ATOM 12782 N N . ILE D 1 32 ? -24.627 -6.041 -88.761 1.00 37.46 15 ILE D N 1
ATOM 12783 C CA . ILE D 1 32 ? -24.622 -4.625 -88.491 1.00 39.37 15 ILE D CA 1
ATOM 12784 C C . ILE D 1 32 ? -26.031 -4.064 -88.501 1.00 39.15 15 ILE D C 1
ATOM 12785 O O . ILE D 1 32 ? -26.262 -2.920 -88.122 1.00 44.48 15 ILE D O 1
ATOM 12790 N N . GLY D 1 33 ? -26.977 -4.864 -88.956 1.00 38.34 16 GLY D N 1
ATOM 12791 C CA . GLY D 1 33 ? -28.367 -4.450 -88.923 1.00 39.88 16 GLY D CA 1
ATOM 12792 C C . GLY D 1 33 ? -29.309 -5.594 -88.663 1.00 41.54 16 GLY D C 1
ATOM 12793 O O . GLY D 1 33 ? -29.070 -6.712 -89.116 1.00 44.09 16 GLY D O 1
ATOM 12794 N N . ILE D 1 34 ? -30.382 -5.299 -87.930 1.00 40.25 17 ILE D N 1
ATOM 12795 C CA . ILE D 1 34 ? -31.437 -6.270 -87.646 1.00 37.30 17 ILE D CA 1
ATOM 12796 C C . ILE D 1 34 ? -32.832 -5.667 -87.769 1.00 33.77 17 ILE D C 1
ATOM 12797 O O . ILE D 1 34 ? -33.045 -4.507 -87.453 1.00 33.85 17 ILE D O 1
ATOM 12802 N N . SER D 1 35 ? -33.814 -6.488 -88.095 1.00 33.26 18 SER D N 1
ATOM 12803 C CA . SER D 1 35 ? -35.215 -6.078 -88.153 1.00 36.28 18 SER D CA 1
ATOM 12804 C C . SER D 1 35 ? -36.103 -7.287 -87.986 1.00 38.24 18 SER D C 1
ATOM 12805 O O . SER D 1 35 ? -35.850 -8.275 -88.616 1.00 44.57 18 SER D O 1
ATOM 12808 N N . CYS D 1 36 ? -37.132 -7.227 -87.157 1.00 38.26 19 CYS D N 1
ATOM 12809 C CA . CYS D 1 36 ? -38.003 -8.385 -87.019 1.00 47.00 19 CYS D CA 1
ATOM 12810 C C . CYS D 1 36 ? -39.374 -8.253 -86.372 1.00 51.07 19 CYS D C 1
ATOM 12811 O O . CYS D 1 36 ? -39.653 -7.300 -85.714 1.00 55.20 19 CYS D O 1
ATOM 12814 N N . GLU D 1 37 ? -40.222 -9.241 -86.589 1.00 57.09 20 GLU D N 1
ATOM 12815 C CA . GLU D 1 37 ? -41.559 -9.273 -86.049 1.00 56.57 20 GLU D CA 1
ATOM 12816 C C . GLU D 1 37 ? -41.752 -10.709 -85.757 1.00 51.36 20 GLU D C 1
ATOM 12817 O O . GLU D 1 37 ? -41.707 -11.489 -86.650 1.00 47.42 20 GLU D O 1
ATOM 12823 N N . PHE D 1 38 ? -41.951 -11.070 -84.507 1.00 55.27 21 PHE D N 1
ATOM 12824 C CA . PHE D 1 38 ? -42.140 -12.449 -84.160 1.00 57.74 21 PHE D CA 1
ATOM 12825 C C . PHE D 1 38 ? -43.303 -12.465 -83.243 1.00 58.27 21 PHE D C 1
ATOM 12826 O O . PHE D 1 38 ? -43.849 -11.422 -82.964 1.00 58.89 21 PHE D O 1
ATOM 12834 N N . PRO D 1 39 ? -43.683 -13.638 -82.770 1.00 57.74 22 PRO D N 1
ATOM 12835 C CA . PRO D 1 39 ? -44.786 -13.727 -81.850 1.00 59.20 22 PRO D CA 1
ATOM 12836 C C . PRO D 1 39 ? -44.451 -13.004 -80.572 1.00 64.69 22 PRO D C 1
ATOM 12837 O O . PRO D 1 39 ? -43.431 -13.279 -79.954 1.00 58.38 22 PRO D O 1
ATOM 12841 N N . GLY D 1 40 ? -45.291 -12.049 -80.215 1.00 72.53 23 GLY D N 1
ATOM 12842 C CA . GLY D 1 40 ? -45.125 -11.324 -78.969 1.00 73.49 23 GLY D CA 1
ATOM 12843 C C . GLY D 1 40 ? -44.092 -10.221 -79.036 1.00 77.84 23 GLY D C 1
ATOM 12844 O O . GLY D 1 40 ? -43.837 -9.559 -78.036 1.00 89.11 23 GLY D O 1
ATOM 12845 N N . ALA D 1 41 ? -43.493 -10.019 -80.204 1.00 76.14 24 ALA D N 1
ATOM 12846 C CA . ALA D 1 41 ? -42.487 -8.969 -80.375 1.00 73.77 24 ALA D CA 1
ATOM 12847 C C . ALA D 1 41 ? -42.734 -8.188 -81.648 1.00 68.21 24 ALA D C 1
ATOM 12848 O O . ALA D 1 41 ? -42.914 -8.779 -82.700 1.00 73.66 24 ALA D O 1
ATOM 12850 N N . LYS D 1 42 ? -42.722 -6.867 -81.557 1.00 64.45 25 LYS D N 1
ATOM 12851 C CA . LYS D 1 42 ? -42.775 -6.040 -82.752 1.00 65.63 25 LYS D CA 1
ATOM 12852 C C . LYS D 1 42 ? -41.406 -5.521 -83.151 1.00 65.67 25 LYS D C 1
ATOM 12853 O O . LYS D 1 42 ? -41.250 -4.947 -84.222 1.00 67.55 25 LYS D O 1
ATOM 12859 N N . ASP D 1 43 ? -40.430 -5.712 -82.274 1.00 65.50 26 ASP D N 1
ATOM 12860 C CA . ASP D 1 43 ? -39.100 -5.148 -82.440 1.00 62.22 26 ASP D CA 1
ATOM 12861 C C . ASP D 1 43 ? -38.112 -6.234 -82.131 1.00 55.55 26 ASP D C 1
ATOM 12862 O O . ASP D 1 43 ? -38.439 -7.199 -81.443 1.00 52.29 26 ASP D O 1
ATOM 12867 N N . HIS D 1 44 ? -36.900 -6.095 -82.638 1.00 53.27 27 HIS D N 1
ATOM 12868 C CA . HIS D 1 44 ? -35.863 -7.035 -82.256 1.00 55.57 27 HIS D CA 1
ATOM 12869 C C . HIS D 1 44 ? -35.408 -6.835 -80.809 1.00 59.00 27 HIS D C 1
ATOM 12870 O O . HIS D 1 44 ? -34.968 -7.780 -80.150 1.00 57.48 27 HIS D O 1
ATOM 12877 N N . TYR D 1 45 ? -35.557 -5.615 -80.304 1.00 59.37 28 TYR D N 1
ATOM 12878 C CA . TYR D 1 45 ? -35.323 -5.347 -78.879 1.00 58.30 28 TYR D CA 1
ATOM 12879 C C . TYR D 1 45 ? -36.390 -5.948 -77.951 1.00 59.14 28 TYR D C 1
ATOM 12880 O O . TYR D 1 45 ? -36.061 -6.521 -76.921 1.00 61.96 28 TYR D O 1
ATOM 12889 N N . GLU D 1 46 ? -37.659 -5.815 -78.313 1.00 55.97 29 GLU D N 1
ATOM 12890 C CA . GLU D 1 46 ? -38.741 -6.386 -77.505 1.00 56.72 29 GLU D CA 1
ATOM 12891 C C . GLU D 1 46 ? -38.599 -7.895 -77.460 1.00 56.51 29 GLU D C 1
ATOM 12892 O O . GLU D 1 46 ? -38.953 -8.547 -76.481 1.00 56.66 29 GLU D O 1
ATOM 12898 N N . PHE D 1 47 ? -38.079 -8.438 -78.545 1.00 59.29 30 PHE D N 1
ATOM 12899 C CA . PHE D 1 47 ? -37.828 -9.866 -78.656 1.00 61.20 30 PHE D CA 1
ATOM 12900 C C . PHE D 1 47 ? -36.793 -10.346 -77.630 1.00 62.81 30 PHE D C 1
ATOM 12901 O O . PHE D 1 47 ? -36.946 -11.420 -77.035 1.00 54.25 30 PHE D O 1
ATOM 12909 N N . TRP D 1 48 ? -35.756 -9.542 -77.423 1.00 66.06 31 TRP D N 1
ATOM 12910 C CA . TRP D 1 48 ? -34.713 -9.871 -76.452 1.00 67.47 31 TRP D CA 1
ATOM 12911 C C . TRP D 1 48 ? -35.203 -9.892 -75.021 1.00 68.34 31 TRP D C 1
ATOM 12912 O O . TRP D 1 48 ? -34.810 -10.755 -74.238 1.00 69.88 31 TRP D O 1
ATOM 12923 N N . ASN D 1 49 ? -36.035 -8.924 -74.670 1.00 67.34 32 ASN D N 1
ATOM 12924 C CA . ASN D 1 49 ? -36.567 -8.881 -73.311 1.00 68.73 32 ASN D CA 1
ATOM 12925 C C . ASN D 1 49 ? -37.536 -10.013 -73.018 1.00 65.46 32 ASN D C 1
ATOM 12926 O O . ASN D 1 49 ? -37.582 -10.516 -71.898 1.00 68.28 32 ASN D O 1
ATOM 12931 N N . ASN D 1 50 ? -38.307 -10.418 -74.017 1.00 60.54 33 ASN D N 1
ATOM 12932 C CA . ASN D 1 50 ? -39.232 -11.511 -73.796 1.00 62.91 33 ASN D CA 1
ATOM 12933 C C . ASN D 1 50 ? -38.498 -12.809 -73.542 1.00 63.10 33 ASN D C 1
ATOM 12934 O O . ASN D 1 50 ? -38.822 -13.538 -72.612 1.00 56.67 33 ASN D O 1
ATOM 12939 N N . ILE D 1 51 ? -37.503 -13.091 -74.369 1.00 68.12 34 ILE D N 1
ATOM 12940 C CA . ILE D 1 51 ? -36.741 -14.330 -74.225 1.00 70.10 34 ILE D CA 1
ATOM 12941 C C . ILE D 1 51 ? -35.903 -14.358 -72.959 1.00 72.54 34 ILE D C 1
ATOM 12942 O O . ILE D 1 51 ? -35.745 -15.412 -72.335 1.00 74.25 34 ILE D O 1
ATOM 12947 N N . LYS D 1 52 ? -35.362 -13.204 -72.590 1.00 76.06 35 LYS D N 1
ATOM 12948 C CA . LYS D 1 52 ? -34.609 -13.072 -71.341 1.00 77.14 35 LYS D CA 1
ATOM 12949 C C . LYS D 1 52 ? -35.488 -13.244 -70.090 1.00 80.64 35 LYS D C 1
ATOM 12950 O O . LYS D 1 52 ? -35.091 -13.910 -69.131 1.00 81.86 35 LYS D O 1
ATOM 12956 N N . GLU D 1 53 ? -36.667 -12.625 -70.105 1.00 75.67 36 GLU D N 1
ATOM 12957 C CA . GLU D 1 53 ? -37.573 -12.657 -68.945 1.00 77.02 36 GLU D CA 1
ATOM 12958 C C . GLU D 1 53 ? -38.213 -14.033 -68.805 1.00 74.19 36 GLU D C 1
ATOM 12959 O O . GLU D 1 53 ? -38.775 -14.365 -67.757 1.00 76.73 36 GLU D O 1
ATOM 12965 N N . GLY D 1 54 ? -38.136 -14.827 -69.869 1.00 73.62 37 GLY D N 1
ATOM 12966 C CA . GLY D 1 54 ? -38.725 -16.172 -69.903 1.00 71.81 37 GLY D CA 1
ATOM 12967 C C . GLY D 1 54 ? -40.143 -16.254 -70.441 1.00 66.19 37 GLY D C 1
ATOM 12968 O O . GLY D 1 54 ? -40.798 -17.288 -70.303 1.00 60.53 37 GLY D O 1
ATOM 12969 N N . LYS D 1 55 ? -40.602 -15.185 -71.084 1.00 63.42 38 LYS D N 1
ATOM 12970 C CA . LYS D 1 55 ? -41.982 -15.110 -71.561 1.00 66.76 38 LYS D CA 1
ATOM 12971 C C . LYS D 1 55 ? -42.242 -15.963 -72.792 1.00 68.49 38 LYS D C 1
ATOM 12972 O O . LYS D 1 55 ? -41.436 -16.025 -73.720 1.00 73.39 38 LYS D O 1
ATOM 12978 N N . GLU D 1 56 ? -43.399 -16.606 -72.786 1.00 67.06 39 GLU D N 1
ATOM 12979 C CA . GLU D 1 56 ? -43.795 -17.496 -73.859 1.00 65.68 39 GLU D CA 1
ATOM 12980 C C . GLU D 1 56 ? -44.829 -16.791 -74.703 1.00 67.47 39 GLU D C 1
ATOM 12981 O O . GLU D 1 56 ? -45.708 -16.128 -74.160 1.00 75.02 39 GLU D O 1
ATOM 12987 N N . SER D 1 57 ? -44.738 -16.943 -76.011 1.00 64.13 40 SER D N 1
ATOM 12988 C CA . SER D 1 57 ? -45.565 -16.143 -76.913 1.00 64.20 40 SER D CA 1
ATOM 12989 C C . SER D 1 57 ? -46.667 -16.933 -77.579 1.00 65.64 40 SER D C 1
ATOM 12990 O O . SER D 1 57 ? -47.323 -16.463 -78.501 1.00 68.62 40 SER D O 1
ATOM 12993 N N . ILE D 1 58 ? -46.878 -18.139 -77.090 1.00 64.92 41 ILE D N 1
ATOM 12994 C CA . ILE D 1 58 ? -47.972 -18.946 -77.558 1.00 62.70 41 ILE D CA 1
ATOM 12995 C C . ILE D 1 58 ? -49.255 -18.313 -77.087 1.00 68.87 41 ILE D C 1
ATOM 12996 O O . ILE D 1 58 ? -49.256 -17.475 -76.183 1.00 72.27 41 ILE D O 1
ATOM 13001 N N . THR D 1 59 ? -50.346 -18.741 -77.700 1.00 73.30 42 THR D N 1
ATOM 13002 C CA . THR D 1 59 ? -51.658 -18.353 -77.261 1.00 73.93 42 THR D CA 1
ATOM 13003 C C . THR D 1 59 ? -52.542 -19.567 -77.050 1.00 75.41 42 THR D C 1
ATOM 13004 O O . THR D 1 59 ? -52.425 -20.578 -77.739 1.00 72.81 42 THR D O 1
ATOM 13008 N N . PHE D 1 60 ? -53.421 -19.451 -76.073 1.00 76.95 43 PHE D N 1
ATOM 13009 C CA . PHE D 1 60 ? -54.407 -20.468 -75.800 1.00 72.77 43 PHE D CA 1
ATOM 13010 C C . PHE D 1 60 ? -55.712 -19.760 -75.571 1.00 79.19 43 PHE D C 1
ATOM 13011 O O . PHE D 1 60 ? -55.756 -18.548 -75.357 1.00 83.03 43 PHE D O 1
ATOM 13019 N N . PHE D 1 61 ? -56.788 -20.523 -75.587 1.00 85.81 44 PHE D N 1
ATOM 13020 C CA . PHE D 1 61 ? -58.101 -19.916 -75.410 1.00 89.62 44 PHE D CA 1
ATOM 13021 C C . PHE D 1 61 ? -59.186 -20.969 -75.235 1.00 88.51 44 PHE D C 1
ATOM 13022 O O . PHE D 1 61 ? -58.953 -22.190 -75.328 1.00 86.16 44 PHE D O 1
ATOM 13030 N N . SER D 1 62 ? -60.389 -20.479 -74.984 1.00 87.17 45 SER D N 1
ATOM 13031 C CA . SER D 1 62 ? -61.544 -21.350 -74.866 1.00 85.32 45 SER D CA 1
ATOM 13032 C C . SER D 1 62 ? -62.833 -20.593 -75.176 1.00 89.04 45 SER D C 1
ATOM 13033 O O . SER D 1 62 ? -63.537 -20.147 -74.277 1.00 96.73 45 SER D O 1
ATOM 13036 N N . LYS D 1 63 ? -63.131 -20.446 -76.458 1.00 90.17 46 LYS D N 1
ATOM 13037 C CA . LYS D 1 63 ? -64.365 -19.768 -76.884 1.00 86.88 46 LYS D CA 1
ATOM 13038 C C . LYS D 1 63 ? -65.579 -20.663 -76.673 1.00 84.68 46 LYS D C 1
ATOM 13039 O O . LYS D 1 63 ? -66.044 -20.838 -75.550 1.00 88.74 46 LYS D O 1
ATOM 13045 N N . PRO D 1 79 ? -62.412 -35.327 -78.288 1.00 73.54 62 PRO D N 1
ATOM 13046 C CA . PRO D 1 79 ? -61.841 -34.934 -79.567 1.00 75.34 62 PRO D CA 1
ATOM 13047 C C . PRO D 1 79 ? -60.350 -35.230 -79.705 1.00 77.98 62 PRO D C 1
ATOM 13048 O O . PRO D 1 79 ? -59.895 -35.547 -80.804 1.00 76.74 62 PRO D O 1
ATOM 13052 N N . GLY D 1 80 ? -59.598 -35.102 -78.612 1.00 79.75 63 GLY D N 1
ATOM 13053 C CA . GLY D 1 80 ? -58.154 -35.321 -78.630 1.00 76.17 63 GLY D CA 1
ATOM 13054 C C . GLY D 1 80 ? -57.413 -34.102 -79.158 1.00 77.18 63 GLY D C 1
ATOM 13055 O O . GLY D 1 80 ? -56.279 -34.210 -79.613 1.00 73.70 63 GLY D O 1
ATOM 13056 N N . PHE D 1 81 ? -58.066 -32.943 -79.059 1.00 74.07 64 PHE D N 1
ATOM 13057 C CA . PHE D 1 81 ? -57.628 -31.683 -79.685 1.00 67.28 64 PHE D CA 1
ATOM 13058 C C . PHE D 1 81 ? -56.857 -30.764 -78.724 1.00 70.26 64 PHE D C 1
ATOM 13059 O O . PHE D 1 81 ? -56.861 -30.972 -77.510 1.00 70.45 64 PHE D O 1
ATOM 13067 N N . VAL D 1 82 ? -56.189 -29.756 -79.282 1.00 73.67 65 VAL D N 1
ATOM 13068 C CA . VAL D 1 82 ? -55.351 -28.830 -78.511 1.00 75.23 65 VAL D CA 1
ATOM 13069 C C . VAL D 1 82 ? -55.526 -27.378 -78.932 1.00 77.87 65 VAL D C 1
ATOM 13070 O O . VAL D 1 82 ? -54.983 -26.967 -79.958 1.00 85.70 65 VAL D O 1
ATOM 13074 N N . PRO D 1 83 ? -56.230 -26.575 -78.123 1.00 79.37 66 PRO D N 1
ATOM 13075 C CA . PRO D 1 83 ? -56.521 -25.203 -78.544 1.00 82.98 66 PRO D CA 1
ATOM 13076 C C . PRO D 1 83 ? -55.371 -24.216 -78.298 1.00 81.39 66 PRO D C 1
ATOM 13077 O O . PRO D 1 83 ? -55.507 -23.270 -77.508 1.00 87.13 66 PRO D O 1
ATOM 13081 N N . ALA D 1 84 ? -54.259 -24.428 -78.980 1.00 75.57 67 ALA D N 1
ATOM 13082 C CA . ALA D 1 84 ? -53.077 -23.607 -78.771 1.00 73.15 67 ALA D CA 1
ATOM 13083 C C . ALA D 1 84 ? -52.454 -23.147 -80.070 1.00 74.40 67 ALA D C 1
ATOM 13084 O O . ALA D 1 84 ? -52.319 -23.910 -81.029 1.00 70.97 67 ALA D O 1
ATOM 13086 N N . LYS D 1 85 ? -52.041 -21.891 -80.080 1.00 75.66 68 LYS D N 1
ATOM 13087 C CA . LYS D 1 85 ? -51.449 -21.310 -81.266 1.00 74.25 68 LYS D CA 1
ATOM 13088 C C . LYS D 1 85 ? -50.350 -20.305 -80.960 1.00 65.71 68 LYS D C 1
ATOM 13089 O O . LYS D 1 85 ? -50.381 -19.625 -79.946 1.00 64.93 68 LYS D O 1
ATOM 13095 N N . SER D 1 86 ? -49.401 -20.208 -81.881 1.00 64.31 69 SER D N 1
ATOM 13096 C CA . SER D 1 86 ? -48.378 -19.164 -81.863 1.00 63.27 69 SER D CA 1
ATOM 13097 C C . SER D 1 86 ? -48.642 -18.207 -82.993 1.00 65.35 69 SER D C 1
ATOM 13098 O O . SER D 1 86 ? -48.602 -18.593 -84.160 1.00 67.56 69 SER D O 1
ATOM 13101 N N . VAL D 1 87 ? -48.874 -16.952 -82.658 1.00 67.44 70 VAL D N 1
ATOM 13102 C CA . VAL D 1 87 ? -49.437 -16.029 -83.613 1.00 72.40 70 VAL D CA 1
ATOM 13103 C C . VAL D 1 87 ? -48.577 -14.804 -83.821 1.00 75.76 70 VAL D C 1
ATOM 13104 O O . VAL D 1 87 ? -47.969 -14.271 -82.887 1.00 85.00 70 VAL D O 1
ATOM 13108 N N . LEU D 1 88 ? -48.564 -14.329 -85.053 1.00 70.65 71 LEU D N 1
ATOM 13109 C CA . LEU D 1 88 ? -47.993 -13.040 -85.338 1.00 70.06 71 LEU D CA 1
ATOM 13110 C C . LEU D 1 88 ? -49.183 -12.153 -85.618 1.00 71.66 71 LEU D C 1
ATOM 13111 O O . LEU D 1 88 ? -49.940 -12.420 -86.548 1.00 77.06 71 LEU D O 1
ATOM 13116 N N . GLU D 1 89 ? -49.382 -11.118 -84.812 1.00 74.05 72 GLU D N 1
ATOM 13117 C CA . GLU D 1 89 ? -50.469 -10.186 -85.089 1.00 78.84 72 GLU D CA 1
ATOM 13118 C C . GLU D 1 89 ? -50.086 -9.133 -86.133 1.00 70.97 72 GLU D C 1
ATOM 13119 O O . GLU D 1 89 ? -48.943 -8.695 -86.210 1.00 63.41 72 GLU D O 1
ATOM 13125 N N . GLY D 1 90 ? -51.060 -8.763 -86.953 1.00 71.42 73 GLY D N 1
ATOM 13126 C CA . GLY D 1 90 ? -50.868 -7.752 -87.992 1.00 74.36 73 GLY D CA 1
ATOM 13127 C C . GLY D 1 90 ? -50.126 -8.310 -89.193 1.00 74.05 73 GLY D C 1
ATOM 13128 O O . GLY D 1 90 ? -49.373 -7.593 -89.851 1.00 68.59 73 GLY D O 1
ATOM 13129 N N . LYS D 1 91 ? -50.344 -9.594 -89.466 1.00 74.75 74 LYS D N 1
ATOM 13130 C CA . LYS D 1 91 ? -49.717 -10.280 -90.597 1.00 68.80 74 LYS D CA 1
ATOM 13131 C C . LYS D 1 91 ? -50.407 -9.920 -91.907 1.00 69.06 74 LYS D C 1
ATOM 13132 O O . LYS D 1 91 ? -50.026 -10.414 -92.968 1.00 74.51 74 LYS D O 1
ATOM 13138 N N . GLU D 1 92 ? -51.420 -9.057 -91.825 1.00 65.86 75 GLU D N 1
ATOM 13139 C CA . GLU D 1 92 ? -52.121 -8.573 -93.006 1.00 63.72 75 GLU D CA 1
ATOM 13140 C C . GLU D 1 92 ? -51.781 -7.125 -93.356 1.00 59.42 75 GLU D C 1
ATOM 13141 O O . GLU D 1 92 ? -51.934 -6.701 -94.494 1.00 61.21 75 GLU D O 1
ATOM 13147 N N . MET D 1 93 ? -51.355 -6.366 -92.352 1.00 63.57 76 MET D N 1
ATOM 13148 C CA . MET D 1 93 ? -51.034 -4.950 -92.525 1.00 65.35 76 MET D CA 1
ATOM 13149 C C . MET D 1 93 ? -49.882 -4.671 -93.484 1.00 55.91 76 MET D C 1
ATOM 13150 O O . MET D 1 93 ? -48.964 -5.479 -93.625 1.00 49.46 76 MET D O 1
ATOM 13155 N N . PHE D 1 94 ? -49.941 -3.513 -94.136 1.00 54.44 77 PHE D N 1
ATOM 13156 C CA . PHE D 1 94 ? -48.895 -3.101 -95.076 1.00 56.22 77 PHE D CA 1
ATOM 13157 C C . PHE D 1 94 ? -48.986 -1.593 -95.360 1.00 59.25 77 PHE D C 1
ATOM 13158 O O . PHE D 1 94 ? -50.020 -0.971 -95.119 1.00 59.88 77 PHE D O 1
ATOM 13166 N N . ASP D 1 95 ? -47.898 -1.007 -95.854 1.00 61.26 78 ASP D N 1
ATOM 13167 C CA . ASP D 1 95 ? -47.918 0.388 -96.330 1.00 60.76 78 ASP D CA 1
ATOM 13168 C C . ASP D 1 95 ? -47.539 0.441 -97.803 1.00 62.36 78 ASP D C 1
ATOM 13169 O O . ASP D 1 95 ? -46.384 0.677 -98.132 1.00 66.21 78 ASP D O 1
ATOM 13174 N N . PRO D 1 96 ? -48.508 0.231 -98.699 1.00 62.96 79 PRO D N 1
ATOM 13175 C CA . PRO D 1 96 ? -48.237 0.186 -100.139 1.00 64.35 79 PRO D CA 1
ATOM 13176 C C . PRO D 1 96 ? -47.753 1.502 -100.735 1.00 63.87 79 PRO D C 1
ATOM 13177 O O . PRO D 1 96 ? -46.926 1.507 -101.651 1.00 60.66 79 PRO D O 1
ATOM 13181 N N . GLY D 1 97 ? -48.282 2.601 -100.219 1.00 62.64 80 GLY D N 1
ATOM 13182 C CA . GLY D 1 97 ? -48.030 3.915 -100.785 1.00 64.12 80 GLY D CA 1
ATOM 13183 C C . GLY D 1 97 ? -46.569 4.277 -100.666 1.00 64.41 80 GLY D C 1
ATOM 13184 O O . GLY D 1 97 ? -46.050 5.083 -101.439 1.00 65.36 80 GLY D O 1
ATOM 13185 N N . PHE D 1 98 ? -45.909 3.668 -99.691 1.00 61.36 81 PHE D N 1
ATOM 13186 C CA . PHE D 1 98 ? -44.519 3.955 -99.431 1.00 59.94 81 PHE D CA 1
ATOM 13187 C C . PHE D 1 98 ? -43.719 3.587 -100.662 1.00 58.37 81 PHE D C 1
ATOM 13188 O O . PHE D 1 98 ? -42.777 4.273 -101.042 1.00 55.19 81 PHE D O 1
ATOM 13196 N N . PHE D 1 99 ? -44.139 2.500 -101.294 1.00 60.33 82 PHE D N 1
ATOM 13197 C CA . PHE D 1 99 ? -43.399 1.909 -102.397 1.00 52.97 82 PHE D CA 1
ATOM 13198 C C . PHE D 1 99 ? -43.998 2.151 -103.763 1.00 54.64 82 PHE D C 1
ATOM 13199 O O . PHE D 1 99 ? -43.612 1.494 -104.718 1.00 58.76 82 PHE D O 1
ATOM 13207 N N . GLY D 1 100 ? -44.925 3.093 -103.871 1.00 58.43 83 GLY D N 1
ATOM 13208 C CA . GLY D 1 100 ? -45.643 3.320 -105.135 1.00 56.92 83 GLY D CA 1
ATOM 13209 C C . GLY D 1 100 ? -46.469 2.146 -105.630 1.00 56.52 83 GLY D C 1
ATOM 13210 O O . GLY D 1 100 ? -46.410 1.781 -106.804 1.00 55.92 83 GLY D O 1
ATOM 13211 N N . PHE D 1 101 ? -47.254 1.570 -104.736 1.00 56.01 84 PHE D N 1
ATOM 13212 C CA . PHE D 1 101 ? -48.118 0.449 -105.060 1.00 52.96 84 PHE D CA 1
ATOM 13213 C C . PHE D 1 101 ? -49.546 0.860 -104.885 1.00 53.04 84 PHE D C 1
ATOM 13214 O O . PHE D 1 101 ? -49.872 1.601 -103.967 1.00 54.79 84 PHE D O 1
ATOM 13222 N N . SER D 1 102 ? -50.415 0.342 -105.730 1.00 56.38 85 SER D N 1
ATOM 13223 C CA . SER D 1 102 ? -51.844 0.530 -105.517 1.00 56.07 85 SER D CA 1
ATOM 13224 C C . SER D 1 102 ? -52.337 -0.515 -104.543 1.00 54.04 85 SER D C 1
ATOM 13225 O O . SER D 1 102 ? -51.707 -1.549 -104.375 1.00 48.04 85 SER D O 1
ATOM 13228 N N . PRO D 1 103 ? -53.477 -0.249 -103.895 1.00 56.23 86 PRO D N 1
ATOM 13229 C CA . PRO D 1 103 ? -54.071 -1.211 -102.987 1.00 53.80 86 PRO D CA 1
ATOM 13230 C C . PRO D 1 103 ? -54.376 -2.552 -103.618 1.00 55.16 86 PRO D C 1
ATOM 13231 O O . PRO D 1 103 ? -54.289 -3.574 -102.955 1.00 57.98 86 PRO D O 1
ATOM 13235 N N . LYS D 1 104 ? -54.755 -2.551 -104.887 1.00 58.21 87 LYS D N 1
ATOM 13236 C CA . LYS D 1 104 ? -55.007 -3.806 -105.562 1.00 58.77 87 LYS D CA 1
ATOM 13237 C C . LYS D 1 104 ? -53.731 -4.603 -105.525 1.00 57.43 87 LYS D C 1
ATOM 13238 O O . LYS D 1 104 ? -53.734 -5.797 -105.255 1.00 58.99 87 LYS D O 1
ATOM 13244 N N . ASP D 1 105 ? -52.638 -3.914 -105.814 1.00 57.79 88 ASP D N 1
ATOM 13245 C CA . ASP D 1 105 ? -51.352 -4.564 -105.967 1.00 57.71 88 ASP D CA 1
ATOM 13246 C C . ASP D 1 105 ? -50.937 -5.200 -104.667 1.00 58.10 88 ASP D C 1
ATOM 13247 O O . ASP D 1 105 ? -50.397 -6.299 -104.653 1.00 68.36 88 ASP D O 1
ATOM 13252 N N . ALA D 1 106 ? -51.209 -4.512 -103.569 1.00 52.80 89 ALA D N 1
ATOM 13253 C CA . ALA D 1 106 ? -50.934 -5.059 -102.252 1.00 48.29 89 ALA D CA 1
ATOM 13254 C C . ALA D 1 106 ? -51.762 -6.298 -102.004 1.00 49.25 89 ALA D C 1
ATOM 13255 O O . ALA D 1 106 ? -51.271 -7.283 -101.460 1.00 47.60 89 ALA D O 1
ATOM 13257 N N . GLU D 1 107 ? -53.020 -6.245 -102.425 1.00 55.31 90 GLU D N 1
ATOM 13258 C CA . GLU D 1 107 ? -53.980 -7.333 -102.189 1.00 58.04 90 GLU D CA 1
ATOM 13259 C C . GLU D 1 107 ? -53.507 -8.617 -102.864 1.00 56.59 90 GLU D C 1
ATOM 13260 O O . GLU D 1 107 ? -53.690 -9.722 -102.356 1.00 55.33 90 GLU D O 1
ATOM 13266 N N . TYR D 1 108 ? -52.902 -8.430 -104.027 1.00 53.73 91 TYR D N 1
ATOM 13267 C CA . TYR D 1 108 ? -52.315 -9.505 -104.817 1.00 53.14 91 TYR D CA 1
ATOM 13268 C C . TYR D 1 108 ? -51.028 -10.067 -104.259 1.00 50.26 91 TYR D C 1
ATOM 13269 O O . TYR D 1 108 ? -50.673 -11.204 -104.558 1.00 54.12 91 TYR D O 1
ATOM 13278 N N . MET D 1 109 ? -50.295 -9.260 -103.507 1.00 46.70 92 MET D N 1
ATOM 13279 C CA . MET D 1 109 ? -48.977 -9.671 -103.047 1.00 44.62 92 MET D CA 1
ATOM 13280 C C . MET D 1 109 ? -49.042 -10.623 -101.898 1.00 42.50 92 MET D C 1
ATOM 13281 O O . MET D 1 109 ? -49.917 -10.529 -101.049 1.00 46.04 92 MET D O 1
ATOM 13286 N N . ASP D 1 110 ? -48.095 -11.540 -101.875 1.00 44.76 93 ASP D N 1
ATOM 13287 C CA . ASP D 1 110 ? -47.970 -12.460 -100.767 1.00 45.00 93 ASP D CA 1
ATOM 13288 C C . ASP D 1 110 ? -47.699 -11.629 -99.524 1.00 44.11 93 ASP D C 1
ATOM 13289 O O . ASP D 1 110 ? -46.929 -10.678 -99.573 1.00 43.85 93 ASP D O 1
ATOM 13294 N N . PRO D 1 111 ? -48.333 -11.983 -98.404 1.00 40.13 94 PRO D N 1
ATOM 13295 C CA . PRO D 1 111 ? -48.051 -11.300 -97.152 1.00 40.19 94 PRO D CA 1
ATOM 13296 C C . PRO D 1 111 ? -46.597 -11.411 -96.766 1.00 40.66 94 PRO D C 1
ATOM 13297 O O . PRO D 1 111 ? -46.025 -10.483 -96.189 1.00 37.61 94 PRO D O 1
ATOM 13301 N N . GLN D 1 112 ? -46.019 -12.561 -97.088 1.00 41.37 95 GLN D N 1
ATOM 13302 C CA . GLN D 1 112 ? -44.612 -12.842 -96.804 1.00 38.43 95 GLN D CA 1
ATOM 13303 C C . GLN D 1 112 ? -43.701 -11.908 -97.548 1.00 35.98 95 GLN D C 1
ATOM 13304 O O . GLN D 1 112 ? -42.715 -11.420 -97.006 1.00 35.98 95 GLN D O 1
ATOM 13310 N N . LEU D 1 113 ? -44.049 -11.670 -98.796 1.00 38.93 96 LEU D N 1
ATOM 13311 C CA . LEU D 1 113 ? -43.316 -10.743 -99.617 1.00 41.97 96 LEU D CA 1
ATOM 13312 C C . LEU D 1 113 ? -43.409 -9.357 -99.030 1.00 44.92 96 LEU D C 1
ATOM 13313 O O . LEU D 1 113 ? -42.424 -8.632 -98.981 1.00 48.69 96 LEU D O 1
ATOM 13318 N N . ARG D 1 114 ? -44.600 -8.978 -98.593 1.00 48.33 97 ARG D N 1
ATOM 13319 C CA . ARG D 1 114 ? -44.803 -7.618 -98.107 1.00 48.08 97 ARG D CA 1
ATOM 13320 C C . ARG D 1 114 ? -44.002 -7.353 -96.861 1.00 46.91 97 ARG D C 1
ATOM 13321 O O . ARG D 1 114 ? -43.354 -6.326 -96.737 1.00 45.20 97 ARG D O 1
ATOM 13329 N N . MET D 1 115 ? -44.064 -8.288 -95.931 1.00 45.90 98 MET D N 1
ATOM 13330 C CA . MET D 1 115 ? -43.343 -8.132 -94.678 1.00 50.01 98 MET D CA 1
ATOM 13331 C C . MET D 1 115 ? -41.846 -8.139 -94.886 1.00 47.99 98 MET D C 1
ATOM 13332 O O . MET D 1 115 ? -41.129 -7.346 -94.286 1.00 49.41 98 MET D O 1
ATOM 13337 N N . LEU D 1 116 ? -41.379 -9.029 -95.754 1.00 45.48 99 LEU D N 1
ATOM 13338 C CA . LEU D 1 116 ? -39.958 -9.086 -96.091 1.00 40.64 99 LEU D CA 1
ATOM 13339 C C . LEU D 1 116 ? -39.514 -7.785 -96.729 1.00 40.05 99 LEU D C 1
ATOM 13340 O O . LEU D 1 116 ? -38.408 -7.306 -96.511 1.00 42.43 99 LEU D O 1
ATOM 13345 N N . LEU D 1 117 ? -40.398 -7.209 -97.512 1.00 38.64 100 LEU D N 1
ATOM 13346 C CA . LEU D 1 117 ? -40.100 -5.965 -98.128 1.00 41.73 100 LEU D CA 1
ATOM 13347 C C . LEU D 1 117 ? -39.904 -4.974 -97.016 1.00 45.47 100 LEU D C 1
ATOM 13348 O O . LEU D 1 117 ? -38.966 -4.192 -97.025 1.00 49.22 100 LEU D O 1
ATOM 13353 N N . LEU D 1 118 ? -40.797 -5.017 -96.042 1.00 46.48 101 LEU D N 1
ATOM 13354 C CA . LEU D 1 118 ? -40.743 -4.061 -94.943 1.00 44.88 101 LEU D CA 1
ATOM 13355 C C . LEU D 1 118 ? -39.511 -4.224 -94.095 1.00 42.67 101 LEU D C 1
ATOM 13356 O O . LEU D 1 118 ? -38.867 -3.243 -93.738 1.00 43.13 101 LEU D O 1
ATOM 13361 N N . HIS D 1 119 ? -39.211 -5.457 -93.734 1.00 41.46 102 HIS D N 1
ATOM 13362 C CA . HIS D 1 119 ? -38.082 -5.701 -92.866 1.00 45.01 102 HIS D CA 1
ATOM 13363 C C . HIS D 1 119 ? -36.770 -5.419 -93.526 1.00 45.74 102 HIS D C 1
ATOM 13364 O O . HIS D 1 119 ? -35.848 -4.913 -92.883 1.00 56.62 102 HIS D O 1
ATOM 13371 N N . SER D 1 120 ? -36.673 -5.726 -94.803 1.00 42.35 103 SER D N 1
ATOM 13372 C CA . SER D 1 120 ? -35.421 -5.510 -95.485 1.00 45.07 103 SER D CA 1
ATOM 13373 C C . SER D 1 120 ? -35.102 -4.029 -95.448 1.00 46.37 103 SER D C 1
ATOM 13374 O O . SER D 1 120 ? -33.960 -3.619 -95.224 1.00 48.84 103 SER D O 1
ATOM 13377 N N . TRP D 1 121 ? -36.128 -3.223 -95.638 1.00 43.95 104 TRP D N 1
ATOM 13378 C CA . TRP D 1 121 ? -35.960 -1.796 -95.564 1.00 48.88 104 TRP D CA 1
ATOM 13379 C C . TRP D 1 121 ? -35.508 -1.356 -94.173 1.00 50.41 104 TRP D C 1
ATOM 13380 O O . TRP D 1 121 ? -34.618 -0.518 -94.020 1.00 50.29 104 TRP D O 1
ATOM 13391 N N . LYS D 1 122 ? -36.153 -1.921 -93.166 1.00 49.14 105 LYS D N 1
ATOM 13392 C CA . LYS D 1 122 ? -35.873 -1.589 -91.774 1.00 46.91 105 LYS D CA 1
ATOM 13393 C C . LYS D 1 122 ? -34.477 -1.958 -91.357 1.00 46.53 105 LYS D C 1
ATOM 13394 O O . LYS D 1 122 ? -33.803 -1.226 -90.624 1.00 48.45 105 LYS D O 1
ATOM 13400 N N . ALA D 1 123 ? -34.062 -3.128 -91.798 1.00 45.22 106 ALA D N 1
ATOM 13401 C CA . ALA D 1 123 ? -32.784 -3.670 -91.385 1.00 47.23 106 ALA D CA 1
ATOM 13402 C C . ALA D 1 123 ? -31.653 -2.779 -91.837 1.00 44.00 106 ALA D C 1
ATOM 13403 O O . ALA D 1 123 ? -30.662 -2.620 -91.128 1.00 45.16 106 ALA D O 1
ATOM 13405 N N . ILE D 1 124 ? -31.802 -2.220 -93.028 1.00 41.91 107 ILE D N 1
ATOM 13406 C CA . ILE D 1 124 ? -30.823 -1.276 -93.549 1.00 43.84 107 ILE D CA 1
ATOM 13407 C C . ILE D 1 124 ? -30.795 0.001 -92.725 1.00 44.00 107 ILE D C 1
ATOM 13408 O O . ILE D 1 124 ? -29.759 0.640 -92.566 1.00 36.58 107 ILE D O 1
ATOM 13413 N N . GLU D 1 125 ? -31.956 0.372 -92.217 1.00 47.93 108 GLU D N 1
ATOM 13414 C CA . GLU D 1 125 ? -32.058 1.512 -91.323 1.00 47.53 108 GLU D CA 1
ATOM 13415 C C . GLU D 1 125 ? -31.473 1.301 -89.939 1.00 47.25 108 GLU D C 1
ATOM 13416 O O . GLU D 1 125 ? -30.811 2.196 -89.418 1.00 51.36 108 GLU D O 1
ATOM 13422 N N . ASP D 1 126 ? -31.682 0.127 -89.359 1.00 42.51 109 ASP D N 1
ATOM 13423 C CA . ASP D 1 126 ? -31.054 -0.168 -88.079 1.00 44.39 109 ASP D CA 1
ATOM 13424 C C . ASP D 1 126 ? -29.549 -0.062 -88.241 1.00 46.00 109 ASP D C 1
ATOM 13425 O O . ASP D 1 126 ? -28.822 0.269 -87.308 1.00 54.96 109 ASP D O 1
ATOM 13430 N N . ALA D 1 127 ? -29.084 -0.367 -89.441 1.00 43.60 110 ALA D N 1
ATOM 13431 C CA . ALA D 1 127 ? -27.664 -0.315 -89.723 1.00 44.42 110 ALA D CA 1
ATOM 13432 C C . ALA D 1 127 ? -27.195 1.128 -89.924 1.00 47.97 110 ALA D C 1
ATOM 13433 O O . ALA D 1 127 ? -25.991 1.410 -89.951 1.00 49.02 110 ALA D O 1
ATOM 13435 N N . GLY D 1 128 ? -28.155 2.045 -90.011 1.00 46.86 111 GLY D N 1
ATOM 13436 C CA . GLY D 1 128 ? -27.850 3.443 -90.287 1.00 46.13 111 GLY D CA 1
ATOM 13437 C C . GLY D 1 128 ? -27.359 3.722 -91.691 1.00 48.26 111 GLY D C 1
ATOM 13438 O O . GLY D 1 128 ? -26.449 4.525 -91.879 1.00 49.48 111 GLY D O 1
ATOM 13439 N N . TYR D 1 129 ? -27.968 3.078 -92.682 1.00 47.05 112 TYR D N 1
ATOM 13440 C CA . TYR D 1 129 ? -27.597 3.300 -94.080 1.00 43.39 112 TYR D CA 1
ATOM 13441 C C . TYR D 1 129 ? -28.775 3.686 -94.939 1.00 44.09 112 TYR D C 1
ATOM 13442 O O . TYR D 1 129 ? -29.929 3.418 -94.596 1.00 41.22 112 TYR D O 1
ATOM 13451 N N . ILE D 1 130 ? -28.458 4.303 -96.069 1.00 46.24 113 ILE D N 1
ATOM 13452 C CA . ILE D 1 130 ? -29.433 4.577 -97.096 1.00 48.70 113 ILE D CA 1
ATOM 13453 C C . ILE D 1 130 ? -29.147 3.673 -98.281 1.00 50.36 113 ILE D C 1
ATOM 13454 O O . ILE D 1 130 ? -28.080 3.693 -98.873 1.00 47.74 113 ILE D O 1
ATOM 13459 N N . SER D 1 131 ? -30.135 2.881 -98.632 1.00 54.83 114 SER D N 1
ATOM 13460 C CA . SER D 1 131 ? -29.928 1.753 -99.525 1.00 58.99 114 SER D CA 1
ATOM 13461 C C . SER D 1 131 ? -29.394 2.166 -100.879 1.00 59.77 114 SER D C 1
ATOM 13462 O O . SER D 1 131 ? -28.505 1.522 -101.414 1.00 57.17 114 SER D O 1
ATOM 13465 N N . LYS D 1 132 ? -29.952 3.234 -101.433 1.00 59.38 115 LYS D N 1
ATOM 13466 C CA . LYS D 1 132 ? -29.458 3.749 -102.700 1.00 65.72 115 LYS D CA 1
ATOM 13467 C C . LYS D 1 132 ? -28.005 4.164 -102.528 1.00 61.68 115 LYS D C 1
ATOM 13468 O O . LYS D 1 132 ? -27.199 4.057 -103.446 1.00 61.08 115 LYS D O 1
ATOM 13474 N N . GLU D 1 133 ? -27.666 4.629 -101.338 1.00 59.48 116 GLU D N 1
ATOM 13475 C CA . GLU D 1 133 ? -26.289 4.989 -101.070 1.00 64.28 116 GLU D CA 1
ATOM 13476 C C . GLU D 1 133 ? -25.420 3.743 -101.131 1.00 59.14 116 GLU D C 1
ATOM 13477 O O . GLU D 1 133 ? -24.288 3.790 -101.607 1.00 59.17 116 GLU D O 1
ATOM 13483 N N . ILE D 1 134 ? -25.950 2.627 -100.646 1.00 56.60 117 ILE D N 1
ATOM 13484 C CA . ILE D 1 134 ? -25.266 1.342 -100.791 1.00 54.73 117 ILE D CA 1
ATOM 13485 C C . ILE D 1 134 ? -25.925 0.493 -101.853 1.00 58.91 117 ILE D C 1
ATOM 13486 O O . ILE D 1 134 ? -26.867 -0.262 -101.571 1.00 58.04 117 ILE D O 1
ATOM 13491 N N . PRO D 1 135 ? -25.444 0.624 -103.088 1.00 59.54 118 PRO D N 1
ATOM 13492 C CA . PRO D 1 135 ? -25.810 -0.241 -104.206 1.00 54.69 118 PRO D CA 1
ATOM 13493 C C . PRO D 1 135 ? -25.299 -1.676 -104.162 1.00 54.47 118 PRO D C 1
ATOM 13494 O O . PRO D 1 135 ? -26.023 -2.577 -104.587 1.00 59.57 118 PRO D O 1
ATOM 13498 N N . GLU D 1 136 ? -24.070 -1.899 -103.705 1.00 49.63 119 GLU D N 1
ATOM 13499 C CA . GLU D 1 136 ? -23.436 -3.219 -103.891 1.00 48.09 119 GLU D CA 1
ATOM 13500 C C . GLU D 1 136 ? -23.806 -4.213 -102.813 1.00 45.26 119 GLU D C 1
ATOM 13501 O O . GLU D 1 136 ? -22.969 -4.705 -102.065 1.00 43.60 119 GLU D O 1
ATOM 13507 N N . THR D 1 137 ? -25.089 -4.526 -102.789 1.00 45.41 120 THR D N 1
ATOM 13508 C CA . THR D 1 137 ? -25.677 -5.380 -101.783 1.00 42.06 120 THR D CA 1
ATOM 13509 C C . THR D 1 137 ? -26.375 -6.546 -102.449 1.00 39.57 120 THR D C 1
ATOM 13510 O O . THR D 1 137 ? -27.014 -6.398 -103.487 1.00 36.90 120 THR D O 1
ATOM 13514 N N . SER D 1 138 ? -26.270 -7.704 -101.823 1.00 36.84 121 SER D N 1
ATOM 13515 C CA . SER D 1 138 ? -26.948 -8.881 -102.318 1.00 37.41 121 SER D CA 1
ATOM 13516 C C . SER D 1 138 ? -28.168 -9.130 -101.475 1.00 37.51 121 SER D C 1
ATOM 13517 O O . SER D 1 138 ? -28.217 -8.719 -100.323 1.00 39.52 121 SER D O 1
ATOM 13520 N N . VAL D 1 139 ? -29.138 -9.830 -102.034 1.00 35.59 122 VAL D N 1
ATOM 13521 C CA . VAL D 1 139 ? -30.341 -10.142 -101.290 1.00 32.66 122 VAL D CA 1
ATOM 13522 C C . VAL D 1 139 ? -30.651 -11.614 -101.336 1.00 32.21 122 VAL D C 1
ATOM 13523 O O . VAL D 1 139 ? -30.771 -12.198 -102.405 1.00 33.28 122 VAL D O 1
ATOM 13527 N N . TYR D 1 140 ? -30.791 -12.217 -100.167 1.00 32.14 123 TYR D N 1
ATOM 13528 C CA . TYR D 1 140 ? -31.225 -13.612 -100.079 1.00 31.61 123 TYR D CA 1
ATOM 13529 C C . TYR D 1 140 ? -32.402 -13.756 -99.167 1.00 30.52 123 TYR D C 1
ATOM 13530 O O . TYR D 1 140 ? -32.315 -13.425 -97.986 1.00 31.23 123 TYR D O 1
ATOM 13539 N N . MET D 1 141 ? -33.495 -14.271 -99.707 1.00 26.92 124 MET D N 1
ATOM 13540 C CA . MET D 1 141 ? -34.687 -14.438 -98.910 1.00 29.34 124 MET D CA 1
ATOM 13541 C C . MET D 1 141 ? -35.271 -15.819 -99.052 1.00 28.55 124 MET D C 1
ATOM 13542 O O . MET D 1 141 ? -35.062 -16.489 -100.052 1.00 28.80 124 MET D O 1
ATOM 13547 N N . SER D 1 142 ? -36.003 -16.238 -98.029 1.00 29.09 125 SER D N 1
ATOM 13548 C CA . SER D 1 142 ? -36.736 -17.490 -98.078 1.00 27.42 125 SER D CA 1
ATOM 13549 C C . SER D 1 142 ? -38.095 -17.265 -97.503 1.00 26.16 125 SER D C 1
ATOM 13550 O O . SER D 1 142 ? -38.272 -16.426 -96.624 1.00 23.09 125 SER D O 1
ATOM 13553 N N . ALA D 1 143 ? -39.060 -18.005 -98.026 1.00 26.34 126 ALA D N 1
ATOM 13554 C CA . ALA D 1 143 ? -40.412 -17.919 -97.530 1.00 28.54 126 ALA D CA 1
ATOM 13555 C C . ALA D 1 143 ? -41.123 -19.215 -97.786 1.00 30.98 126 ALA D C 1
ATOM 13556 O O . ALA D 1 143 ? -40.742 -19.986 -98.659 1.00 35.05 126 ALA D O 1
ATOM 13558 N N . SER D 1 144 ? -42.146 -19.464 -96.997 1.00 33.00 127 SER D N 1
ATOM 13559 C CA . SER D 1 144 ? -42.937 -20.663 -97.178 1.00 35.15 127 SER D CA 1
ATOM 13560 C C . SER D 1 144 ? -43.870 -20.515 -98.354 1.00 33.70 127 SER D C 1
ATOM 13561 O O . SER D 1 144 ? -44.185 -19.416 -98.811 1.00 31.31 127 SER D O 1
ATOM 13564 N N . THR D 1 145 ? -44.306 -21.657 -98.837 1.00 33.03 128 THR D N 1
ATOM 13565 C CA . THR D 1 145 ? -45.266 -21.723 -99.903 1.00 36.50 128 THR D CA 1
ATOM 13566 C C . THR D 1 145 ? -46.626 -21.740 -99.252 1.00 38.08 128 THR D C 1
ATOM 13567 O O . THR D 1 145 ? -47.140 -22.793 -98.870 1.00 38.46 128 THR D O 1
ATOM 13571 N N . ASN D 1 146 ? -47.206 -20.562 -99.110 1.00 39.38 129 ASN D N 1
ATOM 13572 C CA . ASN D 1 146 ? -48.414 -20.436 -98.334 1.00 41.94 129 ASN D CA 1
ATOM 13573 C C . ASN D 1 146 ? -49.654 -20.639 -99.150 1.00 43.84 129 ASN D C 1
ATOM 13574 O O . ASN D 1 146 ? -50.729 -20.733 -98.594 1.00 56.19 129 ASN D O 1
ATOM 13579 N N . SER D 1 147 ? -49.514 -20.682 -100.465 1.00 42.29 130 SER D N 1
ATOM 13580 C CA . SER D 1 147 ? -50.663 -20.847 -101.348 1.00 41.01 130 SER D CA 1
ATOM 13581 C C . SER D 1 147 ? -51.629 -19.672 -101.279 1.00 37.62 130 SER D C 1
ATOM 13582 O O . SER D 1 147 ? -52.847 -19.836 -101.346 1.00 35.65 130 SER D O 1
ATOM 13585 N N . TYR D 1 148 ? -51.068 -18.483 -101.161 1.00 37.81 131 TYR D N 1
ATOM 13586 C CA . TYR D 1 148 ? -51.856 -17.262 -101.032 1.00 38.78 131 TYR D CA 1
ATOM 13587 C C . TYR D 1 148 ? -52.703 -17.019 -102.268 1.00 39.80 131 TYR D C 1
ATOM 13588 O O . TYR D 1 148 ? -53.831 -16.563 -102.180 1.00 42.84 131 TYR D O 1
ATOM 13597 N N . ARG D 1 149 ? -52.152 -17.336 -103.428 1.00 41.96 132 ARG D N 1
ATOM 13598 C CA . ARG D 1 149 ? -52.809 -17.022 -104.691 1.00 41.79 132 ARG D CA 1
ATOM 13599 C C . ARG D 1 149 ? -54.137 -17.752 -104.811 1.00 43.15 132 ARG D C 1
ATOM 13600 O O . ARG D 1 149 ? -55.060 -17.285 -105.464 1.00 43.72 132 ARG D O 1
ATOM 13608 N N . SER D 1 150 ? -54.221 -18.896 -104.150 1.00 43.89 133 SER D N 1
ATOM 13609 C CA . SER D 1 150 ? -55.445 -19.683 -104.122 1.00 44.70 133 SER D CA 1
ATOM 13610 C C . SER D 1 150 ? -56.544 -18.958 -103.362 1.00 46.55 133 SER D C 1
ATOM 13611 O O . SER D 1 150 ? -57.718 -19.252 -103.528 1.00 50.90 133 SER D O 1
ATOM 13614 N N . LEU D 1 151 ? -56.148 -18.005 -102.525 1.00 46.72 134 LEU D N 1
ATOM 13615 C CA . LEU D 1 151 ? -57.101 -17.234 -101.735 1.00 46.39 134 LEU D CA 1
ATOM 13616 C C . LEU D 1 151 ? -57.837 -16.216 -102.600 1.00 46.01 134 LEU D C 1
ATOM 13617 O O . LEU D 1 151 ? -59.016 -15.938 -102.380 1.00 50.01 134 LEU D O 1
ATOM 13622 N N . LEU D 1 152 ? -57.135 -15.663 -103.583 1.00 48.07 135 LEU D N 1
ATOM 13623 C CA . LEU D 1 152 ? -57.720 -14.675 -104.481 1.00 49.60 135 LEU D CA 1
ATOM 13624 C C . LEU D 1 152 ? -58.835 -15.247 -105.350 1.00 51.65 135 LEU D C 1
ATOM 13625 O O . LEU D 1 152 ? -59.018 -16.466 -105.410 1.00 50.31 135 LEU D O 1
ATOM 13630 N N . PRO D 1 153 ? -59.691 -14.330 -105.922 1.00 55.90 136 PRO D N 1
ATOM 13631 C CA . PRO D 1 153 ? -60.790 -14.921 -106.693 1.00 58.24 136 PRO D CA 1
ATOM 13632 C C . PRO D 1 153 ? -60.483 -15.402 -108.107 1.00 60.13 136 PRO D C 1
ATOM 13633 O O . PRO D 1 153 ? -59.608 -14.845 -108.770 1.00 64.26 136 PRO D O 1
ATOM 13637 N N . GLU D 1 154 ? -61.199 -16.426 -108.558 1.00 30.00 137 GLU D N 1
ATOM 13638 C CA . GLU D 1 154 ? -60.997 -16.973 -109.894 1.00 30.00 137 GLU D CA 1
ATOM 13639 C C . GLU D 1 154 ? -60.793 -15.557 -110.421 1.00 30.00 137 GLU D C 1
ATOM 13640 O O . GLU D 1 154 ? -61.657 -14.694 -110.260 1.00 30.00 137 GLU D O 1
ATOM 13646 N N . GLU D 1 155 ? -59.697 -15.373 -111.128 1.00 30.00 138 GLU D N 1
ATOM 13647 C CA . GLU D 1 155 ? -59.425 -14.168 -111.830 1.00 30.00 138 GLU D CA 1
ATOM 13648 C C . GLU D 1 155 ? -58.347 -14.950 -112.537 1.00 30.00 138 GLU D C 1
ATOM 13649 O O . GLU D 1 155 ? -57.484 -15.553 -111.888 1.00 30.00 138 GLU D O 1
ATOM 13655 N N . PRO D 1 163 ? -59.420 -16.842 -116.159 1.00 61.88 146 PRO D N 1
ATOM 13656 C CA . PRO D 1 163 ? -60.043 -15.919 -117.091 1.00 63.43 146 PRO D CA 1
ATOM 13657 C C . PRO D 1 163 ? -59.072 -15.396 -118.108 1.00 68.63 146 PRO D C 1
ATOM 13658 O O . PRO D 1 163 ? -58.118 -14.686 -117.772 1.00 62.14 146 PRO D O 1
ATOM 13662 N N . ASP D 1 164 ? -59.336 -15.749 -119.362 1.00 78.98 147 ASP D N 1
ATOM 13663 C CA . ASP D 1 164 ? -58.482 -15.318 -120.482 1.00 91.39 147 ASP D CA 1
ATOM 13664 C C . ASP D 1 164 ? -58.803 -13.876 -120.924 1.00 93.23 147 ASP D C 1
ATOM 13665 O O . ASP D 1 164 ? -59.808 -13.296 -120.520 1.00 89.88 147 ASP D O 1
ATOM 13670 N N . GLY D 1 165 ? -57.944 -13.317 -121.769 1.00 95.41 148 GLY D N 1
ATOM 13671 C CA . GLY D 1 165 ? -58.088 -11.945 -122.219 1.00 92.30 148 GLY D CA 1
ATOM 13672 C C . GLY D 1 165 ? -57.912 -10.942 -121.100 1.00 87.78 148 GLY D C 1
ATOM 13673 O O . GLY D 1 165 ? -57.556 -9.799 -121.353 1.00 91.64 148 GLY D O 1
ATOM 13674 N N . TYR D 1 166 ? -58.164 -11.371 -119.866 1.00 84.73 149 TYR D N 1
ATOM 13675 C CA . TYR D 1 166 ? -57.995 -10.515 -118.697 1.00 83.04 149 TYR D CA 1
ATOM 13676 C C . TYR D 1 166 ? -56.525 -10.230 -118.459 1.00 79.40 149 TYR D C 1
ATOM 13677 O O . TYR D 1 166 ? -55.671 -10.586 -119.266 1.00 75.51 149 TYR D O 1
ATOM 13686 N N . VAL D 1 167 ? -56.243 -9.590 -117.334 1.00 78.17 150 VAL D N 1
ATOM 13687 C CA . VAL D 1 167 ? -54.892 -9.225 -116.975 1.00 75.16 150 VAL D CA 1
ATOM 13688 C C . VAL D 1 167 ? -54.579 -9.657 -115.546 1.00 74.30 150 VAL D C 1
ATOM 13689 O O . VAL D 1 167 ? -54.510 -8.838 -114.639 1.00 74.73 150 VAL D O 1
ATOM 13693 N N . SER D 1 168 ? -54.404 -10.955 -115.355 1.00 74.41 151 SER D N 1
ATOM 13694 C CA . SER D 1 168 ? -54.009 -11.491 -114.070 1.00 69.05 151 SER D CA 1
ATOM 13695 C C . SER D 1 168 ? -52.956 -12.573 -114.311 1.00 70.38 151 SER D C 1
ATOM 13696 O O . SER D 1 168 ? -53.086 -13.739 -113.910 1.00 67.55 151 SER D O 1
ATOM 13699 N N . TRP D 1 169 ? -51.923 -12.159 -115.018 1.00 66.92 152 TRP D N 1
ATOM 13700 C CA . TRP D 1 169 ? -50.736 -12.949 -115.200 1.00 53.49 152 TRP D CA 1
ATOM 13701 C C . TRP D 1 169 ? -49.975 -12.674 -113.911 1.00 54.88 152 TRP D C 1
ATOM 13702 O O . TRP D 1 169 ? -48.875 -12.126 -113.911 1.00 50.80 152 TRP D O 1
ATOM 13713 N N . VAL D 1 170 ? -50.618 -13.031 -112.802 1.00 60.80 153 VAL D N 1
ATOM 13714 C CA . VAL D 1 170 ? -50.282 -12.495 -111.478 1.00 50.75 153 VAL D CA 1
ATOM 13715 C C . VAL D 1 170 ? -49.523 -13.507 -110.661 1.00 47.61 153 VAL D C 1
ATOM 13716 O O . VAL D 1 170 ? -49.588 -13.478 -109.433 1.00 39.08 153 VAL D O 1
ATOM 13720 N N . LEU D 1 171 ? -48.790 -14.389 -111.340 1.00 44.04 154 LEU D N 1
ATOM 13721 C CA . LEU D 1 171 ? -47.968 -15.356 -110.640 1.00 39.52 154 LEU D CA 1
ATOM 13722 C C . LEU D 1 171 ? -46.909 -14.492 -109.972 1.00 41.31 154 LEU D C 1
ATOM 13723 O O . LEU D 1 171 ? -45.993 -14.002 -110.638 1.00 31.95 154 LEU D O 1
ATOM 13728 N N . ALA D 1 172 ? -47.069 -14.266 -108.668 1.00 52.26 155 ALA D N 1
ATOM 13729 C CA . ALA D 1 172 ? -45.988 -13.731 -107.844 1.00 43.80 155 ALA D CA 1
ATOM 13730 C C . ALA D 1 172 ? -45.284 -14.930 -107.243 1.00 44.33 155 ALA D C 1
ATOM 13731 O O . ALA D 1 172 ? -45.864 -15.714 -106.481 1.00 37.16 155 ALA D O 1
ATOM 13733 N N . GLN D 1 173 ? -44.036 -15.067 -107.657 1.00 41.24 156 GLN D N 1
ATOM 13734 C CA . GLN D 1 173 ? -43.270 -16.273 -107.464 1.00 35.78 156 GLN D CA 1
ATOM 13735 C C . GLN D 1 173 ? -42.319 -16.050 -106.337 1.00 37.39 156 GLN D C 1
ATOM 13736 O O . GLN D 1 173 ? -42.221 -14.951 -105.783 1.00 37.59 156 GLN D O 1
ATOM 13742 N N . SER D 1 174 ? -41.599 -17.100 -106.001 1.00 31.80 157 SER D N 1
ATOM 13743 C CA . SER D 1 174 ? -40.684 -17.019 -104.915 1.00 30.40 157 SER D CA 1
ATOM 13744 C C . SER D 1 174 ? -39.578 -16.057 -105.270 1.00 31.21 157 SER D C 1
ATOM 13745 O O . SER D 1 174 ? -39.102 -15.294 -104.439 1.00 33.31 157 SER D O 1
ATOM 13748 N N . GLY D 1 175 ? -39.208 -16.069 -106.534 1.00 33.20 158 GLY D N 1
ATOM 13749 C CA . GLY D 1 175 ? -38.121 -15.230 -107.041 1.00 32.00 158 GLY D CA 1
ATOM 13750 C C . GLY D 1 175 ? -38.450 -13.766 -106.970 1.00 33.55 158 GLY D C 1
ATOM 13751 O O . GLY D 1 175 ? -37.572 -12.917 -106.941 1.00 37.39 158 GLY D O 1
ATOM 13752 N N . THR D 1 176 ? -39.737 -13.472 -106.954 1.00 35.37 159 THR D N 1
ATOM 13753 C CA . THR D 1 176 ? -40.197 -12.099 -106.945 1.00 34.56 159 THR D CA 1
ATOM 13754 C C . THR D 1 176 ? -39.808 -11.384 -105.662 1.00 34.57 159 THR D C 1
ATOM 13755 O O . THR D 1 176 ? -39.482 -10.208 -105.681 1.00 34.96 159 THR D O 1
ATOM 13759 N N . ILE D 1 177 ? -39.828 -12.094 -104.558 1.00 36.75 160 ILE D N 1
ATOM 13760 C CA . ILE D 1 177 ? -39.631 -11.442 -103.275 1.00 38.48 160 ILE D CA 1
ATOM 13761 C C . ILE D 1 177 ? -38.290 -10.745 -103.191 1.00 38.92 160 ILE D C 1
ATOM 13762 O O . ILE D 1 177 ? -38.236 -9.569 -102.893 1.00 44.50 160 ILE D O 1
ATOM 13767 N N . PRO D 1 178 ? -37.196 -11.477 -103.414 1.00 36.98 161 PRO D N 1
ATOM 13768 C CA . PRO D 1 178 ? -35.897 -10.829 -103.380 1.00 35.73 161 PRO D CA 1
ATOM 13769 C C . PRO D 1 178 ? -35.725 -9.778 -104.459 1.00 34.81 161 PRO D C 1
ATOM 13770 O O . PRO D 1 178 ? -35.150 -8.729 -104.199 1.00 35.88 161 PRO D O 1
ATOM 13774 N N . THR D 1 179 ? -36.227 -10.059 -105.644 1.00 34.48 162 THR D N 1
ATOM 13775 C CA . THR D 1 179 ? -36.110 -9.121 -106.765 1.00 35.78 162 THR D CA 1
ATOM 13776 C C . THR D 1 179 ? -36.914 -7.832 -106.601 1.00 35.56 162 THR D C 1
ATOM 13777 O O . THR D 1 179 ? -36.506 -6.773 -107.069 1.00 35.23 162 THR D O 1
ATOM 13781 N N . MET D 1 180 ? -38.062 -7.940 -105.949 1.00 34.93 163 MET D N 1
ATOM 13782 C CA . MET D 1 180 ? -38.862 -6.771 -105.612 1.00 34.76 163 MET D CA 1
ATOM 13783 C C . MET D 1 180 ? -38.199 -5.907 -104.556 1.00 32.77 163 MET D C 1
ATOM 13784 O O . MET D 1 180 ? -38.269 -4.691 -104.615 1.00 32.17 163 MET D O 1
ATOM 13789 N N . ILE D 1 181 ? -37.562 -6.546 -103.591 1.00 33.38 164 ILE D N 1
ATOM 13790 C CA . ILE D 1 181 ? -36.807 -5.843 -102.560 1.00 33.58 164 ILE D CA 1
ATOM 13791 C C . ILE D 1 181 ? -35.618 -5.128 -103.173 1.00 32.61 164 ILE D C 1
ATOM 13792 O O . ILE D 1 181 ? -35.311 -4.001 -102.825 1.00 32.99 164 ILE D O 1
ATOM 13797 N N . SER D 1 182 ? -34.946 -5.795 -104.092 1.00 32.91 165 SER D N 1
ATOM 13798 C CA . SER D 1 182 ? -33.791 -5.215 -104.769 1.00 30.49 165 SER D CA 1
ATOM 13799 C C . SER D 1 182 ? -34.162 -3.999 -105.593 1.00 27.92 165 SER D C 1
ATOM 13800 O O . SER D 1 182 ? -33.465 -3.001 -105.588 1.00 24.36 165 SER D O 1
ATOM 13803 N N . HIS D 1 183 ? -35.261 -4.099 -106.312 1.00 28.70 166 HIS D N 1
ATOM 13804 C CA . HIS D 1 183 ? -35.730 -3.002 -107.143 1.00 35.53 166 HIS D CA 1
ATOM 13805 C C . HIS D 1 183 ? -36.198 -1.759 -106.359 1.00 40.07 166 HIS D C 1
ATOM 13806 O O . HIS D 1 183 ? -35.921 -0.619 -106.731 1.00 41.34 166 HIS D O 1
ATOM 13813 N N . LYS D 1 184 ? -36.932 -1.988 -105.285 1.00 41.42 167 LYS D N 1
ATOM 13814 C CA . LYS D 1 184 ? -37.400 -0.899 -104.432 1.00 38.30 167 LYS D CA 1
ATOM 13815 C C . LYS D 1 184 ? -36.311 -0.231 -103.627 1.00 36.22 167 LYS D C 1
ATOM 13816 O O . LYS D 1 184 ? -36.375 0.955 -103.375 1.00 38.03 167 LYS D O 1
ATOM 13822 N N . LEU D 1 185 ? -35.322 -1.001 -103.211 1.00 36.87 168 LEU D N 1
ATOM 13823 C CA . LEU D 1 185 ? -34.231 -0.467 -102.395 1.00 37.72 168 LEU D CA 1
ATOM 13824 C C . LEU D 1 185 ? -33.022 -0.057 -103.219 1.00 38.64 168 LEU D C 1
ATOM 13825 O O . LEU D 1 185 ? -32.050 0.477 -102.700 1.00 45.02 168 LEU D O 1
ATOM 13830 N N . GLY D 1 186 ? -33.089 -0.298 -104.517 1.00 38.19 169 GLY D N 1
ATOM 13831 C CA . GLY D 1 186 ? -31.968 0.028 -105.385 1.00 38.05 169 GLY D CA 1
ATOM 13832 C C . GLY D 1 186 ? -30.694 -0.749 -105.121 1.00 35.48 169 GLY D C 1
ATOM 13833 O O . GLY D 1 186 ? -29.622 -0.168 -104.999 1.00 38.25 169 GLY D O 1
ATOM 13834 N N . LEU D 1 187 ? -30.800 -2.069 -105.073 1.00 36.61 170 LEU D N 1
ATOM 13835 C CA . LEU D 1 187 ? -29.628 -2.921 -104.864 1.00 38.62 170 LEU D CA 1
ATOM 13836 C C . LEU D 1 187 ? -29.246 -3.731 -106.098 1.00 37.77 170 LEU D C 1
ATOM 13837 O O . LEU D 1 187 ? -30.079 -4.371 -106.713 1.00 37.15 170 LEU D O 1
ATOM 13842 N N . LYS D 1 188 ? -27.967 -3.708 -106.443 1.00 36.54 171 LYS D N 1
ATOM 13843 C CA . LYS D 1 188 ? -27.508 -4.301 -107.693 1.00 35.28 171 LYS D CA 1
ATOM 13844 C C . LYS D 1 188 ? -26.682 -5.548 -107.464 1.00 33.80 171 LYS D C 1
ATOM 13845 O O . LYS D 1 188 ? -26.134 -6.123 -108.395 1.00 34.31 171 LYS D O 1
ATOM 13851 N N . GLY D 1 189 ? -26.581 -5.965 -106.218 1.00 33.80 172 GLY D N 1
ATOM 13852 C CA . GLY D 1 189 ? -25.891 -7.201 -105.902 1.00 33.40 172 GLY D CA 1
ATOM 13853 C C . GLY D 1 189 ? -26.749 -8.374 -106.343 1.00 34.16 172 GLY D C 1
ATOM 13854 O O . GLY D 1 189 ? -27.911 -8.188 -106.680 1.00 37.41 172 GLY D O 1
ATOM 13855 N N . PRO D 1 190 ? -26.193 -9.597 -106.328 1.00 31.41 173 PRO D N 1
ATOM 13856 C CA . PRO D 1 190 ? -26.987 -10.765 -106.669 1.00 29.20 173 PRO D CA 1
ATOM 13857 C C . PRO D 1 190 ? -28.216 -10.911 -105.803 1.00 31.76 173 PRO D C 1
ATOM 13858 O O . PRO D 1 190 ? -28.106 -10.903 -104.592 1.00 31.75 173 PRO D O 1
ATOM 13862 N N . SER D 1 191 ? -29.373 -11.082 -106.430 1.00 32.50 174 SER D N 1
ATOM 13863 C CA . SER D 1 191 ? -30.624 -11.209 -105.695 1.00 30.98 174 SER D CA 1
ATOM 13864 C C . SER D 1 191 ? -31.364 -12.466 -106.078 1.00 30.78 174 SER D C 1
ATOM 13865 O O . SER D 1 191 ? -31.811 -12.595 -107.220 1.00 28.65 174 SER D O 1
ATOM 13868 N N . TYR D 1 192 ? -31.515 -13.385 -105.139 1.00 30.13 175 TYR D N 1
ATOM 13869 C CA . TYR D 1 192 ? -32.312 -14.566 -105.424 1.00 29.84 175 TYR D CA 1
ATOM 13870 C C . TYR D 1 192 ? -32.920 -15.204 -104.208 1.00 30.14 175 TYR D C 1
ATOM 13871 O O . TYR D 1 192 ? -32.680 -14.787 -103.083 1.00 33.30 175 TYR D O 1
ATOM 13880 N N . PHE D 1 193 ? -33.726 -16.217 -104.466 1.00 28.46 176 PHE D N 1
ATOM 13881 C CA . PHE D 1 193 ? -34.500 -16.874 -103.456 1.00 26.70 176 PHE D CA 1
ATOM 13882 C C . PHE D 1 193 ? -33.858 -18.215 -103.217 1.00 28.10 176 PHE D C 1
ATOM 13883 O O . PHE D 1 193 ? -33.521 -18.925 -104.160 1.00 27.16 176 PHE D O 1
ATOM 13891 N N . VAL D 1 194 ? -33.686 -18.548 -101.944 1.00 29.66 177 VAL D N 1
ATOM 13892 C CA . VAL D 1 194 ? -33.118 -19.841 -101.524 1.00 30.66 177 VAL D CA 1
ATOM 13893 C C . VAL D 1 194 ? -34.041 -20.486 -100.521 1.00 32.32 177 VAL D C 1
ATOM 13894 O O . VAL D 1 194 ? -34.542 -19.827 -99.621 1.00 33.84 177 VAL D O 1
ATOM 13898 N N . HIS D 1 195 ? -34.270 -21.778 -100.656 1.00 33.39 178 HIS D N 1
ATOM 13899 C CA . HIS D 1 195 ? -35.107 -22.442 -99.682 1.00 33.85 178 HIS D CA 1
ATOM 13900 C C . HIS D 1 195 ? -34.632 -23.835 -99.333 1.00 33.30 178 HIS D C 1
ATOM 13901 O O . HIS D 1 195 ? -34.350 -24.631 -100.210 1.00 29.73 178 HIS D O 1
ATOM 13908 N N . ALA D 1 196 ? -34.544 -24.121 -98.042 1.00 39.62 179 ALA D N 1
ATOM 13909 C CA . ALA D 1 196 ? -34.273 -25.487 -97.578 1.00 42.87 179 ALA D CA 1
ATOM 13910 C C . ALA D 1 196 ? -35.138 -25.907 -96.395 1.00 42.68 179 ALA D C 1
ATOM 13911 O O . ALA D 1 196 ? -34.701 -26.628 -95.505 1.00 42.69 179 ALA D O 1
ATOM 13913 N N . ASN D 1 197 ? -36.385 -25.477 -96.406 1.00 48.27 180 ASN D N 1
ATOM 13914 C CA . ASN D 1 197 ? -37.387 -25.961 -95.434 1.00 45.65 180 ASN D CA 1
ATOM 13915 C C . ASN D 1 197 ? -37.538 -25.664 -93.944 1.00 51.66 180 ASN D C 1
ATOM 13916 O O . ASN D 1 197 ? -38.650 -25.370 -93.484 1.00 66.31 180 ASN D O 1
ATOM 13921 N N . CYS D 1 198 ? -36.465 -25.924 -93.191 1.00 53.11 181 CYS D N 1
ATOM 13922 C CA . CYS D 1 198 ? -36.346 -25.492 -91.783 1.00 52.63 181 CYS D CA 1
ATOM 13923 C C . CYS D 1 198 ? -35.024 -24.752 -91.667 1.00 49.92 181 CYS D C 1
ATOM 13924 O O . CYS D 1 198 ? -34.905 -23.807 -90.890 1.00 52.57 181 CYS D O 1
ATOM 13927 N N . SER D 1 199 ? -34.042 -25.147 -92.460 1.00 46.12 182 SER D N 1
ATOM 13928 C CA . SER D 1 199 ? -32.717 -24.549 -92.331 1.00 46.91 182 SER D CA 1
ATOM 13929 C C . SER D 1 199 ? -32.534 -23.397 -93.313 1.00 43.31 182 SER D C 1
ATOM 13930 O O . SER D 1 199 ? -31.422 -22.976 -93.581 1.00 43.37 182 SER D O 1
ATOM 13933 N N . SER D 1 200 ? -33.637 -22.872 -93.817 1.00 42.59 183 SER D N 1
ATOM 13934 C CA . SER D 1 200 ? -33.606 -21.979 -94.965 1.00 39.35 183 SER D CA 1
ATOM 13935 C C . SER D 1 200 ? -32.869 -20.684 -94.675 1.00 37.73 183 SER D C 1
ATOM 13936 O O . SER D 1 200 ? -32.134 -20.185 -95.520 1.00 37.89 183 SER D O 1
ATOM 13939 N N . SER D 1 201 ? -33.064 -20.131 -93.489 1.00 37.22 184 SER D N 1
ATOM 13940 C CA . SER D 1 201 ? -32.407 -18.882 -93.145 1.00 38.14 184 SER D CA 1
ATOM 13941 C C . SER D 1 201 ? -30.898 -19.012 -93.070 1.00 42.04 184 SER D C 1
ATOM 13942 O O . SER D 1 201 ? -30.176 -18.114 -93.500 1.00 49.34 184 SER D O 1
ATOM 13945 N N . LEU D 1 202 ? -30.421 -20.120 -92.525 1.00 41.80 185 LEU D N 1
ATOM 13946 C CA . LEU D 1 202 ? -28.980 -20.356 -92.453 1.00 43.82 185 LEU D CA 1
ATOM 13947 C C . LEU D 1 202 ? -28.376 -20.555 -93.828 1.00 45.58 185 LEU D C 1
ATOM 13948 O O . LEU D 1 202 ? -27.209 -20.249 -94.075 1.00 45.82 185 LEU D O 1
ATOM 13953 N N . ILE D 1 203 ? -29.195 -21.067 -94.727 1.00 46.05 186 ILE D N 1
ATOM 13954 C CA . ILE D 1 203 ? -28.838 -21.183 -96.131 1.00 41.60 186 ILE D CA 1
ATOM 13955 C C . ILE D 1 203 ? -28.604 -19.811 -96.730 1.00 43.00 186 ILE D C 1
ATOM 13956 O O . ILE D 1 203 ? -27.704 -19.618 -97.540 1.00 41.98 186 ILE D O 1
ATOM 13961 N N . GLY D 1 204 ? -29.419 -18.850 -96.326 1.00 42.95 187 GLY D N 1
ATOM 13962 C CA . GLY D 1 204 ? -29.180 -17.464 -96.705 1.00 44.93 187 GLY D CA 1
ATOM 13963 C C . GLY D 1 204 ? -27.870 -16.948 -96.131 1.00 47.98 187 GLY D C 1
ATOM 13964 O O . GLY D 1 204 ? -27.111 -16.257 -96.808 1.00 49.04 187 GLY D O 1
ATOM 13965 N N . LEU D 1 205 ? -27.604 -17.284 -94.875 1.00 47.55 188 LEU D N 1
ATOM 13966 C CA . LEU D 1 205 ? -26.379 -16.835 -94.215 1.00 48.82 188 LEU D CA 1
ATOM 13967 C C . LEU D 1 205 ? -25.158 -17.389 -94.898 1.00 48.92 188 LEU D C 1
ATOM 13968 O O . LEU D 1 205 ? -24.123 -16.734 -94.981 1.00 52.26 188 LEU D O 1
ATOM 13973 N N . HIS D 1 206 ? -25.294 -18.620 -95.358 1.00 48.46 189 HIS D N 1
ATOM 13974 C CA . HIS D 1 206 ? -24.250 -19.294 -96.098 1.00 45.21 189 HIS D CA 1
ATOM 13975 C C . HIS D 1 206 ? -23.993 -18.626 -97.424 1.00 44.51 189 HIS D C 1
ATOM 13976 O O . HIS D 1 206 ? -22.848 -18.490 -97.846 1.00 49.70 189 HIS D O 1
ATOM 13983 N N . SER D 1 207 ? -25.064 -18.226 -98.084 1.00 40.53 190 SER D N 1
ATOM 13984 C CA . SER D 1 207 ? -24.939 -17.580 -99.367 1.00 40.65 190 SER D CA 1
ATOM 13985 C C . SER D 1 207 ? -24.143 -16.301 -99.205 1.00 45.98 190 SER D C 1
ATOM 13986 O O . SER D 1 207 ? -23.224 -16.002 -99.968 1.00 45.99 190 SER D O 1
ATOM 13989 N N . ALA D 1 208 ? -24.518 -15.536 -98.199 1.00 49.56 191 ALA D N 1
ATOM 13990 C CA . ALA D 1 208 ? -23.900 -14.239 -97.985 1.00 52.24 191 ALA D CA 1
ATOM 13991 C C . ALA D 1 208 ? -22.435 -14.378 -97.637 1.00 53.56 191 ALA D C 1
ATOM 13992 O O . ALA D 1 208 ? -21.615 -13.541 -98.012 1.00 58.03 191 ALA D O 1
ATOM 13994 N N . PHE D 1 209 ? -22.121 -15.420 -96.887 1.00 49.73 192 PHE D N 1
ATOM 13995 C CA . PHE D 1 209 ? -20.752 -15.630 -96.446 1.00 51.95 192 PHE D CA 1
ATOM 13996 C C . PHE D 1 209 ? -19.829 -15.883 -97.621 1.00 53.23 192 PHE D C 1
ATOM 13997 O O . PHE D 1 209 ? -18.740 -15.322 -97.687 1.00 48.64 192 PHE D O 1
ATOM 14005 N N . GLN D 1 210 ? -20.266 -16.740 -98.534 1.00 54.37 193 GLN D N 1
ATOM 14006 C CA . GLN D 1 210 ? -19.493 -16.988 -99.737 1.00 57.96 193 GLN D CA 1
ATOM 14007 C C . GLN D 1 210 ? -19.443 -15.715 -100.534 1.00 59.16 193 GLN D C 1
ATOM 14008 O O . GLN D 1 210 ? -18.414 -15.364 -101.092 1.00 65.92 193 GLN D O 1
ATOM 14014 N N . SER D 1 211 ? -20.563 -15.015 -100.571 1.00 52.93 194 SER D N 1
ATOM 14015 C CA . SER D 1 211 ? -20.660 -13.830 -101.387 1.00 51.73 194 SER D CA 1
ATOM 14016 C C . SER D 1 211 ? -19.678 -12.757 -100.968 1.00 49.49 194 SER D C 1
ATOM 14017 O O . SER D 1 211 ? -18.960 -12.214 -101.790 1.00 51.22 194 SER D O 1
ATOM 14020 N N . LEU D 1 212 ? -19.675 -12.424 -99.690 1.00 49.09 195 LEU D N 1
ATOM 14021 C CA . LEU D 1 212 ? -18.801 -11.354 -99.205 1.00 48.40 195 LEU D CA 1
ATOM 14022 C C . LEU D 1 212 ? -17.346 -11.770 -99.199 1.00 49.10 195 LEU D C 1
ATOM 14023 O O . LEU D 1 212 ? -16.459 -10.963 -99.452 1.00 56.37 195 LEU D O 1
ATOM 14028 N N . GLN D 1 213 ? -17.113 -13.041 -98.928 1.00 49.25 196 GLN D N 1
ATOM 14029 C CA . GLN D 1 213 ? -15.770 -13.588 -98.964 1.00 50.68 196 GLN D CA 1
ATOM 14030 C C . GLN D 1 213 ? -15.252 -13.518 -100.378 1.00 49.72 196 GLN D C 1
ATOM 14031 O O . GLN D 1 213 ? -14.094 -13.255 -100.616 1.00 54.78 196 GLN D O 1
ATOM 14037 N N . SER D 1 214 ? -16.143 -13.783 -101.316 1.00 50.27 197 SER D N 1
ATOM 14038 C CA . SER D 1 214 ? -15.806 -13.820 -102.728 1.00 49.40 197 SER D CA 1
ATOM 14039 C C . SER D 1 214 ? -15.528 -12.432 -103.287 1.00 47.85 197 SER D C 1
ATOM 14040 O O . SER D 1 214 ? -15.020 -12.297 -104.391 1.00 46.23 197 SER D O 1
ATOM 14043 N N . GLY D 1 215 ? -15.909 -11.403 -102.547 1.00 47.18 198 GLY D N 1
ATOM 14044 C CA . GLY D 1 215 ? -15.716 -10.036 -103.005 1.00 48.15 198 GLY D CA 1
ATOM 14045 C C . GLY D 1 215 ? -16.758 -9.595 -104.018 1.00 50.02 198 GLY D C 1
ATOM 14046 O O . GLY D 1 215 ? -16.660 -8.505 -104.568 1.00 50.68 198 GLY D O 1
ATOM 14047 N N . GLU D 1 216 ? -17.759 -10.433 -104.268 1.00 53.83 199 GLU D N 1
ATOM 14048 C CA . GLU D 1 216 ? -18.841 -10.078 -105.206 1.00 55.09 199 GLU D CA 1
ATOM 14049 C C . GLU D 1 216 ? -19.792 -8.991 -104.703 1.00 50.91 199 GLU D C 1
ATOM 14050 O O . GLU D 1 216 ? -20.445 -8.315 -105.491 1.00 43.23 199 GLU D O 1
ATOM 14056 N N . ALA D 1 217 ? -19.861 -8.811 -103.393 1.00 56.97 200 ALA D N 1
ATOM 14057 C CA . ALA D 1 217 ? -20.666 -7.724 -102.842 1.00 56.15 200 ALA D CA 1
ATOM 14058 C C . ALA D 1 217 ? -20.068 -7.116 -101.593 1.00 54.76 200 ALA D C 1
ATOM 14059 O O . ALA D 1 217 ? -19.358 -7.778 -100.838 1.00 49.43 200 ALA D O 1
ATOM 14061 N N . LYS D 1 218 ? -20.348 -5.831 -101.411 1.00 58.23 201 LYS D N 1
ATOM 14062 C CA . LYS D 1 218 ? -20.012 -5.124 -100.177 1.00 54.31 201 LYS D CA 1
ATOM 14063 C C . LYS D 1 218 ? -20.893 -5.469 -98.996 1.00 50.50 201 LYS D C 1
ATOM 14064 O O . LYS D 1 218 ? -20.400 -5.583 -97.883 1.00 53.38 201 LYS D O 1
ATOM 14070 N N . TYR D 1 219 ? -22.190 -5.604 -99.236 1.00 49.10 202 TYR D N 1
ATOM 14071 C CA . TYR D 1 219 ? -23.132 -5.941 -98.176 1.00 45.86 202 TYR D CA 1
ATOM 14072 C C . TYR D 1 219 ? -23.970 -7.108 -98.620 1.00 42.40 202 TYR D C 1
ATOM 14073 O O . TYR D 1 219 ? -24.090 -7.376 -99.807 1.00 45.66 202 TYR D O 1
ATOM 14082 N N . ALA D 1 220 ? -24.558 -7.791 -97.652 1.00 40.97 203 ALA D N 1
ATOM 14083 C CA . ALA D 1 220 ? -25.479 -8.880 -97.934 1.00 38.76 203 ALA D CA 1
ATOM 14084 C C . ALA D 1 220 ? -26.685 -8.746 -97.046 1.00 35.11 203 ALA D C 1
ATOM 14085 O O . ALA D 1 220 ? -26.607 -8.255 -95.938 1.00 34.27 203 ALA D O 1
ATOM 14087 N N . LEU D 1 221 ? -27.809 -9.193 -97.547 1.00 35.40 204 LEU D N 1
ATOM 14088 C CA . LEU D 1 221 ? -29.045 -9.058 -96.829 1.00 35.96 204 LEU D CA 1
ATOM 14089 C C . LEU D 1 221 ? -29.714 -10.398 -96.787 1.00 34.46 204 LEU D C 1
ATOM 14090 O O . LEU D 1 221 ? -29.964 -10.986 -97.827 1.00 40.18 204 LEU D O 1
ATOM 14095 N N . VAL D 1 222 ? -30.011 -10.871 -95.593 1.00 30.98 205 VAL D N 1
ATOM 14096 C CA . VAL D 1 222 ? -30.623 -12.172 -95.446 1.00 30.81 205 VAL D CA 1
ATOM 14097 C C . VAL D 1 222 ? -31.911 -12.018 -94.687 1.00 34.50 205 VAL D C 1
ATOM 14098 O O . VAL D 1 222 ? -31.942 -11.376 -93.634 1.00 40.17 205 VAL D O 1
ATOM 14102 N N . GLY D 1 223 ? -32.971 -12.615 -95.216 1.00 35.99 206 GLY D N 1
ATOM 14103 C CA . GLY D 1 223 ? -34.272 -12.545 -94.570 1.00 36.40 206 GLY D CA 1
ATOM 14104 C C . GLY D 1 223 ? -35.004 -13.859 -94.633 1.00 37.20 206 GLY D C 1
ATOM 14105 O O . GLY D 1 223 ? -34.732 -14.693 -95.489 1.00 36.35 206 GLY D O 1
ATOM 14106 N N . GLY D 1 224 ? -35.918 -14.051 -93.695 1.00 39.94 207 GLY D N 1
ATOM 14107 C CA . GLY D 1 224 ? -36.725 -15.264 -93.662 1.00 40.96 207 GLY D CA 1
ATOM 14108 C C . GLY D 1 224 ? -38.134 -14.943 -93.218 1.00 41.82 207 GLY D C 1
ATOM 14109 O O . GLY D 1 224 ? -38.348 -14.087 -92.366 1.00 39.09 207 GLY D O 1
ATOM 14110 N N . ALA D 1 225 ? -39.097 -15.630 -93.813 1.00 44.24 208 ALA D N 1
ATOM 14111 C CA . ALA D 1 225 ? -40.495 -15.436 -93.453 1.00 42.13 208 ALA D CA 1
ATOM 14112 C C . ALA D 1 225 ? -41.325 -16.712 -93.505 1.00 42.82 208 ALA D C 1
ATOM 14113 O O . ALA D 1 225 ? -41.157 -17.553 -94.378 1.00 41.95 208 ALA D O 1
ATOM 14115 N N . THR D 1 226 ? -42.223 -16.839 -92.538 1.00 47.89 209 THR D N 1
ATOM 14116 C CA . THR D 1 226 ? -43.364 -17.747 -92.647 1.00 47.55 209 THR D CA 1
ATOM 14117 C C . THR D 1 226 ? -44.653 -17.183 -92.135 1.00 45.18 209 THR D C 1
ATOM 14118 O O . THR D 1 226 ? -44.862 -17.124 -90.920 1.00 47.44 209 THR D O 1
ATOM 14122 N N . LEU D 1 227 ? -45.527 -16.809 -93.052 1.00 42.87 210 LEU D N 1
ATOM 14123 C CA . LEU D 1 227 ? -46.921 -16.587 -92.720 1.00 44.00 210 LEU D CA 1
ATOM 14124 C C . LEU D 1 227 ? -47.846 -17.547 -93.424 1.00 44.36 210 LEU D C 1
ATOM 14125 O O . LEU D 1 227 ? -47.841 -17.639 -94.641 1.00 45.62 210 LEU D O 1
ATOM 14130 N N . HIS D 1 228 ? -48.646 -18.263 -92.652 1.00 48.18 211 HIS D N 1
ATOM 14131 C CA . HIS D 1 228 ? -49.537 -19.241 -93.235 1.00 49.81 211 HIS D CA 1
ATOM 14132 C C . HIS D 1 228 ? -50.816 -18.536 -93.659 1.00 54.38 211 HIS D C 1
ATOM 14133 O O . HIS D 1 228 ? -51.022 -17.372 -93.318 1.00 61.02 211 HIS D O 1
ATOM 14140 N N . THR D 1 229 ? -51.662 -19.204 -94.427 1.00 56.39 212 THR D N 1
ATOM 14141 C CA . THR D 1 229 ? -52.877 -18.552 -94.902 1.00 60.72 212 THR D CA 1
ATOM 14142 C C . THR D 1 229 ? -54.114 -19.072 -94.223 1.00 63.25 212 THR D C 1
ATOM 14143 O O . THR D 1 229 ? -55.219 -18.624 -94.502 1.00 66.25 212 THR D O 1
ATOM 14147 N N . GLU D 1 230 ? -53.933 -20.019 -93.323 1.00 67.42 213 GLU D N 1
ATOM 14148 C CA . GLU D 1 230 ? -55.054 -20.489 -92.525 1.00 71.46 213 GLU D CA 1
ATOM 14149 C C . GLU D 1 230 ? -54.564 -21.448 -91.435 1.00 68.72 213 GLU D C 1
ATOM 14150 O O . GLU D 1 230 ? -53.358 -21.551 -91.179 1.00 61.51 213 GLU D O 1
ATOM 14156 N N . VAL D 1 236 ? -54.362 -25.122 -82.499 1.00 28.95 219 VAL D N 1
ATOM 14157 C CA . VAL D 1 236 ? -55.453 -25.966 -83.002 1.00 28.74 219 VAL D CA 1
ATOM 14158 C C . VAL D 1 236 ? -54.916 -27.152 -83.799 1.00 30.33 219 VAL D C 1
ATOM 14159 O O . VAL D 1 236 ? -54.876 -27.115 -85.029 1.00 29.46 219 VAL D O 1
ATOM 14163 N N . HIS D 1 237 ? -54.494 -28.188 -83.083 1.00 31.33 220 HIS D N 1
ATOM 14164 C CA . HIS D 1 237 ? -53.824 -29.335 -83.693 1.00 33.16 220 HIS D CA 1
ATOM 14165 C C . HIS D 1 237 ? -54.116 -30.588 -82.869 1.00 39.80 220 HIS D C 1
ATOM 14166 O O . HIS D 1 237 ? -54.933 -30.522 -81.936 1.00 41.31 220 HIS D O 1
ATOM 14173 N N . GLN D 1 238 ? -53.488 -31.720 -83.141 1.00 70.34 221 GLN D N 1
ATOM 14174 C CA . GLN D 1 238 ? -53.804 -32.885 -82.316 1.00 67.77 221 GLN D CA 1
ATOM 14175 C C . GLN D 1 238 ? -52.688 -33.911 -82.350 1.00 73.92 221 GLN D C 1
ATOM 14176 O O . GLN D 1 238 ? -52.351 -34.418 -83.420 1.00 84.72 221 GLN D O 1
ATOM 14182 N N . PRO D 1 239 ? -52.107 -34.235 -81.195 1.00 30.00 222 PRO D N 1
ATOM 14183 C CA . PRO D 1 239 ? -51.051 -35.233 -81.245 1.00 30.00 222 PRO D CA 1
ATOM 14184 C C . PRO D 1 239 ? -51.328 -36.446 -82.100 1.00 30.00 222 PRO D C 1
ATOM 14185 O O . PRO D 1 239 ? -52.432 -36.949 -82.071 1.00 30.00 222 PRO D O 1
ATOM 14189 N N . GLY D 1 240 ? -50.296 -36.862 -82.817 1.00 30.00 223 GLY D N 1
ATOM 14190 C CA . GLY D 1 240 ? -50.290 -37.989 -83.704 1.00 30.00 223 GLY D CA 1
ATOM 14191 C C . GLY D 1 240 ? -48.916 -37.963 -84.347 1.00 30.00 223 GLY D C 1
ATOM 14192 O O . GLY D 1 240 ? -47.914 -38.085 -83.672 1.00 30.00 223 GLY D O 1
ATOM 14193 N N . LEU D 1 241 ? -48.883 -37.818 -85.666 1.00 30.00 224 LEU D N 1
ATOM 14194 C CA . LEU D 1 241 ? -47.636 -37.801 -86.434 1.00 30.00 224 LEU D CA 1
ATOM 14195 C C . LEU D 1 241 ? -46.371 -37.319 -85.706 1.00 30.00 224 LEU D C 1
ATOM 14196 O O . LEU D 1 241 ? -45.310 -37.930 -85.834 1.00 30.00 224 LEU D O 1
ATOM 14201 N N . ASN D 1 242 ? -46.482 -36.226 -84.959 1.00 89.60 225 ASN D N 1
ATOM 14202 C CA . ASN D 1 242 ? -45.328 -35.643 -84.246 1.00 81.68 225 ASN D CA 1
ATOM 14203 C C . ASN D 1 242 ? -45.525 -34.233 -83.680 1.00 77.42 225 ASN D C 1
ATOM 14204 O O . ASN D 1 242 ? -44.694 -33.377 -83.846 1.00 72.47 225 ASN D O 1
ATOM 14209 N N . PHE D 1 243 ? -46.621 -33.975 -82.990 1.00 81.67 226 PHE D N 1
ATOM 14210 C CA . PHE D 1 243 ? -46.846 -32.616 -82.521 1.00 82.39 226 PHE D CA 1
ATOM 14211 C C . PHE D 1 243 ? -47.144 -32.575 -81.040 1.00 86.01 226 PHE D C 1
ATOM 14212 O O . PHE D 1 243 ? -47.999 -33.291 -80.569 1.00 89.28 226 PHE D O 1
ATOM 14220 N N . SER D 1 244 ? -46.431 -31.741 -80.300 1.00 90.35 227 SER D N 1
ATOM 14221 C CA . SER D 1 244 ? -46.610 -31.670 -78.860 1.00 85.75 227 SER D CA 1
ATOM 14222 C C . SER D 1 244 ? -48.009 -31.696 -78.334 1.00 80.64 227 SER D C 1
ATOM 14223 O O . SER D 1 244 ? -48.903 -31.199 -78.991 1.00 77.29 227 SER D O 1
ATOM 14226 N N . SER D 1 245 ? -48.195 -32.308 -77.168 1.00 76.81 228 SER D N 1
ATOM 14227 C CA . SER D 1 245 ? -49.532 -32.572 -76.630 1.00 74.53 228 SER D CA 1
ATOM 14228 C C . SER D 1 245 ? -50.228 -31.400 -75.957 1.00 72.28 228 SER D C 1
ATOM 14229 O O . SER D 1 245 ? -51.403 -31.121 -76.218 1.00 67.29 228 SER D O 1
ATOM 14232 N N . ASP D 1 246 ? -49.520 -30.719 -75.082 1.00 70.01 229 ASP D N 1
ATOM 14233 C CA . ASP D 1 246 ? -50.153 -29.663 -74.303 1.00 71.47 229 ASP D CA 1
ATOM 14234 C C . ASP D 1 246 ? -49.983 -28.322 -74.980 1.00 69.47 229 ASP D C 1
ATOM 14235 O O . ASP D 1 246 ? -50.441 -27.302 -74.482 1.00 66.23 229 ASP D O 1
ATOM 14240 N N . GLY D 1 247 ? -49.334 -28.328 -76.127 1.00 73.95 230 GLY D N 1
ATOM 14241 C CA . GLY D 1 247 ? -49.073 -27.090 -76.857 1.00 78.86 230 GLY D CA 1
ATOM 14242 C C . GLY D 1 247 ? -47.841 -26.386 -76.337 1.00 78.86 230 GLY D C 1
ATOM 14243 O O . GLY D 1 247 ? -47.643 -25.184 -76.576 1.00 71.08 230 GLY D O 1
ATOM 14244 N N . HIS D 1 248 ? -47.016 -27.138 -75.619 1.00 72.29 231 HIS D N 1
ATOM 14245 C CA . HIS D 1 248 ? -45.775 -26.608 -75.114 1.00 71.92 231 HIS D CA 1
ATOM 14246 C C . HIS D 1 248 ? -44.640 -27.411 -75.665 1.00 67.57 231 HIS D C 1
ATOM 14247 O O . HIS D 1 248 ? -44.651 -28.634 -75.622 1.00 65.94 231 HIS D O 1
ATOM 14254 N N . ILE D 1 249 ? -43.640 -26.719 -76.150 1.00 65.74 232 ILE D N 1
ATOM 14255 C CA . ILE D 1 249 ? -42.491 -27.366 -76.685 1.00 67.54 232 ILE D CA 1
ATOM 14256 C C . ILE D 1 249 ? -41.511 -27.456 -75.551 1.00 68.12 232 ILE D C 1
ATOM 14257 O O . ILE D 1 249 ? -40.900 -26.479 -75.166 1.00 64.61 232 ILE D O 1
ATOM 14262 N N . LYS D 1 250 ? -41.383 -28.655 -75.024 1.00 67.54 233 LYS D N 1
ATOM 14263 C CA . LYS D 1 250 ? -40.508 -28.938 -73.913 1.00 69.23 233 LYS D CA 1
ATOM 14264 C C . LYS D 1 250 ? -39.247 -29.611 -74.390 1.00 65.59 233 LYS D C 1
ATOM 14265 O O . LYS D 1 250 ? -39.173 -30.808 -74.502 1.00 57.78 233 LYS D O 1
ATOM 14271 N N . ALA D 1 251 ? -38.244 -28.806 -74.657 1.00 71.85 234 ALA D N 1
ATOM 14272 C CA . ALA D 1 251 ? -36.977 -29.277 -75.153 1.00 72.36 234 ALA D CA 1
ATOM 14273 C C . ALA D 1 251 ? -36.068 -29.831 -74.084 1.00 75.29 234 ALA D C 1
ATOM 14274 O O . ALA D 1 251 ? -36.010 -29.332 -72.985 1.00 76.30 234 ALA D O 1
ATOM 14276 N N . PHE D 1 252 ? -35.373 -30.908 -74.410 1.00 30.00 235 PHE D N 1
ATOM 14277 C CA . PHE D 1 252 ? -34.459 -31.601 -73.511 1.00 30.00 235 PHE D CA 1
ATOM 14278 C C . PHE D 1 252 ? -34.991 -31.519 -72.104 1.00 30.00 235 PHE D C 1
ATOM 14279 O O . PHE D 1 252 ? -34.272 -31.178 -71.188 1.00 30.00 235 PHE D O 1
ATOM 14287 N N . ASP D 1 253 ? -36.241 -31.867 -71.948 1.00 83.51 236 ASP D N 1
ATOM 14288 C CA . ASP D 1 253 ? -36.863 -31.927 -70.661 1.00 86.18 236 ASP D CA 1
ATOM 14289 C C . ASP D 1 253 ? -37.703 -33.100 -70.913 1.00 92.51 236 ASP D C 1
ATOM 14290 O O . ASP D 1 253 ? -38.400 -33.112 -71.899 1.00 103.68 236 ASP D O 1
ATOM 14295 N N . ALA D 1 254 ? -37.708 -34.101 -70.041 1.00 30.00 237 ALA D N 1
ATOM 14296 C CA . ALA D 1 254 ? -38.570 -35.256 -70.232 1.00 30.00 237 ALA D CA 1
ATOM 14297 C C . ALA D 1 254 ? -39.965 -34.674 -70.356 1.00 30.00 237 ALA D C 1
ATOM 14298 O O . ALA D 1 254 ? -40.160 -33.549 -69.947 1.00 30.00 237 ALA D O 1
ATOM 14300 N N . ASP D 1 255 ? -40.886 -35.405 -70.935 1.00 30.00 238 ASP D N 1
ATOM 14301 C CA . ASP D 1 255 ? -42.235 -34.946 -71.207 1.00 30.00 238 ASP D CA 1
ATOM 14302 C C . ASP D 1 255 ? -42.098 -34.484 -72.612 1.00 30.00 238 ASP D C 1
ATOM 14303 O O . ASP D 1 255 ? -43.029 -33.954 -73.158 1.00 30.00 238 ASP D O 1
ATOM 14308 N N . ALA D 1 256 ? -40.924 -34.653 -73.204 1.00 88.58 239 ALA D N 1
ATOM 14309 C CA . ALA D 1 256 ? -40.798 -34.257 -74.576 1.00 85.76 239 ALA D CA 1
ATOM 14310 C C . ALA D 1 256 ? -41.700 -35.052 -75.460 1.00 85.97 239 ALA D C 1
ATOM 14311 O O . ALA D 1 256 ? -41.508 -36.244 -75.619 1.00 80.09 239 ALA D O 1
ATOM 14313 N N . ASP D 1 257 ? -42.681 -34.388 -76.051 1.00 86.72 240 ASP D N 1
ATOM 14314 C CA . ASP D 1 257 ? -43.623 -35.083 -76.927 1.00 85.96 240 ASP D CA 1
ATOM 14315 C C . ASP D 1 257 ? -43.889 -34.490 -78.312 1.00 86.35 240 ASP D C 1
ATOM 14316 O O . ASP D 1 257 ? -44.668 -35.043 -79.066 1.00 85.66 240 ASP D O 1
ATOM 14321 N N . GLY D 1 258 ? -43.252 -33.376 -78.646 1.00 85.98 241 GLY D N 1
ATOM 14322 C CA . GLY D 1 258 ? -43.420 -32.755 -79.962 1.00 81.94 241 GLY D CA 1
ATOM 14323 C C . GLY D 1 258 ? -43.240 -31.252 -79.911 1.00 80.07 241 GLY D C 1
ATOM 14324 O O . GLY D 1 258 ? -42.978 -30.688 -78.843 1.00 91.91 241 GLY D O 1
ATOM 14325 N N . MET D 1 259 ? -43.406 -30.598 -81.058 1.00 70.67 242 MET D N 1
ATOM 14326 C CA . MET D 1 259 ? -43.274 -29.146 -81.147 1.00 69.14 242 MET D CA 1
ATOM 14327 C C . MET D 1 259 ? -44.598 -28.469 -81.511 1.00 59.90 242 MET D C 1
ATOM 14328 O O . MET D 1 259 ? -45.668 -29.064 -81.378 1.00 63.05 242 MET D O 1
ATOM 14333 N N . ILE D 1 260 ? -44.513 -27.223 -81.969 1.00 56.09 243 ILE D N 1
ATOM 14334 C CA . ILE D 1 260 ? -45.683 -26.446 -82.354 1.00 58.17 243 ILE D CA 1
ATOM 14335 C C . ILE D 1 260 ? -45.346 -25.442 -83.458 1.00 57.21 243 ILE D C 1
ATOM 14336 O O . ILE D 1 260 ? -44.278 -24.834 -83.456 1.00 53.14 243 ILE D O 1
ATOM 14341 N N . GLY D 1 261 ? -46.285 -25.260 -84.380 1.00 59.35 244 GLY D N 1
ATOM 14342 C CA . GLY D 1 261 ? -46.098 -24.351 -85.503 1.00 57.60 244 GLY D CA 1
ATOM 14343 C C . GLY D 1 261 ? -46.014 -22.910 -85.053 1.00 60.86 244 GLY D C 1
ATOM 14344 O O . GLY D 1 261 ? -46.524 -22.538 -83.991 1.00 73.70 244 GLY D O 1
ATOM 14345 N N . GLY D 1 262 ? -45.362 -22.094 -85.871 1.00 59.42 245 GLY D N 1
ATOM 14346 C CA . GLY D 1 262 ? -45.194 -20.677 -85.565 1.00 55.93 245 GLY D CA 1
ATOM 14347 C C . GLY D 1 262 ? -45.062 -19.821 -86.805 1.00 54.67 245 GLY D C 1
ATOM 14348 O O . GLY D 1 262 ? -44.841 -20.323 -87.900 1.00 63.04 245 GLY D O 1
ATOM 14349 N N . GLU D 1 263 ? -45.176 -18.512 -86.624 1.00 50.77 246 GLU D N 1
ATOM 14350 C CA . GLU D 1 263 ? -45.041 -17.563 -87.737 1.00 53.81 246 GLU D CA 1
ATOM 14351 C C . GLU D 1 263 ? -44.194 -16.350 -87.361 1.00 53.68 246 GLU D C 1
ATOM 14352 O O . GLU D 1 263 ? -44.316 -15.804 -86.273 1.00 63.72 246 GLU D O 1
ATOM 14358 N N . GLY D 1 264 ? -43.310 -15.947 -88.262 1.00 50.42 247 GLY D N 1
ATOM 14359 C CA . GLY D 1 264 ? -42.451 -14.798 -88.013 1.00 48.18 247 GLY D CA 1
ATOM 14360 C C . GLY D 1 264 ? -41.761 -14.318 -89.265 1.00 46.03 247 GLY D C 1
ATOM 14361 O O . GLY D 1 264 ? -41.769 -14.986 -90.288 1.00 51.56 247 GLY D O 1
ATOM 14362 N N . ALA D 1 265 ? -41.154 -13.150 -89.190 1.00 44.51 248 ALA D N 1
ATOM 14363 C CA . ALA D 1 265 ? -40.306 -12.684 -90.273 1.00 43.72 248 ALA D CA 1
ATOM 14364 C C . ALA D 1 265 ? -39.162 -11.884 -89.705 1.00 42.71 248 ALA D C 1
ATOM 14365 O O . ALA D 1 265 ? -39.326 -11.192 -88.710 1.00 48.47 248 ALA D O 1
ATOM 14367 N N . GLY D 1 266 ? -38.002 -11.966 -90.334 1.00 40.42 249 GLY D N 1
ATOM 14368 C CA . GLY D 1 266 ? -36.889 -11.139 -89.908 1.00 38.88 249 GLY D CA 1
ATOM 14369 C C . GLY D 1 266 ? -35.853 -10.953 -90.987 1.00 36.67 249 GLY D C 1
ATOM 14370 O O . GLY D 1 266 ? -35.785 -11.730 -91.939 1.00 35.89 249 GLY D O 1
ATOM 14371 N N . ALA D 1 267 ? -35.040 -9.919 -90.833 1.00 35.41 250 ALA D N 1
ATOM 14372 C CA . ALA D 1 267 ? -33.955 -9.682 -91.769 1.00 37.38 250 ALA D CA 1
ATOM 14373 C C . ALA D 1 267 ? -32.763 -9.073 -91.073 1.00 37.57 250 ALA D C 1
ATOM 14374 O O . ALA D 1 267 ? -32.914 -8.330 -90.115 1.00 37.63 250 ALA D O 1
ATOM 14376 N N . VAL D 1 268 ? -31.577 -9.377 -91.570 1.00 37.42 251 VAL D N 1
ATOM 14377 C CA . VAL D 1 268 ? -30.372 -8.751 -91.036 1.00 39.20 251 VAL D CA 1
ATOM 14378 C C . VAL D 1 268 ? -29.472 -8.273 -92.143 1.00 38.50 251 VAL D C 1
ATOM 14379 O O . VAL D 1 268 ? -29.509 -8.805 -93.247 1.00 41.38 251 VAL D O 1
ATOM 14383 N N . LEU D 1 269 ? -28.649 -7.278 -91.846 1.00 38.21 252 LEU D N 1
ATOM 14384 C CA . LEU D 1 269 ? -27.715 -6.763 -92.847 1.00 40.40 252 LEU D CA 1
ATOM 14385 C C . LEU D 1 269 ? -26.297 -7.143 -92.493 1.00 39.81 252 LEU D C 1
ATOM 14386 O O . LEU D 1 269 ? -25.923 -7.072 -91.329 1.00 45.69 252 LEU D O 1
ATOM 14391 N N . LEU D 1 270 ? -25.523 -7.553 -93.495 1.00 37.68 253 LEU D N 1
ATOM 14392 C CA . LEU D 1 270 ? -24.172 -8.068 -93.271 1.00 39.56 253 LEU D CA 1
ATOM 14393 C C . LEU D 1 270 ? -23.050 -7.644 -94.197 1.00 45.10 253 LEU D C 1
ATOM 14394 O O . LEU D 1 270 ? -23.154 -7.750 -95.407 1.00 51.03 253 LEU D O 1
ATOM 14399 N N . LYS D 1 271 ? -21.910 -7.354 -93.583 1.00 47.57 254 LYS D N 1
ATOM 14400 C CA . LYS D 1 271 ? -20.752 -6.955 -94.329 1.00 49.81 254 LYS D CA 1
ATOM 14401 C C . LYS D 1 271 ? -19.475 -7.518 -93.723 1.00 51.51 254 LYS D C 1
ATOM 14402 O O . LYS D 1 271 ? -19.481 -7.981 -92.579 1.00 53.49 254 LYS D O 1
ATOM 14408 N N . LYS D 1 272 ? -18.390 -7.499 -94.495 1.00 53.54 255 LYS D N 1
ATOM 14409 C CA . LYS D 1 272 ? -17.101 -7.948 -93.992 1.00 58.37 255 LYS D CA 1
ATOM 14410 C C . LYS D 1 272 ? -16.921 -7.275 -92.623 1.00 56.51 255 LYS D C 1
ATOM 14411 O O . LYS D 1 272 ? -17.351 -6.137 -92.416 1.00 56.46 255 LYS D O 1
ATOM 14417 N N . ALA D 1 273 ? -16.350 -8.016 -91.678 1.00 56.39 256 ALA D N 1
ATOM 14418 C CA . ALA D 1 273 ? -16.195 -7.533 -90.312 1.00 54.30 256 ALA D CA 1
ATOM 14419 C C . ALA D 1 273 ? -15.107 -6.500 -90.292 1.00 55.47 256 ALA D C 1
ATOM 14420 O O . ALA D 1 273 ? -15.252 -5.459 -89.685 1.00 56.86 256 ALA D O 1
ATOM 14422 N N . SER D 1 274 ? -14.013 -6.797 -90.973 1.00 60.28 257 SER D N 1
ATOM 14423 C CA . SER D 1 274 ? -12.903 -5.873 -91.025 1.00 63.59 257 SER D CA 1
ATOM 14424 C C . SER D 1 274 ? -13.397 -4.577 -91.636 1.00 61.48 257 SER D C 1
ATOM 14425 O O . SER D 1 274 ? -13.115 -3.500 -91.136 1.00 52.64 257 SER D O 1
ATOM 14428 N N . ASP D 1 275 ? -14.153 -4.699 -92.716 1.00 61.74 258 ASP D N 1
ATOM 14429 C CA . ASP D 1 275 ? -14.753 -3.538 -93.347 1.00 65.21 258 ASP D CA 1
ATOM 14430 C C . ASP D 1 275 ? -15.741 -2.850 -92.419 1.00 67.09 258 ASP D C 1
ATOM 14431 O O . ASP D 1 275 ? -15.841 -1.625 -92.417 1.00 75.11 258 ASP D O 1
ATOM 14436 N N . ALA D 1 276 ? -16.466 -3.627 -91.628 1.00 59.37 259 ALA D N 1
ATOM 14437 C CA . ALA D 1 276 ? -17.439 -3.046 -90.716 1.00 59.28 259 ALA D CA 1
ATOM 14438 C C . ALA D 1 276 ? -16.757 -2.185 -89.674 1.00 61.86 259 ALA D C 1
ATOM 14439 O O . ALA D 1 276 ? -17.162 -1.053 -89.443 1.00 64.47 259 ALA D O 1
ATOM 14441 N N . VAL D 1 277 ? -15.744 -2.739 -89.021 1.00 63.89 260 VAL D N 1
ATOM 14442 C CA . VAL D 1 277 ? -15.019 -2.001 -87.992 1.00 65.42 260 VAL D CA 1
ATOM 14443 C C . VAL D 1 277 ? -14.297 -0.819 -88.604 1.00 65.07 260 VAL D C 1
ATOM 14444 O O . VAL D 1 277 ? -14.273 0.267 -88.033 1.00 68.23 260 VAL D O 1
ATOM 14448 N N . LYS D 1 278 ? -13.691 -1.048 -89.761 1.00 69.85 261 LYS D N 1
ATOM 14449 C CA . LYS D 1 278 ? -12.857 -0.043 -90.411 1.00 71.35 261 LYS D CA 1
ATOM 14450 C C . LYS D 1 278 ? -13.685 1.158 -90.783 1.00 69.47 261 LYS D C 1
ATOM 14451 O O . LYS D 1 278 ? -13.216 2.292 -90.698 1.00 74.38 261 LYS D O 1
ATOM 14457 N N . ASP D 1 279 ? -14.922 0.901 -91.191 1.00 65.18 262 ASP D N 1
ATOM 14458 C CA . ASP D 1 279 ? -15.800 1.973 -91.621 1.00 68.34 262 ASP D CA 1
ATOM 14459 C C . ASP D 1 279 ? -16.712 2.467 -90.500 1.00 70.39 262 ASP D C 1
ATOM 14460 O O . ASP D 1 279 ? -17.602 3.291 -90.717 1.00 73.40 262 ASP D O 1
ATOM 14465 N N . GLY D 1 280 ? -16.452 1.992 -89.287 1.00 69.36 263 GLY D N 1
ATOM 14466 C CA . GLY D 1 280 ? -17.173 2.472 -88.105 1.00 70.48 263 GLY D CA 1
ATOM 14467 C C . GLY D 1 280 ? -18.651 2.134 -88.037 1.00 70.46 263 GLY D C 1
ATOM 14468 O O . GLY D 1 280 ? -19.462 2.944 -87.590 1.00 71.49 263 GLY D O 1
ATOM 14469 N N . ASP D 1 281 ? -19.003 0.934 -88.471 1.00 69.19 264 ASP D N 1
ATOM 14470 C CA . ASP D 1 281 ? -20.379 0.462 -88.341 1.00 67.66 264 ASP D CA 1
ATOM 14471 C C . ASP D 1 281 ? -20.641 -0.065 -86.951 1.00 64.50 264 ASP D C 1
ATOM 14472 O O . ASP D 1 281 ? -19.720 -0.311 -86.178 1.00 63.32 264 ASP D O 1
ATOM 14477 N N . HIS D 1 282 ? -21.918 -0.254 -86.662 1.00 59.68 265 HIS D N 1
ATOM 14478 C CA . HIS D 1 282 ? -22.368 -0.627 -85.335 1.00 56.23 265 HIS D CA 1
ATOM 14479 C C . HIS D 1 282 ? -22.645 -2.105 -85.333 1.00 48.79 265 HIS D C 1
ATOM 14480 O O . HIS D 1 282 ? -23.547 -2.573 -86.016 1.00 51.83 265 HIS D O 1
ATOM 14487 N N . ILE D 1 283 ? -21.866 -2.845 -84.571 1.00 42.39 266 ILE D N 1
ATOM 14488 C CA . ILE D 1 283 ? -21.919 -4.288 -84.662 1.00 43.85 266 ILE D CA 1
ATOM 14489 C C . ILE D 1 283 ? -22.580 -4.902 -83.457 1.00 45.44 266 ILE D C 1
ATOM 14490 O O . ILE D 1 283 ? -22.110 -4.726 -82.346 1.00 50.53 266 ILE D O 1
ATOM 14495 N N . TYR D 1 284 ? -23.656 -5.641 -83.681 1.00 44.65 267 TYR D N 1
ATOM 14496 C CA . TYR D 1 284 ? -24.191 -6.489 -82.639 1.00 42.37 267 TYR D CA 1
ATOM 14497 C C . TYR D 1 284 ? -23.271 -7.675 -82.390 1.00 46.43 267 TYR D C 1
ATOM 14498 O O . TYR D 1 284 ? -22.993 -8.013 -81.248 1.00 51.82 267 TYR D O 1
ATOM 14507 N N . ALA D 1 285 ? -22.802 -8.324 -83.443 1.00 47.76 268 ALA D N 1
ATOM 14508 C CA . ALA D 1 285 ? -21.990 -9.529 -83.259 1.00 48.67 268 ALA D CA 1
ATOM 14509 C C . ALA D 1 285 ? -21.262 -9.956 -84.508 1.00 48.00 268 ALA D C 1
ATOM 14510 O O . ALA D 1 285 ? -21.405 -9.355 -85.556 1.00 47.26 268 ALA D O 1
ATOM 14512 N N . LEU D 1 286 ? -20.496 -11.031 -84.375 1.00 49.35 269 LEU D N 1
ATOM 14513 C CA . LEU D 1 286 ? -19.663 -11.530 -85.455 1.00 47.73 269 LEU D CA 1
ATOM 14514 C C . LEU D 1 286 ? -19.993 -12.958 -85.795 1.00 48.68 269 LEU D C 1
ATOM 14515 O O . LEU D 1 286 ? -20.191 -13.785 -84.910 1.00 51.52 269 LEU D O 1
ATOM 14520 N N . LEU D 1 287 ? -20.015 -13.251 -87.084 1.00 46.33 270 LEU D N 1
ATOM 14521 C CA . LEU D 1 287 ? -20.254 -14.605 -87.548 1.00 44.65 270 LEU D CA 1
ATOM 14522 C C . LEU D 1 287 ? -18.988 -15.126 -88.146 1.00 44.38 270 LEU D C 1
ATOM 14523 O O . LEU D 1 287 ? -18.534 -14.640 -89.174 1.00 50.19 270 LEU D O 1
ATOM 14528 N N . ARG D 1 288 ? -18.395 -16.096 -87.476 1.00 43.11 271 ARG D N 1
ATOM 14529 C CA . ARG D 1 288 ? -17.136 -16.666 -87.916 1.00 45.46 271 ARG D CA 1
ATOM 14530 C C . ARG D 1 288 ? -17.230 -17.660 -89.042 1.00 45.26 271 ARG D C 1
ATOM 14531 O O . ARG D 1 288 ? -16.417 -17.641 -89.958 1.00 55.46 271 ARG D O 1
ATOM 14539 N N . GLY D 1 289 ? -18.183 -18.564 -88.971 1.00 45.28 272 GLY D N 1
ATOM 14540 C CA . GLY D 1 289 ? -18.274 -19.582 -90.002 1.00 47.48 272 GLY D CA 1
ATOM 14541 C C . GLY D 1 289 ? -19.611 -20.270 -90.032 1.00 47.46 272 GLY D C 1
ATOM 14542 O O . GLY D 1 289 ? -20.354 -20.253 -89.052 1.00 47.00 272 GLY D O 1
ATOM 14543 N N . ILE D 1 290 ? -19.914 -20.875 -91.173 1.00 46.29 273 ILE D N 1
ATOM 14544 C CA . ILE D 1 290 ? -21.170 -21.580 -91.350 1.00 44.16 273 ILE D CA 1
ATOM 14545 C C . ILE D 1 290 ? -21.030 -22.715 -92.364 1.00 45.27 273 ILE D C 1
ATOM 14546 O O . ILE D 1 290 ? -20.297 -22.610 -93.347 1.00 45.20 273 ILE D O 1
ATOM 14551 N N . GLY D 1 291 ? -21.721 -23.817 -92.087 1.00 44.15 274 GLY D N 1
ATOM 14552 C CA . GLY D 1 291 ? -21.608 -25.029 -92.889 1.00 41.01 274 GLY D CA 1
ATOM 14553 C C . GLY D 1 291 ? -22.938 -25.652 -93.251 1.00 39.63 274 GLY D C 1
ATOM 14554 O O . GLY D 1 291 ? -23.930 -25.515 -92.541 1.00 38.32 274 GLY D O 1
ATOM 14555 N N . VAL D 1 292 ? -22.959 -26.336 -94.378 1.00 35.17 275 VAL D N 1
ATOM 14556 C CA . VAL D 1 292 ? -24.184 -26.936 -94.855 1.00 32.26 275 VAL D CA 1
ATOM 14557 C C . VAL D 1 292 ? -23.870 -28.317 -95.378 1.00 33.43 275 VAL D C 1
ATOM 14558 O O . VAL D 1 292 ? -22.785 -28.577 -95.890 1.00 35.75 275 VAL D O 1
ATOM 14562 N N . ASN D 1 293 ? -24.835 -29.200 -95.243 1.00 33.95 276 ASN D N 1
ATOM 14563 C CA . ASN D 1 293 ? -24.712 -30.511 -95.818 1.00 37.29 276 ASN D CA 1
ATOM 14564 C C . ASN D 1 293 ? -26.049 -31.229 -95.758 1.00 39.52 276 ASN D C 1
ATOM 14565 O O . ASN D 1 293 ? -27.025 -30.686 -95.261 1.00 42.08 276 ASN D O 1
ATOM 14570 N N . ASN D 1 294 ? -26.088 -32.454 -96.256 1.00 40.70 277 ASN D N 1
ATOM 14571 C CA . ASN D 1 294 ? -27.322 -33.209 -96.284 1.00 40.19 277 ASN D CA 1
ATOM 14572 C C . ASN D 1 294 ? -27.097 -34.591 -95.711 1.00 42.84 277 ASN D C 1
ATOM 14573 O O . ASN D 1 294 ? -25.985 -35.120 -95.724 1.00 44.83 277 ASN D O 1
ATOM 14578 N N . ASP D 1 295 ? -28.176 -35.153 -95.193 1.00 44.66 278 ASP D N 1
ATOM 14579 C CA . ASP D 1 295 ? -28.167 -36.465 -94.549 1.00 47.93 278 ASP D CA 1
ATOM 14580 C C . ASP D 1 295 ? -27.775 -37.623 -95.446 1.00 47.83 278 ASP D C 1
ATOM 14581 O O . ASP D 1 295 ? -27.108 -38.563 -95.013 1.00 54.92 278 ASP D O 1
ATOM 14586 N N . GLY D 1 296 ? -28.193 -37.565 -96.695 1.00 44.70 279 GLY D N 1
ATOM 14587 C CA . GLY D 1 296 ? -28.005 -38.696 -97.571 1.00 44.07 279 GLY D CA 1
ATOM 14588 C C . GLY D 1 296 ? -29.153 -39.643 -97.371 1.00 46.51 279 GLY D C 1
ATOM 14589 O O . GLY D 1 296 ? -30.227 -39.253 -96.923 1.00 46.11 279 GLY D O 1
ATOM 14590 N N . ALA D 1 297 ? -28.927 -40.897 -97.712 1.00 52.91 280 ALA D N 1
ATOM 14591 C CA . ALA D 1 297 ? -29.988 -41.886 -97.631 1.00 59.33 280 ALA D CA 1
ATOM 14592 C C . ALA D 1 297 ? -29.922 -42.751 -96.389 1.00 66.28 280 ALA D C 1
ATOM 14593 O O . ALA D 1 297 ? -30.727 -43.668 -96.242 1.00 70.85 280 ALA D O 1
ATOM 14595 N N . ASP D 1 298 ? -28.984 -42.461 -95.494 1.00 70.46 281 ASP D N 1
ATOM 14596 C CA . ASP D 1 298 ? -28.701 -43.365 -94.394 1.00 77.15 281 ASP D CA 1
ATOM 14597 C C . ASP D 1 298 ? -29.554 -43.011 -93.193 1.00 76.19 281 ASP D C 1
ATOM 14598 O O . ASP D 1 298 ? -29.035 -42.637 -92.133 1.00 76.08 281 ASP D O 1
ATOM 14603 N N . LYS D 1 299 ? -30.858 -43.112 -93.367 1.00 76.42 282 LYS D N 1
ATOM 14604 C CA . LYS D 1 299 ? -31.760 -43.005 -92.247 1.00 76.73 282 LYS D CA 1
ATOM 14605 C C . LYS D 1 299 ? -33.044 -43.761 -92.511 1.00 77.27 282 LYS D C 1
ATOM 14606 O O . LYS D 1 299 ? -33.315 -44.188 -93.638 1.00 75.26 282 LYS D O 1
ATOM 14612 N N . VAL D 1 300 ? -33.815 -43.926 -91.443 1.00 81.56 283 VAL D N 1
ATOM 14613 C CA . VAL D 1 300 ? -35.127 -44.586 -91.492 1.00 80.75 283 VAL D CA 1
ATOM 14614 C C . VAL D 1 300 ? -35.892 -44.104 -92.721 1.00 72.93 283 VAL D C 1
ATOM 14615 O O . VAL D 1 300 ? -36.233 -44.879 -93.616 1.00 72.16 283 VAL D O 1
ATOM 14619 N N . GLY D 1 301 ? -36.122 -42.809 -92.771 1.00 67.69 284 GLY D N 1
ATOM 14620 C CA . GLY D 1 301 ? -37.068 -42.267 -93.706 1.00 65.55 284 GLY D CA 1
ATOM 14621 C C . GLY D 1 301 ? -36.625 -40.891 -94.101 1.00 65.01 284 GLY D C 1
ATOM 14622 O O . GLY D 1 301 ? -35.586 -40.415 -93.659 1.00 67.26 284 GLY D O 1
ATOM 14623 N N . PHE D 1 302 ? -37.435 -40.258 -94.929 1.00 62.43 285 PHE D N 1
ATOM 14624 C CA . PHE D 1 302 ? -37.200 -38.895 -95.333 1.00 57.07 285 PHE D CA 1
ATOM 14625 C C . PHE D 1 302 ? -37.259 -37.968 -94.138 1.00 58.04 285 PHE D C 1
ATOM 14626 O O . PHE D 1 302 ? -36.530 -36.986 -94.067 1.00 64.60 285 PHE D O 1
ATOM 14634 N N . TYR D 1 303 ? -38.142 -38.289 -93.200 1.00 60.94 286 TYR D N 1
ATOM 14635 C CA . TYR D 1 303 ? -38.495 -37.362 -92.118 1.00 60.88 286 TYR D CA 1
ATOM 14636 C C . TYR D 1 303 ? -37.655 -37.540 -90.868 1.00 60.41 286 TYR D C 1
ATOM 14637 O O . TYR D 1 303 ? -37.802 -36.792 -89.902 1.00 58.23 286 TYR D O 1
ATOM 14646 N N . ALA D 1 304 ? -36.776 -38.528 -90.886 1.00 64.99 287 ALA D N 1
ATOM 14647 C CA . ALA D 1 304 ? -36.098 -38.956 -89.677 1.00 67.36 287 ALA D CA 1
ATOM 14648 C C . ALA D 1 304 ? -34.750 -38.255 -89.502 1.00 71.88 287 ALA D C 1
ATOM 14649 O O . ALA D 1 304 ? -33.941 -38.237 -90.420 1.00 78.88 287 ALA D O 1
ATOM 14651 N N . PRO D 1 305 ? -34.503 -37.660 -88.326 1.00 72.16 288 PRO D N 1
ATOM 14652 C CA . PRO D 1 305 ? -33.200 -37.039 -88.105 1.00 70.48 288 PRO D CA 1
ATOM 14653 C C . PRO D 1 305 ? -32.081 -38.059 -88.069 1.00 67.66 288 PRO D C 1
ATOM 14654 O O . PRO D 1 305 ? -32.311 -39.211 -87.702 1.00 67.97 288 PRO D O 1
ATOM 14658 N N . SER D 1 306 ? -30.876 -37.647 -88.438 1.00 67.33 289 SER D N 1
ATOM 14659 C CA . SER D 1 306 ? -29.740 -38.550 -88.338 1.00 69.36 289 SER D CA 1
ATOM 14660 C C . SER D 1 306 ? -28.585 -37.873 -87.615 1.00 74.09 289 SER D C 1
ATOM 14661 O O . SER D 1 306 ? -28.192 -36.752 -87.946 1.00 76.19 289 SER D O 1
ATOM 14664 N N . VAL D 1 307 ? -28.068 -38.564 -86.606 1.00 73.15 290 VAL D N 1
ATOM 14665 C CA . VAL D 1 307 ? -26.962 -38.047 -85.798 1.00 69.44 290 VAL D CA 1
ATOM 14666 C C . VAL D 1 307 ? -25.705 -37.897 -86.629 1.00 66.43 290 VAL D C 1
ATOM 14667 O O . VAL D 1 307 ? -24.984 -36.920 -86.492 1.00 65.10 290 VAL D O 1
ATOM 14671 N N . LYS D 1 308 ? -25.439 -38.896 -87.461 1.00 64.45 291 LYS D N 1
ATOM 14672 C CA . LYS D 1 308 ? -24.187 -38.956 -88.192 1.00 71.87 291 LYS D CA 1
ATOM 14673 C C . LYS D 1 308 ? -24.086 -37.783 -89.157 1.00 69.82 291 LYS D C 1
ATOM 14674 O O . LYS D 1 308 ? -23.014 -37.204 -89.356 1.00 64.97 291 LYS D O 1
ATOM 14680 N N . GLY D 1 309 ? -25.218 -37.431 -89.745 1.00 70.70 292 GLY D N 1
ATOM 14681 C CA . GLY D 1 309 ? -25.311 -36.263 -90.610 1.00 66.63 292 GLY D CA 1
ATOM 14682 C C . GLY D 1 309 ? -25.122 -34.961 -89.870 1.00 62.04 292 GLY D C 1
ATOM 14683 O O . GLY D 1 309 ? -24.388 -34.090 -90.319 1.00 62.55 292 GLY D O 1
ATOM 14684 N N . GLN D 1 310 ? -25.789 -34.824 -88.736 1.00 61.51 293 GLN D N 1
ATOM 14685 C CA . GLN D 1 310 ? -25.669 -33.610 -87.933 1.00 62.15 293 GLN D CA 1
ATOM 14686 C C . GLN D 1 310 ? -24.255 -33.404 -87.434 1.00 57.41 293 GLN D C 1
ATOM 14687 O O . GLN D 1 310 ? -23.779 -32.289 -87.326 1.00 54.73 293 GLN D O 1
ATOM 14693 N N . ALA D 1 311 ? -23.596 -34.500 -87.119 1.00 57.12 294 ALA D N 1
ATOM 14694 C CA . ALA D 1 311 ? -22.237 -34.459 -86.598 1.00 59.51 294 ALA D CA 1
ATOM 14695 C C . ALA D 1 311 ? -21.264 -33.883 -87.606 1.00 61.62 294 ALA D C 1
ATOM 14696 O O . ALA D 1 311 ? -20.381 -33.099 -87.250 1.00 65.89 294 ALA D O 1
ATOM 14698 N N . GLU D 1 312 ? -21.425 -34.302 -88.855 1.00 62.71 295 GLU D N 1
ATOM 14699 C CA . GLU D 1 312 ? -20.494 -33.934 -89.923 1.00 61.30 295 GLU D CA 1
ATOM 14700 C C . GLU D 1 312 ? -20.509 -32.438 -90.146 1.00 56.88 295 GLU D C 1
ATOM 14701 O O . GLU D 1 312 ? -19.477 -31.815 -90.356 1.00 56.58 295 GLU D O 1
ATOM 14707 N N . VAL D 1 313 ? -21.699 -31.867 -90.105 1.00 52.83 296 VAL D N 1
ATOM 14708 C CA . VAL D 1 313 ? -21.844 -30.443 -90.269 1.00 51.67 296 VAL D CA 1
ATOM 14709 C C . VAL D 1 313 ? -21.167 -29.732 -89.117 1.00 53.17 296 VAL D C 1
ATOM 14710 O O . VAL D 1 313 ? -20.416 -28.781 -89.303 1.00 55.35 296 VAL D O 1
ATOM 14714 N N . ILE D 1 314 ? -21.434 -30.202 -87.913 1.00 53.73 297 ILE D N 1
ATOM 14715 C CA . ILE D 1 314 ? -20.878 -29.557 -86.751 1.00 53.08 297 ILE D CA 1
ATOM 14716 C C . ILE D 1 314 ? -19.390 -29.652 -86.900 1.00 53.38 297 ILE D C 1
ATOM 14717 O O . ILE D 1 314 ? -18.661 -28.674 -86.758 1.00 56.40 297 ILE D O 1
ATOM 14722 N N . GLN D 1 315 ? -18.941 -30.847 -87.226 1.00 50.29 298 GLN D N 1
ATOM 14723 C CA . GLN D 1 315 ? -17.527 -31.104 -87.324 1.00 52.12 298 GLN D CA 1
ATOM 14724 C C . GLN D 1 315 ? -16.899 -30.140 -88.310 1.00 53.60 298 GLN D C 1
ATOM 14725 O O . GLN D 1 315 ? -15.810 -29.592 -88.092 1.00 52.22 298 GLN D O 1
ATOM 14731 N N . LYS D 1 316 ? -17.605 -29.940 -89.408 1.00 60.10 299 LYS D N 1
ATOM 14732 C CA . LYS D 1 316 ? -17.070 -29.190 -90.532 1.00 57.35 299 LYS D CA 1
ATOM 14733 C C . LYS D 1 316 ? -16.699 -27.787 -90.139 1.00 49.45 299 LYS D C 1
ATOM 14734 O O . LYS D 1 316 ? -15.694 -27.261 -90.597 1.00 52.34 299 LYS D O 1
ATOM 14740 N N . VAL D 1 317 ? -17.527 -27.188 -89.300 1.00 46.24 300 VAL D N 1
ATOM 14741 C CA . VAL D 1 317 ? -17.368 -25.782 -88.957 1.00 48.11 300 VAL D CA 1
ATOM 14742 C C . VAL D 1 317 ? -16.132 -25.535 -88.123 1.00 52.35 300 VAL D C 1
ATOM 14743 O O . VAL D 1 317 ? -15.433 -24.560 -88.322 1.00 50.27 300 VAL D O 1
ATOM 14747 N N . ILE D 1 318 ? -15.895 -26.418 -87.169 1.00 64.57 301 ILE D N 1
ATOM 14748 C CA . ILE D 1 318 ? -14.798 -26.246 -86.233 1.00 66.99 301 ILE D CA 1
ATOM 14749 C C . ILE D 1 318 ? -13.492 -26.267 -86.991 1.00 68.90 301 ILE D C 1
ATOM 14750 O O . ILE D 1 318 ? -12.583 -25.497 -86.688 1.00 76.42 301 ILE D O 1
ATOM 14755 N N . ASP D 1 319 ? -13.403 -27.162 -87.965 1.00 63.53 302 ASP D N 1
ATOM 14756 C CA . ASP D 1 319 ? -12.216 -27.242 -88.791 1.00 63.47 302 ASP D CA 1
ATOM 14757 C C . ASP D 1 319 ? -12.014 -25.996 -89.601 1.00 62.96 302 ASP D C 1
ATOM 14758 O O . ASP D 1 319 ? -10.926 -25.444 -89.657 1.00 67.15 302 ASP D O 1
ATOM 14763 N N . GLN D 1 320 ? -13.073 -25.582 -90.266 1.00 62.23 303 GLN D N 1
ATOM 14764 C CA . GLN D 1 320 ? -13.014 -24.406 -91.098 1.00 60.14 303 GLN D CA 1
ATOM 14765 C C . GLN D 1 320 ? -12.712 -23.216 -90.213 1.00 57.72 303 GLN D C 1
ATOM 14766 O O . GLN D 1 320 ? -11.826 -22.415 -90.477 1.00 59.43 303 GLN D O 1
ATOM 14772 N N . THR D 1 321 ? -13.463 -23.124 -89.141 1.00 56.95 304 THR D N 1
ATOM 14773 C CA . THR D 1 321 ? -13.339 -22.019 -88.224 1.00 61.55 304 THR D CA 1
ATOM 14774 C C . THR D 1 321 ? -11.992 -22.015 -87.523 1.00 64.70 304 THR D C 1
ATOM 14775 O O . THR D 1 321 ? -11.414 -20.960 -87.275 1.00 69.44 304 THR D O 1
ATOM 14779 N N . GLY D 1 322 ? -11.487 -23.198 -87.206 1.00 65.11 305 GLY D N 1
ATOM 14780 C CA . GLY D 1 322 ? -10.265 -23.304 -86.425 1.00 65.81 305 GLY D CA 1
ATOM 14781 C C . GLY D 1 322 ? -10.544 -23.141 -84.944 1.00 69.17 305 GLY D C 1
ATOM 14782 O O . GLY D 1 322 ? -9.624 -23.149 -84.129 1.00 78.14 305 GLY D O 1
ATOM 14783 N N . ILE D 1 323 ? -11.822 -23.002 -84.604 1.00 65.92 306 ILE D N 1
ATOM 14784 C CA . ILE D 1 323 ? -12.262 -22.818 -83.225 1.00 63.57 306 ILE D CA 1
ATOM 14785 C C . ILE D 1 323 ? -12.134 -24.066 -82.381 1.00 65.80 306 ILE D C 1
ATOM 14786 O O . ILE D 1 323 ? -12.362 -25.171 -82.851 1.00 66.75 306 ILE D O 1
ATOM 14791 N N . HIS D 1 324 ? -11.793 -23.862 -81.112 1.00 69.04 307 HIS D N 1
ATOM 14792 C CA . HIS D 1 324 ? -11.832 -24.931 -80.125 1.00 67.51 307 HIS D CA 1
ATOM 14793 C C . HIS D 1 324 ? -13.132 -24.969 -79.333 1.00 62.23 307 HIS D C 1
ATOM 14794 O O . HIS D 1 324 ? -13.586 -23.964 -78.811 1.00 56.64 307 HIS D O 1
ATOM 14801 N N . PRO D 1 325 ? -13.731 -26.158 -79.246 1.00 62.22 308 PRO D N 1
ATOM 14802 C CA . PRO D 1 325 ? -15.022 -26.427 -78.632 1.00 66.23 308 PRO D CA 1
ATOM 14803 C C . PRO D 1 325 ? -15.165 -26.010 -77.176 1.00 67.61 308 PRO D C 1
ATOM 14804 O O . PRO D 1 325 ? -16.276 -25.712 -76.717 1.00 65.54 308 PRO D O 1
ATOM 14808 N N . GLU D 1 326 ? -14.055 -25.964 -76.455 1.00 68.23 309 GLU D N 1
ATOM 14809 C CA . GLU D 1 326 ? -14.091 -25.514 -75.081 1.00 69.68 309 GLU D CA 1
ATOM 14810 C C . GLU D 1 326 ? -14.303 -24.007 -75.053 1.00 63.45 309 GLU D C 1
ATOM 14811 O O . GLU D 1 326 ? -14.542 -23.414 -74.011 1.00 63.18 309 GLU D O 1
ATOM 14817 N N . THR D 1 327 ? -14.250 -23.404 -76.221 1.00 60.58 310 THR D N 1
ATOM 14818 C CA . THR D 1 327 ? -14.354 -21.974 -76.347 1.00 58.24 310 THR D CA 1
ATOM 14819 C C . THR D 1 327 ? -15.795 -21.504 -76.346 1.00 55.98 310 THR D C 1
ATOM 14820 O O . THR D 1 327 ? -16.065 -20.308 -76.366 1.00 54.37 310 THR D O 1
ATOM 14824 N N . ILE D 1 328 ? -16.719 -22.450 -76.331 1.00 55.73 311 ILE D N 1
ATOM 14825 C CA . ILE D 1 328 ? -18.120 -22.136 -76.552 1.00 57.89 311 ILE D CA 1
ATOM 14826 C C . ILE D 1 328 ? -18.923 -22.145 -75.257 1.00 55.27 311 ILE D C 1
ATOM 14827 O O . ILE D 1 328 ? -19.054 -23.162 -74.594 1.00 51.79 311 ILE D O 1
ATOM 14832 N N . ALA D 1 329 ? -19.458 -20.982 -74.927 1.00 57.25 312 ALA D N 1
ATOM 14833 C CA . ALA D 1 329 ? -20.341 -20.822 -73.771 1.00 59.70 312 ALA D CA 1
ATOM 14834 C C . ALA D 1 329 ? -21.734 -21.415 -73.952 1.00 63.98 312 ALA D C 1
ATOM 14835 O O . ALA D 1 329 ? -22.261 -22.056 -73.036 1.00 70.50 312 ALA D O 1
ATOM 14837 N N . TYR D 1 330 ? -22.337 -21.172 -75.107 1.00 63.91 313 TYR D N 1
ATOM 14838 C CA . TYR D 1 330 ? -23.734 -21.543 -75.308 1.00 64.08 313 TYR D CA 1
ATOM 14839 C C . TYR D 1 330 ? -23.948 -22.126 -76.673 1.00 65.10 313 TYR D C 1
ATOM 14840 O O . TYR D 1 330 ? -23.297 -21.713 -77.633 1.00 70.84 313 TYR D O 1
ATOM 14849 N N . VAL D 1 331 ? -24.871 -23.073 -76.764 1.00 62.86 314 VAL D N 1
ATOM 14850 C CA . VAL D 1 331 ? -25.262 -23.620 -78.047 1.00 58.01 314 VAL D CA 1
ATOM 14851 C C . VAL D 1 331 ? -26.756 -23.535 -78.214 1.00 56.79 314 VAL D C 1
ATOM 14852 O O . VAL D 1 331 ? -27.496 -24.010 -77.374 1.00 58.16 314 VAL D O 1
ATOM 14856 N N . GLU D 1 332 ? -27.193 -22.965 -79.324 1.00 57.46 315 GLU D N 1
ATOM 14857 C CA . GLU D 1 332 ? -28.609 -22.964 -79.645 1.00 55.78 315 GLU D CA 1
ATOM 14858 C C . GLU D 1 332 ? -28.929 -24.103 -80.593 1.00 50.25 315 GLU D C 1
ATOM 14859 O O . GLU D 1 332 ? -28.630 -24.039 -81.766 1.00 47.85 315 GLU D O 1
ATOM 14865 N N . ALA D 1 333 ? -29.561 -25.135 -80.061 1.00 54.01 316 ALA D N 1
ATOM 14866 C CA . ALA D 1 333 ? -29.836 -26.333 -80.826 1.00 56.20 316 ALA D CA 1
ATOM 14867 C C . ALA D 1 333 ? -31.115 -26.160 -81.607 1.00 57.73 316 ALA D C 1
ATOM 14868 O O . ALA D 1 333 ? -31.884 -25.216 -81.369 1.00 62.78 316 ALA D O 1
ATOM 14870 N N . HIS D 1 334 ? -31.344 -27.081 -82.533 1.00 57.48 317 HIS D N 1
ATOM 14871 C CA . HIS D 1 334 ? -32.635 -27.143 -83.196 1.00 64.52 317 HIS D CA 1
ATOM 14872 C C . HIS D 1 334 ? -33.778 -27.071 -82.190 1.00 65.73 317 HIS D C 1
ATOM 14873 O O . HIS D 1 334 ? -34.769 -26.399 -82.441 1.00 61.96 317 HIS D O 1
ATOM 14880 N N . GLY D 1 335 ? -33.624 -27.747 -81.053 1.00 66.45 318 GLY D N 1
ATOM 14881 C CA . GLY D 1 335 ? -34.592 -27.651 -79.957 1.00 64.98 318 GLY D CA 1
ATOM 14882 C C . GLY D 1 335 ? -35.965 -28.052 -80.437 1.00 68.71 318 GLY D C 1
ATOM 14883 O O . GLY D 1 335 ? -36.971 -27.394 -80.168 1.00 63.66 318 GLY D O 1
ATOM 14884 N N . THR D 1 336 ? -35.976 -29.153 -81.167 1.00 73.16 319 THR D N 1
ATOM 14885 C CA . THR D 1 336 ? -37.165 -29.645 -81.832 1.00 71.89 319 THR D CA 1
ATOM 14886 C C . THR D 1 336 ? -38.230 -30.037 -80.836 1.00 71.85 319 THR D C 1
ATOM 14887 O O . THR D 1 336 ? -39.408 -29.889 -81.103 1.00 72.38 319 THR D O 1
ATOM 14891 N N . GLY D 1 337 ? -37.801 -30.541 -79.686 1.00 71.66 320 GLY D N 1
ATOM 14892 C CA . GLY D 1 337 ? -38.728 -31.052 -78.676 1.00 67.92 320 GLY D CA 1
ATOM 14893 C C . GLY D 1 337 ? -39.236 -32.416 -79.063 1.00 65.52 320 GLY D C 1
ATOM 14894 O O . GLY D 1 337 ? -40.371 -32.773 -78.763 1.00 65.08 320 GLY D O 1
ATOM 14895 N N . THR D 1 338 ? -38.378 -33.173 -79.735 1.00 68.86 321 THR D N 1
ATOM 14896 C CA . THR D 1 338 ? -38.740 -34.486 -80.258 1.00 74.77 321 THR D CA 1
ATOM 14897 C C . THR D 1 338 ? -38.525 -35.598 -79.254 1.00 75.36 321 THR D C 1
ATOM 14898 O O . THR D 1 338 ? -37.650 -35.553 -78.382 1.00 72.92 321 THR D O 1
ATOM 14902 N N . LYS D 1 339 ? -39.359 -36.608 -79.414 1.00 80.93 322 LYS D N 1
ATOM 14903 C CA . LYS D 1 339 ? -39.260 -37.820 -78.640 1.00 83.85 322 LYS D CA 1
ATOM 14904 C C . LYS D 1 339 ? -37.900 -38.438 -78.903 1.00 82.33 322 LYS D C 1
ATOM 14905 O O . LYS D 1 339 ? -37.201 -38.823 -77.976 1.00 84.33 322 LYS D O 1
ATOM 14911 N N . LEU D 1 340 ? -37.530 -38.518 -80.173 1.00 82.59 323 LEU D N 1
ATOM 14912 C CA . LEU D 1 340 ? -36.256 -39.091 -80.575 1.00 83.36 323 LEU D CA 1
ATOM 14913 C C . LEU D 1 340 ? -35.247 -38.189 -81.263 1.00 80.62 323 LEU D C 1
ATOM 14914 O O . LEU D 1 340 ? -34.325 -38.682 -81.902 1.00 77.99 323 LEU D O 1
ATOM 14919 N N . GLY D 1 341 ? -35.432 -36.880 -81.127 1.00 79.01 324 GLY D N 1
ATOM 14920 C CA . GLY D 1 341 ? -34.537 -35.909 -81.728 1.00 77.47 324 GLY D CA 1
ATOM 14921 C C . GLY D 1 341 ? -33.770 -35.150 -80.665 1.00 74.95 324 GLY D C 1
ATOM 14922 O O . GLY D 1 341 ? -32.610 -34.786 -80.860 1.00 70.36 324 GLY D O 1
ATOM 14923 N N . ASP D 1 342 ? -34.424 -34.911 -79.532 1.00 77.51 325 ASP D N 1
ATOM 14924 C CA . ASP D 1 342 ? -33.802 -34.197 -78.425 1.00 81.58 325 ASP D CA 1
ATOM 14925 C C . ASP D 1 342 ? -32.546 -34.928 -77.967 1.00 78.51 325 ASP D C 1
ATOM 14926 O O . ASP D 1 342 ? -31.634 -34.317 -77.402 1.00 73.63 325 ASP D O 1
ATOM 14931 N N . PRO D 1 343 ? -32.516 -36.291 -78.231 1.00 77.13 326 PRO D N 1
ATOM 14932 C CA . PRO D 1 343 ? -31.292 -36.965 -77.784 1.00 73.57 326 PRO D CA 1
ATOM 14933 C C . PRO D 1 343 ? -30.300 -37.104 -78.933 1.00 72.91 326 PRO D C 1
ATOM 14934 O O . PRO D 1 343 ? -29.097 -37.227 -78.702 1.00 76.77 326 PRO D O 1
ATOM 14938 N N . ILE D 1 344 ? -30.810 -37.083 -80.160 1.00 73.22 327 ILE D N 1
ATOM 14939 C CA . ILE D 1 344 ? -29.966 -37.198 -81.342 1.00 67.71 327 ILE D CA 1
ATOM 14940 C C . ILE D 1 344 ? -29.159 -35.920 -81.530 1.00 65.38 327 ILE D C 1
ATOM 14941 O O . ILE D 1 344 ? -27.982 -35.963 -81.888 1.00 64.22 327 ILE D O 1
ATOM 14946 N N . GLU D 1 345 ? -29.801 -34.782 -81.285 1.00 63.50 328 GLU D N 1
ATOM 14947 C CA . GLU D 1 345 ? -29.143 -33.486 -81.418 1.00 64.68 328 GLU D CA 1
ATOM 14948 C C . GLU D 1 345 ? -27.906 -33.399 -80.544 1.00 70.78 328 GLU D C 1
ATOM 14949 O O . GLU D 1 345 ? -26.834 -32.990 -80.989 1.00 79.38 328 GLU D O 1
ATOM 14955 N N . LEU D 1 346 ? -28.076 -33.791 -79.291 1.00 68.56 329 LEU D N 1
ATOM 14956 C CA . LEU D 1 346 ? -26.993 -33.772 -78.307 1.00 65.02 329 LEU D CA 1
ATOM 14957 C C . LEU D 1 346 ? -25.993 -34.886 -78.491 1.00 62.95 329 LEU D C 1
ATOM 14958 O O . LEU D 1 346 ? -24.806 -34.724 -78.210 1.00 67.25 329 LEU D O 1
ATOM 14963 N N . SER D 1 347 ? -26.474 -36.025 -78.949 1.00 55.59 330 SER D N 1
ATOM 14964 C CA . SER D 1 347 ? -25.596 -37.150 -79.151 1.00 54.28 330 SER D CA 1
ATOM 14965 C C . SER D 1 347 ? -24.554 -36.695 -80.149 1.00 58.10 330 SER D C 1
ATOM 14966 O O . SER D 1 347 ? -23.383 -37.000 -80.022 1.00 63.08 330 SER D O 1
ATOM 14969 N N . ALA D 1 348 ? -25.008 -35.947 -81.143 1.00 57.11 331 ALA D N 1
ATOM 14970 C CA . ALA D 1 348 ? -24.132 -35.412 -82.184 1.00 56.71 331 ALA D CA 1
ATOM 14971 C C . ALA D 1 348 ? -23.184 -34.368 -81.635 1.00 53.72 331 ALA D C 1
ATOM 14972 O O . ALA D 1 348 ? -22.000 -34.346 -81.961 1.00 40.53 331 ALA D O 1
ATOM 14974 N N . LEU D 1 349 ? -23.732 -33.480 -80.824 1.00 56.24 332 LEU D N 1
ATOM 14975 C CA . LEU D 1 349 ? -22.942 -32.417 -80.232 1.00 59.36 332 LEU D CA 1
ATOM 14976 C C . LEU D 1 349 ? -21.879 -33.003 -79.338 1.00 64.23 332 LEU D C 1
ATOM 14977 O O . LEU D 1 349 ? -20.715 -32.616 -79.406 1.00 67.41 332 LEU D O 1
ATOM 14982 N N . GLN D 1 350 ? -22.295 -33.946 -78.507 1.00 66.28 333 GLN D N 1
ATOM 14983 C CA . GLN D 1 350 ? -21.389 -34.607 -77.587 1.00 65.10 333 GLN D CA 1
ATOM 14984 C C . GLN D 1 350 ? -20.304 -35.333 -78.366 1.00 65.58 333 GLN D C 1
ATOM 14985 O O . GLN D 1 350 ? -19.138 -35.326 -77.983 1.00 64.14 333 GLN D O 1
ATOM 14991 N N . SER D 1 351 ? -20.704 -35.951 -79.468 1.00 62.11 334 SER D N 1
ATOM 14992 C CA . SER D 1 351 ? -19.801 -36.756 -80.284 1.00 61.90 334 SER D CA 1
ATOM 14993 C C . SER D 1 351 ? -18.638 -35.957 -80.801 1.00 61.97 334 SER D C 1
ATOM 14994 O O . SER D 1 351 ? -17.506 -36.415 -80.783 1.00 64.35 334 SER D O 1
ATOM 14997 N N . VAL D 1 352 ? -18.922 -34.774 -81.310 1.00 65.98 335 VAL D N 1
ATOM 14998 C CA . VAL D 1 352 ? -17.862 -33.937 -81.860 1.00 69.69 335 VAL D CA 1
ATOM 14999 C C . VAL D 1 352 ? -16.983 -33.375 -80.760 1.00 69.98 335 VAL D C 1
ATOM 15000 O O . VAL D 1 352 ? -15.765 -33.468 -80.831 1.00 75.26 335 VAL D O 1
ATOM 15004 N N . TYR D 1 353 ? -17.550 -32.780 -79.734 1.00 70.85 336 TYR D N 1
ATOM 15005 C CA . TYR D 1 353 ? -16.728 -32.238 -78.664 1.00 69.01 336 TYR D CA 1
ATOM 15006 C C . TYR D 1 353 ? -16.009 -33.314 -77.914 1.00 70.17 336 TYR D C 1
ATOM 15007 O O . TYR D 1 353 ? -14.877 -33.162 -77.509 1.00 68.81 336 TYR D O 1
ATOM 15016 N N . GLY D 1 354 ? -16.686 -34.421 -77.717 1.00 73.44 337 GLY D N 1
ATOM 15017 C CA . GLY D 1 354 ? -16.065 -35.522 -76.989 1.00 74.41 337 GLY D CA 1
ATOM 15018 C C . GLY D 1 354 ? -14.746 -35.949 -77.582 1.00 78.84 337 GLY D C 1
ATOM 15019 O O . GLY D 1 354 ? -14.090 -36.832 -77.048 1.00 81.55 337 GLY D O 1
ATOM 15020 N N . ARG D 1 355 ? -14.359 -35.320 -78.687 1.00 83.27 338 ARG D N 1
ATOM 15021 C CA . ARG D 1 355 ? -13.103 -35.644 -79.353 1.00 83.13 338 ARG D CA 1
ATOM 15022 C C . ARG D 1 355 ? -12.145 -34.459 -79.331 1.00 82.96 338 ARG D C 1
ATOM 15023 O O . ARG D 1 355 ? -11.378 -34.249 -80.271 1.00 83.29 338 ARG D O 1
ATOM 15031 N N . TYR D 1 356 ? -12.193 -33.685 -78.251 1.00 82.64 339 TYR D N 1
ATOM 15032 C CA . TYR D 1 356 ? -11.330 -32.519 -78.104 1.00 87.18 339 TYR D CA 1
ATOM 15033 C C . TYR D 1 356 ? -10.922 -32.315 -76.649 1.00 94.09 339 TYR D C 1
ATOM 15034 O O . TYR D 1 356 ? -9.735 -32.236 -76.332 1.00 98.72 339 TYR D O 1
ATOM 15043 N N . THR D 1 357 ? -11.928 -32.221 -75.784 1.00 102.94 340 THR D N 1
ATOM 15044 C CA . THR D 1 357 ? -11.734 -32.012 -74.358 1.00 105.69 340 THR D CA 1
ATOM 15045 C C . THR D 1 357 ? -12.034 -33.301 -73.592 1.00 102.77 340 THR D C 1
ATOM 15046 O O . THR D 1 357 ? -12.595 -34.233 -74.169 1.00 100.15 340 THR D O 1
ATOM 15050 N N . ASP D 1 358 ? -11.672 -33.381 -72.309 1.00 30.00 341 ASP D N 1
ATOM 15051 C CA . ASP D 1 358 ? -11.002 -32.321 -71.545 1.00 30.00 341 ASP D CA 1
ATOM 15052 C C . ASP D 1 358 ? -11.943 -31.198 -71.108 1.00 30.00 341 ASP D C 1
ATOM 15053 O O . ASP D 1 358 ? -11.500 -30.142 -70.656 1.00 30.00 341 ASP D O 1
ATOM 15058 N N . LYS D 1 359 ? -13.192 -31.642 -71.299 1.00 115.84 342 LYS D N 1
ATOM 15059 C CA . LYS D 1 359 ? -14.497 -31.055 -71.115 1.00 109.98 342 LYS D CA 1
ATOM 15060 C C . LYS D 1 359 ? -15.205 -31.752 -69.967 1.00 104.94 342 LYS D C 1
ATOM 15061 O O . LYS D 1 359 ? -14.673 -32.685 -69.388 1.00 100.15 342 LYS D O 1
ATOM 15067 N N . LYS D 1 360 ? -16.414 -31.303 -69.640 1.00 102.45 343 LYS D N 1
ATOM 15068 C CA . LYS D 1 360 ? -17.142 -31.858 -68.506 1.00 109.87 343 LYS D CA 1
ATOM 15069 C C . LYS D 1 360 ? -18.437 -31.102 -68.133 1.00 111.11 343 LYS D C 1
ATOM 15070 O O . LYS D 1 360 ? -18.560 -30.557 -67.044 1.00 117.66 343 LYS D O 1
ATOM 15076 N N . GLN D 1 361 ? -19.411 -31.059 -69.030 1.00 96.34 344 GLN D N 1
ATOM 15077 C CA . GLN D 1 361 ? -20.635 -30.330 -68.743 1.00 90.59 344 GLN D CA 1
ATOM 15078 C C . GLN D 1 361 ? -20.190 -28.894 -68.576 1.00 87.76 344 GLN D C 1
ATOM 15079 O O . GLN D 1 361 ? -20.152 -28.376 -67.479 1.00 82.58 344 GLN D O 1
ATOM 15085 N N . TYR D 1 362 ? -19.833 -28.251 -69.676 1.00 83.35 345 TYR D N 1
ATOM 15086 C CA . TYR D 1 362 ? -19.335 -26.898 -69.591 1.00 84.39 345 TYR D CA 1
ATOM 15087 C C . TYR D 1 362 ? -20.081 -25.891 -70.435 1.00 86.99 345 TYR D C 1
ATOM 15088 O O . TYR D 1 362 ? -19.868 -24.686 -70.313 1.00 79.55 345 TYR D O 1
ATOM 15097 N N . CYS D 1 363 ? -20.951 -26.390 -71.296 1.00 83.07 346 CYS D N 1
ATOM 15098 C CA . CYS D 1 363 ? -21.681 -25.555 -72.224 1.00 78.42 346 CYS D CA 1
ATOM 15099 C C . CYS D 1 363 ? -23.183 -25.436 -72.087 1.00 75.93 346 CYS D C 1
ATOM 15100 O O . CYS D 1 363 ? -23.874 -26.429 -72.045 1.00 75.56 346 CYS D O 1
ATOM 15103 N N . GLY D 1 364 ? -23.701 -24.218 -72.061 1.00 71.93 347 GLY D N 1
ATOM 15104 C CA . GLY D 1 364 ? -25.145 -24.071 -71.979 1.00 73.12 347 GLY D CA 1
ATOM 15105 C C . GLY D 1 364 ? -25.803 -24.347 -73.313 1.00 74.08 347 GLY D C 1
ATOM 15106 O O . GLY D 1 364 ? -25.365 -23.870 -74.364 1.00 81.26 347 GLY D O 1
ATOM 15107 N N . ILE D 1 365 ? -26.864 -25.133 -73.262 1.00 66.68 348 ILE D N 1
ATOM 15108 C CA . ILE D 1 365 ? -27.597 -25.499 -74.449 1.00 64.99 348 ILE D CA 1
ATOM 15109 C C . ILE D 1 365 ? -29.061 -25.147 -74.251 1.00 65.22 348 ILE D C 1
ATOM 15110 O O . ILE D 1 365 ? -29.629 -25.420 -73.203 1.00 60.40 348 ILE D O 1
ATOM 15115 N N . GLY D 1 366 ? -29.666 -24.526 -75.250 1.00 67.33 349 GLY D N 1
ATOM 15116 C CA . GLY D 1 366 ? -31.012 -23.984 -75.110 1.00 63.91 349 GLY D CA 1
ATOM 15117 C C . GLY D 1 366 ? -31.713 -23.911 -76.440 1.00 58.04 349 GLY D C 1
ATOM 15118 O O . GLY D 1 366 ? -31.120 -24.183 -77.480 1.00 55.94 349 GLY D O 1
ATOM 15119 N N . SER D 1 367 ? -32.990 -23.567 -76.420 1.00 55.73 350 SER D N 1
ATOM 15120 C CA . SER D 1 367 ? -33.719 -23.380 -77.669 1.00 55.65 350 SER D CA 1
ATOM 15121 C C . SER D 1 367 ? -34.748 -22.275 -77.591 1.00 54.22 350 SER D C 1
ATOM 15122 O O . SER D 1 367 ? -35.561 -22.256 -76.680 1.00 57.30 350 SER D O 1
ATOM 15125 N N . VAL D 1 368 ? -34.734 -21.392 -78.581 1.00 50.80 351 VAL D N 1
ATOM 15126 C CA . VAL D 1 368 ? -35.698 -20.298 -78.649 1.00 49.72 351 VAL D CA 1
ATOM 15127 C C . VAL D 1 368 ? -37.086 -20.754 -79.089 1.00 49.63 351 VAL D C 1
ATOM 15128 O O . VAL D 1 368 ? -38.069 -20.042 -78.912 1.00 45.36 351 VAL D O 1
ATOM 15132 N N . LYS D 1 369 ? -37.163 -21.946 -79.658 1.00 50.71 352 LYS D N 1
ATOM 15133 C CA . LYS D 1 369 ? -38.436 -22.482 -80.142 1.00 52.62 352 LYS D CA 1
ATOM 15134 C C . LYS D 1 369 ? -39.439 -22.650 -79.032 1.00 52.77 352 LYS D C 1
ATOM 15135 O O . LYS D 1 369 ? -40.648 -22.629 -79.246 1.00 49.75 352 LYS D O 1
ATOM 15141 N N . THR D 1 370 ? -38.912 -22.866 -77.840 1.00 56.71 353 THR D N 1
ATOM 15142 C CA . THR D 1 370 ? -39.730 -23.047 -76.644 1.00 60.80 353 THR D CA 1
ATOM 15143 C C . THR D 1 370 ? -40.517 -21.789 -76.321 1.00 55.88 353 THR D C 1
ATOM 15144 O O . THR D 1 370 ? -41.682 -21.832 -75.923 1.00 48.55 353 THR D O 1
ATOM 15148 N N . ASN D 1 371 ? -39.856 -20.665 -76.509 1.00 50.20 354 ASN D N 1
ATOM 15149 C CA . ASN D 1 371 ? -40.517 -19.386 -76.410 1.00 53.80 354 ASN D CA 1
ATOM 15150 C C . ASN D 1 371 ? -41.530 -19.149 -77.504 1.00 54.50 354 ASN D C 1
ATOM 15151 O O . ASN D 1 371 ? -42.630 -18.660 -77.268 1.00 55.99 354 ASN D O 1
ATOM 15156 N N . LEU D 1 372 ? -41.112 -19.458 -78.722 1.00 58.70 355 LEU D N 1
ATOM 15157 C CA . LEU D 1 372 ? -41.767 -18.943 -79.920 1.00 56.78 355 LEU D CA 1
ATOM 15158 C C . LEU D 1 372 ? -42.572 -19.958 -80.686 1.00 56.69 355 LEU D C 1
ATOM 15159 O O . LEU D 1 372 ? -43.485 -19.600 -81.423 1.00 58.03 355 LEU D O 1
ATOM 15164 N N . GLY D 1 373 ? -42.199 -21.218 -80.564 1.00 56.63 356 GLY D N 1
ATOM 15165 C CA . GLY D 1 373 ? -42.714 -22.217 -81.476 1.00 58.60 356 GLY D CA 1
ATOM 15166 C C . GLY D 1 373 ? -41.772 -22.347 -82.652 1.00 56.55 356 GLY D C 1
ATOM 15167 O O . GLY D 1 373 ? -40.724 -21.702 -82.708 1.00 54.66 356 GLY D O 1
ATOM 15168 N N . HIS D 1 374 ? -42.150 -23.255 -83.548 1.00 56.53 357 HIS D N 1
ATOM 15169 C CA . HIS D 1 374 ? -41.383 -23.577 -84.736 1.00 52.04 357 HIS D CA 1
ATOM 15170 C C . HIS D 1 374 ? -41.809 -22.705 -85.897 1.00 48.97 357 HIS D C 1
ATOM 15171 O O . HIS D 1 374 ? -42.941 -22.776 -86.374 1.00 48.43 357 HIS D O 1
ATOM 15178 N N . LEU D 1 375 ? -40.877 -21.878 -86.340 1.00 49.70 358 LEU D N 1
ATOM 15179 C CA . LEU D 1 375 ? -41.103 -20.971 -87.433 1.00 56.38 358 LEU D CA 1
ATOM 15180 C C . LEU D 1 375 ? -40.174 -21.548 -88.481 1.00 63.09 358 LEU D C 1
ATOM 15181 O O . LEU D 1 375 ? -38.994 -21.233 -88.521 1.00 76.01 358 LEU D O 1
ATOM 15186 N N . ASP D 1 376 ? -40.715 -22.398 -89.324 1.00 61.24 359 ASP D N 1
ATOM 15187 C CA . ASP D 1 376 ? -39.917 -23.303 -90.127 1.00 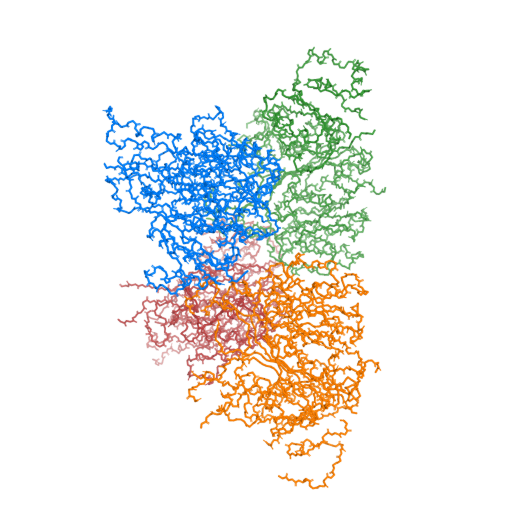64.96 359 ASP D CA 1
ATOM 15188 C C . ASP D 1 376 ? -38.872 -22.526 -90.906 1.00 61.07 359 ASP D C 1
ATOM 15189 O O . ASP D 1 376 ? -37.671 -22.743 -90.761 1.00 65.81 359 ASP D O 1
ATOM 15194 N N . THR D 1 377 ? -39.348 -21.625 -91.758 1.00 55.23 360 THR D N 1
ATOM 15195 C CA . THR D 1 377 ? -38.457 -20.936 -92.654 1.00 51.66 360 THR D CA 1
ATOM 15196 C C . THR D 1 377 ? -37.636 -19.979 -91.826 1.00 52.13 360 THR D C 1
ATOM 15197 O O . THR D 1 377 ? -36.428 -19.828 -92.031 1.00 47.46 360 THR D O 1
ATOM 15201 N N . ALA D 1 378 ? -38.311 -19.377 -90.854 1.00 50.76 361 ALA D N 1
ATOM 15202 C CA . ALA D 1 378 ? -37.743 -18.294 -90.069 1.00 47.24 361 ALA D CA 1
ATOM 15203 C C . ALA D 1 378 ? -37.156 -18.818 -88.772 1.00 42.13 361 ALA D C 1
ATOM 15204 O O . ALA D 1 378 ? -36.816 -18.047 -87.894 1.00 38.87 361 ALA D O 1
ATOM 15206 N N . ALA D 1 379 ? -37.026 -20.139 -88.671 1.00 42.80 362 ALA D N 1
ATOM 15207 C CA . ALA D 1 379 ? -36.458 -20.763 -87.489 1.00 44.87 362 ALA D CA 1
ATOM 15208 C C . ALA D 1 379 ? -35.031 -20.329 -87.314 1.00 53.12 362 ALA D C 1
ATOM 15209 O O . ALA D 1 379 ? -34.633 -19.903 -86.230 1.00 57.70 362 ALA D O 1
ATOM 15211 N N . GLY D 1 380 ? -34.261 -20.452 -88.386 1.00 56.01 363 GLY D N 1
ATOM 15212 C CA . GLY D 1 380 ? -32.847 -20.149 -88.307 1.00 54.24 363 GLY D CA 1
ATOM 15213 C C . GLY D 1 380 ? -32.732 -18.704 -87.886 1.00 56.06 363 GLY D C 1
ATOM 15214 O O . GLY D 1 380 ? -31.896 -18.336 -87.077 1.00 58.70 363 GLY D O 1
ATOM 15215 N N . MET D 1 381 ? -33.610 -17.885 -88.447 1.00 55.83 364 MET D N 1
ATOM 15216 C CA . MET D 1 381 ? -33.537 -16.457 -88.279 1.00 56.71 364 MET D CA 1
ATOM 15217 C C . MET D 1 381 ? -33.700 -16.080 -86.822 1.00 57.25 364 MET D C 1
ATOM 15218 O O . MET D 1 381 ? -32.967 -15.248 -86.301 1.00 58.00 364 MET D O 1
ATOM 15223 N N . ALA D 1 382 ? -34.689 -16.692 -86.181 1.00 57.16 365 ALA D N 1
ATOM 15224 C CA . ALA D 1 382 ? -34.983 -16.414 -84.778 1.00 50.27 365 ALA D CA 1
ATOM 15225 C C . ALA D 1 382 ? -33.838 -16.879 -83.909 1.00 47.55 365 ALA D C 1
ATOM 15226 O O . ALA D 1 382 ? -33.425 -16.188 -82.989 1.00 46.26 365 ALA D O 1
ATOM 15228 N N . GLY D 1 383 ? -33.335 -18.067 -84.204 1.00 48.00 366 GLY D N 1
ATOM 15229 C CA . GLY D 1 383 ? -32.216 -18.624 -83.455 1.00 49.47 366 GLY D CA 1
ATOM 15230 C C . GLY D 1 383 ? -31.028 -17.700 -83.597 1.00 55.05 366 GLY D C 1
ATOM 15231 O O . GLY D 1 383 ? -30.332 -17.394 -82.637 1.00 57.92 366 GLY D O 1
ATOM 15232 N N . CYS D 1 384 ? -30.833 -17.227 -84.816 1.00 57.14 367 CYS D N 1
ATOM 15233 C CA . CYS D 1 384 ? -29.721 -16.367 -85.157 1.00 56.16 367 CYS D CA 1
ATOM 15234 C C . CYS D 1 384 ? -29.751 -15.063 -84.360 1.00 55.56 367 CYS D C 1
ATOM 15235 O O . CYS D 1 384 ? -28.759 -14.669 -83.772 1.00 57.07 367 CYS D O 1
ATOM 15238 N N . ILE D 1 385 ? -30.890 -14.400 -84.345 1.00 53.51 368 ILE D N 1
ATOM 15239 C CA . ILE D 1 385 ? -31.030 -13.120 -83.639 1.00 52.03 368 ILE D CA 1
ATOM 15240 C C . ILE D 1 385 ? -30.892 -13.285 -82.129 1.00 51.20 368 ILE D C 1
ATOM 15241 O O . ILE D 1 385 ? -30.290 -12.461 -81.467 1.00 44.69 368 ILE D O 1
ATOM 15246 N N . LYS D 1 386 ? -31.441 -14.365 -81.599 1.00 50.58 369 LYS D N 1
ATOM 15247 C CA . LYS D 1 386 ? -31.346 -14.628 -80.176 1.00 50.38 369 LYS D CA 1
ATOM 15248 C C . LYS D 1 386 ? -29.889 -14.743 -79.765 1.00 48.92 369 LYS D C 1
ATOM 15249 O O . LYS D 1 386 ? -29.482 -14.228 -78.735 1.00 54.29 369 LYS D O 1
ATOM 15255 N N . VAL D 1 387 ? -29.122 -15.458 -80.574 1.00 46.65 370 VAL D N 1
ATOM 15256 C CA . VAL D 1 387 ? -27.692 -15.633 -80.341 1.00 44.97 370 VAL D CA 1
ATOM 15257 C C . VAL D 1 387 ? -26.869 -14.380 -80.564 1.00 47.25 370 VAL D C 1
ATOM 15258 O O . VAL D 1 387 ? -25.952 -14.061 -79.800 1.00 51.22 370 VAL D O 1
ATOM 15262 N N . VAL D 1 388 ? -27.180 -13.696 -81.647 1.00 47.66 371 VAL D N 1
ATOM 15263 C CA . VAL D 1 388 ? -26.509 -12.458 -81.956 1.00 47.03 371 VAL D CA 1
ATOM 15264 C C . VAL D 1 388 ? -26.805 -11.467 -80.833 1.00 52.14 371 VAL D C 1
ATOM 15265 O O . VAL D 1 388 ? -25.957 -10.680 -80.422 1.00 54.34 371 VAL D O 1
ATOM 15269 N N . MET D 1 389 ? -28.031 -11.521 -80.346 1.00 54.82 372 MET D N 1
ATOM 15270 C CA . MET D 1 389 ? -28.483 -10.692 -79.229 1.00 54.33 372 MET D CA 1
ATOM 15271 C C . MET D 1 389 ? -27.873 -11.062 -77.884 1.00 55.89 372 MET D C 1
ATOM 15272 O O . MET D 1 389 ? -27.519 -10.183 -77.096 1.00 54.95 372 MET D O 1
ATOM 15277 N N . SER D 1 390 ? -27.754 -12.353 -77.614 1.00 57.25 373 SER D N 1
ATOM 15278 C CA . SER D 1 390 ? -27.176 -12.805 -76.354 1.00 56.40 373 SER D CA 1
ATOM 15279 C C . SER D 1 390 ? -25.745 -12.304 -76.222 1.00 58.14 373 SER D C 1
ATOM 15280 O O . SER D 1 390 ? -25.304 -11.909 -75.153 1.00 60.40 373 SER D O 1
ATOM 15283 N N . LEU D 1 391 ? -25.011 -12.357 -77.322 1.00 55.97 374 LEU D N 1
ATOM 15284 C CA . LEU D 1 391 ? -23.631 -11.879 -77.335 1.00 56.93 374 LEU D CA 1
ATOM 15285 C C . LEU D 1 391 ? -23.497 -10.369 -77.191 1.00 59.70 374 LEU D C 1
ATOM 15286 O O . LEU D 1 391 ? -22.549 -9.859 -76.590 1.00 66.45 374 LEU D O 1
ATOM 15291 N N . TYR D 1 392 ? -24.455 -9.664 -77.753 1.00 56.30 375 TYR D N 1
ATOM 15292 C CA . TYR D 1 392 ? -24.440 -8.220 -77.709 1.00 53.85 375 TYR D CA 1
ATOM 15293 C C . TYR D 1 392 ? -24.507 -7.736 -76.271 1.00 56.64 375 TYR D C 1
ATOM 15294 O O . TYR D 1 392 ? -23.828 -6.794 -75.887 1.00 53.85 375 TYR D O 1
ATOM 15303 N N . HIS D 1 393 ? -25.341 -8.403 -75.492 1.00 63.19 376 HIS D N 1
ATOM 15304 C CA . HIS D 1 393 ? -25.544 -8.073 -74.089 1.00 62.58 376 HIS D CA 1
ATOM 15305 C C . HIS D 1 393 ? -24.802 -8.987 -73.133 1.00 63.98 376 HIS D C 1
ATOM 15306 O O . HIS D 1 393 ? -24.934 -8.846 -71.922 1.00 67.77 376 HIS D O 1
ATOM 15313 N N . GLN D 1 394 ? -24.055 -9.940 -73.665 1.00 65.40 377 GLN D N 1
ATOM 15314 C CA . GLN D 1 394 ? -23.264 -10.847 -72.826 1.00 68.20 377 GLN D CA 1
ATOM 15315 C C . GLN D 1 394 ? -24.098 -11.613 -71.801 1.00 69.45 377 GLN D C 1
ATOM 15316 O O . GLN D 1 394 ? -23.701 -11.757 -70.650 1.00 69.44 377 GLN D O 1
ATOM 15322 N N . GLU D 1 395 ? -25.247 -12.120 -72.224 1.00 77.11 378 GLU D N 1
ATOM 15323 C CA . GLU D 1 395 ? -26.084 -12.913 -71.328 1.00 76.34 378 GLU D CA 1
ATOM 15324 C C . GLU D 1 395 ? -26.478 -14.198 -71.990 1.00 71.72 378 GLU D C 1
ATOM 15325 O O . GLU D 1 395 ? -26.426 -14.317 -73.208 1.00 73.79 378 GLU D O 1
ATOM 15331 N N . ILE D 1 396 ? -26.874 -15.157 -71.173 1.00 69.66 379 ILE D N 1
ATOM 15332 C CA . ILE D 1 396 ? -27.408 -16.397 -71.684 1.00 69.95 379 ILE D CA 1
ATOM 15333 C C . ILE D 1 396 ? -28.871 -16.426 -71.320 1.00 72.79 379 ILE D C 1
ATOM 15334 O O . ILE D 1 396 ? -29.253 -16.174 -70.174 1.00 70.60 379 ILE D O 1
ATOM 15339 N N . ALA D 1 397 ? -29.689 -16.697 -72.323 1.00 72.52 380 ALA D N 1
ATOM 15340 C CA . ALA D 1 397 ? -31.115 -16.612 -72.157 1.00 73.41 380 ALA D CA 1
ATOM 15341 C C . ALA D 1 397 ? -31.596 -17.994 -71.809 1.00 73.53 380 ALA D C 1
ATOM 15342 O O . ALA D 1 397 ? -31.107 -18.967 -72.366 1.00 74.48 380 ALA D O 1
ATOM 15344 N N . PRO D 1 398 ? -32.550 -18.085 -70.875 1.00 74.36 381 PRO D N 1
ATOM 15345 C CA . PRO D 1 398 ? -33.022 -19.361 -70.377 1.00 69.17 381 PRO D CA 1
ATOM 15346 C C . PRO D 1 398 ? -33.906 -20.107 -71.358 1.00 66.30 381 PRO D C 1
ATOM 15347 O O . PRO D 1 398 ? -34.601 -19.506 -72.174 1.00 64.67 381 PRO D O 1
ATOM 15351 N N . SER D 1 399 ? -33.892 -21.419 -71.246 1.00 60.45 382 SER D N 1
ATOM 15352 C CA . SER D 1 399 ? -34.795 -22.245 -72.009 1.00 61.13 382 SER D CA 1
ATOM 15353 C C . SER D 1 399 ? -35.933 -22.590 -71.079 1.00 62.80 382 SER D C 1
ATOM 15354 O O . SER D 1 399 ? -35.700 -23.008 -69.936 1.00 65.23 382 SER D O 1
ATOM 15357 N N . ILE D 1 400 ? -37.159 -22.394 -71.553 1.00 62.13 383 ILE D N 1
ATOM 15358 C CA . ILE D 1 400 ? -38.313 -22.583 -70.695 1.00 60.56 383 ILE D CA 1
ATOM 15359 C C . ILE D 1 400 ? -38.987 -23.926 -70.877 1.00 61.35 383 ILE D C 1
ATOM 15360 O O . ILE D 1 400 ? -38.573 -24.745 -71.698 1.00 65.51 383 ILE D O 1
ATOM 15365 N N . ASN D 1 401 ? -40.018 -24.143 -70.071 1.00 63.30 384 ASN D N 1
ATOM 15366 C CA . ASN D 1 401 ? -40.755 -25.398 -70.079 1.00 64.84 384 ASN D CA 1
ATOM 15367 C C . ASN D 1 401 ? -39.874 -26.580 -69.733 1.00 66.24 384 ASN D C 1
ATOM 15368 O O . ASN D 1 401 ? -40.016 -27.666 -70.289 1.00 67.39 384 ASN D O 1
ATOM 15373 N N . TYR D 1 402 ? -38.960 -26.356 -68.808 1.00 68.17 385 TYR D N 1
ATOM 15374 C CA . TYR D 1 402 ? -38.043 -27.394 -68.408 1.00 76.27 385 TYR D CA 1
ATOM 15375 C C . TYR D 1 402 ? -38.272 -27.709 -66.948 1.00 80.95 385 TYR D C 1
ATOM 15376 O O . TYR D 1 402 ? -38.165 -26.841 -66.085 1.00 82.30 385 TYR D O 1
ATOM 15385 N N . LYS D 1 403 ? -38.611 -28.959 -66.684 1.00 86.17 386 LYS D N 1
ATOM 15386 C CA . LYS D 1 403 ? -38.851 -29.407 -65.320 1.00 88.40 386 LYS D CA 1
ATOM 15387 C C . LYS D 1 403 ? -37.703 -30.289 -64.847 1.00 91.53 386 LYS D C 1
ATOM 15388 O O . LYS D 1 403 ? -37.085 -30.028 -63.817 1.00 96.50 386 LYS D O 1
ATOM 15394 N N . GLU D 1 404 ? -37.420 -31.333 -65.609 1.00 86.75 387 GLU D N 1
ATOM 15395 C CA . GLU D 1 404 ? -36.252 -32.163 -65.353 1.00 88.55 387 GLU D CA 1
ATOM 15396 C C . GLU D 1 404 ? -35.751 -32.734 -66.673 1.00 89.29 387 GLU D C 1
ATOM 15397 O O . GLU D 1 404 ? -36.528 -32.912 -67.610 1.00 85.79 387 GLU D O 1
ATOM 15403 N N . PRO D 1 405 ? -34.452 -33.050 -66.746 1.00 89.99 388 PRO D N 1
ATOM 15404 C CA . PRO D 1 405 ? -33.881 -33.481 -68.001 1.00 86.57 388 PRO D CA 1
ATOM 15405 C C . PRO D 1 405 ? -34.345 -34.867 -68.375 1.00 83.70 388 PRO D C 1
ATOM 15406 O O . PRO D 1 405 ? -34.515 -35.731 -67.515 1.00 80.93 388 PRO D O 1
ATOM 15410 N N . ASN D 1 406 ? -34.441 -35.120 -69.678 1.00 88.07 389 ASN D N 1
ATOM 15411 C CA . ASN D 1 406 ? -34.755 -36.452 -70.167 1.00 90.31 389 ASN D CA 1
ATOM 15412 C C . ASN D 1 406 ? -33.436 -37.202 -69.964 1.00 89.03 389 ASN D C 1
ATOM 15413 O O . ASN D 1 406 ? -32.395 -36.770 -70.459 1.00 88.11 389 ASN D O 1
ATOM 15418 N N . PRO D 1 407 ? -33.473 -38.305 -69.224 1.00 91.33 390 PRO D N 1
ATOM 15419 C CA . PRO D 1 407 ? -32.270 -39.066 -68.896 1.00 91.02 390 PRO D CA 1
ATOM 15420 C C . PRO D 1 407 ? -31.705 -39.794 -70.104 1.00 93.06 390 PRO D C 1
ATOM 15421 O O . PRO D 1 407 ? -30.762 -40.554 -69.967 1.00 90.23 390 PRO D O 1
ATOM 15425 N N . ASN D 1 408 ? -32.287 -39.554 -71.274 1.00 97.39 391 ASN D N 1
ATOM 15426 C CA . ASN D 1 408 ? -31.831 -40.195 -72.502 1.00 99.06 391 ASN D CA 1
ATOM 15427 C C . ASN D 1 408 ? -30.693 -39.427 -73.164 1.00 94.32 391 ASN D C 1
ATOM 15428 O O . ASN D 1 408 ? -30.115 -39.882 -74.151 1.00 95.95 391 ASN D O 1
ATOM 15433 N N . LEU D 1 409 ? -30.365 -38.284 -72.586 1.00 89.54 392 LEU D N 1
ATOM 15434 C CA . LEU D 1 409 ? -29.302 -37.433 -73.088 1.00 84.07 392 LEU D CA 1
ATOM 15435 C C . LEU D 1 409 ? -28.001 -37.713 -72.388 1.00 84.52 392 LEU D C 1
ATOM 15436 O O . LEU D 1 409 ? -26.927 -37.558 -72.928 1.00 83.11 392 LEU D O 1
ATOM 15441 N N . HIS D 1 410 ? -28.116 -38.130 -71.158 1.00 88.07 393 HIS D N 1
ATOM 15442 C CA . HIS D 1 410 ? -26.947 -38.386 -70.325 1.00 92.93 393 HIS D CA 1
ATOM 15443 C C . HIS D 1 410 ? -26.034 -37.167 -70.266 1.00 93.33 393 HIS D C 1
ATOM 15444 O O . HIS D 1 410 ? -24.830 -37.269 -70.501 1.00 96.94 393 HIS D O 1
ATOM 15451 N N . LEU D 1 411 ? -26.614 -36.013 -69.952 1.00 88.31 394 LEU D N 1
ATOM 15452 C CA . LEU D 1 411 ? -25.854 -34.772 -69.862 1.00 94.36 394 LEU D CA 1
ATOM 15453 C C . LEU D 1 411 ? -24.744 -34.886 -68.823 1.00 101.64 394 LEU D C 1
ATOM 15454 O O . LEU D 1 411 ? -23.760 -34.148 -68.868 1.00 106.76 394 LEU D O 1
ATOM 15459 N N . GLU D 1 412 ? -24.909 -35.816 -67.887 1.00 103.20 395 GLU D N 1
ATOM 15460 C CA . GLU D 1 412 ? -23.922 -36.028 -66.835 1.00 101.12 395 GLU D CA 1
ATOM 15461 C C . GLU D 1 412 ? -22.502 -36.007 -67.390 1.00 97.70 395 GLU D C 1
ATOM 15462 O O . GLU D 1 412 ? -21.598 -35.427 -66.788 1.00 100.87 395 GLU D O 1
ATOM 15468 N N . ASP D 1 413 ? -22.312 -36.644 -68.541 1.00 94.21 396 ASP D N 1
ATOM 15469 C CA . ASP D 1 413 ? -20.999 -36.700 -69.180 1.00 98.68 396 ASP D CA 1
ATOM 15470 C C . ASP D 1 413 ? -20.962 -35.766 -70.372 1.00 95.41 396 ASP D C 1
ATOM 15471 O O . ASP D 1 413 ? -19.926 -35.570 -71.002 1.00 97.03 396 ASP D O 1
ATOM 15476 N N . SER D 1 414 ? -22.116 -35.183 -70.654 1.00 92.80 397 SER D N 1
ATOM 15477 C CA . SER D 1 414 ? -22.241 -34.153 -71.657 1.00 92.35 397 SER D CA 1
ATOM 15478 C C . SER D 1 414 ? -21.492 -32.941 -71.171 1.00 87.57 397 SER D C 1
ATOM 15479 O O . SER D 1 414 ? -21.551 -32.586 -69.994 1.00 84.76 397 SER D O 1
ATOM 15482 N N . PRO D 1 415 ? -20.768 -32.301 -72.079 1.00 87.13 398 PRO D N 1
ATOM 15483 C CA . PRO D 1 415 ? -20.197 -31.006 -71.815 1.00 84.71 398 PRO D CA 1
ATOM 15484 C C . PRO D 1 415 ? -21.275 -30.019 -71.429 1.00 83.88 398 PRO D C 1
ATOM 15485 O O . PRO D 1 415 ? -21.016 -29.018 -70.762 1.00 86.17 398 PRO D O 1
ATOM 15489 N N . PHE D 1 416 ? -22.476 -30.322 -71.890 1.00 82.59 399 PHE D N 1
ATOM 15490 C CA . PHE D 1 416 ? -23.624 -29.422 -71.784 1.00 80.63 399 PHE D CA 1
ATOM 15491 C C . PHE D 1 416 ? -24.419 -29.495 -70.501 1.00 75.37 399 PHE D C 1
ATOM 15492 O O . PHE D 1 416 ? -24.526 -30.534 -69.861 1.00 81.38 399 PHE D O 1
ATOM 15500 N N . PHE D 1 417 ? -24.986 -28.355 -70.152 1.00 67.39 400 PHE D N 1
ATOM 15501 C CA . PHE D 1 417 ? -26.020 -28.297 -69.157 1.00 62.66 400 PHE D CA 1
ATOM 15502 C C . PHE D 1 417 ? -27.135 -27.434 -69.714 1.00 58.81 400 PHE D C 1
ATOM 15503 O O . PHE D 1 417 ? -26.893 -26.385 -70.299 1.00 61.30 400 PHE D O 1
ATOM 15511 N N . VAL D 1 418 ? -28.363 -27.868 -69.516 1.00 58.87 401 VAL D N 1
ATOM 15512 C CA . VAL D 1 418 ? -29.494 -27.091 -69.982 1.00 61.04 401 VAL D CA 1
ATOM 15513 C C . VAL D 1 418 ? -29.529 -25.798 -69.207 1.00 59.23 401 VAL D C 1
ATOM 15514 O O . VAL D 1 418 ? -29.211 -25.764 -68.026 1.00 58.07 401 VAL D O 1
ATOM 15518 N N . ALA D 1 419 ? -29.948 -24.741 -69.873 1.00 63.00 402 ALA D N 1
ATOM 15519 C CA . ALA D 1 419 ? -30.007 -23.436 -69.246 1.00 66.19 402 ALA D CA 1
ATOM 15520 C C . ALA D 1 419 ? -31.359 -23.230 -68.602 1.00 70.91 402 ALA D C 1
ATOM 15521 O O . ALA D 1 419 ? -32.309 -22.753 -69.235 1.00 78.69 402 ALA D O 1
ATOM 15523 N N . GLU D 1 420 ? -31.453 -23.605 -67.336 1.00 70.96 403 GLU D N 1
ATOM 15524 C CA . GLU D 1 420 ? -32.730 -23.507 -66.647 1.00 74.49 403 GLU D CA 1
ATOM 15525 C C . GLU D 1 420 ? -33.139 -22.047 -66.395 1.00 79.32 403 GLU D C 1
ATOM 15526 O O . GLU D 1 420 ? -34.320 -21.713 -66.523 1.00 73.35 403 GLU D O 1
ATOM 15532 N N . GLU D 1 421 ? -32.188 -21.173 -66.061 1.00 88.45 404 GLU D N 1
ATOM 15533 C CA . GLU D 1 421 ? -32.567 -19.816 -65.639 1.00 92.45 404 GLU D CA 1
ATOM 15534 C C . GLU D 1 421 ? -31.378 -19.211 -66.393 1.00 93.44 404 GLU D C 1
ATOM 15535 O O . GLU D 1 421 ? -30.639 -19.930 -67.042 1.00 100.64 404 GLU D O 1
ATOM 15541 N N . LYS D 1 422 ? -31.180 -17.912 -66.285 1.00 87.67 405 LYS D N 1
ATOM 15542 C CA . LYS D 1 422 ? -30.058 -17.275 -66.944 1.00 82.28 405 LYS D CA 1
ATOM 15543 C C . LYS D 1 422 ? -28.676 -17.127 -66.399 1.00 84.12 405 LYS D C 1
ATOM 15544 O O . LYS D 1 422 ? -28.383 -17.568 -65.308 1.00 86.88 405 LYS D O 1
ATOM 15550 N N . LYS D 1 423 ? -27.821 -16.497 -67.171 1.00 83.68 406 LYS D N 1
ATOM 15551 C CA . LYS D 1 423 ? -26.474 -16.309 -66.740 1.00 85.79 406 LYS D CA 1
ATOM 15552 C C . LYS D 1 423 ? -25.954 -15.018 -67.283 1.00 87.93 406 LYS D C 1
ATOM 15553 O O . LYS D 1 423 ? -25.661 -14.909 -68.451 1.00 81.47 406 LYS D O 1
ATOM 15559 N N . GLU D 1 424 ? -25.840 -14.029 -66.415 1.00 30.00 407 GLU D N 1
ATOM 15560 C CA . GLU D 1 424 ? -25.313 -12.742 -66.798 1.00 30.00 407 GLU D CA 1
ATOM 15561 C C . GLU D 1 424 ? -23.876 -13.093 -66.995 1.00 30.00 407 GLU D C 1
ATOM 15562 O O . GLU D 1 424 ? -23.369 -13.966 -66.300 1.00 30.00 407 GLU D O 1
ATOM 15568 N N . LEU D 1 425 ? -23.153 -12.492 -67.921 1.00 30.00 408 LEU D N 1
ATOM 15569 C CA . LEU D 1 425 ? -21.778 -12.947 -68.072 1.00 30.00 408 LEU D CA 1
ATOM 15570 C C . LEU D 1 425 ? -20.716 -11.921 -67.907 1.00 30.00 408 LEU D C 1
ATOM 15571 O O . LEU D 1 425 ? -20.987 -10.736 -67.900 1.00 30.00 408 LEU D O 1
ATOM 15576 N N . THR D 1 426 ? -19.497 -12.394 -67.748 1.00 94.43 409 THR D N 1
ATOM 15577 C CA . THR D 1 426 ? -18.379 -11.520 -67.510 1.00 95.34 409 THR D CA 1
ATOM 15578 C C . THR D 1 426 ? -17.306 -11.731 -68.545 1.00 98.61 409 THR D C 1
ATOM 15579 O O . THR D 1 426 ? -17.056 -12.852 -68.953 1.00 102.04 409 THR D O 1
ATOM 15583 N N . ARG D 1 427 ? -16.679 -10.642 -68.971 1.00 30.00 410 ARG D N 1
ATOM 15584 C CA . ARG D 1 427 ? -15.668 -10.696 -69.990 1.00 30.00 410 ARG D CA 1
ATOM 15585 C C . ARG D 1 427 ? -14.449 -11.429 -69.529 1.00 30.00 410 ARG D C 1
ATOM 15586 O O . ARG D 1 427 ? -14.253 -11.549 -68.357 1.00 30.00 410 ARG D O 1
ATOM 15594 N N . GLU D 1 428 ? -13.641 -11.943 -70.444 1.00 30.00 411 GLU D N 1
ATOM 15595 C CA . GLU D 1 428 ? -12.462 -12.680 -70.034 1.00 30.00 411 GLU D CA 1
ATOM 15596 C C . GLU D 1 428 ? -11.399 -12.832 -71.117 1.00 30.00 411 GLU D C 1
ATOM 15597 O O . GLU D 1 428 ? -11.326 -12.048 -72.050 1.00 30.00 411 GLU D O 1
ATOM 15603 N N . ALA D 1 431 ? -13.117 -12.727 -75.936 1.00 73.33 414 ALA D N 1
ATOM 15604 C CA . ALA D 1 431 ? -14.042 -12.471 -76.855 1.00 72.48 414 ALA D CA 1
ATOM 15605 C C . ALA D 1 431 ? -14.849 -13.954 -76.605 1.00 71.87 414 ALA D C 1
ATOM 15606 O O . ALA D 1 431 ? -14.243 -14.991 -76.874 1.00 71.98 414 ALA D O 1
ATOM 15608 N N . HIS D 1 432 ? -16.151 -13.723 -76.435 1.00 67.48 415 HIS D N 1
ATOM 15609 C CA . HIS D 1 432 ? -16.956 -14.807 -76.329 1.00 73.58 415 HIS D CA 1
ATOM 15610 C C . HIS D 1 432 ? -17.525 -15.305 -77.803 1.00 73.78 415 HIS D C 1
ATOM 15611 O O . HIS D 1 432 ? -17.391 -14.474 -78.736 1.00 77.87 415 HIS D O 1
ATOM 15618 N N . ARG D 1 433 ? -17.804 -16.618 -77.839 1.00 68.38 416 ARG D N 1
ATOM 15619 C CA . ARG D 1 433 ? -18.590 -17.495 -78.834 1.00 67.45 416 ARG D CA 1
ATOM 15620 C C . ARG D 1 433 ? -19.832 -18.340 -78.419 1.00 62.97 416 ARG D C 1
ATOM 15621 O O . ARG D 1 433 ? -19.964 -18.840 -77.292 1.00 61.48 416 ARG D O 1
ATOM 15629 N N . MET D 1 434 ? -20.693 -18.565 -79.414 1.00 61.13 417 MET D N 1
ATOM 15630 C CA . MET D 1 434 ? -21.936 -19.351 -79.248 1.00 59.05 417 MET D CA 1
ATOM 15631 C C . MET D 1 434 ? -22.230 -20.020 -80.571 1.00 53.25 417 MET D C 1
ATOM 15632 O O . MET D 1 434 ? -22.191 -19.369 -81.618 1.00 52.33 417 MET D O 1
ATOM 15637 N N . ALA D 1 435 ? -22.517 -21.314 -80.521 1.00 49.81 418 ALA D N 1
ATOM 15638 C CA . ALA D 1 435 ? -22.888 -22.043 -81.726 1.00 49.40 418 ALA D CA 1
ATOM 15639 C C . ALA D 1 435 ? -24.397 -22.071 -81.949 1.00 49.31 418 ALA D C 1
ATOM 15640 O O . ALA D 1 435 ? -25.178 -21.899 -81.036 1.00 50.86 418 ALA D O 1
ATOM 15642 N N . LEU D 1 436 ? -24.776 -22.307 -83.199 1.00 49.66 419 LEU D N 1
ATOM 15643 C CA . LEU D 1 436 ? -26.164 -22.331 -83.623 1.00 44.54 419 LEU D CA 1
ATOM 15644 C C . LEU D 1 436 ? -26.389 -23.483 -84.585 1.00 43.99 419 LEU D C 1
ATOM 15645 O O . LEU D 1 436 ? -25.564 -23.747 -85.452 1.00 47.79 419 LEU D O 1
ATOM 15650 N N . SER D 1 437 ? -27.506 -24.168 -84.433 1.00 43.46 420 SER D N 1
ATOM 15651 C CA . SER D 1 437 ? -27.822 -25.296 -85.282 1.00 44.92 420 SER D CA 1
ATOM 15652 C C . SER D 1 437 ? -29.205 -25.161 -85.870 1.00 48.46 420 SER D C 1
ATOM 15653 O O . SER D 1 437 ? -30.142 -24.713 -85.207 1.00 52.19 420 SER D O 1
ATOM 15656 N N . SER D 1 438 ? -29.318 -25.547 -87.131 1.00 49.50 421 SER D N 1
ATOM 15657 C CA . SER D 1 438 ? -30.592 -25.706 -87.779 1.00 51.62 421 SER D CA 1
ATOM 15658 C C . SER D 1 438 ? -30.515 -26.957 -88.607 1.00 50.82 421 SER D C 1
ATOM 15659 O O . SER D 1 438 ? -29.623 -27.113 -89.424 1.00 52.15 421 SER D O 1
ATOM 15662 N N . PHE D 1 439 ? -31.445 -27.863 -88.391 1.00 51.83 422 PHE D N 1
ATOM 15663 C CA . PHE D 1 439 ? -31.495 -29.069 -89.191 1.00 57.59 422 PHE D CA 1
ATOM 15664 C C . PHE D 1 439 ? -32.817 -29.140 -89.903 1.00 59.18 422 PHE D C 1
ATOM 15665 O O . PHE D 1 439 ? -33.882 -29.093 -89.286 1.00 58.32 422 PHE D O 1
ATOM 15673 N N . GLY D 1 440 ? -32.740 -29.272 -91.214 1.00 62.23 423 GLY D N 1
ATOM 15674 C CA . GLY D 1 440 ? -33.918 -29.201 -92.051 1.00 60.24 423 GLY D CA 1
ATOM 15675 C C . GLY D 1 440 ? -34.794 -30.425 -91.970 1.00 58.81 423 GLY D C 1
ATOM 15676 O O . GLY D 1 440 ? -34.366 -31.503 -91.562 1.00 47.89 423 GLY D O 1
ATOM 15677 N N . LEU D 1 441 ? -36.044 -30.223 -92.358 1.00 57.78 424 LEU D N 1
ATOM 15678 C CA . LEU D 1 441 ? -37.004 -31.298 -92.470 1.00 55.78 424 LEU D CA 1
ATOM 15679 C C . LEU D 1 441 ? -36.577 -32.238 -93.569 1.00 53.71 424 LEU D C 1
ATOM 15680 O O . LEU D 1 441 ? -36.703 -33.452 -93.458 1.00 56.72 424 LEU D O 1
ATOM 15685 N N . GLY D 1 442 ? -36.069 -31.654 -94.639 1.00 47.78 425 GLY D N 1
ATOM 15686 C CA . GLY D 1 442 ? -35.584 -32.425 -95.766 1.00 48.26 425 GLY D CA 1
ATOM 15687 C C . GLY D 1 442 ? -34.342 -33.243 -95.469 1.00 47.23 425 GLY D C 1
ATOM 15688 O O . GLY D 1 442 ? -34.087 -34.252 -96.118 1.00 49.07 425 GLY D O 1
ATOM 15689 N N . GLY D 1 443 ? -33.552 -32.801 -94.505 1.00 44.99 426 GLY D N 1
ATOM 15690 C CA . GLY D 1 443 ? -32.252 -33.410 -94.263 1.00 45.01 426 GLY D CA 1
ATOM 15691 C C . GLY D 1 443 ? -31.073 -32.521 -94.579 1.00 43.32 426 GLY D C 1
ATOM 15692 O O . GLY D 1 443 ? -29.937 -32.989 -94.630 1.00 42.61 426 GLY D O 1
ATOM 15693 N N . THR D 1 444 ? -31.328 -31.241 -94.772 1.00 45.35 427 THR D N 1
ATOM 15694 C CA . THR D 1 444 ? -30.242 -30.299 -94.949 1.00 43.79 427 THR D CA 1
ATOM 15695 C C . THR D 1 444 ? -29.969 -29.693 -93.592 1.00 44.33 427 THR D C 1
ATOM 15696 O O . THR D 1 444 ? -30.840 -29.091 -92.982 1.00 46.19 427 THR D O 1
ATOM 15700 N N . ASN D 1 445 ? -28.742 -29.863 -93.136 1.00 43.87 428 ASN D N 1
ATOM 15701 C CA . ASN D 1 445 ? -28.360 -29.478 -91.797 1.00 43.83 428 ASN D CA 1
ATOM 15702 C C . ASN D 1 445 ? -27.486 -28.268 -91.896 1.00 44.51 428 ASN D C 1
ATOM 15703 O O . ASN D 1 445 ? -26.622 -28.199 -92.762 1.00 49.11 428 ASN D O 1
ATOM 15708 N N . THR D 1 446 ? -27.692 -27.314 -91.010 1.00 45.63 429 THR D N 1
ATOM 15709 C CA . THR D 1 446 ? -26.872 -26.120 -91.004 1.00 48.33 429 THR D CA 1
ATOM 15710 C C . THR D 1 446 ? -26.339 -25.890 -89.624 1.00 52.03 429 THR D C 1
ATOM 15711 O O . THR D 1 446 ? -27.054 -26.054 -88.640 1.00 54.67 429 THR D O 1
ATOM 15715 N N . HIS D 1 447 ? -25.080 -25.492 -89.555 1.00 51.91 430 HIS D N 1
ATOM 15716 C CA . HIS D 1 447 ? -24.469 -25.151 -88.295 1.00 51.32 430 HIS D CA 1
ATOM 15717 C C . HIS D 1 447 ? -23.663 -23.873 -88.468 1.00 51.10 430 HIS D C 1
ATOM 15718 O O . HIS D 1 447 ? -22.951 -23.713 -89.441 1.00 54.53 430 HIS D O 1
ATOM 15725 N N . ALA D 1 448 ? -23.767 -22.960 -87.518 1.00 50.56 431 ALA D N 1
ATOM 15726 C CA . ALA D 1 448 ? -23.031 -21.705 -87.609 1.00 44.70 431 ALA D CA 1
ATOM 15727 C C . ALA D 1 448 ? -22.429 -21.349 -86.278 1.00 44.21 431 ALA D C 1
ATOM 15728 O O . ALA D 1 448 ? -22.905 -21.791 -85.242 1.00 46.29 431 ALA D O 1
ATOM 15730 N N . ILE D 1 449 ? -21.384 -20.535 -86.295 1.00 44.46 432 ILE D N 1
ATOM 15731 C CA . ILE D 1 449 ? -20.784 -20.067 -85.052 1.00 41.56 432 ILE D CA 1
ATOM 15732 C C . ILE D 1 449 ? -20.611 -18.583 -85.049 1.00 41.88 432 ILE D C 1
ATOM 15733 O O . ILE D 1 449 ? -20.201 -18.017 -86.038 1.00 42.30 432 ILE D O 1
ATOM 15738 N N . PHE D 1 450 ? -20.855 -17.962 -83.904 1.00 49.55 433 PHE D N 1
ATOM 15739 C CA . PHE D 1 450 ? -20.674 -16.521 -83.783 1.00 52.57 433 PHE D CA 1
ATOM 15740 C C . PHE D 1 450 ? -19.723 -16.192 -82.664 1.00 55.06 433 PHE D C 1
ATOM 15741 O O . PHE D 1 450 ? -19.535 -16.967 -81.739 1.00 54.12 433 PHE D O 1
ATOM 15749 N N . GLU D 1 451 ? -19.156 -15.002 -82.747 1.00 60.25 434 GLU D N 1
ATOM 15750 C CA . GLU D 1 451 ? -18.182 -14.558 -81.784 1.00 60.71 434 GLU D CA 1
ATOM 15751 C C . GLU D 1 451 ? -18.560 -13.153 -81.338 1.00 58.43 434 GLU D C 1
ATOM 15752 O O . GLU D 1 451 ? -19.137 -12.383 -82.094 1.00 56.31 434 GLU D O 1
ATOM 15758 N N . GLN D 1 452 ? -18.268 -12.838 -80.090 1.00 57.63 435 GLN D N 1
ATOM 15759 C CA . GLN D 1 452 ? -18.622 -11.542 -79.520 1.00 58.35 435 GLN D CA 1
ATOM 15760 C C . GLN D 1 452 ? -17.713 -10.441 -80.023 1.00 55.59 435 GLN D C 1
ATOM 15761 O O . GLN D 1 452 ? -16.534 -10.662 -80.261 1.00 58.04 435 GLN D O 1
ATOM 15767 N N . TYR D 1 453 ? -18.275 -9.249 -80.169 1.00 55.11 436 TYR D N 1
ATOM 15768 C CA . TYR D 1 453 ? -17.506 -8.075 -80.575 1.00 56.12 436 TYR D CA 1
ATOM 15769 C C . TYR D 1 453 ? -17.493 -7.052 -79.453 1.00 61.38 436 TYR D C 1
ATOM 15770 O O . TYR D 1 453 ? -18.508 -6.407 -79.178 1.00 65.45 436 TYR D O 1
ATOM 15779 N N . PRO D 1 454 ? -16.346 -6.928 -78.778 1.00 67.88 437 PRO D N 1
ATOM 15780 C CA . PRO D 1 454 ? -16.212 -5.963 -77.705 1.00 71.99 437 PRO D CA 1
ATOM 15781 C C . PRO D 1 454 ? -16.220 -4.521 -78.199 1.00 73.20 437 PRO D C 1
ATOM 15782 O O . PRO D 1 454 ? -15.789 -4.249 -79.323 1.00 74.90 437 PRO D O 1
ATOM 15786 N N . ASP D 1 455 ? -16.719 -3.619 -77.359 1.00 70.88 438 ASP D N 1
ATOM 15787 C CA . ASP D 1 455 ? -16.752 -2.201 -77.675 1.00 71.20 438 ASP D CA 1
ATOM 15788 C C . ASP D 1 455 ? -17.313 -1.953 -79.072 1.00 67.61 438 ASP D C 1
ATOM 15789 O O . ASP D 1 455 ? -16.991 -0.947 -79.711 1.00 65.68 438 ASP D O 1
ATOM 15794 N N . ALA D 1 463 ? -18.759 18.689 -79.788 1.00 92.44 446 ALA D N 1
ATOM 15795 C CA . ALA D 1 463 ? -19.543 19.762 -80.386 1.00 88.84 446 ALA D CA 1
ATOM 15796 C C . ALA D 1 463 ? -20.687 20.107 -79.464 1.00 92.67 446 ALA D C 1
ATOM 15797 O O . ALA D 1 463 ? -21.106 19.286 -78.650 1.00 95.86 446 ALA D O 1
ATOM 15799 N N . GLY D 1 464 ? -21.184 21.326 -79.581 1.00 95.45 447 GLY D N 1
ATOM 15800 C CA . GLY D 1 464 ? -22.293 21.745 -78.752 1.00 94.95 447 GLY D CA 1
ATOM 15801 C C . GLY D 1 464 ? -23.653 21.704 -79.421 1.00 98.86 447 GLY D C 1
ATOM 15802 O O . GLY D 1 464 ? -24.673 21.439 -78.795 1.00 103.89 447 GLY D O 1
ATOM 15803 N N . PRO D 1 465 ? -23.659 22.064 -80.718 1.00 105.21 448 PRO D N 1
ATOM 15804 C CA . PRO D 1 465 ? -24.831 22.222 -81.533 1.00 108.60 448 PRO D CA 1
ATOM 15805 C C . PRO D 1 465 ? -25.070 21.130 -82.612 1.00 116.12 448 PRO D C 1
ATOM 15806 O O . PRO D 1 465 ? -24.183 20.813 -83.434 1.00 118.50 448 PRO D O 1
ATOM 15810 N N . PHE D 1 466 ? -26.277 20.552 -82.566 1.00 113.94 449 PHE D N 1
ATOM 15811 C CA . PHE D 1 466 ? -26.605 19.393 -83.411 1.00 113.36 449 PHE D CA 1
ATOM 15812 C C . PHE D 1 466 ? -27.869 19.524 -84.202 1.00 120.07 449 PHE D C 1
ATOM 15813 O O . PHE D 1 466 ? -28.829 20.159 -83.749 1.00 135.30 449 PHE D O 1
ATOM 15821 N N . ILE D 1 467 ? -27.895 18.865 -85.359 1.00 113.42 450 ILE D N 1
ATOM 15822 C CA . ILE D 1 467 ? -29.071 18.888 -86.242 1.00 102.85 450 ILE D CA 1
ATOM 15823 C C . ILE D 1 467 ? -29.717 17.515 -86.349 1.00 95.24 450 ILE D C 1
ATOM 15824 O O . ILE D 1 467 ? -29.043 16.492 -86.509 1.00 85.08 450 ILE D O 1
ATOM 15829 N N . ILE D 1 468 ? -31.037 17.519 -86.236 1.00 88.49 451 ILE D N 1
ATOM 15830 C CA . ILE D 1 468 ? -31.834 16.328 -86.477 1.00 84.78 451 ILE D CA 1
ATOM 15831 C C . ILE D 1 468 ? -32.831 16.583 -87.593 1.00 78.75 451 ILE D C 1
ATOM 15832 O O . ILE D 1 468 ? -33.724 17.408 -87.463 1.00 77.27 451 ILE D O 1
ATOM 15837 N N . PRO D 1 469 ? -32.691 15.858 -88.698 1.00 79.31 452 PRO D N 1
ATOM 15838 C CA . PRO D 1 469 ? -33.684 15.910 -89.755 1.00 78.79 452 PRO D CA 1
ATOM 15839 C C . PRO D 1 469 ? -34.682 14.778 -89.670 1.00 77.60 452 PRO D C 1
ATOM 15840 O O . PRO D 1 469 ? -34.297 13.616 -89.731 1.00 81.40 452 PRO D O 1
ATOM 15844 N N . LEU D 1 470 ? -35.953 15.113 -89.535 1.00 75.07 453 LEU D N 1
ATOM 15845 C CA . LEU D 1 470 ? -36.978 14.094 -89.467 1.00 78.67 453 LEU D CA 1
ATOM 15846 C C . LEU D 1 470 ? -37.797 14.093 -90.732 1.00 83.28 453 LEU D C 1
ATOM 15847 O O . LEU D 1 470 ? -38.285 15.135 -91.138 1.00 91.31 453 LEU D O 1
ATOM 15852 N N . SER D 1 471 ? -37.953 12.928 -91.350 1.00 83.87 454 SER D N 1
ATOM 15853 C CA . SER D 1 471 ? -38.651 12.847 -92.630 1.00 81.07 454 SER D CA 1
ATOM 15854 C C . SER D 1 471 ? -39.585 11.662 -92.724 1.00 74.89 454 SER D C 1
ATOM 15855 O O . SER D 1 471 ? -39.359 10.621 -92.113 1.00 70.43 454 SER D O 1
ATOM 15858 N N . ALA D 1 472 ? -40.635 11.828 -93.513 1.00 72.51 455 ALA D N 1
ATOM 15859 C CA . ALA D 1 472 ? -41.569 10.745 -93.749 1.00 77.89 455 ALA D CA 1
ATOM 15860 C C . ALA D 1 472 ? -42.422 10.990 -94.973 1.00 81.76 455 ALA D C 1
ATOM 15861 O O . ALA D 1 472 ? -42.422 12.087 -95.533 1.00 79.38 455 ALA D O 1
ATOM 15863 N N . ARG D 1 473 ? -43.098 9.931 -95.409 1.00 84.59 456 ARG D N 1
ATOM 15864 C CA . ARG D 1 473 ? -43.936 9.963 -96.598 1.00 83.56 456 ARG D CA 1
ATOM 15865 C C . ARG D 1 473 ? -45.098 10.927 -96.465 1.00 86.15 456 ARG D C 1
ATOM 15866 O O . ARG D 1 473 ? -45.429 11.640 -97.412 1.00 83.40 456 ARG D O 1
ATOM 15874 N N . LYS D 1 474 ? -45.724 10.951 -95.295 1.00 84.58 457 LYS D N 1
ATOM 15875 C CA . LYS D 1 474 ? -46.841 11.838 -95.112 1.00 81.16 457 LYS D CA 1
ATOM 15876 C C . LYS D 1 474 ? -46.732 12.461 -93.770 1.00 81.73 457 LYS D C 1
ATOM 15877 O O . LYS D 1 474 ? -45.955 12.037 -92.938 1.00 74.33 457 LYS D O 1
ATOM 15883 N N . LYS D 1 475 ? -47.544 13.478 -93.567 1.00 85.17 458 LYS D N 1
ATOM 15884 C CA . LYS D 1 475 ? -47.492 14.265 -92.344 1.00 82.83 458 LYS D CA 1
ATOM 15885 C C . LYS D 1 475 ? -48.028 13.459 -91.174 1.00 83.91 458 LYS D C 1
ATOM 15886 O O . LYS D 1 475 ? -47.547 13.592 -90.052 1.00 82.38 458 LYS D O 1
ATOM 15892 N N . ASP D 1 476 ? -49.015 12.612 -91.450 1.00 86.70 459 ASP D N 1
ATOM 15893 C CA . ASP D 1 476 ? -49.584 11.740 -90.425 1.00 89.66 459 ASP D CA 1
ATOM 15894 C C . ASP D 1 476 ? -48.515 10.770 -89.954 1.00 86.95 459 ASP D C 1
ATOM 15895 O O . ASP D 1 476 ? -48.381 10.482 -88.768 1.00 89.93 459 ASP D O 1
ATOM 15900 N N . ARG D 1 477 ? -47.761 10.271 -90.915 1.00 83.51 460 ARG D N 1
ATOM 15901 C CA . ARG D 1 477 ? -46.639 9.381 -90.651 1.00 79.36 460 ARG D CA 1
ATOM 15902 C C . ARG D 1 477 ? -45.518 10.056 -89.900 1.00 78.53 460 ARG D C 1
ATOM 15903 O O . ARG D 1 477 ? -44.991 9.529 -88.912 1.00 76.70 460 ARG D O 1
ATOM 15911 N N . LEU D 1 478 ? -45.115 11.210 -90.400 1.00 79.66 461 LEU D N 1
ATOM 15912 C CA . LEU D 1 478 ? -43.957 11.866 -89.837 1.00 83.55 461 LEU D CA 1
ATOM 15913 C C . LEU D 1 478 ? -44.235 12.123 -88.381 1.00 85.14 461 LEU D C 1
ATOM 15914 O O . LEU D 1 478 ? -43.391 11.915 -87.513 1.00 84.02 461 LEU D O 1
ATOM 15919 N N . LYS D 1 479 ? -45.444 12.584 -88.115 1.00 86.85 462 LYS D N 1
ATOM 15920 C CA . LYS D 1 479 ? -45.798 12.945 -86.762 1.00 85.47 462 LYS D CA 1
ATOM 15921 C C . LYS D 1 479 ? -45.701 11.731 -85.867 1.00 82.75 462 LYS D C 1
ATOM 15922 O O . LYS D 1 479 ? -45.152 11.813 -84.763 1.00 84.19 462 LYS D O 1
ATOM 15928 N N . GLU D 1 480 ? -46.210 10.598 -86.341 1.00 84.03 463 GLU D N 1
ATOM 15929 C CA . GLU D 1 480 ? -46.081 9.366 -85.569 1.00 86.22 463 GLU D CA 1
ATOM 15930 C C . GLU D 1 480 ? -44.616 9.032 -85.410 1.00 81.99 463 GLU D C 1
ATOM 15931 O O . GLU D 1 480 ? -44.217 8.388 -84.445 1.00 72.22 463 GLU D O 1
ATOM 15937 N N . TYR D 1 481 ? -43.824 9.481 -86.373 1.00 83.75 464 TYR D N 1
ATOM 15938 C CA . TYR D 1 481 ? -42.405 9.211 -86.364 1.00 82.87 464 TYR D CA 1
ATOM 15939 C C . TYR D 1 481 ? -41.837 9.753 -85.077 1.00 86.27 464 TYR D C 1
ATOM 15940 O O . TYR D 1 481 ? -41.025 9.119 -84.409 1.00 91.94 464 TYR D O 1
ATOM 15949 N N . ALA D 1 482 ? -42.278 10.961 -84.765 1.00 85.41 465 ALA D N 1
ATOM 15950 C CA . ALA D 1 482 ? -41.859 11.667 -83.572 1.00 82.66 465 ALA D CA 1
ATOM 15951 C C . ALA D 1 482 ? -42.334 10.927 -82.344 1.00 79.07 465 ALA D C 1
ATOM 15952 O O . ALA D 1 482 ? -41.614 10.808 -81.365 1.00 68.34 465 ALA D O 1
ATOM 15954 N N . LYS D 1 483 ? -43.567 10.464 -82.384 1.00 83.22 466 LYS D N 1
ATOM 15955 C CA . LYS D 1 483 ? -44.163 9.772 -81.261 1.00 90.22 466 LYS D CA 1
ATOM 15956 C C . LYS D 1 483 ? -43.373 8.580 -80.861 1.00 93.95 466 LYS D C 1
ATOM 15957 O O . LYS D 1 483 ? -43.461 8.138 -79.728 1.00 95.96 466 LYS D O 1
ATOM 15963 N N . GLN D 1 484 ? -42.615 8.034 -81.791 1.00 98.85 467 GLN D N 1
ATOM 15964 C CA . GLN D 1 484 ? -41.855 6.847 -81.481 1.00 97.61 467 GLN D CA 1
ATOM 15965 C C . GLN D 1 484 ? -40.392 7.152 -81.429 1.00 94.49 467 GLN D C 1
ATOM 15966 O O . GLN D 1 484 ? -39.622 6.311 -81.019 1.00 98.25 467 GLN D O 1
ATOM 15972 N N . LEU D 1 485 ? -40.002 8.347 -81.851 1.00 87.59 468 LEU D N 1
ATOM 15973 C CA . LEU D 1 485 ? -38.594 8.696 -81.824 1.00 86.55 468 LEU D CA 1
ATOM 15974 C C . LEU D 1 485 ? -37.748 9.012 -80.608 1.00 90.05 468 LEU D C 1
ATOM 15975 O O . LEU D 1 485 ? -36.945 8.213 -80.162 1.00 89.70 468 LEU D O 1
ATOM 15980 N N . LEU D 1 486 ? -38.088 9.873 -79.780 1.00 95.07 469 LEU D N 1
ATOM 15981 C CA . LEU D 1 486 ? -37.262 10.095 -78.600 1.00 100.41 469 LEU D CA 1
ATOM 15982 C C . LEU D 1 486 ? -38.438 9.877 -77.654 1.00 98.30 469 LEU D C 1
ATOM 15983 O O . LEU D 1 486 ? -38.254 9.703 -76.449 1.00 101.95 469 LEU D O 1
ATOM 15988 N N . ALA D 1 487 ? -39.646 9.889 -78.207 1.00 95.56 470 ALA D N 1
ATOM 15989 C CA . ALA D 1 487 ? -40.854 9.693 -77.414 1.00 96.08 470 ALA D CA 1
ATOM 15990 C C . ALA D 1 487 ? -40.691 8.532 -76.439 1.00 95.34 470 ALA D C 1
ATOM 15991 O O . ALA D 1 487 ? -41.200 8.573 -75.319 1.00 98.22 470 ALA D O 1
ATOM 15993 N N . PHE D 1 488 ? -39.979 7.497 -76.873 1.00 98.64 471 PHE D N 1
ATOM 15994 C CA . PHE D 1 488 ? -39.749 6.322 -76.040 1.00 99.55 471 PHE D CA 1
ATOM 15995 C C . PHE D 1 488 ? -38.370 6.370 -75.391 1.00 94.33 471 PHE D C 1
ATOM 15996 O O . PHE D 1 488 ? -37.732 5.336 -75.191 1.00 90.75 471 PHE D O 1
ATOM 16004 N N . LEU D 1 489 ? -37.916 7.575 -75.068 1.00 96.81 472 LEU D N 1
ATOM 16005 C CA . LEU D 1 489 ? -36.612 7.760 -74.441 1.00 102.54 472 LEU D CA 1
ATOM 16006 C C . LEU D 1 489 ? -36.923 7.081 -73.111 1.00 105.13 472 LEU D C 1
ATOM 16007 O O . LEU D 1 489 ? -37.065 7.744 -72.084 1.00 113.66 472 LEU D O 1
ATOM 16012 N N . GLU D 1 490 ? -37.028 5.756 -73.136 1.00 103.43 473 GLU D N 1
ATOM 16013 C CA . GLU D 1 490 ? -37.321 4.992 -71.932 1.00 98.80 473 GLU D CA 1
ATOM 16014 C C . GLU D 1 490 ? -36.094 4.126 -72.191 1.00 109.77 473 GLU D C 1
ATOM 16015 O O . GLU D 1 490 ? -35.657 3.371 -71.323 1.00 127.99 473 GLU D O 1
ATOM 16021 N N . ARG D 1 491 ? -35.543 4.246 -73.395 1.00 104.44 474 ARG D N 1
ATOM 16022 C CA . ARG D 1 491 ? -34.362 3.486 -73.786 1.00 100.00 474 ARG D CA 1
ATOM 16023 C C . ARG D 1 491 ? -33.769 4.362 -72.689 1.00 98.87 474 ARG D C 1
ATOM 16024 O O . ARG D 1 491 ? -34.483 5.126 -72.038 1.00 88.84 474 ARG D O 1
ATOM 16032 N N . LYS D 1 492 ? -32.450 4.324 -72.526 1.00 108.47 475 LYS D N 1
ATOM 16033 C CA . LYS D 1 492 ? -31.826 5.191 -71.531 1.00 117.81 475 LYS D CA 1
ATOM 16034 C C . LYS D 1 492 ? -31.602 6.688 -71.725 1.00 124.72 475 LYS D C 1
ATOM 16035 O O . LYS D 1 492 ? -32.073 7.262 -72.706 1.00 125.06 475 LYS D O 1
ATOM 16041 N N . THR D 1 493 ? -30.841 7.315 -70.826 1.00 124.85 476 THR D N 1
ATOM 16042 C CA . THR D 1 493 ? -30.574 8.729 -71.003 1.00 120.78 476 THR D CA 1
ATOM 16043 C C . THR D 1 493 ? -29.129 8.291 -71.085 1.00 115.36 476 THR D C 1
ATOM 16044 O O . THR D 1 493 ? -28.197 8.910 -70.520 1.00 105.52 476 THR D O 1
ATOM 16048 N N . ASP D 1 494 ? -28.977 7.085 -71.560 1.00 114.87 477 ASP D N 1
ATOM 16049 C CA . ASP D 1 494 ? -27.707 6.436 -71.748 1.00 110.78 477 ASP D CA 1
ATOM 16050 C C . ASP D 1 494 ? -27.232 6.526 -73.181 1.00 106.66 477 ASP D C 1
ATOM 16051 O O . ASP D 1 494 ? -26.428 5.710 -73.639 1.00 106.07 477 ASP D O 1
ATOM 16056 N N . THR D 1 495 ? -27.763 7.509 -73.890 1.00 100.48 478 THR D N 1
ATOM 16057 C CA . THR D 1 495 ? -27.620 7.562 -75.323 1.00 101.06 478 THR D CA 1
ATOM 16058 C C . THR D 1 495 ? -27.065 8.926 -75.729 1.00 95.59 478 THR D C 1
ATOM 16059 O O . THR D 1 495 ? -27.558 9.977 -75.334 1.00 92.77 478 THR D O 1
ATOM 16063 N N . ASP D 1 496 ? -25.981 8.883 -76.474 1.00 91.64 479 ASP D N 1
ATOM 16064 C CA . ASP D 1 496 ? -25.360 10.070 -76.999 1.00 89.84 479 ASP D CA 1
ATOM 16065 C C . ASP D 1 496 ? -26.296 10.593 -78.078 1.00 90.60 479 ASP D C 1
ATOM 16066 O O . ASP D 1 496 ? -27.018 9.810 -78.708 1.00 87.20 479 ASP D O 1
ATOM 16071 N N . LEU D 1 497 ? -26.323 11.902 -78.274 1.00 93.92 480 LEU D N 1
ATOM 16072 C CA . LEU D 1 497 ? -27.103 12.474 -79.365 1.00 94.02 480 LEU D CA 1
ATOM 16073 C C . LEU D 1 497 ? -26.227 12.942 -80.511 1.00 91.34 480 LEU D C 1
ATOM 16074 O O . LEU D 1 497 ? -26.726 13.315 -81.578 1.00 88.26 480 LEU D O 1
ATOM 16079 N N . ALA D 1 498 ? -24.923 12.922 -80.293 1.00 89.26 481 ALA D N 1
ATOM 16080 C CA . ALA D 1 498 ? -24.000 13.212 -81.371 1.00 89.55 481 ALA D CA 1
ATOM 16081 C C . ALA D 1 498 ? -24.301 12.198 -82.449 1.00 85.68 481 ALA D C 1
ATOM 16082 O O . ALA D 1 498 ? -24.421 12.516 -83.620 1.00 83.83 481 ALA D O 1
ATOM 16084 N N . ASP D 1 499 ? -24.418 10.958 -82.002 1.00 80.79 482 ASP D N 1
ATOM 16085 C CA . ASP D 1 499 ? -24.708 9.822 -82.862 1.00 80.23 482 ASP D CA 1
ATOM 16086 C C . ASP D 1 499 ? -26.130 9.719 -83.382 1.00 77.85 482 ASP D C 1
ATOM 16087 O O . ASP D 1 499 ? -26.370 9.346 -84.540 1.00 70.64 482 ASP D O 1
ATOM 16092 N N . LEU D 1 500 ? -27.073 10.018 -82.510 1.00 73.18 483 LEU D N 1
ATOM 16093 C CA . LEU D 1 500 ? -28.467 9.983 -82.897 1.00 69.66 483 LEU D CA 1
ATOM 16094 C C . LEU D 1 500 ? -28.643 10.956 -84.025 1.00 73.36 483 LEU D C 1
ATOM 16095 O O . LEU D 1 500 ? -29.363 10.712 -84.985 1.00 85.71 483 LEU D O 1
ATOM 16100 N N . ALA D 1 501 ? -27.970 12.082 -83.885 1.00 76.24 484 ALA D N 1
ATOM 16101 C CA . ALA D 1 501 ? -27.964 13.084 -84.923 1.00 81.02 484 ALA D CA 1
ATOM 16102 C C . ALA D 1 501 ? -27.307 12.535 -86.166 1.00 82.34 484 ALA D C 1
ATOM 16103 O O . ALA D 1 501 ? -27.783 12.785 -87.283 1.00 89.79 484 ALA D O 1
ATOM 16105 N N . TYR D 1 502 ? -26.194 11.819 -85.990 1.00 77.89 485 TYR D N 1
ATOM 16106 C CA . TYR D 1 502 ? -25.404 11.337 -87.135 1.00 72.72 485 TYR D CA 1
ATOM 16107 C C . TYR D 1 502 ? -26.239 10.394 -87.967 1.00 71.99 485 TYR D C 1
ATOM 16108 O O . TYR D 1 502 ? -26.318 10.504 -89.183 1.00 64.72 485 TYR D O 1
ATOM 16117 N N . THR D 1 503 ? -26.902 9.496 -87.269 1.00 70.36 486 THR D N 1
ATOM 16118 C CA . THR D 1 503 ? -27.646 8.456 -87.927 1.00 68.01 486 THR D CA 1
ATOM 16119 C C . THR D 1 503 ? -28.934 8.918 -88.594 1.00 66.30 486 THR D C 1
ATOM 16120 O O . THR D 1 503 ? -29.557 8.159 -89.331 1.00 68.69 486 THR D O 1
ATOM 16124 N N . PHE D 1 504 ? -29.341 10.150 -88.312 1.00 60.34 487 PHE D N 1
ATOM 16125 C CA . PHE D 1 504 ? -30.528 10.718 -88.955 1.00 61.08 487 PHE D CA 1
ATOM 16126 C C . PHE D 1 504 ? -29.903 11.409 -90.157 1.00 58.90 487 PHE D C 1
ATOM 16127 O O . PHE D 1 504 ? -30.317 11.202 -91.294 1.00 51.46 487 PHE D O 1
ATOM 16135 N N . GLN D 1 505 ? -28.851 12.181 -89.901 1.00 67.22 488 GLN D N 1
ATOM 16136 C CA . GLN D 1 505 ? -28.120 12.851 -90.967 1.00 75.36 488 GLN D CA 1
ATOM 16137 C C . GLN D 1 505 ? -27.777 11.920 -92.131 1.00 70.92 488 GLN D C 1
ATOM 16138 O O . GLN D 1 505 ? -28.054 12.230 -93.290 1.00 66.67 488 GLN D O 1
ATOM 16144 N N . VAL D 1 506 ? -27.178 10.774 -91.810 1.00 67.13 489 VAL D N 1
ATOM 16145 C CA . VAL D 1 506 ? -26.814 9.779 -92.803 1.00 67.19 489 VAL D CA 1
ATOM 16146 C C . VAL D 1 506 ? -27.526 8.524 -92.401 1.00 65.70 489 VAL D C 1
ATOM 16147 O O . VAL D 1 506 ? -27.674 8.259 -91.221 1.00 65.82 489 VAL D O 1
ATOM 16151 N N . GLY D 1 507 ? -27.982 7.751 -93.366 1.00 61.70 490 GLY D N 1
ATOM 16152 C CA . GLY D 1 507 ? -28.628 6.496 -93.020 1.00 56.97 490 GLY D CA 1
ATOM 16153 C C . GLY D 1 507 ? -30.110 6.682 -92.795 1.00 53.57 490 GLY D C 1
ATOM 16154 O O . GLY D 1 507 ? -30.776 5.805 -92.246 1.00 53.08 490 GLY D O 1
ATOM 16155 N N . ARG D 1 508 ? -30.626 7.834 -93.197 1.00 52.32 491 ARG D N 1
ATOM 16156 C CA . ARG D 1 508 ? -32.061 7.997 -93.365 1.00 52.80 491 ARG D CA 1
ATOM 16157 C C . ARG D 1 508 ? -32.301 8.779 -94.629 1.00 55.80 491 ARG D C 1
ATOM 16158 O O . ARG D 1 508 ? -31.692 9.818 -94.847 1.00 57.76 491 ARG D O 1
ATOM 16166 N N . GLU D 1 509 ? -33.196 8.274 -95.464 1.00 61.33 492 GLU D N 1
ATOM 16167 C CA . GLU D 1 509 ? -33.543 8.964 -96.686 1.00 64.77 492 GLU D CA 1
ATOM 16168 C C . GLU D 1 509 ? -34.299 10.212 -96.305 1.00 66.02 492 GLU D C 1
ATOM 16169 O O . GLU D 1 509 ? -34.987 10.252 -95.287 1.00 69.41 492 GLU D O 1
ATOM 16175 N N . ALA D 1 510 ? -34.172 11.236 -97.127 1.00 67.35 493 ALA D N 1
ATOM 16176 C CA . ALA D 1 510 ? -34.903 12.463 -96.897 1.00 69.81 493 ALA D CA 1
ATOM 16177 C C . ALA D 1 510 ? -36.164 12.436 -97.727 1.00 72.51 493 ALA D C 1
ATOM 16178 O O . ALA D 1 510 ? -36.131 12.609 -98.942 1.00 68.52 493 ALA D O 1
ATOM 16180 N N . MET D 1 511 ? -37.276 12.209 -97.050 1.00 74.51 494 MET D N 1
ATOM 16181 C CA . MET D 1 511 ? -38.551 12.005 -97.709 1.00 75.17 494 MET D CA 1
ATOM 16182 C C . MET D 1 511 ? -39.294 13.301 -97.990 1.00 78.86 494 MET D C 1
ATOM 16183 O O . MET D 1 511 ? -38.784 14.404 -97.793 1.00 74.04 494 MET D O 1
ATOM 16188 N N . GLU D 1 512 ? -40.522 13.135 -98.453 1.00 88.83 495 GLU D N 1
ATOM 16189 C CA . GLU D 1 512 ? -41.291 14.238 -98.991 1.00 94.94 495 GLU D CA 1
ATOM 16190 C C . GLU D 1 512 ? -41.493 15.311 -97.943 1.00 95.73 495 GLU D C 1
ATOM 16191 O O . GLU D 1 512 ? -41.356 16.494 -98.228 1.00 99.51 495 GLU D O 1
ATOM 16197 N N . GLU D 1 513 ? -41.818 14.893 -96.729 1.00 94.39 496 GLU D N 1
ATOM 16198 C CA . GLU D 1 513 ? -42.160 15.838 -95.684 1.00 93.83 496 GLU D CA 1
ATOM 16199 C C . GLU D 1 513 ? -41.160 15.796 -94.541 1.00 92.20 496 GLU D C 1
ATOM 16200 O O . GLU D 1 513 ? -40.745 14.723 -94.082 1.00 89.82 496 GLU D O 1
ATOM 16206 N N . ARG D 1 514 ? -40.734 16.985 -94.132 1.00 87.98 497 ARG D N 1
ATOM 16207 C CA . ARG D 1 514 ? -39.542 17.116 -93.309 1.00 86.57 497 ARG D CA 1
ATOM 16208 C C . ARG D 1 514 ? -39.732 18.021 -92.108 1.00 84.66 497 ARG D C 1
ATOM 16209 O O . ARG D 1 514 ? -40.345 19.088 -92.208 1.00 82.45 497 ARG D O 1
ATOM 16217 N N . ALA D 1 515 ? -39.190 17.572 -90.980 1.00 87.51 498 ALA D N 1
ATOM 16218 C CA . ALA D 1 515 ? -39.039 18.402 -89.787 1.00 83.58 498 ALA D CA 1
ATOM 16219 C C . ALA D 1 515 ? -37.619 18.316 -89.242 1.00 83.97 498 ALA D C 1
ATOM 16220 O O . ALA D 1 515 ? -37.129 17.232 -88.953 1.00 84.69 498 ALA D O 1
ATOM 16222 N N . ALA D 1 516 ? -36.983 19.469 -89.078 1.00 87.70 499 ALA D N 1
ATOM 16223 C CA . ALA D 1 516 ? -35.582 19.531 -88.679 1.00 89.47 499 ALA D CA 1
ATOM 16224 C C . ALA D 1 516 ? -35.416 20.196 -87.329 1.00 88.25 499 ALA D C 1
ATOM 16225 O O . ALA D 1 516 ? -35.929 21.286 -87.082 1.00 89.62 499 ALA D O 1
ATOM 16227 N N . PHE D 1 517 ? -34.681 19.529 -86.460 1.00 92.47 500 PHE D N 1
ATOM 16228 C CA . PHE D 1 517 ? -34.546 19.956 -85.088 1.00 95.80 500 PHE D CA 1
ATOM 16229 C C . PHE D 1 517 ? -33.095 19.908 -84.682 1.00 103.43 500 PHE D C 1
ATOM 16230 O O . PHE D 1 517 ? -32.353 19.003 -85.050 1.00 111.87 500 PHE D O 1
ATOM 16238 N N . ILE D 1 518 ? -32.686 20.900 -83.918 1.00 108.23 501 ILE D N 1
ATOM 16239 C CA . ILE D 1 518 ? -31.317 20.949 -83.455 1.00 108.38 501 ILE D CA 1
ATOM 16240 C C . ILE D 1 518 ? -31.313 21.456 -82.020 1.00 105.20 501 ILE D C 1
ATOM 16241 O O . ILE D 1 518 ? -32.146 22.280 -81.635 1.00 97.67 501 ILE D O 1
ATOM 16246 N N . THR D 1 519 ? -30.419 20.962 -81.187 1.00 113.55 502 THR D N 1
ATOM 16247 C CA . THR D 1 519 ? -30.470 21.447 -79.824 1.00 118.41 502 THR D CA 1
ATOM 16248 C C . THR D 1 519 ? -29.233 21.156 -79.023 1.00 114.92 502 THR D C 1
ATOM 16249 O O . THR D 1 519 ? -28.273 20.557 -79.508 1.00 113.86 502 THR D O 1
ATOM 16253 N N . SER D 1 520 ? -29.273 21.595 -77.776 1.00 118.67 503 SER D N 1
ATOM 16254 C CA . SER D 1 520 ? -28.141 21.386 -76.873 1.00 118.99 503 SER D CA 1
ATOM 16255 C C . SER D 1 520 ? -28.230 19.929 -76.426 1.00 116.33 503 SER D C 1
ATOM 16256 O O . SER D 1 520 ? -27.227 19.208 -76.392 1.00 110.49 503 SER D O 1
ATOM 16259 N N . GLY D 1 521 ? -29.442 19.528 -76.053 1.00 116.13 504 GLY D N 1
ATOM 16260 C CA . GLY D 1 521 ? -29.656 18.281 -75.312 1.00 111.40 504 GLY D CA 1
ATOM 16261 C C . GLY D 1 521 ? -31.002 17.580 -75.309 1.00 104.23 504 GLY D C 1
ATOM 16262 O O . GLY D 1 521 ? -32.038 18.124 -75.662 1.00 97.99 504 GLY D O 1
ATOM 16263 N N . THR D 1 522 ? -30.943 16.337 -74.858 1.00 105.80 505 THR D N 1
ATOM 16264 C CA . THR D 1 522 ? -32.066 15.4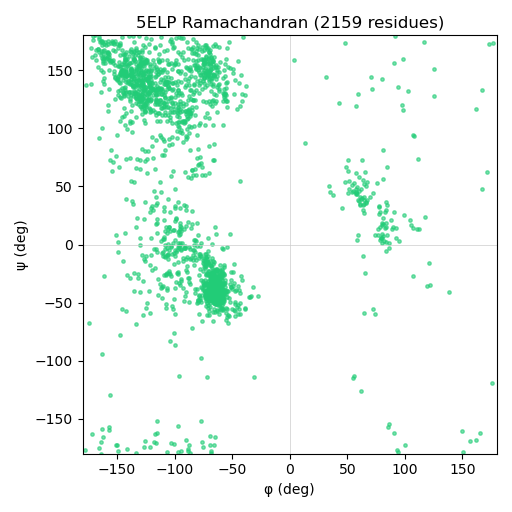21 -74.852 1.00 114.40 505 THR D CA 1
ATOM 16265 C C . THR D 1 522 ? -33.025 15.635 -73.726 1.00 119.33 505 THR D C 1
ATOM 16266 O O . THR D 1 522 ? -33.862 14.779 -73.477 1.00 119.10 505 THR D O 1
ATOM 16270 N N . ALA D 1 523 ? -32.838 16.706 -72.975 1.00 126.21 506 ALA D N 1
ATOM 16271 C CA . ALA D 1 523 ? -33.675 16.932 -71.820 1.00 125.27 506 ALA D CA 1
ATOM 16272 C C . ALA D 1 523 ? -34.454 18.108 -72.295 1.00 121.29 506 ALA D C 1
ATOM 16273 O O . ALA D 1 523 ? -35.655 18.195 -72.099 1.00 110.16 506 ALA D O 1
ATOM 16275 N N . GLU D 1 524 ? -33.761 18.943 -73.059 1.00 125.35 507 GLU D N 1
ATOM 16276 C CA . GLU D 1 524 ? -34.300 20.190 -73.565 1.00 127.30 507 GLU D CA 1
ATOM 16277 C C . GLU D 1 524 ? -35.002 19.693 -74.807 1.00 117.97 507 GLU D C 1
ATOM 16278 O O . GLU D 1 524 ? -36.232 19.760 -74.915 1.00 109.68 507 GLU D O 1
ATOM 16284 N N . LEU D 1 525 ? -34.179 19.328 -75.787 1.00 117.50 508 LEU D N 1
ATOM 16285 C CA . LEU D 1 525 ? -34.624 18.901 -77.107 1.00 120.43 508 LEU D CA 1
ATOM 16286 C C . LEU D 1 525 ? -35.932 18.154 -77.151 1.00 113.11 508 LEU D C 1
ATOM 16287 O O . LEU D 1 525 ? -36.785 18.404 -78.002 1.00 104.60 508 LEU D O 1
ATOM 16292 N N . LYS D 1 526 ? -36.081 17.227 -76.220 1.00 108.60 509 LYS D N 1
ATOM 16293 C CA . LYS D 1 526 ? -37.302 16.461 -76.122 1.00 104.95 509 LYS D CA 1
ATOM 16294 C C . LYS D 1 526 ? -38.444 17.430 -76.144 1.00 109.01 509 LYS D C 1
ATOM 16295 O O . LYS D 1 526 ? -39.505 17.147 -76.695 1.00 107.91 509 LYS D O 1
ATOM 16301 N N . ARG D 1 527 ? -38.221 18.584 -75.530 1.00 117.17 510 ARG D N 1
ATOM 16302 C CA . ARG D 1 527 ? -39.280 19.558 -75.403 1.00 121.08 510 ARG D CA 1
ATOM 16303 C C . ARG D 1 527 ? -39.785 19.821 -76.808 1.00 123.30 510 ARG D C 1
ATOM 16304 O O . ARG D 1 527 ? -40.987 19.951 -77.030 1.00 121.29 510 ARG D O 1
ATOM 16312 N N . GLN D 1 528 ? -38.864 19.886 -77.764 1.00 128.04 511 GLN D N 1
ATOM 16313 C CA . GLN D 1 528 ? -39.208 20.156 -79.160 1.00 128.51 511 GLN D CA 1
ATOM 16314 C C . GLN D 1 528 ? -39.927 19.026 -79.909 1.00 126.59 511 GLN D C 1
ATOM 16315 O O . GLN D 1 528 ? -40.408 19.236 -81.022 1.00 123.45 511 GLN D O 1
ATOM 16321 N N . LEU D 1 529 ? -40.001 17.838 -79.317 1.00 126.45 512 LEU D N 1
ATOM 16322 C CA . LEU D 1 529 ? -40.665 16.716 -79.981 1.00 120.71 512 LEU D CA 1
ATOM 16323 C C . LEU D 1 529 ? -42.111 16.814 -79.515 1.00 116.95 512 LEU D C 1
ATOM 16324 O O . LEU D 1 529 ? -43.038 16.679 -80.313 1.00 115.66 512 LEU D O 1
ATOM 16329 N N . ALA D 1 530 ? -42.297 17.049 -78.223 1.00 113.75 513 ALA D N 1
ATOM 16330 C CA . ALA D 1 530 ? -43.620 17.396 -77.709 1.00 108.25 513 ALA D CA 1
ATOM 16331 C C . ALA D 1 530 ? -44.209 18.670 -78.303 1.00 103.92 513 ALA D C 1
ATOM 16332 O O . ALA D 1 530 ? -45.420 18.879 -78.321 1.00 92.45 513 ALA D O 1
ATOM 16334 N N . ASP D 1 531 ? -43.298 19.497 -78.810 1.00 110.83 514 ASP D N 1
ATOM 16335 C CA . ASP D 1 531 ? -43.653 20.742 -79.479 1.00 115.31 514 ASP D CA 1
ATOM 16336 C C . ASP D 1 531 ? -44.514 20.600 -80.742 1.00 113.07 514 ASP D C 1
ATOM 16337 O O . ASP D 1 531 ? -45.504 21.308 -80.925 1.00 106.30 514 ASP D O 1
ATOM 16342 N N . PHE D 1 532 ? -44.169 19.627 -81.584 1.00 113.61 515 PHE D N 1
ATOM 16343 C CA . PHE D 1 532 ? -45.014 19.409 -82.764 1.00 114.39 515 PHE D CA 1
ATOM 16344 C C . PHE D 1 532 ? -46.002 18.257 -82.681 1.00 109.46 515 PHE D C 1
ATOM 16345 O O . PHE D 1 532 ? -46.955 18.226 -83.464 1.00 106.71 515 PHE D O 1
ATOM 16353 N N . ILE D 1 533 ? -45.841 17.333 -81.743 1.00 108.69 516 ILE D N 1
ATOM 16354 C CA . ILE D 1 533 ? -46.880 16.334 -81.606 1.00 112.49 516 ILE D CA 1
ATOM 16355 C C . ILE D 1 533 ? -48.157 17.093 -81.327 1.00 112.48 516 ILE D C 1
ATOM 16356 O O . ILE D 1 533 ? -49.222 16.742 -81.817 1.00 113.66 516 ILE D O 1
ATOM 16361 N N . ASN D 1 534 ? -48.026 18.133 -80.515 1.00 120.00 517 ASN D N 1
ATOM 16362 C CA . ASN D 1 534 ? -49.147 18.986 -80.186 1.00 126.39 517 ASN D CA 1
ATOM 16363 C C . ASN D 1 534 ? -49.640 19.684 -81.430 1.00 125.72 517 ASN D C 1
ATOM 16364 O O . ASN D 1 534 ? -50.842 19.841 -81.632 1.00 124.78 517 ASN D O 1
ATOM 16369 N N . ASP D 1 535 ? -48.704 20.120 -82.265 1.00 126.43 518 ASP D N 1
ATOM 16370 C CA . ASP D 1 535 ? -49.074 20.966 -83.376 1.00 127.59 518 ASP D CA 1
ATOM 16371 C C . ASP D 1 535 ? -50.068 21.947 -82.796 1.00 126.45 518 ASP D C 1
ATOM 16372 O O . ASP D 1 535 ? -51.067 22.355 -83.427 1.00 129.55 518 ASP D O 1
ATOM 16377 N N . PHE D 1 543 ? -38.916 21.405 -88.817 1.00 101.17 526 PHE D N 1
ATOM 16378 C CA . PHE D 1 543 ? -40.079 22.253 -88.912 1.00 96.77 526 PHE D CA 1
ATOM 16379 C C . PHE D 1 543 ? -40.713 22.104 -90.285 1.00 96.93 526 PHE D C 1
ATOM 16380 O O . PHE D 1 543 ? -40.132 21.502 -91.197 1.00 96.53 526 PHE D O 1
ATOM 16388 N N . ARG D 1 544 ? -41.903 22.675 -90.418 1.00 98.42 527 ARG D N 1
ATOM 16389 C CA . ARG D 1 544 ? -42.643 22.632 -91.676 1.00 99.80 527 ARG D CA 1
ATOM 16390 C C . ARG D 1 544 ? -41.658 22.910 -92.813 1.00 98.53 527 ARG D C 1
ATOM 16391 O O . ARG D 1 544 ? -40.980 23.938 -92.845 1.00 86.17 527 ARG D O 1
ATOM 16399 N N . GLY D 1 545 ? -41.532 21.941 -93.708 1.00 102.75 528 GLY D N 1
ATOM 16400 C CA . GLY D 1 545 ? -40.606 22.052 -94.817 1.00 109.99 528 GLY D CA 1
ATOM 16401 C C . GLY D 1 545 ? -40.977 21.048 -95.881 1.00 114.02 528 GLY D C 1
ATOM 16402 O O . GLY D 1 545 ? -41.204 19.865 -95.583 1.00 117.62 528 GLY D O 1
ATOM 16403 N N . ALA D 1 571 ? -22.876 24.489 -104.196 1.00 69.98 554 ALA D N 1
ATOM 16404 C CA . ALA D 1 571 ? -22.866 24.276 -102.758 1.00 76.89 554 ALA D CA 1
ATOM 16405 C C . ALA D 1 571 ? -22.855 25.594 -101.989 1.00 84.39 554 ALA D C 1
ATOM 16406 O O . ALA D 1 571 ? -23.291 26.637 -102.482 1.00 84.38 554 ALA D O 1
ATOM 16408 N N . LYS D 1 572 ? -22.367 25.515 -100.761 1.00 86.69 555 LYS D N 1
ATOM 16409 C CA . LYS D 1 572 ? -22.115 26.676 -99.937 1.00 79.86 555 LYS D CA 1
ATOM 16410 C C . LYS D 1 572 ? -21.077 26.254 -98.927 1.00 80.70 555 LYS D C 1
ATOM 16411 O O . LYS D 1 572 ? -20.879 25.060 -98.677 1.00 85.18 555 LYS D O 1
ATOM 16417 N N . GLY D 1 573 ? -20.428 27.238 -98.328 1.00 76.59 556 GLY D N 1
ATOM 16418 C CA . GLY D 1 573 ? -19.697 26.990 -97.094 1.00 79.51 556 GLY D CA 1
ATOM 16419 C C . GLY D 1 573 ? -20.743 26.692 -96.039 1.00 88.65 556 GLY D C 1
ATOM 16420 O O . GLY D 1 573 ? -21.916 27.016 -96.227 1.00 87.27 556 GLY D O 1
ATOM 16421 N N . LYS D 1 574 ? -20.340 26.075 -94.934 1.00 93.48 557 LYS D N 1
ATOM 16422 C CA . LYS D 1 574 ? -21.312 25.585 -93.962 1.00 96.40 557 LYS D CA 1
ATOM 16423 C C . LYS D 1 574 ? -21.460 26.494 -92.754 1.00 102.34 557 LYS D C 1
ATOM 16424 O O . LYS D 1 574 ? -20.511 26.720 -92.003 1.00 104.38 557 LYS D O 1
ATOM 16430 N N . GLY D 1 575 ? -22.674 27.002 -92.581 1.00 106.58 558 GLY D N 1
ATOM 16431 C CA . GLY D 1 575 ? -23.025 27.814 -91.430 1.00 109.63 558 GLY D CA 1
ATOM 16432 C C . GLY D 1 575 ? -24.086 27.084 -90.627 1.00 110.93 558 GLY D C 1
ATOM 16433 O O . GLY D 1 575 ? -25.139 26.739 -91.159 1.00 112.31 558 GLY D O 1
ATOM 16434 N N . PRO D 1 576 ? -23.807 26.818 -89.339 1.00 110.74 559 PRO D N 1
ATOM 16435 C CA . PRO D 1 576 ? -24.719 26.033 -88.521 1.00 109.77 559 PRO D CA 1
ATOM 16436 C C . PRO D 1 576 ? -26.170 26.463 -88.574 1.00 114.73 559 PRO D C 1
ATOM 16437 O O . PRO D 1 576 ? -26.466 27.641 -88.755 1.00 117.04 559 PRO D O 1
ATOM 16441 N N . LYS D 1 577 ? -27.060 25.485 -88.450 1.00 115.72 560 LYS D N 1
ATOM 16442 C CA . LYS D 1 577 ? -28.502 25.710 -88.512 1.00 113.06 560 LYS D CA 1
ATOM 16443 C C . LYS D 1 577 ? -28.929 26.508 -89.733 1.00 110.09 560 LYS D C 1
ATOM 16444 O O . LYS D 1 577 ? -29.447 27.621 -89.618 1.00 92.85 560 LYS D O 1
ATOM 16450 N N . LEU D 1 578 ? -28.689 25.929 -90.901 1.00 115.06 561 LEU D N 1
ATOM 16451 C CA . LEU D 1 578 ? -29.425 26.284 -92.091 1.00 112.60 561 LEU D CA 1
ATOM 16452 C C . LEU D 1 578 ? -29.915 25.006 -92.714 1.00 112.17 561 LEU D C 1
ATOM 16453 O O . LEU D 1 578 ? -29.505 24.614 -93.807 1.00 104.66 561 LEU D O 1
ATOM 16458 N N . CYS D 1 579 ? -30.791 24.356 -91.970 1.00 108.84 562 CYS D N 1
ATOM 16459 C CA . CYS D 1 579 ? -31.595 23.285 -92.493 1.00 105.95 562 CYS D CA 1
ATOM 16460 C C . CYS D 1 579 ? -32.374 23.904 -93.622 1.00 106.18 562 CYS D C 1
ATOM 16461 O O . CYS D 1 579 ? -32.389 23.393 -94.736 1.00 102.52 562 CYS D O 1
ATOM 16464 N N . GLU D 1 580 ? -32.991 25.040 -93.329 1.00 109.26 563 GLU D N 1
ATOM 16465 C CA . GLU D 1 580 ? -33.268 26.000 -94.365 1.00 115.84 563 GLU D CA 1
ATOM 16466 C C . GLU D 1 580 ? -34.035 25.262 -95.431 1.00 118.08 563 GLU D C 1
ATOM 16467 O O . GLU D 1 580 ? -35.127 24.776 -95.167 1.00 120.13 563 GLU D O 1
ATOM 16473 N N . MET D 1 581 ? -33.428 25.140 -96.610 1.00 125.30 564 MET D N 1
ATOM 16474 C CA . MET D 1 581 ? -34.041 24.545 -97.788 1.00 125.83 564 MET D CA 1
ATOM 16475 C C . MET D 1 581 ? -34.045 23.025 -97.700 1.00 114.00 564 MET D C 1
ATOM 16476 O O . MET D 1 581 ? -34.686 22.377 -98.511 1.00 107.07 564 MET D O 1
ATOM 16481 N N . TRP D 1 582 ? -33.377 22.443 -96.706 1.00 107.01 565 TRP D N 1
ATOM 16482 C CA . TRP D 1 582 ? -33.579 21.017 -96.448 1.00 104.36 565 TRP D CA 1
ATOM 16483 C C . TRP D 1 582 ? -35.047 20.835 -96.155 1.00 106.11 565 TRP D C 1
ATOM 16484 O O . TRP D 1 582 ? -35.584 19.742 -96.293 1.00 114.98 565 TRP D O 1
ATOM 16495 N N . SER D 1 583 ? -35.688 21.933 -95.759 1.00 102.48 566 SER D N 1
ATOM 16496 C CA . SER D 1 583 ? -37.136 21.983 -95.674 1.00 98.77 566 SER D CA 1
ATOM 16497 C C . SER D 1 583 ? -37.737 21.722 -97.059 1.00 96.89 566 SER D C 1
ATOM 16498 O O . SER D 1 583 ? -38.902 21.374 -97.158 1.00 101.12 566 SER D O 1
ATOM 16501 N N . LYS D 1 584 ? -36.935 21.863 -98.115 1.00 94.46 567 LYS D N 1
ATOM 16502 C CA . LYS D 1 584 ? -37.306 21.352 -99.451 1.00 92.69 567 LYS D CA 1
ATOM 16503 C C . LYS D 1 584 ? -36.196 20.604 -100.219 1.00 89.67 567 LYS D C 1
ATOM 16504 O O . LYS D 1 584 ? -35.877 20.919 -101.371 1.00 82.72 567 LYS D O 1
ATOM 16510 N N . GLY D 1 585 ? -35.628 19.602 -99.560 1.00 89.00 568 GLY D N 1
ATOM 16511 C CA . GLY D 1 585 ? -34.912 18.507 -100.215 1.00 94.33 568 GLY D CA 1
ATOM 16512 C C . GLY D 1 585 ? -33.738 18.766 -101.155 1.00 101.37 568 GLY D C 1
ATOM 16513 O O . GLY D 1 585 ? -33.749 18.248 -102.279 1.00 106.55 568 GLY D O 1
ATOM 16514 N N . VAL D 1 586 ? -32.719 19.519 -100.732 1.00 99.03 569 VAL D N 1
ATOM 16515 C CA . VAL D 1 586 ? -31.496 19.629 -101.553 1.00 96.48 569 VAL D CA 1
ATOM 16516 C C . VAL D 1 586 ? -30.142 19.466 -100.836 1.00 97.74 569 VAL D C 1
ATOM 16517 O O . VAL D 1 586 ? -29.100 19.780 -101.409 1.00 100.03 569 VAL D O 1
ATOM 16521 N N . ALA D 1 587 ? -30.131 18.943 -99.614 1.00 98.56 570 ALA D N 1
ATOM 16522 C CA . ALA D 1 587 ? -28.899 18.967 -98.818 1.00 100.46 570 ALA D CA 1
ATOM 16523 C C . ALA D 1 587 ? -28.346 17.587 -98.470 1.00 99.16 570 ALA D C 1
ATOM 16524 O O . ALA D 1 587 ? -29.098 16.645 -98.223 1.00 99.45 570 ALA D O 1
ATOM 16526 N N . ILE D 1 588 ? -27.021 17.492 -98.447 1.00 91.56 571 ILE D N 1
ATOM 16527 C CA . ILE D 1 588 ? -26.329 16.258 -98.089 1.00 88.33 571 ILE D CA 1
ATOM 16528 C C . ILE D 1 588 ? -25.432 16.460 -96.864 1.00 85.06 571 ILE D C 1
ATOM 16529 O O . ILE D 1 588 ? -24.272 16.854 -96.982 1.00 76.32 571 ILE D O 1
ATOM 16534 N N . ASN D 1 589 ? -25.982 16.177 -95.686 1.00 87.97 572 ASN D N 1
ATOM 16535 C CA . ASN D 1 589 ? -25.356 16.585 -94.432 1.00 86.21 572 ASN D CA 1
ATOM 16536 C C . ASN D 1 589 ? -24.200 15.670 -94.104 1.00 85.58 572 ASN D C 1
ATOM 16537 O O . ASN D 1 589 ? -24.284 14.884 -93.164 1.00 85.45 572 ASN D O 1
ATOM 16542 N N . TRP D 1 590 ? -23.119 15.761 -94.864 1.00 84.96 573 TRP D N 1
ATOM 16543 C CA . TRP D 1 590 ? -22.001 14.881 -94.616 1.00 92.23 573 TRP D CA 1
ATOM 16544 C C . TRP D 1 590 ? -20.677 15.581 -94.286 1.00 89.04 573 TRP D C 1
ATOM 16545 O O . TRP D 1 590 ? -19.737 14.913 -93.868 1.00 86.19 573 TRP D O 1
ATOM 16556 N N . HIS D 1 591 ? -20.597 16.908 -94.420 1.00 87.20 574 HIS D N 1
ATOM 16557 C CA . HIS D 1 591 ? -19.222 17.528 -94.661 1.00 91.92 574 HIS D CA 1
ATOM 16558 C C . HIS D 1 591 ? -18.099 17.835 -93.767 1.00 95.24 574 HIS D C 1
ATOM 16559 O O . HIS D 1 591 ? -16.978 18.090 -94.253 1.00 99.72 574 HIS D O 1
ATOM 16566 N N . LYS D 1 592 ? -18.348 18.055 -92.516 1.00 90.03 575 LYS D N 1
ATOM 16567 C CA . LYS D 1 592 ? -17.211 17.911 -91.630 1.00 84.33 575 LYS D CA 1
ATOM 16568 C C . LYS D 1 592 ? -16.070 16.883 -91.965 1.00 76.86 575 LYS D C 1
ATOM 16569 O O . LYS D 1 592 ? -16.254 15.671 -91.905 1.00 74.12 575 LYS D O 1
ATOM 16575 N N . HIS D 1 598 ? -16.139 12.222 -87.369 1.00 89.69 581 HIS D N 1
ATOM 16576 C CA . HIS D 1 598 ? -17.020 11.131 -87.727 1.00 91.03 581 HIS D CA 1
ATOM 16577 C C . HIS D 1 598 ? -17.773 10.609 -86.524 1.00 87.39 581 HIS D C 1
ATOM 16578 O O . HIS D 1 598 ? -17.223 9.845 -85.748 1.00 88.83 581 HIS D O 1
ATOM 16585 N N . PRO D 1 599 ? -19.078 11.051 -86.356 1.00 81.20 582 PRO D N 1
ATOM 16586 C CA . PRO D 1 599 ? -19.766 10.468 -85.196 1.00 81.52 582 PRO D CA 1
ATOM 16587 C C . PRO D 1 599 ? -20.020 8.988 -85.473 1.00 82.65 582 PRO D C 1
ATOM 16588 O O . PRO D 1 599 ? -19.412 8.473 -86.391 1.00 82.32 582 PRO D O 1
ATOM 16592 N N . LYS D 1 600 ? -20.875 8.307 -84.724 1.00 81.23 583 LYS D N 1
ATOM 16593 C CA . LYS D 1 600 ? -21.064 6.889 -84.958 1.00 77.03 583 LYS D CA 1
ATOM 16594 C C . LYS D 1 600 ? -22.454 6.389 -85.352 1.00 77.09 583 LYS D C 1
ATOM 16595 O O . LYS D 1 600 ? -23.404 6.750 -84.709 1.00 83.11 583 LYS D O 1
ATOM 16601 N N . ARG D 1 601 ? -22.581 5.554 -86.393 1.00 72.12 584 ARG D N 1
ATOM 16602 C CA . ARG D 1 601 ? -23.890 5.015 -86.739 1.00 67.34 584 ARG D CA 1
ATOM 16603 C C . ARG D 1 601 ? -24.479 4.279 -85.542 1.00 68.30 584 ARG D C 1
ATOM 16604 O O . ARG D 1 601 ? -23.815 3.438 -84.935 1.00 73.11 584 ARG D O 1
ATOM 16612 N N . ILE D 1 602 ? -25.723 4.598 -85.202 1.00 66.49 585 ILE D N 1
ATOM 16613 C CA . ILE D 1 602 ? -26.383 3.962 -84.062 1.00 66.97 585 ILE D CA 1
ATOM 16614 C C . ILE D 1 602 ? -27.776 3.434 -84.363 1.00 65.58 585 ILE D C 1
ATOM 16615 O O . ILE D 1 602 ? -28.449 3.850 -85.309 1.00 69.34 585 ILE D O 1
ATOM 16620 N N . SER D 1 603 ? -28.199 2.492 -83.540 1.00 59.56 586 SER D N 1
ATOM 16621 C CA . SER D 1 603 ? -29.481 1.856 -83.742 1.00 59.88 586 SER D CA 1
ATOM 16622 C C . SER D 1 603 ? -30.573 2.687 -83.111 1.00 65.08 586 SER D C 1
ATOM 16623 O O . SER D 1 603 ? -30.604 2.876 -81.902 1.00 64.53 586 SER D O 1
ATOM 16626 N N . LEU D 1 604 ? -31.459 3.193 -83.955 1.00 71.33 587 LEU D N 1
ATOM 16627 C CA . LEU D 1 604 ? -32.550 4.043 -83.521 1.00 71.25 587 LEU D CA 1
ATOM 16628 C C . LEU D 1 604 ? -33.804 3.690 -84.282 1.00 71.63 587 LEU D C 1
ATOM 16629 O O . LEU D 1 604 ? -33.751 3.044 -85.320 1.00 66.58 587 LEU D O 1
ATOM 16634 N N . PRO D 1 605 ? -34.947 4.114 -83.762 1.00 70.78 588 PRO D N 1
ATOM 16635 C CA . PRO D 1 605 ? -36.195 3.732 -84.359 1.00 69.01 588 PRO D CA 1
ATOM 16636 C C . PRO D 1 605 ? -36.256 4.080 -85.820 1.00 66.55 588 PRO D C 1
ATOM 16637 O O . PRO D 1 605 ? -35.789 5.129 -86.264 1.00 63.47 588 PRO D O 1
ATOM 16641 N N . VAL D 1 606 ? -36.829 3.155 -86.561 1.00 67.77 589 VAL D N 1
ATOM 16642 C CA . VAL D 1 606 ? -36.815 3.219 -87.997 1.00 63.83 589 VAL D CA 1
ATOM 16643 C C . VAL D 1 606 ? -38.184 3.660 -88.440 1.00 61.80 589 VAL D C 1
ATOM 16644 O O . VAL D 1 606 ? -39.103 3.793 -87.631 1.00 66.69 589 VAL D O 1
ATOM 16648 N N . TYR D 1 607 ? -38.324 3.867 -89.735 1.00 59.15 590 TYR D N 1
ATOM 16649 C CA . TYR D 1 607 ? -39.532 4.468 -90.260 1.00 56.90 590 TYR D CA 1
ATOM 16650 C C . TYR D 1 607 ? -40.712 3.654 -89.805 1.00 53.51 590 TYR D C 1
ATOM 16651 O O . TYR D 1 607 ? -40.683 2.427 -89.866 1.00 50.81 590 TYR D O 1
ATOM 16660 N N . PRO D 1 608 ? -41.752 4.334 -89.335 1.00 56.48 591 PRO D N 1
ATOM 16661 C CA . PRO D 1 608 ? -42.958 3.656 -88.970 1.00 59.77 591 PRO D CA 1
ATOM 16662 C C . PRO D 1 608 ? -43.901 3.710 -90.154 1.00 59.41 591 PRO D C 1
ATOM 16663 O O . PRO D 1 608 ? -44.321 4.781 -90.600 1.00 60.50 591 PRO D O 1
ATOM 16667 N N . PHE D 1 609 ? -44.204 2.543 -90.675 1.00 56.92 592 PHE D N 1
ATOM 16668 C CA . PHE D 1 609 ? -45.070 2.448 -91.811 1.00 56.89 592 PHE D CA 1
ATOM 16669 C C . PHE D 1 609 ? -46.473 2.495 -91.298 1.00 57.89 592 PHE D C 1
ATOM 16670 O O . PHE D 1 609 ? -46.753 2.110 -90.167 1.00 58.49 592 PHE D O 1
ATOM 16678 N N . ALA D 1 610 ? -47.362 2.936 -92.166 1.00 59.13 593 ALA D N 1
ATOM 16679 C CA . ALA D 1 610 ? -48.764 2.946 -91.857 1.00 58.57 593 ALA D CA 1
ATOM 16680 C C . ALA D 1 610 ? -49.204 1.517 -91.691 1.00 62.99 593 ALA D C 1
ATOM 16681 O O . ALA D 1 610 ? -48.619 0.605 -92.263 1.00 61.71 593 ALA D O 1
ATOM 16683 N N . LYS D 1 611 ? -50.241 1.325 -90.898 1.00 71.16 594 LYS D N 1
ATOM 16684 C CA . LYS D 1 611 ? -50.742 0.007 -90.641 1.00 74.54 594 LYS D CA 1
ATOM 16685 C C . LYS D 1 611 ? -52.043 0.018 -91.407 1.00 70.64 594 LYS D C 1
ATOM 16686 O O . LYS D 1 611 ? -52.970 0.754 -91.075 1.00 74.69 594 LYS D O 1
ATOM 16692 N N . GLU D 1 612 ? -52.106 -0.805 -92.441 1.00 72.26 595 GLU D N 1
ATOM 16693 C CA . GLU D 1 612 ? -53.294 -0.890 -93.270 1.00 70.54 595 GLU D CA 1
ATOM 16694 C C . GLU D 1 612 ? -53.460 -2.340 -93.649 1.00 68.52 595 GLU D C 1
ATOM 16695 O O . GLU D 1 612 ? -52.491 -3.016 -93.974 1.00 65.38 595 GLU D O 1
ATOM 16701 N N . PRO D 1 613 ? -54.706 -2.814 -93.638 1.00 63.28 596 PRO D N 1
ATOM 16702 C CA . PRO D 1 613 ? -54.959 -4.229 -93.848 1.00 60.97 596 PRO D CA 1
ATOM 16703 C C . PRO D 1 613 ? -55.299 -4.540 -95.293 1.00 58.73 596 PRO D C 1
ATOM 16704 O O . PRO D 1 613 ? -56.142 -3.870 -95.895 1.00 62.25 596 PRO D O 1
ATOM 16708 N N . TYR D 1 614 ? -54.623 -5.538 -95.848 1.00 55.39 597 TYR D N 1
ATOM 16709 C CA . TYR D 1 614 ? -54.980 -6.067 -97.154 1.00 54.34 597 TYR D CA 1
ATOM 16710 C C . TYR D 1 614 ? -54.976 -7.566 -97.114 1.00 52.93 597 TYR D C 1
ATOM 16711 O O . TYR D 1 614 ? -54.015 -8.173 -96.683 1.00 53.61 597 TYR D O 1
ATOM 16720 N N . TRP D 1 615 ? -56.051 -8.167 -97.585 1.00 55.44 598 TRP D N 1
ATOM 16721 C CA . TRP D 1 615 ? -56.113 -9.609 -97.669 1.00 54.54 598 TRP D CA 1
ATOM 16722 C C . TRP D 1 615 ? -56.956 -9.926 -98.887 1.00 61.23 598 TRP D C 1
ATOM 16723 O O . TRP D 1 615 ? -57.508 -9.013 -99.525 1.00 61.43 598 TRP D O 1
ATOM 16734 N N . PRO D 1 616 ? -57.040 -11.204 -99.251 1.00 68.21 599 PRO D N 1
ATOM 16735 C CA . PRO D 1 616 ? -57.819 -11.553 -100.427 1.00 68.76 599 PRO D CA 1
ATOM 16736 C C . PRO D 1 616 ? -59.329 -11.419 -100.307 1.00 74.29 599 PRO D C 1
ATOM 16737 O O . PRO D 1 616 ? -59.959 -10.691 -101.079 1.00 86.58 599 PRO D O 1
ATOM 16741 N N . LYS D 1 617 ? -59.899 -12.172 -99.370 1.00 75.94 600 LYS D N 1
ATOM 16742 C CA . LYS D 1 617 ? -61.237 -11.899 -98.876 1.00 80.57 600 LYS D CA 1
ATOM 16743 C C . LYS D 1 617 ? -61.115 -11.882 -97.359 1.00 81.71 600 LYS D C 1
ATOM 16744 O O . LYS D 1 617 ? -62.092 -12.063 -96.639 1.00 76.10 600 LYS D O 1
#

Radius of gyration: 46.07 Å; Cα contacts (8 Å, |Δi|>4): 4917; chains: 4; bounding box: 96×128×135 Å

B-factor: mean 61.3, std 22.35, range [20.0, 192.98]

InterPro domains:
  IPR000873 AMP-dependent synthetase/ligase domain [PF00501] (50-415)
  IPR000873 AMP-dependent synthetase/ligase domain [PF00501] (1146-1491)
  IPR001242 Condensation domain [PF00668] (682-1126)
  IPR006162 Phosphopantetheine attachment site [PS00012] (612-627)
  IPR006162 Phosphopantetheine attachment site [PS00012] (1674-1689)
  IPR006162 Phosphopantetheine attachment site [PS00012] (4443-4458)
  IPR009081 Phosphopantetheine binding ACP domain [PF00550] (593-652)
  IPR009081 Phosphopantetheine binding ACP domain [PF00550] (1651-1715)
  IPR009081 Phosphopantetheine binding ACP domain [PF00550] (3099-3163)
  IPR009081 Phosphopantetheine binding ACP domain [PF00550] (3191-3256)
  IPR009081 Phosphopantetheine binding ACP domain [PF00550] (4418-4484)
  IPR009081 Phosphopantetheine binding ACP domain [PS50075] (580-657)
  IPR009081 Phosphopantetheine binding ACP domain [PS50075] (1644-1719)
  IPR009081 Phosphopantetheine binding ACP domain [PS50075] (3093-3167)
  IPR009081 Phosphopantetheine binding ACP domain [PS50075] (3183-3260)
  IPR009081 Phosphopantetheine binding ACP domain [PS50075] (4411-4488)
  IPR010071 Amino acid adenylation domain [TIGR01733] (1167-1564)
  IPR013968 Polyketide synthase-like, ketoreductase domain [PF08659] (2829-3014)
  IPR013968 Polyketide synthase-like, ketoreductase domain [PF08659] (4130-4326)
  IPR014030 Beta-ketoacyl synthase-like, N-terminal domain [PF00109] (1752-2000)

Foldseek 3Di:
DLLLFKFFQFKFKFAQCDRGLVSVQVCQQVPHFRFDFDDPPPDDPPQWTGGHATPQLQWAFQVQQVHDQVVSQLAHSQLRVQLVQLCRRLLLQLAQLQVFQQEEEEEEEDPQVQNVLFDDDPDDDDSPHDQQVRQVVNCVSSVHNAHTGYADFWLCRQLVQSQVQRCCQSVVSGFKYKTKWWYDHDPPAPDDADPADDSHAFQAFQAQNQRHFHEFGIMMMTMMGRSVSAVVVQTHGLWTWQFKDKDFDPADPCRFAAAALVLLLVAVLVRCVVSVDQPLLAAEEAEQRGRHPRHNLSRLVSVQVSNVVHPAFAQRHEYAYCCRRGTRYRICRQVSSVSNQSNCLNQQWDGAHPPHDHGHPSNVPGRGNHDYGHHTGGDDCWGKYKYWHAGSGRMIMMTMITHDDDDFKAKAKFADQDLVLRLVVLVQQLVVLVVDDDDDRLQVRQSRLHSDDHDFWIKMFMAGDSVRVSVVSVVVSVPPDPDDRIDTAGQDPCVCDVVVPCPVVCPPVVVCCQVVVDPDVVRNVVRHDDHNSPRDVGHHHRRGDDRDRDTDGHHRD/DLFKFFQFKAKFFQPDRGLVRVLVCLQVPAFRKDADDCVPPLPDDDDVDGRIGLETPQLQWAFQVVLPHDLVRSQLADSFLRVQLVQQCRRLLLQLAQLQVFQLEEEEEEEDQAVQLVLFDDQDDDPNVSSVVNNDQQCRQVVSCVSSVHDHHYGYFDFKFCTQLVQSQVQGCCQSVVSGFKYKTKYWYDHDDDVPDPQADDHNFQQFQAQNQAHFHETTMMMMTMMGHPVVCVVVQTHGLWIWQDKFKDFADPPADDLQGADLVLQLVQVLVGCVVRVDQPVLAAEEAWQGGSHPPPNLSRQVSVQVNNVVRDAWAARHEYAHPCRRRIRHITCRQVSQVSSVSNCLNQQKDGAHDNHDHGHPSNVNVRGNYDYGHHMDGHDPPDQKGKYKYWTAGSRRMIMITMMIRDDDFKAKAKFADQDDVLSLVVLVQQLVVCVPDPVDDVQQVRLSRLHSPDHYQKIKMDMGRDVVVVSVVSVVVSPPDPVPHRMEIDSVPDDDDCCNVVSVPPDSCPVHCPPDGDHHRRGDGRDRDTDGHHRD/DPLQQLWKFFQFKFKFFQVDPTLVRVQVCLQVPHFRKAADDPDPPDPDLQLVVAGIGFDGPQLQWAFQVVQPHDLVRSQQADSFLRVQLVQLCFRLLLQLAQLLVFQQEEEEEEEDPQVQNVLFPDCVDDPPPDQFCRQVVNCVSRNHDQHTGYFDQWQCTQLVQVQVQSVCQSVVSGFKYKTKYWYDHDDDRVVDQDASPQFLQFQAQRQRHFHETTIMMMTMMGRRVCCVVVQTHGLWMWQWKFKDFQPPPDDDQQDADLVLQLCRVLVGCVVNVDQPVLAAEEEWQRGRHNPVRLSRLVSVCVNNVVGPFFAARHEYAHCCSRRIRHTTCRQVVQVSNQSNCLSVVKDGAHPNHDDGHPSNCSGSRNHDYGHHMDDGPVGKYKYWTARSRRMIMMTMMGHDDDDPDDDDPDQKDKAKFADQDVVQSLVVLVQLLVVCVVPPDDDCLQVRVSRLHSPDQHQFIKMAIHGDSVLRNVVSVVVNVPPDPDGSMATANVDDPPPPDDDDDDDDCVNCSSNHDDRPDDDDDHHRRGDDRDRDTDGHHRD/DPQQQLWKFFQFKAKFAQQDRGLVSLQVCLQVPAFRKDADDVVQWERIGFDTPLLFWAFQVQQPHDQVRSLLDDSQLRVLLVQQLRRLLLQLFQLLVFAFEEEEEEEDDQVQNVLFDPQDPPGPCPSPCDQQNSQVVSCVSRNHDAHTGYFDFWQCGQLVQVQVVSCCQSVVSGFKYKTKYWYDHDDTDHDDPAAQRNQFQAFQAPSLGFFHETTMMMMTMMGRRCVCVVVFTHGLWMWQDKFKDFDPDPDDDQQDDALVLQLVRVLVTCVVSVDQPLQAAEEAWQSGSGPPVSQSRQVSVQVNNVVHDPAFARHEYAYCCRRGTRHRRCRQVSQVSNQSNCLSQVKDGAHPPHDHGDCSNVCRRPSHDYRHHMDRDDDPFGKYKYWIARSRGMIMITMITHDDDDQKAKAKQADADPVQSLVVLCQFCVCVVVDLPDDVVQVRQSRLHSPDHYDWIDMFMHRGDVVRNVVSVVPNVPPQAPDDDDPPCVPNCRPDDDRPDPDDDHHRRGDDRDRDTDGHYND